Protein 1YGP (pdb70)

CATH classification: 3.40.50.2000 (+1 more: 3.40.50.2000)

Solvent-accessible surface area: 59638 Å² total; per-residue (Å²): 117,189,39,16,24,3,20,33,43,122,40,37,150,64,76,59,104,140,71,87,139,71,33,73,59,45,35,97,156,30,78,12,169,60,13,70,45,28,56,59,0,3,91,26,0,7,14,0,6,5,1,9,15,1,14,16,58,115,14,11,41,51,68,5,0,5,26,0,1,0,26,0,2,7,0,10,19,0,15,10,0,10,131,2,1,28,45,1,16,70,134,48,28,42,29,0,5,3,0,0,8,6,3,30,24,3,59,19,3,15,16,4,0,15,7,22,38,109,59,80,79,51,2,99,31,1,0,94,67,0,46,15,51,2,70,78,0,27,76,47,13,67,25,17,5,7,7,50,33,43,33,0,10,5,0,6,1,0,12,14,0,2,0,16,43,0,3,2,7,6,1,0,0,4,18,1,55,47,0,28,7,15,6,103,46,97,118,14,77,10,39,16,29,6,39,62,12,30,58,40,45,38,21,9,23,2,52,0,33,72,20,77,9,62,4,29,0,35,30,126,33,52,71,156,145,36,59,67,45,14,49,40,81,31,58,40,130,4,28,0,0,0,14,0,27,2,7,15,1,14,95,33,61,2,5,4,3,0,3,3,0,26,1,26,15,59,58,33,4,66,0,31,18,18,5,119,13,68,38,81,91,5,48,36,80,14,63,134,3,86,44,5,3,25,8,1,56,2,26,39,129,62,79,62,0,62,36,32,57,0,23,4,10,4,0,0,0,8,0,0,1,88,0,1,12,96,28,12,100,45,29,93,82,80,38,86,66,0,15,90,29,7,5,1,0,0,0,28,8,30,0,0,2,0,0,0,9,0,0,27,11,0,3,10,108,51,133,35,86,11,90,75,0,39,72,7,0,38,104,1,0,2,2,2,1,41,24,36,60,57,81,68,30,36,77,10,24,16,65,31,0,13,116,0,0,24,0,0,26,50,0,0,76,18,4,16,160,49,12,29,88,81,0,43,86,51,64,103,109,68,80,103,9,60,69,117,0,6,0,3,37,121,40,74,136,72,92,40,0,35,2,2,23,0,0,0,12,0,0,58,36,0,0,0,2,2,98,114,7,4,50,78,2,67,100,72,30,0,44,34,2,21,67,46,67,17,82,85,26,8,37,38,2,6,7,0,0,1,0,0,15,0,0,49,21,2,2,68,46,5,1,51,14,0,14,130,35,16,122,8,114,90,24,33,0,0,71,69,9,70,82,0,74,86,0,46,78,77,23,151,100,78,64,13,19,61,102,10,24,95,16,20,37,65,2,5,67,66,0,2,70,23,7,69,134,76,65,100,48,55,62,47,2,54,80,51,46,10,65,62,4,0,0,6,1,3,1,38,114,2,46,26,38,20,0,0,5,0,9,0,0,8,8,1,64,18,10,42,22,0,61,85,48,37,135,112,68,22,54,82,76,97,3,26,80,94,27,18,62,13,2,2,1,1,0,2,40,2,55,29,62,51,131,35,0,47,6,0,0,19,0,0,22,17,1,12,97,52,4,34,112,28,93,51,3,39,86,5,1,11,0,10,26,2,23,37,45,44,6,17,35,5,21,49,0,1,0,0,0,5,0,0,1,12,2,6,0,4,50,50,47,23,11,30,16,21,10,0,15,2,0,0,3,3,1,2,3,0,0,0,48,11,10,2,7,43,10,0,23,124,58,9,21,69,111,8,15,16,61,14,20,33,79,54,137,51,13,78,108,41,55,136,49,39,78,65,59,95,101,96,46,40,94,17,0,54,57,0,2,69,48,9,77,3,134,8,99,138,66,91,71,34,1,68,52,2,2,27,29,11,81,130,128,27,5,125,49,0,1,12,47,1,0,92,41,4,22,56,11,19,109,108,0,11,44,21,4,27,119,101,41,81,41,8,17,23,34,4,0,46,1,0,3,42,0,13,63,0,5,0,9,34,0,0,90,64,1,5,95,78,1,3,99,2,128,77,9,76,108,177,35,15,20,4,16,34,40,120,39,29,147,62,75,49,100,136,65,87,139,69,19,63,59,23,17,87,149,18,65,9,162,53,10,68,44,28,55,57,0,2,86,12,2,11,3,0,7,11,0,13,17,0,9,12,79,110,10,14,42,48,53,5,0,4,25,0,1,0,28,0,1,12,0,7,17,0,8,9,0,6,127,2,1,29,44,1,14,67,130,44,26,36,28,0,5,2,0,0,5,6,2,28,20,3,57,16,3,15,15,3,0,15,7,21,35,109,59,76,78,48,2,94,31,0,0,88,48,0,47,14,51,2,69,76,0,26,72,45,11,64,22,15,6,5,7,47,30,41,32,0,9,4,0,5,1,0,10,12,0,3,0,15,42,0,4,1,6,5,0,0,0,2,17,1,53,41,0,24,5,12,5,101,44,94,116,13,74,9,32,2,19,2,37,46,8,29,61,30,45,38,21,8,21,4,53,1,33,85,20,78,9,60,4,29,0,33,28,125,30,52,67,154,142,35,55,64,42,14,48,37,79,28,57,38,126,4,28,0,0,0,12,0,25,2,6,13,1,13,89,32,56,1,5,3,2,0,2,3,0,24,0,33,14,58,56,32,11,66,2,42,16,27,23,123,17,64,35,78,88,3,56,35,76,18,62,131,3,83,42,3,3,24,9,0,53,2,31,38,128,75,76,66,0,59,33,31,55,0,20,3,10,4,0,0,0,8,0,0,1,87,0,1,12,95,25,12,98,46,27,90,79,79,39,86,63,0,12,88,26,7,4,0,0,0,0,25,9,28,0,0,2,0,0,0,8,0,0,27,10,0,3,10,106,49,130,34,85,10,90,71,0,36,69,5,0,36,102,1,0,1,2,2,0,40,22,28,59,55,78,66,25,32,73,9,22,15,63,28,0,12,112,0,0,22,0,0,25,48,0,0,76,15,3,14,158,43,11,26,83,77,0,41,85,50,63,104,108,67,78,100,9,57,67,115,0,6,0,3,36,118,38,72,135,70,90,38,0,34,1,2,23,0,0,0,10,0,0,51,34,0,0,0,2,1,96,106,8,3,48,77,1,62,98,71,26,0,42,33,2,21,65,43,66,17,81,83,23,6,35,35,2,5,6,0,0,2,0,0,14,0,0,47,16,2,1,62,42,5,0,52,12,0,13,132,33,13,119,8,109,87,23,32,0,0,67,66,9,68,79,0,70,84,0,45,74,75,24,144,100,75,62,11,18,58,100,8,23,95,15,19,35,64,2,4,66,64,0,1,69,21,4,68,128,72,62,100,46,54,60,42,2,53,76,50,48,9,63,59,3,0,0,4,0,2,2,37,108,2,45,25,37,20,0,0,4,0,7,0,0,6,8,1,62,17,8,37,20,0,60,82,47,34,133,109,66,20,53,78,75,94,1,22,78,95,27,16,60,11,2,2,0,0,0,2,36,1,53,25,58,48,126,33,0,38,6,0,0,18,0,0,20,15,1,11,93,50,2,33,109,25,91,49,3,36,81,4,1,10,1,9,23,1,22,36,42,43,5,12,32,3,18,48,0,0,0,0,0,4,0,0,1,10,2,5,0,3,43,51,45,21,11,30,13,21,9,0,12,1,0,0,2,2,1,2,2,0,0,0,46,10,8,2,5,39,6,0,21,120,56,8,20,68,109,8,15,15,59,13,20,33,78,52,135,49,12,75,107,40,53,134,49,38,76,65,59,93,100,94,41,38,89,18,0,54,54,0,2,67,50,8,74,1,128,7,95,134,64,86,71,32,1,65,49,1,2,28,27,10,80,129,127,26,5,121,48,0,1,9,46,1,0,88,40,3,22,54,9,19,104,106,0,10,43,20,4,27,115,99,39,78,38,7,15,22,32,3,0,45,0,0,2,40,0,11,60,0,4,0,7,31,0,0,89,62,1,4,92,76,1,2,95,2,125,77,7,73

Sequence (1716 aa):
TRRLTGFLPQEIKSIDTMIPLLSRALWNKHQVKKFNKAEDFQDRFIDHVETTLARSLYNCDDMVAYEAASMSIRDNLVIDWNKTQQKFTTRDPKRVYYLSLEFLMGRALDNALINMKIPREMIKGALDELGFKLEDVLDQEPDAGLGNGGLGRLAACFVDSMATEGIPAWGYGLRYEYGIFAQKIIDGYQVETPDYWLNSGNPWEIERNEVQIPVTFYGYVDRPTTLSASQWIGGERVLAVAYDFPVPGFKTSNVNNLRLWQARPTTEFDLNKFNNGDYKNSVAQQQRAESITAVLYPNDNFAQGKELRLKQQYFWCAASLHDILRRFKKSKRPWTEFPDQVAIQLNDTHPTLAIVELQRVLVDLEKLDWHEAWDIVTKTFAYTNHTVMQEALEKWPRRLFGHLLPRHLEIIYDINWFFLEDVAKKFPKDVDLLSRISIIEENSPERQIRMAFLAIVGSHKVNGVVELHSELIKTTIFKDFIKFYGPSKFVNVTNGITPRRWLKQANPSLAKLISETLNDPTEEYLLDMAKLTQLEKYVEDKEFLKKWNQVKLNNKIRLVDLIKKENDGVDIINREYLDDTLFDMQVKRIHEYKRQQLNVFGIIYRYLAMKNMLKNGASIEEVARKYPRKVSIFGGKSAPGYYMAKLIIKLINCVADIVNNDESIEHLLKVVFVADYNVSKAEIIIPASDLSEHISTAGTEASGTSNMKFVMNGGLIIGTVDGANVEITREIGEDNVFLFGNLSENVEELRYNHQYHPQDLPSSLDSVLSYIEQFSPENPNEFKPLVDSIKYHGDYYLVSDDFESYLATHELVDQEFHNQRSEWLKKSVLSLANVGFFSSDRCIEEYSDTIWNVEPVTTRRLTGFLPQEIKSIDTMIPLLSRALWNKHQVKKFNKAEDFQDRFIDHVETTLARSLYNCDDMVAYEAASMSIRDNLVIDWNKTQQKFTTRDPKRVYYLSLEFLMGRALDNALINMKIPREMIKGALDELGFKLEDVLDQEPDAGLGNGGLGRLAACFVDSMATEGIPAWGYGLRYEYGIFAQKIIDGYQVETPDYWLNSGNPWEIERNEVQIPVTFYGYVDRPTTLSASQWIGGERVLAVAYDFPVPGFKTSNVNNLRLWQARPTTEFDLNKFNNGDYKNSVAQQQRAESITAVLYPNDNFAQGKELRLKQQYFWCAASLHDILRRFKKSKRPWTEFPDQVAIQLNDTHPTLAIVELQRVLVDLEKLDWHEAWDIVTKTFAYTNHTVMQEALEKWPRRLFGHLLPRHLEIIYDINWFFLEDVAKKFPKDVDLLSRISIIEENSPERQIRMAFLAIVGSHKVNGVVELHSELIKTTIFKDFIKFYGPSKFVNVTNGITPRRWLKQANPSLAKLISETLNDPTEEYLLDMAKLTQLEKYVEDKEFLKKWNQVKLNNKIRLVDLIKKENDGVDIINREYLDDTLFDMQVKRIHEYKRQQLNVFGIIYRYLAMKNMLKNGASIEEVARKYPRKVSIFGGKSAPGYYMAKLIIKLINCVADIVNNDESIEHLLKVVFVADYNVSKAEIIIPASDLSEHISTAGTEASGTSNMKFVMNGGLIIGTVDGANVEITREIGEDNVFLFGNLSENVEELRYNHQYHPQDLPSSLDSVLSYIEQFSPENPNEFKPLVDSIKYHGDYYLVSDDFESYLATHELVDQEFHNQRSEWLKKSVLSLANVGFFSSDRCIEEYSDTIWNVEPVT

GO terms:
  GO:0008184 glycogen phosphorylase activity (F, IDA)
  GO:0005737 cytoplasm (C, IDA)
  GO:0008184 glycogen phosphorylase activity (F, IMP)
  GO:0005737 cytoplasm (C, HDA)
  GO:0005980 glycogen catabolic process (P, IMP)
  GO:0005515 protein binding (F, IPI)

InterPro domains:
  IPR000811 Glycosyl transferase, family 35 [PF00343] (166-898)
  IPR000811 Glycosyl transferase, family 35 [PIRSF000460] (55-901)
  IPR000811 Glycosyl transferase, family 35 [PTHR11468] (37-901)
  IPR011833 Glycogen/starch/alpha-glucan phosphorylase [TIGR02093] (64-898)
  IPR035090 Phosphorylase pyridoxal-phosphate attachment site [PS00102] (743-755)

Nearest PDB structures (foldseek):
  1ygp-assembly1_B  TM=1.001E+00  e=0.000E+00  Saccharomyces cerevisiae
  8r48-assembly1_A  TM=9.460E-01  e=2.302E-81  Solanum tuberosum
  4bqi-assembly1_B  TM=9.587E-01  e=1.966E-80  Arabidopsis thaliana
  4bqe-assembly1_B  TM=9.563E-01  e=1.280E-80  Arabidopsis thaliana
  5lr8-assembly1_A  TM=9.500E-01  e=6.373E-79  Hordeum vulgare subsp. vulgare

Foldseek 3Di:
DPDDQADAVVNCVVVVVPPDPVVVVVCVVPPDDADLALVVLLVQLQCCQCPVVVHHLVPCDLLNSLLSSLLNLLVNLVVLSNVQSHLCSHVQFFEE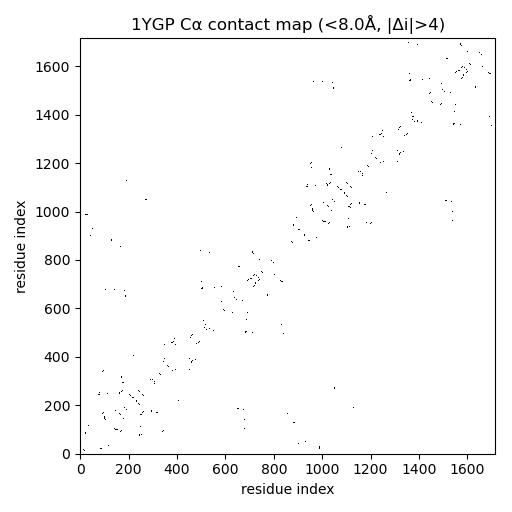EEEAAFAQQFFPPVLSQQQDPSHPVRNCVSQVVSPDHPVSSSVSAQGQLGHAAPLNPLVHQLLQLCQQQQFRYEYEYARAQFHQFFWDCDLLFTDTHGRRRCPVHHSFKDFQQVQKAKAFWFAAWPQCLLQAQIDGPGDAIKIWTWIWGWHGYHNDSNIHIYIHTAIAFPDQFQVVCVVVVVVVVRRVSRVVRRLLRHHRQADPPDPVSLLSLVVNLRVRLQSVVVVVVVSVVVVVDDLLCLLSRYAYEHSALSNLVNLLVQLNCCRHPVNDRSVSSLVSQASRYEYEHFAQDPVPFDKHFCVSCCRTPVSSSSVLVVLQVVVLVLVCVVPPPPVVLSQLLGQWNPDPPTIIGGRVSSRLSRYQAYEYAQVVSQVNVCVPVCVSVCVSPNPLRYYYQHAFGQCCCLPCVLQVLVLVLCCVVVVPVSSCCSVVVLVLLVLLVVLPDDVSLVSLLVSLLVLLVLLQVVLCVVVVNDGLADNPCSSLAAEEEEEEAQDVQQPPVLVLLLVVLLVVVLVVVVVVPDDLVRSCVQQAHYEYEYEHDYDPPPVLSSLSSSSLVVSQVPVSPDPSNPRRYHYYYDTRDRVVSLSSPQLNHQEYEREGQASGGRADHVCLSNLLNLHEYEYECHHNVVVLCVQLHVVLHNYWFDHVVCLVVLLVCLPVPNDAADPSSVVSLVCQVCQPPVDSVSNPVVSCCCHPVSNNRCSRRGNVRSSVSVSVVSCCVNPPVSNSSSSSSSSNSRSVCSHSSVSNVVCCVPPSVTHRSD/DPDDQADAVVRCVVVVVPDDPVVVVVCVVPPDDADLALVVLLVQLQCCLCPVVVHHLVPCDLLNSLLRSLLSLLVNLSVLSRVQSHLCSHVQFFEEEEEAAFAQQFFPVVLSQQQDPSHPVRNCVSQVVSPDHVVSNSVVAQGQLGHAADLNPLVHQLLQLCQQQQFHYEYEYARAQFRQFFWDQPLLFTDTHGRRRCPVHHSFKDFPQVQKAKAFWFAAWPQCLLQAQIDGPGDAIWIWTWIWGWHGYHPDSNIHIYIHTATAFPDQFQVVCVVVVVVVVRRVSRVVRRLLRHHRQADPPDPVSLLSLLVNLRVRLVSVLVVVVVSVVVVVDDLLCLLVRYAYEASALSNLVNLLVQLNCCRHPVNDRSVSSLVSLASRYEYEHFAQDPVPFDKRFCVSCCRTPVSSSSVLVVLQVVVLVLVCVVPPPPVVLNQLLGQWHPDPPTIIGGRVSSRLSRYQAYEYAQVVSQVNVCVPVCVSVCVSPNPLRGYYQHAFGQCCCLPCVLQVLVLVLCCVPVVPVSSCCSVVVLVLLVLLVVLPDDVSLVSLLVSLQVLLVLLQVVLCVVVVNRGLADPPCSSQAAEEEEEEAQDVQQPVVLVLLLVVLLVVVLVVVVVVPDQLVVSCVQQAHYEYEYEHDYDPPPVLSSLSSSSLVVSQVCVSPPPSNPRRYHYHYDTRDGVVSVSSVQLNHQEYEREGQASGGRAHHVQLSNLLNLHEYEYECHHNVVVLCVQLHVVLHRYWFDHVVCLVVLLVCLPVPNDAADVSSVVSLVCQVCQPPVDSVSNPVVSCCCHPVSNNRCSRRGSVRSSVSVSVSSCCSNPPPSSSSSSSSSSNSRSVCSHSSVSNVVCCVPRSVTHRSD

Radius of gyration: 38.08 Å; Cα contacts (8 Å, |Δi|>4): 3440; chains: 2; bounding box: 76×126×106 Å

B-factor: mean 21.28, std 12.95, range [2.0, 72.29]

Organism: Saccharomyces cerevisiae (strain ATCC 204508 / S288c) (NCBI:txid559292)

Secondary structure (P-SEA, 3-state):
ccccccccccccccccccccaaaaaaaaaccccccccaaaaaaaaaaaaccccccccccccaaaaaaaaaaaaaaaaaaaaaaaaaaaaaaccbbbbbbbccccccccaaaaaaaccccaaaaaaaaaaacccaaaaaaccccccccccaaaaaaaaaaaaaaaaccbbbbbbcccccccbbbbbcccbbbbccccccccccccccccccbbbbbbcbbbbbcccccccccccccbbbbbbbbbbbbbcccccbbbbbbbbbbbbcccccaaaaaaccccccaaaaaaaaccccccccccccaaaaaaaaaaaaaaaaaaaaaaaaaaaaaccccccccccbbbbcccccccaaaaaaaaaacccccccaaaaaaaaaacbbbbbcccccccbbbbbaaaaaaacaaaaaaaaaaaaaaaaaaaaacccaaaaaaaacccccccccccccaaaaaaaaccbbbcccaaaaaaaaacccaaaaaacccccbbbbbbbbbcccccccccaaaaaaaaaaaccccccccccccccccccccccccaaaaaaaaaaaaaaaaaaaaaaaaacccccccccccccccbbbbbcccccccaaaaaaaaaaaaaaaaaaaaaacccaaaaaacccbbbbbbbbcccccaaaaaaaaaaaaaaaaaaaacccccccbbbbbbccccaaaaaaccccccbbbbcccccccccccaaaaaaaaccccccccccaaaaaaaaaccccccccccccccccccccccccbbbbccaaaaaaaaaaccccccccccaaaaaaaaaccccccccccaaaaaaaaaaaaaaaacccaaaaaaaaaaaaaccccccaaaaaaaaacccccccccc/ccccccccccccccccccccaaaaaaaaaccccccccaaaaaaaaaaaaacccccccccccaaaaaaaaaaaaaaaaaaaaaaaaaaaaaaccbbbbbbbccccccccaaaaaaaccccaaaaaaaaaaacccaaaaaaccccccccccaaaaaaaaaaaaaaaaccbbbbbbcccccccbbbbbcccccccccccccccccccccccccbbbbbbcbbbbbcccccccccccccbbbbbbbbbbbbbcccccbbbbbbbbbbbbcccccaaaaaaccccccaaaaaaaaccccccccccccaaaaaaaaaaaaaaaaaaaaaaaaaaaaaccccccccccbbbbcccccccaaaaaaaaaaaccccccaaaaaaaaaacbbbbcccccccccbbbbaaaaaaacaaaaaaaaaaaaaaaaaaaaacccaaaaaaaccccccccccccccaaaaaaacccbbbcccaaaaaaaaacccaaaaaacccccbbbbbbbbbcccccccccaaaaaaaaaaaccccccccccccccccccccccccaaaaaaaaaaaaaaaaaaaaaaaaacccccccccccccccccccccccccccaaaaaaaaaaaaaaaaaaaaaacccaaaaaaaccbbbbbbbbbccccaaaaaaaaaaaaaaaaaaaacccccccbbbbbbccccaaaaaaccccccbbbbcccccccccccaaaaaaaaccccccccccaaaaaaaaaccccccccccccccccccccccccbbbbccaaaaaaaaaaccccccccccccaaaaaaaccccccccccaaaaaaaaaaaaaaaacccaaaaaaaaaaaaaccccccaaaaaaaaacccccccccc

Structure (mmCIF, N/CA/C/O backbone):
data_1YGP
#
_entry.id   1YGP
#
_cell.length_a   103.910
_cell.length_b   143.930
_cell.length_c   169.260
_cell.angle_alpha   90.00
_cell.angle_beta   90.00
_cell.angle_gamma   90.00
#
_symmetry.space_group_name_H-M   'P 21 21 21'
#
loop_
_entity.id
_entity.type
_entity.pdbx_description
1 polymer 'YEAST GLYCOGEN PHOSPHORYLASE'
2 non-polymer 'PHOSPHATE ION'
3 non-polymer "PYRIDOXAL-5'-PHOSPHATE"
#
loop_
_atom_site.group_PDB
_atom_site.id
_atom_site.type_symbol
_atom_site.label_atom_id
_atom_site.label_alt_id
_atom_site.label_comp_id
_atom_site.label_asym_id
_atom_site.label_entity_id
_atom_site.label_seq_id
_atom_site.pdbx_PDB_ins_code
_atom_site.Cartn_x
_atom_site.Cartn_y
_atom_site.Cartn_z
_atom_site.occupancy
_atom_site.B_iso_or_equiv
_atom_site.auth_seq_id
_atom_site.auth_comp_id
_atom_site.auth_asym_id
_atom_site.auth_atom_id
_atom_site.pdbx_PDB_model_num
ATOM 1 N N . THR A 1 4 N 56.623 -78.481 -35.365 1.00 48.81 14 THR A N 1
ATOM 2 C CA . THR A 1 4 N 55.797 -78.945 -34.258 1.00 44.60 14 THR A CA 1
ATOM 3 C C . THR A 1 4 N 54.690 -79.801 -34.888 1.00 43.34 14 THR A C 1
ATOM 4 O O . THR A 1 4 N 54.733 -79.976 -36.113 1.00 46.57 14 THR A O 1
ATOM 6 N N . ARG A 1 5 N 53.762 -80.348 -34.095 1.00 38.42 13 ARG A N 1
ATOM 7 C CA . ARG A 1 5 N 52.565 -81.116 -34.468 1.00 36.20 13 ARG A CA 1
ATOM 8 C C . ARG A 1 5 N 52.611 -82.487 -35.142 1.00 34.01 13 ARG A C 1
ATOM 9 O O . ARG A 1 5 N 51.816 -83.316 -34.694 1.00 28.64 13 ARG A O 1
ATOM 17 N N . ARG A 1 6 N 53.440 -82.846 -36.139 1.00 31.84 12 ARG A N 1
ATOM 18 C CA . ARG A 1 6 N 53.314 -84.178 -36.712 1.00 29.64 12 ARG A CA 1
ATOM 19 C C . ARG A 1 6 N 54.410 -85.159 -36.379 1.00 27.60 12 ARG A C 1
ATOM 20 O O . ARG A 1 6 N 55.601 -85.000 -36.664 1.00 29.12 12 ARG A O 1
ATOM 28 N N . LEU A 1 7 N 53.914 -86.208 -35.731 1.00 22.71 11 LEU A N 1
ATOM 29 C CA . LEU A 1 7 N 54.753 -87.240 -35.169 1.00 15.73 11 LEU A CA 1
ATOM 30 C C . LEU A 1 7 N 55.185 -88.331 -36.102 1.00 14.37 11 LEU A C 1
ATOM 31 O O . LEU A 1 7 N 56.163 -88.991 -35.763 1.00 21.71 11 LEU A O 1
ATOM 36 N N . THR A 1 8 N 54.542 -88.635 -37.224 1.00 12.51 10 THR A N 1
ATOM 37 C CA . THR A 1 8 N 55.079 -89.699 -38.041 1.00 11.19 10 THR A CA 1
ATOM 38 C C . THR A 1 8 N 55.506 -89.264 -39.432 1.00 14.94 10 THR A C 1
ATOM 39 O O . THR A 1 8 N 55.736 -90.123 -40.286 1.00 17.14 10 THR A O 1
ATOM 42 N N . GLY A 1 9 N 55.669 -87.978 -39.752 1.00 15.49 9 GLY A N 1
ATOM 43 C CA . GLY A 1 9 N 56.249 -87.674 -41.043 1.00 16.91 9 GLY A CA 1
ATOM 44 C C . GLY A 1 9 N 55.920 -86.312 -41.577 1.00 15.41 9 GLY A C 1
ATOM 45 O O . GLY A 1 9 N 54.769 -85.888 -41.568 1.00 16.38 9 GLY A O 1
ATOM 46 N N . PHE A 1 10 N 56.940 -85.612 -42.047 1.00 14.94 8 PHE A N 1
ATOM 47 C CA . PHE A 1 10 N 56.730 -84.298 -42.592 1.00 23.38 8 PHE A CA 1
ATOM 48 C C . PHE A 1 10 N 56.605 -84.516 -44.067 1.00 26.53 8 PHE A C 1
ATOM 49 O O . PHE A 1 10 N 57.367 -85.273 -44.661 1.00 30.43 8 PHE A O 1
ATOM 57 N N . LEU A 1 11 N 55.573 -83.950 -44.675 1.00 31.38 7 LEU A N 1
ATOM 58 C CA . LEU A 1 11 N 55.420 -84.009 -46.119 1.00 34.55 7 LEU A CA 1
ATOM 59 C C . LEU A 1 11 N 56.665 -83.354 -46.704 1.00 34.90 7 LEU A C 1
ATOM 60 O O . LEU A 1 11 N 57.072 -82.312 -46.175 1.00 37.32 7 LEU A O 1
ATOM 65 N N . PRO A 1 12 N 57.311 -83.879 -47.746 1.00 33.83 6 PRO A N 1
ATOM 66 C CA . PRO A 1 12 N 58.625 -83.442 -48.217 1.00 33.66 6 PRO A CA 1
ATOM 67 C C . PRO A 1 12 N 58.819 -81.928 -48.343 1.00 33.38 6 PRO A C 1
ATOM 68 O O . PRO A 1 12 N 59.828 -81.337 -47.941 1.00 29.58 6 PRO A O 1
ATOM 72 N N . GLN A 1 13 N 57.743 -81.308 -48.825 1.00 34.50 5 GLN A N 1
ATOM 73 C CA . GLN A 1 13 N 57.640 -79.874 -49.038 1.00 36.34 5 GLN A CA 1
ATOM 74 C C . GLN A 1 13 N 57.849 -79.059 -47.769 1.00 32.79 5 GLN A C 1
ATOM 75 O O . GLN A 1 13 N 58.611 -78.086 -47.773 1.00 27.95 5 GLN A O 1
ATOM 81 N N . GLU A 1 14 N 57.204 -79.513 -46.684 1.00 31.74 4 GLU A N 1
ATOM 82 C CA . GLU A 1 14 N 57.243 -78.866 -45.379 1.00 30.89 4 GLU A CA 1
ATOM 83 C C . GLU A 1 14 N 58.697 -78.824 -44.957 1.00 33.63 4 GLU A C 1
ATOM 84 O O . GLU A 1 14 N 59.212 -77.747 -44.653 1.00 37.81 4 GLU A O 1
ATOM 90 N N . ILE A 1 15 N 59.397 -79.957 -45.041 1.00 35.41 3 ILE A N 1
ATOM 91 C CA . ILE A 1 15 N 60.806 -80.014 -44.708 1.00 37.01 3 ILE A CA 1
ATOM 92 C C . ILE A 1 15 N 61.632 -79.074 -45.576 1.00 39.11 3 ILE A C 1
ATOM 93 O O . ILE A 1 15 N 62.459 -78.366 -45.005 1.00 41.95 3 ILE A O 1
ATOM 98 N N . LYS A 1 16 N 61.449 -78.993 -46.901 1.00 41.09 2 LYS A N 1
ATOM 99 C CA . LYS A 1 16 N 62.237 -78.070 -47.716 1.00 41.31 2 LYS A CA 1
ATOM 100 C C . LYS A 1 16 N 61.973 -76.606 -47.380 1.00 39.60 2 LYS A C 1
ATOM 101 O O . LYS A 1 16 N 62.857 -75.769 -47.539 1.00 40.97 2 LYS A O 1
ATOM 107 N N . SER A 1 17 N 60.794 -76.254 -46.885 1.00 39.34 1 SER A N 1
ATOM 108 C CA . SER A 1 17 N 60.554 -74.897 -46.442 1.00 41.75 1 SER A CA 1
ATOM 109 C C . SER A 1 17 N 61.211 -74.691 -45.079 1.00 42.58 1 SER A C 1
ATOM 110 O O . SER A 1 17 N 62.154 -73.905 -44.984 1.00 41.67 1 SER A O 1
ATOM 113 N N . ILE A 1 18 ? 60.806 -75.428 -44.027 1.00 43.72 0 ILE A N 1
ATOM 114 C CA . ILE A 1 18 ? 61.307 -75.285 -42.648 1.00 43.81 0 ILE A CA 1
ATOM 115 C C . ILE A 1 18 ? 62.833 -75.211 -42.525 1.00 42.19 0 ILE A C 1
ATOM 116 O O . ILE A 1 18 ? 63.359 -74.298 -41.887 1.00 41.72 0 ILE A O 1
ATOM 121 N N . ASP A 1 19 ? 63.532 -76.144 -43.174 1.00 41.94 2 ASP A N 1
ATOM 122 C CA . ASP A 1 19 ? 64.977 -76.280 -43.126 1.00 42.82 2 ASP A CA 1
ATOM 123 C C . ASP A 1 19 ? 65.685 -74.952 -43.321 1.00 41.05 2 ASP A C 1
ATOM 124 O O . ASP A 1 19 ? 66.634 -74.648 -42.610 1.00 38.79 2 ASP A O 1
ATOM 129 N N . THR A 1 20 ? 65.181 -74.093 -44.199 1.00 42.62 3 THR A N 1
ATOM 130 C CA . THR A 1 20 ? 65.843 -72.821 -44.429 1.00 42.41 3 THR A CA 1
ATOM 131 C C . THR A 1 20 ? 65.697 -71.834 -43.262 1.00 34.61 3 THR A C 1
ATOM 132 O O . THR A 1 20 ? 66.601 -71.031 -43.037 1.00 33.05 3 THR A O 1
ATOM 136 N N . MET A 1 21 ? 64.634 -71.856 -42.470 1.00 28.34 4 MET A N 1
ATOM 137 C CA . MET A 1 21 ? 64.536 -70.921 -41.357 1.00 37.03 4 MET A CA 1
ATOM 138 C C . MET A 1 21 ? 65.290 -71.328 -40.084 1.00 40.49 4 MET A C 1
ATOM 139 O O . MET A 1 21 ? 65.337 -70.579 -39.091 1.00 40.09 4 MET A O 1
ATOM 144 N N . ILE A 1 22 ? 65.872 -72.529 -40.049 1.00 40.40 5 ILE A N 1
ATOM 145 C CA . ILE A 1 22 ? 66.592 -72.973 -38.868 1.00 37.80 5 ILE A CA 1
ATOM 146 C C . ILE A 1 22 ? 67.986 -72.401 -39.008 1.00 31.03 5 ILE A C 1
ATOM 147 O O . ILE A 1 22 ? 68.612 -72.633 -40.039 1.00 33.91 5 ILE A O 1
ATOM 152 N N . PRO A 1 23 ? 68.542 -71.636 -38.071 1.00 23.52 6 PRO A N 1
ATOM 153 C CA . PRO A 1 23 ? 69.911 -71.185 -38.159 1.00 22.39 6 PRO A CA 1
ATOM 154 C C . PRO A 1 23 ? 70.887 -72.343 -38.280 1.00 24.43 6 PRO A C 1
ATOM 155 O O . PRO A 1 23 ? 70.757 -73.390 -37.637 1.00 30.92 6 PRO A O 1
ATOM 159 N N . LEU A 1 24 ? 71.862 -72.143 -39.157 1.00 24.33 7 LEU A N 1
ATOM 160 C CA . LEU A 1 24 ? 72.932 -73.098 -39.389 1.00 25.28 7 LEU A CA 1
ATOM 161 C C . LEU A 1 24 ? 73.613 -73.608 -38.119 1.00 24.48 7 LEU A C 1
ATOM 162 O O . LEU A 1 24 ? 73.966 -74.783 -38.063 1.00 24.61 7 LEU A O 1
ATOM 167 N N . LEU A 1 25 ? 73.790 -72.810 -37.059 1.00 27.27 8 LEU A N 1
ATOM 168 C CA . LEU A 1 25 ? 74.379 -73.326 -35.815 1.00 30.03 8 LEU A CA 1
ATOM 169 C C . LEU A 1 25 ? 73.440 -74.323 -35.146 1.00 27.44 8 LEU A C 1
ATOM 170 O O . LEU A 1 25 ? 73.922 -75.369 -34.717 1.00 24.52 8 LEU A O 1
ATOM 172 N N . SER A 1 26 ? 72.123 -74.074 -35.072 1.00 25.15 9 SER A N 1
ATOM 173 C CA . SER A 1 26 ? 71.235 -75.037 -34.457 1.00 25.98 9 SER A CA 1
ATOM 174 C C . SER A 1 26 ? 71.323 -76.318 -35.255 1.00 27.52 9 SER A C 1
ATOM 175 O O . SER A 1 26 ? 71.630 -77.363 -34.673 1.00 30.68 9 SER A O 1
ATOM 178 N N . ARG A 1 27 ? 71.211 -76.230 -36.586 1.00 26.85 10 ARG A N 1
ATOM 179 C CA . ARG A 1 27 ? 71.239 -77.415 -37.406 1.00 26.37 10 ARG A CA 1
ATOM 180 C C . ARG A 1 27 ? 72.559 -78.152 -37.214 1.00 23.96 10 ARG A C 1
ATOM 181 O O . ARG A 1 27 ? 72.555 -79.365 -37.020 1.00 28.05 10 ARG A O 1
ATOM 189 N N . ALA A 1 28 ? 73.686 -77.476 -37.123 1.00 21.75 11 ALA A N 1
ATOM 190 C CA . ALA A 1 28 ? 74.952 -78.133 -36.859 1.00 23.13 11 ALA A CA 1
ATOM 191 C C . ALA A 1 28 ? 74.990 -78.829 -35.501 1.00 26.52 11 ALA A C 1
ATOM 192 O O . ALA A 1 28 ? 75.386 -79.993 -35.429 1.00 29.44 11 ALA A O 1
ATOM 194 N N . LEU A 1 29 ? 74.568 -78.198 -34.399 1.00 26.92 12 LEU A N 1
ATOM 195 C CA . LEU A 1 29 ? 74.591 -78.810 -33.077 1.00 22.37 12 LEU A CA 1
ATOM 196 C C . LEU A 1 29 ? 73.740 -80.039 -33.056 1.00 19.96 12 LEU A C 1
ATOM 197 O O . LEU A 1 29 ? 74.222 -81.090 -32.635 1.00 23.32 12 LEU A O 1
ATOM 202 N N . TRP A 1 30 ? 72.501 -79.904 -33.534 1.00 16.35 13 TRP A N 1
ATOM 203 C CA . TRP A 1 30 ? 71.555 -80.991 -33.554 1.00 15.76 13 TRP A CA 1
ATOM 204 C C . TRP A 1 30 ? 72.151 -82.147 -34.321 1.00 21.05 13 TRP A C 1
ATOM 205 O O . TRP A 1 30 ? 72.153 -83.303 -33.892 1.00 27.22 13 TRP A O 1
ATOM 216 N N . ASN A 1 31 ? 72.802 -81.815 -35.416 1.00 24.74 14 ASN A N 1
ATOM 217 C CA . ASN A 1 31 ? 73.390 -82.836 -36.234 1.00 30.08 14 ASN A CA 1
ATOM 218 C C . ASN A 1 31 ? 74.615 -83.499 -35.596 1.00 30.82 14 ASN A C 1
ATOM 219 O O . ASN A 1 31 ? 74.834 -84.697 -35.758 1.00 35.95 14 ASN A O 1
ATOM 224 N N . LYS A 1 32 ? 75.397 -82.802 -34.791 1.00 28.24 15 LYS A N 1
ATOM 225 C CA . LYS A 1 32 ? 76.578 -83.361 -34.165 1.00 27.18 15 LYS A CA 1
ATOM 226 C C . LYS A 1 32 ? 76.195 -84.071 -32.864 1.00 29.40 15 LYS A C 1
ATOM 227 O O . LYS A 1 32 ? 77.034 -84.579 -32.110 1.00 30.52 15 LYS A O 1
ATOM 233 N N . HIS A 1 33 ? 74.932 -84.073 -32.458 1.00 28.59 16 HIS A N 1
ATOM 234 C CA . HIS A 1 33 ? 74.560 -84.812 -31.271 1.00 26.69 16 HIS A CA 1
ATOM 235 C C . HIS A 1 33 ? 73.380 -85.701 -31.586 1.00 25.66 16 HIS A C 1
ATOM 236 O O . HIS A 1 33 ? 72.712 -86.161 -30.665 1.00 26.74 16 HIS A O 1
ATOM 243 N N . GLN A 1 34 ? 73.068 -86.002 -32.846 1.00 26.59 17 GLN A N 1
ATOM 244 C CA . GLN A 1 34 ? 71.916 -86.838 -33.087 1.00 28.65 17 GLN A CA 1
ATOM 245 C C . GLN A 1 34 ? 72.309 -88.272 -32.766 1.00 25.27 17 GLN A C 1
ATOM 246 O O . GLN A 1 34 ? 73.430 -88.709 -33.031 1.00 26.65 17 GLN A O 1
ATOM 252 N N . VAL A 1 35 ? 71.371 -88.979 -32.142 1.00 21.97 18 VAL A N 1
ATOM 253 C CA . VAL A 1 35 ? 71.555 -90.338 -31.654 1.00 17.64 18 VAL A CA 1
ATOM 254 C C . VAL A 1 35 ? 71.816 -91.281 -32.811 1.00 18.89 18 VAL A C 1
ATOM 255 O O . VAL A 1 35 ? 71.287 -91.133 -33.919 1.00 24.88 18 VAL A O 1
ATOM 259 N N . LYS A 1 36 ? 72.686 -92.233 -32.572 1.00 18.58 19 LYS A N 1
ATOM 260 C CA . LYS A 1 36 ? 73.022 -93.215 -33.585 1.00 21.33 19 LYS A CA 1
ATOM 261 C C . LYS A 1 36 ? 72.620 -94.590 -33.042 1.00 15.33 19 LYS A C 1
ATOM 262 O O . LYS A 1 36 ? 72.418 -94.741 -31.837 1.00 14.46 19 LYS A O 1
ATOM 268 N N . LYS A 1 37 ? 72.480 -95.602 -33.888 1.00 10.63 20 LYS A N 1
ATOM 269 C CA . LYS A 1 37 ? 72.102 -96.932 -33.443 1.00 10.51 20 LYS A CA 1
ATOM 270 C C . LYS A 1 37 ? 73.290 -97.680 -32.894 1.00 12.38 20 LYS A C 1
ATOM 271 O O . LYS A 1 37 ? 74.411 -97.330 -33.265 1.00 19.35 20 LYS A O 1
ATOM 277 N N . PHE A 1 38 ? 73.138 -98.682 -32.018 1.00 13.31 21 PHE A N 1
ATOM 278 C CA . PHE A 1 38 ? 74.282 -99.458 -31.532 1.00 13.08 21 PHE A CA 1
ATOM 279 C C . PHE A 1 38 ? 74.947 -100.080 -32.746 1.00 15.57 21 PHE A C 1
ATOM 280 O O . PHE A 1 38 ? 74.299 -100.550 -33.686 1.00 17.99 21 PHE A O 1
ATOM 288 N N . ASN A 1 39 ? 76.263 -99.967 -32.736 1.00 19.66 22 ASN A N 1
ATOM 289 C CA . ASN A 1 39 ? 77.105 -100.578 -33.750 1.00 19.03 22 ASN A CA 1
ATOM 290 C C . ASN A 1 39 ? 77.972 -101.627 -33.068 1.00 18.84 22 ASN A C 1
ATOM 291 O O . ASN A 1 39 ? 78.561 -102.467 -33.739 1.00 24.99 22 ASN A O 1
ATOM 293 N N . LYS A 1 40 ? 78.059 -101.665 -31.741 1.00 13.99 23 LYS A N 1
ATOM 294 C CA . LYS A 1 40 ? 79.001 -102.545 -31.083 1.00 15.62 23 LYS A CA 1
ATOM 295 C C . LYS A 1 40 ? 78.486 -102.852 -29.693 1.00 17.41 23 LYS A C 1
ATOM 296 O O . LYS A 1 40 ? 77.678 -102.064 -29.199 1.00 22.37 23 LYS A O 1
ATOM 298 N N . ALA A 1 41 ? 78.929 -103.900 -28.994 1.00 15.12 24 ALA A N 1
ATOM 299 C CA . ALA A 1 41 ? 78.444 -104.166 -27.649 1.00 13.11 24 ALA A CA 1
ATOM 300 C C . ALA A 1 41 ? 78.668 -102.997 -26.705 1.00 14.28 24 ALA A C 1
ATOM 301 O O . ALA A 1 41 ? 77.764 -102.640 -25.953 1.00 17.27 24 ALA A O 1
ATOM 303 N N . GLU A 1 42 ? 79.822 -102.332 -26.745 1.00 14.82 25 GLU A N 1
ATOM 304 C CA . GLU A 1 42 ? 80.056 -101.169 -25.888 1.00 17.12 25 GLU A CA 1
ATOM 305 C C . GLU A 1 42 ? 78.937 -100.138 -25.962 1.00 18.73 25 GLU A C 1
ATOM 306 O O . GLU A 1 42 ? 78.530 -99.587 -24.933 1.00 25.85 25 GLU A O 1
ATOM 308 N N . ASP A 1 43 ? 78.360 -99.950 -27.145 1.00 14.86 26 ASP A N 1
ATOM 309 C CA . ASP A 1 43 ? 77.279 -99.009 -27.302 1.00 16.03 26 ASP A CA 1
ATOM 310 C C . ASP A 1 43 ? 76.083 -99.438 -26.484 1.00 15.83 26 ASP A C 1
ATOM 311 O O . ASP A 1 43 ? 75.468 -98.626 -25.783 1.00 18.78 26 ASP A O 1
ATOM 316 N N . PHE A 1 44 ? 75.765 -100.723 -26.503 1.00 13.70 27 PHE A N 1
ATOM 317 C CA . PHE A 1 44 ? 74.648 -101.170 -25.710 1.00 15.44 27 PHE A CA 1
ATOM 318 C C . PHE A 1 44 ? 75.003 -100.998 -24.246 1.00 17.07 27 PHE A C 1
ATOM 319 O O . PHE A 1 44 ? 74.136 -100.576 -23.480 1.00 23.09 27 PHE A O 1
ATOM 327 N N . GLN A 1 45 ? 76.239 -101.275 -23.820 1.00 18.79 28 GLN A N 1
ATOM 328 C CA . GLN A 1 45 ? 76.601 -101.206 -22.401 1.00 15.95 28 GLN A CA 1
ATOM 329 C C . GLN A 1 45 ? 76.447 -99.805 -21.859 1.00 14.82 28 GLN A C 1
ATOM 330 O O . GLN A 1 45 ? 75.865 -99.579 -20.798 1.00 11.15 28 GLN A O 1
ATOM 336 N N . ASP A 1 46 ? 76.834 -98.840 -22.669 1.00 14.53 29 ASP A N 1
ATOM 337 C CA . ASP A 1 46 ? 76.705 -97.463 -22.279 1.00 13.94 29 ASP A CA 1
ATOM 338 C C . ASP A 1 46 ? 75.254 -97.040 -22.102 1.00 10.13 29 ASP A C 1
ATOM 339 O O . ASP A 1 46 ? 74.950 -96.314 -21.161 1.00 11.72 29 ASP A O 1
ATOM 344 N N . ARG A 1 47 ? 74.319 -97.486 -22.937 1.00 11.94 30 ARG A N 1
ATOM 345 C CA . ARG A 1 47 ? 72.909 -97.142 -22.803 1.00 11.22 30 ARG A CA 1
ATOM 346 C C . ARG A 1 47 ? 72.311 -97.855 -21.603 1.00 10.88 30 ARG A C 1
ATOM 347 O O . ARG A 1 47 ? 71.541 -97.271 -20.833 1.00 12.18 30 ARG A O 1
ATOM 355 N N . PHE A 1 48 ? 72.693 -99.113 -21.420 1.00 6.23 31 PHE A N 1
ATOM 356 C CA . PHE A 1 48 ? 72.201 -99.912 -20.335 1.00 6.61 31 PHE A CA 1
ATOM 357 C C . PHE A 1 48 ? 72.621 -99.250 -19.034 1.00 7.79 31 PHE A C 1
ATOM 358 O O . PHE A 1 48 ? 71.752 -98.944 -18.209 1.00 12.14 31 PHE A O 1
ATOM 366 N N . ILE A 1 49 ? 73.918 -98.968 -18.832 1.00 7.40 32 ILE A N 1
ATOM 367 C CA . ILE A 1 49 ? 74.395 -98.379 -17.576 1.00 7.29 32 ILE A CA 1
ATOM 368 C C . ILE A 1 49 ? 73.803 -97.004 -17.374 1.00 6.31 32 ILE A C 1
ATOM 369 O O . ILE A 1 49 ? 73.317 -96.756 -16.266 1.00 13.26 32 ILE A O 1
ATOM 374 N N . ASP A 1 50 ? 73.736 -96.130 -18.371 1.00 2.59 33 ASP A N 1
ATOM 375 C CA . ASP A 1 50 ? 73.071 -94.854 -18.176 1.00 7.68 33 ASP A CA 1
ATOM 376 C C . ASP A 1 50 ? 71.620 -95.081 -17.775 1.00 8.20 33 ASP A C 1
ATOM 377 O O . ASP A 1 50 ? 71.167 -94.376 -16.869 1.00 12.54 33 ASP A O 1
ATOM 382 N N . HIS A 1 51 ? 70.838 -96.016 -18.316 1.00 4.20 34 HIS A N 1
ATOM 383 C CA . HIS A 1 51 ? 69.478 -96.144 -17.846 1.00 2.60 34 HIS A CA 1
ATOM 384 C C . HIS A 1 51 ? 69.414 -96.638 -16.425 1.00 6.38 34 HIS A C 1
ATOM 385 O O . HIS A 1 51 ? 68.479 -96.226 -15.726 1.00 10.74 34 HIS A O 1
ATOM 392 N N . VAL A 1 52 ? 70.361 -97.446 -15.951 1.00 6.17 35 VAL A N 1
ATOM 393 C CA . VAL A 1 52 ? 70.296 -97.959 -14.586 1.00 7.66 35 VAL A CA 1
ATOM 394 C C . VAL A 1 52 ? 70.483 -96.783 -13.649 1.00 11.32 35 VAL A C 1
ATOM 395 O O . VAL A 1 52 ? 69.693 -96.533 -12.738 1.00 13.95 35 VAL A O 1
ATOM 399 N N . GLU A 1 53 ? 71.500 -95.995 -13.947 1.00 11.31 36 GLU A N 1
ATOM 400 C CA . GLU A 1 53 ? 71.906 -94.910 -13.077 1.00 10.83 36 GLU A CA 1
ATOM 401 C C . GLU A 1 53 ? 71.061 -93.655 -13.059 1.00 12.82 36 GLU A C 1
ATOM 402 O O . GLU A 1 53 ? 70.882 -93.001 -12.041 1.00 17.30 36 GLU A O 1
ATOM 408 N N . THR A 1 54 ? 70.517 -93.320 -14.204 1.00 14.36 37 THR A N 1
ATOM 409 C CA . THR A 1 54 ? 69.721 -92.142 -14.377 1.00 12.75 37 THR A CA 1
ATOM 410 C C . THR A 1 54 ? 68.219 -92.411 -14.366 1.00 10.72 37 THR A C 1
ATOM 411 O O . THR A 1 54 ? 67.528 -91.925 -13.479 1.00 13.21 37 THR A O 1
ATOM 415 N N . THR A 1 55 ? 67.678 -93.233 -15.269 1.00 11.64 38 THR A N 1
ATOM 416 C CA . THR A 1 55 ? 66.248 -93.467 -15.375 1.00 10.18 38 THR A CA 1
ATOM 417 C C . THR A 1 55 ? 65.800 -94.147 -14.114 1.00 9.70 38 THR A C 1
ATOM 418 O O . THR A 1 55 ? 65.039 -93.573 -13.339 1.00 13.94 38 THR A O 1
ATOM 422 N N . LEU A 1 56 ? 66.374 -95.330 -13.902 1.00 6.14 39 LEU A N 1
ATOM 423 C CA . LEU A 1 56 ? 66.021 -96.139 -12.761 1.00 4.49 39 LEU A CA 1
ATOM 424 C C . LEU A 1 56 ? 66.689 -95.684 -11.463 1.00 2.00 39 LEU A C 1
ATOM 425 O O . LEU A 1 56 ? 66.430 -96.257 -10.416 1.00 7.03 39 LEU A O 1
ATOM 430 N N . ALA A 1 57 ? 67.518 -94.649 -11.469 1.00 4.76 40 ALA A N 1
ATOM 431 C CA . ALA A 1 57 ? 68.182 -94.106 -10.285 1.00 10.73 40 ALA A CA 1
ATOM 432 C C . ALA A 1 57 ? 68.754 -95.176 -9.359 1.00 13.15 40 ALA A C 1
ATOM 433 O O . ALA A 1 57 ? 68.529 -95.189 -8.144 1.00 20.31 40 ALA A O 1
ATOM 435 N N . ARG A 1 58 ? 69.533 -96.077 -9.959 1.00 12.61 41 ARG A N 1
ATOM 436 C CA . ARG A 1 58 ? 69.984 -97.302 -9.321 1.00 9.24 41 ARG A CA 1
ATOM 437 C C . ARG A 1 58 ? 71.496 -97.463 -9.484 1.00 10.02 41 ARG A C 1
ATOM 438 O O . ARG A 1 58 ? 72.138 -96.618 -10.115 1.00 10.45 41 ARG A O 1
ATOM 446 N N . SER A 1 59 ? 72.155 -98.510 -8.995 1.00 7.83 42 SER A N 1
ATOM 447 C CA . SER A 1 59 ? 73.588 -98.637 -9.200 1.00 11.49 42 SER A CA 1
ATOM 448 C C . SER A 1 59 ? 73.960 -100.088 -9.383 1.00 16.61 42 SER A C 1
ATOM 449 O O . SER A 1 59 ? 73.105 -100.974 -9.255 1.00 23.47 42 SER A O 1
ATOM 452 N N . LEU A 1 60 ? 75.245 -100.363 -9.608 1.00 17.40 43 LEU A N 1
ATOM 453 C CA . LEU A 1 60 ? 75.736 -101.724 -9.749 1.00 18.46 43 LEU A CA 1
ATOM 454 C C . LEU A 1 60 ? 75.307 -102.565 -8.551 1.00 18.14 43 LEU A C 1
ATOM 455 O O . LEU A 1 60 ? 74.824 -103.681 -8.709 1.00 21.89 43 LEU A O 1
ATOM 460 N N . TYR A 1 61 ? 75.334 -101.988 -7.351 1.00 18.01 44 TYR A N 1
ATOM 461 C CA . TYR A 1 61 ? 75.058 -102.742 -6.139 1.00 15.85 44 TYR A CA 1
ATOM 462 C C . TYR A 1 61 ? 73.627 -103.144 -5.920 1.00 13.66 44 TYR A C 1
ATOM 463 O O . TYR A 1 61 ? 73.336 -104.032 -5.105 1.00 19.24 44 TYR A O 1
ATOM 472 N N . ASN A 1 62 ? 72.673 -102.545 -6.608 1.00 8.78 45 ASN A N 1
ATOM 473 C CA . ASN A 1 62 ? 71.308 -102.951 -6.422 1.00 3.89 45 ASN A CA 1
ATOM 474 C C . ASN A 1 62 ? 70.585 -103.086 -7.737 1.00 5.58 45 ASN A C 1
ATOM 475 O O . ASN A 1 62 ? 69.365 -103.238 -7.717 1.00 8.24 45 ASN A O 1
ATOM 480 N N . CYS A 1 63 ? 71.273 -103.134 -8.876 1.00 5.88 46 CYS A N 1
ATOM 481 C CA . CYS A 1 63 ? 70.605 -103.430 -10.138 1.00 8.01 46 CYS A CA 1
ATOM 482 C C . CYS A 1 63 ? 70.412 -104.946 -10.236 1.00 11.71 46 CYS A C 1
ATOM 483 O O . CYS A 1 63 ? 71.349 -105.683 -10.554 1.00 14.18 46 CYS A O 1
ATOM 486 N N . ASP A 1 64 ? 69.222 -105.443 -9.865 1.00 12.47 47 ASP A N 1
ATOM 487 C CA . ASP A 1 64 ? 68.863 -106.849 -10.000 1.00 13.79 47 ASP A CA 1
ATOM 488 C C . ASP A 1 64 ? 68.350 -107.242 -11.399 1.00 17.87 47 ASP A C 1
ATOM 489 O O . ASP A 1 64 ? 68.361 -106.418 -12.313 1.00 19.65 47 ASP A O 1
ATOM 494 N N . ASP A 1 65 ? 67.766 -108.429 -11.639 1.00 20.12 48 ASP A N 1
ATOM 495 C CA . ASP A 1 65 ? 67.280 -108.801 -12.974 1.00 19.78 48 ASP A CA 1
ATOM 496 C C . ASP A 1 65 ? 66.080 -108.041 -13.513 1.00 18.16 48 ASP A C 1
ATOM 497 O O . ASP A 1 65 ? 66.038 -107.735 -14.698 1.00 20.44 48 ASP A O 1
ATOM 502 N N . MET A 1 66 ? 65.080 -107.711 -12.711 1.00 16.07 49 MET A N 1
ATOM 503 C CA . MET A 1 66 ? 63.996 -106.837 -13.146 1.00 16.86 49 MET A CA 1
ATOM 504 C C . MET A 1 66 ? 64.586 -105.490 -13.576 1.00 16.23 49 MET A C 1
ATOM 505 O O . MET A 1 66 ? 64.244 -104.977 -14.644 1.00 17.53 49 MET A O 1
ATOM 510 N N . VAL A 1 67 ? 65.546 -104.930 -12.825 1.00 12.41 50 VAL A N 1
ATOM 511 C CA . VAL A 1 67 ? 66.158 -103.660 -13.195 1.00 10.32 50 VAL A CA 1
ATOM 512 C C . VAL A 1 67 ? 66.893 -103.756 -14.519 1.00 7.50 50 VAL A C 1
ATOM 513 O O . VAL A 1 67 ? 66.784 -102.891 -15.390 1.00 8.67 50 VAL A O 1
ATOM 515 N N . ALA A 1 68 ? 67.610 -104.853 -14.680 1.00 7.13 51 ALA A N 1
ATOM 516 C CA . ALA A 1 68 ? 68.388 -105.102 -15.866 1.00 8.59 51 ALA A CA 1
ATOM 517 C C . ALA A 1 68 ? 67.489 -105.172 -17.083 1.00 11.60 51 ALA A C 1
ATOM 518 O O . ALA A 1 68 ? 67.799 -104.566 -18.104 1.00 15.95 51 ALA A O 1
ATOM 520 N N . TYR A 1 69 ? 66.346 -105.846 -16.975 1.00 12.56 52 TYR A N 1
ATOM 521 C CA . TYR A 1 69 ? 65.386 -105.997 -18.053 1.00 8.79 52 TYR A CA 1
ATOM 522 C C . TYR A 1 69 ? 64.803 -104.634 -18.356 1.00 12.90 52 TYR A C 1
ATOM 523 O O . TYR A 1 69 ? 64.866 -104.199 -19.498 1.00 18.81 52 TYR A O 1
ATOM 532 N N . GLU A 1 70 ? 64.236 -103.926 -17.390 1.00 17.58 53 GLU A N 1
ATOM 533 C CA . GLU A 1 70 ? 63.749 -102.570 -17.594 1.00 17.55 53 GLU A CA 1
ATOM 534 C C . GLU A 1 70 ? 64.786 -101.731 -18.367 1.00 15.45 53 GLU A C 1
ATOM 535 O O . GLU A 1 70 ? 64.466 -101.126 -19.395 1.00 16.18 53 GLU A O 1
ATOM 541 N N . ALA A 1 71 ? 66.062 -101.769 -17.960 1.00 12.18 54 ALA A N 1
ATOM 542 C CA . ALA A 1 71 ? 67.109 -100.977 -18.588 1.00 10.77 54 ALA A CA 1
ATOM 543 C C . ALA A 1 71 ? 67.455 -101.432 -19.990 1.00 10.35 54 ALA A C 1
ATOM 544 O O . ALA A 1 71 ? 67.611 -100.596 -20.893 1.00 13.63 54 ALA A O 1
ATOM 546 N N . ALA A 1 72 ? 67.549 -102.750 -20.198 1.00 7.05 55 ALA A N 1
ATOM 547 C CA . ALA A 1 72 ? 67.891 -103.325 -21.476 1.00 2.00 55 ALA A CA 1
ATOM 548 C C . ALA A 1 72 ? 66.740 -103.031 -22.413 1.00 2.30 55 ALA A C 1
ATOM 549 O O . ALA A 1 72 ? 67.027 -102.504 -23.488 1.00 3.58 55 ALA A O 1
ATOM 551 N N . SER A 1 73 ? 65.476 -103.304 -22.056 1.00 2.00 56 SER A N 1
ATOM 552 C CA . SER A 1 73 ? 64.314 -102.955 -22.858 1.00 7.40 56 SER A CA 1
ATOM 553 C C . SER A 1 73 ? 64.324 -101.475 -23.257 1.00 13.06 56 SER A C 1
ATOM 554 O O . SER A 1 73 ? 64.201 -101.158 -24.449 1.00 18.14 56 SER A O 1
ATOM 557 N N . MET A 1 74 ? 64.512 -100.553 -22.301 1.00 11.16 57 MET A N 1
ATOM 558 C CA . MET A 1 74 ? 64.618 -99.152 -22.616 1.00 9.89 57 MET A CA 1
ATOM 559 C C . MET A 1 74 ? 65.720 -98.930 -23.642 1.00 13.09 57 MET A C 1
ATOM 560 O O . MET A 1 74 ? 65.503 -98.153 -24.573 1.00 17.11 57 MET A O 1
ATOM 565 N N . SER A 1 75 ? 66.883 -99.586 -23.562 1.00 11.94 58 SER A N 1
ATOM 566 C CA . SER A 1 75 ? 67.923 -99.374 -24.566 1.00 17.16 58 SER A CA 1
ATOM 567 C C . SER A 1 75 ? 67.521 -99.864 -25.969 1.00 17.34 58 SER A C 1
ATOM 568 O O . SER A 1 75 ? 67.653 -99.116 -26.946 1.00 18.49 58 SER A O 1
ATOM 571 N N . ILE A 1 76 ? 66.952 -101.067 -26.100 1.00 12.35 59 ILE A N 1
ATOM 572 C CA . ILE A 1 76 ? 66.541 -101.610 -27.381 1.00 8.79 59 ILE A CA 1
ATOM 573 C C . ILE A 1 76 ? 65.450 -100.738 -27.981 1.00 8.88 59 ILE A C 1
ATOM 574 O O . ILE A 1 76 ? 65.587 -100.378 -29.152 1.00 9.55 59 ILE A O 1
ATOM 579 N N . ARG A 1 77 ? 64.392 -100.363 -27.246 1.00 5.86 60 ARG A N 1
ATOM 580 C CA . ARG A 1 77 ? 63.357 -99.489 -27.766 1.00 5.11 60 ARG A CA 1
ATOM 581 C C . ARG A 1 77 ? 64.013 -98.236 -28.308 1.00 10.39 60 ARG A C 1
ATOM 582 O O . ARG A 1 77 ? 63.643 -97.851 -29.413 1.00 14.77 60 ARG A O 1
ATOM 590 N N . ASP A 1 78 ? 65.025 -97.633 -27.663 1.00 13.72 61 ASP A N 1
ATOM 591 C CA . ASP A 1 78 ? 65.708 -96.439 -28.170 1.00 14.13 61 ASP A CA 1
ATOM 592 C C . ASP A 1 78 ? 66.230 -96.597 -29.579 1.00 14.96 61 ASP A C 1
ATOM 593 O O . ASP A 1 78 ? 66.049 -95.736 -30.430 1.00 18.29 61 ASP A O 1
ATOM 598 N N . ASN A 1 79 ? 66.834 -97.749 -29.836 1.00 16.74 62 ASN A N 1
ATOM 599 C CA . ASN A 1 79 ? 67.365 -98.113 -31.135 1.00 14.78 62 ASN A CA 1
ATOM 600 C C . ASN A 1 79 ? 66.176 -98.208 -32.091 1.00 15.02 62 ASN A C 1
ATOM 601 O O . ASN A 1 79 ? 66.174 -97.601 -33.175 1.00 15.79 62 ASN A O 1
ATOM 606 N N . LEU A 1 80 ? 65.107 -98.910 -31.671 1.00 11.96 63 LEU A N 1
ATOM 607 C CA . LEU A 1 80 ? 63.938 -99.113 -32.525 1.00 11.00 63 LEU A CA 1
ATOM 608 C C . LEU A 1 80 ? 63.329 -97.797 -32.928 1.00 12.22 63 LEU A C 1
ATOM 609 O O . LEU A 1 80 ? 63.140 -97.605 -34.120 1.00 16.20 63 LEU A O 1
ATOM 614 N N . VAL A 1 81 ? 63.090 -96.867 -31.999 1.00 13.53 64 VAL A N 1
ATOM 615 C CA . VAL A 1 81 ? 62.534 -95.545 -32.265 1.00 12.03 64 VAL A CA 1
ATOM 616 C C . VAL A 1 81 ? 63.265 -94.828 -33.388 1.00 9.23 64 VAL A C 1
ATOM 617 O O . VAL A 1 81 ? 62.564 -94.303 -34.257 1.00 5.58 64 VAL A O 1
ATOM 621 N N . ILE A 1 82 ? 64.607 -94.883 -33.439 1.00 3.89 65 ILE A N 1
ATOM 622 C CA . ILE A 1 82 ? 65.353 -94.270 -34.524 1.00 7.68 65 ILE A CA 1
ATOM 623 C C . ILE A 1 82 ? 64.909 -94.805 -35.895 1.00 11.75 65 ILE A C 1
ATOM 624 O O . ILE A 1 82 ? 64.580 -94.007 -36.791 1.00 16.47 65 ILE A O 1
ATOM 629 N N . ASP A 1 83 ? 64.818 -96.129 -36.087 1.00 10.51 66 ASP A N 1
ATOM 630 C CA . ASP A 1 83 ? 64.290 -96.674 -37.325 1.00 6.68 66 ASP A CA 1
ATOM 631 C C . ASP A 1 83 ? 62.767 -96.581 -37.448 1.00 9.52 66 ASP A C 1
ATOM 632 O O . ASP A 1 83 ? 62.275 -96.464 -38.577 1.00 14.80 66 ASP A O 1
ATOM 637 N N . TRP A 1 84 ? 61.947 -96.585 -36.384 1.00 5.19 67 TRP A N 1
ATOM 638 C CA . TRP A 1 84 ? 60.511 -96.371 -36.475 1.00 3.28 67 TRP A CA 1
ATOM 639 C C . TRP A 1 84 ? 60.327 -94.961 -37.076 1.00 10.58 67 TRP A C 1
ATOM 640 O O . TRP A 1 84 ? 59.543 -94.754 -38.012 1.00 11.66 67 TRP A O 1
ATOM 651 N N . ASN A 1 85 ? 61.051 -93.943 -36.619 1.00 12.17 68 ASN A N 1
ATOM 652 C CA . ASN A 1 85 ? 60.922 -92.620 -37.180 1.00 12.94 68 ASN A CA 1
ATOM 653 C C . ASN A 1 85 ? 61.341 -92.583 -38.631 1.00 15.27 68 ASN A C 1
ATOM 654 O O . ASN A 1 85 ? 60.545 -92.088 -39.432 1.00 17.47 68 ASN A O 1
ATOM 659 N N . LYS A 1 86 ? 62.495 -93.130 -39.030 1.00 14.55 69 LYS A N 1
ATOM 660 C CA . LYS A 1 86 ? 62.895 -93.147 -40.440 1.00 14.14 69 LYS A CA 1
ATOM 661 C C . LYS A 1 86 ? 61.852 -93.787 -41.343 1.00 11.97 69 LYS A C 1
ATOM 662 O O . LYS A 1 86 ? 61.495 -93.222 -42.361 1.00 10.32 69 LYS A O 1
ATOM 668 N N . THR A 1 87 ? 61.323 -94.957 -40.970 1.00 13.84 70 THR A N 1
ATOM 669 C CA . THR A 1 87 ? 60.394 -95.735 -41.784 1.00 12.53 70 THR A CA 1
ATOM 670 C C . THR A 1 87 ? 59.114 -94.968 -42.013 1.00 12.71 70 THR A C 1
ATOM 671 O O . THR A 1 87 ? 58.674 -94.814 -43.150 1.00 16.41 70 THR A O 1
ATOM 675 N N . GLN A 1 88 ? 58.544 -94.421 -40.946 1.00 13.40 71 GLN A N 1
ATOM 676 C CA . GLN A 1 88 ? 57.340 -93.618 -41.034 1.00 10.67 71 GLN A CA 1
ATOM 677 C C . GLN A 1 88 ? 57.553 -92.390 -41.922 1.00 8.66 71 GLN A C 1
ATOM 678 O O . GLN A 1 88 ? 56.681 -91.976 -42.686 1.00 7.52 71 GLN A O 1
ATOM 684 N N . GLN A 1 89 ? 58.742 -91.814 -41.919 1.00 10.96 72 GLN A N 1
ATOM 685 C CA . GLN A 1 89 ? 59.013 -90.666 -42.750 1.00 12.24 72 GLN A CA 1
ATOM 686 C C . GLN A 1 89 ? 59.171 -91.171 -44.156 1.00 16.74 72 GLN A C 1
ATOM 687 O O . GLN A 1 89 ? 58.652 -90.495 -45.040 1.00 25.31 72 GLN A O 1
ATOM 693 N N . LYS A 1 90 ? 59.807 -92.320 -44.433 1.00 16.47 73 LYS A N 1
ATOM 694 C CA . LYS A 1 90 ? 59.949 -92.826 -45.797 1.00 10.41 73 LYS A CA 1
ATOM 695 C C . LYS A 1 90 ? 58.559 -92.967 -46.403 1.00 10.85 73 LYS A C 1
ATOM 696 O O . LYS A 1 90 ? 58.275 -92.360 -47.430 1.00 11.62 73 LYS A O 1
ATOM 702 N N . PHE A 1 91 ? 57.630 -93.642 -45.737 1.00 10.60 74 PHE A N 1
ATOM 703 C CA . PHE A 1 91 ? 56.293 -93.828 -46.259 1.00 11.11 74 PHE A CA 1
ATOM 704 C C . PHE A 1 91 ? 55.610 -92.487 -46.465 1.00 14.92 74 PHE A C 1
ATOM 705 O O . PHE A 1 91 ? 55.044 -92.309 -47.541 1.00 16.00 74 PHE A O 1
ATOM 713 N N . THR A 1 92 ? 55.712 -91.505 -45.562 1.00 15.47 75 THR A N 1
ATOM 714 C CA . THR A 1 92 ? 55.165 -90.175 -45.787 1.00 11.91 75 THR A CA 1
ATOM 715 C C . THR A 1 92 ? 55.767 -89.535 -47.045 1.00 13.20 75 THR A C 1
ATOM 716 O O . THR A 1 92 ? 55.048 -89.057 -47.930 1.00 16.34 75 THR A O 1
ATOM 720 N N . THR A 1 93 ? 57.082 -89.568 -47.184 1.00 11.58 76 THR A N 1
ATOM 721 C CA . THR A 1 93 ? 57.758 -89.018 -48.335 1.00 12.34 76 THR A CA 1
ATOM 722 C C . THR A 1 93 ? 57.433 -89.788 -49.599 1.00 15.57 76 THR A C 1
ATOM 723 O O . THR A 1 93 ? 57.363 -89.171 -50.659 1.00 21.64 76 THR A O 1
ATOM 727 N N . ARG A 1 94 ? 57.218 -91.101 -49.540 1.00 17.36 77 ARG A N 1
ATOM 728 C CA . ARG A 1 94 ? 57.004 -91.861 -50.750 1.00 18.12 77 ARG A CA 1
ATOM 729 C C . ARG A 1 94 ? 55.555 -92.179 -51.044 1.00 15.72 77 ARG A C 1
ATOM 730 O O . ARG A 1 94 ? 55.253 -92.726 -52.096 1.00 21.75 77 ARG A O 1
ATOM 738 N N . ASP A 1 95 ? 54.632 -91.854 -50.161 1.00 14.98 78 ASP A N 1
ATOM 739 C CA . ASP A 1 95 ? 53.209 -92.143 -50.298 1.00 17.96 78 ASP A CA 1
ATOM 740 C C . ASP A 1 95 ? 52.746 -93.435 -50.996 1.00 17.49 78 ASP A C 1
ATOM 741 O O . ASP A 1 95 ? 51.998 -93.388 -51.983 1.00 20.75 78 ASP A O 1
ATOM 746 N N . PRO A 1 96 ? 53.178 -94.633 -50.574 1.00 13.85 79 PRO A N 1
ATOM 747 C CA . PRO A 1 96 ? 52.774 -95.867 -51.214 1.00 10.65 79 PRO A CA 1
ATOM 748 C C . PRO A 1 96 ? 51.373 -96.255 -50.758 1.00 12.86 79 PRO A C 1
ATOM 749 O O . PRO A 1 96 ? 50.851 -95.664 -49.808 1.00 16.84 79 PRO A O 1
ATOM 753 N N . LYS A 1 97 ? 50.733 -97.242 -51.383 1.00 11.96 80 LYS A N 1
ATOM 754 C CA . LYS A 1 97 ? 49.454 -97.714 -50.868 1.00 11.04 80 LYS A CA 1
ATOM 755 C C . LYS A 1 97 ? 49.795 -98.420 -49.547 1.00 12.26 80 LYS A C 1
ATOM 756 O O . LYS A 1 97 ? 50.826 -99.104 -49.455 1.00 14.08 80 LYS A O 1
ATOM 762 N N . ARG A 1 98 ? 48.966 -98.252 -48.529 1.00 9.73 81 ARG A N 1
ATOM 763 C CA . ARG A 1 98 ? 49.224 -98.793 -47.217 1.00 8.25 81 ARG A CA 1
ATOM 764 C C . ARG A 1 98 ? 48.141 -99.787 -46.875 1.00 8.53 81 ARG A C 1
ATOM 765 O O . ARG A 1 98 ? 47.003 -99.724 -47.358 1.00 7.83 81 ARG A O 1
ATOM 773 N N . VAL A 1 99 ? 48.515 -100.694 -45.988 1.00 7.59 82 VAL A N 1
ATOM 774 C CA . VAL A 1 99 ? 47.655 -101.771 -45.542 1.00 8.67 82 VAL A CA 1
ATOM 775 C C . VAL A 1 99 ? 47.299 -101.470 -44.092 1.00 9.08 82 VAL A C 1
ATOM 776 O O . VAL A 1 99 ? 48.195 -101.112 -43.328 1.00 15.73 82 VAL A O 1
ATOM 780 N N . TYR A 1 100 ? 46.062 -101.578 -43.644 1.00 3.05 83 TYR A N 1
ATOM 781 C CA . TYR A 1 100 ? 45.731 -101.369 -42.256 1.00 3.44 83 TYR A CA 1
ATOM 782 C C . TYR A 1 100 ? 45.082 -102.702 -41.928 1.00 6.16 83 TYR A C 1
ATOM 783 O O . TYR A 1 100 ? 44.229 -103.233 -42.658 1.00 5.19 83 TYR A O 1
ATOM 792 N N . TYR A 1 101 ? 45.592 -103.312 -40.874 1.00 4.73 84 TYR A N 1
ATOM 793 C CA . TYR A 1 101 ? 45.190 -104.638 -40.484 1.00 5.09 84 TYR A CA 1
ATOM 794 C C . TYR A 1 101 ? 44.389 -104.437 -39.203 1.00 9.10 84 TYR A C 1
ATOM 795 O O . TYR A 1 101 ? 44.970 -104.139 -38.144 1.00 13.57 84 TYR A O 1
ATOM 804 N N . LEU A 1 102 ? 43.066 -104.547 -39.232 1.00 5.10 85 LEU A N 1
ATOM 805 C CA . LEU A 1 102 ? 42.306 -104.365 -38.014 1.00 5.42 85 LEU A CA 1
ATOM 806 C C . LEU A 1 102 ? 42.063 -105.709 -37.366 1.00 6.83 85 LEU A C 1
ATOM 807 O O . LEU A 1 102 ? 41.548 -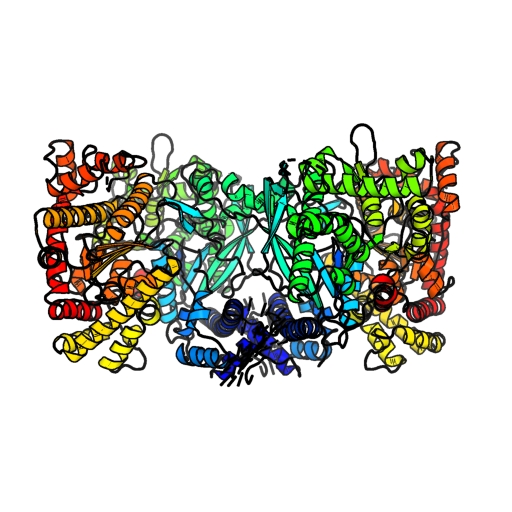106.640 -37.993 1.00 12.99 85 LEU A O 1
ATOM 812 N N . SER A 1 103 ? 42.480 -105.876 -36.125 1.00 6.64 86 SER A N 1
ATOM 813 C CA . SER A 1 103 ? 42.269 -107.127 -35.441 1.00 9.22 86 SER A CA 1
ATOM 814 C C . SER A 1 103 ? 41.906 -106.803 -34.000 1.00 13.57 86 SER A C 1
ATOM 815 O O . SER A 1 103 ? 42.433 -105.879 -33.360 1.00 15.21 86 SER A O 1
ATOM 818 N N . LEU A 1 104 ? 40.956 -107.580 -33.486 1.00 13.50 87 LEU A N 1
ATOM 819 C CA . LEU A 1 104 ? 40.507 -107.407 -32.110 1.00 14.56 87 LEU A CA 1
ATOM 820 C C . LEU A 1 104 ? 41.504 -107.970 -31.115 1.00 12.21 87 LEU A C 1
ATOM 821 O O . LEU A 1 104 ? 41.409 -107.677 -29.929 1.00 14.43 87 LEU A O 1
ATOM 826 N N . GLU A 1 105 ? 42.439 -108.802 -31.549 1.00 7.57 88 GLU A N 1
ATOM 827 C CA . GLU A 1 105 ? 43.407 -109.324 -30.625 1.00 10.56 88 GLU A CA 1
ATOM 828 C C . GLU A 1 105 ? 44.700 -109.550 -31.374 1.00 9.52 88 GLU A C 1
ATOM 829 O O . GLU A 1 105 ? 44.675 -109.926 -32.549 1.00 15.30 88 GLU A O 1
ATOM 835 N N . PHE A 1 106 ? 45.813 -109.233 -30.734 1.00 5.59 89 PHE A N 1
ATOM 836 C CA . PHE A 1 106 ? 47.132 -109.384 -31.292 1.00 9.15 89 PHE A CA 1
ATOM 837 C C . PHE A 1 106 ? 47.836 -110.138 -30.163 1.00 12.48 89 PHE A C 1
ATOM 838 O O . PHE A 1 106 ? 48.026 -109.631 -29.048 1.00 10.33 89 PHE A O 1
ATOM 846 N N . LEU A 1 107 ? 48.164 -111.416 -30.378 1.00 12.19 90 LEU A N 1
ATOM 847 C CA . LEU A 1 107 ? 48.802 -112.205 -29.337 1.00 11.85 90 LEU A CA 1
ATOM 848 C C . LEU A 1 107 ? 50.285 -111.968 -29.519 1.00 13.10 90 LEU A C 1
ATOM 849 O O . LEU A 1 107 ? 51.017 -112.755 -30.124 1.00 17.07 90 LEU A O 1
ATOM 854 N N . MET A 1 108 ? 50.713 -110.828 -29.011 1.00 10.68 91 MET A N 1
ATOM 855 C CA . MET A 1 108 ? 52.096 -110.433 -29.183 1.00 9.10 91 MET A CA 1
ATOM 856 C C . MET A 1 108 ? 53.121 -111.259 -28.418 1.00 9.70 91 MET A C 1
ATOM 857 O O . MET A 1 108 ? 54.231 -111.415 -28.929 1.00 13.92 91 MET A O 1
ATOM 862 N N . GLY A 1 109 ? 52.832 -111.819 -27.231 1.00 7.59 92 GLY A N 1
ATOM 863 C CA . GLY A 1 109 ? 53.833 -112.614 -26.533 1.00 9.16 92 GLY A CA 1
ATOM 864 C C . GLY A 1 109 ? 54.843 -111.728 -25.824 1.00 9.65 92 GLY A C 1
ATOM 865 O O . GLY A 1 109 ? 54.407 -110.728 -25.247 1.00 12.92 92 GLY A O 1
ATOM 866 N N . ARG A 1 110 ? 56.145 -112.035 -25.803 1.00 10.12 93 ARG A N 1
ATOM 867 C CA . ARG A 1 110 ? 57.128 -111.169 -25.165 1.00 9.67 93 ARG A CA 1
ATOM 868 C C . ARG A 1 110 ? 58.068 -110.574 -26.225 1.00 14.88 93 ARG A C 1
ATOM 869 O O . ARG A 1 110 ? 58.719 -111.242 -27.054 1.00 14.92 93 ARG A O 1
ATOM 877 N N . ALA A 1 111 ? 58.190 -109.252 -26.124 1.00 13.24 94 ALA A N 1
ATOM 878 C CA . ALA A 1 111 ? 58.929 -108.485 -27.097 1.00 6.28 94 ALA A CA 1
ATOM 879 C C . ALA A 1 111 ? 60.435 -108.479 -27.074 1.00 5.66 94 ALA A C 1
ATOM 880 O O . ALA A 1 111 ? 60.996 -108.488 -28.168 1.00 11.80 94 ALA A O 1
ATOM 882 N N . LEU A 1 112 ? 61.150 -108.458 -25.947 1.00 2.00 95 LEU A N 1
ATOM 883 C CA . LEU A 1 112 ? 62.621 -108.382 -25.955 1.00 5.14 95 LEU A CA 1
ATOM 884 C C . LEU A 1 112 ? 63.394 -109.348 -26.846 1.00 4.28 95 LEU A C 1
ATOM 885 O O . LEU A 1 112 ? 64.155 -108.882 -27.694 1.00 4.74 95 LEU A O 1
ATOM 890 N N . ASP A 1 113 ? 63.262 -110.670 -26.762 1.00 4.74 96 ASP A N 1
ATOM 891 C CA . ASP A 1 113 ? 64.189 -111.494 -27.528 1.00 6.79 96 ASP A CA 1
ATOM 892 C C . ASP A 1 113 ? 63.981 -111.406 -29.029 1.00 7.35 96 ASP A C 1
ATOM 893 O O . ASP A 1 113 ? 64.922 -111.429 -29.828 1.00 3.28 96 ASP A O 1
ATOM 898 N N . ASN A 1 114 ? 62.705 -111.240 -29.380 1.00 5.80 97 ASN A N 1
ATOM 899 C CA . ASN A 1 114 ? 62.329 -111.020 -30.737 1.00 2.98 97 ASN A CA 1
ATOM 900 C C . ASN A 1 114 ? 63.041 -109.777 -31.238 1.00 4.83 97 ASN A C 1
ATOM 901 O O . ASN A 1 114 ? 63.554 -109.819 -32.359 1.00 7.28 97 ASN A O 1
ATOM 906 N N . ALA A 1 115 ? 63.163 -108.709 -30.445 1.00 5.07 98 ALA A N 1
ATOM 907 C CA . ALA A 1 115 ? 63.893 -107.516 -30.866 1.00 7.28 98 ALA A CA 1
ATOM 908 C C . ALA A 1 115 ? 65.367 -107.808 -31.010 1.00 9.95 98 ALA A C 1
ATOM 909 O O . ALA A 1 115 ? 66.018 -107.296 -31.917 1.00 17.27 98 ALA A O 1
ATOM 911 N N . LEU A 1 116 ? 65.923 -108.664 -30.163 1.00 12.85 99 LEU A N 1
ATOM 912 C CA . LEU A 1 116 ? 67.331 -109.005 -30.266 1.00 12.98 99 LEU A CA 1
ATOM 913 C C . LEU A 1 116 ? 67.676 -109.760 -31.551 1.00 11.33 99 LEU A C 1
ATOM 914 O O . LEU A 1 116 ? 68.766 -109.579 -32.127 1.00 14.90 99 LEU A O 1
ATOM 919 N N . ILE A 1 117 ? 66.766 -110.636 -31.986 1.00 10.85 100 ILE A N 1
ATOM 920 C CA . ILE A 1 117 ? 66.917 -111.412 -33.213 1.00 11.21 100 ILE A CA 1
ATOM 921 C C . ILE A 1 117 ? 66.626 -110.508 -34.391 1.00 15.83 100 ILE A C 1
ATOM 922 O O . ILE A 1 117 ? 67.430 -110.490 -35.313 1.00 24.26 100 ILE A O 1
ATOM 927 N N . ASN A 1 118 ? 65.562 -109.714 -34.436 1.00 15.85 101 ASN A N 1
ATOM 928 C CA . ASN A 1 118 ? 65.303 -108.897 -35.596 1.00 14.94 101 ASN A CA 1
ATOM 929 C C . ASN A 1 118 ? 66.046 -107.598 -35.400 1.00 24.24 101 ASN A C 1
ATOM 930 O O . ASN A 1 118 ? 65.433 -106.524 -35.290 1.00 28.81 101 ASN A O 1
ATOM 935 N N . MET A 1 119 ? 67.380 -107.661 -35.355 1.00 27.10 102 MET A N 1
ATOM 936 C CA . MET A 1 119 ? 68.161 -106.474 -35.095 1.00 27.41 102 MET A CA 1
ATOM 937 C C . MET A 1 119 ? 69.289 -106.453 -36.092 1.00 31.63 102 MET A C 1
ATOM 938 O O . MET A 1 119 ? 70.171 -107.316 -36.035 1.00 38.40 102 MET A O 1
ATOM 943 N N . LYS A 1 120 ? 69.264 -105.509 -37.025 1.00 36.14 103 LYS A N 1
ATOM 944 C CA . LYS A 1 120 ? 70.339 -105.339 -38.004 1.00 40.78 103 LYS A CA 1
ATOM 945 C C . LYS A 1 120 ? 71.419 -104.427 -37.441 1.00 41.86 103 LYS A C 1
ATOM 946 O O . LYS A 1 120 ? 71.097 -103.515 -36.680 1.00 40.99 103 LYS A O 1
ATOM 948 N N . ILE A 1 121 ? 72.669 -104.709 -37.779 1.00 47.90 104 ILE A N 1
ATOM 949 C CA . ILE A 1 121 ? 73.831 -103.920 -37.378 1.00 53.58 104 ILE A CA 1
ATOM 950 C C . ILE A 1 121 ? 74.454 -103.527 -38.732 1.00 58.71 104 ILE A C 1
ATOM 951 O O . ILE A 1 121 ? 74.825 -102.366 -38.917 1.00 62.00 104 ILE A O 1
ATOM 956 N N . PRO A 1 134 F 71.818 -108.638 -33.015 1.00 25.80 113 PRO A N 1
ATOM 957 C CA . PRO A 1 134 F 72.323 -109.973 -32.751 1.00 25.82 113 PRO A CA 1
ATOM 958 C C . PRO A 1 134 F 72.324 -110.251 -31.269 1.00 21.36 113 PRO A C 1
ATOM 959 O O . PRO A 1 134 F 72.995 -109.571 -30.480 1.00 14.71 113 PRO A O 1
ATOM 963 N N . ARG A 1 135 G 71.537 -111.293 -31.009 1.00 13.15 113 ARG A N 1
ATOM 964 C CA . ARG A 1 135 G 71.449 -111.881 -29.711 1.00 11.00 113 ARG A CA 1
ATOM 965 C C . ARG A 1 135 G 72.818 -112.166 -29.113 1.00 12.65 113 ARG A C 1
ATOM 966 O O . ARG A 1 135 G 72.997 -111.893 -27.939 1.00 10.35 113 ARG A O 1
ATOM 974 N N . GLU A 1 136 H 73.820 -112.647 -29.859 1.00 13.25 113 GLU A N 1
ATOM 975 C CA . GLU A 1 136 H 75.103 -112.961 -29.247 1.00 14.78 113 GLU A CA 1
ATOM 976 C C . GLU A 1 136 H 75.877 -111.732 -28.816 1.00 16.66 113 GLU A C 1
ATOM 977 O O . GLU A 1 136 H 76.529 -111.790 -27.776 1.00 20.99 113 GLU A O 1
ATOM 979 N N . MET A 1 137 I 75.799 -110.603 -29.529 1.00 15.76 113 MET A N 1
ATOM 980 C CA . MET A 1 137 I 76.495 -109.398 -29.096 1.00 17.39 113 MET A CA 1
ATOM 981 C C . MET A 1 137 I 75.903 -108.896 -27.776 1.00 18.11 113 MET A C 1
ATOM 982 O O . MET A 1 137 I 76.638 -108.690 -26.811 1.00 18.81 113 MET A O 1
ATOM 987 N N . ILE A 1 138 J 74.572 -108.734 -27.719 1.00 19.74 113 ILE A N 1
ATOM 988 C CA . ILE A 1 138 J 73.831 -108.291 -26.537 1.00 16.12 113 ILE A CA 1
ATOM 989 C C . ILE A 1 138 J 74.085 -109.284 -25.414 1.00 15.39 113 ILE A C 1
ATOM 990 O O . ILE A 1 138 J 74.427 -108.898 -24.300 1.00 17.83 113 ILE A O 1
ATOM 995 N N . LYS A 1 139 K 73.992 -110.572 -25.726 1.00 13.52 113 LYS A N 1
ATOM 996 C CA . LYS A 1 139 K 74.239 -111.669 -24.806 1.00 13.81 113 LYS A CA 1
ATOM 997 C C . LYS A 1 139 K 75.576 -111.467 -24.143 1.00 11.90 113 LYS A C 1
ATOM 998 O O . LYS A 1 139 K 75.706 -111.542 -22.924 1.00 16.27 113 LYS A O 1
ATOM 1004 N N . GLY A 1 140 L 76.552 -111.143 -24.981 1.00 14.70 113 GLY A N 1
ATOM 1005 C CA . GLY A 1 140 L 77.925 -110.924 -24.551 1.00 15.47 113 GLY A CA 1
ATOM 1006 C C . GLY A 1 140 L 77.997 -109.762 -23.602 1.00 12.39 113 GLY A C 1
ATOM 1007 O O . GLY A 1 140 L 78.384 -109.902 -22.439 1.00 18.22 113 GLY A O 1
ATOM 1008 N N . ALA A 1 141 M 77.484 -108.648 -24.098 1.00 8.38 113 ALA A N 1
ATOM 1009 C CA . ALA A 1 141 M 77.492 -107.399 -23.381 1.00 6.68 113 ALA A CA 1
ATOM 1010 C C . ALA A 1 141 M 76.878 -107.549 -21.999 1.00 7.22 113 ALA A C 1
ATOM 1011 O O . ALA A 1 141 M 77.469 -107.119 -21.015 1.00 9.21 113 ALA A O 1
ATOM 1013 N N . LEU A 1 142 N 75.782 -108.270 -21.870 1.00 6.28 113 LEU A N 1
ATOM 1014 C CA . LEU A 1 142 N 75.059 -108.368 -20.623 1.00 6.02 113 LEU A CA 1
ATOM 1015 C C . LEU A 1 142 N 75.817 -109.216 -19.626 1.00 7.48 113 LEU A C 1
ATOM 1016 O O . LEU A 1 142 N 75.968 -108.855 -18.455 1.00 8.43 113 LEU A O 1
ATOM 1021 N N . ASP A 1 143 O 76.371 -110.320 -20.105 1.00 16.13 113 ASP A N 1
ATOM 1022 C CA . ASP A 1 143 O 77.163 -111.232 -19.306 1.00 19.57 113 ASP A CA 1
ATOM 1023 C C . ASP A 1 143 O 78.350 -110.467 -18.732 1.00 21.25 113 ASP A C 1
ATOM 1024 O O . ASP A 1 143 O 78.645 -110.623 -17.546 1.00 22.73 113 ASP A O 1
ATOM 1029 N N . GLU A 1 144 ? 78.986 -109.558 -19.476 1.00 20.65 114 GLU A N 1
ATOM 1030 C CA . GLU A 1 144 ? 80.093 -108.792 -18.926 1.00 22.73 114 GLU A CA 1
ATOM 1031 C C . GLU A 1 144 ? 79.684 -107.830 -17.828 1.00 21.11 114 GLU A C 1
ATOM 1032 O O . GLU A 1 144 ? 80.480 -107.467 -16.956 1.00 21.14 114 GLU A O 1
ATOM 1038 N N . LEU A 1 145 ? 78.425 -107.411 -17.827 1.00 18.96 115 LEU A N 1
ATOM 1039 C CA . LEU A 1 145 ? 77.954 -106.496 -16.807 1.00 16.63 115 LEU A CA 1
ATOM 1040 C C . LEU A 1 145 ? 77.400 -107.253 -15.618 1.00 17.16 115 LEU A C 1
ATOM 1041 O O . LEU A 1 145 ? 77.100 -106.656 -14.583 1.00 19.42 115 LEU A O 1
ATOM 1046 N N . GLY A 1 146 ? 77.241 -108.558 -15.737 1.00 13.61 116 GLY A N 1
ATOM 1047 C CA . GLY A 1 146 ? 76.821 -109.341 -14.600 1.00 16.90 116 GLY A CA 1
ATOM 1048 C C . GLY A 1 146 ? 75.535 -110.086 -14.844 1.00 17.56 116 GLY A C 1
ATOM 1049 O O . GLY A 1 146 ? 75.019 -110.726 -13.925 1.00 15.27 116 GLY A O 1
ATOM 1050 N N . PHE A 1 147 ? 75.037 -110.084 -16.083 1.00 16.82 117 PHE A N 1
ATOM 1051 C CA . PHE A 1 147 ? 73.730 -110.634 -16.340 1.00 16.78 117 PHE A CA 1
ATOM 1052 C C . PHE A 1 147 ? 73.618 -111.767 -17.323 1.00 19.44 117 PHE A C 1
ATOM 1053 O O . PHE A 1 147 ? 74.140 -111.766 -18.449 1.00 24.18 117 PHE A O 1
ATOM 1061 N N . LYS A 1 148 ? 72.832 -112.734 -16.863 1.00 16.48 118 LYS A N 1
ATOM 1062 C CA . LYS A 1 148 ? 72.504 -113.865 -17.690 1.00 11.66 118 LYS A CA 1
ATOM 1063 C C . LYS A 1 148 ? 71.277 -113.423 -18.474 1.00 11.65 118 LYS A C 1
ATOM 1064 O O . LYS A 1 148 ? 70.233 -113.211 -17.852 1.00 9.26 118 LYS A O 1
ATOM 1066 N N . LEU A 1 149 ? 71.390 -113.271 -19.811 1.00 13.91 119 LEU A N 1
ATOM 1067 C CA . LEU A 1 149 ? 70.299 -112.904 -20.709 1.00 11.53 119 LEU A CA 1
ATOM 1068 C C . LEU A 1 149 ? 69.047 -113.677 -20.365 1.00 17.89 119 LEU A C 1
ATOM 1069 O O . LEU A 1 149 ? 68.033 -113.048 -20.057 1.00 20.63 119 LEU A O 1
ATOM 1074 N N . GLU A 1 150 ? 69.129 -115.018 -20.304 1.00 18.52 120 GLU A N 1
ATOM 1075 C CA . GLU A 1 150 ? 67.957 -115.847 -20.003 1.00 16.89 120 GLU A CA 1
ATOM 1076 C C . GLU A 1 150 ? 67.274 -115.495 -18.697 1.00 12.44 120 GLU A C 1
ATOM 1077 O O . GLU A 1 150 ? 66.049 -115.544 -18.646 1.00 14.41 120 GLU A O 1
ATOM 1079 N N . ASP A 1 151 ? 68.019 -115.067 -17.676 1.00 9.67 121 ASP A N 1
ATOM 1080 C CA . ASP A 1 151 ? 67.397 -114.598 -16.452 1.00 12.61 121 ASP A CA 1
ATOM 1081 C C . ASP A 1 151 ? 66.725 -113.247 -16.660 1.00 10.39 121 ASP A C 1
ATOM 1082 O O . ASP A 1 151 ? 65.672 -113.008 -16.064 1.00 11.63 121 ASP A O 1
ATOM 1087 N N . VAL A 1 152 ? 67.232 -112.345 -17.503 1.00 7.05 122 VAL A N 1
ATOM 1088 C CA . VAL A 1 152 ? 66.564 -111.056 -17.652 1.00 8.03 122 VAL A CA 1
ATOM 1089 C C . VAL A 1 152 ? 65.380 -111.225 -18.605 1.00 6.64 122 VAL A C 1
ATOM 1090 O O . VAL A 1 152 ? 64.387 -110.518 -18.468 1.00 7.03 122 VAL A O 1
ATOM 1094 N N . LEU A 1 153 ? 65.401 -112.198 -19.513 1.00 6.82 123 LEU A N 1
ATOM 1095 C CA . LEU A 1 153 ? 64.339 -112.421 -20.483 1.00 6.32 123 LEU A CA 1
ATOM 1096 C C . LEU A 1 153 ? 63.058 -112.814 -19.757 1.00 11.53 123 LEU A C 1
ATOM 1097 O O . LEU A 1 153 ? 61.951 -112.312 -20.009 1.00 12.65 123 LEU A O 1
ATOM 1102 N N . ASP A 1 154 ? 63.228 -113.640 -18.731 1.00 14.15 124 ASP A N 1
ATOM 1103 C CA . ASP A 1 154 ? 62.103 -114.053 -17.931 1.00 14.20 124 ASP A CA 1
ATOM 1104 C C . ASP A 1 154 ? 61.394 -112.974 -17.155 1.00 10.99 124 ASP A C 1
ATOM 1105 O O . ASP A 1 154 ? 60.324 -113.224 -16.602 1.00 15.13 124 ASP A O 1
ATOM 1110 N N . GLN A 1 155 ? 61.925 -111.774 -17.057 1.00 7.63 125 GLN A N 1
ATOM 1111 C CA . GLN A 1 155 ? 61.226 -110.769 -16.274 1.00 9.80 125 GLN A CA 1
ATOM 1112 C C . GLN A 1 155 ? 60.057 -110.181 -17.045 1.00 10.61 125 GLN A C 1
ATOM 1113 O O . GLN A 1 155 ? 59.297 -109.386 -16.489 1.00 17.18 125 GLN A O 1
ATOM 1119 N N . GLU A 1 156 ? 59.886 -110.497 -18.329 1.00 10.36 126 GLU A N 1
ATOM 1120 C CA . GLU A 1 156 ? 58.923 -109.787 -19.142 1.00 6.58 126 GLU A CA 1
ATOM 1121 C C . GLU A 1 156 ? 57.557 -110.426 -19.118 1.00 3.61 126 GLU A C 1
ATOM 1122 O O . GLU A 1 156 ? 57.431 -111.604 -19.411 1.00 5.87 126 GLU A O 1
ATOM 1128 N N . PRO A 1 157 ? 56.477 -109.745 -18.780 1.00 4.61 127 PRO A N 1
ATOM 1129 C CA . PRO A 1 157 ? 55.142 -110.288 -18.903 1.00 3.06 127 PRO A CA 1
ATOM 1130 C C . PRO A 1 157 ? 54.733 -110.328 -20.356 1.00 2.00 127 PRO A C 1
ATOM 1131 O O . PRO A 1 157 ? 55.038 -109.418 -21.128 1.00 5.77 127 PRO A O 1
ATOM 1135 N N . ASP A 1 158 ? 54.091 -111.417 -20.745 1.00 2.00 128 ASP A N 1
ATOM 1136 C CA . ASP A 1 158 ? 53.534 -111.521 -22.088 1.00 5.52 128 ASP A CA 1
ATOM 1137 C C . ASP A 1 158 ? 52.428 -110.470 -22.246 1.00 5.59 128 ASP A C 1
ATOM 1138 O O . ASP A 1 158 ? 51.569 -110.347 -21.364 1.00 7.91 128 ASP A O 1
ATOM 1143 N N . ALA A 1 159 ? 52.410 -109.727 -23.353 1.00 4.46 129 ALA A N 1
ATOM 1144 C CA . ALA A 1 159 ? 51.430 -108.685 -23.574 1.00 2.00 129 ALA A CA 1
ATOM 1145 C 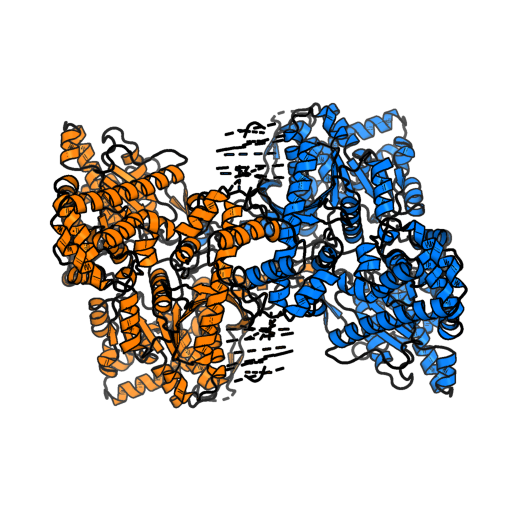C . ALA A 1 159 ? 50.061 -109.308 -23.593 1.00 2.24 129 ALA A C 1
ATOM 1146 O O . ALA A 1 159 ? 49.815 -110.248 -24.360 1.00 7.14 129 ALA A O 1
ATOM 1148 N N . GLY A 1 160 ? 49.187 -108.782 -22.740 1.00 2.60 130 GLY A N 1
ATOM 1149 C CA . GLY A 1 160 ? 47.827 -109.264 -22.579 1.00 4.64 130 GLY A CA 1
ATOM 1150 C C . GLY A 1 160 ? 46.942 -108.584 -23.588 1.00 8.66 130 GLY A C 1
ATOM 1151 O O . GLY A 1 160 ? 45.956 -107.949 -23.246 1.00 12.47 130 GLY A O 1
ATOM 1152 N N . LEU A 1 161 ? 47.282 -108.744 -24.851 1.00 8.91 131 LEU A N 1
ATOM 1153 C CA . LEU A 1 161 ? 46.620 -108.048 -25.923 1.00 11.30 131 LEU A CA 1
ATOM 1154 C C . LEU A 1 161 ? 45.874 -108.982 -26.864 1.00 14.96 131 LEU A C 1
ATOM 1155 O O . LEU A 1 161 ? 45.375 -108.551 -27.904 1.00 21.41 131 LEU A O 1
ATOM 1160 N N . GLY A 1 162 ? 45.765 -110.272 -26.585 1.00 14.66 132 GLY A N 1
ATOM 1161 C CA . GLY A 1 162 ? 45.086 -111.194 -27.470 1.00 10.89 132 GLY A CA 1
ATOM 1162 C C . GLY A 1 162 ? 44.757 -112.430 -26.684 1.00 10.13 132 GLY A C 1
ATOM 1163 O O . GLY A 1 162 ? 44.930 -112.427 -25.466 1.00 9.71 132 GLY A O 1
ATOM 1164 N N . ASN A 1 163 ? 44.313 -113.482 -27.351 1.00 11.00 133 ASN A N 1
ATOM 1165 C CA . ASN A 1 163 ? 44.018 -114.716 -26.646 1.00 16.73 133 ASN A CA 1
ATOM 1166 C C . ASN A 1 163 ? 44.314 -115.960 -27.465 1.00 18.22 133 ASN A C 1
ATOM 1167 O O . ASN A 1 163 ? 45.353 -116.577 -27.285 1.00 24.85 133 ASN A O 1
ATOM 1172 N N . GLY A 1 164 ? 43.477 -116.352 -28.415 1.00 18.08 134 GLY A N 1
ATOM 1173 C CA . GLY A 1 164 ? 43.722 -117.553 -29.189 1.00 13.16 134 GLY A CA 1
ATOM 1174 C C . GLY A 1 164 ? 44.374 -117.230 -30.516 1.00 11.18 134 GLY A C 1
ATOM 1175 O O . GLY A 1 164 ? 44.846 -116.108 -30.768 1.00 8.51 134 GLY A O 1
ATOM 1176 N N . GLY A 1 165 ? 44.288 -118.236 -31.383 1.00 9.96 135 GLY A N 1
ATOM 1177 C CA . GLY A 1 165 ? 44.881 -118.240 -32.699 1.00 10.26 135 GLY A CA 1
ATOM 1178 C C . GLY A 1 165 ? 44.504 -117.035 -33.540 1.00 13.20 135 GLY A C 1
ATOM 1179 O O . GLY A 1 165 ? 45.349 -116.563 -34.305 1.00 14.63 135 GLY A O 1
ATOM 1180 N N . LEU A 1 166 ? 43.291 -116.477 -33.430 1.00 9.67 136 LEU A N 1
ATOM 1181 C CA . LEU A 1 166 ? 42.944 -115.284 -34.198 1.00 5.59 136 LEU A CA 1
ATOM 1182 C C . LEU A 1 166 ? 43.955 -114.143 -34.056 1.00 5.45 136 LEU A C 1
ATOM 1183 O O . LEU A 1 166 ? 44.389 -113.526 -35.031 1.00 5.23 136 LEU A O 1
ATOM 1188 N N . GLY A 1 167 ? 44.372 -113.947 -32.806 1.00 7.89 137 GLY A N 1
ATOM 1189 C CA . GLY A 1 167 ? 45.295 -112.905 -32.428 1.00 4.26 137 GLY A CA 1
ATOM 1190 C C . GLY A 1 167 ? 46.700 -113.305 -32.766 1.00 6.83 137 GLY A C 1
ATOM 1191 O O . GLY A 1 167 ? 47.530 -112.466 -33.132 1.00 6.39 137 GLY A O 1
ATOM 1192 N N . ARG A 1 168 ? 47.000 -114.592 -32.618 1.00 9.07 138 ARG A N 1
ATOM 1193 C CA . ARG A 1 168 ? 48.336 -115.044 -32.958 1.00 12.80 138 ARG A CA 1
ATOM 1194 C C . ARG A 1 168 ? 48.535 -114.918 -34.466 1.00 14.05 138 ARG A C 1
ATOM 1195 O O . ARG A 1 168 ? 49.649 -114.614 -34.894 1.00 19.89 138 ARG A O 1
ATOM 1203 N N . LEU A 1 169 ? 47.486 -115.059 -35.293 1.00 13.58 139 LEU A N 1
ATOM 1204 C CA . LEU A 1 169 ? 47.587 -114.938 -36.742 1.00 9.76 139 LEU A CA 1
ATOM 1205 C C . LEU A 1 169 ? 47.870 -113.492 -37.051 1.00 8.69 139 LEU A C 1
ATOM 1206 O O . LEU A 1 169 ? 48.746 -113.198 -37.865 1.00 10.60 139 LEU A O 1
ATOM 1211 N N . ALA A 1 170 ? 47.195 -112.566 -36.371 1.00 8.71 140 ALA A N 1
ATOM 1212 C CA . ALA A 1 170 ? 47.483 -111.148 -36.570 1.00 8.32 140 ALA A CA 1
ATOM 1213 C C . ALA A 1 170 ? 48.921 -110.810 -36.177 1.00 7.65 140 ALA A C 1
ATOM 1214 O O . ALA A 1 170 ? 49.593 -110.031 -36.846 1.00 8.36 140 ALA A O 1
ATOM 1216 N N . ALA A 1 171 ? 49.435 -111.451 -35.127 1.00 7.45 141 ALA A N 1
ATOM 1217 C CA . ALA A 1 171 ? 50.783 -111.224 -34.641 1.00 5.07 141 ALA A CA 1
ATOM 1218 C C . ALA A 1 171 ? 51.808 -111.677 -35.654 1.00 7.39 141 ALA A C 1
ATOM 1219 O O . ALA A 1 171 ? 52.633 -110.865 -36.074 1.00 16.15 141 ALA A O 1
ATOM 1221 N N . CYS A 1 172 ? 51.774 -112.936 -36.111 1.00 6.93 142 CYS A N 1
ATOM 1222 C CA . CYS A 1 172 ? 52.712 -113.455 -37.099 1.00 4.67 142 CYS A CA 1
ATOM 1223 C C . CYS A 1 172 ? 52.721 -112.597 -38.352 1.00 3.40 142 CYS A C 1
ATOM 1224 O O . CYS A 1 172 ? 53.780 -112.248 -38.880 1.00 2.66 142 CYS A O 1
ATOM 1227 N N . PHE A 1 173 ? 51.532 -112.210 -38.809 1.00 5.03 143 PHE A N 1
ATOM 1228 C CA . PHE A 1 173 ? 51.392 -111.342 -39.962 1.00 7.61 143 PHE A CA 1
ATOM 1229 C C . PHE A 1 173 ? 52.125 -110.020 -39.794 1.00 9.96 143 PHE A C 1
ATOM 1230 O O . PHE A 1 173 ? 52.971 -109.677 -40.621 1.00 10.73 143 PHE A O 1
ATOM 1238 N N . VAL A 1 174 ? 51.870 -109.310 -38.704 1.00 7.95 144 VAL A N 1
ATOM 1239 C CA . VAL A 1 174 ? 52.549 -108.067 -38.396 1.00 8.64 144 VAL A CA 1
ATOM 1240 C C . VAL A 1 174 ? 54.072 -108.233 -38.535 1.00 6.83 144 VAL A C 1
ATOM 1241 O O . VAL A 1 174 ? 54.746 -107.435 -39.210 1.00 9.76 144 VAL A O 1
ATOM 1245 N N . ASP A 1 175 ? 54.615 -109.341 -38.047 1.00 2.49 145 ASP A N 1
ATOM 1246 C CA . ASP A 1 175 ? 56.042 -109.595 -38.197 1.00 3.59 145 ASP A CA 1
ATOM 1247 C C . ASP A 1 175 ? 56.447 -109.718 -39.680 1.00 6.08 145 ASP A C 1
ATOM 1248 O O . ASP A 1 175 ? 57.390 -109.058 -40.163 1.00 4.37 145 ASP A O 1
ATOM 1253 N N . SER A 1 176 ? 55.718 -110.536 -40.449 1.00 3.60 146 SER A N 1
ATOM 1254 C CA . SER A 1 176 ? 56.072 -110.753 -41.847 1.00 9.08 146 SER A CA 1
ATOM 1255 C C . SER A 1 176 ? 55.911 -109.498 -42.707 1.00 9.11 146 SER A C 1
ATOM 1256 O O . SER A 1 176 ? 56.741 -109.235 -43.592 1.00 9.92 146 SER A O 1
ATOM 1259 N N . MET A 1 177 ? 54.913 -108.664 -42.427 1.00 4.64 147 MET A N 1
ATOM 1260 C CA . MET A 1 177 ? 54.740 -107.445 -43.172 1.00 7.28 147 MET A CA 1
ATOM 1261 C C . MET A 1 177 ? 55.964 -106.571 -42.927 1.00 11.01 147 MET A C 1
ATOM 1262 O O . MET A 1 177 ? 56.559 -106.091 -43.899 1.00 9.78 147 MET A O 1
ATOM 1267 N N . ALA A 1 178 ? 56.434 -106.481 -41.670 1.00 11.22 148 ALA A N 1
ATOM 1268 C CA . ALA A 1 178 ? 57.604 -105.675 -41.348 1.00 6.55 148 ALA A CA 1
ATOM 1269 C C . ALA A 1 178 ? 58.855 -106.215 -41.983 1.00 5.76 148 ALA A C 1
ATOM 1270 O O . ALA A 1 178 ? 59.678 -105.432 -42.451 1.00 4.58 148 ALA A O 1
ATOM 1272 N N . THR A 1 179 ? 59.024 -107.540 -42.048 1.00 8.09 149 THR A N 1
ATOM 1273 C CA . THR A 1 179 ? 60.213 -108.109 -42.693 1.00 12.50 149 THR A CA 1
ATOM 1274 C C . THR A 1 179 ? 60.183 -107.787 -44.174 1.00 14.56 149 THR A C 1
ATOM 1275 O O . THR A 1 179 ? 61.190 -107.407 -44.765 1.00 17.75 149 THR A O 1
ATOM 1279 N N . GLU A 1 180 ? 58.997 -107.879 -44.769 1.00 19.48 150 GLU A N 1
ATOM 1280 C CA . GLU A 1 180 ? 58.843 -107.639 -46.188 1.00 21.55 150 GLU A CA 1
ATOM 1281 C C . GLU A 1 180 ? 58.798 -106.173 -46.604 1.00 20.92 150 GLU A C 1
ATOM 1282 O O . GLU A 1 180 ? 58.634 -105.880 -47.791 1.00 23.66 150 GLU A O 1
ATOM 1288 N N . GLY A 1 181 ? 58.952 -105.219 -45.686 1.00 19.50 151 GLY A N 1
ATOM 1289 C CA . GLY A 1 181 ? 58.862 -103.804 -46.017 1.00 18.18 151 GLY A CA 1
ATOM 1290 C C . GLY A 1 181 ? 57.513 -103.446 -46.640 1.00 14.82 151 GLY A C 1
ATOM 1291 O O . GLY A 1 181 ? 57.452 -102.600 -47.530 1.00 15.30 151 GLY A O 1
ATOM 1292 N N . ILE A 1 182 ? 56.421 -104.104 -46.250 1.00 14.23 152 ILE A N 1
ATOM 1293 C CA . ILE A 1 182 ? 55.082 -103.822 -46.768 1.00 14.17 152 ILE A CA 1
ATOM 1294 C C . ILE A 1 182 ? 54.635 -102.649 -45.893 1.00 15.89 152 ILE A C 1
ATOM 1295 O O . ILE A 1 182 ? 54.775 -102.765 -44.675 1.00 17.42 152 ILE A O 1
ATOM 1300 N N . PRO A 1 183 ? 54.089 -101.524 -46.363 1.00 14.88 153 PRO A N 1
ATOM 1301 C CA . PRO A 1 183 ? 53.660 -100.435 -45.493 1.00 17.04 153 PRO A CA 1
ATOM 1302 C C . PRO A 1 183 ? 52.364 -100.757 -44.744 1.00 15.61 153 PRO A C 1
ATOM 1303 O O . PRO A 1 183 ? 51.264 -100.365 -45.151 1.00 14.13 153 PRO A O 1
ATOM 1307 N N . ALA A 1 184 ? 52.469 -101.517 -43.655 1.00 13.47 154 ALA A N 1
ATOM 1308 C CA . ALA A 1 184 ? 51.297 -101.861 -42.867 1.00 12.00 154 ALA A CA 1
ATOM 1309 C C . ALA A 1 184 ? 51.360 -101.458 -41.389 1.00 12.42 154 ALA A C 1
ATOM 1310 O O . ALA A 1 184 ? 52.421 -101.429 -40.738 1.00 15.59 154 ALA A O 1
ATOM 1312 N N . TRP A 1 185 ? 50.180 -101.097 -40.896 1.00 5.57 155 TRP A N 1
ATOM 1313 C CA . TRP A 1 185 ? 49.942 -100.724 -39.532 1.00 2.54 155 TRP A CA 1
ATOM 1314 C C . TRP A 1 185 ? 48.836 -101.630 -39.029 1.00 8.18 155 TRP A C 1
ATOM 1315 O O . TRP A 1 185 ? 47.900 -101.965 -39.777 1.00 9.10 155 TRP A O 1
ATOM 1326 N N . GLY A 1 186 ? 48.921 -102.036 -37.763 1.00 8.82 156 GLY A N 1
ATOM 1327 C CA . GLY A 1 186 ? 47.859 -102.810 -37.147 1.00 6.45 156 GLY A CA 1
ATOM 1328 C C . GLY A 1 186 ? 47.116 -101.908 -36.166 1.00 4.92 156 GLY A C 1
ATOM 1329 O O . GLY A 1 186 ? 47.762 -101.098 -35.506 1.00 8.57 156 GLY A O 1
ATOM 1330 N N . TYR A 1 187 ? 45.803 -101.945 -36.026 1.00 2.00 157 TYR A N 1
ATOM 1331 C CA . TYR A 1 187 ? 45.118 -101.131 -35.055 1.00 2.94 157 TYR A CA 1
ATOM 1332 C C . TYR A 1 187 ? 44.398 -102.083 -34.135 1.00 8.95 157 TYR A C 1
ATOM 1333 O O . TYR A 1 187 ? 43.785 -103.034 -34.639 1.00 16.75 157 TYR A O 1
ATOM 1342 N N . GLY A 1 188 ? 44.369 -101.829 -32.825 1.00 11.81 158 GLY A N 1
ATOM 1343 C CA . GLY A 1 188 ? 43.698 -102.701 -31.871 1.00 12.83 158 GLY A CA 1
ATOM 1344 C C . GLY A 1 188 ? 43.391 -101.984 -30.564 1.00 14.03 158 GLY A C 1
ATOM 1345 O O . GLY A 1 188 ? 43.327 -100.745 -30.531 1.00 18.26 158 GLY A O 1
ATOM 1346 N N . LEU A 1 189 ? 43.213 -102.714 -29.454 1.00 9.53 159 LEU A N 1
ATOM 1347 C CA . LEU A 1 189 ? 42.879 -102.103 -28.172 1.00 7.34 159 LEU A CA 1
ATOM 1348 C C . LEU A 1 189 ? 43.942 -102.440 -27.136 1.00 9.10 159 LEU A C 1
ATOM 1349 O O . LEU A 1 189 ? 44.591 -103.479 -27.212 1.00 12.55 159 LEU A O 1
ATOM 1354 N N . ARG A 1 190 ? 44.189 -101.586 -26.163 1.00 7.78 160 ARG A N 1
ATOM 1355 C CA . ARG A 1 190 ? 45.231 -101.827 -25.203 1.00 7.11 160 ARG A CA 1
ATOM 1356 C C . ARG A 1 190 ? 44.482 -102.310 -23.976 1.00 9.70 160 ARG A C 1
ATOM 1357 O O . ARG A 1 190 ? 44.058 -101.517 -23.138 1.00 13.11 160 ARG A O 1
ATOM 1365 N N . TYR A 1 191 ? 44.262 -103.613 -23.854 1.00 8.07 161 TYR A N 1
ATOM 1366 C CA . TYR A 1 191 ? 43.550 -104.147 -22.714 1.00 3.85 161 TYR A CA 1
ATOM 1367 C C . TYR A 1 191 ? 44.364 -103.960 -21.444 1.00 8.61 161 TYR A C 1
ATOM 1368 O O . TYR A 1 191 ? 45.544 -104.342 -21.447 1.00 10.40 161 TYR A O 1
ATOM 1377 N N . GLU A 1 192 ? 43.828 -103.380 -20.355 1.00 8.04 162 GLU A N 1
ATOM 1378 C CA . GLU A 1 192 ? 44.612 -103.280 -19.118 1.00 10.04 162 GLU A CA 1
ATOM 1379 C C . GLU A 1 192 ? 44.859 -104.622 -18.474 1.00 11.59 162 GLU A C 1
ATOM 1380 O O . GLU A 1 192 ? 45.926 -104.891 -17.921 1.00 14.78 162 GLU A O 1
ATOM 1386 N N . TYR A 1 193 ? 43.841 -105.467 -18.504 1.00 12.69 163 TYR A N 1
ATOM 1387 C CA . TYR A 1 193 ? 43.906 -106.695 -17.758 1.00 13.51 163 TYR A CA 1
ATOM 1388 C C . TYR A 1 193 ? 43.901 -107.975 -18.555 1.00 12.08 163 TYR A C 1
ATOM 1389 O O . TYR A 1 193 ? 43.677 -109.039 -17.980 1.00 15.82 163 TYR A O 1
ATOM 1398 N N . GLY A 1 194 ? 44.145 -107.958 -19.855 1.00 13.90 164 GLY A N 1
ATOM 1399 C CA . GLY A 1 194 ? 44.178 -109.199 -20.630 1.00 12.69 164 GLY A CA 1
ATOM 1400 C C . GLY A 1 194 ? 42.784 -109.760 -20.802 1.00 10.32 164 GLY A C 1
ATOM 1401 O O . GLY A 1 194 ? 41.819 -108.983 -20.814 1.00 14.47 164 GLY A O 1
ATOM 1402 N N . ILE A 1 195 ? 42.663 -111.072 -21.021 1.00 6.51 165 ILE A N 1
ATOM 1403 C CA . ILE A 1 195 ? 41.338 -111.674 -21.106 1.00 6.61 165 ILE A CA 1
ATOM 1404 C C . ILE A 1 195 ? 41.060 -112.057 -19.664 1.00 9.69 165 ILE A C 1
ATOM 1405 O O . ILE A 1 195 ? 40.009 -111.729 -19.134 1.00 15.98 165 ILE A O 1
ATOM 1410 N N . PHE A 1 196 ? 42.038 -112.713 -19.040 1.00 9.88 166 PHE A N 1
ATOM 1411 C CA . PHE A 1 196 ? 42.127 -113.107 -17.646 1.00 7.78 166 PHE A CA 1
ATOM 1412 C C . PHE A 1 196 ? 43.381 -113.969 -17.580 1.00 6.01 166 PHE A C 1
ATOM 1413 O O . PHE A 1 196 ? 44.042 -114.171 -18.599 1.00 6.71 166 PHE A O 1
ATOM 1421 N N . ALA A 1 197 ? 43.749 -114.471 -16.420 1.00 4.02 167 ALA A N 1
ATOM 1422 C CA . ALA A 1 197 ? 44.910 -115.303 -16.238 1.00 5.86 167 ALA A CA 1
ATOM 1423 C C . ALA A 1 197 ? 44.434 -116.478 -15.394 1.00 11.39 167 ALA A C 1
ATOM 1424 O O . ALA A 1 197 ? 43.565 -116.354 -14.517 1.00 12.17 167 ALA A O 1
ATOM 1426 N N . GLN A 1 198 ? 45.008 -117.637 -15.670 1.00 12.58 168 GLN A N 1
ATOM 1427 C CA . GLN A 1 198 ? 44.554 -118.886 -15.102 1.00 13.94 168 GLN A CA 1
ATOM 1428 C C . GLN A 1 198 ? 45.443 -119.423 -13.981 1.00 16.50 168 GLN A C 1
ATOM 1429 O O . GLN A 1 198 ? 46.669 -119.560 -14.140 1.00 17.09 168 GLN A O 1
ATOM 1435 N N . LYS A 1 199 ? 44.824 -119.745 -12.850 1.00 14.75 169 LYS A N 1
ATOM 1436 C CA . LYS A 1 199 ? 45.529 -120.436 -11.799 1.00 14.31 169 LYS A CA 1
ATOM 1437 C C . LYS A 1 199 ? 44.776 -121.741 -11.671 1.00 13.68 169 LYS A C 1
ATOM 1438 O O . LYS A 1 199 ? 43.546 -121.741 -11.786 1.00 12.08 169 LYS A O 1
ATOM 1444 N N . ILE A 1 200 ? 45.434 -122.885 -11.505 1.00 13.61 170 ILE A N 1
ATOM 1445 C CA . ILE A 1 200 ? 44.694 -124.099 -11.241 1.00 15.33 170 ILE A CA 1
ATOM 1446 C C . ILE A 1 200 ? 44.688 -124.279 -9.721 1.00 20.57 170 ILE A C 1
ATOM 1447 O O . ILE A 1 200 ? 45.679 -124.672 -9.114 1.00 22.99 170 ILE A O 1
ATOM 1452 N N . ILE A 1 201 ? 43.590 -123.944 -9.055 1.00 25.52 171 ILE A N 1
ATOM 1453 C CA . ILE A 1 201 ? 43.467 -124.037 -7.613 1.00 28.76 171 ILE A CA 1
ATOM 1454 C C . ILE A 1 201 ? 42.619 -125.251 -7.357 1.00 32.40 171 ILE A C 1
ATOM 1455 O O . ILE A 1 201 ? 41.480 -125.372 -7.808 1.00 35.34 171 ILE A O 1
ATOM 1460 N N . ASP A 1 202 ? 43.276 -126.206 -6.710 1.00 35.43 172 ASP A N 1
ATOM 1461 C CA . ASP A 1 202 ? 42.668 -127.475 -6.316 1.00 35.74 172 ASP A CA 1
ATOM 1462 C C . ASP A 1 202 ? 42.134 -128.288 -7.483 1.00 30.82 172 ASP A C 1
ATOM 1463 O O . ASP A 1 202 ? 41.091 -128.929 -7.417 1.00 28.12 172 ASP A O 1
ATOM 1468 N N . GLY A 1 203 ? 42.870 -128.231 -8.590 1.00 30.80 173 GLY A N 1
ATOM 1469 C CA . GLY A 1 203 ? 42.517 -128.972 -9.793 1.00 27.77 173 GLY A CA 1
ATOM 1470 C C . GLY A 1 203 ? 41.482 -128.276 -10.665 1.00 25.07 173 GLY A C 1
ATOM 1471 O O . GLY A 1 203 ? 41.109 -128.780 -11.732 1.00 23.11 173 GLY A O 1
ATOM 1472 N N . TYR A 1 204 ? 41.039 -127.111 -10.216 1.00 19.41 174 TYR A N 1
ATOM 1473 C CA . TYR A 1 204 ? 40.083 -126.308 -10.932 1.00 20.15 174 TYR A CA 1
ATOM 1474 C C . TYR A 1 204 ? 40.753 -125.068 -11.495 1.00 18.28 174 TYR A C 1
ATOM 1475 O O . TYR A 1 204 ? 41.775 -124.626 -10.987 1.00 22.19 174 TYR A O 1
ATOM 1484 N N . GLN A 1 205 ? 40.214 -124.478 -12.541 1.00 15.10 175 GLN A N 1
ATOM 1485 C CA . GLN A 1 205 ? 40.758 -123.264 -13.103 1.00 12.54 175 GLN A CA 1
ATOM 1486 C C . GLN A 1 205 ? 40.146 -122.133 -12.302 1.00 12.15 175 GLN A C 1
ATOM 1487 O O . GLN A 1 205 ? 38.936 -122.131 -12.073 1.00 12.05 175 GLN A O 1
ATOM 1493 N N . VAL A 1 206 ? 40.904 -121.156 -11.853 1.00 10.60 176 VAL A N 1
ATOM 1494 C CA . VAL A 1 206 ? 40.306 -119.995 -11.233 1.00 9.84 176 VAL A CA 1
ATOM 1495 C C . VAL A 1 206 ? 40.857 -118.879 -12.114 1.00 8.77 176 VAL A C 1
ATOM 1496 O O . VAL A 1 206 ? 42.019 -118.896 -12.548 1.00 8.91 176 VAL A O 1
ATOM 1500 N N . GLU A 1 207 ? 39.980 -117.947 -12.451 1.00 8.29 177 GLU A N 1
ATOM 1501 C CA . GLU A 1 207 ? 40.300 -116.824 -13.309 1.00 5.61 177 GLU A CA 1
ATOM 1502 C C . GLU A 1 207 ? 40.844 -115.729 -12.441 1.00 5.37 177 GLU A C 1
ATOM 1503 O O . GLU A 1 207 ? 40.316 -115.530 -11.353 1.00 3.49 177 GLU A O 1
ATOM 1509 N N . THR A 1 208 ? 41.846 -114.997 -12.901 1.00 11.35 178 THR A N 1
ATOM 1510 C CA . THR A 1 208 ? 42.519 -113.919 -12.172 1.00 15.69 178 THR A CA 1
ATOM 1511 C C . THR A 1 208 ? 42.743 -112.731 -13.111 1.00 16.98 178 THR A C 1
ATOM 1512 O O . THR A 1 208 ? 42.737 -112.952 -14.327 1.00 20.71 178 THR A O 1
ATOM 1516 N N . PRO A 1 209 ? 42.930 -111.462 -12.726 1.00 15.57 179 PRO A N 1
ATOM 1517 C CA . PRO A 1 209 ? 43.299 -110.409 -13.650 1.00 14.66 179 PRO A CA 1
ATOM 1518 C C . PRO A 1 209 ? 44.711 -110.646 -14.155 1.00 13.69 179 PRO A C 1
ATOM 1519 O O . PRO A 1 209 ? 45.635 -110.895 -13.369 1.00 13.30 179 PRO A O 1
ATOM 1523 N N . ASP A 1 210 ? 44.877 -110.560 -15.475 1.00 14.25 180 ASP A N 1
ATOM 1524 C CA . ASP A 1 210 ? 46.182 -110.639 -16.096 1.00 11.23 180 ASP A CA 1
ATOM 1525 C C . ASP A 1 210 ? 46.802 -109.250 -16.014 1.00 7.66 180 ASP A C 1
ATOM 1526 O O . ASP A 1 210 ? 46.678 -108.452 -16.936 1.00 7.84 180 ASP A O 1
ATOM 1531 N N . TYR A 1 211 ? 47.479 -108.985 -14.898 1.00 4.62 181 TYR A N 1
ATOM 1532 C CA . TYR A 1 211 ? 48.164 -107.736 -14.599 1.00 4.64 181 TYR A CA 1
ATOM 1533 C C . TYR A 1 211 ? 49.463 -107.520 -15.387 1.00 7.93 181 TYR A C 1
ATOM 1534 O O . TYR A 1 211 ? 50.540 -107.296 -14.802 1.00 11.70 181 TYR A O 1
ATOM 1543 N N . TRP A 1 212 ? 49.465 -107.544 -16.718 1.00 5.00 182 TRP A N 1
ATOM 1544 C CA . TRP A 1 212 ? 50.716 -107.365 -17.450 1.00 5.18 182 TRP A CA 1
ATOM 1545 C C . TRP A 1 212 ? 51.284 -105.937 -17.435 1.00 6.60 182 TRP A C 1
ATOM 1546 O O . TRP A 1 212 ? 52.441 -105.750 -17.811 1.00 7.68 182 TRP A O 1
ATOM 1557 N N . LEU A 1 213 ? 50.567 -104.868 -17.039 1.00 8.57 183 LEU A N 1
ATOM 1558 C CA . LEU A 1 213 ? 51.153 -103.523 -17.011 1.00 10.57 183 LEU A CA 1
ATOM 1559 C C . LEU A 1 213 ? 51.557 -103.054 -15.623 1.00 16.28 183 LEU A C 1
ATOM 1560 O O . LEU A 1 213 ? 51.753 -101.865 -15.370 1.00 15.33 183 LEU A O 1
ATOM 1565 N N . ASN A 1 214 ? 51.756 -103.982 -14.683 1.00 25.21 184 ASN A N 1
ATOM 1566 C CA . ASN A 1 214 ? 52.038 -103.600 -13.308 1.00 31.38 184 ASN A CA 1
ATOM 1567 C C . ASN A 1 214 ? 53.274 -102.774 -13.104 1.00 32.89 184 ASN A C 1
ATOM 1568 O O . ASN A 1 214 ? 53.308 -101.979 -12.168 1.00 35.82 184 ASN A O 1
ATOM 1573 N N . SER A 1 215 ? 54.277 -102.898 -13.953 1.00 34.94 185 SER A N 1
ATOM 1574 C CA . SER A 1 215 ? 55.477 -102.114 -13.778 1.00 36.39 185 SER A CA 1
ATOM 1575 C C . SER A 1 215 ? 55.658 -101.448 -15.121 1.00 34.44 185 SER A C 1
ATOM 1576 O O . SER A 1 215 ? 56.663 -101.608 -15.827 1.00 37.25 185 SER A O 1
ATOM 1579 N N . GLY A 1 216 ? 54.590 -100.758 -15.506 1.00 30.10 186 GLY A N 1
ATOM 1580 C CA . GLY A 1 216 ? 54.575 -100.030 -16.761 1.00 26.98 186 GLY A CA 1
ATOM 1581 C C . GLY A 1 216 ? 54.778 -100.978 -17.922 1.00 19.86 186 GLY A C 1
ATOM 1582 O O . GLY A 1 216 ? 54.406 -102.142 -17.817 1.00 22.33 186 GLY A O 1
ATOM 1583 N N . ASN A 1 217 ? 55.394 -100.495 -18.993 1.00 16.33 187 ASN A N 1
ATOM 1584 C CA . ASN A 1 217 ? 55.622 -101.282 -20.190 1.00 12.64 187 ASN A CA 1
ATOM 1585 C C . ASN A 1 217 ? 56.735 -100.624 -20.980 1.00 10.82 187 ASN A C 1
ATOM 1586 O O . ASN A 1 217 ? 56.489 -99.599 -21.621 1.00 13.27 187 ASN A O 1
ATOM 1591 N N . PRO A 1 218 ? 57.959 -101.127 -21.041 1.00 7.88 188 PRO A N 1
ATOM 1592 C CA . PRO A 1 218 ? 59.050 -100.379 -21.606 1.00 6.18 188 PRO A CA 1
ATOM 1593 C C . PRO A 1 218 ? 58.981 -100.371 -23.115 1.00 5.74 188 PRO A C 1
ATOM 1594 O O . PRO A 1 218 ? 59.785 -99.671 -23.710 1.00 11.55 188 PRO A O 1
ATOM 1598 N N . TRP A 1 219 ? 58.078 -101.078 -23.788 1.00 6.25 189 TRP A N 1
ATOM 1599 C CA . TRP A 1 219 ? 58.080 -101.069 -25.246 1.00 10.37 189 TRP A CA 1
ATOM 1600 C C . TRP A 1 219 ? 57.138 -100.069 -25.931 1.00 13.98 189 TRP A C 1
ATOM 1601 O O . TRP A 1 219 ? 57.262 -99.850 -27.139 1.00 17.91 189 TRP A O 1
ATOM 1612 N N . GLU A 1 220 ? 56.186 -99.425 -25.255 1.00 14.12 190 GLU A N 1
ATOM 1613 C CA . GLU A 1 220 ? 55.229 -98.558 -25.943 1.00 15.52 190 GLU A CA 1
ATOM 1614 C C . GLU A 1 220 ? 55.762 -97.155 -26.126 1.00 17.56 190 GLU A C 1
ATOM 1615 O O . GLU A 1 220 ? 56.734 -96.730 -25.487 1.00 21.46 190 GLU A O 1
ATOM 1621 N N . ILE A 1 221 ? 55.082 -96.412 -26.995 1.00 12.37 191 ILE A N 1
ATOM 1622 C CA . ILE A 1 221 ? 55.276 -94.988 -27.041 1.00 10.34 191 ILE A CA 1
ATOM 1623 C C . ILE A 1 221 ? 53.847 -94.540 -26.691 1.00 12.05 191 ILE A C 1
ATOM 1624 O O . ILE A 1 221 ? 52.893 -94.870 -27.410 1.00 9.10 191 ILE A O 1
ATOM 1629 N N . GLU A 1 222 ? 53.604 -93.871 -25.553 1.00 13.40 192 GLU A N 1
ATOM 1630 C CA . GLU A 1 222 ? 52.283 -93.355 -25.217 1.00 14.28 192 GLU A CA 1
ATOM 1631 C C . GLU A 1 222 ? 52.122 -92.071 -26.024 1.00 18.84 192 GLU A C 1
ATOM 1632 O O . GLU A 1 222 ? 52.887 -91.131 -25.755 1.00 20.97 192 GLU A O 1
ATOM 1638 N N . ARG A 1 223 ? 51.204 -91.942 -27.002 1.00 19.77 193 ARG A N 1
ATOM 1639 C CA . ARG A 1 223 ? 51.118 -90.696 -27.767 1.00 17.83 193 ARG A CA 1
ATOM 1640 C C . ARG A 1 223 ? 49.994 -89.865 -27.173 1.00 16.97 193 ARG A C 1
ATOM 1641 O O . ARG A 1 223 ? 48.902 -89.730 -27.721 1.00 18.45 193 ARG A O 1
ATOM 1649 N N . ASN A 1 224 ? 50.251 -89.219 -26.050 1.00 16.78 194 ASN A N 1
ATOM 1650 C CA . ASN A 1 224 ? 49.262 -88.364 -25.401 1.00 20.09 194 ASN A CA 1
ATOM 1651 C C . ASN A 1 224 ? 48.682 -87.250 -26.278 1.00 20.09 194 ASN A C 1
ATOM 1652 O O . ASN A 1 224 ? 47.678 -86.625 -25.953 1.00 19.34 194 ASN A O 1
ATOM 1657 N N . GLU A 1 225 ? 49.384 -86.984 -27.386 1.00 19.54 195 GLU A N 1
ATOM 1658 C CA . GLU A 1 225 ? 49.055 -86.037 -28.432 1.00 14.78 195 GLU A CA 1
ATOM 1659 C C . GLU A 1 225 ? 47.877 -86.513 -29.283 1.00 15.17 195 GLU A C 1
ATOM 1660 O O . GLU A 1 225 ? 47.009 -85.738 -29.665 1.00 19.73 195 GLU A O 1
ATOM 1666 N N . VAL A 1 226 ? 47.774 -87.796 -29.601 1.00 13.38 196 VAL A N 1
ATOM 1667 C CA . VAL A 1 226 ? 46.720 -88.317 -30.449 1.00 9.88 196 VAL A CA 1
ATOM 1668 C C . VAL A 1 226 ? 45.562 -88.681 -29.551 1.00 7.44 196 VAL A C 1
ATOM 1669 O O . VAL A 1 226 ? 45.615 -89.727 -28.907 1.00 13.02 196 VAL A O 1
ATOM 1673 N N . GLN A 1 227 ? 44.548 -87.825 -29.446 1.00 8.61 197 GLN A N 1
ATOM 1674 C CA . GLN A 1 227 ? 43.312 -88.107 -28.705 1.00 6.57 197 GLN A CA 1
ATOM 1675 C C . GLN A 1 227 ? 42.069 -88.003 -29.587 1.00 7.12 197 GLN A C 1
ATOM 1676 O O . GLN A 1 227 ? 41.634 -86.890 -29.874 1.00 12.03 197 GLN A O 1
ATOM 1682 N N . ILE A 1 228 ? 41.462 -89.081 -30.079 1.00 7.03 198 ILE A N 1
ATOM 1683 C CA . ILE A 1 228 ? 40.272 -89.045 -30.945 1.00 9.09 198 ILE A CA 1
ATOM 1684 C C . ILE A 1 228 ? 39.018 -89.023 -30.065 1.00 9.05 198 ILE A C 1
ATOM 1685 O O . ILE A 1 228 ? 38.978 -89.870 -29.176 1.00 16.02 198 ILE A O 1
ATOM 1690 N N . PRO A 1 229 ? 37.998 -88.153 -30.155 1.00 10.44 199 PRO A N 1
ATOM 1691 C CA . PRO A 1 229 ? 36.661 -88.335 -29.541 1.00 9.34 199 PRO A CA 1
ATOM 1692 C C . PRO A 1 229 ? 35.796 -89.390 -30.236 1.00 11.65 199 PRO A C 1
ATOM 1693 O O . PRO A 1 229 ? 35.822 -89.510 -31.470 1.00 17.12 199 PRO A O 1
ATOM 1697 N N . VAL A 1 230 ? 35.011 -90.164 -29.490 1.00 8.44 200 VAL A N 1
ATOM 1698 C CA . VAL A 1 230 ? 34.208 -91.260 -30.015 1.00 4.44 200 VAL A CA 1
ATOM 1699 C C . VAL A 1 230 ? 32.867 -91.073 -29.329 1.00 9.12 200 VAL A C 1
ATOM 1700 O O . VAL A 1 230 ? 32.831 -90.772 -28.134 1.00 14.39 200 VAL A O 1
ATOM 1704 N N . THR A 1 231 ? 31.754 -91.312 -30.003 1.00 11.65 201 THR A N 1
ATOM 1705 C CA . THR A 1 231 ? 30.436 -90.945 -29.497 1.00 12.99 201 THR A CA 1
ATOM 1706 C C . THR A 1 231 ? 29.484 -92.116 -29.417 1.00 14.50 201 THR A C 1
ATOM 1707 O O . THR A 1 231 ? 29.506 -93.002 -30.281 1.00 16.88 201 THR A O 1
ATOM 1711 N N . PHE A 1 232 ? 28.645 -92.134 -28.400 1.00 12.10 202 PHE A N 1
ATOM 1712 C CA . PHE A 1 232 ? 27.684 -93.209 -28.302 1.00 12.66 202 PHE A CA 1
ATOM 1713 C C . PHE A 1 232 ? 26.334 -92.596 -28.014 1.00 13.87 202 PHE A C 1
ATOM 1714 O O . PHE A 1 232 ? 26.238 -91.476 -27.487 1.00 12.97 202 PHE A O 1
ATOM 1722 N N . TYR A 1 233 ? 25.298 -93.351 -28.391 1.00 14.34 203 TYR A N 1
ATOM 1723 C CA . TYR A 1 233 ? 23.895 -93.026 -28.188 1.00 11.40 203 TYR A CA 1
ATOM 1724 C C . TYR A 1 233 ? 23.572 -91.801 -29.013 1.00 13.37 203 TYR A C 1
ATOM 1725 O O . TYR A 1 233 ? 24.224 -91.528 -30.027 1.00 12.44 203 TYR A O 1
ATOM 1734 N N . GLY A 1 234 ? 22.556 -91.053 -28.615 1.00 15.38 204 GLY A N 1
ATOM 1735 C CA . GLY A 1 234 ? 22.241 -89.807 -29.278 1.00 19.03 204 GLY A CA 1
ATOM 1736 C C . GLY A 1 234 ? 21.123 -89.960 -30.276 1.00 19.10 204 GLY A C 1
ATOM 1737 O O . GLY A 1 234 ? 20.365 -90.926 -30.248 1.00 21.86 204 GLY A O 1
ATOM 1738 N N . TYR A 1 235 ? 21.008 -88.981 -31.142 1.00 20.01 205 TYR A N 1
ATOM 1739 C CA . TYR A 1 235 ? 19.985 -88.997 -32.138 1.00 25.41 205 TYR A CA 1
ATOM 1740 C C . TYR A 1 235 ? 20.512 -88.402 -33.411 1.00 28.57 205 TYR A C 1
ATOM 1741 O O . TYR A 1 235 ? 21.514 -87.675 -33.413 1.00 30.45 205 TYR A O 1
ATOM 1750 N N . VAL A 1 236 ? 19.844 -88.781 -34.493 1.00 30.53 206 VAL A N 1
ATOM 1751 C CA . VAL A 1 236 ? 20.182 -88.218 -35.778 1.00 30.30 206 VAL A CA 1
ATOM 1752 C C . VAL A 1 236 ? 19.049 -87.231 -35.930 1.00 34.82 206 VAL A C 1
ATOM 1753 O O . VAL A 1 236 ? 17.912 -87.458 -35.485 1.00 37.20 206 VAL A O 1
ATOM 1757 N N . ASP A 1 237 ? 19.439 -86.123 -36.513 1.00 37.83 207 ASP A N 1
ATOM 1758 C CA . ASP A 1 237 ? 18.558 -85.029 -36.813 1.00 39.67 207 ASP A CA 1
ATOM 1759 C C . ASP A 1 237 ? 18.994 -84.764 -38.236 1.00 41.75 207 ASP A C 1
ATOM 1760 O O . ASP A 1 237 ? 20.190 -84.798 -38.574 1.00 39.71 207 ASP A O 1
ATOM 1765 N N . ARG A 1 238 ? 18.019 -84.632 -39.104 1.00 45.10 208 ARG A N 1
ATOM 1766 C CA . ARG A 1 238 ? 18.306 -84.264 -40.471 1.00 48.66 208 ARG A CA 1
ATOM 1767 C C . ARG A 1 238 ? 18.108 -82.749 -40.543 1.00 51.68 208 ARG A C 1
ATOM 1768 O O . ARG A 1 238 ? 19.126 -82.058 -40.421 1.00 51.01 208 ARG A O 1
ATOM 1770 N N . PRO A 1 239 ? 16.923 -82.115 -40.673 1.00 55.40 209 PRO A N 1
ATOM 1771 C CA . PRO A 1 239 ? 15.912 -81.955 -39.613 1.00 56.70 209 PRO A CA 1
ATOM 1772 C C . PRO A 1 239 ? 15.376 -83.254 -38.993 1.00 57.58 209 PRO A C 1
ATOM 1773 O O . PRO A 1 239 ? 15.670 -83.511 -37.831 1.00 55.56 209 PRO A O 1
ATOM 1777 N N . THR A 1 244 ? 15.016 -88.598 -45.523 1.00 49.98 214 THR A N 1
ATOM 1778 C CA . THR A 1 244 ? 15.668 -89.691 -46.210 1.00 47.15 214 THR A CA 1
ATOM 1779 C C . THR A 1 244 ? 17.150 -89.787 -45.871 1.00 42.92 214 THR A C 1
ATOM 1780 O O . THR A 1 244 ? 17.954 -88.908 -46.186 1.00 44.08 214 THR A O 1
ATOM 1784 N N . THR A 1 245 C 17.425 -90.897 -45.204 1.00 36.00 214 THR A N 1
ATOM 1785 C CA . THR A 1 245 C 18.725 -91.340 -44.762 1.00 29.22 214 THR A CA 1
ATOM 1786 C C . THR A 1 245 C 19.914 -91.023 -45.662 1.00 27.17 214 THR A C 1
ATOM 1787 O O . THR A 1 245 C 20.995 -90.714 -45.177 1.00 27.14 214 THR A O 1
ATOM 1791 N N . LEU A 1 246 D 19.721 -91.112 -46.988 1.00 24.72 214 LEU A N 1
ATOM 1792 C CA . LEU A 1 246 D 20.783 -90.921 -47.961 1.00 20.80 214 LEU A CA 1
ATOM 1793 C C . LEU A 1 246 D 21.541 -89.615 -47.809 1.00 20.60 214 LEU A C 1
ATOM 1794 O O . LEU A 1 246 D 22.656 -89.490 -48.311 1.00 21.82 214 LEU A O 1
ATOM 1799 N N . SER A 1 247 E 20.962 -88.642 -47.117 1.00 21.11 214 SER A N 1
ATOM 1800 C CA . SER A 1 247 E 21.518 -87.314 -47.090 1.00 22.53 214 SER A CA 1
ATOM 1801 C C . SER A 1 247 E 22.425 -87.077 -45.916 1.00 23.88 214 SER A C 1
ATOM 1802 O O . SER A 1 247 E 22.304 -87.719 -44.875 1.00 24.82 214 SER A O 1
ATOM 1805 N N . ALA A 1 248 F 23.306 -86.087 -46.052 1.00 24.88 214 ALA A N 1
ATOM 1806 C CA . ALA A 1 248 F 24.187 -85.718 -44.960 1.00 25.42 214 ALA A CA 1
ATOM 1807 C C . ALA A 1 248 F 23.302 -85.359 -43.775 1.00 26.80 214 ALA A C 1
ATOM 1808 O O . ALA A 1 248 F 22.436 -84.491 -43.856 1.00 30.04 214 ALA A O 1
ATOM 1810 N N . SER A 1 249 G 23.453 -86.160 -42.738 1.00 29.69 214 SER A N 1
ATOM 1811 C CA . SER A 1 249 G 22.657 -86.044 -41.537 1.00 30.07 214 SER A CA 1
ATOM 1812 C C . SER A 1 249 G 23.542 -85.677 -40.360 1.00 26.29 214 SER A C 1
ATOM 1813 O O . SER A 1 249 G 24.758 -85.838 -40.447 1.00 25.61 214 SER A O 1
ATOM 1816 N N . GLN A 1 250 H 22.984 -85.189 -39.259 1.00 25.00 214 GLN A N 1
ATOM 1817 C CA . GLN A 1 250 H 23.777 -84.827 -38.108 1.00 24.15 214 GLN A CA 1
ATOM 1818 C C . GLN A 1 250 H 23.467 -85.762 -36.956 1.00 24.25 214 GLN A C 1
ATOM 1819 O O . GLN A 1 250 H 22.311 -85.949 -36.548 1.00 22.99 214 GLN A O 1
ATOM 1821 N N . TRP A 1 251 ? 24.525 -86.411 -36.474 1.00 22.04 215 TRP A N 1
ATOM 1822 C CA . TRP A 1 251 ? 24.412 -87.259 -35.305 1.00 20.12 215 TRP A CA 1
ATOM 1823 C C . TRP A 1 251 ? 24.771 -86.369 -34.119 1.00 21.33 215 TRP A C 1
ATOM 1824 O O . TRP A 1 251 ? 25.891 -85.861 -33.984 1.00 14.64 215 TRP A O 1
ATOM 1835 N N . ILE A 1 252 ? 23.769 -86.101 -33.298 1.00 23.55 216 ILE A N 1
ATOM 1836 C CA . ILE A 1 252 ? 23.956 -85.359 -32.068 1.00 25.40 216 ILE A CA 1
ATOM 1837 C C . ILE A 1 252 ? 23.935 -86.495 -31.060 1.00 26.62 216 ILE A C 1
ATOM 1838 O O . ILE A 1 252 ? 22.878 -86.964 -30.639 1.00 26.83 216 ILE A O 1
ATOM 1843 N N . GLY A 1 253 ? 25.121 -87.014 -30.759 1.00 28.66 217 GLY A N 1
ATOM 1844 C CA . GLY A 1 253 ? 25.281 -88.148 -29.856 1.00 29.13 217 GLY A CA 1
ATOM 1845 C C . GLY A 1 253 ? 25.073 -87.822 -28.384 1.00 26.07 217 GLY A C 1
ATOM 1846 O O . GLY A 1 253 ? 24.955 -86.660 -28.011 1.00 32.11 217 GLY A O 1
ATOM 1847 N N . GLY A 1 254 ? 25.063 -88.827 -27.522 1.00 21.16 218 GLY A N 1
ATOM 1848 C CA . GLY A 1 254 ? 24.820 -88.585 -26.117 1.00 21.18 218 GLY A CA 1
ATOM 1849 C C . GLY A 1 254 ? 26.011 -88.844 -25.203 1.00 22.30 218 GLY A C 1
ATOM 1850 O O . GLY A 1 254 ? 25.954 -88.456 -24.044 1.00 26.48 218 GLY A O 1
ATOM 1851 N N . GLU A 1 255 ? 27.104 -89.489 -25.583 1.00 21.35 219 GLU A N 1
ATOM 1852 C CA . GLU A 1 255 ? 28.222 -89.720 -24.687 1.00 18.52 219 GLU A CA 1
ATOM 1853 C C . GLU A 1 255 ? 29.447 -89.579 -25.557 1.00 18.30 219 GLU A C 1
ATOM 1854 O O . GLU A 1 255 ? 29.365 -89.840 -26.771 1.00 22.07 219 GLU A O 1
ATOM 1860 N N . ARG A 1 256 ? 30.570 -89.132 -25.010 1.00 15.15 220 ARG A N 1
ATOM 1861 C CA . ARG A 1 256 ? 31.786 -89.022 -25.799 1.00 18.89 220 ARG A CA 1
ATOM 1862 C C . ARG A 1 256 ? 32.887 -89.521 -24.914 1.00 13.59 220 ARG A C 1
ATOM 1863 O O . ARG A 1 256 ? 32.910 -89.178 -23.733 1.00 17.43 220 ARG A O 1
ATOM 1871 N N . VAL A 1 257 ? 33.761 -90.351 -25.443 1.00 9.56 221 VAL A N 1
ATOM 1872 C CA . VAL A 1 257 ? 34.893 -90.872 -24.697 1.00 8.32 221 VAL A CA 1
ATOM 1873 C C . VAL A 1 257 ? 36.101 -90.470 -25.512 1.00 11.72 221 VAL A C 1
ATOM 1874 O O . VAL A 1 257 ? 35.914 -89.914 -26.613 1.00 17.59 221 VAL A O 1
ATOM 1878 N N . LEU A 1 258 ? 37.317 -90.701 -25.024 1.00 6.39 222 LEU A N 1
ATOM 1879 C CA . LEU A 1 258 ? 38.479 -90.309 -25.786 1.00 7.43 222 LEU A CA 1
ATOM 1880 C C . LEU A 1 258 ? 39.327 -91.505 -26.063 1.00 9.43 222 LEU A C 1
ATOM 1881 O O . LEU A 1 258 ? 39.449 -92.352 -25.179 1.00 13.10 222 LEU A O 1
ATOM 1886 N N . ALA A 1 259 ? 39.922 -91.579 -27.249 1.00 9.26 223 ALA A N 1
ATOM 1887 C CA . ALA A 1 259 ? 40.775 -92.688 -27.609 1.00 8.90 223 ALA A CA 1
ATOM 1888 C C . ALA A 1 259 ? 42.173 -92.092 -27.638 1.00 11.46 223 ALA A C 1
ATOM 1889 O O . ALA A 1 259 ? 42.429 -91.121 -28.352 1.00 15.70 223 ALA A O 1
ATOM 1891 N N . VAL A 1 260 ? 43.089 -92.583 -26.823 1.00 10.37 224 VAL A N 1
ATOM 1892 C CA . VAL A 1 260 ? 44.444 -92.080 -26.802 1.00 7.44 224 VAL A CA 1
ATOM 1893 C C . VAL A 1 260 ? 45.248 -93.239 -27.364 1.00 7.99 224 VAL A C 1
ATOM 1894 O O . VAL A 1 260 ? 45.033 -94.390 -26.945 1.00 9.19 224 VAL A O 1
ATOM 1898 N N . ALA A 1 261 ? 46.125 -92.958 -28.326 1.00 5.19 225 ALA A N 1
ATOM 1899 C CA . ALA A 1 261 ? 46.962 -93.964 -28.957 1.00 2.00 225 ALA A CA 1
ATOM 1900 C C . ALA A 1 261 ? 48.222 -94.293 -28.183 1.00 4.42 225 ALA A C 1
ATOM 1901 O O . ALA A 1 261 ? 48.772 -93.446 -27.455 1.00 8.26 225 ALA A O 1
ATOM 1903 N N . TYR A 1 262 ? 48.657 -95.550 -28.331 1.00 2.00 226 TYR A N 1
ATOM 1904 C CA . TYR A 1 262 ? 49.905 -96.071 -27.800 1.00 2.00 226 TYR A CA 1
ATOM 1905 C C . TYR A 1 262 ? 50.545 -96.818 -28.966 1.00 5.18 226 TYR A C 1
ATOM 1906 O O . TYR A 1 262 ? 49.922 -97.666 -29.622 1.00 7.57 226 TYR A O 1
ATOM 1915 N N . ASP A 1 263 ? 51.764 -96.440 -29.314 1.00 4.20 227 ASP A N 1
ATOM 1916 C CA . ASP A 1 263 ? 52.507 -97.041 -30.387 1.00 2.00 227 ASP A CA 1
ATOM 1917 C C . ASP A 1 263 ? 53.512 -98.104 -29.977 1.00 6.63 227 ASP A C 1
ATOM 1918 O O . ASP A 1 263 ? 54.384 -97.933 -29.113 1.00 6.10 227 ASP A O 1
ATOM 1923 N N . PHE A 1 264 ? 53.407 -99.238 -30.633 1.00 7.36 228 PHE A N 1
ATOM 1924 C CA . PHE A 1 264 ? 54.293 -100.340 -30.377 1.00 10.79 228 PHE A CA 1
ATOM 1925 C C . PHE A 1 264 ? 55.106 -100.474 -31.663 1.00 9.79 228 PHE A C 1
ATOM 1926 O O . PHE A 1 264 ? 54.498 -100.682 -32.721 1.00 14.14 228 PHE A O 1
ATOM 1934 N N . PRO A 1 265 ? 56.430 -100.307 -31.682 1.00 7.65 229 PRO A N 1
ATOM 1935 C CA . PRO A 1 265 ? 57.261 -100.510 -32.860 1.00 7.59 229 PRO A CA 1
ATOM 1936 C C . PRO A 1 265 ? 57.343 -101.990 -33.248 1.00 6.82 229 PRO A C 1
ATOM 1937 O O . PRO A 1 265 ? 57.344 -102.837 -32.362 1.00 9.10 229 PRO A O 1
ATOM 1941 N N . VAL A 1 266 ? 57.429 -102.386 -34.517 1.00 7.17 230 VAL A N 1
ATOM 1942 C CA . VAL A 1 266 ? 57.459 -103.795 -34.924 1.00 6.71 230 VAL A CA 1
ATOM 1943 C C . VAL A 1 266 ? 58.640 -104.029 -35.877 1.00 5.44 230 VAL A C 1
ATOM 1944 O O . VAL A 1 266 ? 58.607 -103.575 -37.028 1.00 3.81 230 VAL A O 1
ATOM 1948 N N . PRO A 1 267 ? 59.713 -104.710 -35.456 1.00 4.35 231 PRO A N 1
ATOM 1949 C CA . PRO A 1 267 ? 60.870 -105.010 -36.276 1.00 5.33 231 PRO A CA 1
ATOM 1950 C C . PRO A 1 267 ? 60.565 -106.143 -37.232 1.00 7.64 231 PRO A C 1
ATOM 1951 O O . PRO A 1 267 ? 59.654 -106.935 -36.958 1.00 5.31 231 PRO A O 1
ATOM 1955 N N . GLY A 1 268 ? 61.379 -106.153 -38.302 1.00 13.35 232 GLY A N 1
ATOM 1956 C CA . GLY A 1 268 ? 61.374 -107.122 -39.389 1.00 11.43 232 GLY A CA 1
ATOM 1957 C C . GLY A 1 268 ? 62.732 -107.803 -39.426 1.00 11.94 232 GLY A C 1
ATOM 1958 O O . GLY A 1 268 ? 63.701 -107.212 -38.954 1.00 14.42 232 GLY A O 1
ATOM 1959 N N . PHE A 1 269 ? 62.907 -109.031 -39.923 1.00 15.75 233 PHE A N 1
ATOM 1960 C CA . PHE A 1 269 ? 64.203 -109.715 -39.918 1.00 13.68 233 PHE A CA 1
ATOM 1961 C C . PHE A 1 269 ? 65.072 -109.186 -41.045 1.00 14.82 233 PHE A C 1
ATOM 1962 O O . PHE A 1 269 ? 64.694 -109.146 -42.219 1.00 17.23 233 PHE A O 1
ATOM 1970 N N . LYS A 1 270 ? 66.227 -108.669 -40.648 1.00 18.41 234 LYS A N 1
ATOM 1971 C CA . LYS A 1 270 ? 67.219 -108.087 -41.556 1.00 23.72 234 LYS A CA 1
ATOM 1972 C C . LYS A 1 270 ? 66.833 -106.771 -42.225 1.00 22.99 234 LYS A C 1
ATOM 1973 O O . LYS A 1 270 ? 67.616 -106.207 -42.984 1.00 25.77 234 LYS A O 1
ATOM 1979 N N . THR A 1 271 ? 65.655 -106.225 -42.006 1.00 20.97 235 THR A N 1
ATOM 1980 C CA . THR A 1 271 ? 65.290 -104.939 -42.556 1.00 17.76 235 THR A CA 1
ATOM 1981 C C . THR A 1 271 ? 65.665 -103.927 -41.495 1.00 17.10 235 THR A C 1
ATOM 1982 O O . THR A 1 271 ? 66.018 -104.282 -40.368 1.00 17.70 235 THR A O 1
ATOM 1986 N N . SER A 1 272 ? 65.636 -102.652 -41.825 1.00 14.04 236 SER A N 1
ATOM 1987 C CA . SER A 1 272 ? 65.689 -101.656 -40.780 1.00 15.50 236 SER A CA 1
ATOM 1988 C C . SER A 1 272 ? 64.336 -100.943 -40.824 1.00 17.21 236 SER A C 1
ATOM 1989 O O . SER A 1 272 ? 64.160 -99.807 -40.375 1.00 20.53 236 SER A O 1
ATOM 1992 N N . ASN A 1 273 ? 63.349 -101.637 -41.393 1.00 18.04 237 ASN A N 1
ATOM 1993 C CA . ASN A 1 273 ? 62.026 -101.093 -41.643 1.00 19.24 237 ASN A CA 1
ATOM 1994 C C . ASN A 1 273 ? 61.353 -101.509 -40.352 1.00 16.01 237 ASN A C 1
ATOM 1995 O O . ASN A 1 273 ? 61.505 -102.666 -39.931 1.00 17.55 237 ASN A O 1
ATOM 2000 N N . VAL A 1 274 ? 60.805 -100.538 -39.627 1.00 12.06 238 VAL A N 1
ATOM 2001 C CA . VAL A 1 274 ? 60.095 -100.837 -38.405 1.00 8.97 238 VAL A CA 1
ATOM 2002 C C . VAL A 1 274 ? 58.722 -100.246 -38.614 1.00 8.59 238 VAL A C 1
ATOM 2003 O O . VAL A 1 274 ? 58.539 -99.051 -38.866 1.00 9.08 238 VAL A O 1
ATOM 2007 N N . ASN A 1 275 ? 57.760 -101.152 -38.565 1.00 7.12 239 ASN A N 1
ATOM 2008 C CA . ASN A 1 275 ? 56.385 -100.793 -38.742 1.00 7.45 239 ASN A CA 1
ATOM 2009 C C . ASN A 1 275 ? 55.669 -100.613 -37.429 1.00 7.90 239 ASN A C 1
ATOM 2010 O O . ASN A 1 275 ? 56.277 -100.792 -36.379 1.00 11.24 239 ASN A O 1
ATOM 2015 N N . ASN A 1 276 ? 54.389 -100.287 -37.388 1.00 8.95 240 ASN A N 1
ATOM 2016 C CA . ASN A 1 276 ? 53.772 -99.891 -36.148 1.00 8.66 240 ASN A CA 1
ATOM 2017 C C . ASN A 1 276 ? 52.444 -100.557 -35.843 1.00 10.92 240 ASN A C 1
ATOM 2018 O O . ASN A 1 276 ? 51.674 -100.928 -36.747 1.00 12.70 240 ASN A O 1
ATOM 2023 N N . LEU A 1 277 ? 52.228 -100.751 -34.542 1.00 7.67 241 LEU A N 1
ATOM 2024 C CA . LEU A 1 277 ? 50.991 -101.294 -34.035 1.00 6.33 241 LEU A CA 1
ATOM 2025 C C . LEU A 1 277 ? 50.471 -100.123 -33.228 1.00 8.37 241 LEU A C 1
ATOM 2026 O O . LEU A 1 277 ? 51.254 -99.554 -32.453 1.00 11.37 241 LEU A O 1
ATOM 2031 N N . ARG A 1 278 ? 49.235 -99.683 -33.458 1.00 5.88 242 ARG A N 1
ATOM 2032 C CA . ARG A 1 278 ? 48.687 -98.580 -32.711 1.00 8.25 242 ARG A CA 1
ATOM 2033 C C . ARG A 1 278 ? 47.486 -99.124 -31.968 1.00 9.42 242 ARG A C 1
ATOM 2034 O O . ARG A 1 278 ? 46.537 -99.657 -32.559 1.00 10.70 242 ARG A O 1
ATOM 2042 N N . LEU A 1 279 ? 47.546 -99.013 -30.650 1.00 6.49 243 LEU A N 1
ATOM 2043 C CA . LEU A 1 279 ? 46.516 -99.568 -29.799 1.00 5.18 243 LEU A CA 1
ATOM 2044 C C . LEU A 1 279 ? 45.829 -98.376 -29.135 1.00 4.20 243 LEU A C 1
ATOM 2045 O O . LEU A 1 279 ? 46.469 -97.337 -28.955 1.00 3.80 243 LEU A O 1
ATOM 2050 N N . TRP A 1 280 ? 44.549 -98.470 -28.799 1.00 2.00 244 TRP A N 1
ATOM 2051 C CA . TRP A 1 280 ? 43.826 -97.379 -28.205 1.00 2.00 244 TRP A CA 1
ATOM 2052 C C . TRP A 1 280 ? 43.481 -97.714 -26.774 1.00 2.00 244 TRP A C 1
ATOM 2053 O O . TRP A 1 280 ? 43.138 -98.857 -26.469 1.00 3.64 244 TRP A O 1
ATOM 2064 N N . GLN A 1 281 ? 43.527 -96.723 -25.890 1.00 5.45 245 GLN A N 1
ATOM 2065 C CA . GLN A 1 281 ? 43.092 -96.818 -24.497 1.00 3.07 245 GLN A CA 1
ATOM 2066 C C . GLN A 1 281 ? 41.905 -95.882 -24.382 1.00 2.29 245 GLN A C 1
ATOM 2067 O O . GLN A 1 281 ? 42.006 -94.785 -24.953 1.00 3.26 245 GLN A O 1
ATOM 2073 N N . ALA A 1 282 ? 40.816 -96.230 -23.694 1.00 2.00 246 ALA A N 1
ATOM 2074 C CA . ALA A 1 282 ? 39.691 -95.312 -23.597 1.00 2.00 246 ALA A CA 1
ATOM 2075 C C . ALA A 1 282 ? 39.850 -94.408 -22.406 1.00 2.98 246 ALA A C 1
ATOM 2076 O O . ALA A 1 282 ? 40.233 -94.907 -21.346 1.00 9.23 246 ALA A O 1
ATOM 2078 N N . ARG A 1 283 ? 39.605 -93.106 -22.512 1.00 2.89 247 ARG A N 1
ATOM 2079 C CA . ARG A 1 283 ? 39.727 -92.180 -21.394 1.00 2.70 247 ARG A CA 1
ATOM 2080 C C . ARG A 1 283 ? 38.446 -91.357 -21.316 1.00 5.08 247 ARG A C 1
ATOM 2081 O O . ARG A 1 283 ? 37.748 -91.264 -22.329 1.00 8.01 247 ARG A O 1
ATOM 2089 N N . PRO A 1 284 ? 37.996 -90.868 -20.149 1.00 5.09 248 PRO A N 1
ATOM 2090 C CA . PRO A 1 284 ? 36.835 -90.007 -19.977 1.00 3.43 248 PRO A CA 1
ATOM 2091 C C . PRO A 1 284 ? 37.066 -88.610 -20.522 1.00 8.80 248 PRO A C 1
ATOM 2092 O O . PRO A 1 284 ? 38.216 -88.164 -20.617 1.00 9.31 248 PRO A O 1
ATOM 2096 N N . THR A 1 285 ? 36.004 -87.877 -20.861 1.00 10.31 249 THR A N 1
ATOM 2097 C CA . THR A 1 285 ? 36.205 -86.524 -21.344 1.00 9.09 249 THR A CA 1
ATOM 2098 C C . THR A 1 285 ? 36.455 -85.699 -20.100 1.00 11.93 249 THR A C 1
ATOM 2099 O O . THR A 1 285 ? 37.127 -84.675 -20.155 1.00 15.89 249 THR A O 1
ATOM 2103 N N . THR A 1 286 ? 35.928 -86.123 -18.952 1.00 12.17 250 THR A N 1
ATOM 2104 C CA . THR A 1 286 ? 36.141 -85.422 -17.715 1.00 12.48 250 THR A CA 1
ATOM 2105 C C . THR A 1 286 ? 36.657 -86.405 -16.703 1.00 11.50 250 THR A C 1
ATOM 2106 O O . THR A 1 286 ? 35.923 -87.286 -16.268 1.00 10.32 250 THR A O 1
ATOM 2110 N N . GLU A 1 287 ? 37.922 -86.242 -16.338 1.00 14.31 251 GLU A N 1
ATOM 2111 C CA . GLU A 1 287 ? 38.581 -87.136 -15.402 1.00 17.28 251 GLU A CA 1
ATOM 2112 C C . GLU A 1 287 ? 38.025 -87.089 -13.997 1.00 19.06 251 GLU A C 1
ATOM 2113 O O . GLU A 1 287 ? 37.576 -88.110 -13.465 1.00 22.11 251 GLU A O 1
ATOM 2119 N N . PHE A 1 288 ? 38.086 -85.894 -13.410 1.00 18.45 252 PHE A N 1
ATOM 2120 C CA . PHE A 1 288 ? 37.618 -85.676 -12.054 1.00 15.53 252 PHE A CA 1
ATOM 2121 C C . PHE A 1 288 ? 36.537 -84.591 -12.029 1.00 11.84 252 PHE A C 1
ATOM 2122 O O . PHE A 1 288 ? 36.589 -83.598 -12.755 1.00 15.04 252 PHE A O 1
ATOM 2130 N N . ASP A 1 289 ? 35.501 -84.767 -11.236 1.00 12.67 253 ASP A N 1
ATOM 2131 C CA . ASP A 1 289 ? 34.481 -83.767 -11.091 1.00 13.39 253 ASP A CA 1
ATOM 2132 C C . ASP A 1 289 ? 34.570 -83.199 -9.676 1.00 13.18 253 ASP A C 1
ATOM 2133 O O . ASP A 1 289 ? 33.997 -83.797 -8.760 1.00 14.94 253 ASP A O 1
ATOM 2138 N N . LEU A 1 290 ? 35.223 -82.038 -9.457 1.00 12.49 254 LEU A N 1
ATOM 2139 C CA . LEU A 1 290 ? 35.379 -81.444 -8.131 1.00 8.08 254 LEU A CA 1
ATOM 2140 C C . LEU A 1 290 ? 34.056 -81.089 -7.498 1.00 12.15 254 LEU A C 1
ATOM 2141 O O . LEU A 1 290 ? 33.963 -81.281 -6.289 1.00 14.95 254 LEU A O 1
ATOM 2146 N N . ASN A 1 291 ? 33.014 -80.618 -8.215 1.00 15.99 255 ASN A N 1
ATOM 2147 C CA . ASN A 1 291 ? 31.722 -80.261 -7.597 1.00 11.98 255 ASN A CA 1
ATOM 2148 C C . ASN A 1 291 ? 31.212 -81.401 -6.714 1.00 14.56 255 ASN A C 1
ATOM 2149 O O . ASN A 1 291 ? 31.003 -81.258 -5.505 1.00 14.64 255 ASN A O 1
ATOM 2150 N N . LYS A 1 292 ? 31.222 -82.591 -7.339 1.00 15.39 256 LYS A N 1
ATOM 2151 C CA . LYS A 1 292 ? 30.719 -83.830 -6.774 1.00 12.62 256 LYS A CA 1
ATOM 2152 C C . LYS A 1 292 ? 31.511 -84.216 -5.543 1.00 11.65 256 LYS A C 1
ATOM 2153 O O . LYS A 1 292 ? 30.942 -84.484 -4.477 1.00 10.46 256 LYS A O 1
ATOM 2154 N N . PHE A 1 293 ? 32.833 -84.173 -5.689 1.00 7.82 257 PHE A N 1
ATOM 2155 C CA . PHE A 1 293 ? 33.722 -84.571 -4.611 1.00 11.96 257 PHE A CA 1
ATOM 2156 C C . PHE A 1 293 ? 33.555 -83.661 -3.417 1.00 13.15 257 PHE A C 1
ATOM 2157 O O . PHE A 1 293 ? 33.455 -84.128 -2.290 1.00 19.05 257 PHE A O 1
ATOM 2165 N N . ASN A 1 294 ? 33.450 -82.369 -3.654 1.00 13.01 258 ASN A N 1
ATOM 2166 C CA . ASN A 1 294 ? 33.305 -81.386 -2.611 1.00 13.20 258 ASN A CA 1
ATOM 2167 C C . ASN A 1 294 ? 31.984 -81.496 -1.868 1.00 15.83 258 ASN A C 1
ATOM 2168 O O . ASN A 1 294 ? 31.861 -81.175 -0.680 1.00 15.53 258 ASN A O 1
ATOM 2173 N N . ASN A 1 295 ? 30.956 -81.960 -2.561 1.00 15.33 259 ASN A N 1
ATOM 2174 C CA . ASN A 1 295 ? 29.702 -82.227 -1.897 1.00 17.10 259 ASN A CA 1
ATOM 2175 C C . ASN A 1 295 ? 29.707 -83.598 -1.246 1.00 16.35 259 ASN A C 1
ATOM 2176 O O . ASN A 1 295 ? 28.679 -84.122 -0.817 1.00 21.48 259 ASN A O 1
ATOM 2181 N N . GLY A 1 296 ? 30.830 -84.282 -1.180 1.00 12.48 260 GLY A N 1
ATOM 2182 C CA . GLY A 1 296 ? 30.857 -85.557 -0.524 1.00 14.30 260 GLY A CA 1
ATOM 2183 C C . GLY A 1 296 ? 30.343 -86.661 -1.408 1.00 15.18 260 GLY A C 1
ATOM 2184 O O . GLY A 1 296 ? 30.312 -87.809 -0.951 1.00 17.62 260 GLY A O 1
ATOM 2185 N N . ASP A 1 297 ? 30.000 -86.433 -2.675 1.00 13.75 261 ASP A N 1
ATOM 2186 C CA . ASP A 1 297 ? 29.558 -87.541 -3.503 1.00 15.57 261 ASP A CA 1
ATOM 2187 C C . ASP A 1 297 ? 30.769 -88.109 -4.239 1.00 13.68 261 ASP A C 1
ATOM 2188 O O . ASP A 1 297 ? 30.852 -88.164 -5.468 1.00 13.03 261 ASP A O 1
ATOM 2193 N N . TYR A 1 298 ? 31.681 -88.665 -3.442 1.00 14.43 262 TYR A N 1
ATOM 2194 C CA . TYR A 1 298 ? 32.967 -89.159 -3.915 1.00 15.05 262 TYR A CA 1
ATOM 2195 C C . TYR A 1 298 ? 32.848 -90.173 -5.042 1.00 16.05 262 TYR A C 1
ATOM 2196 O O . TYR A 1 298 ? 33.456 -90.040 -6.107 1.00 19.06 262 TYR A O 1
ATOM 2205 N N . LYS A 1 299 ? 31.961 -91.147 -4.847 1.00 19.67 263 LYS A N 1
ATOM 2206 C CA . LYS A 1 299 ? 31.734 -92.226 -5.807 1.00 18.15 263 LYS A CA 1
ATOM 2207 C C . LYS A 1 299 ? 31.397 -91.675 -7.181 1.00 18.69 263 LYS A C 1
ATOM 2208 O O . LYS A 1 299 ? 31.978 -92.045 -8.201 1.00 17.65 263 LYS A O 1
ATOM 2210 N N . ASN A 1 300 ? 30.501 -90.698 -7.211 1.00 19.94 264 ASN A N 1
ATOM 2211 C CA . ASN A 1 300 ? 30.157 -90.147 -8.487 1.00 19.11 264 ASN A CA 1
ATOM 2212 C C . ASN A 1 300 ? 31.185 -89.189 -8.983 1.00 14.34 264 ASN A C 1
ATOM 2213 O O . ASN A 1 300 ? 31.254 -89.064 -10.197 1.00 14.18 264 ASN A O 1
ATOM 2218 N N . SER A 1 301 ? 32.031 -88.545 -8.189 1.00 14.71 265 SER A N 1
ATOM 2219 C CA . SER A 1 301 ? 32.962 -87.586 -8.771 1.00 17.02 265 SER A CA 1
ATOM 2220 C C . SER A 1 301 ? 33.962 -88.214 -9.702 1.00 13.90 265 SER A C 1
ATOM 2221 O O . SER A 1 301 ? 34.560 -87.493 -10.509 1.00 11.92 265 SER A O 1
ATOM 2224 N N . VAL A 1 302 ? 34.128 -89.537 -9.546 1.00 7.83 266 VAL A N 1
ATOM 2225 C CA . VAL A 1 302 ? 35.033 -90.275 -10.388 1.00 7.52 266 VAL A CA 1
ATOM 2226 C C . VAL A 1 302 ? 34.303 -91.224 -11.356 1.00 10.93 266 VAL A C 1
ATOM 2227 O O . VAL A 1 302 ? 34.904 -91.916 -12.187 1.00 12.32 266 VAL A O 1
ATOM 2231 N N . ALA A 1 303 ? 32.964 -91.224 -11.339 1.00 15.56 267 ALA A N 1
ATOM 2232 C CA . ALA A 1 303 ? 32.108 -92.065 -12.178 1.00 14.09 267 ALA A CA 1
ATOM 2233 C C . ALA A 1 303 ? 32.353 -92.108 -13.686 1.00 16.66 267 ALA A C 1
ATOM 2234 O O . ALA A 1 303 ? 32.341 -93.174 -14.306 1.00 15.17 267 ALA A O 1
ATOM 2236 N N . GLN A 1 304 ? 32.586 -90.941 -14.296 1.00 20.90 268 GLN A N 1
ATOM 2237 C CA . GLN A 1 304 ? 32.807 -90.820 -15.734 1.00 21.10 268 GLN A CA 1
ATOM 2238 C C . GLN A 1 304 ? 34.010 -91.679 -16.103 1.00 20.82 268 GLN A C 1
ATOM 2239 O O . GLN A 1 304 ? 33.923 -92.566 -16.956 1.00 25.65 268 GLN A O 1
ATOM 2245 N N . GLN A 1 305 ? 35.097 -91.481 -15.356 1.00 19.61 269 GLN A N 1
ATOM 2246 C CA . GLN A 1 305 ? 36.353 -92.206 -15.481 1.00 14.36 269 GLN A CA 1
ATOM 2247 C C . GLN A 1 305 ? 36.088 -93.685 -15.490 1.00 13.31 269 GLN A C 1
ATOM 2248 O O . GLN A 1 305 ? 36.543 -94.364 -16.404 1.00 16.03 269 GLN A O 1
ATOM 2254 N N . GLN A 1 306 ? 35.287 -94.147 -14.528 1.00 13.46 270 GLN A N 1
ATOM 2255 C CA . GLN A 1 306 ? 34.932 -95.552 -14.436 1.00 14.14 270 GLN A CA 1
ATOM 2256 C C . GLN A 1 306 ? 34.272 -96.030 -15.713 1.00 14.76 270 GLN A C 1
ATOM 2257 O O . GLN A 1 306 ? 34.825 -96.947 -16.317 1.00 15.31 270 GLN A O 1
ATOM 2259 N N . ARG A 1 307 ? 33.182 -95.402 -16.199 1.00 17.83 271 ARG A N 1
ATOM 2260 C CA . ARG A 1 307 ? 32.515 -95.839 -17.427 1.00 18.61 271 ARG A CA 1
ATOM 2261 C C . ARG A 1 307 ? 33.503 -95.916 -18.578 1.00 17.65 271 ARG A C 1
ATOM 2262 O O . ARG A 1 307 ? 33.692 -97.004 -19.115 1.00 17.63 271 ARG A O 1
ATOM 2270 N N . ALA A 1 308 ? 34.208 -94.835 -18.898 1.00 16.14 272 ALA A N 1
ATOM 2271 C CA . ALA A 1 308 ? 35.205 -94.814 -19.960 1.00 15.23 272 ALA A CA 1
ATOM 2272 C C . ALA A 1 308 ? 36.153 -96.011 -19.977 1.00 13.76 272 ALA A C 1
ATOM 2273 O O . ALA A 1 308 ? 36.246 -96.754 -20.958 1.00 14.19 272 ALA A O 1
ATOM 2275 N N . GLU A 1 309 ? 36.794 -96.243 -18.846 1.00 9.44 273 GLU A N 1
ATOM 2276 C CA . GLU A 1 309 ? 37.741 -97.311 -18.723 1.00 13.31 273 GLU A CA 1
ATOM 2277 C C . GLU A 1 309 ? 37.182 -98.730 -18.880 1.00 12.62 273 GLU A C 1
ATOM 2278 O O . GLU A 1 309 ? 37.966 -99.666 -19.113 1.00 14.04 273 GLU A O 1
ATOM 2284 N N . SER A 1 310 ? 35.863 -98.953 -18.826 1.00 8.62 274 SER A N 1
ATOM 2285 C CA . SER A 1 310 ? 35.295 -100.268 -19.075 1.00 8.65 274 SER A CA 1
ATOM 2286 C C . SER A 1 310 ? 35.660 -100.727 -20.476 1.00 10.94 274 SER A C 1
ATOM 2287 O O . SER A 1 310 ? 36.064 -101.873 -20.688 1.00 20.27 274 SER A O 1
ATOM 2290 N N . ILE A 1 311 ? 35.612 -99.815 -21.441 1.00 8.30 275 ILE A N 1
ATOM 2291 C CA . ILE A 1 311 ? 35.853 -100.134 -22.839 1.00 6.08 275 ILE A CA 1
ATOM 2292 C C . ILE A 1 311 ? 37.227 -100.739 -23.088 1.00 7.12 275 ILE A C 1
ATOM 2293 O O . ILE A 1 311 ? 37.330 -101.569 -23.990 1.00 13.06 275 ILE A O 1
ATOM 2298 N N . THR A 1 312 ? 38.324 -100.392 -22.416 1.00 7.15 276 THR A N 1
ATOM 2299 C CA . THR A 1 312 ? 39.555 -101.118 -22.672 1.00 5.35 276 THR A CA 1
ATOM 2300 C C . THR A 1 312 ? 40.028 -101.889 -21.451 1.00 5.83 276 THR A C 1
ATOM 2301 O O . THR A 1 312 ? 41.182 -102.328 -21.386 1.00 12.72 276 THR A O 1
ATOM 2305 N N . ALA A 1 313 ? 39.172 -102.132 -20.457 1.00 4.52 277 ALA A N 1
ATOM 2306 C CA . ALA A 1 313 ? 39.601 -102.909 -19.311 1.00 3.57 277 ALA A CA 1
ATOM 2307 C C . ALA A 1 313 ? 39.900 -104.370 -19.586 1.00 5.83 277 ALA A C 1
ATOM 2308 O O . ALA A 1 313 ? 40.975 -104.812 -19.181 1.00 9.91 277 ALA A O 1
ATOM 2310 N N . VAL A 1 314 ? 39.043 -105.123 -20.296 1.00 8.82 278 VAL A N 1
ATOM 2311 C CA . VAL A 1 314 ? 39.162 -106.577 -20.443 1.00 7.77 278 VAL A CA 1
ATOM 2312 C C . VAL A 1 314 ? 38.792 -107.046 -21.846 1.00 9.43 278 VAL A C 1
ATOM 2313 O O . VAL A 1 314 ? 37.883 -106.517 -22.486 1.00 11.50 278 VAL A O 1
ATOM 2317 N N . LEU A 1 315 ? 39.515 -108.027 -22.354 1.00 12.39 279 LEU A N 1
ATOM 2318 C CA . LEU A 1 315 ? 39.274 -108.595 -23.672 1.00 16.03 279 LEU A CA 1
ATOM 2319 C C . LEU A 1 315 ? 38.101 -109.575 -23.654 1.00 19.23 279 LEU A C 1
ATOM 2320 O O . LEU A 1 315 ? 37.932 -110.314 -22.687 1.00 22.96 279 LEU A O 1
ATOM 2325 N N . TYR A 1 316 ? 37.292 -109.617 -24.729 1.00 19.35 280 TYR A N 1
ATOM 2326 C CA . TYR A 1 316 ? 36.086 -110.454 -24.824 1.00 12.14 280 TYR A CA 1
ATOM 2327 C C . TYR A 1 316 ? 35.185 -110.348 -23.589 1.00 9.68 280 TYR A C 1
ATOM 2328 O O . TYR A 1 316 ? 34.918 -111.358 -22.934 1.00 10.36 280 TYR A O 1
ATOM 2337 N N . PRO A 1 317 ? 34.663 -109.170 -23.206 1.00 7.62 281 PRO A N 1
ATOM 2338 C CA . PRO A 1 317 ? 33.825 -109.036 -22.025 1.00 4.88 281 PRO A CA 1
ATOM 2339 C C . PRO A 1 317 ? 32.606 -109.927 -22.096 1.00 8.75 281 PRO A C 1
ATOM 2340 O O . PRO A 1 317 ? 32.009 -110.096 -23.165 1.00 13.66 281 PRO A O 1
ATOM 2344 N N . ASN A 1 318 ? 32.227 -110.519 -20.963 1.00 15.09 282 ASN A N 1
ATOM 2345 C CA . ASN A 1 318 ? 31.085 -111.423 -20.906 1.00 18.01 282 ASN A CA 1
ATOM 2346 C C . ASN A 1 318 ? 29.785 -110.824 -21.410 1.00 22.73 282 ASN A C 1
ATOM 2347 O O . ASN A 1 318 ? 29.101 -110.048 -20.744 1.00 24.88 282 ASN A O 1
ATOM 2352 N N . ASP A 1 319 ? 29.471 -111.225 -22.632 1.00 28.35 283 ASP A N 1
ATOM 2353 C CA . ASP A 1 319 ? 28.282 -110.777 -23.331 1.00 31.42 283 ASP A CA 1
ATOM 2354 C C . ASP A 1 319 ? 27.061 -111.658 -23.112 1.00 32.17 283 ASP A C 1
ATOM 2355 O O . ASP A 1 319 ? 26.044 -111.483 -23.779 1.00 30.42 283 ASP A O 1
ATOM 2360 N N . ASN A 1 320 ? 27.079 -112.613 -22.188 1.00 34.82 284 ASN A N 1
ATOM 2361 C CA . ASN A 1 320 ? 25.945 -113.489 -21.929 1.00 34.03 284 ASN A CA 1
ATOM 2362 C C . ASN A 1 320 ? 24.811 -112.773 -21.198 1.00 29.50 284 ASN A C 1
ATOM 2363 O O . ASN A 1 320 ? 24.077 -113.399 -20.437 1.00 33.41 284 ASN A O 1
ATOM 2368 N N . PHE A 1 321 ? 24.612 -111.467 -21.372 1.00 25.12 285 PHE A N 1
ATOM 2369 C CA . PHE A 1 321 ? 23.546 -110.674 -20.786 1.00 23.63 285 PHE A CA 1
ATOM 2370 C C . PHE A 1 321 ? 23.641 -109.315 -21.459 1.00 25.62 285 PHE A C 1
ATOM 2371 O O . PHE A 1 321 ? 24.720 -108.899 -21.890 1.00 28.91 285 PHE A O 1
ATOM 2379 N N . ALA A 1 322 ? 22.539 -108.568 -21.499 1.00 28.37 286 ALA A N 1
ATOM 2380 C CA . ALA A 1 322 ? 22.436 -107.286 -22.191 1.00 27.47 286 ALA A CA 1
ATOM 2381 C C . ALA A 1 322 ? 23.588 -106.321 -22.026 1.00 27.10 286 ALA A C 1
ATOM 2382 O O . ALA A 1 322 ? 24.079 -105.791 -23.014 1.00 28.91 286 ALA A O 1
ATOM 2384 N N . GLN A 1 323 ? 24.075 -106.152 -20.799 1.00 26.80 287 GLN A N 1
ATOM 2385 C CA . GLN A 1 323 ? 25.148 -105.208 -20.486 1.00 24.47 287 GLN A CA 1
ATOM 2386 C C . GLN A 1 323 ? 26.450 -105.551 -21.193 1.00 20.72 287 GLN A C 1
ATOM 2387 O O . GLN A 1 323 ? 27.180 -104.671 -21.645 1.00 20.73 287 GLN A O 1
ATOM 2389 N N . GLY A 1 324 ? 26.688 -106.843 -21.369 1.00 17.44 288 GLY A N 1
ATOM 2390 C CA . GLY A 1 324 ? 27.880 -107.317 -22.032 1.00 15.47 288 GLY A CA 1
ATOM 2391 C C . GLY A 1 324 ? 27.682 -107.223 -23.524 1.00 13.90 288 GLY A C 1
ATOM 2392 O O . GLY A 1 324 ? 28.609 -106.858 -24.229 1.00 11.47 288 GLY A O 1
ATOM 2393 N N . LYS A 1 325 ? 26.496 -107.533 -24.054 1.00 15.75 289 LYS A N 1
ATOM 2394 C CA . LYS A 1 325 ? 26.213 -107.404 -25.474 1.00 16.89 289 LYS A CA 1
ATOM 2395 C C . LYS A 1 325 ? 26.502 -105.976 -25.861 1.00 15.13 289 LYS A C 1
ATOM 2396 O O . LYS A 1 325 ? 27.219 -105.707 -26.825 1.00 24.19 289 LYS A O 1
ATOM 2402 N N . GLU A 1 326 ? 26.026 -105.065 -25.028 1.00 11.67 290 GLU A N 1
ATOM 2403 C CA . GLU A 1 326 ? 26.236 -103.647 -25.209 1.00 12.23 290 GLU A CA 1
ATOM 2404 C C . GLU A 1 326 ? 27.692 -103.232 -25.159 1.00 11.02 290 GLU A C 1
ATOM 2405 O O . GLU A 1 326 ? 28.146 -102.492 -26.029 1.00 12.98 290 GLU A O 1
ATOM 2411 N N . LEU A 1 327 ? 28.438 -103.687 -24.149 1.00 8.23 291 LEU A N 1
ATOM 2412 C CA . LEU A 1 327 ? 29.832 -103.328 -23.995 1.00 3.66 291 LEU A CA 1
ATOM 2413 C C . LEU A 1 327 ? 30.667 -103.890 -25.121 1.00 3.44 291 LEU A C 1
ATOM 2414 O O . LEU A 1 327 ? 31.546 -103.175 -25.603 1.00 5.31 291 LEU A O 1
ATOM 2419 N N . ARG A 1 328 ? 30.396 -105.105 -25.603 1.00 5.99 292 ARG A N 1
ATOM 2420 C CA . ARG A 1 328 ? 31.125 -105.683 -26.727 1.00 9.70 292 ARG A CA 1
ATOM 2421 C C . ARG A 1 328 ? 30.873 -104.806 -27.942 1.00 13.14 292 ARG A C 1
ATOM 2422 O O . ARG A 1 328 ? 31.833 -104.427 -28.622 1.00 15.46 292 ARG A O 1
ATOM 2430 N N . LEU A 1 329 ? 29.627 -104.391 -28.220 1.00 12.33 293 LEU A N 1
ATOM 2431 C CA . LEU A 1 329 ? 29.396 -103.545 -29.368 1.00 10.79 293 LEU A CA 1
ATOM 2432 C C . LEU A 1 329 ? 30.080 -102.193 -29.194 1.00 11.62 293 LEU A C 1
ATOM 2433 O O . LEU A 1 329 ? 30.753 -101.703 -30.106 1.00 9.32 293 LEU A O 1
ATOM 2438 N N . LYS A 1 330 ? 30.004 -101.647 -27.980 1.00 17.05 294 LYS A N 1
ATOM 2439 C CA . LYS A 1 330 ? 30.562 -100.352 -27.588 1.00 14.20 294 LYS A CA 1
ATOM 2440 C C . LYS A 1 330 ? 32.067 -100.320 -27.829 1.00 10.22 294 LYS A C 1
ATOM 2441 O O . LYS A 1 330 ? 32.611 -99.403 -28.432 1.00 11.45 294 LYS A O 1
ATOM 2447 N N . GLN A 1 331 ? 32.740 -101.386 -27.429 1.00 9.52 295 GLN A N 1
ATOM 2448 C CA . GLN A 1 331 ? 34.165 -101.587 -27.609 1.00 10.44 295 GLN A CA 1
ATOM 2449 C C . GLN A 1 331 ? 34.518 -101.712 -29.094 1.00 10.64 295 GLN A C 1
ATOM 2450 O O . GLN A 1 331 ? 35.420 -101.025 -29.580 1.00 11.69 295 GLN A O 1
ATOM 2456 N N . GLN A 1 332 ? 33.795 -102.534 -29.870 1.00 12.39 296 GLN A N 1
ATOM 2457 C CA . GLN A 1 332 ? 34.041 -102.724 -31.300 1.00 8.65 296 GLN A CA 1
ATOM 2458 C C . GLN A 1 332 ? 33.792 -101.430 -32.071 1.00 8.46 296 GLN A C 1
ATOM 2459 O O . GLN A 1 332 ? 34.502 -101.128 -33.045 1.00 6.05 296 GLN A O 1
ATOM 2465 N N . TYR A 1 333 ? 32.817 -100.613 -31.643 1.00 5.99 297 TYR A N 1
ATOM 2466 C CA . TYR A 1 333 ? 32.655 -99.330 -32.289 1.00 7.04 297 TYR A CA 1
ATOM 2467 C C . TYR A 1 333 ? 33.859 -98.457 -31.944 1.00 7.15 297 TYR A C 1
ATOM 2468 O O . TYR A 1 333 ? 34.530 -98.057 -32.895 1.00 9.52 297 TYR A O 1
ATOM 2477 N N . PHE A 1 334 ? 34.204 -98.186 -30.670 1.00 7.21 298 PHE A N 1
ATOM 2478 C CA . PHE A 1 334 ? 35.352 -97.374 -30.237 1.00 2.90 298 PHE A CA 1
ATOM 2479 C C . PHE A 1 334 ? 36.648 -97.625 -31.036 1.00 3.39 298 PHE A C 1
ATOM 2480 O O . PHE A 1 334 ? 37.275 -96.720 -31.592 1.00 4.65 298 PHE A O 1
ATOM 2488 N N . TRP A 1 335 ? 37.051 -98.867 -31.194 1.00 2.99 299 TRP A N 1
ATOM 2489 C CA . TRP A 1 335 ? 38.241 -99.197 -31.937 1.00 4.06 299 TRP A CA 1
ATOM 2490 C C . TRP A 1 335 ? 38.030 -98.952 -33.410 1.00 7.16 299 TRP A C 1
ATOM 2491 O O . TRP A 1 335 ? 38.955 -98.390 -34.009 1.00 9.54 299 TRP A O 1
ATOM 2502 N N . CYS A 1 336 ? 36.892 -99.315 -34.031 1.00 8.43 300 CYS A N 1
ATOM 2503 C CA . CYS A 1 336 ? 36.672 -99.028 -35.455 1.00 7.26 300 CYS A CA 1
ATOM 2504 C C . CYS A 1 336 ? 36.653 -97.538 -35.807 1.00 4.71 300 CYS A C 1
ATOM 2505 O O . CYS A 1 336 ? 37.261 -97.077 -36.773 1.00 3.08 300 CYS A O 1
ATOM 2508 N N . ALA A 1 337 ? 36.020 -96.774 -34.935 1.00 2.00 301 ALA A N 1
ATOM 2509 C CA . ALA A 1 337 ? 35.872 -95.346 -35.029 1.00 3.36 301 ALA A CA 1
ATOM 2510 C C . ALA A 1 337 ? 37.202 -94.594 -35.000 1.00 7.30 301 ALA A C 1
ATOM 2511 O O . ALA A 1 337 ? 37.550 -93.875 -35.949 1.00 9.46 301 ALA A O 1
ATOM 2513 N N . ALA A 1 338 ? 37.958 -94.764 -33.906 1.00 6.61 302 ALA A N 1
ATOM 2514 C CA . ALA A 1 338 ? 39.241 -94.119 -33.704 1.00 3.11 302 ALA A CA 1
ATOM 2515 C C . ALA A 1 338 ? 40.246 -94.513 -34.785 1.00 4.05 302 ALA A C 1
ATOM 2516 O O . ALA A 1 338 ? 40.879 -93.657 -35.411 1.00 4.10 302 ALA A O 1
ATOM 2518 N N . SER A 1 339 ? 40.353 -95.800 -35.083 1.00 5.24 303 SER A N 1
ATOM 2519 C CA . SER A 1 339 ? 41.225 -96.279 -36.129 1.00 5.82 303 SER A CA 1
ATOM 2520 C C . SER A 1 339 ? 40.854 -95.718 -37.490 1.00 6.10 303 SER A C 1
ATOM 2521 O O . SER A 1 339 ? 41.731 -95.230 -38.204 1.00 6.80 303 SER A O 1
ATOM 2524 N N . LEU A 1 340 ? 39.584 -95.699 -37.896 1.00 8.84 304 LEU A N 1
ATOM 2525 C CA . LEU A 1 340 ? 39.233 -95.119 -39.185 1.00 7.57 304 LEU A CA 1
ATOM 2526 C C . LEU A 1 340 ? 39.574 -93.647 -39.196 1.00 11.45 304 LEU A C 1
ATOM 2527 O O . LEU A 1 340 ? 40.152 -93.155 -40.161 1.00 13.62 304 LEU A O 1
ATOM 2532 N N . HIS A 1 341 ? 39.321 -92.945 -38.094 1.00 12.57 305 HIS A N 1
ATOM 2533 C CA . HIS A 1 341 ? 39.646 -91.538 -37.980 1.00 14.25 305 HIS A CA 1
ATOM 2534 C C . HIS A 1 341 ? 41.115 -91.275 -38.249 1.00 16.26 305 HIS A C 1
ATOM 2535 O O . HIS A 1 341 ? 41.472 -90.310 -38.941 1.00 17.06 305 HIS A O 1
ATOM 2542 N N . ASP A 1 342 ? 41.971 -92.090 -37.635 1.00 17.16 306 ASP A N 1
ATOM 2543 C CA . ASP A 1 342 ? 43.403 -91.919 -37.772 1.00 11.72 306 ASP A CA 1
ATOM 2544 C C . ASP A 1 342 ? 43.789 -92.279 -39.212 1.00 9.46 306 ASP A C 1
ATOM 2545 O O . ASP A 1 342 ? 44.594 -91.564 -39.812 1.00 8.49 306 ASP A O 1
ATOM 2550 N N . ILE A 1 343 ? 43.134 -93.281 -39.819 1.00 6.78 307 ILE A N 1
ATOM 2551 C CA . ILE A 1 343 ? 43.380 -93.686 -41.199 1.00 4.56 307 ILE A CA 1
ATOM 2552 C C . ILE A 1 343 ? 42.927 -92.591 -42.163 1.00 7.32 307 ILE A C 1
ATOM 2553 O O . ILE A 1 343 ? 43.620 -92.375 -43.145 1.00 7.54 307 ILE A O 1
ATOM 2558 N N . LEU A 1 344 ? 41.845 -91.837 -41.975 1.00 8.20 308 LEU A N 1
ATOM 2559 C CA . LEU A 1 344 ? 41.513 -90.761 -42.889 1.00 11.68 308 LEU A CA 1
ATOM 2560 C C . LEU A 1 344 ? 42.339 -89.488 -42.627 1.00 17.65 308 LEU A C 1
ATOM 2561 O O . LEU A 1 344 ? 42.600 -88.707 -43.559 1.00 17.66 308 LEU A O 1
ATOM 2566 N N . ARG A 1 345 ? 42.788 -89.232 -41.385 1.00 17.75 309 ARG A N 1
ATOM 2567 C CA . ARG A 1 345 ? 43.559 -88.029 -41.086 1.00 16.39 309 ARG A CA 1
ATOM 2568 C C . ARG A 1 345 ? 44.864 -88.040 -41.873 1.00 16.66 309 ARG A C 1
ATOM 2569 O O . ARG A 1 345 ? 45.226 -87.098 -42.582 1.00 19.50 309 ARG A O 1
ATOM 2577 N N . ARG A 1 346 ? 45.549 -89.169 -41.777 1.00 18.24 310 ARG A N 1
ATOM 2578 C CA . ARG A 1 346 ? 46.793 -89.386 -42.479 1.00 18.20 310 ARG A CA 1
ATOM 2579 C C . ARG A 1 346 ? 46.556 -89.193 -43.976 1.00 21.43 310 ARG A C 1
ATOM 2580 O O . ARG A 1 346 ? 47.352 -88.509 -44.623 1.00 23.26 310 ARG A O 1
ATOM 2588 N N . PHE A 1 347 ? 45.414 -89.672 -44.521 1.00 23.06 311 PHE A N 1
ATOM 2589 C CA . PHE A 1 347 ? 45.075 -89.555 -45.950 1.00 18.26 311 PHE A CA 1
ATOM 2590 C C . PHE A 1 347 ? 44.939 -88.102 -46.356 1.00 15.39 311 PHE A C 1
ATOM 2591 O O . PHE A 1 347 ? 45.428 -87.702 -47.422 1.00 13.55 311 PHE A O 1
ATOM 2599 N N . LYS A 1 348 ? 44.320 -87.274 -45.523 1.00 14.19 312 LYS A N 1
ATOM 2600 C CA . LYS A 1 348 ? 44.165 -85.897 -45.934 1.00 11.19 312 LYS A CA 1
ATOM 2601 C C . LYS A 1 348 ? 45.486 -85.161 -45.904 1.00 13.73 312 LYS A C 1
ATOM 2602 O O . LYS A 1 348 ? 45.576 -84.165 -46.613 1.00 19.73 312 LYS A O 1
ATOM 2608 N N . LYS A 1 349 ? 46.569 -85.584 -45.246 1.00 13.39 313 LYS A N 1
ATOM 2609 C CA . LYS A 1 349 ? 47.842 -84.896 -45.451 1.00 13.04 313 LYS A CA 1
ATOM 2610 C C . LYS A 1 349 ? 48.271 -85.082 -46.899 1.00 13.04 313 LYS A C 1
ATOM 2611 O O . LYS A 1 349 ? 49.042 -84.282 -47.409 1.00 13.60 313 LYS A O 1
ATOM 2617 N N . SER A 1 350 ? 47.824 -86.125 -47.605 1.00 13.97 314 SER A N 1
ATOM 2618 C CA . SER A 1 350 ? 48.215 -86.327 -48.992 1.00 15.41 314 SER A CA 1
ATOM 2619 C C . SER A 1 350 ? 47.641 -85.238 -49.885 1.00 17.33 314 SER A C 1
ATOM 2620 O O . SER A 1 350 ? 48.182 -84.897 -50.929 1.00 17.69 314 SER A O 1
ATOM 2622 N N . LYS A 1 351 ? 46.531 -84.661 -49.449 1.00 22.33 315 LYS A N 1
ATOM 2623 C CA . LYS A 1 351 ? 45.769 -83.664 -50.189 1.00 30.55 315 LYS A CA 1
ATOM 2624 C C . LYS A 1 351 ? 45.268 -84.265 -51.518 1.00 34.03 315 LYS A C 1
ATOM 2625 O O . LYS A 1 351 ? 44.858 -83.588 -52.474 1.00 38.42 315 LYS A O 1
ATOM 2627 N N . ARG A 1 352 ? 45.188 -85.604 -51.528 1.00 34.22 324 ARG A N 1
ATOM 2628 C CA . ARG A 1 352 ? 44.731 -86.346 -52.691 1.00 33.82 324 ARG A CA 1
ATOM 2629 C C . ARG A 1 352 ? 43.209 -86.357 -52.699 1.00 34.11 324 ARG A C 1
ATOM 2630 O O . ARG A 1 352 ? 42.575 -86.272 -51.639 1.00 37.43 324 ARG A O 1
ATOM 2638 N N . PRO A 1 353 ? 42.566 -86.435 -53.861 1.00 30.37 325 PRO A N 1
ATOM 2639 C CA . PRO A 1 353 ? 41.124 -86.462 -53.989 1.00 27.46 325 PRO A CA 1
ATOM 2640 C C . PRO A 1 353 ? 40.532 -87.713 -53.362 1.00 26.05 325 PRO A C 1
ATOM 2641 O O . PRO A 1 353 ? 41.117 -88.780 -53.541 1.00 31.06 325 PRO A O 1
ATOM 2645 N N . TRP A 1 354 ? 39.364 -87.666 -52.713 1.00 24.03 326 TRP A N 1
ATOM 2646 C CA . TRP A 1 354 ? 38.708 -88.858 -52.194 1.00 20.27 326 TRP A CA 1
ATOM 2647 C C . TRP A 1 354 ? 38.595 -89.984 -53.188 1.00 21.47 326 TRP A C 1
ATOM 2648 O O . TRP A 1 354 ? 38.701 -91.138 -52.786 1.00 25.32 326 TRP A O 1
ATOM 2659 N N . THR A 1 355 ? 38.465 -89.715 -54.486 1.00 23.12 327 THR A N 1
ATOM 2660 C CA . THR A 1 355 ? 38.372 -90.782 -55.469 1.00 24.28 327 THR A CA 1
ATOM 2661 C C . THR A 1 355 ? 39.614 -91.647 -55.563 1.00 22.40 327 THR A C 1
ATOM 2662 O O . THR A 1 355 ? 39.544 -92.724 -56.143 1.00 22.85 327 THR A O 1
ATOM 2666 N N . GLU A 1 356 ? 40.743 -91.221 -54.986 1.00 20.66 328 GLU A N 1
ATOM 2667 C CA . GLU A 1 356 ? 41.938 -92.039 -54.968 1.00 22.73 328 GLU A CA 1
ATOM 2668 C C . GLU A 1 356 ? 42.127 -92.841 -53.689 1.00 22.97 328 GLU A C 1
ATOM 2669 O O . GLU A 1 356 ? 43.068 -93.646 -53.599 1.00 21.65 328 GLU A O 1
ATOM 2675 N N . PHE A 1 357 ? 41.240 -92.684 -52.693 1.00 21.79 329 PHE A N 1
ATOM 2676 C CA . PHE A 1 357 ? 41.309 -93.443 -51.453 1.00 17.84 329 PHE A CA 1
ATOM 2677 C C . PHE A 1 357 ? 41.504 -94.928 -51.737 1.00 16.44 329 PHE A C 1
ATOM 2678 O O . PHE A 1 357 ? 42.545 -95.401 -51.267 1.00 18.49 329 PHE A O 1
ATOM 2686 N N . PRO A 1 358 ? 40.737 -95.694 -52.548 1.00 12.63 330 PRO A N 1
ATOM 2687 C CA . PRO A 1 358 ? 40.991 -97.109 -52.803 1.00 10.06 330 PRO A CA 1
ATOM 2688 C C . PRO A 1 358 ? 42.371 -97.365 -53.382 1.00 11.64 330 PRO A C 1
ATOM 2689 O O . PRO A 1 358 ? 42.966 -98.416 -53.179 1.00 13.77 330 PRO A O 1
ATOM 2693 N N . ASP A 1 359 ? 42.955 -96.411 -54.094 1.00 13.22 331 ASP A N 1
ATOM 2694 C CA . ASP A 1 359 ? 44.271 -96.642 -54.656 1.00 18.09 331 ASP A CA 1
ATOM 2695 C C . ASP A 1 359 ? 45.347 -96.477 -53.590 1.00 18.97 331 ASP A C 1
ATOM 2696 O O . ASP A 1 359 ? 46.489 -96.890 -53.783 1.00 19.88 331 ASP A O 1
ATOM 2701 N N . GLN A 1 360 ? 45.028 -95.845 -52.465 1.00 18.59 332 GLN A N 1
ATOM 2702 C CA . GLN A 1 360 ? 45.994 -95.637 -51.408 1.00 19.32 332 GLN A CA 1
ATOM 2703 C C . GLN A 1 360 ? 45.730 -96.410 -50.119 1.00 17.57 332 GLN A C 1
ATOM 2704 O O . GLN A 1 360 ? 46.677 -96.662 -49.380 1.00 18.71 332 GLN A O 1
ATOM 2710 N N . VAL A 1 361 ? 44.534 -96.844 -49.754 1.00 13.79 333 VAL A N 1
ATOM 2711 C CA . VAL A 1 361 ? 44.341 -97.500 -48.477 1.00 14.25 333 VAL A CA 1
ATOM 2712 C C . VAL A 1 361 ? 43.814 -98.904 -48.693 1.00 14.66 333 VAL A C 1
ATOM 2713 O O . VAL A 1 361 ? 42.862 -99.050 -49.451 1.00 16.07 333 VAL A O 1
ATOM 2717 N N . ALA A 1 362 ? 44.351 -99.939 -48.048 1.00 13.92 334 ALA A N 1
ATOM 2718 C CA . ALA A 1 362 ? 43.788 -101.290 -48.110 1.00 12.60 334 ALA A CA 1
ATOM 2719 C C . ALA A 1 362 ? 43.425 -101.651 -46.668 1.00 10.96 334 ALA A C 1
ATOM 2720 O O . ALA A 1 362 ? 44.335 -101.637 -45.840 1.00 19.30 334 ALA A O 1
ATOM 2722 N N . ILE A 1 363 ? 42.199 -101.926 -46.229 1.00 5.70 335 ILE A N 1
ATOM 2723 C CA . ILE A 1 363 ? 41.938 -102.247 -44.830 1.00 3.89 335 ILE A CA 1
ATOM 2724 C C . ILE A 1 363 ? 41.472 -103.693 -44.771 1.00 7.65 335 ILE A C 1
ATOM 2725 O O . ILE A 1 363 ? 40.492 -104.070 -45.441 1.00 7.30 335 ILE A O 1
ATOM 2730 N N . GLN A 1 364 ? 42.142 -104.529 -43.977 1.00 7.74 336 GLN A N 1
ATOM 2731 C CA . GLN A 1 364 ? 41.773 -105.934 -43.878 1.00 9.13 336 GLN A CA 1
ATOM 2732 C C . GLN A 1 364 ? 40.947 -106.212 -42.632 1.00 5.62 336 GLN A C 1
ATOM 2733 O O . GLN A 1 364 ? 41.340 -105.861 -41.520 1.00 4.98 336 GLN A O 1
ATOM 2739 N N . LEU A 1 365 ? 39.804 -106.851 -42.753 1.00 3.99 337 LEU A N 1
ATOM 2740 C CA . LEU A 1 365 ? 38.995 -107.097 -41.595 1.00 4.42 337 LEU A CA 1
ATOM 2741 C C . LEU A 1 365 ? 39.384 -108.486 -41.171 1.00 11.48 337 LEU A C 1
ATOM 2742 O O . LEU A 1 365 ? 39.095 -109.474 -41.873 1.00 15.60 337 LEU A O 1
ATOM 2747 N N . ASN A 1 366 ? 40.136 -108.597 -40.077 1.00 14.05 338 ASN A N 1
ATOM 2748 C CA . ASN A 1 366 ? 40.470 -109.923 -39.612 1.00 14.04 338 ASN A CA 1
ATOM 2749 C C . ASN A 1 366 ? 39.268 -110.405 -38.808 1.00 13.83 338 ASN A C 1
ATOM 2750 O O . ASN A 1 366 ? 39.064 -110.035 -37.651 1.00 21.31 338 ASN A O 1
ATOM 2755 N N . ASP A 1 367 ? 38.408 -111.160 -39.491 1.00 11.39 339 ASP A N 1
ATOM 2756 C CA . ASP A 1 367 ? 37.158 -111.704 -38.987 1.00 9.64 339 ASP A CA 1
ATOM 2757 C C . ASP A 1 367 ? 36.063 -110.640 -38.889 1.00 7.88 339 ASP A C 1
ATOM 2758 O O . ASP A 1 367 ? 36.270 -109.495 -39.267 1.00 11.16 339 ASP A O 1
ATOM 2763 N N . THR A 1 368 ? 34.848 -110.905 -38.434 1.00 7.60 340 THR A N 1
ATOM 2764 C CA . THR A 1 368 ? 33.768 -109.933 -38.391 1.00 11.54 340 THR A CA 1
ATOM 2765 C C . THR A 1 368 ? 33.794 -108.767 -37.404 1.00 16.18 340 THR A C 1
ATOM 2766 O O . THR A 1 368 ? 33.214 -107.704 -37.642 1.00 19.74 340 THR A O 1
ATOM 2770 N N . HIS A 1 369 ? 34.491 -108.918 -36.290 1.00 16.68 341 HIS A N 1
ATOM 2771 C CA . HIS A 1 369 ? 34.633 -107.868 -35.292 1.00 11.29 341 HIS A CA 1
ATOM 2772 C C . HIS A 1 369 ? 34.869 -106.456 -35.841 1.00 8.97 341 HIS A C 1
ATOM 2773 O O . HIS A 1 369 ? 34.244 -105.566 -35.269 1.00 16.19 341 HIS A O 1
ATOM 2780 N N . PRO A 1 370 ? 35.638 -106.103 -36.882 1.00 3.59 342 PRO A N 1
ATOM 2781 C CA . PRO A 1 370 ? 35.701 -104.730 -37.351 1.00 4.52 342 PRO A CA 1
ATOM 2782 C C . PRO A 1 370 ? 34.746 -104.380 -38.482 1.00 8.65 342 PRO A C 1
ATOM 2783 O O . PRO A 1 370 ? 34.977 -103.376 -39.160 1.00 12.38 342 PRO A O 1
ATOM 2787 N N . THR A 1 371 ? 33.628 -105.087 -38.707 1.00 7.23 343 THR A N 1
ATOM 2788 C CA . THR A 1 371 ? 32.737 -104.755 -39.807 1.00 6.46 343 THR A CA 1
ATOM 2789 C C . THR A 1 371 ? 32.151 -103.349 -39.647 1.00 6.61 343 THR A C 1
ATOM 2790 O O . THR A 1 371 ? 31.941 -102.659 -40.642 1.00 8.22 343 THR A O 1
ATOM 2794 N N . LEU A 1 372 ? 31.956 -102.816 -38.434 1.00 9.92 344 LEU A N 1
ATOM 2795 C CA . LEU A 1 372 ? 31.487 -101.443 -38.263 1.00 10.85 344 LEU A CA 1
ATOM 2796 C C . LEU A 1 372 ? 32.381 -100.413 -38.950 1.00 13.53 344 LEU A C 1
ATOM 2797 O O . LEU A 1 372 ? 31.876 -99.344 -39.305 1.00 18.20 344 LEU A O 1
ATOM 2802 N N . ALA A 1 373 ? 33.665 -100.700 -39.223 1.00 11.16 345 ALA A N 1
ATOM 2803 C CA . ALA A 1 373 ? 34.528 -99.800 -39.970 1.00 8.81 345 ALA A CA 1
ATOM 2804 C C . ALA A 1 373 ? 33.962 -99.479 -41.347 1.00 11.41 345 ALA A C 1
ATOM 2805 O O . ALA A 1 373 ? 34.129 -98.362 -41.827 1.00 13.78 345 ALA A O 1
ATOM 2807 N N . ILE A 1 374 ? 33.263 -100.420 -42.002 1.00 12.90 346 ILE A N 1
ATOM 2808 C CA . ILE A 1 374 ? 32.611 -100.222 -43.311 1.00 11.33 346 ILE A CA 1
ATOM 2809 C C . ILE A 1 374 ? 31.546 -99.117 -43.191 1.00 14.49 346 ILE A C 1
ATOM 2810 O O . ILE A 1 374 ? 31.583 -98.063 -43.839 1.00 16.35 346 ILE A O 1
ATOM 2815 N N . VAL A 1 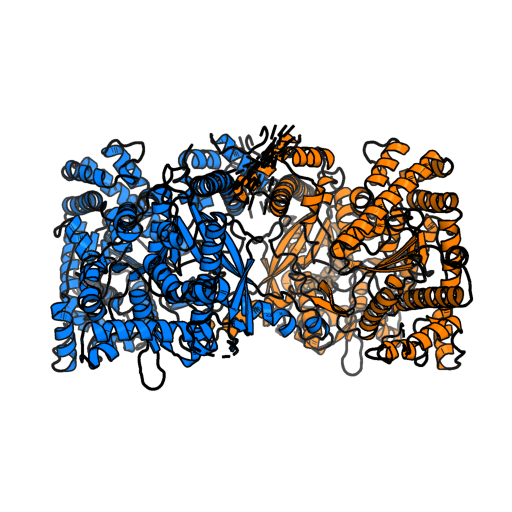375 ? 30.612 -99.346 -42.266 1.00 9.95 347 VAL A N 1
ATOM 2816 C CA . VAL A 1 375 ? 29.493 -98.460 -42.025 1.00 10.44 347 VAL A CA 1
ATOM 2817 C C . VAL A 1 375 ? 29.961 -97.079 -41.577 1.00 12.82 347 VAL A C 1
ATOM 2818 O O . VAL A 1 375 ? 29.320 -96.062 -41.827 1.00 15.09 347 VAL A O 1
ATOM 2822 N N . GLU A 1 376 ? 31.064 -97.026 -40.834 1.00 16.72 348 GLU A N 1
ATOM 2823 C CA . GLU A 1 376 ? 31.661 -95.790 -40.374 1.00 14.25 348 GLU A CA 1
ATOM 2824 C C . GLU A 1 376 ? 32.328 -95.031 -41.523 1.00 16.42 348 GLU A C 1
ATOM 2825 O O . GLU A 1 376 ? 32.123 -93.810 -41.582 1.00 18.41 348 GLU A O 1
ATOM 2831 N N . LEU A 1 377 ? 33.087 -95.659 -42.451 1.00 12.08 349 LEU A N 1
ATOM 2832 C CA . LEU A 1 377 ? 33.691 -94.917 -43.541 1.00 8.18 349 LEU A CA 1
ATOM 2833 C C . LEU A 1 377 ? 32.541 -94.358 -44.357 1.00 10.06 349 LEU A C 1
ATOM 2834 O O . LEU A 1 377 ? 32.553 -93.161 -44.654 1.00 15.64 349 LEU A O 1
ATOM 2839 N N . GLN A 1 378 ? 31.479 -95.120 -44.623 1.00 9.85 350 GLN A N 1
ATOM 2840 C CA . GLN A 1 378 ? 30.335 -94.574 -45.344 1.00 12.03 350 GLN A CA 1
ATOM 2841 C C . GLN A 1 378 ? 29.739 -93.383 -44.587 1.00 14.75 350 GLN A C 1
ATOM 2842 O O . GLN A 1 378 ? 29.525 -92.324 -45.193 1.00 13.30 350 GLN A O 1
ATOM 2848 N N . ARG A 1 379 ? 29.535 -93.516 -43.262 1.00 14.17 351 ARG A N 1
ATOM 2849 C CA . ARG A 1 379 ? 29.046 -92.427 -42.446 1.00 12.48 351 ARG A CA 1
ATOM 2850 C C . ARG A 1 379 ? 29.924 -91.181 -42.559 1.00 15.14 351 ARG A C 1
ATOM 2851 O O . ARG A 1 379 ? 29.375 -90.098 -42.794 1.00 14.26 351 ARG A O 1
ATOM 2859 N N . VAL A 1 380 ? 31.255 -91.231 -42.462 1.00 15.89 352 VAL A N 1
ATOM 2860 C CA . VAL A 1 380 ? 31.989 -89.981 -42.472 1.00 18.70 352 VAL A CA 1
ATOM 2861 C C . VAL A 1 380 ? 32.005 -89.418 -43.877 1.00 23.45 352 VAL A C 1
ATOM 2862 O O . VAL A 1 380 ? 31.823 -88.199 -44.009 1.00 26.16 352 VAL A O 1
ATOM 2866 N N . LEU A 1 381 ? 32.137 -90.233 -44.940 1.00 22.86 353 LEU A N 1
ATOM 2867 C CA . LEU A 1 381 ? 32.183 -89.683 -46.288 1.00 21.42 353 LEU A CA 1
ATOM 2868 C C . LEU A 1 381 ? 30.864 -89.017 -46.646 1.00 20.70 353 LEU A C 1
ATOM 2869 O O . LEU A 1 381 ? 30.870 -87.941 -47.235 1.00 26.37 353 LEU A O 1
ATOM 2874 N N . VAL A 1 382 ? 29.731 -89.574 -46.264 1.00 19.18 354 VAL A N 1
ATOM 2875 C CA . VAL A 1 382 ? 28.470 -88.926 -46.525 1.00 20.33 354 VAL A CA 1
ATOM 2876 C C . VAL A 1 382 ? 28.217 -87.816 -45.517 1.00 22.59 354 VAL A C 1
ATOM 2877 O O . VAL A 1 382 ? 28.128 -86.673 -45.947 1.00 32.11 354 VAL A O 1
ATOM 2881 N N . ASP A 1 383 ? 28.146 -88.006 -44.205 1.00 21.42 355 ASP A N 1
ATOM 2882 C CA . ASP A 1 383 ? 27.809 -86.916 -43.300 1.00 19.30 355 ASP A CA 1
ATOM 2883 C C . ASP A 1 383 ? 28.807 -85.792 -43.105 1.00 19.00 355 ASP A C 1
ATOM 2884 O O . ASP A 1 383 ? 28.417 -84.633 -43.030 1.00 21.29 355 ASP A O 1
ATOM 2889 N N . LEU A 1 384 ? 30.094 -86.071 -43.019 1.00 20.78 356 LEU A N 1
ATOM 2890 C CA . LEU A 1 384 ? 31.056 -85.021 -42.736 1.00 20.26 356 LEU A CA 1
ATOM 2891 C C . LEU A 1 384 ? 31.665 -84.543 -44.037 1.00 21.91 356 LEU A C 1
ATOM 2892 O O . LEU A 1 384 ? 31.678 -83.357 -44.329 1.00 24.63 356 LEU A O 1
ATOM 2897 N N . GLU A 1 385 ? 32.173 -85.469 -44.846 1.00 22.34 357 GLU A N 1
ATOM 2898 C CA . GLU A 1 385 ? 32.821 -85.127 -46.094 1.00 21.12 357 GLU A CA 1
ATOM 2899 C C . GLU A 1 385 ? 31.888 -84.779 -47.258 1.00 16.95 357 GLU A C 1
ATOM 2900 O O . GLU A 1 385 ? 32.365 -84.325 -48.301 1.00 17.39 357 GLU A O 1
ATOM 2906 N N . LYS A 1 386 ? 30.579 -85.001 -47.114 1.00 10.56 358 LYS A N 1
ATOM 2907 C CA . LYS A 1 386 ? 29.570 -84.615 -48.079 1.00 13.99 358 LYS A CA 1
ATOM 2908 C C . LYS A 1 386 ? 29.668 -85.226 -49.479 1.00 17.20 358 LYS A C 1
ATOM 2909 O O . LYS A 1 386 ? 29.403 -84.557 -50.499 1.00 18.86 358 LYS A O 1
ATOM 2915 N N . LEU A 1 387 ? 30.068 -86.497 -49.605 1.00 15.08 359 LEU A N 1
ATOM 2916 C CA . LEU A 1 387 ? 30.101 -87.094 -50.928 1.00 13.18 359 LEU A CA 1
ATOM 2917 C C . LEU A 1 387 ? 28.705 -87.608 -51.239 1.00 16.92 359 LEU A C 1
ATOM 2918 O O . LEU A 1 387 ? 27.788 -87.587 -50.411 1.00 18.58 359 LEU A O 1
ATOM 2923 N N . ASP A 1 388 ? 28.476 -87.992 -52.486 1.00 17.88 360 ASP A N 1
ATOM 2924 C CA . ASP A 1 388 ? 27.211 -88.581 -52.852 1.00 18.71 360 ASP A CA 1
ATOM 2925 C C . ASP A 1 388 ? 27.187 -89.954 -52.199 1.00 17.39 360 ASP A C 1
ATOM 2926 O O . ASP A 1 388 ? 28.213 -90.647 -52.162 1.00 11.35 360 ASP A O 1
ATOM 2931 N N . TRP A 1 389 ? 26.011 -90.399 -51.763 1.00 17.14 361 TRP A N 1
ATOM 2932 C CA . TRP A 1 389 ? 25.878 -91.708 -51.148 1.00 17.44 361 TRP A CA 1
ATOM 2933 C C . TRP A 1 389 ? 26.449 -92.761 -52.071 1.00 18.52 361 TRP A C 1
ATOM 2934 O O . TRP A 1 389 ? 27.227 -93.618 -51.662 1.00 23.96 361 TRP A O 1
ATOM 2945 N N . HIS A 1 390 ? 26.154 -92.677 -53.354 1.00 20.13 362 HIS A N 1
ATOM 2946 C CA . HIS A 1 390 ? 26.670 -93.704 -54.225 1.00 22.93 362 HIS A CA 1
ATOM 2947 C C . HIS A 1 390 ? 28.145 -93.570 -54.543 1.00 22.38 362 HIS A C 1
ATOM 2948 O O . HIS A 1 390 ? 28.801 -94.595 -54.722 1.00 25.54 362 HIS A O 1
ATOM 2955 N N . GLU A 1 391 ? 28.738 -92.378 -54.513 1.00 20.56 363 GLU A N 1
ATOM 2956 C CA . GLU A 1 391 ? 30.149 -92.269 -54.844 1.00 22.38 363 GLU A CA 1
ATOM 2957 C C . GLU A 1 391 ? 30.974 -92.787 -53.664 1.00 25.05 363 GLU A C 1
ATOM 2958 O O . GLU A 1 391 ? 31.946 -93.522 -53.829 1.00 29.69 363 GLU A O 1
ATOM 2964 N N . ALA A 1 392 ? 30.528 -92.444 -52.450 1.00 26.93 364 ALA A N 1
ATOM 2965 C CA . ALA A 1 392 ? 31.123 -92.862 -51.192 1.00 21.02 364 ALA A CA 1
ATOM 2966 C C . ALA A 1 392 ? 31.122 -94.381 -51.070 1.00 20.56 364 ALA A C 1
ATOM 2967 O O . ALA A 1 392 ? 32.165 -95.022 -50.851 1.00 18.72 364 ALA A O 1
ATOM 2969 N N . TRP A 1 393 ? 29.953 -94.977 -51.313 1.00 19.14 365 TRP A N 1
ATOM 2970 C CA . TRP A 1 393 ? 29.822 -96.418 -51.246 1.00 22.07 365 TRP A CA 1
ATOM 2971 C C . TRP A 1 393 ? 30.759 -97.158 -52.205 1.00 20.59 365 TRP A C 1
ATOM 2972 O O . TRP A 1 393 ? 31.266 -98.243 -51.899 1.00 19.94 365 TRP A O 1
ATOM 2983 N N . ASP A 1 394 ? 31.035 -96.594 -53.363 1.00 20.39 366 ASP A N 1
ATOM 2984 C CA . ASP A 1 394 ? 31.981 -97.205 -54.263 1.00 26.87 366 ASP A CA 1
ATOM 2985 C C . ASP A 1 394 ? 33.374 -97.216 -53.658 1.00 26.71 366 ASP A C 1
ATOM 2986 O O . ASP A 1 394 ? 34.105 -98.196 -53.830 1.00 29.81 366 ASP A O 1
ATOM 2991 N N . ILE A 1 395 ? 33.743 -96.160 -52.922 1.00 22.04 367 ILE A N 1
ATOM 2992 C CA . ILE A 1 395 ? 35.045 -96.092 -52.280 1.00 21.04 367 ILE A CA 1
ATOM 2993 C C . ILE A 1 395 ? 35.116 -97.158 -51.168 1.00 20.38 367 ILE A C 1
ATOM 2994 O O . ILE A 1 395 ? 36.040 -97.983 -51.154 1.00 19.05 367 ILE A O 1
ATOM 2999 N N . VAL A 1 396 ? 34.115 -97.228 -50.289 1.00 13.58 368 VAL A N 1
ATOM 3000 C CA . VAL A 1 396 ? 34.059 -98.210 -49.226 1.00 10.90 368 VAL A CA 1
ATOM 3001 C C . VAL A 1 396 ? 34.320 -99.610 -49.785 1.00 14.74 368 VAL A C 1
ATOM 3002 O O . VAL A 1 396 ? 35.277 -100.284 -49.408 1.00 18.67 368 VAL A O 1
ATOM 3006 N N . THR A 1 397 ? 33.561 -99.958 -50.810 1.00 15.36 369 THR A N 1
ATOM 3007 C CA . THR A 1 397 ? 33.599 -101.251 -51.460 1.00 11.54 369 THR A CA 1
ATOM 3008 C C . THR A 1 397 ? 34.986 -101.635 -51.937 1.00 11.18 369 THR A C 1
ATOM 3009 O O . THR A 1 397 ? 35.508 -102.722 -51.690 1.00 14.32 369 THR A O 1
ATOM 3013 N N . LYS A 1 398 ? 35.640 -100.710 -52.607 1.00 12.55 370 LYS A N 1
ATOM 3014 C CA . LYS A 1 398 ? 36.965 -100.974 -53.085 1.00 11.87 370 LYS A CA 1
ATOM 3015 C C . LYS A 1 398 ? 38.023 -100.904 -51.993 1.00 11.92 370 LYS A C 1
ATOM 3016 O O . LYS A 1 398 ? 39.117 -101.403 -52.228 1.00 14.85 370 LYS A O 1
ATOM 3022 N N . THR A 1 399 ? 37.745 -100.393 -50.793 1.00 12.48 371 THR A N 1
ATOM 3023 C CA . THR A 1 399 ? 38.736 -100.286 -49.731 1.00 6.46 371 THR A CA 1
ATOM 3024 C C . THR A 1 399 ? 38.803 -101.541 -48.871 1.00 4.45 371 THR A C 1
ATOM 3025 O O . THR A 1 399 ? 39.875 -101.901 -48.398 1.00 5.51 371 THR A O 1
ATOM 3029 N N . PHE A 1 400 ? 37.731 -102.274 -48.627 1.00 6.94 372 PHE A N 1
ATOM 3030 C CA . PHE A 1 400 ? 37.772 -103.404 -47.705 1.00 9.49 372 PHE A CA 1
ATOM 3031 C C . PHE A 1 400 ? 37.920 -104.803 -48.278 1.00 14.64 372 PHE A C 1
ATOM 3032 O O . PHE A 1 400 ? 37.603 -105.089 -49.448 1.00 17.46 372 PHE A O 1
ATOM 3040 N N . ALA A 1 401 ? 38.448 -105.691 -47.442 1.00 15.06 373 ALA A N 1
ATOM 3041 C CA . ALA A 1 401 ? 38.483 -107.110 -47.720 1.00 16.39 373 ALA A CA 1
ATOM 3042 C C . ALA A 1 401 ? 38.295 -107.804 -46.372 1.00 19.00 373 ALA A C 1
ATOM 3043 O O . ALA A 1 401 ? 38.781 -107.333 -45.335 1.00 21.85 373 ALA A O 1
ATOM 3045 N N . TYR A 1 402 ? 37.640 -108.958 -46.359 1.00 17.71 374 TYR A N 1
ATOM 3046 C CA . TYR A 1 402 ? 37.272 -109.681 -45.154 1.00 11.39 374 TYR A CA 1
ATOM 3047 C C . TYR A 1 402 ? 37.901 -111.074 -45.072 1.00 11.60 374 TYR A C 1
ATOM 3048 O O . TYR A 1 402 ? 37.733 -111.863 -46.010 1.00 14.96 374 TYR A O 1
ATOM 3057 N N . THR A 1 403 ? 38.651 -111.445 -44.035 1.00 7.96 375 THR A N 1
ATOM 3058 C CA . THR A 1 403 ? 39.092 -112.819 -43.919 1.00 6.85 375 THR A CA 1
ATOM 3059 C C . THR A 1 403 ? 38.061 -113.472 -43.015 1.00 10.21 375 THR A C 1
ATOM 3060 O O . THR A 1 403 ? 37.702 -112.897 -41.978 1.00 12.37 375 THR A O 1
ATOM 3064 N N . ASN A 1 404 ? 37.581 -114.659 -43.385 1.00 10.29 376 ASN A N 1
ATOM 3065 C CA . ASN A 1 404 ? 36.571 -115.374 -42.635 1.00 9.59 376 ASN A CA 1
ATOM 3066 C C . ASN A 1 404 ? 37.213 -116.606 -42.015 1.00 13.68 376 ASN A C 1
ATOM 3067 O O . ASN A 1 404 ? 37.955 -117.377 -42.643 1.00 11.83 376 ASN A O 1
ATOM 3072 N N . HIS A 1 405 ? 36.946 -116.805 -40.728 1.00 18.71 377 HIS A N 1
ATOM 3073 C CA . HIS A 1 405 ? 37.567 -117.892 -39.992 1.00 20.35 377 HIS A CA 1
ATOM 3074 C C . HIS A 1 405 ? 36.517 -118.885 -39.507 1.00 24.68 377 HIS A C 1
ATOM 3075 O O . HIS A 1 405 ? 36.883 -119.875 -38.875 1.00 23.98 377 HIS A O 1
ATOM 3082 N N . THR A 1 406 ? 35.232 -118.697 -39.834 1.00 30.01 378 THR A N 1
ATOM 3083 C CA . THR A 1 406 ? 34.164 -119.508 -39.269 1.00 33.97 378 THR A CA 1
ATOM 3084 C C . THR A 1 406 ? 33.718 -120.640 -40.168 1.00 37.72 378 THR A C 1
ATOM 3085 O O . THR A 1 406 ? 33.697 -120.499 -41.387 1.00 40.64 378 THR A O 1
ATOM 3087 N N . VAL A 1 407 ? 33.479 -121.809 -39.586 1.00 42.61 379 VAL A N 1
ATOM 3088 C CA . VAL A 1 407 ? 32.914 -122.922 -40.322 1.00 44.80 379 VAL A CA 1
ATOM 3089 C C . VAL A 1 407 ? 31.396 -122.852 -40.129 1.00 47.79 379 VAL A C 1
ATOM 3090 O O . VAL A 1 407 ? 30.630 -122.300 -40.926 1.00 46.57 379 VAL A O 1
ATOM 3091 N N . MET A 1 408 ? 30.962 -123.379 -38.979 1.00 48.37 380 MET A N 1
ATOM 3092 C CA . MET A 1 408 ? 29.552 -123.472 -38.633 1.00 44.46 380 MET A CA 1
ATOM 3093 C C . MET A 1 408 ? 28.885 -122.119 -38.534 1.00 41.64 380 MET A C 1
ATOM 3094 O O . MET A 1 408 ? 29.276 -121.297 -37.701 1.00 42.85 380 MET A O 1
ATOM 3095 N N . GLN A 1 409 ? 27.845 -121.959 -39.354 1.00 40.16 381 GLN A N 1
ATOM 3096 C CA . GLN A 1 409 ? 27.038 -120.754 -39.434 1.00 41.06 381 GLN A CA 1
ATOM 3097 C C . GLN A 1 409 ? 26.615 -120.125 -38.123 1.00 42.39 381 GLN A C 1
ATOM 3098 O O . GLN A 1 409 ? 26.526 -118.906 -38.006 1.00 45.48 381 GLN A O 1
ATOM 3100 N N . GLU A 1 410 ? 26.360 -120.957 -37.114 1.00 45.34 382 GLU A N 1
ATOM 3101 C CA . GLU A 1 410 ? 25.954 -120.502 -35.788 1.00 44.68 382 GLU A CA 1
ATOM 3102 C C . GLU A 1 410 ? 26.947 -119.533 -35.147 1.00 42.14 382 GLU A C 1
ATOM 3103 O O . GLU A 1 410 ? 26.553 -118.627 -34.420 1.00 43.49 382 GLU A O 1
ATOM 3104 N N . ALA A 1 411 ? 28.239 -119.692 -35.423 1.00 38.79 383 ALA A N 1
ATOM 3105 C CA . ALA A 1 411 ? 29.235 -118.825 -34.852 1.00 34.17 383 ALA A CA 1
ATOM 3106 C C . ALA A 1 411 ? 29.314 -117.506 -35.593 1.00 33.60 383 ALA A C 1
ATOM 3107 O O . ALA A 1 411 ? 30.236 -116.752 -35.271 1.00 39.89 383 ALA A O 1
ATOM 3108 N N . LEU A 1 412 ? 28.452 -117.171 -36.575 1.00 28.12 384 LEU A N 1
ATOM 3109 C CA . LEU A 1 412 ? 28.548 -115.899 -37.286 1.00 22.16 384 LEU A CA 1
ATOM 3110 C C . LEU A 1 412 ? 27.883 -114.820 -36.447 1.00 22.49 384 LEU A C 1
ATOM 3111 O O . LEU A 1 412 ? 26.822 -115.028 -35.856 1.00 24.96 384 LEU A O 1
ATOM 3116 N N . GLU A 1 413 ? 28.530 -113.658 -36.334 1.00 22.84 385 GLU A N 1
ATOM 3117 C CA . GLU A 1 413 ? 28.078 -112.553 -35.482 1.00 18.25 385 GLU A CA 1
ATOM 3118 C C . GLU A 1 413 ? 26.870 -111.782 -35.974 1.00 20.35 385 GLU A C 1
ATOM 3119 O O . GLU A 1 413 ? 26.845 -111.307 -37.119 1.00 22.71 385 GLU A O 1
ATOM 3125 N N . LYS A 1 414 ? 25.888 -111.607 -35.102 1.00 20.17 386 LYS A N 1
ATOM 3126 C CA . LYS A 1 414 ? 24.704 -110.836 -35.432 1.00 21.81 386 LYS A CA 1
ATOM 3127 C C . LYS A 1 414 ? 24.462 -109.874 -34.275 1.00 22.52 386 LYS A C 1
ATOM 3128 O O . LYS A 1 414 ? 24.817 -110.196 -33.143 1.00 25.35 386 LYS A O 1
ATOM 3134 N N . TRP A 1 415 ? 23.855 -108.708 -34.474 1.00 22.75 387 TRP A N 1
ATOM 3135 C CA . TRP A 1 415 ? 23.489 -107.811 -33.380 1.00 21.69 387 TRP A CA 1
ATOM 3136 C C . TRP A 1 415 ? 21.988 -107.541 -33.485 1.00 21.52 387 TRP A C 1
ATOM 3137 O O . TRP A 1 415 ? 21.469 -107.484 -34.605 1.00 25.22 387 TRP A O 1
ATOM 3148 N N . PRO A 1 416 ? 21.215 -107.411 -32.412 1.00 18.85 388 PRO A N 1
ATOM 3149 C CA . PRO A 1 416 ? 19.780 -107.137 -32.479 1.00 19.30 388 PRO A CA 1
ATOM 3150 C C . PRO A 1 416 ? 19.473 -105.677 -32.781 1.00 20.63 388 PRO A C 1
ATOM 3151 O O . PRO A 1 416 ? 20.147 -104.789 -32.250 1.00 25.13 388 PRO A O 1
ATOM 3155 N N . ARG A 1 417 ? 18.439 -105.343 -33.547 1.00 22.96 389 ARG A N 1
ATOM 3156 C CA . ARG A 1 417 ? 18.216 -103.961 -33.956 1.00 22.46 389 ARG A CA 1
ATOM 3157 C C . ARG A 1 417 ? 17.961 -102.956 -32.856 1.00 22.79 389 ARG A C 1
ATOM 3158 O O . ARG A 1 417 ? 18.493 -101.850 -32.898 1.00 23.08 389 ARG A O 1
ATOM 3161 N N . ARG A 1 418 ? 17.227 -103.330 -31.820 1.00 24.08 390 ARG A N 1
ATOM 3162 C CA . ARG A 1 418 ? 16.961 -102.418 -30.717 1.00 24.68 390 ARG A CA 1
ATOM 3163 C C . ARG A 1 418 ? 18.243 -101.850 -30.097 1.00 23.26 390 ARG A C 1
ATOM 3164 O O . ARG A 1 418 ? 18.471 -100.641 -30.098 1.00 20.76 390 ARG A O 1
ATOM 3166 N N . LEU A 1 419 ? 19.103 -102.769 -29.643 1.00 21.05 391 LEU A N 1
ATOM 3167 C CA . LEU A 1 419 ? 20.391 -102.478 -29.049 1.00 19.06 391 LEU A CA 1
ATOM 3168 C C . LEU A 1 419 ? 21.296 -101.686 -29.992 1.00 20.00 391 LEU A C 1
ATOM 3169 O O . LEU A 1 419 ? 21.794 -100.593 -29.656 1.00 18.85 391 LEU A O 1
ATOM 3174 N N . PHE A 1 420 ? 21.450 -102.211 -31.207 1.00 17.85 392 PHE A N 1
ATOM 3175 C CA . PHE A 1 420 ? 22.328 -101.567 -32.157 1.00 16.76 392 PHE A CA 1
ATOM 3176 C C . PHE A 1 420 ? 21.846 -100.159 -32.422 1.00 15.58 392 PHE A C 1
ATOM 3177 O O . PHE A 1 420 ? 22.652 -99.230 -32.357 1.00 13.65 392 PHE A O 1
ATOM 3185 N N . GLY A 1 421 ? 20.538 -100.018 -32.631 1.00 13.17 393 GLY A N 1
ATOM 3186 C CA . GLY A 1 421 ? 19.939 -98.751 -32.980 1.00 13.95 393 GLY A CA 1
ATOM 3187 C C . GLY A 1 421 ? 20.147 -97.710 -31.901 1.00 16.93 393 GLY A C 1
ATOM 3188 O O . GLY A 1 421 ? 20.533 -96.569 -32.167 1.00 19.02 393 GLY A O 1
ATOM 3189 N N . HIS A 1 422 ? 19.945 -98.143 -30.660 1.00 16.24 394 HIS A N 1
ATOM 3190 C CA . HIS A 1 422 ? 20.021 -97.281 -29.499 1.00 15.40 394 HIS A CA 1
ATOM 3191 C C . HIS A 1 422 ? 21.400 -96.728 -29.253 1.00 15.00 394 HIS A C 1
ATOM 3192 O O . HIS A 1 422 ? 21.573 -95.635 -28.720 1.00 13.13 394 HIS A O 1
ATOM 3199 N N . LEU A 1 423 ? 22.362 -97.589 -29.506 1.00 18.53 395 LEU A N 1
ATOM 3200 C CA . LEU A 1 423 ? 23.746 -97.268 -29.248 1.00 21.52 395 LEU A CA 1
ATOM 3201 C C . LEU A 1 423 ? 24.339 -96.541 -30.434 1.00 21.99 395 LEU A C 1
ATOM 3202 O O . LEU A 1 423 ? 25.189 -95.660 -30.271 1.00 22.74 395 LEU A O 1
ATOM 3207 N N . LEU A 1 424 ? 23.892 -96.895 -31.635 1.00 22.16 396 LEU A N 1
ATOM 3208 C CA . LEU A 1 424 ? 24.428 -96.338 -32.855 1.00 23.16 396 LEU A CA 1
ATOM 3209 C C . LEU A 1 424 ? 23.299 -95.945 -33.829 1.00 22.55 396 LEU A C 1
ATOM 3210 O O . LEU A 1 424 ? 23.135 -96.610 -34.866 1.00 29.64 396 LEU A O 1
ATOM 3215 N N . PRO A 1 425 ? 22.522 -94.860 -33.608 1.00 16.85 397 PRO A N 1
ATOM 3216 C CA . PRO A 1 425 ? 21.372 -94.505 -34.433 1.00 14.28 397 PRO A CA 1
ATOM 3217 C C . PRO A 1 425 ? 21.630 -94.247 -35.916 1.00 13.67 397 PRO A C 1
ATOM 3218 O O . PRO A 1 425 ? 20.954 -94.797 -36.786 1.00 13.37 397 PRO A O 1
ATOM 3222 N N . ARG A 1 426 ? 22.649 -93.471 -36.277 1.00 14.68 398 ARG A N 1
ATOM 3223 C CA . ARG A 1 426 ? 22.955 -93.198 -37.683 1.00 12.92 398 ARG A CA 1
ATOM 3224 C C . ARG A 1 426 ? 23.510 -94.417 -38.404 1.00 11.37 398 ARG A C 1
ATOM 3225 O O . ARG A 1 426 ? 23.222 -94.648 -39.576 1.00 14.01 398 ARG A O 1
ATOM 3233 N N . HIS A 1 427 ? 24.290 -95.253 -37.715 1.00 13.63 399 HIS A N 1
ATOM 3234 C CA . HIS A 1 427 ? 24.897 -96.418 -38.351 1.00 13.56 399 HIS A CA 1
ATOM 3235 C C . HIS A 1 427 ? 23.795 -97.429 -38.608 1.00 13.69 399 HIS A C 1
ATOM 3236 O O . HIS A 1 427 ? 23.938 -98.177 -39.566 1.00 16.62 399 HIS A O 1
ATOM 3243 N N . LEU A 1 428 ? 22.698 -97.469 -37.839 1.00 10.50 400 LEU A N 1
ATOM 3244 C CA . LEU A 1 428 ? 21.550 -98.286 -38.225 1.00 15.00 400 LEU A CA 1
ATOM 3245 C C . LEU A 1 428 ? 20.910 -97.768 -39.518 1.00 17.94 400 LEU A C 1
ATOM 3246 O O . LEU A 1 428 ? 20.515 -98.538 -40.395 1.00 23.39 400 LEU A O 1
ATOM 3251 N N . GLU A 1 429 ? 20.767 -96.454 -39.666 1.00 21.29 401 GLU A N 1
ATOM 3252 C CA . GLU A 1 429 ? 20.182 -95.855 -40.849 1.00 17.45 401 GLU A CA 1
ATOM 3253 C C . GLU A 1 429 ? 20.971 -96.292 -42.076 1.00 17.48 401 GLU A C 1
ATOM 3254 O O . GLU A 1 429 ? 20.415 -96.825 -43.043 1.00 21.17 401 GLU A O 1
ATOM 3260 N N . ILE A 1 430 ? 22.292 -96.148 -42.040 1.00 15.04 402 ILE A N 1
ATOM 3261 C CA . ILE A 1 430 ? 23.107 -96.521 -43.183 1.00 11.43 402 ILE A CA 1
ATOM 3262 C C . ILE A 1 430 ? 23.033 -98.039 -43.408 1.00 12.70 402 ILE A C 1
ATOM 3263 O O . ILE A 1 430 ? 22.974 -98.459 -44.572 1.00 12.02 402 ILE A O 1
ATOM 3268 N N . ILE A 1 431 ? 22.929 -98.903 -42.385 1.00 10.38 403 ILE A N 1
ATOM 3269 C CA . ILE A 1 431 ? 22.827 -100.333 -42.650 1.00 12.96 403 ILE A CA 1
ATOM 3270 C C . ILE A 1 431 ? 21.508 -100.639 -43.347 1.00 16.06 403 ILE A C 1
ATOM 3271 O O . ILE A 1 431 ? 21.484 -101.462 -44.274 1.00 21.90 403 ILE A O 1
ATOM 3276 N N . TYR A 1 432 ? 20.407 -99.970 -42.992 1.00 14.97 404 TYR A N 1
ATOM 3277 C CA . TYR A 1 432 ? 19.163 -100.176 -43.713 1.00 10.26 404 TYR A CA 1
ATOM 3278 C C . TYR A 1 432 ? 19.324 -99.726 -45.156 1.00 12.26 404 TYR A C 1
ATOM 3279 O O . TYR A 1 432 ? 18.950 -100.479 -46.059 1.00 12.42 404 TYR A O 1
ATOM 3288 N N . ASP A 1 433 ? 19.954 -98.580 -45.420 1.00 12.62 405 ASP A N 1
ATOM 3289 C CA . ASP A 1 433 ? 20.164 -98.128 -46.789 1.00 18.06 405 ASP A CA 1
ATOM 3290 C C . ASP A 1 433 ? 21.009 -99.058 -47.637 1.00 18.64 405 ASP A C 1
ATOM 3291 O O . ASP A 1 433 ? 20.601 -99.437 -48.740 1.00 22.26 405 ASP A O 1
ATOM 3296 N N . ILE A 1 434 ? 22.163 -99.456 -47.099 1.00 17.43 406 ILE A N 1
ATOM 3297 C CA . ILE A 1 434 ? 23.094 -100.380 -47.730 1.00 12.92 406 ILE A CA 1
ATOM 3298 C C . ILE A 1 434 ? 22.337 -101.640 -48.156 1.00 14.79 406 ILE A C 1
ATOM 3299 O O . ILE A 1 434 ? 22.384 -102.061 -49.317 1.00 17.38 406 ILE A O 1
ATOM 3304 N N . ASN A 1 435 ? 21.562 -102.211 -47.231 1.00 20.13 407 ASN A N 1
ATOM 3305 C CA . ASN A 1 435 ? 20.803 -103.432 -47.479 1.00 22.26 407 ASN A CA 1
ATOM 3306 C C . ASN A 1 435 ? 19.759 -103.235 -48.559 1.00 25.47 407 ASN A C 1
ATOM 3307 O O . ASN A 1 435 ? 19.528 -104.144 -49.358 1.00 29.21 407 ASN A O 1
ATOM 3312 N N . TRP A 1 436 ? 19.157 -102.040 -48.614 1.00 26.76 408 TRP A N 1
ATOM 3313 C CA . TRP A 1 436 ? 18.094 -101.747 -49.559 1.00 26.19 408 TRP A CA 1
ATOM 3314 C C . TRP A 1 436 ? 18.605 -101.831 -50.973 1.00 25.10 408 TRP A C 1
ATOM 3315 O O . TRP A 1 436 ? 18.088 -102.614 -51.775 1.00 27.81 408 TRP A O 1
ATOM 3326 N N . PHE A 1 437 ? 19.618 -101.044 -51.289 1.00 19.69 409 PHE A N 1
ATOM 3327 C CA . PHE A 1 437 ? 20.133 -101.089 -52.629 1.00 19.95 409 PHE A CA 1
ATOM 3328 C C . PHE A 1 437 ? 20.673 -102.484 -52.967 1.00 21.12 409 PHE A C 1
ATOM 3329 O O . PHE A 1 437 ? 20.451 -102.958 -54.083 1.00 23.09 409 PHE A O 1
ATOM 3337 N N . PHE A 1 438 ? 21.317 -103.216 -52.043 1.00 22.13 410 PHE A N 1
ATOM 3338 C CA . PHE A 1 438 ? 21.847 -104.557 -52.311 1.00 18.02 410 PHE A CA 1
ATOM 3339 C C . PHE A 1 438 ? 20.695 -105.464 -52.714 1.00 18.83 410 PHE A C 1
ATOM 3340 O O . PHE A 1 438 ? 20.767 -106.129 -53.744 1.00 19.78 410 PHE A O 1
ATOM 3348 N N . LEU A 1 439 ? 19.603 -105.455 -51.959 1.00 17.82 411 LEU A N 1
ATOM 3349 C CA . LEU A 1 439 ? 18.467 -106.286 -52.263 1.00 18.05 411 LEU A CA 1
ATOM 3350 C C . LEU A 1 439 ? 17.781 -105.880 -53.575 1.00 21.78 411 LEU A C 1
ATOM 3351 O O . LEU A 1 439 ? 17.223 -106.727 -54.287 1.00 24.76 411 LEU A O 1
ATOM 3356 N N . GLU A 1 440 ? 17.855 -104.610 -53.981 1.00 25.48 412 GLU A N 1
ATOM 3357 C CA . GLU A 1 440 ? 17.381 -104.208 -55.296 1.00 27.22 412 GLU A CA 1
ATOM 3358 C C . GLU A 1 440 ? 18.271 -104.898 -56.307 1.00 27.69 412 GLU A C 1
ATOM 3359 O O . GLU A 1 440 ? 17.781 -105.667 -57.133 1.00 31.30 412 GLU A O 1
ATOM 3365 N N . ASP A 1 441 ? 19.582 -104.728 -56.214 1.00 26.99 413 ASP A N 1
ATOM 3366 C CA . ASP A 1 441 ? 20.499 -105.363 -57.134 1.00 30.87 413 ASP A CA 1
ATOM 3367 C C . ASP A 1 441 ? 20.285 -106.861 -57.259 1.00 31.42 413 ASP A C 1
ATOM 3368 O O . ASP A 1 441 ? 20.413 -107.420 -58.350 1.00 29.47 413 ASP A O 1
ATOM 3373 N N . VAL A 1 442 ? 19.887 -107.512 -56.166 1.00 31.79 414 VAL A N 1
ATOM 3374 C CA . VAL A 1 442 ? 19.644 -108.934 -56.202 1.00 33.98 414 VAL A CA 1
ATOM 3375 C C . VAL A 1 442 ? 18.376 -109.141 -56.985 1.00 34.77 414 VAL A C 1
ATOM 3376 O O . VAL A 1 442 ? 18.373 -109.988 -57.885 1.00 37.52 414 VAL A O 1
ATOM 3380 N N . ALA A 1 443 ? 17.333 -108.353 -56.730 1.00 33.67 415 ALA A N 1
ATOM 3381 C CA . ALA A 1 443 ? 16.077 -108.529 -57.454 1.00 35.94 415 ALA A CA 1
ATOM 3382 C C . ALA A 1 443 ? 16.237 -108.352 -58.975 1.00 33.65 415 ALA A C 1
ATOM 3383 O O . ALA A 1 443 ? 15.677 -109.090 -59.789 1.00 29.50 415 ALA A O 1
ATOM 3385 N N . LYS A 1 444 ? 17.078 -107.408 -59.378 1.00 34.14 416 LYS A N 1
ATOM 3386 C CA . LYS A 1 444 ? 17.357 -107.195 -60.779 1.00 37.33 416 LYS A CA 1
ATOM 3387 C C . LYS A 1 444 ? 18.211 -108.320 -61.357 1.00 38.32 416 LYS A C 1
ATOM 3388 O O . LYS A 1 444 ? 18.220 -108.500 -62.574 1.00 41.83 416 LYS A O 1
ATOM 3390 N N . LYS A 1 445 ? 18.952 -109.088 -60.561 1.00 38.28 417 LYS A N 1
ATOM 3391 C CA . LYS A 1 445 ? 19.741 -110.178 -61.103 1.00 39.75 417 LYS A CA 1
ATOM 3392 C C . LYS A 1 445 ? 18.942 -111.460 -61.052 1.00 41.33 417 LYS A C 1
ATOM 3393 O O . LYS A 1 445 ? 19.172 -112.353 -61.864 1.00 44.22 417 LYS A O 1
ATOM 3395 N N . PHE A 1 446 ? 18.014 -111.648 -60.117 1.00 43.22 418 PHE A N 1
ATOM 3396 C CA . PHE A 1 446 ? 17.230 -112.878 -60.064 1.00 44.26 418 PHE A CA 1
ATOM 3397 C C . PHE A 1 446 ? 15.777 -112.456 -59.869 1.00 46.11 418 PHE A C 1
ATOM 3398 O O . PHE A 1 446 ? 15.234 -112.510 -58.749 1.00 45.89 418 PHE A O 1
ATOM 3406 N N . PRO A 1 447 ? 15.106 -111.980 -60.940 1.00 45.86 419 PRO A N 1
ATOM 3407 C CA . PRO A 1 447 ? 13.699 -111.632 -60.909 1.00 43.69 419 PRO A CA 1
ATOM 3408 C C . PRO A 1 447 ? 12.873 -112.786 -60.359 1.00 45.04 419 PRO A C 1
ATOM 3409 O O . PRO A 1 447 ? 13.154 -113.971 -60.553 1.00 41.15 419 PRO A O 1
ATOM 3413 N N . LYS A 1 448 ? 11.920 -112.349 -59.538 1.00 49.92 420 LYS A N 1
ATOM 3414 C CA . LYS A 1 448 ? 10.962 -113.182 -58.820 1.00 52.86 420 LYS A CA 1
ATOM 3415 C C . LYS A 1 448 ? 11.498 -114.235 -57.841 1.00 54.38 420 LYS A C 1
ATOM 3416 O O . LYS A 1 448 ? 10.697 -115.004 -57.298 1.00 56.38 420 LYS A O 1
ATOM 3418 N N . ASP A 1 449 ? 12.786 -114.271 -57.463 1.00 53.52 421 ASP A N 1
ATOM 3419 C CA . ASP A 1 449 ? 13.294 -115.310 -56.572 1.00 50.54 421 ASP A CA 1
ATOM 3420 C C . ASP A 1 449 ? 12.949 -115.148 -55.092 1.00 48.73 421 ASP A C 1
ATOM 3421 O O . ASP A 1 449 ? 13.730 -115.569 -54.243 1.00 47.74 421 ASP A O 1
ATOM 3426 N N . VAL A 1 450 ? 11.771 -114.645 -54.720 1.00 50.10 422 VAL A N 1
ATOM 3427 C CA . VAL A 1 450 ? 11.328 -114.363 -53.348 1.00 52.04 422 VAL A CA 1
ATOM 3428 C C . VAL A 1 450 ? 12.155 -114.779 -52.118 1.00 51.43 422 VAL A C 1
ATOM 3429 O O . VAL A 1 450 ? 12.665 -113.940 -51.362 1.00 52.18 422 VAL A O 1
ATOM 3431 N N . ASP A 1 451 ? 12.383 -116.082 -51.953 1.00 50.91 423 ASP A N 1
ATOM 3432 C CA . ASP A 1 451 ? 13.112 -116.604 -50.807 1.00 50.22 423 ASP A CA 1
ATOM 3433 C C . ASP A 1 451 ? 14.574 -116.170 -50.780 1.00 45.73 423 ASP A C 1
ATOM 3434 O O . ASP A 1 451 ? 15.097 -115.926 -49.692 1.00 47.41 423 ASP A O 1
ATOM 3439 N N . LEU A 1 452 ? 15.247 -116.012 -51.934 1.00 38.68 424 LEU A N 1
ATOM 3440 C CA . LEU A 1 452 ? 16.636 -115.558 -52.015 1.00 29.54 424 LEU A CA 1
ATOM 3441 C C . LEU A 1 452 ? 16.737 -114.224 -51.297 1.00 28.14 424 LEU A C 1
ATOM 3442 O O . LEU A 1 452 ? 17.614 -114.039 -50.464 1.00 28.13 424 LEU A O 1
ATOM 3447 N N . LEU A 1 453 ? 15.801 -113.315 -51.552 1.00 27.19 425 LEU A N 1
ATOM 3448 C CA . LEU A 1 453 ? 15.864 -111.994 -50.981 1.00 25.68 425 LEU A CA 1
ATOM 3449 C C . LEU A 1 453 ? 15.841 -112.130 -49.479 1.00 25.23 425 LEU A C 1
ATOM 3450 O O . LEU A 1 453 ? 16.679 -111.524 -48.816 1.00 29.76 425 LEU A O 1
ATOM 3455 N N . SER A 1 454 ? 15.016 -113.024 -48.947 1.00 24.18 426 SER A N 1
ATOM 3456 C CA . SER A 1 454 ? 14.983 -113.223 -47.508 1.00 26.82 426 SER A CA 1
ATOM 3457 C C . SER A 1 454 ? 16.285 -113.809 -47.011 1.00 25.99 426 SER A C 1
ATOM 3458 O O . SER A 1 454 ? 16.812 -113.314 -46.027 1.00 31.88 426 SER A O 1
ATOM 3460 N N . ARG A 1 455 ? 16.854 -114.798 -47.686 1.00 24.87 427 ARG A N 1
ATOM 3461 C CA . ARG A 1 455 ? 18.055 -115.463 -47.220 1.00 25.31 427 ARG A CA 1
ATOM 3462 C C . ARG A 1 455 ? 19.328 -114.633 -47.272 1.00 27.71 427 ARG A C 1
ATOM 3463 O O . ARG A 1 455 ? 20.165 -114.687 -46.369 1.00 32.88 427 ARG A O 1
ATOM 3471 N N . ILE A 1 456 ? 19.511 -113.876 -48.346 1.00 25.76 428 ILE A N 1
ATOM 3472 C CA . ILE A 1 456 ? 20.734 -113.145 -48.574 1.00 21.29 428 ILE A CA 1
ATOM 3473 C C . ILE A 1 456 ? 20.696 -111.803 -47.841 1.00 23.53 428 ILE A C 1
ATOM 3474 O O . ILE A 1 456 ? 21.714 -111.106 -47.826 1.00 28.55 428 ILE A O 1
ATOM 3479 N N . SER A 1 457 ? 19.582 -111.402 -47.223 1.00 21.57 429 SER A N 1
ATOM 3480 C CA . SER A 1 457 ? 19.490 -110.090 -46.606 1.00 23.08 429 SER A CA 1
ATOM 3481 C C . SER A 1 457 ? 20.401 -109.915 -45.413 1.00 22.69 429 SER A C 1
ATOM 3482 O O . SER A 1 457 ? 20.646 -110.840 -44.646 1.00 25.93 429 SER A O 1
ATOM 3485 N N . ILE A 1 458 ? 20.861 -108.671 -45.253 1.00 21.05 430 ILE A N 1
ATOM 3486 C CA . ILE A 1 458 ? 21.667 -108.284 -44.120 1.00 16.65 430 ILE A CA 1
ATOM 3487 C C . ILE A 1 458 ? 20.729 -108.215 -42.929 1.00 16.58 430 ILE A C 1
ATOM 3488 O O . ILE A 1 458 ? 21.156 -108.625 -41.854 1.00 22.44 430 ILE A O 1
ATOM 3493 N N . ILE A 1 459 ? 19.486 -107.735 -42.992 1.00 15.10 431 ILE A N 1
ATOM 3494 C CA . ILE A 1 459 ? 18.663 -107.748 -41.786 1.00 16.86 431 ILE A CA 1
ATOM 3495 C C . ILE A 1 459 ? 17.871 -109.046 -41.790 1.00 21.90 431 ILE A C 1
ATOM 3496 O O . ILE A 1 459 ? 17.143 -109.334 -42.752 1.00 25.44 431 ILE A O 1
ATOM 3501 N N . GLU A 1 460 ? 18.057 -109.827 -40.722 1.00 24.10 432 GLU A N 1
ATOM 3502 C CA . GLU A 1 460 ? 17.370 -111.088 -40.487 1.00 26.37 432 GLU A CA 1
ATOM 3503 C C . GLU A 1 460 ? 16.078 -110.754 -39.786 1.00 28.58 432 GLU A C 1
ATOM 3504 O O . GLU A 1 460 ? 16.093 -110.239 -38.666 1.00 27.67 432 GLU A O 1
ATOM 3510 N N . GLU A 1 461 ? 14.970 -111.063 -40.454 1.00 33.68 433 GLU A N 1
ATOM 3511 C CA . GLU A 1 461 ? 13.641 -110.794 -39.933 1.00 39.54 433 GLU A CA 1
ATOM 3512 C C . GLU A 1 461 ? 13.335 -111.962 -39.008 1.00 44.02 433 GLU A C 1
ATOM 3513 O O . GLU A 1 461 ? 12.927 -113.018 -39.492 1.00 45.09 433 GLU A O 1
ATOM 3519 N N . ASN A 1 462 ? 13.577 -111.855 -37.704 1.00 49.99 434 ASN A N 1
ATOM 3520 C CA . ASN A 1 462 ? 13.383 -112.990 -36.809 1.00 55.95 434 ASN A CA 1
ATOM 3521 C C . ASN A 1 462 ? 12.420 -112.643 -35.690 1.00 60.32 434 ASN A C 1
ATOM 3522 O O . ASN A 1 462 ? 12.011 -111.488 -35.490 1.00 62.67 434 ASN A O 1
ATOM 3524 N N . SER A 1 463 ? 12.038 -113.693 -34.964 1.00 62.72 435 SER A N 1
ATOM 3525 C CA . SER A 1 463 ? 11.140 -113.545 -33.835 1.00 61.23 435 SER A CA 1
ATOM 3526 C C . SER A 1 463 ? 11.958 -113.194 -32.599 1.00 59.00 435 SER A C 1
ATOM 3527 O O . SER A 1 463 ? 13.028 -113.764 -32.369 1.00 57.68 435 SER A O 1
ATOM 3528 N N . PRO A 1 464 ? 11.544 -112.208 -31.809 1.00 57.74 436 PRO A N 1
ATOM 3529 C CA . PRO A 1 464 ? 10.876 -111.005 -32.279 1.00 54.90 436 PRO A CA 1
ATOM 3530 C C . PRO A 1 464 ? 11.901 -109.944 -32.610 1.00 51.51 436 PRO A C 1
ATOM 3531 O O . PRO A 1 464 ? 11.548 -108.866 -33.079 1.00 55.11 436 PRO A O 1
ATOM 3535 N N . GLU A 1 465 ? 13.160 -110.205 -32.267 1.00 44.96 437 GLU A N 1
ATOM 3536 C CA . GLU A 1 465 ? 14.193 -109.232 -32.475 1.00 41.98 437 GLU A CA 1
ATOM 3537 C C . GLU A 1 465 ? 14.836 -109.507 -33.819 1.00 37.53 437 GLU A C 1
ATOM 3538 O O . GLU A 1 465 ? 15.204 -110.632 -34.153 1.00 37.80 437 GLU A O 1
ATOM 3544 N N . ARG A 1 466 ? 14.822 -108.482 -34.651 1.00 33.36 438 ARG A N 1
ATOM 3545 C CA . ARG A 1 466 ? 15.501 -108.574 -35.920 1.00 31.17 438 ARG A CA 1
ATOM 3546 C C . ARG A 1 466 ? 16.989 -108.454 -35.674 1.00 28.17 438 ARG A C 1
ATOM 3547 O O . ARG A 1 466 ? 17.429 -107.623 -34.868 1.00 29.12 438 ARG A O 1
ATOM 3555 N N . GLN A 1 467 ? 17.777 -109.227 -36.398 1.00 27.50 439 GLN A N 1
ATOM 3556 C CA . GLN A 1 467 ? 19.216 -109.144 -36.257 1.00 25.16 439 GLN A CA 1
ATOM 3557 C C . GLN A 1 467 ? 19.789 -108.472 -37.502 1.00 22.89 439 GLN A C 1
ATOM 3558 O O . GLN A 1 467 ? 19.196 -108.447 -38.590 1.00 15.61 439 GLN A O 1
ATOM 3564 N N . ILE A 1 468 C 20.986 -107.938 -37.309 1.00 20.20 439 ILE A N 1
ATOM 3565 C CA . ILE A 1 468 C 21.778 -107.379 -38.372 1.00 16.94 439 ILE A CA 1
ATOM 3566 C C . ILE A 1 468 C 22.847 -108.452 -38.514 1.00 19.42 439 ILE A C 1
ATOM 3567 O O . ILE A 1 468 C 23.575 -108.766 -37.555 1.00 23.62 439 ILE A O 1
ATOM 3572 N N . ARG A 1 469 ? 22.936 -109.086 -39.663 1.00 18.43 440 ARG A N 1
ATOM 3573 C CA . ARG A 1 469 ? 23.924 -110.125 -39.836 1.00 20.81 440 ARG A CA 1
ATOM 3574 C C . ARG A 1 469 ? 25.228 -109.478 -40.285 1.00 21.37 440 ARG A C 1
ATOM 3575 O O . ARG A 1 469 ? 25.433 -109.096 -41.447 1.00 21.99 440 ARG A O 1
ATOM 3583 N N . MET A 1 470 ? 26.155 -109.359 -39.338 1.00 17.38 441 MET A N 1
ATOM 3584 C CA . MET A 1 470 ? 27.406 -108.697 -39.629 1.00 14.91 441 MET A CA 1
ATOM 3585 C C . MET A 1 470 ? 28.239 -109.318 -40.745 1.00 14.72 441 MET A C 1
ATOM 3586 O O . MET A 1 470 ? 28.687 -108.585 -41.631 1.00 14.63 441 MET A O 1
ATOM 3591 N N . ALA A 1 471 ? 28.403 -110.649 -40.794 1.00 15.49 442 ALA A N 1
ATOM 3592 C CA . ALA A 1 471 ? 29.168 -111.300 -41.858 1.00 14.94 442 ALA A CA 1
ATOM 3593 C C . ALA A 1 471 ? 28.602 -111.001 -43.245 1.00 13.58 442 ALA A C 1
ATOM 3594 O O . ALA A 1 471 ? 29.369 -110.796 -44.190 1.00 12.17 442 ALA A O 1
ATOM 3596 N N . PHE A 1 472 ? 27.276 -110.884 -43.387 1.00 12.00 443 PHE A N 1
ATOM 3597 C CA . PHE A 1 472 ? 26.707 -110.517 -44.677 1.00 15.83 443 PHE A CA 1
ATOM 3598 C C . PHE A 1 472 ? 26.985 -109.043 -45.002 1.00 21.13 443 PHE A C 1
ATOM 3599 O O . PHE A 1 472 ? 27.288 -108.729 -46.163 1.00 27.00 443 PHE A O 1
ATOM 3607 N N . LEU A 1 473 ? 26.943 -108.118 -44.021 1.00 17.37 444 LEU A N 1
ATOM 3608 C CA . LEU A 1 473 ? 27.323 -106.730 -44.235 1.00 13.41 444 LEU A CA 1
ATOM 3609 C C . LEU A 1 473 ? 28.788 -106.636 -44.666 1.00 15.70 444 LEU A C 1
ATOM 3610 O O . LEU A 1 473 ? 29.160 -105.799 -45.514 1.00 14.50 444 LEU A O 1
ATOM 3615 N N . ALA A 1 474 ? 29.631 -107.512 -44.095 1.00 11.70 445 ALA A N 1
ATOM 3616 C CA . ALA A 1 474 ? 31.033 -107.533 -44.443 1.00 9.75 445 ALA A CA 1
ATOM 3617 C C . ALA A 1 474 ? 31.199 -108.042 -45.868 1.00 13.08 445 ALA A C 1
ATOM 3618 O O . ALA A 1 474 ? 32.004 -107.438 -46.577 1.00 13.41 445 ALA A O 1
ATOM 3620 N N . ILE A 1 475 ? 30.466 -109.067 -46.369 1.00 12.18 446 ILE A N 1
ATOM 3621 C CA . ILE A 1 475 ? 30.592 -109.514 -47.767 1.00 9.55 446 ILE A CA 1
ATOM 3622 C C . ILE A 1 475 ? 30.180 -108.372 -48.691 1.00 12.25 446 ILE A C 1
ATOM 3623 O O . ILE A 1 475 ? 30.918 -108.008 -49.605 1.00 14.23 446 ILE A O 1
ATOM 3628 N N . VAL A 1 476 ? 29.007 -107.788 -48.444 1.00 11.54 447 VAL A N 1
ATOM 3629 C CA . VAL A 1 476 ? 28.504 -106.676 -49.238 1.00 12.61 447 VAL A CA 1
ATOM 3630 C C . VAL A 1 476 ? 29.416 -105.447 -49.205 1.00 13.06 447 VAL A C 1
ATOM 3631 O O . VAL A 1 476 ? 29.447 -104.731 -50.208 1.00 18.00 447 VAL A O 1
ATOM 3635 N N . GLY A 1 477 ? 30.168 -105.158 -48.137 1.00 11.06 448 GLY A N 1
ATOM 3636 C CA . GLY A 1 477 ? 31.047 -103.992 -48.126 1.00 12.07 448 GLY A CA 1
ATOM 3637 C C . GLY A 1 477 ? 32.486 -104.229 -48.594 1.00 12.86 448 GLY A C 1
ATOM 3638 O O . GLY A 1 477 ? 33.243 -103.270 -48.754 1.00 15.36 448 GLY A O 1
ATOM 3639 N N . SER A 1 478 ? 32.924 -105.467 -48.809 1.00 13.88 449 SER A N 1
ATOM 3640 C CA . SER A 1 478 ? 34.306 -105.752 -49.161 1.00 13.36 449 SER A CA 1
ATOM 3641 C C . SER A 1 478 ? 34.494 -106.035 -50.643 1.00 14.07 449 SER A C 1
ATOM 3642 O O . SER A 1 478 ? 33.559 -106.456 -51.325 1.00 16.19 449 SER A O 1
ATOM 3645 N N . HIS A 1 479 ? 35.682 -105.847 -51.204 1.00 11.00 450 HIS A N 1
ATOM 3646 C CA . HIS A 1 479 ? 35.882 -106.293 -52.559 1.00 10.90 450 HIS A CA 1
ATOM 3647 C C . HIS A 1 479 ? 36.473 -107.693 -52.599 1.00 16.23 450 HIS A C 1
ATOM 3648 O O . HIS A 1 479 ? 36.753 -108.188 -53.693 1.00 20.23 450 HIS A O 1
ATOM 3655 N N . LYS A 1 480 ? 36.795 -108.352 -51.486 1.00 18.44 451 LYS A N 1
ATOM 3656 C CA . LYS A 1 480 ? 37.370 -109.690 -51.558 1.00 16.49 451 LYS A CA 1
ATOM 3657 C C . LYS A 1 480 ? 37.033 -110.386 -50.265 1.00 16.97 451 LYS A C 1
ATOM 3658 O O . LYS A 1 480 ? 37.045 -109.675 -49.250 1.00 23.99 451 LYS A O 1
ATOM 3664 N N . VAL A 1 481 ? 36.666 -111.670 -50.212 1.00 14.53 452 VAL A N 1
ATOM 3665 C CA . VAL A 1 481 ? 36.546 -112.345 -48.919 1.00 12.92 452 VAL A CA 1
ATOM 3666 C C . VAL A 1 481 ? 37.452 -113.561 -49.052 1.00 11.48 452 VAL A C 1
ATOM 3667 O O . VAL A 1 481 ? 37.690 -114.040 -50.163 1.00 10.38 452 VAL A O 1
ATOM 3671 N N . ASN A 1 482 ? 38.062 -114.053 -47.985 1.00 11.44 453 ASN A N 1
ATOM 3672 C CA . ASN A 1 482 ? 38.941 -115.202 -48.104 1.00 13.05 453 ASN A CA 1
ATOM 3673 C C . ASN A 1 482 ? 38.851 -116.144 -46.938 1.00 11.11 453 ASN A C 1
ATOM 3674 O O . ASN A 1 482 ? 38.586 -115.732 -45.812 1.00 13.77 453 ASN A O 1
ATOM 3679 N N . GLY A 1 483 ? 38.989 -117.427 -47.201 1.00 10.06 454 GLY A N 1
ATOM 3680 C CA . GLY A 1 483 ? 39.064 -118.397 -46.132 1.00 8.11 454 GLY A CA 1
ATOM 3681 C C . GLY A 1 483 ? 40.548 -118.573 -45.790 1.00 10.93 454 GLY A C 1
ATOM 3682 O O . GLY A 1 483 ? 41.448 -118.102 -46.504 1.00 9.58 454 GLY A O 1
ATOM 3683 N N . VAL A 1 484 ? 40.765 -119.260 -44.673 1.00 10.80 455 VAL A N 1
ATOM 3684 C CA . VAL A 1 484 ? 42.079 -119.549 -44.102 1.00 13.52 455 VAL A CA 1
ATOM 3685 C C . VAL A 1 484 ? 42.745 -120.880 -44.435 1.00 15.48 455 VAL A C 1
ATOM 3686 O O . VAL A 1 484 ? 43.780 -121.224 -43.858 1.00 17.46 455 VAL A O 1
ATOM 3690 N N . VAL A 1 485 ? 42.183 -121.698 -45.302 1.00 17.37 456 VAL A N 1
ATOM 3691 C CA . VAL A 1 485 ? 42.761 -122.977 -45.688 1.00 21.49 456 VAL A CA 1
ATOM 3692 C C . VAL A 1 485 ? 41.937 -123.373 -46.897 1.00 26.38 456 VAL A C 1
ATOM 3693 O O . VAL A 1 485 ? 40.739 -123.054 -46.895 1.00 32.21 456 VAL A O 1
ATOM 3695 N N . GLU A 1 486 ? 42.482 -123.983 -47.951 1.00 28.50 457 GLU A N 1
ATOM 3696 C CA . GLU A 1 486 ? 41.715 -124.299 -49.150 1.00 30.64 457 GLU A CA 1
ATOM 3697 C C . GLU A 1 486 ? 40.376 -125.025 -48.931 1.00 28.81 457 GLU A C 1
ATOM 3698 O O . GLU A 1 486 ? 39.331 -124.586 -49.424 1.00 29.01 457 GLU A O 1
ATOM 3704 N N . LEU A 1 487 ? 40.328 -126.064 -48.104 1.00 25.46 458 LEU A N 1
ATOM 3705 C CA . LEU A 1 487 ? 39.088 -126.786 -47.839 1.00 25.93 458 LEU A CA 1
ATOM 3706 C C . LEU A 1 487 ? 38.056 -125.915 -47.156 1.00 25.90 458 LEU A C 1
ATOM 3707 O O . LEU A 1 487 ? 36.858 -126.036 -47.402 1.00 28.70 458 LEU A O 1
ATOM 3712 N N . HIS A 1 488 ? 38.507 -125.019 -46.276 1.00 26.32 459 HIS A N 1
ATOM 3713 C CA . HIS A 1 488 ? 37.613 -124.096 -45.595 1.00 22.07 459 HIS A CA 1
ATOM 3714 C C . HIS A 1 488 ? 37.057 -123.181 -46.658 1.00 18.19 459 HIS A C 1
ATOM 3715 O O . HIS A 1 488 ? 35.849 -122.998 -46.723 1.00 17.52 459 HIS A O 1
ATOM 3722 N N . SER A 1 489 ? 37.913 -122.638 -47.506 1.00 17.29 460 SER A N 1
ATOM 3723 C CA . SER A 1 489 ? 37.479 -121.725 -48.533 1.00 22.88 460 SER A CA 1
ATOM 3724 C C . SER A 1 489 ? 36.431 -122.294 -49.461 1.00 25.45 460 SER A C 1
ATOM 3725 O O . SER A 1 489 ? 35.416 -121.637 -49.737 1.00 24.74 460 SER A O 1
ATOM 3728 N N . GLU A 1 490 ? 36.655 -123.538 -49.897 1.00 27.75 461 GLU A N 1
ATOM 3729 C CA . GLU A 1 490 ? 35.689 -124.213 -50.740 1.00 29.78 461 GLU A CA 1
ATOM 3730 C C . GLU A 1 490 ? 34.379 -124.264 -49.962 1.00 32.03 461 GLU A C 1
ATOM 3731 O O . GLU A 1 490 ? 33.334 -123.808 -50.449 1.00 32.96 461 GLU A O 1
ATOM 3733 N N . LEU A 1 491 ? 34.478 -124.675 -48.695 1.00 31.35 462 LEU A N 1
ATOM 3734 C CA . LEU A 1 491 ? 33.325 -124.795 -47.852 1.00 28.68 462 LEU A CA 1
ATOM 3735 C C . LEU A 1 491 ? 32.631 -123.463 -47.683 1.00 28.36 462 LEU A C 1
ATOM 3736 O O . LEU A 1 491 ? 31.402 -123.479 -47.772 1.00 31.17 462 LEU A O 1
ATOM 3741 N N . ILE A 1 492 ? 33.252 -122.287 -47.517 1.00 28.14 463 ILE A N 1
ATOM 3742 C CA . ILE A 1 492 ? 32.412 -121.093 -47.372 1.00 29.32 463 ILE A CA 1
ATOM 3743 C C . ILE A 1 492 ? 31.687 -120.769 -48.683 1.00 26.78 463 ILE A C 1
ATOM 3744 O O . ILE A 1 492 ? 30.531 -120.334 -48.608 1.00 27.81 463 ILE A O 1
ATOM 3749 N N . LYS A 1 493 ? 32.249 -121.076 -49.864 1.00 22.92 464 LYS A N 1
ATOM 3750 C CA . LYS A 1 493 ? 31.564 -120.841 -51.125 1.00 22.31 464 LYS A CA 1
ATOM 3751 C C . LYS A 1 493 ? 30.442 -121.854 -51.323 1.00 27.63 464 LYS A C 1
ATOM 3752 O O . LYS A 1 493 ? 29.399 -121.581 -51.915 1.00 28.79 464 LYS A O 1
ATOM 3758 N N . THR A 1 494 ? 30.647 -123.050 -50.799 1.00 31.96 465 THR A N 1
ATOM 3759 C CA . THR A 1 494 ? 29.692 -124.139 -50.890 1.00 32.98 465 THR A CA 1
ATOM 3760 C C . THR A 1 494 ? 28.594 -124.117 -49.835 1.00 31.29 465 THR A C 1
ATOM 3761 O O . THR A 1 494 ? 27.533 -124.718 -49.998 1.00 33.98 465 THR A O 1
ATOM 3765 N N . THR A 1 495 ? 28.815 -123.485 -48.701 1.00 31.00 466 THR A N 1
ATOM 3766 C CA . THR A 1 495 ? 27.833 -123.559 -47.655 1.00 31.05 466 THR A CA 1
ATOM 3767 C C . THR A 1 495 ? 27.410 -122.197 -47.161 1.00 29.73 466 THR A C 1
ATOM 3768 O O . THR A 1 495 ? 26.662 -121.561 -47.902 1.00 31.12 466 THR A O 1
ATOM 3772 N N . ILE A 1 496 ? 27.904 -121.652 -46.043 1.00 28.77 467 ILE A N 1
ATOM 3773 C CA . ILE A 1 496 ? 27.362 -120.409 -45.504 1.00 31.00 467 ILE A CA 1
ATOM 3774 C C . ILE A 1 496 ? 27.267 -119.213 -46.442 1.00 30.76 467 ILE A C 1
ATOM 3775 O O . ILE A 1 496 ? 26.381 -118.384 -46.224 1.00 32.93 467 ILE A O 1
ATOM 3780 N N . PHE A 1 497 ? 28.078 -119.081 -47.502 1.00 29.42 468 PHE A N 1
ATOM 3781 C CA . PHE A 1 497 ? 27.977 -117.907 -48.362 1.00 28.64 468 PHE A CA 1
ATOM 3782 C C . PHE A 1 497 ? 27.544 -118.180 -49.792 1.00 30.51 468 PHE A C 1
ATOM 3783 O O . PHE A 1 497 ? 27.641 -117.290 -50.657 1.00 29.04 468 PHE A O 1
ATOM 3791 N N . LYS A 1 498 ? 26.968 -119.369 -50.031 1.00 29.86 469 LYS A N 1
ATOM 3792 C CA . LYS A 1 498 ? 26.523 -119.796 -51.359 1.00 30.04 469 LYS A CA 1
ATOM 3793 C C . LYS A 1 498 ? 25.723 -118.758 -52.163 1.00 29.31 469 LYS A C 1
ATOM 3794 O O . LYS A 1 498 ? 26.035 -118.437 -53.314 1.00 27.36 469 LYS A O 1
ATOM 3796 N N . ASP A 1 499 ? 24.722 -118.120 -51.554 1.00 27.61 470 ASP A N 1
ATOM 3797 C CA . ASP A 1 499 ? 23.928 -117.124 -52.244 1.00 25.94 470 ASP A CA 1
ATOM 3798 C C . ASP A 1 499 ? 24.768 -115.923 -52.656 1.00 26.39 470 ASP A C 1
ATOM 3799 O O . ASP A 1 499 ? 24.588 -115.369 -53.743 1.00 23.30 470 ASP A O 1
ATOM 3804 N N . PHE A 1 500 ? 25.748 -115.557 -51.821 1.00 27.12 471 PHE A N 1
ATOM 3805 C CA . PHE A 1 500 ? 26.630 -114.439 -52.114 1.00 25.21 471 PHE A CA 1
ATOM 3806 C C . PHE A 1 500 ? 27.527 -114.815 -53.274 1.00 29.41 471 PHE A C 1
ATOM 3807 O O . PHE A 1 500 ? 27.842 -113.949 -54.096 1.00 28.90 471 PHE A O 1
ATOM 3815 N N . ILE A 1 501 ? 27.887 -116.102 -53.424 1.00 32.88 472 ILE A N 1
ATOM 3816 C CA . ILE A 1 501 ? 28.684 -116.534 -54.569 1.00 30.40 472 ILE A CA 1
ATOM 3817 C C . ILE A 1 501 ? 27.783 -116.418 -55.780 1.00 29.33 472 ILE A C 1
ATOM 3818 O O . ILE A 1 501 ? 28.269 -115.950 -56.801 1.00 32.24 472 ILE A O 1
ATOM 3823 N N . LYS A 1 502 ? 26.500 -116.796 -55.708 1.00 26.75 473 LYS A N 1
ATOM 3824 C CA . LYS A 1 502 ? 25.612 -116.711 -56.859 1.00 25.72 473 LYS A CA 1
ATOM 3825 C C . LYS A 1 502 ? 25.534 -115.289 -57.365 1.00 26.79 473 LYS A C 1
ATOM 3826 O O . LYS A 1 502 ? 25.744 -115.038 -58.541 1.00 30.42 473 LYS A O 1
ATOM 3828 N N . PHE A 1 503 ? 25.302 -114.341 -56.469 1.00 29.87 474 PHE A N 1
ATOM 3829 C CA . PHE A 1 503 ? 25.176 -112.949 -56.845 1.00 29.34 474 PHE A CA 1
ATOM 3830 C C . PHE A 1 503 ? 26.483 -112.247 -57.222 1.00 28.96 474 PHE A C 1
ATOM 3831 O O . PHE A 1 503 ? 26.462 -111.372 -58.091 1.00 28.86 474 PHE A O 1
ATOM 3839 N N . TYR A 1 504 ? 27.606 -112.544 -56.563 1.00 25.02 475 TYR A N 1
ATOM 3840 C CA . TYR A 1 504 ? 28.858 -111.848 -56.840 1.00 23.37 475 TYR A CA 1
ATOM 3841 C C . TYR A 1 504 ? 29.790 -112.554 -57.798 1.00 24.01 475 TYR A C 1
ATOM 3842 O O . TYR A 1 504 ? 30.596 -111.932 -58.491 1.00 24.72 475 TYR A O 1
ATOM 3851 N N . GLY A 1 505 C 29.699 -113.873 -57.814 1.00 24.64 475 GLY A N 1
ATOM 3852 C CA . GLY A 1 505 C 30.579 -114.686 -58.616 1.00 27.15 475 GLY A CA 1
ATOM 3853 C C . GLY A 1 505 C 31.787 -115.166 -57.820 1.00 30.53 475 GLY A C 1
ATOM 3854 O O . GLY A 1 505 C 32.403 -114.412 -57.064 1.00 33.85 475 GLY A O 1
ATOM 3855 N N . PRO A 1 506 ? 32.218 -116.414 -58.021 1.00 30.10 476 PRO A N 1
ATOM 3856 C CA . PRO A 1 506 ? 33.347 -117.056 -57.361 1.00 29.38 476 PRO A CA 1
ATOM 3857 C C . PRO A 1 506 ? 34.615 -116.251 -57.191 1.00 30.87 476 PRO A C 1
ATOM 3858 O O . PRO A 1 506 ? 35.370 -116.443 -56.251 1.00 34.37 476 PRO A O 1
ATOM 3862 N N . SER A 1 507 ? 34.855 -115.345 -58.114 1.00 34.94 477 SER A N 1
ATOM 3863 C CA . SER A 1 507 ? 36.018 -114.468 -58.148 1.00 36.99 477 SER A CA 1
ATOM 3864 C C . SER A 1 507 ? 36.283 -113.707 -56.848 1.00 32.30 477 SER A C 1
ATOM 3865 O O . SER A 1 507 ? 37.417 -113.578 -56.384 1.00 32.09 477 SER A O 1
ATOM 3868 N N . LYS A 1 508 ? 35.197 -113.239 -56.231 1.00 26.00 478 LYS A N 1
ATOM 3869 C CA . LYS A 1 508 ? 35.263 -112.437 -55.015 1.00 24.45 478 LYS A CA 1
ATOM 3870 C C . LYS A 1 508 ? 35.692 -113.244 -53.791 1.00 22.65 478 LYS A C 1
ATOM 3871 O O . LYS A 1 508 ? 35.977 -112.679 -52.735 1.00 24.50 478 LYS A O 1
ATOM 3877 N N . PHE A 1 509 ? 35.720 -114.564 -53.893 1.00 20.48 479 PHE A N 1
ATOM 3878 C CA . PHE A 1 509 ? 35.937 -115.437 -52.773 1.00 19.64 479 PHE A CA 1
ATOM 3879 C C . PHE A 1 509 ? 37.189 -116.207 -53.096 1.00 20.48 479 PHE A C 1
ATOM 3880 O O . PHE A 1 509 ? 37.267 -117.021 -54.008 1.00 24.37 479 PHE A O 1
ATOM 3888 N N . VAL A 1 510 ? 38.166 -115.907 -52.269 1.00 21.76 480 VAL A N 1
ATOM 3889 C CA . VAL A 1 510 ? 39.535 -116.358 -52.389 1.00 22.52 480 VAL A CA 1
ATOM 3890 C C . VAL A 1 510 ? 39.981 -117.255 -51.213 1.00 20.72 480 VAL A C 1
ATOM 3891 O O . VAL A 1 510 ? 39.267 -117.486 -50.214 1.00 16.71 480 VAL A O 1
ATOM 3895 N N . ASN A 1 511 ? 41.172 -117.830 -51.318 1.00 14.96 481 ASN A N 1
ATOM 3896 C CA . ASN A 1 511 ? 41.727 -118.586 -50.220 1.00 12.13 481 ASN A CA 1
ATOM 3897 C C . ASN A 1 511 ? 43.161 -118.160 -49.947 1.00 11.95 481 ASN A C 1
ATOM 3898 O O . ASN A 1 511 ? 43.915 -117.969 -50.899 1.00 13.91 481 ASN A O 1
ATOM 3903 N N . VAL A 1 512 ? 43.553 -117.940 -48.697 1.00 12.35 482 VAL A N 1
ATOM 3904 C CA . VAL A 1 512 ? 44.957 -117.789 -48.363 1.00 13.89 482 VAL A CA 1
ATOM 3905 C C . VAL A 1 512 ? 45.115 -118.588 -47.068 1.00 15.60 482 VAL A C 1
ATOM 3906 O O . VAL A 1 512 ? 44.638 -118.220 -45.998 1.00 20.70 482 VAL A O 1
ATOM 3910 N N . THR A 1 513 ? 45.693 -119.775 -47.197 1.00 16.99 483 THR A N 1
ATOM 3911 C CA . THR A 1 513 ? 46.008 -120.661 -46.093 1.00 12.69 483 THR A CA 1
ATOM 3912 C C . THR A 1 513 ? 46.956 -119.952 -45.152 1.00 11.16 483 THR A C 1
ATOM 3913 O O . THR A 1 513 ? 47.915 -119.304 -45.579 1.00 11.41 483 THR A O 1
ATOM 3917 N N . ASN A 1 514 ? 46.607 -120.058 -43.872 1.00 12.36 484 ASN A N 1
ATOM 3918 C CA . ASN A 1 514 ? 47.339 -119.432 -42.777 1.00 9.38 484 ASN A CA 1
ATOM 3919 C C . ASN A 1 514 ? 48.747 -119.929 -42.622 1.00 7.86 484 ASN A C 1
ATOM 3920 O O . ASN A 1 514 ? 49.133 -120.879 -43.302 1.00 10.42 484 ASN A O 1
ATOM 3925 N N . GLY A 1 515 ? 49.534 -119.331 -41.744 1.00 4.83 485 GLY A N 1
ATOM 3926 C CA . GLY A 1 515 ? 50.910 -119.763 -41.601 1.00 7.41 485 GLY A CA 1
ATOM 3927 C C . GLY A 1 515 ? 51.486 -119.116 -40.372 1.00 6.36 485 GLY A C 1
ATOM 3928 O O . GLY A 1 515 ? 50.771 -118.374 -39.701 1.00 10.97 485 GLY A O 1
ATOM 3929 N N . ILE A 1 516 ? 52.753 -119.336 -40.072 1.00 6.90 486 ILE A N 1
ATOM 3930 C CA . ILE A 1 516 ? 53.394 -118.860 -38.861 1.00 10.39 486 ILE A CA 1
ATOM 3931 C C . ILE A 1 516 ? 54.783 -118.261 -39.142 1.00 12.89 486 ILE A C 1
ATOM 3932 O O . ILE A 1 516 ? 55.458 -118.650 -40.116 1.00 13.41 486 ILE A O 1
ATOM 3937 N N . THR A 1 517 ? 55.245 -117.323 -38.299 1.00 8.52 487 THR A N 1
ATOM 3938 C CA . THR A 1 517 ? 56.559 -116.766 -38.534 1.00 6.17 487 THR A CA 1
ATOM 3939 C C . THR A 1 517 ? 57.716 -117.694 -38.127 1.00 6.69 487 THR A C 1
ATOM 3940 O O . THR A 1 517 ? 57.817 -118.204 -36.994 1.00 11.59 487 THR A O 1
ATOM 3944 N N . PRO A 1 518 ? 58.685 -117.879 -39.019 1.00 4.60 488 PRO A N 1
ATOM 3945 C CA . PRO A 1 518 ? 59.885 -118.642 -38.756 1.00 4.10 488 PRO A CA 1
ATOM 3946 C C . PRO A 1 518 ? 60.747 -118.044 -37.671 1.00 3.59 488 PRO A C 1
ATOM 3947 O O . PRO A 1 518 ? 61.371 -118.782 -36.906 1.00 7.86 488 PRO A O 1
ATOM 3951 N N . ARG A 1 519 ? 60.808 -116.728 -37.529 1.00 2.44 489 ARG A N 1
ATOM 3952 C CA . ARG A 1 519 ? 61.729 -116.202 -36.544 1.00 6.03 489 ARG A CA 1
ATOM 3953 C C . ARG A 1 519 ? 61.271 -116.480 -35.129 1.00 8.37 489 ARG A C 1
ATOM 3954 O O . ARG A 1 519 ? 62.118 -116.801 -34.297 1.00 13.75 489 ARG A O 1
ATOM 3962 N N . ARG A 1 520 ? 59.988 -116.427 -34.762 1.00 10.13 490 ARG A N 1
ATOM 3963 C CA . ARG A 1 520 ? 59.634 -116.725 -33.385 1.00 9.63 490 ARG A CA 1
ATOM 3964 C C . ARG A 1 520 ? 59.489 -118.223 -33.237 1.00 11.75 490 ARG A C 1
ATOM 3965 O O . ARG A 1 520 ? 60.107 -118.821 -32.356 1.00 14.32 490 ARG A O 1
ATOM 3973 N N . TRP A 1 521 ? 58.782 -118.872 -34.147 1.00 14.03 491 TRP A N 1
ATOM 3974 C CA . TRP A 1 521 ? 58.517 -120.271 -33.942 1.00 15.46 491 TRP A CA 1
ATOM 3975 C C . TRP A 1 521 ? 59.663 -121.233 -34.253 1.00 17.95 491 TRP A C 1
ATOM 3976 O O . TRP A 1 521 ? 59.632 -122.335 -33.695 1.00 21.45 491 TRP A O 1
ATOM 3987 N N . LEU A 1 522 ? 60.709 -120.874 -35.030 1.00 15.42 492 LEU A N 1
ATOM 3988 C CA . LEU A 1 522 ? 61.876 -121.740 -35.209 1.00 8.82 492 LEU A CA 1
ATOM 3989 C C . LEU A 1 522 ? 63.128 -121.134 -34.579 1.00 9.55 492 LEU A C 1
ATOM 3990 O O . LEU A 1 522 ? 63.792 -121.754 -33.745 1.00 7.82 492 LEU A O 1
ATOM 3995 N N . LYS A 1 523 ? 63.482 -119.897 -34.903 1.00 11.59 493 LYS A N 1
ATOM 3996 C CA . LYS A 1 523 ? 64.738 -119.363 -34.391 1.00 13.58 493 LYS A CA 1
ATOM 3997 C C . LYS A 1 523 ? 64.636 -118.933 -32.943 1.00 13.91 493 LYS A C 1
ATOM 3998 O O . LYS A 1 523 ? 65.576 -119.157 -32.183 1.00 18.84 493 LYS A O 1
ATOM 4004 N N . GLN A 1 524 ? 63.536 -118.327 -32.511 1.00 13.13 494 GLN A N 1
ATOM 4005 C CA . GLN A 1 524 ? 63.417 -117.948 -31.124 1.00 14.45 494 GLN A CA 1
ATOM 4006 C C . GLN A 1 524 ? 63.166 -119.187 -30.284 1.00 16.32 494 GLN A C 1
ATOM 4007 O O . GLN A 1 524 ? 63.960 -119.492 -29.394 1.00 22.11 494 GLN A O 1
ATOM 4013 N N . ALA A 1 525 ? 62.093 -119.919 -30.591 1.00 13.67 495 ALA A N 1
ATOM 4014 C CA . ALA A 1 525 ? 61.706 -121.082 -29.820 1.00 13.08 495 ALA A CA 1
ATOM 4015 C C . ALA A 1 525 ? 62.673 -122.240 -29.871 1.00 15.06 495 ALA A C 1
ATOM 4016 O O . ALA A 1 525 ? 62.778 -122.952 -28.875 1.00 13.18 495 ALA A O 1
ATOM 4018 N N . ASN A 1 526 ? 63.406 -122.448 -30.975 1.00 18.25 496 ASN A N 1
ATOM 4019 C CA . ASN A 1 526 ? 64.291 -123.598 -31.077 1.00 17.15 496 ASN A CA 1
ATOM 4020 C C . ASN A 1 526 ? 65.646 -123.264 -31.697 1.00 18.03 496 ASN A C 1
ATOM 4021 O O . ASN A 1 526 ? 66.013 -123.775 -32.766 1.00 17.30 496 ASN A O 1
ATOM 4026 N N . PRO A 1 527 ? 66.482 -122.444 -31.037 1.00 17.46 497 PRO A N 1
ATOM 4027 C CA . PRO A 1 527 ? 67.804 -122.051 -31.506 1.00 15.45 497 PRO A CA 1
ATOM 4028 C C . PRO A 1 527 ? 68.705 -123.218 -31.850 1.00 18.81 497 PRO A C 1
ATOM 4029 O O . PRO A 1 527 ? 69.345 -123.208 -32.897 1.00 20.94 497 PRO A O 1
ATOM 4033 N N . SER A 1 528 ? 68.731 -124.254 -31.010 1.00 21.53 498 SER A N 1
ATOM 4034 C CA . SER A 1 528 ? 69.577 -125.442 -31.157 1.00 23.99 498 SER A CA 1
ATOM 4035 C C . SER A 1 528 ? 69.322 -126.133 -32.492 1.00 21.96 498 SER A C 1
ATOM 4036 O O . SER A 1 528 ? 70.267 -126.621 -33.107 1.00 23.07 498 SER A O 1
ATOM 4039 N N . LEU A 1 529 ? 68.073 -126.156 -32.976 1.00 20.64 499 LEU A N 1
ATOM 4040 C CA . LEU A 1 529 ? 67.773 -126.662 -34.294 1.00 17.26 499 LEU A CA 1
ATOM 4041 C C . LEU A 1 529 ? 68.144 -125.590 -35.306 1.00 18.58 499 LEU A C 1
ATOM 4042 O O . LEU A 1 529 ? 68.723 -125.935 -36.341 1.00 22.52 499 LEU A O 1
ATOM 4047 N N . ALA A 1 530 ? 67.882 -124.301 -35.074 1.00 18.94 500 ALA A N 1
ATOM 4048 C CA . ALA A 1 530 ? 68.244 -123.264 -36.040 1.00 20.67 500 ALA A CA 1
ATOM 4049 C C . ALA A 1 530 ? 69.738 -123.240 -36.349 1.00 23.22 500 ALA A C 1
ATOM 4050 O O . ALA A 1 530 ? 70.156 -122.955 -37.478 1.00 25.23 500 ALA A O 1
ATOM 4052 N N . LYS A 1 531 ? 70.564 -123.582 -35.354 1.00 23.81 501 LYS A N 1
ATOM 4053 C CA . LYS A 1 531 ? 71.998 -123.679 -35.532 1.00 23.15 501 LYS A CA 1
ATOM 4054 C C . LYS A 1 531 ? 72.253 -124.940 -36.353 1.00 24.64 501 LYS A C 1
ATOM 4055 O O . LYS A 1 531 ? 72.966 -124.828 -37.351 1.00 29.56 501 LYS A O 1
ATOM 4057 N N . LEU A 1 532 ? 71.651 -126.108 -36.056 1.00 21.73 502 LEU A N 1
ATOM 4058 C CA . LEU A 1 532 ? 71.883 -127.347 -36.792 1.00 19.66 502 LEU A CA 1
ATOM 4059 C C . LEU A 1 532 ? 71.681 -127.176 -38.274 1.00 20.94 502 LEU A C 1
ATOM 4060 O O . LEU A 1 532 ? 72.544 -127.601 -39.040 1.00 21.42 502 LEU A O 1
ATOM 4065 N N . ILE A 1 533 ? 70.572 -126.534 -38.657 1.00 21.67 503 ILE A N 1
ATOM 4066 C CA . ILE A 1 533 ? 70.242 -126.256 -40.050 1.00 17.54 503 ILE A CA 1
ATOM 4067 C C . ILE A 1 533 ? 71.261 -125.286 -40.629 1.00 20.66 503 ILE A C 1
ATOM 4068 O O . ILE A 1 533 ? 71.771 -125.533 -41.723 1.00 24.57 503 ILE A O 1
ATOM 4073 N N . SER A 1 534 ? 71.622 -124.201 -39.938 1.00 22.42 504 SER A N 1
ATOM 4074 C CA . SER A 1 534 ? 72.595 -123.265 -40.482 1.00 25.10 504 SER A CA 1
ATOM 4075 C C . SER A 1 534 ? 73.936 -123.960 -40.646 1.00 27.94 504 SER A C 1
ATOM 4076 O O . SER A 1 534 ? 74.706 -123.620 -41.544 1.00 35.41 504 SER A O 1
ATOM 4078 N N . GLU A 1 535 ? 74.219 -124.961 -39.821 1.00 30.90 505 GLU A N 1
ATOM 4079 C CA . GLU A 1 535 ? 75.414 -125.767 -39.940 1.00 30.83 505 GLU A CA 1
ATOM 4080 C C . GLU A 1 535 ? 75.274 -126.712 -41.131 1.00 29.49 505 GLU A C 1
ATOM 4081 O O . GLU A 1 535 ? 76.028 -126.583 -42.095 1.00 28.98 505 GLU A O 1
ATOM 4087 N N . THR A 1 536 ? 74.276 -127.588 -41.191 1.00 27.63 506 THR A N 1
ATOM 4088 C CA . THR A 1 536 ? 74.245 -128.610 -42.220 1.00 32.93 506 THR A CA 1
ATOM 4089 C C . THR A 1 536 ? 74.077 -128.055 -43.618 1.00 33.43 506 THR A C 1
ATOM 4090 O O . THR A 1 536 ? 74.793 -128.426 -44.556 1.00 36.92 506 THR A O 1
ATOM 4094 N N . LEU A 1 537 ? 73.161 -127.104 -43.733 1.00 30.18 507 LEU A N 1
ATOM 4095 C CA . LEU A 1 537 ? 72.934 -126.499 -45.010 1.00 28.96 507 LEU A CA 1
ATOM 4096 C C . LEU A 1 537 ? 73.959 -125.426 -45.300 1.00 30.56 507 LEU A C 1
ATOM 4097 O O . LEU A 1 537 ? 73.908 -124.831 -46.376 1.00 31.81 507 LEU A O 1
ATOM 4102 N N . ASN A 1 538 ? 74.908 -125.171 -44.383 1.00 32.52 508 ASN A N 1
ATOM 4103 C CA . ASN A 1 538 ? 75.992 -124.197 -44.565 1.00 36.00 508 ASN A CA 1
ATOM 4104 C C . ASN A 1 538 ? 75.468 -122.811 -44.911 1.00 34.29 508 ASN A C 1
ATOM 4105 O O . ASN A 1 538 ? 75.853 -122.168 -45.898 1.00 34.25 508 ASN A O 1
ATOM 4110 N N . ASP A 1 539 C 74.579 -122.300 -44.069 1.00 31.16 508 ASP A N 1
ATOM 4111 C CA . ASP A 1 539 C 73.997 -121.000 -44.299 1.00 27.38 508 ASP A CA 1
ATOM 4112 C C . ASP A 1 539 C 74.155 -120.077 -43.091 1.00 25.44 508 ASP A C 1
ATOM 4113 O O . ASP A 1 539 C 73.183 -119.775 -42.403 1.00 27.90 508 ASP A O 1
ATOM 4118 N N . PRO A 1 540 D 75.329 -119.520 -42.809 1.00 25.74 508 PRO A N 1
ATOM 4119 C CA . PRO A 1 540 D 75.630 -118.821 -41.565 1.00 29.13 508 PRO A CA 1
ATOM 4120 C C . PRO A 1 540 D 74.782 -117.578 -41.333 1.00 29.89 508 PRO A C 1
ATOM 4121 O O . PRO A 1 540 D 74.635 -117.101 -40.216 1.00 30.62 508 PRO A O 1
ATOM 4125 N N . THR A 1 541 E 74.224 -117.033 -42.402 1.00 30.72 508 THR A N 1
ATOM 4126 C CA . THR A 1 541 E 73.396 -115.856 -42.341 1.00 31.07 508 THR A CA 1
ATOM 4127 C C . THR A 1 541 E 71.923 -116.137 -42.076 1.00 29.04 508 THR A C 1
ATOM 4128 O O . THR A 1 541 E 71.102 -115.221 -42.146 1.00 28.12 508 THR A O 1
ATOM 4132 N N . GLU A 1 542 ? 71.557 -117.398 -41.799 1.00 22.67 509 GLU A N 1
ATOM 4133 C CA . GLU A 1 542 ? 70.191 -117.786 -41.509 1.00 19.42 509 GLU A CA 1
ATOM 4134 C C . GLU A 1 542 ? 69.252 -117.365 -42.641 1.00 22.03 509 GLU A C 1
ATOM 4135 O O . GLU A 1 542 ? 68.042 -117.209 -42.453 1.00 24.52 509 GLU A O 1
ATOM 4141 N N . GLU A 1 543 ? 69.741 -117.259 -43.882 1.00 20.99 510 GLU A N 1
ATOM 4142 C CA . GLU A 1 543 ? 68.915 -116.862 -45.017 1.00 19.22 510 GLU A CA 1
ATOM 4143 C C . GLU A 1 543 ? 67.693 -117.745 -45.267 1.00 22.05 510 GLU A C 1
ATOM 4144 O O . GLU A 1 543 ? 66.687 -117.294 -45.830 1.00 22.51 510 GLU A O 1
ATOM 4146 N N . TYR A 1 544 ? 67.754 -118.998 -44.777 1.00 21.28 511 TYR A N 1
ATOM 4147 C CA . TYR A 1 544 ? 66.665 -119.955 -44.868 1.00 16.67 511 TYR A CA 1
ATOM 4148 C C . TYR A 1 544 ? 65.424 -119.416 -44.151 1.00 19.30 511 TYR A C 1
ATOM 4149 O O . TYR A 1 544 ? 64.308 -119.801 -44.494 1.00 21.03 511 TYR A O 1
ATOM 4158 N N . LEU A 1 545 ? 65.551 -118.495 -43.176 1.00 17.60 512 LEU A N 1
ATOM 4159 C CA . LEU A 1 545 ? 64.379 -117.933 -42.493 1.00 15.36 512 LEU A CA 1
ATOM 4160 C C . LEU A 1 545 ? 63.629 -116.996 -43.416 1.00 13.85 512 LEU A C 1
ATOM 4161 O O . LEU A 1 545 ? 62.417 -116.881 -43.318 1.00 16.73 512 LEU A O 1
ATOM 4166 N N . LEU A 1 546 ? 64.324 -116.322 -44.330 1.00 17.02 513 LEU A N 1
ATOM 4167 C CA . LEU A 1 546 ? 63.662 -115.558 -45.362 1.00 19.90 513 LEU A CA 1
ATOM 4168 C C . LEU A 1 546 ? 63.216 -116.489 -46.482 1.00 24.46 513 LEU A C 1
ATOM 4169 O O . LEU A 1 546 ? 62.122 -116.313 -47.035 1.00 26.90 513 LEU A O 1
ATOM 4174 N N . ASP A 1 547 ? 64.023 -117.491 -46.851 1.00 24.46 514 ASP A N 1
ATOM 4175 C CA . ASP A 1 547 ? 63.609 -118.407 -47.894 1.00 25.91 514 ASP A CA 1
ATOM 4176 C C . ASP A 1 547 ? 63.422 -119.819 -47.368 1.00 24.38 514 ASP A C 1
ATOM 4177 O O . ASP A 1 547 ? 64.286 -120.682 -47.544 1.00 22.56 514 ASP A O 1
ATOM 4182 N N . MET A 1 548 ? 62.252 -120.090 -46.781 1.00 22.21 515 MET A N 1
ATOM 4183 C CA . MET A 1 548 ? 61.974 -121.404 -46.212 1.00 22.66 515 MET A CA 1
ATOM 4184 C C . MET A 1 548 ? 62.052 -122.542 -47.227 1.00 22.69 515 MET A C 1
ATOM 4185 O O . MET A 1 548 ? 62.289 -123.700 -46.877 1.00 23.93 515 MET A O 1
ATOM 4190 N N . ALA A 1 549 ? 61.895 -122.234 -48.514 1.00 22.07 516 ALA A N 1
ATOM 4191 C CA . ALA A 1 549 ? 62.007 -123.214 -49.582 1.00 21.10 516 ALA A CA 1
ATOM 4192 C C . ALA A 1 549 ? 63.327 -123.983 -49.561 1.00 20.84 516 ALA A C 1
ATOM 4193 O O . ALA A 1 549 ? 63.350 -125.189 -49.820 1.00 23.21 516 ALA A O 1
ATOM 4195 N N . LYS A 1 550 ? 64.432 -123.352 -49.167 1.00 18.15 517 LYS A N 1
ATOM 4196 C CA . LYS A 1 550 ? 65.703 -124.049 -49.097 1.00 20.58 517 LYS A CA 1
ATOM 4197 C C . LYS A 1 550 ? 65.708 -125.225 -48.123 1.00 23.01 517 LYS A C 1
ATOM 4198 O O . LYS A 1 550 ? 66.590 -126.085 -48.213 1.00 24.76 517 LYS A O 1
ATOM 4204 N N . LEU A 1 551 ? 64.752 -125.364 -47.198 1.00 23.72 518 LEU A N 1
ATOM 4205 C CA . LEU A 1 551 ? 64.840 -126.447 -46.235 1.00 26.21 518 LEU A CA 1
ATOM 4206 C C . LEU A 1 551 ? 64.622 -127.842 -46.799 1.00 24.23 518 LEU A C 1
ATOM 4207 O O . LEU A 1 551 ? 64.998 -128.833 -46.161 1.00 24.09 518 LEU A O 1
ATOM 4212 N N . THR A 1 552 ? 64.158 -127.958 -48.042 1.00 23.31 519 THR A N 1
ATOM 4213 C CA . THR A 1 552 ? 63.996 -129.256 -48.682 1.00 22.67 519 THR A CA 1
ATOM 4214 C C . THR A 1 552 ? 65.336 -129.982 -48.869 1.00 26.25 519 THR A C 1
ATOM 4215 O O . THR A 1 552 ? 65.390 -131.213 -48.952 1.00 27.68 519 THR A O 1
ATOM 4219 N N . GLN A 1 553 ? 66.463 -129.257 -48.848 1.00 28.29 520 GLN A N 1
ATOM 4220 C CA . GLN A 1 553 ? 67.791 -129.845 -48.928 1.00 29.44 520 GLN A CA 1
ATOM 4221 C C . GLN A 1 553 ? 68.022 -130.781 -47.755 1.00 30.18 520 GLN A C 1
ATOM 4222 O O . GLN A 1 553 ? 68.783 -131.746 -47.891 1.00 34.90 520 GLN A O 1
ATOM 4228 N N . LEU A 1 554 ? 67.349 -130.598 -46.615 1.00 29.67 521 LEU A N 1
ATOM 4229 C CA . LEU A 1 554 ? 67.548 -131.483 -45.481 1.00 32.70 521 LEU A CA 1
ATOM 4230 C C . LEU A 1 554 ? 67.201 -132.926 -45.845 1.00 35.16 521 LEU A C 1
ATOM 4231 O O . LEU A 1 554 ? 67.805 -133.866 -45.320 1.00 39.60 521 LEU A O 1
ATOM 4236 N N . GLU A 1 555 ? 66.323 -133.134 -46.833 1.00 35.27 522 GLU A N 1
ATOM 4237 C CA . GLU A 1 555 ? 65.937 -134.466 -47.280 1.00 37.14 522 GLU A CA 1
ATOM 4238 C C . GLU A 1 555 ? 67.091 -135.356 -47.719 1.00 35.99 522 GLU A C 1
ATOM 4239 O O . GLU A 1 555 ? 67.046 -136.575 -47.546 1.00 32.86 522 GLU A O 1
ATOM 4241 N N . LYS A 1 556 ? 68.153 -134.753 -48.257 1.00 34.69 523 LYS A N 1
ATOM 4242 C CA . LYS A 1 556 ? 69.327 -135.504 -48.662 1.00 34.94 523 LYS A CA 1
ATOM 4243 C C . LYS A 1 556 ? 69.964 -136.205 -47.455 1.00 35.51 523 LYS A C 1
ATOM 4244 O O . LYS A 1 556 ? 70.249 -137.410 -47.442 1.00 37.18 523 LYS A O 1
ATOM 4246 N N . TYR A 1 557 ? 70.041 -135.462 -46.355 1.00 34.66 524 TYR A N 1
ATOM 4247 C CA . TYR A 1 557 ? 70.716 -135.921 -45.161 1.00 34.40 524 TYR A CA 1
ATOM 4248 C C . TYR A 1 557 ? 69.823 -136.818 -44.335 1.00 34.44 524 TYR A C 1
ATOM 4249 O O . TYR A 1 557 ? 70.235 -137.235 -43.245 1.00 32.88 524 TYR A O 1
ATOM 4258 N N . VAL A 1 558 ? 68.632 -137.174 -44.834 1.00 34.66 525 VAL A N 1
ATOM 4259 C CA . VAL A 1 558 ? 67.748 -138.048 -44.078 1.00 40.90 525 VAL A CA 1
ATOM 4260 C C . VAL A 1 558 ? 68.363 -139.431 -43.914 1.00 44.34 525 VAL A C 1
ATOM 4261 O O . VAL A 1 558 ? 68.273 -140.049 -42.851 1.00 48.77 525 VAL A O 1
ATOM 4265 N N . GLU A 1 559 ? 69.059 -139.910 -44.940 1.00 46.28 526 GLU A N 1
ATOM 4266 C CA . GLU A 1 559 ? 69.591 -141.254 -44.916 1.00 44.19 526 GLU A CA 1
ATOM 4267 C C . GLU A 1 559 ? 70.817 -141.447 -44.037 1.00 42.65 526 GLU A C 1
ATOM 4268 O O . GLU A 1 559 ? 71.199 -142.599 -43.857 1.00 43.60 526 GLU A O 1
ATOM 4274 N N . ASP A 1 560 ? 71.481 -140.466 -43.416 1.00 44.98 527 ASP A N 1
ATOM 4275 C CA . ASP A 1 560 ? 72.715 -140.801 -42.728 1.00 48.64 527 ASP A CA 1
ATOM 4276 C C . ASP A 1 560 ? 73.080 -140.403 -41.307 1.00 46.48 527 ASP A C 1
ATOM 4277 O O . ASP A 1 560 ? 73.619 -139.351 -40.945 1.00 43.09 527 ASP A O 1
ATOM 4282 N N . LYS A 1 561 ? 72.845 -141.474 -40.557 1.00 44.54 528 LYS A N 1
ATOM 4283 C CA . LYS A 1 561 ? 73.163 -141.667 -39.151 1.00 47.38 528 LYS A CA 1
ATOM 4284 C C . LYS A 1 561 ? 73.705 -140.574 -38.231 1.00 47.96 528 LYS A C 1
ATOM 4285 O O . LYS A 1 561 ? 73.058 -140.294 -37.218 1.00 50.33 528 LYS A O 1
ATOM 4287 N N . GLU A 1 562 ? 74.835 -139.915 -38.507 1.00 45.73 529 GLU A N 1
ATOM 4288 C CA . GLU A 1 562 ? 75.338 -138.872 -37.616 1.00 44.35 529 GLU A CA 1
ATOM 4289 C C . GLU A 1 562 ? 74.354 -137.699 -37.561 1.00 42.74 529 GLU A C 1
ATOM 4290 O O . GLU A 1 562 ? 74.075 -137.145 -36.492 1.00 41.48 529 GLU A O 1
ATOM 4292 N N . PHE A 1 563 ? 73.750 -137.377 -38.716 1.00 38.44 530 PHE A N 1
ATOM 4293 C CA . PHE A 1 563 ? 72.776 -136.304 -38.814 1.00 33.43 530 PHE A CA 1
ATOM 4294 C C . PHE A 1 563 ? 71.591 -136.645 -37.936 1.00 33.08 530 PHE A C 1
ATOM 4295 O O . PHE A 1 563 ? 71.206 -135.835 -37.092 1.00 33.54 530 PHE A O 1
ATOM 4303 N N . LEU A 1 564 ? 71.035 -137.849 -38.099 1.00 28.39 531 LEU A N 1
ATOM 4304 C CA . LEU A 1 564 ? 69.925 -138.273 -37.272 1.00 24.40 531 LEU A CA 1
ATOM 4305 C C . LEU A 1 564 ? 70.299 -138.241 -35.797 1.00 24.49 531 LEU A C 1
ATOM 4306 O O . LEU A 1 564 ? 69.486 -137.809 -34.970 1.00 24.42 531 LEU A O 1
ATOM 4311 N N . LYS A 1 565 ? 71.533 -138.592 -35.426 1.00 25.54 532 LYS A N 1
ATOM 4312 C CA . LYS A 1 565 ? 71.931 -138.532 -34.028 1.00 25.85 532 LYS A CA 1
ATOM 4313 C C . LYS A 1 565 ? 71.857 -137.089 -33.555 1.00 27.19 532 LYS A C 1
ATOM 4314 O O . LYS A 1 565 ? 71.315 -136.790 -32.483 1.00 28.22 532 LYS A O 1
ATOM 4316 N N . LYS A 1 566 ? 72.316 -136.187 -34.424 1.00 27.03 533 LYS A N 1
ATOM 4317 C CA . LYS A 1 566 ? 72.335 -134.775 -34.143 1.00 25.57 533 LYS A CA 1
ATOM 4318 C C . LYS A 1 566 ? 70.927 -134.226 -33.943 1.00 28.85 533 LYS A C 1
ATOM 4319 O O . LYS A 1 566 ? 70.634 -133.531 -32.956 1.00 31.54 533 LYS A O 1
ATOM 4325 N N . TRP A 1 567 ? 70.039 -134.633 -34.857 1.00 25.74 534 TRP A N 1
ATOM 4326 C CA . TRP A 1 567 ? 68.651 -134.235 -34.863 1.00 21.27 534 TRP A CA 1
ATOM 4327 C C . TRP A 1 567 ? 68.006 -134.713 -33.583 1.00 23.38 534 TRP A C 1
ATOM 4328 O O . TRP A 1 567 ? 67.249 -133.971 -32.951 1.00 31.25 534 TRP A O 1
ATOM 4339 N N . ASN A 1 568 ? 68.318 -135.922 -33.129 1.00 21.32 535 ASN A N 1
ATOM 4340 C CA . ASN A 1 568 ? 67.668 -136.401 -31.940 1.00 22.27 535 ASN A CA 1
ATOM 4341 C C . ASN A 1 568 ? 68.153 -135.657 -30.709 1.00 26.01 535 ASN A C 1
ATOM 4342 O O . ASN A 1 568 ? 67.339 -135.259 -29.867 1.00 29.26 535 ASN A O 1
ATOM 4347 N N . GLN A 1 569 ? 69.450 -135.365 -30.632 1.00 29.04 536 GLN A N 1
ATOM 4348 C CA . GLN A 1 569 ? 70.037 -134.665 -29.497 1.00 28.24 536 GLN A CA 1
ATOM 4349 C C . GLN A 1 569 ? 69.394 -133.314 -29.241 1.00 25.49 536 GLN A C 1
ATOM 4350 O O . GLN A 1 569 ? 69.092 -132.975 -28.086 1.00 23.25 536 GLN A O 1
ATOM 4356 N N . VAL A 1 570 ? 69.143 -132.572 -30.327 1.00 20.27 537 VAL A N 1
ATOM 4357 C CA . VAL A 1 570 ? 68.480 -131.267 -30.240 1.00 16.30 537 VAL A CA 1
ATOM 4358 C C . VAL A 1 570 ? 67.154 -131.485 -29.471 1.00 17.21 537 VAL A C 1
ATOM 4359 O O . VAL A 1 570 ? 66.903 -130.964 -28.378 1.00 15.54 537 VAL A O 1
ATOM 4363 N N . LYS A 1 571 ? 66.351 -132.419 -29.962 1.00 16.75 538 LYS A N 1
ATOM 4364 C CA . LYS A 1 571 ? 65.057 -132.689 -29.385 1.00 16.09 538 LYS A CA 1
ATOM 4365 C C . LYS A 1 571 ? 65.166 -133.154 -27.945 1.00 15.40 538 LYS A C 1
ATOM 4366 O O . LYS A 1 571 ? 64.292 -132.820 -27.149 1.00 18.09 538 LYS A O 1
ATOM 4372 N N . LEU A 1 572 ? 66.240 -133.842 -27.543 1.00 20.13 539 LEU A N 1
ATOM 4373 C CA . LEU A 1 572 ? 66.408 -134.310 -26.159 1.00 22.29 539 LEU A CA 1
ATOM 4374 C C . LEU A 1 572 ? 66.694 -133.108 -25.265 1.00 24.87 539 LEU A C 1
ATOM 4375 O O . LEU A 1 572 ? 66.086 -132.954 -24.198 1.00 25.66 539 LEU A O 1
ATOM 4380 N N . ASN A 1 573 ? 67.561 -132.186 -25.695 1.00 26.84 540 ASN A N 1
ATOM 4381 C CA . ASN A 1 573 ? 67.878 -131.015 -24.890 1.00 27.82 540 ASN A CA 1
ATOM 4382 C C . ASN A 1 573 ? 66.626 -130.173 -24.760 1.00 26.57 540 ASN A C 1
ATOM 4383 O O . ASN A 1 573 ? 66.313 -129.735 -23.650 1.00 29.26 540 ASN A O 1
ATOM 4388 N N . ASN A 1 574 ? 65.838 -130.026 -25.836 1.00 24.42 541 ASN A N 1
ATOM 4389 C CA . ASN A 1 574 ? 64.566 -129.301 -25.784 1.00 21.46 541 ASN A CA 1
ATOM 4390 C C . ASN A 1 574 ? 63.582 -129.905 -24.808 1.00 20.04 541 ASN A C 1
ATOM 4391 O O . ASN A 1 574 ? 62.826 -129.181 -24.144 1.00 18.27 541 ASN A O 1
ATOM 4396 N N . LYS A 1 575 ? 63.603 -131.238 -24.687 1.00 20.38 542 LYS A N 1
ATOM 4397 C CA . LYS A 1 575 ? 62.765 -131.912 -23.710 1.00 20.62 542 LYS A CA 1
ATOM 4398 C C . LYS A 1 575 ? 63.194 -131.563 -22.293 1.00 18.83 542 LYS A C 1
ATOM 4399 O O . LYS A 1 575 ? 62.346 -131.323 -21.422 1.00 17.39 542 LYS A O 1
ATOM 4405 N N . ILE A 1 576 ? 64.507 -131.430 -22.081 1.00 17.16 543 ILE A N 1
ATOM 4406 C CA . ILE A 1 576 ? 65.039 -131.070 -20.777 1.00 16.59 543 ILE A CA 1
ATOM 4407 C C . ILE A 1 576 ? 64.529 -129.697 -20.397 1.00 16.48 543 ILE A C 1
ATOM 4408 O O . ILE A 1 576 ? 64.119 -129.553 -19.243 1.00 17.28 543 ILE A O 1
ATOM 4413 N N . ARG A 1 577 ? 64.508 -128.716 -21.312 1.00 17.19 544 ARG A N 1
ATOM 4414 C CA . ARG A 1 577 ? 63.995 -127.390 -20.978 1.00 19.01 544 ARG A CA 1
ATOM 4415 C C . ARG A 1 577 ? 62.586 -127.497 -20.435 1.00 20.74 544 ARG A C 1
ATOM 4416 O O . ARG A 1 577 ? 62.323 -126.948 -19.365 1.00 27.86 544 ARG A O 1
ATOM 4424 N N . LEU A 1 578 ? 61.683 -128.221 -21.115 1.00 19.32 545 LEU A N 1
ATOM 4425 C CA . LEU A 1 578 ? 60.307 -128.343 -20.683 1.00 15.46 545 LEU A CA 1
ATOM 4426 C C . LEU A 1 578 ? 60.250 -128.962 -19.298 1.00 20.32 545 LEU A C 1
ATOM 4427 O O . LEU A 1 578 ? 59.539 -128.456 -18.425 1.00 18.20 545 LEU A O 1
ATOM 4432 N N . VAL A 1 579 ? 61.045 -130.015 -19.071 1.00 25.30 546 VAL A N 1
ATOM 4433 C CA . VAL A 1 579 ? 61.107 -130.691 -17.779 1.00 26.77 546 VAL A CA 1
ATOM 4434 C C . VAL A 1 579 ? 61.502 -129.659 -16.722 1.00 24.05 546 VAL A C 1
ATOM 4435 O O . VAL A 1 579 ? 60.801 -129.527 -15.708 1.00 22.86 546 VAL A O 1
ATOM 4439 N N . ASP A 1 580 ? 62.532 -128.853 -16.999 1.00 21.00 547 ASP A N 1
ATOM 4440 C CA . ASP A 1 580 ? 62.957 -127.801 -16.094 1.00 23.48 547 ASP A CA 1
ATOM 4441 C C . ASP A 1 580 ? 61.798 -126.864 -15.766 1.00 23.71 547 ASP A C 1
ATOM 4442 O O . ASP A 1 580 ? 61.653 -126.498 -14.588 1.00 23.48 547 ASP A O 1
ATOM 4447 N N . LEU A 1 581 ? 60.945 -126.525 -16.761 1.00 20.68 548 LEU A N 1
ATOM 4448 C CA . LEU A 1 581 ? 59.811 -125.624 -16.565 1.00 18.99 548 LEU A CA 1
ATOM 4449 C C . LEU A 1 581 ? 58.801 -126.236 -15.611 1.00 21.08 548 LEU A C 1
ATOM 4450 O O . LEU A 1 581 ? 58.372 -125.592 -14.651 1.00 19.98 548 LEU A O 1
ATOM 4455 N N . ILE A 1 582 ? 58.452 -127.504 -15.824 1.00 21.17 549 ILE A N 1
ATOM 4456 C CA . ILE A 1 582 ? 57.458 -128.193 -15.009 1.00 21.68 549 ILE A CA 1
ATOM 4457 C C . ILE A 1 582 ? 57.895 -128.324 -13.538 1.00 20.66 549 ILE A C 1
ATOM 4458 O O . ILE A 1 582 ? 57.075 -128.313 -12.617 1.00 17.01 549 ILE A O 1
ATOM 4463 N N . LYS A 1 583 ? 59.203 -128.457 -13.319 1.00 22.05 550 LYS A N 1
ATOM 4464 C CA . LYS A 1 583 ? 59.822 -128.536 -12.010 1.00 19.28 550 LYS A CA 1
ATOM 4465 C C . LYS A 1 583 ? 59.701 -127.162 -11.378 1.00 22.79 550 LYS A C 1
ATOM 4466 O O . LYS A 1 583 ? 59.186 -127.032 -10.267 1.00 23.12 550 LYS A O 1
ATOM 4472 N N . LYS A 1 584 ? 60.144 -126.105 -12.069 1.00 27.04 551 LYS A N 1
ATOM 4473 C CA . LYS A 1 584 ? 60.055 -124.739 -11.579 1.00 31.80 551 LYS A CA 1
ATOM 4474 C C . LYS A 1 584 ? 58.617 -124.459 -11.152 1.00 34.04 551 LYS A C 1
ATOM 4475 O O . LYS A 1 584 ? 58.351 -124.204 -9.975 1.00 34.03 551 LYS A O 1
ATOM 4481 N N . GLU A 1 585 ? 57.682 -124.710 -12.064 1.00 38.38 552 GLU A N 1
ATOM 4482 C CA . GLU A 1 585 ? 56.261 -124.534 -11.829 1.00 44.34 552 GLU A CA 1
ATOM 4483 C C . GLU A 1 585 ? 55.753 -125.470 -10.733 1.00 44.75 552 GLU A C 1
ATOM 4484 O O . GLU A 1 585 ? 54.667 -125.254 -10.204 1.00 46.41 552 GLU A O 1
ATOM 4490 N N . ASN A 1 586 ? 56.484 -126.521 -10.354 1.00 47.14 553 ASN A N 1
ATOM 4491 C CA . ASN A 1 586 ? 56.088 -127.396 -9.254 1.00 48.68 553 ASN A CA 1
ATOM 4492 C C . ASN A 1 586 ? 56.908 -127.238 -7.993 1.00 48.44 553 ASN A C 1
ATOM 4493 O O . ASN A 1 586 ? 57.169 -128.182 -7.236 1.00 44.87 553 ASN A O 1
ATOM 4498 N N . ASP A 1 587 ? 57.355 -125.989 -7.807 1.00 50.05 554 ASP A N 1
ATOM 4499 C CA . ASP A 1 587 ? 58.128 -125.568 -6.651 1.00 49.72 554 ASP A CA 1
ATOM 4500 C C . ASP A 1 587 ? 59.324 -126.497 -6.416 1.00 47.17 554 ASP A C 1
ATOM 4501 O O . ASP A 1 587 ? 59.493 -127.177 -5.398 1.00 47.90 554 ASP A O 1
ATOM 4503 N N . GLY A 1 588 ? 60.112 -126.618 -7.474 1.00 42.98 555 GLY A N 1
ATOM 4504 C CA . GLY A 1 588 ? 61.328 -127.385 -7.389 1.00 41.24 555 GLY A CA 1
ATOM 4505 C C . GLY A 1 588 ? 61.090 -128.876 -7.465 1.00 42.60 555 GLY A C 1
ATOM 4506 O O . GLY A 1 588 ? 62.068 -129.574 -7.743 1.00 45.78 555 GLY A O 1
ATOM 4507 N N . VAL A 1 589 ? 59.891 -129.439 -7.240 1.00 43.01 556 VAL A N 1
ATOM 4508 C CA . VAL A 1 589 ? 59.698 -130.885 -7.362 1.00 40.08 556 VAL A CA 1
ATOM 4509 C C . VAL A 1 589 ? 59.560 -131.299 -8.827 1.00 38.62 556 VAL A C 1
ATOM 4510 O O . VAL A 1 589 ? 58.861 -130.657 -9.617 1.00 36.84 556 VAL A O 1
ATOM 4512 N N . ASP A 1 590 ? 60.312 -132.320 -9.241 1.00 37.89 557 ASP A N 1
ATOM 4513 C CA . ASP A 1 590 ? 60.211 -132.827 -10.599 1.00 42.01 557 ASP A CA 1
ATOM 4514 C C . ASP A 1 590 ? 58.958 -133.695 -10.704 1.00 43.75 557 ASP A C 1
ATOM 4515 O O . ASP A 1 590 ? 58.601 -134.334 -9.708 1.00 45.46 557 ASP A O 1
ATOM 4520 N N . ILE A 1 591 ? 58.231 -133.677 -11.836 1.00 41.89 558 ILE A N 1
ATOM 4521 C CA . ILE A 1 591 ? 57.113 -134.595 -12.032 1.00 41.39 558 ILE A CA 1
ATOM 4522 C C . ILE A 1 591 ? 57.660 -135.669 -12.960 1.00 43.04 558 ILE A C 1
ATOM 4523 O O . ILE A 1 591 ? 57.600 -136.866 -12.676 1.00 45.58 558 ILE A O 1
ATOM 4528 N N . ILE A 1 592 C 58.216 -135.246 -14.101 1.00 42.22 558 ILE A N 1
ATOM 4529 C CA . ILE A 1 592 C 58.717 -136.183 -15.097 1.00 42.48 558 ILE A CA 1
ATOM 4530 C C . ILE A 1 592 C 60.028 -136.761 -14.607 1.00 45.20 558 ILE A C 1
ATOM 4531 O O . ILE A 1 592 C 60.890 -136.021 -14.117 1.00 51.96 558 ILE A O 1
ATOM 4536 N N . ASN A 1 593 D 60.167 -138.078 -14.762 1.00 43.52 558 ASN A N 1
ATOM 4537 C CA . ASN A 1 593 D 61.365 -138.805 -14.350 1.00 43.78 558 ASN A CA 1
ATOM 4538 C C . ASN A 1 593 D 62.506 -138.564 -15.337 1.00 41.69 558 ASN A C 1
ATOM 4539 O O . ASN A 1 593 D 62.523 -139.132 -16.427 1.00 39.91 558 ASN A O 1
ATOM 4544 N N . ARG A 1 594 E 63.499 -137.763 -14.962 1.00 40.44 558 ARG A N 1
ATOM 4545 C CA . ARG A 1 594 E 64.564 -137.383 -15.885 1.00 40.63 558 ARG A CA 1
ATOM 4546 C C . ARG A 1 594 E 65.432 -138.509 -16.438 1.00 42.56 558 ARG A C 1
ATOM 4547 O O . ARG A 1 594 E 65.946 -138.405 -17.554 1.00 45.02 558 ARG A O 1
ATOM 4555 N N . GLU A 1 595 F 65.650 -139.617 -15.726 1.00 43.99 558 GLU A N 1
ATOM 4556 C CA . GLU A 1 595 F 66.425 -140.716 -16.299 1.00 41.11 558 GLU A CA 1
ATOM 4557 C C . GLU A 1 595 F 65.527 -141.389 -17.325 1.00 40.67 558 GLU A C 1
ATOM 4558 O O . GLU A 1 595 F 64.320 -141.444 -17.090 1.00 46.28 558 GLU A O 1
ATOM 4559 N N . TYR A 1 596 G 65.976 -141.883 -18.473 1.00 37.05 558 TYR A N 1
ATOM 4560 C CA . TYR A 1 596 G 65.048 -142.552 -19.384 1.00 35.00 558 TYR A CA 1
ATOM 4561 C C . TYR A 1 596 G 64.268 -141.600 -20.297 1.00 34.74 558 TYR A C 1
ATOM 4562 O O . TYR A 1 596 G 63.514 -142.040 -21.171 1.00 32.63 558 TYR A O 1
ATOM 4563 N N . LEU A 1 597 H 64.496 -140.287 -20.188 1.00 35.42 558 LEU A N 1
ATOM 4564 C CA . LEU A 1 597 H 63.882 -139.254 -21.019 1.00 31.47 558 LEU A CA 1
ATOM 4565 C C . LEU A 1 597 H 63.952 -139.471 -22.535 1.00 30.93 558 LEU A C 1
ATOM 4566 O O . LEU A 1 597 H 62.951 -139.278 -23.218 1.00 27.30 558 LEU A O 1
ATOM 4571 N N . ASP A 1 598 ? 65.079 -139.924 -23.113 1.00 30.88 559 ASP A N 1
ATOM 4572 C CA . ASP A 1 598 ? 65.162 -140.187 -24.555 1.00 28.96 559 ASP A CA 1
ATOM 4573 C C . ASP A 1 598 ? 64.219 -141.295 -24.995 1.00 29.76 559 ASP A C 1
ATOM 4574 O O . ASP A 1 598 ? 63.919 -141.418 -26.178 1.00 30.60 559 ASP A O 1
ATOM 4579 N N . ASP A 1 599 ? 63.731 -142.127 -24.080 1.00 29.27 560 ASP A N 1
ATOM 4580 C CA . ASP A 1 599 ? 62.789 -143.151 -24.439 1.00 27.82 560 ASP A CA 1
ATOM 4581 C C . ASP A 1 599 ? 61.421 -142.756 -23.882 1.00 26.13 560 ASP A C 1
ATOM 4582 O O . ASP A 1 599 ? 60.488 -143.569 -23.891 1.00 27.83 560 ASP A O 1
ATOM 4587 N N . THR A 1 600 ? 61.225 -141.518 -23.435 1.00 23.92 561 THR A N 1
ATOM 4588 C CA . THR A 1 600 ? 59.930 -141.098 -22.938 1.00 25.61 561 THR A CA 1
ATOM 4589 C C . THR A 1 600 ? 59.240 -140.321 -24.054 1.00 26.59 561 THR A C 1
ATOM 4590 O O . THR A 1 600 ? 59.747 -139.279 -24.477 1.00 31.13 561 THR A O 1
ATOM 4594 N N . LEU A 1 601 ? 58.101 -140.778 -24.580 1.00 24.66 562 LEU A N 1
ATOM 4595 C CA . LEU A 1 601 ? 57.413 -140.028 -25.623 1.00 22.23 562 LEU A CA 1
ATOM 4596 C C . LEU A 1 601 ? 56.633 -138.918 -24.940 1.00 21.61 562 LEU A C 1
ATOM 4597 O O . LEU A 1 601 ? 55.846 -139.143 -24.009 1.00 22.53 562 LEU A O 1
ATOM 4602 N N . PHE A 1 602 ? 56.927 -137.706 -25.381 1.00 17.81 563 PHE A N 1
ATOM 4603 C CA . PHE A 1 602 ? 56.205 -136.544 -24.937 1.00 16.59 563 PHE A CA 1
ATOM 4604 C C . PHE A 1 602 ? 55.060 -136.328 -25.923 1.00 14.19 563 PHE A C 1
ATOM 4605 O O . PHE A 1 602 ? 55.238 -136.096 -27.126 1.00 15.11 563 PHE A O 1
ATOM 4613 N N . ASP A 1 603 ? 53.858 -136.466 -25.407 1.00 12.08 564 ASP A N 1
ATOM 4614 C CA . ASP A 1 603 ? 52.662 -136.392 -26.201 1.00 13.67 564 ASP A CA 1
ATOM 4615 C C . ASP A 1 603 ? 51.844 -135.205 -25.694 1.00 18.29 564 ASP A C 1
ATOM 4616 O O . ASP A 1 603 ? 51.254 -135.328 -24.603 1.00 19.35 564 ASP A O 1
ATOM 4621 N N . MET A 1 604 ? 51.763 -134.066 -26.425 1.00 12.98 565 MET A N 1
ATOM 4622 C CA . MET A 1 604 ? 51.006 -132.925 -25.942 1.00 6.22 565 MET A CA 1
ATOM 4623 C C . MET A 1 604 ? 49.758 -132.510 -26.686 1.00 5.94 565 MET A C 1
ATOM 4624 O O . MET A 1 604 ? 49.676 -132.656 -27.907 1.00 5.58 565 MET A O 1
ATOM 4629 N N . GLN A 1 605 ? 48.763 -131.974 -25.968 1.00 7.43 566 GLN A N 1
ATOM 4630 C CA . GLN A 1 605 ? 47.571 -131.343 -26.555 1.00 6.75 566 GLN A CA 1
ATOM 4631 C C . GLN A 1 605 ? 47.372 -130.029 -25.795 1.00 6.25 566 GLN A C 1
ATOM 4632 O O . GLN A 1 605 ? 46.762 -129.959 -24.725 1.00 5.31 566 GLN A O 1
ATOM 4638 N N . VAL A 1 606 ? 47.982 -128.967 -26.312 1.00 8.38 567 VAL A N 1
ATOM 4639 C CA . VAL A 1 606 ? 47.868 -127.650 -25.722 1.00 8.96 567 VAL A CA 1
ATOM 4640 C C . VAL A 1 606 ? 47.028 -126.744 -26.631 1.00 16.32 567 VAL A C 1
ATOM 4641 O O . VAL A 1 606 ? 47.438 -126.352 -27.737 1.00 18.87 567 VAL A O 1
ATOM 4645 N N . LYS A 1 607 ? 45.792 -126.468 -26.203 1.00 17.58 568 LYS A N 1
ATOM 4646 C CA . LYS A 1 607 ? 44.896 -125.543 -26.879 1.00 16.06 568 LYS A CA 1
ATOM 4647 C C . LYS A 1 607 ? 43.665 -125.324 -26.031 1.00 18.26 568 LYS A C 1
ATOM 4648 O O . LYS A 1 607 ? 43.554 -125.872 -24.934 1.00 20.82 568 LYS A O 1
ATOM 4654 N N . ARG A 1 608 ? 42.742 -124.506 -26.529 1.00 17.63 569 ARG A N 1
ATOM 4655 C CA . ARG A 1 608 ? 41.521 -124.152 -25.840 1.00 16.28 569 ARG A CA 1
ATOM 4656 C C . ARG A 1 608 ? 40.753 -125.393 -25.475 1.00 14.39 569 ARG A C 1
ATOM 4657 O O . ARG A 1 608 ? 40.577 -126.294 -26.294 1.00 16.34 569 ARG A O 1
ATOM 4665 N N . ILE A 1 609 ? 40.369 -125.410 -24.214 1.00 10.47 570 ILE A N 1
ATOM 4666 C CA . ILE A 1 609 ? 39.639 -126.514 -23.645 1.00 8.43 570 ILE A CA 1
ATOM 4667 C C . ILE A 1 609 ? 38.247 -126.336 -24.214 1.00 10.86 570 ILE A C 1
ATOM 4668 O O . ILE A 1 609 ? 37.592 -125.328 -23.928 1.00 10.66 570 ILE A O 1
ATOM 4673 N N . HIS A 1 610 ? 37.747 -127.253 -25.021 1.00 12.68 571 HIS A N 1
ATOM 4674 C CA . HIS A 1 610 ? 36.397 -127.110 -25.531 1.00 16.07 571 HIS A CA 1
ATOM 4675 C C . HIS A 1 610 ? 35.971 -128.508 -25.878 1.00 19.27 571 HIS A C 1
ATOM 4676 O O . HIS A 1 610 ? 36.777 -129.201 -26.492 1.00 27.37 571 HIS A O 1
ATOM 4683 N N . GLU A 1 611 ? 34.734 -128.942 -25.622 1.00 17.75 572 GLU A N 1
ATOM 4684 C CA . GLU A 1 611 ? 34.327 -130.289 -26.010 1.00 18.77 572 GLU A CA 1
ATOM 4685 C C . GLU A 1 611 ? 34.615 -130.707 -27.452 1.00 20.07 572 GLU A C 1
ATOM 4686 O O . GLU A 1 611 ? 35.028 -131.848 -27.656 1.00 19.41 572 GLU A O 1
ATOM 4692 N N . TYR A 1 612 ? 34.446 -129.823 -28.458 1.00 17.86 573 TYR A N 1
ATOM 4693 C CA . TYR A 1 612 ? 34.749 -130.177 -29.832 1.00 16.97 573 TYR A CA 1
ATOM 4694 C C . TYR A 1 612 ? 36.244 -130.351 -30.121 1.00 18.55 573 TYR A C 1
ATOM 4695 O O . TYR A 1 612 ? 36.641 -130.865 -31.165 1.00 19.02 573 TYR A O 1
ATOM 4704 N N . LYS A 1 613 ? 37.139 -129.865 -29.263 1.00 20.40 574 LYS A N 1
ATOM 4705 C CA . LYS A 1 613 ? 38.573 -130.068 -29.446 1.00 16.91 574 LYS A CA 1
ATOM 4706 C C . LYS A 1 613 ? 38.939 -131.445 -28.938 1.00 16.94 574 LYS A C 1
ATOM 4707 O O . LYS A 1 613 ? 40.088 -131.871 -29.062 1.00 26.59 574 LYS A O 1
ATOM 4713 N N . ARG A 1 614 ? 37.974 -132.089 -28.293 1.00 13.15 575 ARG A N 1
ATOM 4714 C CA . ARG A 1 614 ? 38.051 -133.427 -27.778 1.00 13.45 575 ARG A CA 1
ATOM 4715 C C . ARG A 1 614 ? 39.222 -133.733 -26.871 1.00 13.57 575 ARG A C 1
ATOM 4716 O O . ARG A 1 614 ? 39.848 -134.790 -26.933 1.00 16.89 575 ARG A O 1
ATOM 4724 N N . GLN A 1 615 ? 39.516 -132.839 -25.925 1.00 17.58 576 GLN A N 1
ATOM 4725 C CA . GLN A 1 615 ? 40.493 -133.150 -24.880 1.00 17.63 576 GLN A CA 1
ATOM 4726 C C . GLN A 1 615 ? 39.979 -134.378 -24.108 1.00 19.11 576 GLN A C 1
ATOM 4727 O O . GLN A 1 615 ? 40.774 -135.206 -23.645 1.00 20.35 576 GLN A O 1
ATOM 4733 N N . GLN A 1 616 ? 38.647 -134.558 -24.001 1.00 14.48 577 GLN A N 1
ATOM 4734 C CA . GLN A 1 616 ? 38.092 -135.693 -23.286 1.00 14.42 577 GLN A CA 1
ATOM 4735 C C . GLN A 1 616 ? 38.367 -137.011 -23.985 1.00 17.07 577 GLN A C 1
ATOM 4736 O O . GLN A 1 616 ? 38.554 -138.011 -23.288 1.00 16.31 577 GLN A O 1
ATOM 4742 N N . LEU A 1 617 ? 38.481 -137.023 -25.329 1.00 16.22 578 LEU A N 1
ATOM 4743 C CA . LEU A 1 617 ? 38.786 -138.239 -26.076 1.00 14.91 578 LEU A CA 1
ATOM 4744 C C . LEU A 1 617 ? 40.204 -138.613 -25.651 1.00 14.80 578 LEU A C 1
ATOM 4745 O O . LEU A 1 617 ? 40.487 -139.760 -25.313 1.00 17.43 578 LEU A O 1
ATOM 4750 N N . ASN A 1 618 ? 41.098 -137.635 -25.594 1.00 14.03 579 ASN A N 1
ATOM 4751 C CA . ASN A 1 618 ? 42.485 -137.861 -25.228 1.00 16.48 579 ASN A CA 1
ATOM 4752 C C . ASN A 1 618 ? 42.609 -138.369 -23.803 1.00 19.97 579 ASN A C 1
ATOM 4753 O O . ASN A 1 618 ? 43.354 -139.328 -23.558 1.00 22.30 579 ASN A O 1
ATOM 4758 N N . VAL A 1 619 ? 41.836 -137.800 -22.863 1.00 21.40 580 VAL A N 1
ATOM 4759 C CA . VAL A 1 619 ? 41.856 -138.256 -21.475 1.00 23.58 580 VAL A CA 1
ATOM 4760 C C . VAL A 1 619 ? 41.280 -139.680 -21.394 1.00 24.55 580 VAL A C 1
ATOM 4761 O O . VAL A 1 619 ? 41.876 -140.548 -20.732 1.00 24.61 580 VAL A O 1
ATOM 4765 N N . PHE A 1 620 ? 40.168 -139.992 -22.082 1.00 21.27 581 PHE A N 1
ATOM 4766 C CA . PHE A 1 620 ? 39.600 -141.336 -22.055 1.00 19.10 581 PHE A CA 1
ATOM 4767 C C . PHE A 1 620 ? 40.605 -142.355 -22.569 1.00 19.29 581 PHE A C 1
ATOM 4768 O O . PHE A 1 620 ? 40.697 -143.479 -22.061 1.00 21.82 581 PHE A O 1
ATOM 4776 N N . GLY A 1 621 ? 41.411 -141.943 -23.533 1.00 17.00 582 GLY A N 1
ATOM 4777 C CA . GLY A 1 621 ? 42.493 -142.766 -24.004 1.00 18.91 582 GLY A CA 1
ATOM 4778 C C . GLY A 1 621 ? 43.534 -142.947 -22.905 1.00 21.08 582 GLY A C 1
ATOM 4779 O O . GLY A 1 621 ? 44.043 -144.069 -22.791 1.00 19.56 582 GLY A O 1
ATOM 4780 N N . ILE A 1 622 ? 43.868 -141.917 -22.085 1.00 21.84 583 ILE A N 1
ATOM 4781 C CA . ILE A 1 622 ? 44.874 -142.065 -21.019 1.00 20.32 583 ILE A CA 1
ATOM 4782 C C . ILE A 1 622 ? 44.381 -143.037 -19.987 1.00 20.39 583 ILE A C 1
ATOM 4783 O O . ILE A 1 622 ? 45.092 -144.006 -19.707 1.00 21.70 583 ILE A O 1
ATOM 4788 N N . ILE A 1 623 ? 43.185 -142.787 -19.442 1.00 21.92 584 ILE A N 1
ATOM 4789 C CA . ILE A 1 623 ? 42.607 -143.691 -18.464 1.00 23.61 584 ILE A CA 1
ATOM 4790 C C . ILE A 1 623 ? 42.569 -145.095 -19.037 1.00 23.25 584 ILE A C 1
ATOM 4791 O O . ILE A 1 623 ? 43.053 -145.978 -18.329 1.00 26.92 584 ILE A O 1
ATOM 4796 N N . TYR A 1 624 ? 42.109 -145.333 -20.277 1.00 25.93 585 TYR A N 1
ATOM 4797 C CA . TYR A 1 624 ? 42.102 -146.669 -20.870 1.00 25.54 585 TYR A CA 1
ATOM 4798 C C . TYR A 1 624 ? 43.470 -147.327 -20.742 1.00 25.42 585 TYR A C 1
ATOM 4799 O O . TYR A 1 624 ? 43.556 -148.422 -20.181 1.00 32.04 585 TYR A O 1
ATOM 4808 N N . ARG A 1 625 ? 44.531 -146.708 -21.247 1.00 21.75 586 ARG A N 1
ATOM 4809 C CA . ARG A 1 625 ? 45.853 -147.279 -21.163 1.00 19.29 586 ARG A CA 1
ATOM 4810 C C . ARG A 1 625 ? 46.153 -147.586 -19.704 1.00 20.97 586 ARG A C 1
ATOM 4811 O O . ARG A 1 625 ? 46.449 -148.743 -19.424 1.00 23.24 586 ARG A O 1
ATOM 4819 N N . TYR A 1 626 ? 45.986 -146.656 -18.761 1.00 19.86 587 TYR A N 1
ATOM 4820 C CA . TYR A 1 626 ? 46.261 -146.889 -17.344 1.00 23.54 587 TYR A CA 1
ATOM 4821 C C . TYR A 1 626 ? 45.528 -148.121 -16.788 1.00 27.89 587 TYR A C 1
ATOM 4822 O O . TYR A 1 626 ? 46.114 -148.979 -16.114 1.00 24.59 587 TYR A O 1
ATOM 4831 N N . LEU A 1 627 ? 44.238 -148.231 -17.087 1.00 30.50 588 LEU A N 1
ATOM 4832 C CA . LEU A 1 627 ? 43.441 -149.368 -16.665 1.00 32.21 588 LEU A CA 1
ATOM 4833 C C . LEU A 1 627 ? 43.971 -150.675 -17.246 1.00 30.87 588 LEU A C 1
ATOM 4834 O O . LEU A 1 627 ? 44.044 -151.695 -16.553 1.00 32.11 588 LEU A O 1
ATOM 4839 N N . ALA A 1 628 ? 44.408 -150.640 -18.493 1.00 29.29 589 ALA A N 1
ATOM 4840 C CA . ALA A 1 628 ? 44.986 -151.796 -19.129 1.00 31.39 589 ALA A CA 1
ATOM 4841 C C . ALA A 1 628 ? 46.319 -152.174 -18.470 1.00 32.89 589 ALA A C 1
ATOM 4842 O O . ALA A 1 628 ? 46.572 -153.346 -18.183 1.00 32.97 589 ALA A O 1
ATOM 4844 N N . MET A 1 629 ? 47.164 -151.202 -18.129 1.00 33.59 590 MET A N 1
ATOM 4845 C CA . MET A 1 629 ? 48.462 -151.439 -17.509 1.00 31.83 590 MET A CA 1
ATOM 4846 C C . MET A 1 629 ? 48.316 -152.111 -16.162 1.00 30.91 590 MET A C 1
ATOM 4847 O O . MET A 1 629 ? 48.924 -153.136 -15.867 1.00 35.11 590 MET A O 1
ATOM 4852 N N . LYS A 1 630 ? 47.469 -151.501 -15.351 1.00 30.83 591 LYS A N 1
ATOM 4853 C CA . LYS A 1 630 ? 47.209 -151.929 -14.003 1.00 31.48 591 LYS A CA 1
ATOM 4854 C C . LYS A 1 630 ? 46.674 -153.336 -13.935 1.00 33.19 591 LYS A C 1
ATOM 4855 O O . LYS A 1 630 ? 47.161 -154.170 -13.166 1.00 32.91 591 LYS A O 1
ATOM 4861 N N . ASN A 1 631 ? 45.694 -153.596 -14.797 1.00 35.63 592 ASN A N 1
ATOM 4862 C CA . ASN A 1 631 ? 45.065 -154.899 -14.898 1.00 37.06 592 ASN A CA 1
ATOM 4863 C C . ASN A 1 631 ? 46.092 -155.959 -15.285 1.00 37.02 592 ASN A C 1
ATOM 4864 O O . ASN A 1 631 ? 46.126 -157.069 -14.757 1.00 35.24 592 ASN A O 1
ATOM 4869 N N . MET A 1 632 C 46.997 -155.596 -16.192 1.00 37.77 592 MET A N 1
ATOM 4870 C CA . MET A 1 632 C 48.039 -156.474 -16.678 1.00 38.59 592 MET A CA 1
ATOM 4871 C C . MET A 1 632 C 48.939 -156.837 -15.509 1.00 40.82 592 MET A C 1
ATOM 4872 O O . MET A 1 632 C 49.135 -158.032 -15.257 1.00 43.34 592 MET A O 1
ATOM 4877 N N . LEU A 1 633 D 49.446 -155.851 -14.758 1.00 39.82 592 LEU A N 1
ATOM 4878 C CA . LEU A 1 633 D 50.303 -156.089 -13.595 1.00 40.32 592 LEU A CA 1
ATOM 4879 C C . LEU A 1 633 D 49.661 -157.088 -12.626 1.00 40.10 592 LEU A C 1
ATOM 4880 O O . LEU A 1 633 D 50.258 -158.085 -12.198 1.00 41.71 592 LEU A O 1
ATOM 4885 N N . LYS A 1 634 E 48.389 -156.842 -12.322 1.00 35.23 592 LYS A N 1
ATOM 4886 C CA . LYS A 1 634 E 47.645 -157.669 -11.395 1.00 34.23 592 LYS A CA 1
ATOM 4887 C C . LYS A 1 634 E 47.398 -159.070 -11.967 1.00 32.42 592 LYS A C 1
ATOM 4888 O O . LYS A 1 634 E 47.093 -160.041 -11.273 1.00 27.88 592 LYS A O 1
ATOM 4894 N N . ASN A 1 635 F 47.493 -159.222 -13.273 1.00 33.46 592 ASN A N 1
ATOM 4895 C CA . ASN A 1 635 F 47.395 -160.541 -13.840 1.00 39.14 592 ASN A CA 1
ATOM 4896 C C . ASN A 1 635 F 48.765 -161.186 -13.964 1.00 40.52 592 ASN A C 1
ATOM 4897 O O . ASN A 1 635 F 48.960 -162.106 -14.764 1.00 43.91 592 ASN A O 1
ATOM 4902 N N . GLY A 1 636 G 49.723 -160.717 -13.160 1.00 41.07 592 GLY A N 1
ATOM 4903 C CA . GLY A 1 636 G 51.044 -161.305 -13.096 1.00 43.02 592 GLY A CA 1
ATOM 4904 C C . GLY A 1 636 G 51.938 -161.067 -14.306 1.00 44.48 592 GLY A C 1
ATOM 4905 O O . GLY A 1 636 G 52.599 -162.000 -14.793 1.00 48.92 592 GLY A O 1
ATOM 4906 N N . ALA A 1 637 H 51.975 -159.861 -14.859 1.00 41.59 592 ALA A N 1
ATOM 4907 C CA . ALA A 1 637 H 52.981 -159.620 -15.866 1.00 41.17 592 ALA A CA 1
ATOM 4908 C C . ALA A 1 637 H 54.076 -158.866 -15.116 1.00 43.59 592 ALA A C 1
ATOM 4909 O O . ALA A 1 637 H 53.804 -158.220 -14.094 1.00 44.89 592 ALA A O 1
ATOM 4911 N N . SER A 1 638 I 55.351 -159.013 -15.509 1.00 45.73 592 SER A N 1
ATOM 4912 C CA . SER A 1 638 I 56.450 -158.224 -14.927 1.00 43.49 592 SER A CA 1
ATOM 4913 C C . SER A 1 638 I 56.381 -156.865 -15.604 1.00 42.65 592 SER A C 1
ATOM 4914 O O . SER A 1 638 I 55.925 -156.835 -16.761 1.00 36.38 592 SER A O 1
ATOM 4916 N N . ILE A 1 639 J 56.845 -155.752 -14.990 1.00 39.70 592 ILE A N 1
ATOM 4917 C CA . ILE A 1 639 J 56.790 -154.462 -15.679 1.00 36.39 592 ILE A CA 1
ATOM 4918 C C . ILE A 1 639 J 57.531 -154.523 -17.002 1.00 36.03 592 ILE A C 1
ATOM 4919 O O . ILE A 1 639 J 57.139 -153.823 -17.923 1.00 33.84 592 ILE A O 1
ATOM 4924 N N . GLU A 1 640 K 58.535 -155.389 -17.174 1.00 34.87 592 GLU A N 1
ATOM 4925 C CA . GLU A 1 640 K 59.174 -155.535 -18.468 1.00 34.27 592 GLU A CA 1
ATOM 4926 C C . GLU A 1 640 K 58.147 -155.986 -19.505 1.00 34.26 592 GLU A C 1
ATOM 4927 O O . GLU A 1 640 K 58.223 -155.555 -20.649 1.00 36.99 592 GLU A O 1
ATOM 4929 N N . GLU A 1 641 ? 57.149 -156.785 -19.130 1.00 34.11 593 GLU A N 1
ATOM 4930 C CA . GLU A 1 641 ? 56.077 -157.209 -20.025 1.00 38.91 593 GLU A CA 1
ATOM 4931 C C . GLU A 1 641 ? 55.037 -156.103 -20.243 1.00 39.65 593 GLU A C 1
ATOM 4932 O O . GLU A 1 641 ? 54.563 -155.886 -21.367 1.00 41.78 593 GLU A O 1
ATOM 4938 N N . VAL A 1 642 ? 54.665 -155.376 -19.180 1.00 39.44 594 VAL A N 1
ATOM 4939 C CA . VAL A 1 642 ? 53.699 -154.288 -19.286 1.00 35.30 594 VAL A CA 1
ATOM 4940 C C . VAL A 1 642 ? 54.345 -153.177 -20.120 1.00 32.92 594 VAL A C 1
ATOM 4941 O O . VAL A 1 642 ? 53.828 -152.794 -21.172 1.00 30.94 594 VAL A O 1
ATOM 4945 N N . ALA A 1 643 ? 55.502 -152.685 -19.698 1.00 28.76 595 ALA A N 1
ATOM 4946 C CA . ALA A 1 643 ? 56.276 -151.706 -20.430 1.00 28.52 595 ALA A CA 1
ATOM 4947 C C . ALA A 1 643 ? 56.499 -152.064 -21.881 1.00 28.19 595 ALA A C 1
ATOM 4948 O O . ALA A 1 643 ? 56.481 -151.183 -22.731 1.00 32.47 595 ALA A O 1
ATOM 4950 N N . ARG A 1 644 ? 56.705 -153.328 -22.218 1.00 32.42 596 ARG A N 1
ATOM 4951 C CA . ARG A 1 644 ? 56.861 -153.711 -23.615 1.00 35.19 596 ARG A CA 1
ATOM 4952 C C . ARG A 1 644 ? 55.595 -153.401 -24.400 1.00 35.04 596 ARG A C 1
ATOM 4953 O O . ARG A 1 644 ? 55.686 -153.059 -25.577 1.00 35.71 596 ARG A O 1
ATOM 4955 N N . LYS A 1 645 ? 54.418 -153.520 -23.783 1.00 36.70 597 LYS A N 1
ATOM 4956 C CA . LYS A 1 645 ? 53.170 -153.211 -24.463 1.00 40.27 597 LYS A CA 1
ATOM 4957 C C . LYS A 1 645 ? 52.734 -151.752 -24.396 1.00 37.66 597 LYS A C 1
ATOM 4958 O O . LYS A 1 645 ? 52.133 -151.230 -25.339 1.00 35.81 597 LYS A O 1
ATOM 4964 N N . TYR A 1 646 ? 52.964 -151.085 -23.267 1.00 35.22 598 TYR A N 1
ATOM 4965 C CA . TYR A 1 646 ? 52.556 -149.708 -23.066 1.00 29.87 598 TYR A CA 1
ATOM 4966 C C . TYR A 1 646 ? 53.825 -149.013 -22.625 1.00 28.41 598 TYR A C 1
ATOM 4967 O O . TYR A 1 646 ? 54.153 -148.989 -21.437 1.00 30.90 598 TYR A O 1
ATOM 4976 N N . PRO A 1 647 ? 54.635 -148.481 -23.523 1.00 27.84 599 PRO A N 1
ATOM 4977 C CA . PRO A 1 647 ? 55.894 -147.878 -23.143 1.00 29.86 599 PRO A CA 1
ATOM 4978 C C . PRO A 1 647 ? 55.747 -146.451 -22.590 1.00 32.59 599 PRO A C 1
ATOM 4979 O O . PRO A 1 647 ? 54.755 -145.764 -22.845 1.00 33.12 599 PRO A O 1
ATOM 4983 N N . ARG A 1 648 ? 56.834 -146.011 -21.934 1.00 34.72 600 ARG A N 1
ATOM 4984 C CA . ARG A 1 648 ? 57.025 -144.719 -21.273 1.00 32.08 600 ARG A CA 1
ATOM 4985 C C . ARG A 1 648 ? 56.633 -143.465 -22.064 1.00 30.68 600 ARG A C 1
ATOM 4986 O O . ARG A 1 648 ? 57.214 -143.134 -23.115 1.00 28.11 600 ARG A O 1
ATOM 4994 N N . LYS A 1 649 ? 55.655 -142.759 -21.491 1.00 26.12 601 LYS A N 1
ATOM 4995 C CA . LYS A 1 649 ? 54.959 -141.643 -22.109 1.00 21.82 601 LYS A CA 1
ATOM 4996 C C . LYS A 1 649 ? 54.701 -140.584 -21.044 1.00 21.42 601 LYS A C 1
ATOM 4997 O O . LYS A 1 649 ? 54.656 -140.886 -19.844 1.00 25.05 601 LYS A O 1
ATOM 5003 N N . VAL A 1 650 ? 54.552 -139.330 -21.468 1.00 18.64 602 VAL A N 1
ATOM 5004 C CA . VAL A 1 650 ? 54.168 -138.199 -20.632 1.00 10.21 602 VAL A CA 1
ATOM 5005 C C . VAL A 1 650 ? 53.139 -137.477 -21.487 1.00 7.47 602 VAL A C 1
ATOM 5006 O O . VAL A 1 650 ? 53.434 -137.056 -22.623 1.00 2.35 602 VAL A O 1
ATOM 5010 N N . SER A 1 651 ? 51.929 -137.376 -20.984 1.00 4.84 603 SER A N 1
ATOM 5011 C CA . SER A 1 651 ? 50.930 -136.573 -21.660 1.00 12.92 603 SER A CA 1
ATOM 5012 C C . SER A 1 651 ? 50.933 -135.154 -21.066 1.00 17.12 603 SER A C 1
ATOM 5013 O O . SER A 1 651 ? 50.789 -134.926 -19.853 1.00 18.10 603 SER A O 1
ATOM 5016 N N . ILE A 1 652 ? 51.136 -134.168 -21.930 1.00 18.21 604 ILE A N 1
ATOM 5017 C CA . ILE A 1 652 ? 51.227 -132.772 -21.549 1.00 16.61 604 ILE A CA 1
ATOM 5018 C C . ILE A 1 652 ? 49.942 -132.088 -22.004 1.00 16.32 604 ILE A C 1
ATOM 5019 O O . ILE A 1 652 ? 49.634 -132.086 -23.201 1.00 19.03 604 ILE A O 1
ATOM 5024 N N . PHE A 1 653 ? 49.130 -131.549 -21.104 1.00 17.77 605 PHE A N 1
ATOM 5025 C CA . PHE A 1 653 ? 47.930 -130.819 -21.490 1.00 15.82 605 PHE A CA 1
ATOM 5026 C C . PHE A 1 653 ? 48.124 -129.366 -21.080 1.00 15.93 605 PHE A C 1
ATOM 5027 O O . PHE A 1 653 ? 48.777 -129.066 -20.075 1.00 12.30 605 PHE A O 1
ATOM 5035 N N . GLY A 1 654 ? 47.574 -128.436 -21.838 1.00 15.81 606 GLY A N 1
ATOM 5036 C CA . GLY A 1 654 ? 47.632 -127.032 -21.503 1.00 16.95 606 GLY A CA 1
ATOM 5037 C C . GLY A 1 654 ? 46.491 -126.322 -22.210 1.00 18.95 606 GLY A C 1
ATOM 5038 O O . GLY A 1 654 ? 46.077 -126.780 -23.288 1.00 20.73 606 GLY A O 1
ATOM 5039 N N . GLY A 1 655 ? 45.950 -125.245 -21.624 1.00 16.26 607 GLY A N 1
ATOM 5040 C CA . GLY A 1 655 ? 44.916 -124.466 -22.288 1.00 14.93 607 GLY A CA 1
ATOM 5041 C C . GLY A 1 655 ? 43.936 -123.895 -21.287 1.00 11.86 607 GLY A C 1
ATOM 5042 O O . GLY A 1 655 ? 43.923 -124.299 -20.124 1.00 13.50 607 GLY A O 1
ATOM 5043 N N . LYS A 1 656 ? 43.118 -122.935 -21.704 1.00 10.93 608 LYS A N 1
ATOM 5044 C CA . LYS A 1 656 ? 42.177 -122.297 -20.794 1.00 11.20 608 LYS A CA 1
ATOM 5045 C C . LYS A 1 656 ? 40.769 -122.526 -21.302 1.00 15.86 608 LYS A C 1
ATOM 5046 O O . LYS A 1 656 ? 40.561 -122.639 -22.517 1.00 15.87 608 LYS A O 1
ATOM 5052 N N . SER A 1 657 ? 39.842 -122.660 -20.354 1.00 16.37 609 SER A N 1
ATOM 5053 C CA . SER A 1 657 ? 38.415 -122.795 -20.595 1.00 13.07 609 SER A CA 1
ATOM 5054 C C . SER A 1 657 ? 37.798 -121.422 -20.437 1.00 12.40 609 SER A C 1
ATOM 5055 O O . SER A 1 657 ? 38.270 -120.602 -19.654 1.00 13.71 609 SER A O 1
ATOM 5058 N N . ALA A 1 658 ? 36.702 -121.179 -21.121 1.00 11.80 610 ALA A N 1
ATOM 5059 C CA . ALA A 1 658 ? 35.955 -119.949 -20.958 1.00 12.62 610 ALA A CA 1
ATOM 5060 C C . ALA A 1 658 ? 35.322 -119.981 -19.575 1.00 13.68 610 ALA A C 1
ATOM 5061 O O . ALA A 1 658 ? 34.915 -121.070 -19.143 1.00 9.81 610 ALA A O 1
ATOM 5063 N N . PRO A 1 659 ? 35.140 -118.822 -18.905 1.00 15.58 611 PRO A N 1
ATOM 5064 C CA . PRO A 1 659 ? 34.694 -118.741 -17.534 1.00 13.90 611 PRO A CA 1
ATOM 5065 C C . PRO A 1 659 ? 33.418 -119.450 -17.213 1.00 14.95 611 PRO A C 1
ATOM 5066 O O . PRO A 1 659 ? 33.255 -119.858 -16.074 1.00 18.91 611 PRO A O 1
ATOM 5070 N N . GLY A 1 660 ? 32.482 -119.601 -18.153 1.00 21.29 612 GLY A N 1
ATOM 5071 C CA . GLY A 1 660 ? 31.206 -120.233 -17.810 1.00 23.24 612 GLY A CA 1
ATOM 5072 C C . GLY A 1 660 ? 30.976 -121.555 -18.507 1.00 21.88 612 GLY A C 1
ATOM 5073 O O . GLY A 1 660 ? 29.876 -122.100 -18.491 1.00 24.01 612 GLY A O 1
ATOM 5074 N N . TYR A 1 661 ? 31.990 -122.147 -19.115 1.00 20.29 613 TYR A N 1
ATOM 5075 C CA . TYR A 1 661 ? 31.739 -123.343 -19.856 1.00 18.15 613 TYR A CA 1
ATOM 5076 C C . TYR A 1 661 ? 31.941 -124.455 -18.841 1.00 20.52 613 TYR A C 1
ATOM 5077 O O . TYR A 1 661 ? 33.048 -124.974 -18.675 1.00 24.96 613 TYR A O 1
ATOM 5086 N N . TYR A 1 662 ? 30.849 -124.864 -18.189 1.00 20.13 614 TYR A N 1
ATOM 5087 C CA . TYR A 1 662 ? 30.914 -125.898 -17.172 1.00 23.54 614 TYR A CA 1
ATOM 5088 C C . TYR A 1 662 ? 31.611 -127.183 -17.598 1.00 25.10 614 TYR A C 1
ATOM 5089 O O . TYR A 1 662 ? 32.494 -127.678 -16.887 1.00 27.86 614 TYR A O 1
ATOM 5098 N N . MET A 1 663 ? 31.222 -127.740 -18.746 1.00 22.70 615 MET A N 1
ATOM 5099 C CA . MET A 1 663 ? 31.817 -128.985 -19.203 1.00 19.71 615 MET A CA 1
ATOM 5100 C C . MET A 1 663 ? 33.308 -128.805 -19.474 1.00 18.44 615 MET A C 1
ATOM 5101 O O . MET A 1 663 ? 34.098 -129.690 -19.131 1.00 17.71 615 MET A O 1
ATOM 5106 N N . ALA A 1 664 ? 33.753 -127.656 -20.001 1.00 15.53 616 ALA A N 1
ATOM 5107 C CA . ALA A 1 664 ? 35.175 -127.488 -20.266 1.00 16.56 616 ALA A CA 1
ATOM 5108 C C . ALA A 1 664 ? 35.923 -127.410 -18.939 1.00 16.81 616 ALA A C 1
ATOM 5109 O O . ALA A 1 664 ? 36.949 -128.068 -18.731 1.00 17.58 616 ALA A O 1
ATOM 5111 N N . LYS A 1 665 ? 35.359 -126.691 -17.972 1.00 17.85 617 LYS A N 1
ATOM 5112 C CA . LYS A 1 665 ? 35.940 -126.671 -16.648 1.00 19.01 617 LYS A CA 1
ATOM 5113 C C . LYS A 1 665 ? 35.930 -128.063 -16.011 1.00 18.73 617 LYS A C 1
ATOM 5114 O O . LYS A 1 665 ? 36.882 -128.386 -15.288 1.00 21.92 617 LYS A O 1
ATOM 5120 N N . LEU A 1 666 ? 34.956 -128.942 -16.278 1.00 17.19 618 LEU A N 1
ATOM 5121 C CA . LEU A 1 666 ? 34.996 -130.301 -15.738 1.00 16.94 618 LEU A CA 1
ATOM 5122 C C . LEU A 1 666 ? 36.161 -131.038 -16.335 1.00 17.27 618 LEU A C 1
ATOM 5123 O O . LEU A 1 666 ? 36.853 -131.754 -15.604 1.00 17.97 618 LEU A O 1
ATOM 5128 N N . ILE A 1 667 ? 36.424 -130.828 -17.635 1.00 14.85 619 ILE A N 1
ATOM 5129 C CA . ILE A 1 667 ? 37.467 -131.583 -18.285 1.00 14.59 619 ILE A CA 1
ATOM 5130 C C . ILE A 1 667 ? 38.812 -131.213 -17.675 1.00 20.23 619 ILE A C 1
ATOM 5131 O O . ILE A 1 667 ? 39.652 -132.103 -17.460 1.00 24.47 619 ILE A O 1
ATOM 5136 N N . ILE A 1 668 ? 39.011 -129.948 -17.286 1.00 18.13 620 ILE A N 1
ATOM 5137 C CA . ILE A 1 668 ? 40.260 -129.575 -16.637 1.00 11.31 620 ILE A CA 1
ATOM 5138 C C . ILE A 1 668 ? 40.353 -130.302 -15.307 1.00 11.86 620 ILE A C 1
ATOM 5139 O O . ILE A 1 668 ? 41.430 -130.836 -15.035 1.00 17.70 620 ILE A O 1
ATOM 5144 N N . LYS A 1 669 ? 39.286 -130.433 -14.503 1.00 11.67 621 LYS A N 1
ATOM 5145 C CA . LYS A 1 669 ? 39.389 -131.106 -13.210 1.00 12.66 621 LYS A CA 1
ATOM 5146 C C . LYS A 1 669 ? 39.724 -132.571 -13.443 1.00 17.26 621 LYS A C 1
ATOM 5147 O O . LYS A 1 669 ? 40.643 -133.112 -12.815 1.00 16.97 621 LYS A O 1
ATOM 5153 N N . LEU A 1 670 ? 39.059 -133.179 -14.425 1.00 18.13 622 LEU A N 1
ATOM 5154 C CA . LEU A 1 670 ? 39.265 -134.571 -14.750 1.00 19.17 622 LEU A CA 1
ATOM 5155 C C . LEU A 1 670 ? 40.706 -134.858 -15.123 1.00 18.23 622 LEU A C 1
ATOM 5156 O O . LEU A 1 670 ? 41.228 -135.856 -14.609 1.00 20.61 622 LEU A O 1
ATOM 5161 N N . ILE A 1 671 ? 41.378 -134.008 -15.919 1.00 18.40 623 ILE A N 1
ATOM 5162 C CA . ILE A 1 671 ? 42.779 -134.212 -16.294 1.00 16.16 623 ILE A CA 1
ATOM 5163 C C . ILE A 1 671 ? 43.618 -134.187 -15.026 1.00 19.73 623 ILE A C 1
ATOM 5164 O O . ILE A 1 671 ? 44.460 -135.064 -14.808 1.00 21.46 623 ILE A O 1
ATOM 5169 N N . ASN A 1 672 ? 43.323 -133.237 -14.139 1.00 21.08 624 ASN A N 1
ATOM 5170 C CA . ASN A 1 672 ? 44.047 -133.085 -12.880 1.00 21.59 624 ASN A CA 1
ATOM 5171 C C . ASN A 1 672 ? 43.878 -134.254 -11.926 1.00 16.38 624 ASN A C 1
ATOM 5172 O O . ASN A 1 672 ? 44.819 -134.674 -11.246 1.00 11.79 624 ASN A O 1
ATOM 5177 N N . CYS A 1 673 ? 42.695 -134.836 -11.926 1.00 11.86 625 CYS A N 1
ATOM 5178 C CA . CYS A 1 673 ? 42.442 -136.029 -11.158 1.00 17.85 625 CYS A CA 1
ATOM 5179 C C . CYS A 1 673 ? 43.226 -137.235 -11.705 1.00 23.00 625 CYS A C 1
ATOM 5180 O O . CYS A 1 673 ? 43.899 -137.977 -10.959 1.00 24.19 625 CYS A O 1
ATOM 5183 N N . VAL A 1 674 ? 43.177 -137.466 -13.026 1.00 21.85 626 VAL A N 1
ATOM 5184 C CA . VAL A 1 674 ? 43.918 -138.554 -13.648 1.00 17.93 626 VAL A CA 1
ATOM 5185 C C . VAL A 1 674 ? 45.381 -138.388 -13.262 1.00 19.92 626 VAL A C 1
ATOM 5186 O O . VAL A 1 674 ? 45.982 -139.329 -12.752 1.00 23.14 626 VAL A O 1
ATOM 5190 N N . ALA A 1 675 ? 45.931 -137.179 -13.397 1.00 21.91 627 ALA A N 1
ATOM 5191 C CA . ALA A 1 675 ? 47.317 -136.913 -13.055 1.00 23.43 627 ALA A CA 1
ATOM 5192 C C . ALA A 1 675 ? 47.615 -137.236 -11.609 1.00 24.38 627 ALA A C 1
ATOM 5193 O O . ALA A 1 675 ? 48.668 -137.809 -11.328 1.00 25.81 627 ALA A O 1
ATOM 5195 N N . ASP A 1 676 ? 46.712 -136.948 -10.674 1.00 26.01 628 ASP A N 1
ATOM 5196 C CA . ASP A 1 676 ? 46.982 -137.291 -9.297 1.00 27.42 628 ASP A CA 1
ATOM 5197 C C . ASP A 1 676 ? 47.011 -138.765 -9.003 1.00 26.65 628 ASP A C 1
ATOM 5198 O O . ASP A 1 676 ? 47.816 -139.148 -8.163 1.00 29.76 628 ASP A O 1
ATOM 5203 N N . ILE A 1 677 ? 46.225 -139.624 -9.644 1.00 26.89 629 ILE A N 1
ATOM 5204 C CA . ILE A 1 677 ? 46.262 -141.065 -9.381 1.00 22.91 629 ILE A CA 1
ATOM 5205 C C . ILE A 1 677 ? 47.448 -141.734 -10.091 1.00 23.69 629 ILE A C 1
ATOM 5206 O O . ILE A 1 677 ? 48.282 -142.388 -9.456 1.00 25.83 629 ILE A O 1
ATOM 5211 N N . VAL A 1 678 ? 47.598 -141.488 -11.397 1.00 22.86 630 VAL A N 1
ATOM 5212 C CA . VAL A 1 678 ? 48.632 -142.074 -12.241 1.00 17.68 630 VAL A CA 1
ATOM 5213 C C . VAL A 1 678 ? 50.019 -141.600 -11.842 1.00 20.05 630 VAL A C 1
ATOM 5214 O O . VAL A 1 678 ? 50.916 -142.412 -11.672 1.00 19.44 630 VAL A O 1
ATOM 5218 N N . ASN A 1 679 ? 50.241 -140.316 -11.597 1.00 23.39 631 ASN A N 1
ATOM 5219 C CA . ASN A 1 679 ? 51.578 -139.853 -11.264 1.00 25.42 631 ASN A CA 1
ATOM 5220 C C . ASN A 1 679 ? 52.083 -140.387 -9.947 1.00 29.42 631 ASN A C 1
ATOM 5221 O O . ASN A 1 679 ? 53.289 -140.519 -9.700 1.00 32.43 631 ASN A O 1
ATOM 5226 N N . ASN A 1 680 ? 51.150 -140.737 -9.074 1.00 30.96 632 ASN A N 1
ATOM 5227 C CA . ASN A 1 680 ? 51.566 -141.152 -7.754 1.00 33.56 632 ASN A CA 1
ATOM 5228 C C . ASN A 1 680 ? 51.365 -142.631 -7.540 1.00 36.19 632 ASN A C 1
ATOM 5229 O O . ASN A 1 680 ? 51.476 -143.128 -6.414 1.00 40.12 632 ASN A O 1
ATOM 5234 N N . ASP A 1 681 ? 51.120 -143.390 -8.608 1.00 36.13 633 ASP A N 1
ATOM 5235 C CA . ASP A 1 681 ? 50.941 -144.816 -8.461 1.00 38.75 633 ASP A CA 1
ATOM 5236 C C . ASP A 1 681 ? 52.195 -145.632 -8.748 1.00 40.36 633 ASP A C 1
ATOM 5237 O O . ASP A 1 681 ? 52.501 -146.058 -9.865 1.00 42.27 633 ASP A O 1
ATOM 5242 N N . GLU A 1 682 ? 52.865 -145.956 -7.655 1.00 41.80 634 GLU A N 1
ATOM 5243 C CA . GLU A 1 682 ? 54.112 -146.700 -7.667 1.00 42.75 634 GLU A CA 1
ATOM 5244 C C . GLU A 1 682 ? 54.194 -147.921 -8.560 1.00 42.69 634 GLU A C 1
ATOM 5245 O O . GLU A 1 682 ? 55.210 -148.129 -9.215 1.00 43.47 634 GLU A O 1
ATOM 5247 N N . SER A 1 683 ? 53.101 -148.678 -8.644 1.00 43.69 635 SER A N 1
ATOM 5248 C CA . SER A 1 683 ? 53.025 -149.925 -9.394 1.00 41.35 635 SER A CA 1
ATOM 5249 C C . SER A 1 683 ? 53.434 -149.842 -10.856 1.00 41.51 635 SER A C 1
ATOM 5250 O O . SER A 1 683 ? 54.086 -150.748 -11.382 1.00 41.60 635 SER A O 1
ATOM 5253 N N . ILE A 1 684 ? 53.081 -148.750 -11.537 1.00 40.77 636 ILE A N 1
ATOM 5254 C CA . ILE A 1 684 ? 53.400 -148.656 -12.949 1.00 37.82 636 ILE A CA 1
ATOM 5255 C C . ILE A 1 684 ? 54.755 -147.995 -13.151 1.00 38.04 636 ILE A C 1
ATOM 5256 O O . ILE A 1 684 ? 55.072 -147.544 -14.254 1.00 38.55 636 ILE A O 1
ATOM 5261 N N . GLU A 1 685 ? 55.536 -147.881 -12.080 1.00 36.75 637 GLU A N 1
ATOM 5262 C CA . GLU A 1 685 ? 56.891 -147.355 -12.074 1.00 40.23 637 GLU A CA 1
ATOM 5263 C C . GLU A 1 685 ? 57.341 -146.330 -13.127 1.00 40.05 637 GLU A C 1
ATOM 5264 O O . GLU A 1 685 ? 58.313 -146.501 -13.864 1.00 40.32 637 GLU A O 1
ATOM 5266 N N . HIS A 1 686 ? 56.629 -145.192 -13.190 1.00 38.76 638 HIS A N 1
ATOM 5267 C CA . HIS A 1 686 ? 56.929 -144.082 -14.101 1.00 36.39 638 HIS A CA 1
ATOM 5268 C C . HIS A 1 686 ? 56.770 -144.408 -15.582 1.00 36.95 638 HIS A C 1
ATOM 5269 O O . HIS A 1 686 ? 57.328 -143.728 -16.445 1.00 40.23 638 HIS A O 1
ATOM 5276 N N . LEU A 1 687 ? 55.997 -145.431 -15.939 1.00 33.69 639 LEU A N 1
ATOM 5277 C CA . LEU A 1 687 ? 55.768 -145.700 -17.335 1.00 26.11 639 LEU A CA 1
ATOM 5278 C C . LEU A 1 687 ? 54.798 -144.698 -17.905 1.00 21.83 639 LEU A C 1
ATOM 5279 O O . LEU A 1 687 ? 54.791 -144.533 -19.121 1.00 18.89 639 LEU A O 1
ATOM 5284 N N . LEU A 1 688 ? 54.006 -144.021 -17.063 1.00 21.98 640 LEU A N 1
ATOM 5285 C CA . LEU A 1 688 ? 53.068 -142.991 -17.498 1.00 26.59 640 LEU A CA 1
ATOM 5286 C C . LEU A 1 688 ? 52.936 -141.823 -16.523 1.00 29.01 640 LEU A C 1
ATOM 5287 O O . LEU A 1 688 ? 52.757 -142.058 -15.322 1.00 31.53 640 LEU A O 1
ATOM 5292 N N . LYS A 1 689 ? 53.008 -140.582 -17.024 1.00 30.20 641 LYS A N 1
ATOM 5293 C CA . LYS A 1 689 ? 52.794 -139.354 -16.246 1.00 25.95 641 LYS A CA 1
ATOM 5294 C C . LYS A 1 689 ? 51.820 -138.460 -17.011 1.00 25.71 641 LYS A C 1
ATOM 5295 O O . LYS A 1 689 ? 51.801 -138.470 -18.250 1.00 27.58 641 LYS A O 1
ATOM 5301 N N . VAL A 1 690 ? 50.985 -137.679 -16.343 1.00 24.22 642 VAL A N 1
ATOM 5302 C CA . VAL A 1 690 ? 50.057 -136.746 -16.982 1.00 23.21 642 VAL A CA 1
ATOM 5303 C C . VAL A 1 690 ? 50.455 -135.424 -16.344 1.00 22.51 642 VAL A C 1
ATOM 5304 O O . VAL A 1 690 ? 50.655 -135.368 -15.126 1.00 24.32 642 VAL A O 1
ATOM 5308 N N . VAL A 1 691 ? 50.598 -134.339 -17.090 1.00 21.38 643 VAL A N 1
ATOM 5309 C CA . VAL A 1 691 ? 51.014 -133.055 -16.542 1.00 17.19 643 VAL A CA 1
ATOM 5310 C C . VAL A 1 691 ? 50.065 -132.020 -17.144 1.00 17.58 643 VAL A C 1
ATOM 5311 O O . VAL A 1 691 ? 49.665 -132.175 -18.306 1.00 21.29 643 VAL A O 1
ATOM 5315 N N . PHE A 1 692 ? 49.642 -130.990 -16.420 1.00 13.94 644 PHE A N 1
ATOM 5316 C CA . PHE A 1 692 ? 48.818 -129.939 -17.003 1.00 12.55 644 PHE A CA 1
ATOM 5317 C C . PHE A 1 692 ? 49.577 -128.626 -16.841 1.00 15.16 644 PHE A C 1
ATOM 5318 O O . PHE A 1 692 ? 49.911 -128.298 -15.706 1.00 20.99 644 PHE A O 1
ATOM 5326 N N . VAL A 1 693 ? 49.891 -127.818 -17.854 1.00 14.87 645 VAL A N 1
ATOM 5327 C CA . VAL A 1 693 ? 50.567 -126.549 -17.647 1.00 7.93 645 VAL A CA 1
ATOM 5328 C C . VAL A 1 693 ? 49.590 -125.382 -17.514 1.00 12.76 645 VAL A C 1
ATOM 5329 O O . VAL A 1 693 ? 48.784 -125.064 -18.408 1.00 16.99 645 VAL A O 1
ATOM 5333 N N . ALA A 1 694 ? 49.620 -124.696 -16.368 1.00 14.10 646 ALA A N 1
ATOM 5334 C CA . ALA A 1 694 ? 48.745 -123.553 -16.179 1.00 7.66 646 ALA A CA 1
ATOM 5335 C C . ALA A 1 694 ? 49.212 -122.322 -16.930 1.00 9.23 646 ALA A C 1
ATOM 5336 O O . ALA A 1 694 ? 50.398 -122.119 -17.197 1.00 9.16 646 ALA A O 1
ATOM 5338 N N . ASP A 1 695 ? 48.156 -121.568 -17.281 1.00 14.46 647 ASP A N 1
ATOM 5339 C CA . ASP A 1 695 ? 48.185 -120.249 -17.918 1.00 12.33 647 ASP A CA 1
ATOM 5340 C C . ASP A 1 695 ? 49.145 -120.204 -19.089 1.00 9.88 647 ASP A C 1
ATOM 5341 O O . ASP A 1 695 ? 50.055 -119.401 -19.212 1.00 9.50 647 ASP A O 1
ATOM 5346 N N . TYR A 1 696 ? 48.860 -121.161 -19.965 1.00 13.17 648 TYR A N 1
ATOM 5347 C CA . TYR A 1 696 ? 49.556 -121.377 -21.215 1.00 8.68 648 TYR A CA 1
ATOM 5348 C C . TYR A 1 696 ? 49.349 -120.141 -22.043 1.00 7.27 648 TYR A C 1
ATOM 5349 O O . TYR A 1 696 ? 48.238 -119.772 -22.391 1.00 10.60 648 TYR A O 1
ATOM 5358 N N . ASN A 1 697 ? 50.460 -119.484 -22.233 1.00 6.71 649 ASN A N 1
ATOM 5359 C CA . ASN A 1 697 ? 50.534 -118.293 -23.030 1.00 9.98 649 ASN A CA 1
ATOM 5360 C C . ASN A 1 697 ? 51.583 -118.534 -24.121 1.00 12.53 649 ASN A C 1
ATOM 5361 O O . ASN A 1 697 ? 52.039 -119.672 -24.297 1.00 15.14 649 ASN A O 1
ATOM 5366 N N . VAL A 1 698 ? 52.061 -117.529 -24.862 1.00 10.54 650 VAL A N 1
ATOM 5367 C CA . VAL A 1 698 ? 52.971 -117.810 -25.959 1.00 9.91 650 VAL A CA 1
ATOM 5368 C C . VAL A 1 698 ? 54.317 -118.310 -25.468 1.00 10.58 650 VAL A C 1
ATOM 5369 O O . VAL A 1 698 ? 54.843 -119.271 -26.023 1.00 13.37 650 VAL A O 1
ATOM 5373 N N . SER A 1 699 ? 54.852 -117.738 -24.396 1.00 8.52 651 SER A N 1
ATOM 5374 C CA . SER A 1 699 ? 56.173 -118.066 -23.913 1.00 6.02 651 SER A CA 1
ATOM 5375 C C . SER A 1 699 ? 56.233 -119.519 -23.488 1.00 11.19 651 SER A C 1
ATOM 5376 O O . SER A 1 699 ? 57.167 -120.253 -23.831 1.00 11.65 651 SER A O 1
ATOM 5379 N N . LYS A 1 700 ? 55.159 -119.967 -22.834 1.00 12.07 652 LYS A N 1
ATOM 5380 C CA . LYS A 1 700 ? 55.058 -121.354 -22.451 1.00 12.47 652 LYS A CA 1
ATOM 5381 C C . LYS A 1 700 ? 55.035 -122.197 -23.724 1.00 13.60 652 LYS A C 1
ATOM 5382 O O . LYS A 1 700 ? 55.761 -123.182 -23.831 1.00 12.23 652 LYS A O 1
ATOM 5388 N N . ALA A 1 701 ? 54.311 -121.771 -24.761 1.00 17.17 653 ALA A N 1
ATOM 5389 C CA . ALA A 1 701 ? 54.252 -122.483 -26.030 1.00 17.09 653 ALA A CA 1
ATOM 5390 C C . ALA A 1 701 ? 55.607 -122.452 -26.728 1.00 16.75 653 ALA A C 1
ATOM 5391 O O . ALA A 1 701 ? 55.922 -123.390 -27.466 1.00 19.75 653 ALA A O 1
ATOM 5393 N N . GLU A 1 702 ? 56.457 -121.445 -26.510 1.00 13.26 654 GLU A N 1
ATOM 5394 C CA . GLU A 1 702 ? 57.774 -121.460 -27.113 1.00 13.08 654 GLU A CA 1
ATOM 5395 C C . GLU A 1 702 ? 58.656 -122.475 -26.397 1.00 15.44 654 GLU A C 1
ATOM 5396 O O . GLU A 1 702 ? 59.644 -122.894 -26.991 1.00 17.54 654 GLU A O 1
ATOM 5402 N N . ILE A 1 703 ? 58.366 -122.896 -25.150 1.00 14.27 655 ILE A N 1
ATOM 5403 C CA . ILE A 1 703 ? 59.163 -123.914 -24.481 1.00 11.01 655 ILE A CA 1
ATOM 5404 C C . ILE A 1 703 ? 58.578 -125.286 -24.805 1.00 12.76 655 ILE A C 1
ATOM 5405 O O . ILE A 1 703 ? 59.310 -126.229 -25.125 1.00 16.70 655 ILE A O 1
ATOM 5410 N N . ILE A 1 704 ? 57.242 -125.382 -24.771 1.00 10.29 656 ILE A N 1
ATOM 5411 C CA . ILE A 1 704 ? 56.497 -126.616 -24.994 1.00 7.16 656 ILE A CA 1
ATOM 5412 C C . ILE A 1 704 ? 56.574 -127.119 -26.422 1.00 10.91 656 ILE A C 1
ATOM 5413 O O . ILE A 1 704 ? 56.927 -128.286 -26.592 1.00 16.36 656 ILE A O 1
ATOM 5418 N N . ILE A 1 705 ? 56.291 -126.339 -27.469 1.00 9.30 657 ILE A N 1
ATOM 5419 C CA . ILE A 1 705 ? 56.345 -126.872 -28.820 1.00 9.33 657 ILE A CA 1
ATOM 5420 C C . ILE A 1 705 ? 57.687 -127.490 -29.263 1.00 11.80 657 ILE A C 1
ATOM 5421 O O . ILE A 1 705 ? 57.627 -128.651 -29.686 1.00 14.48 657 ILE A O 1
ATOM 5426 N N . PRO A 1 706 ? 58.915 -126.951 -29.194 1.00 10.84 658 PRO A N 1
ATOM 5427 C CA . PRO A 1 706 ? 60.127 -127.656 -29.644 1.00 10.40 658 PRO A CA 1
ATOM 5428 C C . PRO A 1 706 ? 60.466 -128.943 -28.872 1.00 12.11 658 PRO A C 1
ATOM 5429 O O . PRO A 1 706 ? 61.375 -129.679 -29.271 1.00 6.18 658 PRO A O 1
ATOM 5433 N N . ALA A 1 707 ? 59.796 -129.195 -27.736 1.00 11.05 659 ALA A N 1
ATOM 5434 C CA . ALA A 1 707 ? 60.011 -130.375 -26.926 1.00 10.31 659 ALA A CA 1
ATOM 5435 C C . ALA A 1 707 ? 59.096 -131.506 -27.343 1.00 15.88 659 ALA A C 1
ATOM 5436 O O . ALA A 1 707 ? 59.195 -132.632 -26.846 1.00 17.72 659 ALA A O 1
ATOM 5438 N N . SER A 1 708 ? 58.179 -131.234 -28.261 1.00 20.03 660 SER A N 1
ATOM 5439 C CA . SER A 1 708 ? 57.153 -132.194 -28.567 1.00 22.35 660 SER A CA 1
ATOM 5440 C C . SER A 1 708 ? 57.655 -133.360 -29.383 1.00 25.37 660 SER A C 1
ATOM 5441 O O . SER A 1 708 ? 58.344 -133.163 -30.387 1.00 25.01 660 SER A O 1
ATOM 5444 N N . ASP A 1 709 ? 57.312 -134.569 -28.923 1.00 21.48 661 ASP A N 1
ATOM 5445 C CA . ASP A 1 709 ? 57.535 -135.736 -29.737 1.00 21.82 661 ASP A CA 1
ATOM 5446 C C . ASP A 1 709 ? 56.294 -135.954 -30.611 1.00 23.74 661 ASP A C 1
ATOM 5447 O O . ASP A 1 709 ? 56.386 -136.206 -31.822 1.00 26.15 661 ASP A O 1
ATOM 5452 N N . LEU A 1 710 ? 55.099 -135.816 -30.034 1.00 21.01 662 LEU A N 1
ATOM 5453 C CA . LEU A 1 710 ? 53.852 -136.012 -30.747 1.00 18.58 662 LEU A CA 1
ATOM 5454 C C . LEU A 1 710 ? 52.898 -134.941 -30.209 1.00 20.12 662 LEU A C 1
ATOM 5455 O O . LEU A 1 710 ? 52.949 -134.580 -29.012 1.00 21.81 662 LEU A O 1
ATOM 5460 N N . SER A 1 711 ? 52.034 -134.405 -31.069 1.00 17.08 663 SER A N 1
ATOM 5461 C CA . SER A 1 711 ? 51.068 -133.395 -30.663 1.00 15.12 663 SER A CA 1
ATOM 5462 C C . SER A 1 711 ? 49.691 -133.789 -31.149 1.00 14.62 663 SER A C 1
ATOM 5463 O O . SER A 1 711 ? 49.523 -134.234 -32.291 1.00 23.67 663 SER A O 1
ATOM 5466 N N . GLU A 1 712 ? 48.676 -133.644 -30.328 1.00 11.25 664 GLU A N 1
ATOM 5467 C CA . GLU A 1 712 ? 47.357 -134.139 -30.667 1.00 13.53 664 GLU A CA 1
ATOM 5468 C C . GLU A 1 712 ? 46.545 -133.111 -31.434 1.00 13.50 664 GLU A C 1
ATOM 5469 O O . GLU A 1 712 ? 46.459 -131.941 -31.035 1.00 15.26 664 GLU A O 1
ATOM 5475 N N . HIS A 1 713 ? 45.931 -133.443 -32.560 1.00 10.42 665 HIS A N 1
ATOM 5476 C CA . HIS A 1 713 ? 45.120 -132.480 -33.283 1.00 8.53 665 HIS A CA 1
ATOM 5477 C C . HIS A 1 713 ? 43.868 -133.245 -33.695 1.00 9.19 665 HIS A C 1
ATOM 5478 O O . HIS A 1 713 ? 43.585 -133.465 -34.865 1.00 10.48 665 HIS A O 1
ATOM 5485 N N . ILE A 1 714 ? 43.073 -133.527 -32.652 1.00 7.78 666 ILE A N 1
ATOM 5486 C CA . ILE A 1 714 ? 41.981 -134.480 -32.669 1.00 4.62 666 ILE A CA 1
ATOM 5487 C C . ILE A 1 714 ? 40.531 -134.039 -32.598 1.00 7.46 666 ILE A C 1
ATOM 5488 O O . ILE A 1 714 ? 39.710 -134.813 -32.107 1.00 8.01 666 ILE A O 1
ATOM 5493 N N . SER A 1 715 ? 40.175 -132.842 -33.075 1.00 10.09 667 SER A N 1
ATOM 5494 C CA . SER A 1 715 ? 38.792 -132.363 -33.110 1.00 9.73 667 SER A CA 1
ATOM 5495 C C . SER A 1 715 ? 37.863 -133.221 -33.931 1.00 9.19 667 SER A C 1
ATOM 5496 O O . SER A 1 715 ? 38.334 -133.935 -34.835 1.00 13.81 667 SER A O 1
ATOM 5499 N N . THR A 1 716 ? 36.549 -133.158 -33.699 1.00 7.89 668 THR A N 1
ATOM 5500 C CA . THR A 1 716 ? 35.646 -133.963 -34.504 1.00 12.42 668 THR A CA 1
ATOM 5501 C C . THR A 1 716 ? 35.805 -133.540 -35.970 1.00 16.87 668 THR A C 1
ATOM 5502 O O . THR A 1 716 ? 36.005 -132.337 -36.231 1.00 15.59 668 THR A O 1
ATOM 5506 N N . ALA A 1 717 ? 35.798 -134.469 -36.947 1.00 16.01 669 ALA A N 1
ATOM 5507 C CA . ALA A 1 717 ? 36.025 -134.054 -38.319 1.00 15.16 669 ALA A CA 1
ATOM 5508 C C . ALA A 1 717 ? 34.966 -133.101 -38.866 1.00 18.63 669 ALA A C 1
ATOM 5509 O O . ALA A 1 717 ? 33.745 -133.230 -38.701 1.00 18.23 669 ALA A O 1
ATOM 5511 N N . GLY A 1 718 ? 35.484 -132.078 -39.518 1.00 18.22 670 GLY A N 1
ATOM 5512 C CA . GLY A 1 718 ? 34.620 -131.052 -40.035 1.00 20.95 670 GLY A CA 1
ATOM 5513 C C . GLY A 1 718 ? 34.513 -129.839 -39.134 1.00 22.42 670 GLY A C 1
ATOM 5514 O O . GLY A 1 718 ? 33.813 -128.910 -39.544 1.00 24.41 670 GLY A O 1
ATOM 5515 N N . THR A 1 719 ? 35.195 -129.749 -37.977 1.00 21.61 671 THR A N 1
ATOM 5516 C CA . THR A 1 719 ? 35.046 -128.573 -37.122 1.00 17.12 671 THR A CA 1
ATOM 5517 C C . THR A 1 719 ? 36.129 -127.522 -37.153 1.00 16.07 671 THR A C 1
ATOM 5518 O O . THR A 1 719 ? 35.922 -126.464 -36.564 1.00 21.47 671 THR A O 1
ATOM 5522 N N . GLU A 1 720 ? 37.296 -127.734 -37.757 1.00 18.70 672 GLU A N 1
ATOM 5523 C CA . GLU A 1 720 ? 38.368 -126.753 -37.684 1.00 21.67 672 GLU A CA 1
ATOM 5524 C C . GLU A 1 720 ? 38.639 -126.096 -39.008 1.00 23.07 672 GLU A C 1
ATOM 5525 O O . GLU A 1 720 ? 38.720 -126.790 -40.016 1.00 26.92 672 GLU A O 1
ATOM 5531 N N . ALA A 1 721 ? 38.782 -124.772 -39.039 1.00 24.58 673 ALA A N 1
ATOM 5532 C CA . ALA A 1 721 ? 39.006 -124.103 -40.303 1.00 24.19 673 ALA A CA 1
ATOM 5533 C C . ALA A 1 721 ? 40.460 -124.199 -40.744 1.00 24.29 673 ALA A C 1
ATOM 5534 O O . ALA A 1 721 ? 40.701 -124.611 -41.883 1.00 23.11 673 ALA A O 1
ATOM 5536 N N . SER A 1 722 ? 41.426 -123.801 -39.912 1.00 21.64 674 SER A N 1
ATOM 5537 C CA . SER A 1 722 ? 42.816 -123.954 -40.288 1.00 26.47 674 SER A CA 1
ATOM 5538 C C . SER A 1 722 ? 43.444 -124.468 -39.014 1.00 28.84 674 SER A C 1
ATOM 5539 O O . SER A 1 722 ? 43.025 -125.560 -38.595 1.00 32.46 674 SER A O 1
ATOM 5542 N N . GLY A 1 723 ? 44.418 -123.810 -38.379 1.00 27.68 675 GLY A N 1
ATOM 5543 C CA . GLY A 1 723 ? 44.932 -124.285 -37.109 1.00 28.08 675 GLY A CA 1
ATOM 5544 C C . GLY A 1 723 ? 46.424 -124.086 -37.077 1.00 27.66 675 GLY A C 1
ATOM 5545 O O . GLY A 1 723 ? 47.193 -124.980 -37.457 1.00 32.46 675 GLY A O 1
ATOM 5546 N N . THR A 1 724 ? 46.855 -122.916 -36.615 1.00 24.06 676 THR A N 1
ATOM 5547 C CA . THR A 1 724 ? 48.267 -122.642 -36.687 1.00 21.60 676 THR A CA 1
ATOM 5548 C C . THR A 1 724 ? 49.153 -123.354 -35.694 1.00 19.10 676 THR A C 1
ATOM 5549 O O . THR A 1 724 ? 50.308 -123.530 -36.096 1.00 21.05 676 THR A O 1
ATOM 5553 N N . SER A 1 725 ? 48.771 -123.874 -34.509 1.00 14.12 677 SER A N 1
ATOM 5554 C CA . SER A 1 725 ? 49.811 -124.472 -33.669 1.00 13.36 677 SER A CA 1
ATOM 5555 C C . SER A 1 725 ? 50.342 -125.768 -34.257 1.00 12.19 677 SER A C 1
ATOM 5556 O O . SER A 1 725 ? 51.508 -126.119 -34.050 1.00 9.67 677 SER A O 1
ATOM 5559 N N . ASN A 1 726 ? 49.500 -126.414 -35.083 1.00 11.64 678 ASN A N 1
ATOM 5560 C CA . ASN A 1 726 ? 49.822 -127.621 -35.845 1.00 9.69 678 ASN A CA 1
ATOM 5561 C C . ASN A 1 726 ? 51.091 -127.356 -36.624 1.00 9.16 678 ASN A C 1
ATOM 5562 O O . ASN A 1 726 ? 52.054 -128.103 -36.528 1.00 10.30 678 ASN A O 1
ATOM 5567 N N . MET A 1 727 ? 51.123 -126.212 -37.315 1.00 12.46 679 MET A N 1
ATOM 5568 C CA . MET A 1 727 ? 52.231 -125.817 -38.174 1.00 12.62 679 MET A CA 1
ATOM 5569 C C . MET A 1 727 ? 53.471 -125.555 -37.335 1.00 15.80 679 MET A C 1
ATOM 5570 O O . MET A 1 727 ? 54.576 -125.951 -37.733 1.00 20.58 679 MET A O 1
ATOM 5575 N N . LYS A 1 728 ? 53.273 -124.976 -36.134 1.00 13.78 680 LYS A N 1
ATOM 5576 C CA . LYS A 1 728 ? 54.346 -124.713 -35.171 1.00 10.34 680 LYS A CA 1
ATOM 5577 C C . LYS A 1 728 ? 54.976 -126.003 -34.698 1.00 8.03 680 LYS A C 1
ATOM 5578 O O . LYS A 1 728 ? 56.181 -126.026 -34.464 1.00 8.28 680 LYS A O 1
ATOM 5584 N N . PHE A 1 729 ? 54.189 -127.073 -34.549 1.00 8.38 681 PHE A N 1
ATOM 5585 C CA . PHE A 1 729 ? 54.720 -128.366 -34.171 1.00 5.36 681 PHE A CA 1
ATOM 5586 C C . PHE A 1 729 ? 55.475 -128.957 -35.342 1.00 11.25 681 PHE A C 1
ATOM 5587 O O . PHE A 1 729 ? 56.603 -129.445 -35.169 1.00 17.76 681 PHE A O 1
ATOM 5595 N N . VAL A 1 730 ? 54.931 -128.868 -36.557 1.00 10.01 682 VAL A N 1
ATOM 5596 C CA . VAL A 1 730 ? 55.607 -129.440 -37.706 1.00 10.72 682 VAL A CA 1
ATOM 5597 C C . VAL A 1 730 ? 56.957 -128.771 -37.912 1.00 11.79 682 VAL A C 1
ATOM 5598 O O . VAL A 1 730 ? 57.959 -129.499 -37.951 1.00 12.12 682 VAL A O 1
ATOM 5602 N N . MET A 1 731 ? 57.053 -127.427 -37.905 1.00 10.56 683 MET A N 1
ATOM 5603 C CA . MET A 1 731 ? 58.322 -126.680 -38.062 1.00 9.87 683 MET A CA 1
ATOM 5604 C C . MET A 1 731 ? 59.443 -127.045 -37.075 1.00 10.01 683 MET A C 1
ATOM 5605 O O . MET A 1 731 ? 60.606 -126.658 -37.198 1.00 2.00 683 MET A O 1
ATOM 5610 N N . ASN A 1 732 ? 59.074 -127.811 -36.056 1.00 11.43 684 ASN A N 1
ATOM 5611 C CA . ASN A 1 732 ? 59.994 -128.188 -35.029 1.00 14.54 684 ASN A CA 1
ATOM 5612 C C . ASN A 1 732 ? 60.187 -129.696 -34.961 1.00 14.88 684 ASN A C 1
ATOM 5613 O O . ASN A 1 732 ? 60.691 -130.212 -33.960 1.00 16.48 684 ASN A O 1
ATOM 5618 N N . GLY A 1 733 ? 59.809 -130.435 -36.016 1.00 12.95 685 GLY A N 1
ATOM 5619 C CA . GLY A 1 733 ? 60.008 -131.884 -36.088 1.00 9.77 685 GLY A CA 1
ATOM 5620 C C . GLY A 1 733 ? 59.078 -132.718 -35.211 1.00 12.08 685 GLY A C 1
ATOM 5621 O O . GLY A 1 733 ? 59.363 -133.891 -34.919 1.00 18.74 685 GLY A O 1
ATOM 5622 N N . GLY A 1 734 ? 57.943 -132.180 -34.789 1.00 12.22 686 GLY A N 1
ATOM 5623 C CA . GLY A 1 734 ? 57.023 -132.937 -33.965 1.00 15.53 686 GLY A CA 1
ATOM 5624 C C . GLY A 1 734 ? 56.109 -133.702 -34.886 1.00 18.87 686 GLY A C 1
ATOM 5625 O O . GLY A 1 734 ? 55.884 -133.249 -36.026 1.00 25.43 686 GLY A O 1
ATOM 5626 N N . LEU A 1 735 ? 55.589 -134.864 -34.488 1.00 17.87 687 LEU A N 1
ATOM 5627 C CA . LEU A 1 735 ? 54.666 -135.560 -35.369 1.00 13.76 687 LEU A CA 1
ATOM 5628 C C . LEU A 1 735 ? 53.225 -135.321 -34.921 1.00 11.02 687 LEU A C 1
ATOM 5629 O O . LEU A 1 735 ? 52.990 -135.001 -33.759 1.00 16.40 687 LEU A O 1
ATOM 5634 N N . ILE A 1 736 ? 52.229 -135.412 -35.797 1.00 10.94 688 ILE A N 1
ATOM 5635 C CA . ILE A 1 736 ? 50.830 -135.088 -35.527 1.00 9.06 688 ILE A CA 1
ATOM 5636 C C . ILE A 1 736 ? 50.073 -136.413 -35.443 1.00 16.70 688 ILE A C 1
ATOM 5637 O O . ILE A 1 736 ? 50.330 -137.298 -36.279 1.00 11.29 688 ILE A O 1
ATOM 5642 N N . ILE A 1 737 ? 49.194 -136.570 -34.441 1.00 18.54 689 ILE A N 1
ATOM 5643 C CA . ILE A 1 737 ? 48.184 -137.617 -34.482 1.00 19.65 689 ILE A CA 1
ATOM 5644 C C . ILE A 1 737 ? 46.938 -136.745 -34.641 1.00 20.47 689 ILE A C 1
ATOM 5645 O O . ILE A 1 737 ? 46.670 -135.869 -33.806 1.00 22.71 689 ILE A O 1
ATOM 5650 N N . GLY A 1 738 ? 46.160 -136.869 -35.706 1.00 19.82 690 GLY A N 1
ATOM 5651 C CA . GLY A 1 738 ? 45.049 -135.966 -35.879 1.00 18.32 690 GLY A CA 1
ATOM 5652 C C . GLY A 1 738 ? 43.943 -136.515 -36.739 1.00 18.50 690 GLY A C 1
ATOM 5653 O O . GLY A 1 738 ? 44.046 -137.585 -37.354 1.00 19.72 690 GLY A O 1
ATOM 5654 N N . THR A 1 739 ? 42.866 -135.746 -36.713 1.00 14.00 691 THR A N 1
ATOM 5655 C CA . THR A 1 739 ? 41.699 -136.035 -37.496 1.00 13.49 691 THR A CA 1
ATOM 5656 C C . THR A 1 739 ? 41.896 -135.410 -38.861 1.00 12.99 691 THR A C 1
ATOM 5657 O O . THR A 1 739 ? 42.676 -134.460 -39.019 1.00 13.79 691 THR A O 1
ATOM 5661 N N . VAL A 1 740 ? 41.209 -135.903 -39.886 1.00 10.15 692 VAL A N 1
ATOM 5662 C CA . VAL A 1 740 ? 41.414 -135.388 -41.233 1.00 12.35 692 VAL A CA 1
ATOM 5663 C C . VAL A 1 740 ? 40.457 -134.219 -41.436 1.00 12.57 692 VAL A C 1
ATOM 5664 O O . VAL A 1 740 ? 39.343 -134.267 -41.963 1.00 12.65 692 VAL A O 1
ATOM 5668 N N . ASP A 1 741 ? 40.991 -133.145 -40.876 1.00 14.22 693 ASP A N 1
ATOM 5669 C CA . ASP A 1 741 ? 40.284 -131.903 -40.717 1.00 18.68 693 ASP A CA 1
ATOM 5670 C C . ASP A 1 741 ? 41.287 -130.782 -40.507 1.00 18.69 693 ASP A C 1
ATOM 5671 O O . ASP A 1 741 ? 42.435 -131.030 -40.134 1.00 20.46 693 ASP A O 1
ATOM 5676 N N . GLY A 1 742 ? 40.866 -129.550 -40.783 1.00 20.79 694 GLY A N 1
ATOM 5677 C CA . GLY A 1 742 ? 41.636 -128.341 -40.521 1.00 18.85 694 GLY A CA 1
ATOM 5678 C C . GLY A 1 742 ? 42.925 -128.263 -41.315 1.00 18.35 694 GLY A C 1
ATOM 5679 O O . GLY A 1 742 ? 43.076 -128.743 -42.452 1.00 13.57 694 GLY A O 1
ATOM 5680 N N . ALA A 1 743 ? 43.902 -127.701 -40.611 1.00 15.57 695 ALA A N 1
ATOM 5681 C CA . ALA A 1 743 ? 45.221 -127.566 -41.183 1.00 12.77 695 ALA A CA 1
ATOM 5682 C C . ALA A 1 743 ? 45.868 -128.943 -41.345 1.00 12.90 695 ALA A C 1
ATOM 5683 O O . ALA A 1 743 ? 46.810 -129.075 -42.131 1.00 19.54 695 ALA A O 1
ATOM 5685 N N . ASN A 1 744 ? 45.377 -130.005 -40.691 1.00 5.54 696 ASN A N 1
ATOM 5686 C CA . ASN A 1 744 ? 45.942 -131.328 -40.839 1.00 3.27 696 ASN A CA 1
ATOM 5687 C C . ASN A 1 744 ? 45.988 -131.766 -42.282 1.00 5.70 696 ASN A C 1
ATOM 5688 O O . ASN A 1 744 ? 47.037 -132.212 -42.748 1.00 5.27 696 ASN A O 1
ATOM 5693 N N . VAL A 1 745 ? 44.903 -131.542 -43.031 1.00 7.44 697 VAL A N 1
ATOM 5694 C CA . VAL A 1 745 ? 44.813 -131.858 -44.455 1.00 10.06 697 VAL A CA 1
ATOM 5695 C C . VAL A 1 745 ? 45.949 -131.168 -45.239 1.00 12.80 697 VAL A C 1
ATOM 5696 O O . VAL A 1 745 ? 46.731 -131.849 -45.917 1.00 15.93 697 VAL A O 1
ATOM 5700 N N . GLU A 1 746 ? 46.145 -129.852 -45.151 1.00 10.77 698 GLU A N 1
ATOM 5701 C CA . GLU A 1 746 ? 47.254 -129.231 -45.858 1.00 14.54 698 GLU A CA 1
ATOM 5702 C C . GLU A 1 746 ? 48.633 -129.611 -45.355 1.00 15.35 698 GLU A C 1
ATOM 5703 O O . GLU A 1 746 ? 49.541 -129.697 -46.194 1.00 13.39 698 GLU A O 1
ATOM 5709 N N . ILE A 1 747 ? 48.823 -129.863 -44.042 1.00 14.44 699 ILE A N 1
ATOM 5710 C CA . ILE A 1 747 ? 50.096 -130.383 -43.514 1.00 16.37 699 ILE A CA 1
ATOM 5711 C C . ILE A 1 747 ? 50.398 -131.670 -44.293 1.00 20.18 699 ILE A C 1
ATOM 5712 O O . ILE A 1 747 ? 51.480 -131.805 -44.870 1.00 21.92 699 ILE A O 1
ATOM 5717 N N . THR A 1 748 ? 49.417 -132.585 -44.374 1.00 20.46 700 THR A N 1
ATOM 5718 C CA . THR A 1 748 ? 49.561 -133.874 -45.035 1.00 18.79 700 THR A CA 1
ATOM 5719 C C . THR A 1 748 ? 49.961 -133.740 -46.489 1.00 16.66 700 THR A C 1
ATOM 5720 O O . THR A 1 748 ? 50.889 -134.421 -46.914 1.00 14.97 700 THR A O 1
ATOM 5724 N N . ARG A 1 749 ? 49.311 -132.857 -47.234 1.00 15.38 701 ARG A N 1
ATOM 5725 C CA . ARG A 1 749 ? 49.674 -132.580 -48.611 1.00 18.54 701 ARG A CA 1
ATOM 5726 C C . ARG A 1 749 ? 51.160 -132.236 -48.711 1.00 23.43 701 ARG A C 1
ATOM 5727 O O . ARG A 1 749 ? 51.925 -132.979 -49.314 1.00 26.95 701 ARG A O 1
ATOM 5735 N N . GLU A 1 750 ? 51.592 -131.167 -48.046 1.00 26.29 702 GLU A N 1
ATOM 5736 C CA . GLU A 1 750 ? 52.963 -130.692 -48.075 1.00 22.78 702 GLU A CA 1
ATOM 5737 C C . GLU A 1 750 ? 54.011 -131.658 -47.573 1.00 25.63 702 GLU A C 1
ATOM 5738 O O . GLU A 1 750 ? 55.035 -131.813 -48.235 1.00 31.30 702 GLU A O 1
ATOM 5744 N N . ILE A 1 751 ? 53.852 -132.306 -46.414 1.00 26.68 703 ILE A N 1
ATOM 5745 C CA . ILE A 1 751 ? 54.924 -133.156 -45.912 1.00 26.02 703 ILE A CA 1
ATOM 5746 C C . ILE A 1 751 ? 54.726 -134.622 -46.259 1.00 26.17 703 ILE A C 1
ATOM 5747 O O . ILE A 1 751 ? 55.633 -135.427 -46.033 1.00 29.98 703 ILE A O 1
ATOM 5752 N N . GLY A 1 752 ? 53.577 -135.023 -46.788 1.00 24.97 704 GLY A N 1
ATOM 5753 C CA . GLY A 1 752 ? 53.365 -136.403 -47.187 1.00 24.47 704 GLY A CA 1
ATOM 5754 C C . GLY A 1 752 ? 52.524 -137.195 -46.202 1.00 21.53 704 GLY A C 1
ATOM 5755 O O . GLY A 1 752 ? 52.808 -137.272 -45.007 1.00 22.32 704 GLY A O 1
ATOM 5756 N N . GLU A 1 753 ? 51.541 -137.916 -46.719 1.00 21.79 705 GLU A N 1
ATOM 5757 C CA . GLU A 1 753 ? 50.661 -138.727 -45.886 1.00 28.89 705 GLU A CA 1
ATOM 5758 C C . GLU A 1 753 ? 51.392 -139.728 -44.998 1.00 32.13 705 GLU A C 1
ATOM 5759 O O . GLU A 1 753 ? 51.033 -139.965 -43.846 1.00 33.78 705 GLU A O 1
ATOM 5761 N N . ASP A 1 754 ? 52.502 -140.257 -45.490 1.00 33.82 706 ASP A N 1
ATOM 5762 C CA . ASP A 1 754 ? 53.261 -141.232 -44.734 1.00 38.83 706 ASP A CA 1
ATOM 5763 C C . ASP A 1 754 ? 53.962 -140.649 -43.510 1.00 37.43 706 ASP A C 1
ATOM 5764 O O . ASP A 1 754 ? 54.644 -141.366 -42.779 1.00 40.95 706 ASP A O 1
ATOM 5769 N N . ASN A 1 755 ? 53.807 -139.360 -43.214 1.00 33.18 707 ASN A N 1
ATOM 5770 C CA . ASN A 1 755 ? 54.498 -138.785 -42.078 1.00 27.38 707 ASN A CA 1
ATOM 5771 C C . ASN A 1 755 ? 53.558 -138.286 -40.997 1.00 25.50 707 ASN A C 1
ATOM 5772 O O . ASN A 1 755 ? 53.998 -137.755 -39.978 1.00 28.20 707 ASN A O 1
ATOM 5777 N N . VAL A 1 756 ? 52.243 -138.414 -41.147 1.00 22.91 708 VAL A N 1
ATOM 5778 C CA . VAL A 1 756 ? 51.307 -137.938 -40.136 1.00 23.24 708 VAL A CA 1
ATOM 5779 C C . VAL A 1 756 ? 50.504 -139.155 -39.683 1.00 19.97 708 VAL A C 1
ATOM 5780 O O . VAL A 1 756 ? 50.407 -140.104 -40.460 1.00 22.96 708 VAL A O 1
ATOM 5784 N N . PHE A 1 757 ? 49.947 -139.203 -38.466 1.00 17.15 709 PHE A N 1
ATOM 5785 C CA . PHE A 1 757 ? 49.161 -140.334 -37.996 1.00 17.90 709 PHE A CA 1
ATOM 5786 C C . PHE A 1 757 ? 47.723 -139.878 -37.984 1.00 19.49 709 PHE A C 1
ATOM 5787 O O . PHE A 1 757 ? 47.311 -139.193 -37.045 1.00 24.79 709 PHE A O 1
ATOM 5795 N N . LEU A 1 758 ? 46.960 -140.157 -39.041 1.00 15.01 710 LEU A N 1
ATOM 5796 C CA . LEU A 1 758 ? 45.588 -139.702 -39.095 1.00 9.33 710 LEU A CA 1
ATOM 5797 C C . LEU A 1 758 ? 44.668 -140.837 -38.709 1.00 9.96 710 LEU A C 1
ATOM 5798 O O . LEU A 1 758 ? 45.062 -141.998 -38.822 1.00 14.09 710 LEU A O 1
ATOM 5803 N N . PHE A 1 759 ? 43.478 -140.547 -38.204 1.00 6.73 711 PHE A N 1
ATOM 5804 C CA . PHE A 1 759 ? 42.549 -141.570 -37.779 1.00 5.58 711 PHE A CA 1
ATOM 5805 C C . PHE A 1 759 ? 41.168 -140.932 -37.773 1.00 9.25 711 PHE A C 1
ATOM 5806 O O . PHE A 1 759 ? 40.986 -139.764 -38.153 1.00 9.26 711 PHE A O 1
ATOM 5814 N N . GLY A 1 760 ? 40.228 -141.735 -37.267 1.00 11.97 712 GLY A N 1
ATOM 5815 C CA . GLY A 1 760 ? 38.866 -141.303 -37.023 1.00 13.23 712 GLY A CA 1
ATOM 5816 C C . GLY A 1 760 ? 38.080 -141.081 -38.286 1.00 14.36 712 GLY A C 1
ATOM 5817 O O . GLY A 1 760 ? 38.556 -141.197 -39.421 1.00 16.24 712 GLY A O 1
ATOM 5818 N N . ASN A 1 761 ? 36.817 -140.770 -38.059 1.00 15.34 713 ASN A N 1
ATOM 5819 C CA . ASN A 1 761 ? 35.937 -140.527 -39.179 1.00 18.42 713 ASN A CA 1
ATOM 5820 C C . ASN A 1 761 ? 36.217 -139.217 -39.856 1.00 18.14 713 ASN A C 1
ATOM 5821 O O . ASN A 1 761 ? 36.762 -138.264 -39.295 1.00 20.70 713 ASN A O 1
ATOM 5826 N N . LEU A 1 762 ? 35.817 -139.314 -41.115 1.00 19.21 714 LEU A N 1
ATOM 5827 C CA . LEU A 1 762 ? 35.866 -138.258 -42.099 1.00 19.36 714 LEU A CA 1
ATOM 5828 C C . LEU A 1 762 ? 34.577 -137.470 -41.949 1.00 21.94 714 LEU A C 1
ATOM 5829 O O . LEU A 1 762 ? 33.590 -138.030 -41.463 1.00 20.33 714 LEU A O 1
ATOM 5834 N N . SER A 1 763 ? 34.541 -136.232 -42.447 1.00 26.63 715 SER A N 1
ATOM 5835 C CA . SER A 1 763 ? 33.360 -135.389 -42.417 1.00 29.12 715 SER A CA 1
ATOM 5836 C C . SER A 1 763 ? 32.092 -135.926 -43.043 1.00 32.96 715 SER A C 1
ATOM 5837 O O . SER A 1 763 ? 31.030 -135.619 -42.493 1.00 32.17 715 SER A O 1
ATOM 5840 N N . GLU A 1 764 ? 32.144 -136.723 -44.131 1.00 35.34 716 GLU A N 1
ATOM 5841 C CA . GLU A 1 764 ? 30.916 -137.219 -44.760 1.00 38.77 716 GLU A CA 1
ATOM 5842 C C . GLU A 1 764 ? 30.075 -138.032 -43.794 1.00 37.42 716 GLU A C 1
ATOM 5843 O O . GLU A 1 764 ? 28.884 -137.805 -43.562 1.00 42.23 716 GLU A O 1
ATOM 5849 N N . ASN A 1 765 ? 30.813 -138.913 -43.142 1.00 34.64 717 ASN A N 1
ATOM 5850 C CA . ASN A 1 765 ? 30.267 -139.823 -42.164 1.00 34.62 717 ASN A CA 1
ATOM 5851 C C . ASN A 1 765 ? 29.828 -139.089 -40.902 1.00 34.40 717 ASN A C 1
ATOM 5852 O O . ASN A 1 765 ? 29.079 -139.683 -40.131 1.00 36.32 717 ASN A O 1
ATOM 5857 N N . VAL A 1 766 ? 30.164 -137.822 -40.622 1.00 34.58 718 VAL A N 1
ATOM 5858 C CA . VAL A 1 766 ? 29.809 -137.170 -39.358 1.00 35.87 718 VAL A CA 1
ATOM 5859 C C . VAL A 1 766 ? 28.310 -136.980 -39.197 1.00 36.03 718 VAL A C 1
ATOM 5860 O O . VAL A 1 766 ? 27.755 -137.382 -38.166 1.00 37.66 718 VAL A O 1
ATOM 5864 N N . GLU A 1 767 ? 27.609 -136.440 -40.201 1.00 36.43 719 GLU A N 1
ATOM 5865 C CA . GLU A 1 767 ? 26.165 -136.218 -40.069 1.00 34.37 719 GLU A CA 1
ATOM 5866 C C . GLU A 1 767 ? 25.361 -137.509 -39.966 1.00 31.07 719 GLU A C 1
ATOM 5867 O O . GLU A 1 767 ? 24.345 -137.555 -39.267 1.00 29.88 719 GLU A O 1
ATOM 5869 N N . GLU A 1 768 ? 25.815 -138.581 -40.621 1.00 27.18 720 GLU A N 1
ATOM 5870 C CA . GLU A 1 768 ? 25.111 -139.844 -40.510 1.00 27.02 720 GLU A CA 1
ATOM 5871 C C . GLU A 1 768 ? 25.396 -140.519 -39.171 1.00 24.27 720 GLU A C 1
ATOM 5872 O O . GLU A 1 768 ? 24.480 -141.044 -38.534 1.00 19.10 720 GLU A O 1
ATOM 5878 N N . LEU A 1 769 ? 26.654 -140.537 -38.716 1.00 22.53 721 LEU A N 1
ATOM 5879 C CA . LEU A 1 769 ? 26.991 -141.190 -37.463 1.00 22.11 721 LEU A CA 1
ATOM 5880 C C . LEU A 1 769 ? 26.299 -140.482 -36.319 1.00 25.45 721 LEU A C 1
ATOM 5881 O O . LEU A 1 769 ? 25.948 -141.109 -35.301 1.00 27.18 721 LEU A O 1
ATOM 5886 N N . ARG A 1 770 ? 26.162 -139.159 -36.483 1.00 24.82 722 ARG A N 1
ATOM 5887 C CA . ARG A 1 770 ? 25.482 -138.330 -35.517 1.00 22.96 722 ARG A CA 1
ATOM 5888 C C . ARG A 1 770 ? 24.039 -138.820 -35.556 1.00 25.65 722 ARG A C 1
ATOM 5889 O O . ARG A 1 770 ? 23.594 -139.283 -34.506 1.00 30.68 722 ARG A O 1
ATOM 5897 N N . TYR A 1 771 ? 23.323 -138.871 -36.703 1.00 26.04 726 TYR A N 1
ATOM 5898 C CA . TYR A 1 771 ? 21.929 -139.347 -36.782 1.00 27.24 726 TYR A CA 1
ATOM 5899 C C . TYR A 1 771 ? 21.701 -140.718 -36.144 1.00 24.55 726 TYR A C 1
ATOM 5900 O O . TYR A 1 771 ? 20.837 -140.889 -35.279 1.00 21.21 726 TYR A O 1
ATOM 5909 N N . ASN A 1 772 ? 22.470 -141.715 -36.553 1.00 26.12 727 ASN A N 1
ATOM 5910 C CA . ASN A 1 772 ? 22.358 -143.047 -35.996 1.00 32.62 727 ASN A CA 1
ATOM 5911 C C . ASN A 1 772 ? 22.504 -143.051 -34.486 1.00 36.84 727 ASN A C 1
ATOM 5912 O O . ASN A 1 772 ? 21.959 -143.919 -33.803 1.00 41.39 727 ASN A O 1
ATOM 5917 N N . HIS A 1 773 ? 23.195 -142.074 -33.892 1.00 36.06 728 HIS A N 1
ATOM 5918 C CA . HIS A 1 773 ? 23.362 -142.053 -32.453 1.00 33.00 728 HIS A CA 1
ATOM 5919 C C . HIS A 1 773 ? 22.054 -141.880 -31.741 1.00 35.59 728 HIS A C 1
ATOM 5920 O O . HIS A 1 773 ? 21.885 -142.448 -30.660 1.00 38.14 728 HIS A O 1
ATOM 5927 N N . GLN A 1 774 ? 21.159 -141.095 -32.342 1.00 34.14 729 GLN A N 1
ATOM 5928 C CA . GLN A 1 774 ? 19.913 -140.791 -31.672 1.00 35.39 729 GLN A CA 1
ATOM 5929 C C . GLN A 1 774 ? 18.795 -141.674 -32.164 1.00 33.74 729 GLN A C 1
ATOM 5930 O O . GLN A 1 774 ? 18.221 -142.430 -31.391 1.00 31.98 729 GLN A O 1
ATOM 5932 N N . TYR A 1 775 ? 18.519 -141.655 -33.467 1.00 39.15 730 TYR A N 1
ATOM 5933 C CA . TYR A 1 775 ? 17.372 -142.364 -34.003 1.00 41.96 730 TYR A CA 1
ATOM 5934 C C . TYR A 1 775 ? 17.674 -143.761 -34.553 1.00 43.50 730 TYR A C 1
ATOM 5935 O O . TYR A 1 775 ? 17.003 -144.200 -35.488 1.00 48.40 730 TYR A O 1
ATOM 5937 N N . HIS A 1 776 ? 18.669 -144.469 -34.007 1.00 41.78 731 HIS A N 1
ATOM 5938 C CA . HIS A 1 776 ? 19.012 -145.852 -34.346 1.00 46.05 731 HIS A CA 1
ATOM 5939 C C . HIS A 1 776 ? 20.266 -146.311 -33.566 1.00 48.33 731 HIS A C 1
ATOM 5940 O O . HIS A 1 776 ? 21.190 -146.913 -34.141 1.00 49.11 731 HIS A O 1
ATOM 5942 N N . PRO A 1 777 ? 20.394 -146.055 -32.251 1.00 46.50 732 PRO A N 1
ATOM 5943 C CA . PRO A 1 777 ? 21.628 -146.284 -31.518 1.00 46.59 732 PRO A CA 1
ATOM 5944 C C . PRO A 1 777 ? 22.213 -147.689 -31.527 1.00 49.35 732 PRO A C 1
ATOM 5945 O O . PRO A 1 777 ? 21.526 -148.703 -31.395 1.00 50.91 732 PRO A O 1
ATOM 5949 N N . GLN A 1 778 ? 23.522 -147.726 -31.747 1.00 51.02 733 GLN A N 1
ATOM 5950 C CA . GLN A 1 778 ? 24.307 -148.933 -31.564 1.00 49.72 733 GLN A CA 1
ATOM 5951 C C . GLN A 1 778 ? 24.755 -148.894 -30.090 1.00 51.52 733 GLN A C 1
ATOM 5952 O O . GLN A 1 778 ? 24.088 -148.266 -29.254 1.00 53.29 733 GLN A O 1
ATOM 5954 N N . ASP A 1 779 ? 25.887 -149.468 -29.677 1.00 53.23 734 ASP A N 1
ATOM 5955 C CA . ASP A 1 779 ? 26.290 -149.419 -28.274 1.00 55.44 734 ASP A CA 1
ATOM 5956 C C . ASP A 1 779 ? 27.735 -148.935 -28.186 1.00 55.12 734 ASP A C 1
ATOM 5957 O O . ASP A 1 779 ? 28.443 -148.875 -29.201 1.00 58.39 734 ASP A O 1
ATOM 5959 N N . LEU A 1 780 ? 28.183 -148.565 -26.985 1.00 51.11 735 LEU A N 1
ATOM 5960 C CA . LEU A 1 780 ? 29.551 -148.105 -26.783 1.00 45.72 735 LEU A CA 1
ATOM 5961 C C . LEU A 1 780 ? 30.532 -149.272 -26.871 1.00 42.43 735 LEU A C 1
ATOM 5962 O O . LEU A 1 780 ? 30.210 -150.378 -26.434 1.00 44.06 735 LEU A O 1
ATOM 5967 N N . PRO A 1 781 ? 31.735 -149.093 -27.416 1.00 38.55 736 PRO A N 1
ATOM 5968 C CA . PRO A 1 781 ? 32.807 -150.081 -27.368 1.00 36.78 736 PRO A CA 1
ATOM 5969 C C . PRO A 1 781 ? 33.188 -150.458 -25.943 1.00 36.68 736 PRO A C 1
ATOM 5970 O O . PRO A 1 781 ? 33.345 -149.552 -25.120 1.00 38.26 736 PRO A O 1
ATOM 5974 N N . SER A 1 782 C 33.414 -151.722 -25.597 1.00 38.42 736 SER A N 1
ATOM 5975 C CA . SER A 1 782 C 33.859 -152.113 -24.262 1.00 42.73 736 SER A CA 1
ATOM 5976 C C . SER A 1 782 C 34.990 -151.266 -23.675 1.00 42.47 736 SER A C 1
ATOM 5977 O O . SER A 1 782 C 34.951 -150.902 -22.499 1.00 42.83 736 SER A O 1
ATOM 5980 N N . SER A 1 783 ? 35.957 -150.872 -24.501 1.00 40.53 737 SER A N 1
ATOM 5981 C CA . SER A 1 783 ? 37.115 -150.084 -24.100 1.00 36.66 737 SER A CA 1
ATOM 5982 C C . SER A 1 783 ? 36.716 -148.780 -23.436 1.00 36.33 737 SER A C 1
ATOM 5983 O O . SER A 1 783 ? 37.091 -148.459 -22.300 1.00 37.62 737 SER A O 1
ATOM 5986 N N . LEU A 1 784 ? 35.846 -148.096 -24.181 1.00 34.93 738 LEU A N 1
ATOM 5987 C CA . LEU A 1 784 ? 35.306 -146.829 -23.748 1.00 32.88 738 LEU A CA 1
ATOM 5988 C C . LEU A 1 784 ? 34.400 -147.071 -22.562 1.00 34.00 738 LEU A C 1
ATOM 5989 O O . LEU A 1 784 ? 34.438 -146.303 -21.596 1.00 35.08 738 LEU A O 1
ATOM 5994 N N . ASP A 1 785 ? 33.633 -148.165 -22.575 1.00 34.60 739 ASP A N 1
ATOM 5995 C CA . ASP A 1 785 ? 32.737 -148.435 -21.473 1.00 35.57 739 ASP A CA 1
ATOM 5996 C C . ASP A 1 785 ? 33.502 -148.728 -20.197 1.00 34.00 739 ASP A C 1
ATOM 5997 O O . ASP A 1 785 ? 33.042 -148.380 -19.108 1.00 33.44 739 ASP A O 1
ATOM 6002 N N . SER A 1 786 ? 34.697 -149.283 -20.311 1.00 33.66 740 SER A N 1
ATOM 6003 C CA . SER A 1 786 ? 35.519 -149.522 -19.154 1.00 34.86 740 SER A CA 1
ATOM 6004 C C . SER A 1 786 ? 35.884 -148.161 -18.599 1.00 34.72 740 SER A C 1
ATOM 6005 O O . SER A 1 786 ? 35.604 -147.925 -17.420 1.00 39.93 740 SER A O 1
ATOM 6008 N N . VAL A 1 787 ? 36.375 -147.197 -19.390 1.00 32.69 741 VAL A N 1
ATOM 6009 C CA . VAL A 1 787 ? 36.737 -145.931 -18.777 1.00 29.99 741 VAL A CA 1
ATOM 6010 C C . VAL A 1 787 ? 35.519 -145.174 -18.296 1.00 29.18 741 VAL A C 1
ATOM 6011 O O . VAL A 1 787 ? 35.588 -144.687 -17.163 1.00 32.08 741 VAL A O 1
ATOM 6015 N N . LEU A 1 788 ? 34.374 -145.121 -18.983 1.00 22.65 742 LEU A N 1
ATOM 6016 C CA . LEU A 1 788 ? 33.264 -144.359 -18.428 1.00 23.49 742 LEU A CA 1
ATOM 6017 C C . LEU A 1 788 ? 32.736 -144.921 -17.104 1.00 26.93 742 LEU A C 1
ATOM 6018 O O . LEU A 1 788 ? 32.408 -144.150 -16.195 1.00 25.35 742 LEU A O 1
ATOM 6023 N N . SER A 1 789 ? 32.756 -146.243 -16.914 1.00 30.70 743 SER A N 1
ATOM 6024 C CA . SER A 1 789 ? 32.357 -146.844 -15.651 1.00 29.93 743 SER A CA 1
ATOM 6025 C C . SER A 1 789 ? 33.416 -146.559 -14.610 1.00 30.43 743 SER A C 1
ATOM 6026 O O . SER A 1 789 ? 33.095 -146.319 -13.453 1.00 31.95 743 SER A O 1
ATOM 6029 N N . TYR A 1 790 ? 34.693 -146.537 -14.997 1.00 30.04 744 TYR A N 1
ATOM 6030 C CA . TYR A 1 790 ? 35.766 -146.304 -14.044 1.00 31.06 744 TYR A CA 1
ATOM 6031 C C . TYR A 1 790 ? 35.793 -144.858 -13.517 1.00 32.02 744 TYR A C 1
ATOM 6032 O O . TYR A 1 790 ? 36.556 -144.524 -12.590 1.00 33.80 744 TYR A O 1
ATOM 6041 N N . ILE A 1 791 ? 35.059 -143.928 -14.118 1.00 30.45 745 ILE A N 1
ATOM 6042 C CA . ILE A 1 791 ? 35.040 -142.602 -13.551 1.00 31.50 745 ILE A CA 1
ATOM 6043 C C . ILE A 1 791 ? 33.665 -142.305 -12.996 1.00 33.13 745 ILE A C 1
ATOM 6044 O O . ILE A 1 791 ? 33.484 -141.180 -12.516 1.00 34.84 745 ILE A O 1
ATOM 6049 N N . GLU A 1 792 ? 32.747 -143.271 -13.067 1.00 35.10 746 GLU A N 1
ATOM 6050 C CA . GLU A 1 792 ? 31.370 -143.065 -12.655 1.00 39.43 746 GLU A CA 1
ATOM 6051 C C . GLU A 1 792 ? 31.113 -143.697 -11.282 1.00 40.88 746 GLU A C 1
ATOM 6052 O O . GLU A 1 792 ? 31.856 -144.609 -10.908 1.00 44.15 746 GLU A O 1
ATOM 6058 N N . GLN A 1 795 ? 38.895 -140.224 -13.169 1.00 41.20 749 GLN A N 1
ATOM 6059 C CA . GLN A 1 795 ? 39.243 -141.484 -12.541 1.00 44.76 749 GLN A CA 1
ATOM 6060 C C . GLN A 1 795 ? 38.706 -141.291 -11.125 1.00 47.97 749 GLN A C 1
ATOM 6061 O O . GLN A 1 795 ? 38.538 -140.122 -10.745 1.00 48.94 749 GLN A O 1
ATOM 6063 N N . PHE A 1 796 ? 38.428 -142.392 -10.409 1.00 49.87 750 PHE A N 1
ATOM 6064 C CA . PHE A 1 796 ? 37.907 -142.470 -9.047 1.00 51.34 750 PHE A CA 1
ATOM 6065 C C . PHE A 1 796 ? 37.318 -141.331 -8.222 1.00 53.71 750 PHE A C 1
ATOM 6066 O O . PHE A 1 796 ? 36.343 -141.626 -7.538 1.00 57.47 750 PHE A O 1
ATOM 6074 N N . SER A 1 797 ? 37.846 -140.097 -8.167 1.00 53.41 751 SER A N 1
ATOM 6075 C CA . SER A 1 797 ? 37.255 -138.966 -7.439 1.00 53.46 751 SER A CA 1
ATOM 6076 C C . SER A 1 797 ? 36.506 -139.224 -6.117 1.00 52.79 751 SER A C 1
ATOM 6077 O O . SER A 1 797 ? 35.330 -138.859 -5.968 1.00 54.64 751 SER A O 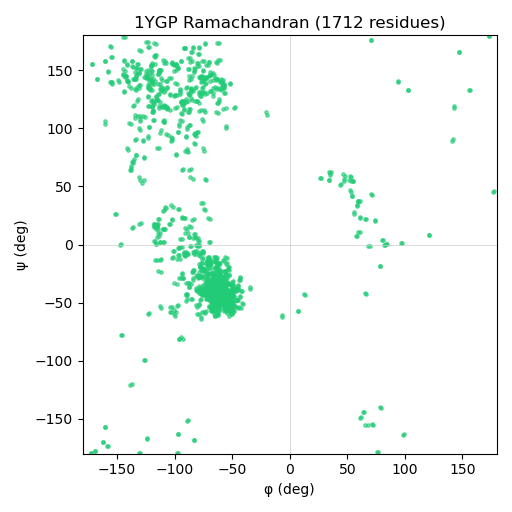1
ATOM 6079 N N . PRO A 1 798 ? 37.152 -139.783 -5.078 1.00 51.14 752 PRO A N 1
ATOM 6080 C CA . PRO A 1 798 ? 36.482 -140.294 -3.884 1.00 50.19 752 PRO A CA 1
ATOM 6081 C C . PRO A 1 798 ? 35.648 -139.274 -3.123 1.00 50.15 752 PRO A C 1
ATOM 6082 O O . PRO A 1 798 ? 34.552 -139.598 -2.675 1.00 49.90 752 PRO A O 1
ATOM 6086 N N . GLU A 1 799 ? 36.130 -138.032 -2.991 1.00 49.09 753 GLU A N 1
ATOM 6087 C CA . GLU A 1 799 ? 35.383 -136.987 -2.295 1.00 54.81 753 GLU A CA 1
ATOM 6088 C C . GLU A 1 799 ? 33.994 -136.779 -2.891 1.00 55.29 753 GLU A C 1
ATOM 6089 O O . GLU A 1 799 ? 33.040 -136.507 -2.162 1.00 59.24 753 GLU A O 1
ATOM 6095 N N . ASN A 1 800 ? 33.829 -136.884 -4.205 1.00 52.96 754 ASN A N 1
ATOM 6096 C CA . ASN A 1 800 ? 32.525 -136.641 -4.787 1.00 50.83 754 ASN A CA 1
ATOM 6097 C C . ASN A 1 800 ? 32.334 -137.669 -5.888 1.00 48.15 754 ASN A C 1
ATOM 6098 O O . ASN A 1 800 ? 32.501 -137.370 -7.077 1.00 45.34 754 ASN A O 1
ATOM 6103 N N . PRO A 1 801 ? 31.940 -138.897 -5.572 1.00 47.85 755 PRO A N 1
ATOM 6104 C CA . PRO A 1 801 ? 32.000 -140.027 -6.487 1.00 48.02 755 PRO A CA 1
ATOM 6105 C C . PRO A 1 801 ? 31.010 -139.946 -7.640 1.00 47.67 755 PRO A C 1
ATOM 6106 O O . PRO A 1 801 ? 30.594 -140.974 -8.160 1.00 47.55 755 PRO A O 1
ATOM 6110 N N . ASN A 1 802 ? 30.508 -138.765 -8.014 1.00 44.93 756 ASN A N 1
ATOM 6111 C CA . ASN A 1 802 ? 29.655 -138.624 -9.170 1.00 41.60 756 ASN A CA 1
ATOM 6112 C C . ASN A 1 802 ? 29.808 -137.217 -9.738 1.00 38.01 756 ASN A C 1
ATOM 6113 O O . ASN A 1 802 ? 28.958 -136.680 -10.447 1.00 39.22 756 ASN A O 1
ATOM 6118 N N . GLU A 1 803 ? 30.968 -136.604 -9.495 1.00 35.66 757 GLU A N 1
ATOM 6119 C CA . GLU A 1 803 ? 31.294 -135.286 -10.034 1.00 32.09 757 GLU A CA 1
ATOM 6120 C C . GLU A 1 803 ? 31.415 -135.253 -11.555 1.00 29.84 757 GLU A C 1
ATOM 6121 O O . GLU A 1 803 ? 30.952 -134.314 -12.207 1.00 30.10 757 GLU A O 1
ATOM 6127 N N . PHE A 1 804 ? 32.016 -136.301 -12.138 1.00 28.16 758 PHE A N 1
ATOM 6128 C CA . PHE A 1 804 ? 32.272 -136.367 -13.575 1.00 26.36 758 PHE A CA 1
ATOM 6129 C C . PHE A 1 804 ? 31.138 -136.943 -14.413 1.00 26.69 758 PHE A C 1
ATOM 6130 O O . PHE A 1 804 ? 31.290 -137.233 -15.602 1.00 25.57 758 PHE A O 1
ATOM 6138 N N . LYS A 1 805 ? 29.945 -137.011 -13.812 1.00 29.03 759 LYS A N 1
ATOM 6139 C CA . LYS A 1 805 ? 28.768 -137.583 -14.441 1.00 26.46 759 LYS A CA 1
ATOM 6140 C C . LYS A 1 805 ? 28.281 -136.823 -15.668 1.00 24.37 759 LYS A C 1
ATOM 6141 O O . LYS A 1 805 ? 28.071 -137.505 -16.667 1.00 24.36 759 LYS A O 1
ATOM 6147 N N . PRO A 1 806 ? 28.082 -135.502 -15.762 1.00 25.38 760 PRO A N 1
ATOM 6148 C CA . PRO A 1 806 ? 27.627 -134.821 -16.979 1.00 26.45 760 PRO A CA 1
ATOM 6149 C C . PRO A 1 806 ? 28.394 -135.163 -18.255 1.00 29.16 760 PRO A C 1
ATOM 6150 O O . PRO A 1 806 ? 27.815 -135.280 -19.341 1.00 30.94 760 PRO A O 1
ATOM 6154 N N . LEU A 1 807 ? 29.703 -135.391 -18.106 1.00 30.80 761 LEU A N 1
ATOM 6155 C CA . LEU A 1 807 ? 30.571 -135.784 -19.202 1.00 29.08 761 LEU A CA 1
ATOM 6156 C C . LEU A 1 807 ? 30.170 -137.182 -19.680 1.00 27.79 761 LEU A C 1
ATOM 6157 O O . LEU A 1 807 ? 29.768 -137.357 -20.831 1.00 27.92 761 LEU A O 1
ATOM 6162 N N . VAL A 1 808 ? 30.181 -138.178 -18.790 1.00 28.13 762 VAL A N 1
ATOM 6163 C CA . VAL A 1 808 ? 29.798 -139.557 -19.097 1.00 23.28 762 VAL A CA 1
ATOM 6164 C C . VAL A 1 808 ? 28.398 -139.580 -19.683 1.00 22.68 762 VAL A C 1
ATOM 6165 O O . VAL A 1 808 ? 28.186 -140.163 -20.746 1.00 26.75 762 VAL A O 1
ATOM 6169 N N . ASP A 1 809 ? 27.429 -138.909 -19.083 1.00 21.41 763 ASP A N 1
ATOM 6170 C CA . ASP A 1 809 ? 26.099 -138.893 -19.649 1.00 21.49 763 ASP A CA 1
ATOM 6171 C C . ASP A 1 809 ? 25.968 -138.120 -20.936 1.00 20.07 763 ASP A C 1
ATOM 6172 O O . ASP A 1 809 ? 24.935 -138.292 -21.592 1.00 19.39 763 ASP A O 1
ATOM 6177 N N . SER A 1 810 ? 26.886 -137.264 -21.382 1.00 21.36 764 SER A N 1
ATOM 6178 C CA . SER A 1 810 ? 26.675 -136.634 -22.676 1.00 23.79 764 SER A CA 1
ATOM 6179 C C . SER A 1 810 ? 26.937 -137.697 -23.743 1.00 25.76 764 SER A C 1
ATOM 6180 O O . SER A 1 810 ? 26.099 -137.876 -24.641 1.00 26.51 764 SER A O 1
ATOM 6183 N N . ILE A 1 811 ? 28.001 -138.504 -23.579 1.00 23.76 765 ILE A N 1
ATOM 6184 C CA . ILE A 1 811 ? 28.347 -139.565 -24.525 1.00 24.88 765 ILE A CA 1
ATOM 6185 C C . ILE A 1 811 ? 27.312 -140.677 -24.490 1.00 29.00 765 ILE A C 1
ATOM 6186 O O . ILE A 1 811 ? 26.656 -140.980 -25.487 1.00 29.90 765 ILE A O 1
ATOM 6191 N N . LYS A 1 812 ? 27.155 -141.211 -23.282 1.00 31.22 766 LYS A N 1
ATOM 6192 C CA . LYS A 1 812 ? 26.316 -142.354 -22.983 1.00 30.64 766 LYS A CA 1
ATOM 6193 C C . LYS A 1 812 ? 24.813 -142.132 -23.068 1.00 30.82 766 LYS A C 1
ATOM 6194 O O . LYS A 1 812 ? 24.068 -143.113 -23.070 1.00 29.19 766 LYS A O 1
ATOM 6200 N N . TYR A 1 813 C 24.309 -140.890 -23.088 1.00 30.85 766 TYR A N 1
ATOM 6201 C CA . TYR A 1 813 C 22.870 -140.660 -23.104 1.00 27.90 766 TYR A CA 1
ATOM 6202 C C . TYR A 1 813 C 22.496 -139.422 -23.877 1.00 26.64 766 TYR A C 1
ATOM 6203 O O . TYR A 1 813 C 21.321 -139.064 -23.876 1.00 25.46 766 TYR A O 1
ATOM 6212 N N . HIS A 1 814 ? 23.358 -138.614 -24.485 1.00 29.89 767 HIS A N 1
ATOM 6213 C CA . HIS A 1 814 ? 22.838 -137.478 -25.246 1.00 34.83 767 HIS A CA 1
ATOM 6214 C C . HIS A 1 814 ? 23.467 -137.464 -26.628 1.00 35.33 767 HIS A C 1
ATOM 6215 O O . HIS A 1 814 ? 24.162 -136.559 -27.089 1.00 39.82 767 HIS A O 1
ATOM 6222 N N . GLY A 1 815 ? 23.276 -138.609 -27.261 1.00 33.81 768 GLY A N 1
ATOM 6223 C CA . GLY A 1 815 ? 23.702 -138.834 -28.622 1.00 32.43 768 GLY A CA 1
ATOM 6224 C C . GLY A 1 815 ? 25.175 -138.659 -28.943 1.00 28.55 768 GLY A C 1
ATOM 6225 O O . GLY A 1 815 ? 25.467 -138.750 -30.136 1.00 29.79 768 GLY A O 1
ATOM 6226 N N . ASP A 1 816 ? 26.095 -138.455 -27.990 1.00 24.16 769 ASP A N 1
ATOM 6227 C CA . ASP A 1 816 ? 27.508 -138.254 -28.248 1.00 23.40 769 ASP A CA 1
ATOM 6228 C C . ASP A 1 816 ? 27.787 -137.465 -29.534 1.00 25.13 769 ASP A C 1
ATOM 6229 O O . ASP A 1 816 ? 28.398 -137.930 -30.514 1.00 24.85 769 ASP A O 1
ATOM 6234 N N . TYR A 1 817 ? 27.302 -136.219 -29.505 1.00 21.94 770 TYR A N 1
ATOM 6235 C CA . TYR A 1 817 ? 27.459 -135.290 -30.604 1.00 15.31 770 TYR A CA 1
ATOM 6236 C C . TYR A 1 817 ? 28.893 -135.082 -31.092 1.00 15.02 770 TYR A C 1
ATOM 6237 O O . TYR A 1 817 ? 29.057 -134.653 -32.217 1.00 16.97 770 TYR A O 1
ATOM 6246 N N . TYR A 1 818 ? 29.992 -135.327 -30.375 1.00 15.39 771 TYR A N 1
ATOM 6247 C CA . TYR A 1 818 ? 31.321 -135.078 -30.926 1.00 14.59 771 TYR A CA 1
ATOM 6248 C C . TYR A 1 818 ? 32.036 -136.349 -31.325 1.00 19.24 771 TYR A C 1
ATOM 6249 O O . TYR A 1 818 ? 33.270 -136.386 -31.433 1.00 25.19 771 TYR A O 1
ATOM 6258 N N . LEU A 1 819 ? 31.266 -137.434 -31.476 1.00 17.16 772 LEU A N 1
ATOM 6259 C CA . LEU A 1 819 ? 31.771 -138.713 -31.941 1.00 10.66 772 LEU A CA 1
ATOM 6260 C C . LEU A 1 819 ? 32.953 -139.308 -31.175 1.00 10.27 772 LEU A C 1
ATOM 6261 O O . LEU A 1 819 ? 33.852 -139.928 -31.757 1.00 13.81 772 LEU A O 1
ATOM 6266 N N . VAL A 1 820 ? 32.942 -139.226 -29.845 1.00 7.79 773 VAL A N 1
ATOM 6267 C CA . VAL A 1 820 ? 34.009 -139.855 -29.070 1.00 13.03 773 VAL A CA 1
ATOM 6268 C C . VAL A 1 820 ? 33.959 -141.382 -29.228 1.00 17.31 773 VAL A C 1
ATOM 6269 O O . VAL A 1 820 ? 34.977 -142.017 -29.513 1.00 15.24 773 VAL A O 1
ATOM 6273 N N . SER A 1 821 ? 32.766 -141.977 -29.110 1.00 21.21 774 SER A N 1
ATOM 6274 C CA . SER A 1 821 ? 32.586 -143.414 -29.220 1.00 23.76 774 SER A CA 1
ATOM 6275 C C . SER A 1 821 ? 33.091 -143.964 -30.546 1.00 26.85 774 SER A C 1
ATOM 6276 O O . SER A 1 821 ? 33.791 -144.987 -30.607 1.00 26.70 774 SER A O 1
ATOM 6279 N N . ASP A 1 822 ? 32.796 -143.174 -31.587 1.00 26.63 775 ASP A N 1
ATOM 6280 C CA . ASP A 1 822 ? 33.079 -143.598 -32.951 1.00 31.15 775 ASP A CA 1
ATOM 6281 C C . ASP A 1 822 ? 34.566 -143.673 -33.229 1.00 31.41 775 ASP A C 1
ATOM 6282 O O . ASP A 1 822 ? 35.084 -144.656 -33.780 1.00 33.61 775 ASP A O 1
ATOM 6287 N N . ASP A 1 823 ? 35.266 -142.648 -32.744 1.00 27.07 776 ASP A N 1
ATOM 6288 C CA . ASP A 1 823 ? 36.685 -142.588 -32.991 1.00 22.23 776 ASP A CA 1
ATOM 6289 C C . ASP A 1 823 ? 37.522 -143.282 -31.936 1.00 21.03 776 ASP A C 1
ATOM 6290 O O . ASP A 1 823 ? 38.714 -143.492 -32.192 1.00 21.11 776 ASP A O 1
ATOM 6295 N N . PHE A 1 824 ? 36.959 -143.748 -30.813 1.00 23.41 777 PHE A N 1
ATOM 6296 C CA . PHE A 1 824 ? 37.784 -144.272 -29.726 1.00 27.38 777 PHE A CA 1
ATOM 6297 C C . PHE A 1 824 ? 38.722 -145.402 -30.119 1.00 29.87 777 PHE A C 1
ATOM 6298 O O . PHE A 1 824 ? 39.936 -145.326 -29.895 1.00 32.83 777 PHE A O 1
ATOM 6306 N N . GLU A 1 825 ? 38.197 -146.424 -30.789 1.00 32.58 778 GLU A N 1
ATOM 6307 C CA . GLU A 1 825 ? 39.014 -147.554 -31.182 1.00 32.30 778 GLU A CA 1
ATOM 6308 C C . GLU A 1 825 ? 40.106 -147.231 -32.188 1.00 28.68 778 GLU A C 1
ATOM 6309 O O . GLU A 1 825 ? 41.224 -147.732 -32.073 1.00 28.33 778 GLU A O 1
ATOM 6315 N N . SER A 1 826 ? 39.802 -146.344 -33.136 1.00 25.29 779 SER A N 1
ATOM 6316 C CA . SER A 1 826 ? 40.727 -145.916 -34.162 1.00 20.86 779 SER A CA 1
ATOM 6317 C C . SER A 1 826 ? 41.839 -145.147 -33.476 1.00 24.22 779 SER A C 1
ATOM 6318 O O . SER A 1 826 ? 43.017 -145.430 -33.725 1.00 27.08 779 SER A O 1
ATOM 6321 N N . TYR A 1 827 ? 41.490 -144.214 -32.580 1.00 24.50 780 TYR A N 1
ATOM 6322 C CA . TYR A 1 827 ? 42.443 -143.428 -31.807 1.00 20.56 780 TYR A CA 1
ATOM 6323 C C . TYR A 1 827 ? 43.426 -144.325 -31.058 1.00 17.35 780 TYR A C 1
ATOM 6324 O O . TYR A 1 827 ? 44.653 -144.175 -31.159 1.00 15.47 780 TYR A O 1
ATOM 6333 N N . LEU A 1 828 ? 42.909 -145.280 -30.307 1.00 16.25 781 LEU A N 1
ATOM 6334 C CA . LEU A 1 828 ? 43.767 -146.229 -29.628 1.00 21.42 781 LEU A CA 1
ATOM 6335 C C . LEU A 1 828 ? 44.654 -147.041 -30.596 1.00 22.48 781 LEU A C 1
ATOM 6336 O O . LEU A 1 828 ? 45.857 -147.220 -30.329 1.00 29.07 781 LEU A O 1
ATOM 6341 N N . ALA A 1 829 ? 44.148 -147.478 -31.751 1.00 16.46 782 ALA A N 1
ATOM 6342 C CA . ALA A 1 829 ? 44.945 -148.214 -32.719 1.00 16.67 782 ALA A CA 1
ATOM 6343 C C . ALA A 1 829 ? 46.118 -147.415 -33.263 1.00 17.15 782 ALA A C 1
ATOM 6344 O O . ALA A 1 829 ? 47.248 -147.896 -33.372 1.00 17.81 782 ALA A O 1
ATOM 6346 N N . THR A 1 830 ? 45.886 -146.147 -33.560 1.00 19.17 783 THR A N 1
ATOM 6347 C CA . THR A 1 830 ? 46.935 -145.267 -34.039 1.00 18.95 783 THR A CA 1
ATOM 6348 C C . THR A 1 830 ? 47.948 -145.066 -32.921 1.00 20.56 783 THR A C 1
ATOM 6349 O O . THR A 1 830 ? 49.149 -144.936 -33.175 1.00 19.59 783 THR A O 1
ATOM 6353 N N . HIS A 1 831 ? 47.506 -145.046 -31.653 1.00 19.02 784 HIS A N 1
ATOM 6354 C CA . HIS A 1 831 ? 48.453 -144.857 -30.577 1.00 18.39 784 HIS A CA 1
ATOM 6355 C C . HIS A 1 831 ? 49.374 -146.042 -30.411 1.00 21.18 784 HIS A C 1
ATOM 6356 O O . HIS A 1 831 ? 50.572 -145.831 -30.187 1.00 20.28 784 HIS A O 1
ATOM 6363 N N . GLU A 1 832 ? 48.847 -147.258 -30.597 1.00 22.72 785 GLU A N 1
ATOM 6364 C CA . GLU A 1 832 ? 49.662 -148.472 -30.616 1.00 24.10 785 GLU A CA 1
ATOM 6365 C C . GLU A 1 832 ? 50.761 -148.339 -31.672 1.00 22.20 785 GLU A C 1
ATOM 6366 O O . GLU A 1 832 ? 51.933 -148.619 -31.386 1.00 22.61 785 GLU A O 1
ATOM 6372 N N . LEU A 1 833 ? 50.394 -147.850 -32.872 1.00 18.25 786 LEU A N 1
ATOM 6373 C CA . LEU A 1 833 ? 51.358 -147.556 -33.924 1.00 18.28 786 LEU A CA 1
ATOM 6374 C C . LEU A 1 833 ? 52.432 -146.569 -33.503 1.00 18.75 786 LEU A C 1
ATOM 6375 O O . LEU A 1 833 ? 53.619 -146.890 -33.572 1.00 16.30 786 LEU A O 1
ATOM 6380 N N . VAL A 1 834 ? 52.031 -145.390 -33.018 1.00 23.38 787 VAL A N 1
ATOM 6381 C CA . VAL A 1 834 ? 52.936 -144.336 -32.564 1.00 23.28 787 VAL A CA 1
ATOM 6382 C C . VAL A 1 834 ? 53.967 -144.927 -31.613 1.00 23.82 787 VAL A C 1
ATOM 6383 O O . VAL A 1 834 ? 55.181 -144.809 -31.837 1.00 19.57 787 VAL A O 1
ATOM 6387 N N . ASP A 1 835 ? 53.456 -145.632 -30.602 1.00 23.43 788 ASP A N 1
ATOM 6388 C CA . ASP A 1 835 ? 54.301 -146.192 -29.583 1.00 26.58 788 ASP A CA 1
ATOM 6389 C C . ASP A 1 835 ? 55.370 -147.115 -30.115 1.00 26.52 788 ASP A C 1
ATOM 6390 O O . ASP A 1 835 ? 56.533 -147.012 -29.681 1.00 28.35 788 ASP A O 1
ATOM 6395 N N . GLN A 1 836 ? 55.010 -147.977 -31.068 1.00 24.07 789 GLN A N 1
ATOM 6396 C CA . GLN A 1 836 ? 55.988 -148.912 -31.588 1.00 25.37 789 GLN A CA 1
ATOM 6397 C C . GLN A 1 836 ? 57.001 -148.175 -32.435 1.00 27.30 789 GLN A C 1
ATOM 6398 O O . GLN A 1 836 ? 58.204 -148.379 -32.249 1.00 31.97 789 GLN A O 1
ATOM 6400 N N . GLU A 1 837 ? 56.530 -147.280 -33.309 1.00 27.19 790 GLU A N 1
ATOM 6401 C CA . GLU A 1 837 ? 57.351 -146.449 -34.174 1.00 24.18 790 GLU A CA 1
ATOM 6402 C C . GLU A 1 837 ? 58.432 -145.745 -33.385 1.00 24.37 790 GLU A C 1
ATOM 6403 O O . GLU A 1 837 ? 59.607 -146.030 -33.581 1.00 24.41 790 GLU A O 1
ATOM 6409 N N . PHE A 1 838 ? 58.033 -144.925 -32.414 1.00 26.04 791 PHE A N 1
ATOM 6410 C CA . PHE A 1 838 ? 58.944 -144.119 -31.623 1.00 25.83 791 PHE A CA 1
ATOM 6411 C C . PHE A 1 838 ? 59.915 -144.926 -30.782 1.00 26.25 791 PHE A C 1
ATOM 6412 O O . PHE A 1 838 ? 61.120 -144.684 -30.823 1.00 27.28 791 PHE A O 1
ATOM 6420 N N . HIS A 1 839 ? 59.429 -145.870 -29.982 1.00 26.56 792 HIS A N 1
ATOM 6421 C CA . HIS A 1 839 ? 60.348 -146.533 -29.076 1.00 28.54 792 HIS A CA 1
ATOM 6422 C C . HIS A 1 839 ? 61.211 -147.567 -29.785 1.00 31.19 792 HIS A C 1
ATOM 6423 O O . HIS A 1 839 ? 62.429 -147.600 -29.619 1.00 34.18 792 HIS A O 1
ATOM 6430 N N . ASN A 1 840 ? 60.603 -148.350 -30.663 1.00 33.84 793 ASN A N 1
ATOM 6431 C CA . ASN A 1 840 ? 61.307 -149.470 -31.226 1.00 36.90 793 ASN A CA 1
ATOM 6432 C C . ASN A 1 840 ? 61.990 -149.173 -32.525 1.00 38.81 793 ASN A C 1
ATOM 6433 O O . ASN A 1 840 ? 62.937 -149.880 -32.867 1.00 42.49 793 ASN A O 1
ATOM 6438 N N . GLN A 1 841 ? 61.564 -148.194 -33.312 1.00 39.37 794 GLN A N 1
ATOM 6439 C CA . GLN A 1 841 ? 62.301 -147.905 -34.527 1.00 41.11 794 GLN A CA 1
ATOM 6440 C C . GLN A 1 841 ? 62.450 -146.418 -34.810 1.00 37.85 794 GLN A C 1
ATOM 6441 O O . GLN A 1 841 ? 62.067 -145.841 -35.836 1.00 37.93 794 GLN A O 1
ATOM 6447 N N . ARG A 1 842 ? 63.170 -145.830 -33.856 1.00 32.77 795 ARG A N 1
ATOM 6448 C CA . ARG A 1 842 ? 63.476 -144.421 -33.847 1.00 29.97 795 ARG A CA 1
ATOM 6449 C C . ARG A 1 842 ? 64.147 -143.922 -35.118 1.00 33.30 795 ARG A C 1
ATOM 6450 O O . ARG A 1 842 ? 63.884 -142.777 -35.482 1.00 35.10 795 ARG A O 1
ATOM 6458 N N . SER A 1 843 C 64.980 -144.654 -35.871 1.00 34.93 795 SER A N 1
ATOM 6459 C CA . SER A 1 843 C 65.499 -144.122 -37.136 1.00 34.54 795 SER A CA 1
ATOM 6460 C C . SER A 1 843 C 64.416 -143.819 -38.162 1.00 32.15 795 SER A C 1
ATOM 6461 O O . SER A 1 843 C 64.549 -142.875 -38.940 1.00 32.94 795 SER A O 1
ATOM 6464 N N . GLU A 1 844 ? 63.320 -144.581 -38.126 1.00 29.51 796 GLU A N 1
ATOM 6465 C CA . GLU A 1 844 ? 62.163 -144.332 -38.966 1.00 26.78 796 GLU A CA 1
ATOM 6466 C C . GLU A 1 844 ? 61.452 -143.088 -38.413 1.00 25.34 796 GLU A C 1
ATOM 6467 O O . GLU A 1 844 ? 61.096 -142.192 -39.174 1.00 24.20 796 GLU A O 1
ATOM 6469 N N . TRP A 1 845 ? 61.302 -142.955 -37.088 1.00 24.74 797 TRP A N 1
ATOM 6470 C CA . TRP A 1 845 ? 60.703 -141.790 -36.442 1.00 24.05 797 TRP A CA 1
ATOM 6471 C C . TRP A 1 845 ? 61.431 -140.486 -36.790 1.00 25.61 797 TRP A C 1
ATOM 6472 O O . TRP A 1 845 ? 60.837 -139.469 -37.167 1.00 25.58 797 TRP A O 1
ATOM 6483 N N . LEU A 1 846 ? 62.754 -140.514 -36.676 1.00 25.76 798 LEU A N 1
ATOM 6484 C CA . LEU A 1 846 ? 63.611 -139.382 -36.968 1.00 25.19 798 LEU A CA 1
ATOM 6485 C C . LEU A 1 846 ? 63.565 -138.954 -38.432 1.00 25.18 798 LEU A C 1
ATOM 6486 O O . LEU A 1 846 ? 63.669 -137.769 -38.756 1.00 26.16 798 LEU A O 1
ATOM 6491 N N . LYS A 1 847 ? 63.320 -139.881 -39.347 1.00 24.94 799 LYS A N 1
ATOM 6492 C CA . LYS A 1 847 ? 63.187 -139.550 -40.747 1.00 21.02 799 LYS A CA 1
ATOM 6493 C C . LYS A 1 847 ? 61.891 -138.801 -40.907 1.00 20.30 799 LYS A C 1
ATOM 6494 O O . LYS A 1 847 ? 61.883 -137.816 -41.636 1.00 27.84 799 LYS A O 1
ATOM 6496 N N . LYS A 1 848 ? 60.812 -139.161 -40.218 1.00 20.23 800 LYS A N 1
ATOM 6497 C CA . LYS A 1 848 ? 59.551 -138.424 -40.322 1.00 24.08 800 LYS A CA 1
ATOM 6498 C C . LYS A 1 848 ? 59.690 -136.979 -39.850 1.00 22.46 800 LYS A C 1
ATOM 6499 O O . LYS A 1 848 ? 59.203 -136.040 -40.482 1.00 21.12 800 LYS A O 1
ATOM 6505 N N . SER A 1 849 ? 60.430 -136.791 -38.760 1.00 21.47 801 SER A N 1
ATOM 6506 C CA . SER A 1 849 ? 60.724 -135.483 -38.211 1.00 18.19 801 SER A CA 1
ATOM 6507 C C . SER A 1 849 ? 61.551 -134.612 -39.171 1.00 18.84 801 SER A C 1
ATOM 6508 O O . SER A 1 849 ? 61.167 -133.459 -39.429 1.00 20.48 801 SER A O 1
ATOM 6511 N N . VAL A 1 850 ? 62.655 -135.118 -39.763 1.00 19.75 802 VAL A N 1
ATOM 6512 C CA . VAL A 1 850 ? 63.509 -134.342 -40.679 1.00 14.70 802 VAL A CA 1
ATOM 6513 C C . VAL A 1 850 ? 62.714 -133.974 -41.910 1.00 16.52 802 VAL A C 1
ATOM 6514 O O . VAL A 1 850 ? 62.728 -132.831 -42.363 1.00 14.86 802 VAL A O 1
ATOM 6518 N N . LEU A 1 851 ? 61.967 -134.921 -42.457 1.00 19.44 803 LEU A N 1
ATOM 6519 C CA . LEU A 1 851 ? 61.145 -134.620 -43.600 1.00 19.25 803 LEU A CA 1
ATOM 6520 C C . LEU A 1 851 ? 60.078 -133.600 -43.242 1.00 20.45 803 LEU A C 1
ATOM 6521 O O . LEU A 1 851 ? 59.848 -132.719 -44.084 1.00 27.77 803 LEU A O 1
ATOM 6526 N N . SER A 1 852 ? 59.457 -133.627 -42.054 1.00 17.21 804 SER A N 1
ATOM 6527 C CA . SER A 1 852 ? 58.505 -132.600 -41.646 1.00 15.10 804 SER A CA 1
ATOM 6528 C C . SER A 1 852 ? 59.102 -131.208 -41.820 1.00 15.57 804 SER A C 1
ATOM 6529 O O . SER A 1 852 ? 58.595 -130.398 -42.603 1.00 12.83 804 SER A O 1
ATOM 6532 N N . LEU A 1 853 ? 60.249 -130.986 -41.172 1.00 17.60 805 LEU A N 1
ATOM 6533 C CA . LEU A 1 853 ? 61.026 -129.758 -41.272 1.00 15.86 805 LEU A CA 1
ATOM 6534 C C . LEU A 1 853 ? 61.297 -129.299 -42.684 1.00 15.86 805 LEU A C 1
ATOM 6535 O O . LEU A 1 853 ? 61.074 -128.154 -43.066 1.00 20.81 805 LEU A O 1
ATOM 6540 N N . ALA A 1 854 ? 61.773 -130.264 -43.448 1.00 16.43 806 ALA A N 1
ATOM 6541 C CA . ALA A 1 854 ? 62.155 -130.063 -44.815 1.00 16.92 806 ALA A CA 1
ATOM 6542 C C . ALA A 1 854 ? 61.019 -129.527 -45.657 1.00 17.13 806 ALA A C 1
ATOM 6543 O O . ALA A 1 854 ? 61.243 -128.708 -46.545 1.00 17.07 806 ALA A O 1
ATOM 6545 N N . ASN A 1 855 ? 59.787 -129.929 -45.356 1.00 20.32 807 ASN A N 1
ATOM 6546 C CA . ASN A 1 855 ? 58.642 -129.500 -46.141 1.00 22.39 807 ASN A CA 1
ATOM 6547 C C . ASN A 1 855 ? 57.653 -128.571 -45.431 1.00 23.72 807 ASN A C 1
ATOM 6548 O O . ASN A 1 855 ? 56.580 -128.236 -45.964 1.00 24.61 807 ASN A O 1
ATOM 6553 N N . VAL A 1 856 ? 57.982 -128.053 -44.237 1.00 21.07 808 VAL A N 1
ATOM 6554 C CA . VAL A 1 856 ? 57.087 -127.145 -43.532 1.00 16.88 808 VAL A CA 1
ATOM 6555 C C . VAL A 1 856 ? 57.038 -125.745 -44.160 1.00 16.73 808 VAL A C 1
ATOM 6556 O O . VAL A 1 856 ? 56.051 -125.018 -44.024 1.00 20.37 808 VAL A O 1
ATOM 6560 N N . GLY A 1 857 ? 58.069 -125.342 -44.895 1.00 12.75 809 GLY A N 1
ATOM 6561 C CA . GLY A 1 857 ? 58.205 -124.007 -45.450 1.00 9.11 809 GLY A CA 1
ATOM 6562 C C . GLY A 1 857 ? 57.011 -123.326 -46.100 1.00 10.22 809 GLY A C 1
ATOM 6563 O O . GLY A 1 857 ? 56.969 -122.099 -46.094 1.00 14.95 809 GLY A O 1
ATOM 6564 N N . PHE A 1 858 ? 56.027 -124.003 -46.682 1.00 11.27 810 PHE A N 1
ATOM 6565 C CA . PHE A 1 858 ? 54.890 -123.302 -47.266 1.00 10.46 810 PHE A CA 1
ATOM 6566 C C . PHE A 1 858 ? 54.095 -122.592 -46.177 1.00 11.96 810 PHE A C 1
ATOM 6567 O O . PHE A 1 858 ? 53.439 -121.581 -46.433 1.00 9.96 810 PHE A O 1
ATOM 6575 N N . PHE A 1 859 ? 54.142 -123.092 -44.946 1.00 9.17 811 PHE A N 1
ATOM 6576 C CA . PHE A 1 859 ? 53.377 -122.468 -43.897 1.00 9.57 811 PHE A CA 1
ATOM 6577 C C . PHE A 1 859 ? 54.122 -121.280 -43.303 1.00 9.13 811 PHE A C 1
ATOM 6578 O O . PHE A 1 859 ? 53.821 -120.886 -42.175 1.00 7.16 811 PHE A O 1
ATOM 6586 N N . SER A 1 860 ? 55.084 -120.657 -43.987 1.00 3.76 812 SER A N 1
ATOM 6587 C CA . SER A 1 860 ? 55.708 -119.472 -43.446 1.00 6.63 812 SER A CA 1
ATOM 6588 C C . SER A 1 860 ? 54.763 -118.289 -43.650 1.00 9.01 812 SER A C 1
ATOM 6589 O O . SER A 1 860 ? 54.342 -117.996 -44.779 1.00 7.64 812 SER A O 1
ATOM 6592 N N . SER A 1 861 ? 54.447 -117.517 -42.607 1.00 11.88 813 SER A N 1
ATOM 6593 C CA . SER A 1 861 ? 53.578 -116.351 -42.733 1.00 10.95 813 SER A CA 1
ATOM 6594 C C . SER A 1 861 ? 54.101 -115.327 -43.741 1.00 11.76 813 SER A C 1
ATOM 6595 O O . SER A 1 861 ? 53.324 -114.458 -44.155 1.00 9.22 813 SER A O 1
ATOM 6598 N N . ASP A 1 862 ? 55.378 -115.430 -44.182 1.00 11.22 814 ASP A N 1
ATOM 6599 C CA . ASP A 1 862 ? 55.917 -114.556 -45.226 1.00 11.81 814 ASP A CA 1
ATOM 6600 C C . ASP A 1 862 ? 55.264 -114.841 -46.556 1.00 7.60 814 ASP A C 1
ATOM 6601 O O . ASP A 1 862 ? 54.911 -113.911 -47.287 1.00 6.73 814 ASP A O 1
ATOM 6606 N N . ARG A 1 863 ? 55.023 -116.131 -46.817 1.00 6.12 815 ARG A N 1
ATOM 6607 C CA . ARG A 1 863 ? 54.308 -116.562 -48.007 1.00 7.90 815 ARG A CA 1
ATOM 6608 C C . ARG A 1 863 ? 52.851 -116.126 -47.853 1.00 12.52 815 ARG A C 1
ATOM 6609 O O . ARG A 1 863 ? 52.343 -115.606 -48.843 1.00 13.90 815 ARG A O 1
ATOM 6617 N N . CYS A 1 864 ? 52.134 -116.273 -46.710 1.00 13.18 816 CYS A N 1
ATOM 6618 C CA . CYS A 1 864 ? 50.766 -115.731 -46.560 1.00 12.42 816 CYS A CA 1
ATOM 6619 C C . CYS A 1 864 ? 50.733 -114.251 -46.929 1.00 16.14 816 CYS A C 1
ATOM 6620 O O . CYS A 1 864 ? 49.849 -113.791 -47.662 1.00 20.28 816 CYS A O 1
ATOM 6623 N N . ILE A 1 865 ? 51.716 -113.472 -46.465 1.00 16.41 817 ILE A N 1
ATOM 6624 C CA . ILE A 1 865 ? 51.732 -112.049 -46.744 1.00 14.86 817 ILE A CA 1
ATOM 6625 C C . ILE A 1 865 ? 52.072 -111.781 -48.200 1.00 17.51 817 ILE A C 1
ATOM 6626 O O . ILE A 1 865 ? 51.544 -110.799 -48.745 1.00 17.55 817 ILE A O 1
ATOM 6631 N N . GLU A 1 866 ? 52.865 -112.629 -48.870 1.00 15.95 818 GLU A N 1
ATOM 6632 C CA . GLU A 1 866 ? 53.093 -112.452 -50.297 1.00 18.34 818 GLU A CA 1
ATOM 6633 C C . GLU A 1 866 ? 51.762 -112.582 -51.043 1.00 14.28 818 GLU A C 1
ATOM 6634 O O . GLU A 1 866 ? 51.369 -111.710 -51.821 1.00 12.95 818 GLU A O 1
ATOM 6640 N N . GLU A 1 867 ? 50.978 -113.597 -50.698 1.00 10.01 819 GLU A N 1
ATOM 6641 C CA . GLU A 1 867 ? 49.738 -113.876 -51.386 1.00 10.24 819 GLU A CA 1
ATOM 6642 C C . GLU A 1 867 ? 48.747 -112.764 -51.177 1.00 14.78 819 GLU A C 1
ATOM 6643 O O . GLU A 1 867 ? 48.113 -112.299 -52.133 1.00 17.40 819 GLU A O 1
ATOM 6649 N N . TYR A 1 868 ? 48.629 -112.290 -49.937 1.00 16.71 820 TYR A N 1
ATOM 6650 C CA . TYR A 1 868 ? 47.686 -111.234 -49.626 1.00 11.46 820 TYR A CA 1
ATOM 6651 C C . TYR A 1 868 ? 48.068 -109.983 -50.373 1.00 11.64 820 TYR A C 1
ATOM 6652 O O . TYR A 1 868 ? 47.213 -109.407 -51.055 1.00 12.51 820 TYR A O 1
ATOM 6661 N N . SER A 1 869 ? 49.350 -109.618 -50.327 1.00 13.13 821 SER A N 1
ATOM 6662 C CA . SER A 1 869 ? 49.818 -108.430 -51.006 1.00 16.49 821 SER A CA 1
ATOM 6663 C C . SER A 1 869 ? 49.533 -108.508 -52.489 1.00 20.92 821 SER A C 1
ATOM 6664 O O . SER A 1 869 ? 49.016 -107.536 -53.053 1.00 30.22 821 SER A O 1
ATOM 6667 N N . ASP A 1 870 ? 49.733 -109.650 -53.133 1.00 19.08 822 ASP A N 1
ATOM 6668 C CA . ASP A 1 870 ? 49.528 -109.704 -54.556 1.00 18.39 822 ASP A CA 1
ATOM 6669 C C . ASP A 1 870 ? 48.114 -109.935 -55.040 1.00 20.56 822 ASP A C 1
ATOM 6670 O O . ASP A 1 870 ? 47.792 -109.425 -56.118 1.00 26.00 822 ASP A O 1
ATOM 6675 N N . THR A 1 871 ? 47.221 -110.637 -54.345 1.00 17.99 823 THR A N 1
ATOM 6676 C CA . THR A 1 871 ? 45.905 -110.834 -54.926 1.00 18.41 823 THR A CA 1
ATOM 6677 C C . THR A 1 871 ? 44.860 -109.858 -54.409 1.00 18.27 823 THR A C 1
ATOM 6678 O O . THR A 1 871 ? 43.958 -109.412 -55.125 1.00 22.11 823 THR A O 1
ATOM 6682 N N . ILE A 1 872 ? 45.006 -109.489 -53.141 1.00 17.37 824 ILE A N 1
ATOM 6683 C CA . ILE A 1 872 ? 43.992 -108.692 -52.489 1.00 11.16 824 ILE A CA 1
ATOM 6684 C C . ILE A 1 872 ? 44.376 -107.238 -52.352 1.00 7.99 824 ILE A C 1
ATOM 6685 O O . ILE A 1 872 ? 43.650 -106.367 -52.827 1.00 8.01 824 ILE A O 1
ATOM 6690 N N . TRP A 1 873 ? 45.490 -106.951 -51.691 1.00 7.02 825 TRP A N 1
ATOM 6691 C CA . TRP A 1 873 ? 45.813 -105.573 -51.393 1.00 11.41 825 TRP A CA 1
ATOM 6692 C C . TRP A 1 873 ? 46.408 -104.780 -52.545 1.00 16.80 825 TRP A C 1
ATOM 6693 O O . TRP A 1 873 ? 46.329 -103.553 -52.580 1.00 16.93 825 TRP A O 1
ATOM 6704 N N . ASN A 1 874 ? 47.067 -105.504 -53.455 1.00 17.97 826 ASN A N 1
ATOM 6705 C CA . ASN A 1 874 ? 47.787 -104.958 -54.598 1.00 19.04 826 ASN A CA 1
ATOM 6706 C C . ASN A 1 874 ? 48.726 -103.900 -54.064 1.00 18.81 826 ASN A C 1
ATOM 6707 O O . ASN A 1 874 ? 48.742 -102.726 -54.422 1.00 22.74 826 ASN A O 1
ATOM 6712 N N . VAL A 1 875 ? 49.564 -104.412 -53.175 1.00 16.93 827 VAL A N 1
ATOM 6713 C CA . VAL A 1 875 ? 50.494 -103.590 -52.438 1.00 16.26 827 VAL A CA 1
ATOM 6714 C C . VAL A 1 875 ? 51.917 -104.045 -52.784 1.00 16.87 827 VAL A C 1
ATOM 6715 O O . VAL A 1 875 ? 52.158 -105.234 -53.002 1.00 15.87 827 VAL A O 1
ATOM 6719 N N . GLU A 1 876 ? 52.867 -103.126 -52.909 1.00 16.03 828 GLU A N 1
ATOM 6720 C CA . GLU A 1 876 ? 54.266 -103.440 -53.170 1.00 19.31 828 GLU A CA 1
ATOM 6721 C C . GLU A 1 876 ? 55.037 -103.040 -51.904 1.00 22.96 828 GLU A C 1
ATOM 6722 O O . GLU A 1 876 ? 54.629 -102.091 -51.215 1.00 26.86 828 GLU A O 1
ATOM 6728 N N . PRO A 1 877 ? 56.147 -103.674 -51.544 1.00 20.92 829 PRO A N 1
ATOM 6729 C CA . PRO A 1 877 ? 57.066 -103.186 -50.530 1.00 22.27 829 PRO A CA 1
ATOM 6730 C C . PRO A 1 877 ? 57.653 -101.817 -50.815 1.00 27.28 829 PRO A C 1
ATOM 6731 O O . PRO A 1 877 ? 57.946 -101.546 -51.978 1.00 28.50 829 PRO A O 1
ATOM 6735 N N . VAL A 1 878 ? 57.817 -100.941 -49.817 1.00 33.37 830 VAL A N 1
ATOM 6736 C CA . VAL A 1 878 ? 58.489 -99.655 -49.983 1.00 38.56 830 VAL A CA 1
ATOM 6737 C C . VAL A 1 878 ? 59.612 -99.719 -48.955 1.00 43.51 830 VAL A C 1
ATOM 6738 O O . VAL A 1 878 ? 59.413 -99.442 -47.767 1.00 47.42 830 VAL A O 1
ATOM 6740 N N . THR A 1 879 ? 60.773 -100.199 -49.386 1.00 49.04 831 THR A N 1
ATOM 6741 C CA . THR A 1 879 ? 61.934 -100.362 -48.528 1.00 52.38 831 THR A CA 1
ATOM 6742 C C . THR A 1 879 ? 63.097 -99.847 -49.370 1.00 57.14 831 THR A C 1
ATOM 6745 N N . THR B 1 4 N 70.877 -109.622 -4.547 1.00 48.81 14 THR B N 1
ATOM 6746 C CA . THR B 1 4 N 69.468 -109.456 -4.866 1.00 44.60 14 THR B CA 1
ATOM 6747 C C . THR B 1 4 N 68.831 -108.871 -3.616 1.00 43.34 14 THR B C 1
ATOM 6748 O O . THR B 1 4 N 69.581 -108.614 -2.666 1.00 46.57 14 THR B O 1
ATOM 6750 N N . ARG B 1 5 N 67.520 -108.629 -3.619 1.00 38.42 13 ARG B N 1
ATOM 6751 C CA . ARG B 1 5 N 66.676 -108.163 -2.522 1.00 36.20 13 ARG B CA 1
ATOM 6752 C C . ARG B 1 5 N 66.825 -106.835 -1.902 1.00 34.01 13 ARG B C 1
ATOM 6753 O O . ARG B 1 5 N 65.766 -106.278 -1.691 1.00 28.64 13 ARG B O 1
ATOM 6761 N N . ARG B 1 6 N 67.988 -106.245 -1.598 1.00 31.84 12 ARG B N 1
ATOM 6762 C CA . ARG B 1 6 N 67.954 -105.000 -0.954 1.00 29.64 12 ARG B CA 1
ATOM 6763 C C . ARG B 1 6 N 68.361 -103.864 -1.803 1.00 27.60 12 ARG B C 1
ATOM 6764 O O . ARG B 1 6 N 69.472 -103.722 -2.326 1.00 29.12 12 ARG B O 1
ATOM 6772 N N . LEU B 1 7 N 67.355 -103.049 -1.914 1.00 22.71 11 LEU B N 1
ATOM 6773 C CA . LEU B 1 7 N 67.416 -101.941 -2.779 1.00 15.73 11 LEU B CA 1
ATOM 6774 C C . LEU B 1 7 N 68.078 -100.767 -2.218 1.00 14.37 11 LEU B C 1
ATOM 6775 O O . LEU B 1 7 N 68.463 -99.957 -3.027 1.00 21.71 11 LEU B O 1
ATOM 6780 N N . THR B 1 8 N 68.217 -100.554 -0.916 1.00 12.51 10 THR B N 1
ATOM 6781 C CA . THR B 1 8 N 68.893 -99.389 -0.512 1.00 11.19 10 THR B CA 1
ATOM 6782 C C . THR B 1 8 N 70.170 -99.600 0.278 1.00 14.94 10 THR B C 1
ATOM 6783 O O . THR B 1 8 N 70.682 -98.692 0.881 1.00 17.14 10 THR B O 1
ATOM 6786 N N . GLY B 1 9 N 70.774 -100.733 0.315 1.00 15.49 9 GLY B N 1
ATOM 6787 C CA . GLY B 1 9 N 72.075 -100.794 0.944 1.00 16.91 9 GLY B CA 1
ATOM 6788 C C . GLY B 1 9 N 72.456 -102.094 1.445 1.00 15.41 9 GLY B C 1
ATOM 6789 O O . GLY B 1 9 N 71.673 -102.749 2.109 1.00 16.38 9 GLY B O 1
ATOM 6790 N N . PHE B 1 10 N 73.671 -102.479 1.125 1.00 14.94 8 PHE B N 1
ATOM 6791 C CA . PHE B 1 10 N 74.138 -103.707 1.565 1.00 23.38 8 PHE B CA 1
ATOM 6792 C C . PHE B 1 10 N 74.905 -103.432 2.818 1.00 26.53 8 PHE B C 1
ATOM 6793 O O . PHE B 1 10 N 75.681 -102.516 2.882 1.00 30.43 8 PHE B O 1
ATOM 6801 N N . LEU B 1 11 N 74.625 -104.149 3.879 1.00 31.38 7 LEU B N 1
ATOM 6802 C CA . LEU B 1 11 N 75.387 -104.029 5.111 1.00 34.55 7 LEU B CA 1
ATOM 6803 C C . LEU B 1 11 N 76.833 -104.313 4.746 1.00 34.90 7 LEU B C 1
ATOM 6804 O O . LEU B 1 11 N 77.044 -105.223 3.989 1.00 37.32 7 LEU B O 1
ATOM 6809 N N . PRO B 1 12 N 77.849 -103.608 5.212 1.00 33.83 6 PRO B N 1
ATOM 6810 C CA . PRO B 1 12 N 79.229 -103.682 4.735 1.00 33.66 6 PRO B CA 1
ATOM 6811 C C . PRO B 1 12 N 79.787 -105.033 4.581 1.00 33.38 6 PRO B C 1
ATOM 6812 O O . PRO B 1 12 N 80.431 -105.380 3.593 1.00 29.58 6 PRO B O 1
ATOM 6816 N N . GLN B 1 13 N 79.407 -105.819 5.566 1.00 34.50 5 GLN B N 1
ATOM 6817 C CA . GLN B 1 13 N 79.776 -107.157 5.670 1.00 36.34 5 GLN B CA 1
ATOM 6818 C C . GLN B 1 13 N 79.330 -107.953 4.475 1.00 32.79 5 GLN B C 1
ATOM 6819 O O . GLN B 1 13 N 80.123 -108.681 3.924 1.00 27.95 5 GLN B O 1
ATOM 6825 N N . GLU B 1 14 N 78.073 -107.753 4.061 1.00 31.74 4 GLU B N 1
ATOM 6826 C CA . GLU B 1 14 N 77.440 -108.434 2.957 1.00 30.89 4 GLU B CA 1
ATOM 6827 C C . GLU B 1 14 N 78.288 -108.172 1.728 1.00 33.63 4 GLU B C 1
ATOM 6828 O O . GLU B 1 14 N 78.727 -109.074 1.078 1.00 37.81 4 GLU B O 1
ATOM 6834 N N . ILE B 1 15 N 78.620 -106.957 1.463 1.00 35.41 3 ILE B N 1
ATOM 6835 C CA . ILE B 1 15 N 79.467 -106.607 0.341 1.00 37.01 3 ILE B CA 1
ATOM 6836 C C . ILE B 1 15 N 80.834 -107.231 0.430 1.00 39.11 3 ILE B C 1
ATOM 6837 O O . ILE B 1 15 N 81.263 -107.739 -0.588 1.00 41.95 3 ILE B O 1
ATOM 6842 N N . LYS B 1 16 N 81.531 -107.256 1.575 1.00 41.09 2 LYS B N 1
ATOM 6843 C CA . LYS B 1 16 N 82.833 -107.877 1.648 1.00 41.31 2 LYS B CA 1
ATOM 6844 C C . LYS B 1 16 N 82.748 -109.317 1.418 1.00 39.60 2 LYS B C 1
ATOM 6845 O O . LYS B 1 16 N 83.698 -109.881 0.925 1.00 40.97 2 LYS B O 1
ATOM 6851 N N . SER B 1 17 N 81.628 -109.945 1.724 1.00 39.34 1 SER B N 1
ATOM 6852 C CA . SER B 1 17 N 81.472 -111.288 1.405 1.00 41.75 1 SER B CA 1
ATOM 6853 C C . SER B 1 17 N 81.173 -111.424 -0.086 1.00 42.58 1 SER B C 1
ATOM 6854 O O . SER B 1 17 N 82.000 -111.945 -0.810 1.00 41.67 1 SER B O 1
ATOM 6857 N N . ILE B 1 18 ? 80.056 -110.905 -0.597 1.00 43.72 0 ILE B N 1
ATOM 6858 C CA . ILE B 1 18 ? 79.615 -111.019 -1.999 1.00 43.81 0 ILE B CA 1
ATOM 6859 C C . ILE B 1 18 ? 80.709 -110.750 -3.040 1.00 42.19 0 ILE B C 1
ATOM 6860 O O . ILE B 1 18 ? 80.914 -111.521 -3.944 1.00 41.72 0 ILE B O 1
ATOM 6865 N N . ASP B 1 19 ? 81.433 -109.682 -2.879 1.00 41.94 2 ASP B N 1
ATOM 6866 C CA . ASP B 1 19 ? 82.466 -109.231 -3.793 1.00 42.82 2 ASP B CA 1
ATOM 6867 C C . ASP B 1 19 ? 83.413 -110.288 -4.193 1.00 41.05 2 ASP B C 1
ATOM 6868 O O . ASP B 1 19 ? 83.759 -110.403 -5.361 1.00 38.79 2 ASP B O 1
ATOM 6873 N N . THR B 1 20 ? 83.763 -111.138 -3.270 1.00 42.62 3 THR B N 1
ATOM 6874 C CA . THR B 1 20 ? 84.685 -112.151 -3.609 1.00 42.41 3 THR B CA 1
ATOM 6875 C C . THR B 1 20 ? 84.072 -113.180 -4.521 1.00 34.61 3 THR B C 1
ATOM 6876 O O . THR B 1 20 ? 84.793 -113.734 -5.324 1.00 33.05 3 THR B O 1
ATOM 6880 N N . MET B 1 21 ? 82.775 -113.455 -4.486 1.00 28.34 4 MET B N 1
ATOM 6881 C CA . MET B 1 21 ? 82.220 -114.421 -5.381 1.00 37.03 4 MET B CA 1
ATOM 6882 C C . MET B 1 21 ? 81.915 -113.960 -6.807 1.00 40.49 4 MET B C 1
ATOM 6883 O O . MET B 1 21 ? 81.503 -114.712 -7.680 1.00 40.09 4 MET B O 1
ATOM 6888 N N . ILE B 1 22 ? 82.069 -112.717 -7.086 1.00 40.40 5 ILE B N 1
ATOM 6889 C CA . ILE B 1 22 ? 81.787 -112.224 -8.416 1.00 37.80 5 ILE B CA 1
ATOM 6890 C C . ILE B 1 22 ? 83.053 -112.428 -9.214 1.00 31.03 5 ILE B C 1
ATOM 6891 O O . ILE B 1 22 ? 84.111 -112.000 -8.770 1.00 33.91 5 ILE B O 1
ATOM 6896 N N . PRO B 1 23 ? 83.064 -113.075 -10.358 1.00 23.52 6 PRO B N 1
ATOM 6897 C CA . PRO B 1 23 ? 84.252 -113.177 -11.170 1.00 22.39 6 PRO B CA 1
ATOM 6898 C C . PRO B 1 23 ? 84.810 -111.873 -11.574 1.00 24.43 6 PRO B C 1
ATOM 6899 O O . PRO B 1 23 ? 84.085 -110.977 -11.906 1.00 30.92 6 PRO B O 1
ATOM 6903 N N . LEU B 1 24 ? 86.132 -111.777 -11.503 1.00 24.33 7 LEU B N 1
ATOM 6904 C CA . LEU B 1 24 ? 86.874 -110.633 -11.896 1.00 25.28 7 LEU B CA 1
ATOM 6905 C C . LEU B 1 24 ? 86.493 -110.093 -13.265 1.00 24.48 7 LEU B C 1
ATOM 6906 O O . LEU B 1 24 ? 86.467 -108.928 -13.423 1.00 24.61 7 LEU B O 1
ATOM 6911 N N . LEU B 1 25 ? 86.148 -110.866 -14.275 1.00 27.27 8 LEU B N 1
ATOM 6912 C CA . LEU B 1 25 ? 85.713 -110.340 -15.567 1.00 30.03 8 LEU B CA 1
ATOM 6913 C C . LEU B 1 25 ? 84.371 -109.675 -15.427 1.00 27.44 8 LEU B C 1
ATOM 6914 O O . LEU B 1 25 ? 84.240 -108.625 -15.967 1.00 24.52 8 LEU B O 1
ATOM 6916 N N . SER B 1 26 ? 83.384 -110.210 -14.697 1.00 25.15 9 SER B N 1
ATOM 6917 C CA . SER B 1 26 ? 82.121 -109.561 -14.548 1.00 25.98 9 SER B CA 1
ATOM 6918 C C . SER B 1 26 ? 82.399 -108.298 -13.864 1.00 27.52 9 SER B C 1
ATOM 6919 O O . SER B 1 26 ? 82.042 -107.300 -14.417 1.00 30.68 9 SER B O 1
ATOM 6922 N N . ARG B 1 27 ? 83.154 -108.313 -12.759 1.00 26.85 10 ARG B N 1
ATOM 6923 C CA . ARG B 1 27 ? 83.421 -107.152 -12.029 1.00 26.37 10 ARG B CA 1
ATOM 6924 C C . ARG B 1 27 ? 84.138 -106.182 -12.927 1.00 23.96 10 ARG B C 1
ATOM 6925 O O . ARG B 1 27 ? 83.749 -105.072 -12.970 1.00 28.05 10 ARG B O 1
ATOM 6933 N N . ALA B 1 28 ? 85.083 -106.560 -13.751 1.00 21.75 11 ALA B N 1
ATOM 6934 C CA . ALA B 1 28 ? 85.732 -105.681 -14.678 1.00 23.13 11 ALA B CA 1
ATOM 6935 C C . ALA B 1 28 ? 84.770 -105.121 -15.705 1.00 26.52 11 ALA B C 1
ATOM 6936 O O . ALA B 1 28 ? 84.769 -103.957 -15.903 1.00 29.44 11 ALA B O 1
ATOM 6938 N N . LEU B 1 29 ? 83.910 -105.878 -16.365 1.00 26.92 12 LEU B N 1
ATOM 6939 C CA . LEU B 1 29 ? 82.977 -105.397 -17.362 1.00 22.37 12 LEU B CA 1
ATOM 6940 C C . LEU B 1 29 ? 82.050 -104.452 -16.747 1.00 19.96 12 LEU B C 1
ATOM 6941 O O . LEU B 1 29 ? 81.924 -103.397 -17.281 1.00 23.32 12 LEU B O 1
ATOM 6946 N N . TRP B 1 30 ? 81.438 -104.825 -15.622 1.00 16.35 13 TRP B N 1
ATOM 6947 C CA . TRP B 1 30 ? 80.496 -104.031 -14.929 1.00 15.76 13 TRP B CA 1
ATOM 6948 C C . TRP B 1 30 ? 81.166 -102.771 -14.592 1.00 21.05 13 TRP B C 1
ATOM 6949 O O . TRP B 1 30 ? 80.648 -101.729 -14.828 1.00 27.22 13 TRP B O 1
ATOM 6960 N N . ASN B 1 31 ? 82.407 -102.856 -14.163 1.00 24.74 14 ASN B N 1
ATOM 6961 C CA . ASN B 1 31 ? 83.131 -101.719 -13.794 1.00 30.08 14 ASN B CA 1
ATOM 6962 C C . ASN B 1 31 ? 83.518 -100.871 -14.989 1.00 30.82 14 ASN B C 1
ATOM 6963 O O . ASN B 1 31 ? 83.520 -99.699 -14.891 1.00 35.95 14 ASN B O 1
ATOM 6968 N N . LYS B 1 32 ? 83.766 -101.395 -16.162 1.00 28.24 15 LYS B N 1
ATOM 6969 C CA . LYS B 1 32 ? 84.149 -100.652 -17.330 1.00 27.18 15 LYS B CA 1
ATOM 6970 C C . LYS B 1 32 ? 82.901 -100.170 -18.052 1.00 29.40 15 LYS B C 1
ATOM 6971 O O . LYS B 1 32 ? 82.958 -99.561 -19.115 1.00 30.52 15 LYS B O 1
ATOM 6977 N N . HIS B 1 33 ? 81.695 -100.483 -17.594 1.00 28.59 16 HIS B N 1
ATOM 6978 C CA . HIS B 1 33 ? 80.519 -99.964 -18.230 1.00 26.69 16 HIS B CA 1
ATOM 6979 C C . HIS B 1 33 ? 79.626 -99.386 -17.180 1.00 25.66 16 HIS B C 1
ATOM 6980 O O . HIS B 1 33 ? 78.451 -99.175 -17.450 1.00 26.74 16 HIS B O 1
ATOM 6987 N N . GLN B 1 34 ? 80.101 -99.091 -15.973 1.00 26.59 17 GLN B N 1
ATOM 6988 C CA . GLN B 1 34 ? 79.195 -98.561 -15.002 1.00 28.65 17 GLN B CA 1
ATOM 6989 C C . GLN B 1 34 ? 78.978 -97.165 -15.370 1.00 25.27 17 GLN B C 1
ATOM 6990 O O . GLN B 1 34 ? 79.893 -96.487 -15.813 1.00 26.65 17 GLN B O 1
ATOM 6996 N N . VAL B 1 35 ? 77.729 -96.765 -15.220 1.00 21.97 18 VAL B N 1
ATOM 6997 C CA . VAL B 1 35 ? 77.268 -95.498 -15.596 1.00 17.64 18 VAL B CA 1
ATOM 6998 C C . VAL B 1 35 ? 77.971 -94.484 -14.766 1.00 18.89 18 VAL B C 1
ATOM 6999 O O . VAL B 1 35 ? 78.288 -94.665 -13.585 1.00 24.88 18 VAL B O 1
ATOM 7003 N N . LYS B 1 36 ? 78.272 -93.421 -15.405 1.00 18.58 19 LYS B N 1
ATOM 7004 C CA . LYS B 1 36 ? 78.935 -92.364 -14.731 1.00 21.33 19 LYS B CA 1
ATOM 7005 C C . LYS B 1 36 ? 77.994 -91.218 -14.788 1.00 15.33 19 LYS B C 1
ATOM 7006 O O . LYS B 1 36 ? 77.064 -91.207 -15.596 1.00 14.46 19 LYS B O 1
ATOM 7012 N N . LYS B 1 37 ? 78.187 -90.254 -13.950 1.00 10.63 20 LYS B N 1
ATOM 7013 C CA . LYS B 1 37 ? 77.334 -89.137 -13.949 1.00 10.51 20 LYS B CA 1
ATOM 7014 C C . LYS B 1 37 ? 77.729 -88.212 -15.045 1.00 12.38 20 LYS B C 1
ATOM 7015 O O . LYS B 1 37 ? 78.883 -88.257 -15.474 1.00 19.35 20 LYS B O 1
ATOM 7021 N N . PHE B 1 38 ? 76.853 -87.378 -15.550 1.00 13.31 21 PHE B N 1
ATOM 7022 C CA . PHE B 1 38 ? 77.248 -86.433 -16.566 1.00 13.08 21 PHE B CA 1
ATOM 7023 C C . PHE B 1 38 ? 78.363 -85.621 -15.968 1.00 15.57 21 PHE B C 1
ATOM 7024 O O . PHE B 1 38 ? 78.349 -85.268 -14.792 1.00 17.99 21 PHE B O 1
ATOM 7032 N N . ASN B 1 39 ? 79.376 -85.428 -16.796 1.00 19.66 22 ASN B N 1
ATOM 7033 C CA . ASN B 1 39 ? 80.504 -84.601 -16.465 1.00 19.03 22 ASN B CA 1
ATOM 7034 C C . ASN B 1 39 ? 80.508 -83.478 -17.440 1.00 18.84 22 ASN B C 1
ATOM 7035 O O . ASN B 1 39 ? 81.182 -82.520 -17.203 1.00 24.99 22 ASN B O 1
ATOM 7037 N N . LYS B 1 40 ? 79.746 -83.515 -18.531 1.00 13.99 23 LYS B N 1
ATOM 7038 C CA . LYS B 1 40 ? 79.859 -82.531 -19.549 1.00 15.62 23 LYS B CA 1
ATOM 7039 C C . LYS B 1 40 ? 78.545 -82.459 -20.295 1.00 17.41 23 LYS B C 1
ATOM 7040 O O . LYS B 1 40 ? 77.802 -83.407 -20.254 1.00 22.37 23 LYS B O 1
ATOM 7042 N N . ALA B 1 41 ? 78.218 -81.435 -21.023 1.00 15.12 24 ALA B N 1
ATOM 7043 C CA . ALA B 1 41 ? 76.963 -81.392 -21.756 1.00 13.11 24 ALA B CA 1
ATOM 7044 C C . ALA B 1 41 ? 76.807 -82.490 -22.736 1.00 14.28 24 ALA B C 1
ATOM 7045 O O . ALA B 1 41 ? 75.738 -83.078 -22.801 1.00 17.27 24 ALA B O 1
ATOM 7047 N N . GLU B 1 42 ? 77.850 -82.841 -23.473 1.00 14.82 25 GLU B N 1
ATOM 7048 C CA . GLU B 1 42 ? 77.754 -83.925 -24.391 1.00 17.12 25 GLU B CA 1
ATOM 7049 C C . GLU B 1 42 ? 77.181 -85.130 -23.736 1.00 18.73 25 GLU B C 1
ATOM 7050 O O . GLU B 1 42 ? 76.359 -85.804 -24.341 1.00 25.85 25 GLU B O 1
ATOM 7052 N N . ASP B 1 43 ? 77.516 -85.354 -22.470 1.00 14.86 26 ASP B N 1
ATOM 7053 C CA . ASP B 1 43 ? 77.002 -86.460 -21.765 1.00 16.03 26 ASP B CA 1
ATOM 7054 C C . ASP B 1 43 ? 75.499 -86.391 -21.633 1.00 15.83 26 ASP B C 1
ATOM 7055 O O . ASP B 1 43 ? 74.780 -87.331 -21.876 1.00 18.78 26 ASP B O 1
ATOM 7060 N N . PHE B 1 44 ? 74.988 -85.270 -21.309 1.00 13.70 27 PHE B N 1
ATOM 7061 C CA . PHE B 1 44 ? 73.556 -85.164 -21.205 1.00 15.44 27 PHE B CA 1
ATOM 7062 C C . PHE B 1 44 ? 72.958 -85.344 -22.586 1.00 17.07 27 PHE B C 1
ATOM 7063 O O . PHE B 1 44 ? 71.923 -85.985 -22.691 1.00 23.09 27 PHE B O 1
ATOM 7071 N N . GLN B 1 45 ? 73.569 -84.836 -23.656 1.00 18.79 28 GLN B N 1
ATOM 7072 C CA . GLN B 1 45 ? 72.982 -84.916 -24.997 1.00 15.95 28 GLN B CA 1
ATOM 7073 C C . GLN B 1 45 ? 72.840 -86.287 -25.451 1.00 14.82 28 GLN B C 1
ATOM 7074 O O . GLN B 1 45 ? 71.795 -86.702 -25.944 1.00 11.15 28 GLN B O 1
ATOM 7080 N N . ASP B 1 46 ? 73.844 -87.038 -25.138 1.00 14.53 29 ASP B N 1
ATOM 7081 C CA . ASP B 1 46 ? 73.809 -88.371 -25.486 1.00 13.94 29 ASP B CA 1
ATOM 7082 C C . ASP B 1 46 ? 72.696 -89.104 -24.770 1.00 10.13 29 ASP B C 1
ATOM 7083 O O . ASP B 1 46 ? 72.045 -89.911 -25.384 1.00 11.72 29 ASP B O 1
ATOM 7088 N N . ARG B 1 47 ? 72.406 -88.845 -23.501 1.00 11.94 30 ARG B N 1
ATOM 7089 C CA . ARG B 1 47 ? 71.333 -89.494 -22.769 1.00 11.22 30 ARG B CA 1
ATOM 7090 C C . ARG B 1 47 ? 69.984 -89.051 -23.279 1.00 10.88 30 ARG B C 1
ATOM 7091 O O . ARG B 1 47 ? 69.055 -89.820 -23.461 1.00 12.18 30 ARG B O 1
ATOM 7099 N N . PHE B 1 48 ? 69.883 -87.811 -23.547 1.00 6.23 31 PHE B N 1
ATOM 7100 C CA . PHE B 1 48 ? 68.666 -87.257 -24.025 1.00 6.61 31 PHE B CA 1
ATOM 7101 C C . PHE B 1 48 ? 68.326 -87.865 -25.361 1.00 7.79 31 PHE B C 1
ATOM 7102 O O . PHE B 1 48 ? 67.228 -88.403 -25.501 1.00 12.14 31 PHE B O 1
ATOM 7110 N N . ILE B 1 49 ? 69.244 -87.846 -26.342 1.00 7.40 32 ILE B N 1
ATOM 7111 C CA . ILE B 1 49 ? 68.960 -88.370 -27.672 1.00 7.29 32 ILE B CA 1
ATOM 7112 C C . ILE B 1 49 ? 68.690 -89.793 -27.587 1.00 6.31 32 ILE B C 1
ATOM 7113 O O . ILE B 1 49 ? 67.693 -90.210 -28.179 1.00 13.26 32 ILE B O 1
ATOM 7118 N N . ASP B 1 50 ? 69.447 -90.550 -26.841 1.00 2.59 33 ASP B N 1
ATOM 7119 C CA . ASP B 1 50 ? 69.104 -91.897 -26.698 1.00 7.68 33 ASP B CA 1
ATOM 7120 C C . ASP B 1 50 ? 67.710 -92.044 -26.100 1.00 8.20 33 ASP B C 1
ATOM 7121 O O . ASP B 1 50 ? 66.964 -92.863 -26.593 1.00 12.54 33 ASP B O 1
ATOM 7126 N N . HIS B 1 51 ? 67.247 -91.317 -25.112 1.00 4.20 34 HIS B N 1
ATOM 7127 C CA . HIS B 1 51 ? 65.901 -91.540 -24.633 1.00 2.60 34 HIS B CA 1
ATOM 7128 C C . HIS B 1 51 ? 64.867 -91.194 -25.664 1.00 6.38 34 HIS B C 1
ATOM 7129 O O . HIS B 1 51 ? 63.819 -91.837 -25.674 1.00 10.74 34 HIS B O 1
ATOM 7136 N N . VAL B 1 52 ? 65.113 -90.263 -26.547 1.00 6.17 35 VAL B N 1
ATOM 7137 C CA . VAL B 1 52 ? 64.108 -89.896 -27.532 1.00 7.66 35 VAL B CA 1
ATOM 7138 C C . VAL B 1 52 ? 63.930 -91.009 -28.485 1.00 11.32 35 VAL B C 1
ATOM 7139 O O . VAL B 1 52 ? 62.826 -91.483 -28.736 1.00 13.95 35 VAL B O 1
ATOM 7143 N N . GLU B 1 53 ? 65.056 -91.488 -28.946 1.00 11.31 36 GLU B N 1
ATOM 7144 C CA . GLU B 1 53 ? 65.065 -92.461 -29.974 1.00 10.83 36 GLU B CA 1
ATOM 7145 C C . GLU B 1 53 ? 64.691 -93.818 -29.579 1.00 12.82 36 GLU B C 1
ATOM 7146 O O . GLU B 1 53 ? 64.072 -94.535 -30.324 1.00 17.30 36 GLU B O 1
ATOM 7152 N N . THR B 1 54 ? 65.060 -94.173 -28.376 1.00 14.36 37 THR B N 1
ATOM 7153 C CA . THR B 1 54 ? 64.824 -95.434 -27.854 1.00 12.75 37 THR B CA 1
ATOM 7154 C C . THR B 1 54 ? 63.623 -95.526 -26.916 1.00 10.72 37 THR B C 1
ATOM 7155 O O . THR B 1 54 ? 62.660 -96.195 -27.229 1.00 13.21 37 THR B O 1
ATOM 7159 N N . THR B 1 55 ? 63.590 -94.825 -25.803 1.00 11.64 38 THR B N 1
ATOM 7160 C CA . THR B 1 55 ? 62.523 -94.925 -24.819 1.00 10.18 38 THR B CA 1
ATOM 7161 C C . THR B 1 55 ? 61.257 -94.483 -25.473 1.00 9.70 38 THR B C 1
ATOM 7162 O O . THR B 1 55 ? 60.330 -95.242 -25.663 1.00 13.94 38 THR B O 1
ATOM 7166 N N . LEU B 1 56 ? 61.300 -93.271 -25.888 1.00 6.14 39 LEU B N 1
ATOM 7167 C CA . LEU B 1 56 ? 60.151 -92.680 -26.494 1.00 4.49 39 LEU B CA 1
ATOM 7168 C C . LEU B 1 56 ? 59.955 -93.040 -27.963 1.00 2.00 39 LEU B C 1
ATOM 7169 O O . LEU B 1 56 ? 58.987 -92.639 -28.574 1.00 7.03 39 LEU B O 1
ATOM 7174 N N . ALA B 1 57 ? 60.813 -93.810 -28.559 1.00 4.76 40 ALA B N 1
ATOM 7175 C CA . ALA B 1 57 ? 60.704 -94.245 -29.943 1.00 10.73 40 ALA B CA 1
ATOM 7176 C C . ALA B 1 57 ? 60.330 -93.187 -30.927 1.00 13.15 40 ALA B C 1
ATOM 7177 O O . ALA B 1 57 ? 59.407 -93.310 -31.740 1.00 20.31 40 ALA B O 1
ATOM 7179 N N . ARG B 1 58 ? 61.091 -92.133 -30.856 1.00 12.61 41 ARG B N 1
ATOM 7180 C CA . ARG B 1 58 ? 60.769 -90.940 -31.526 1.00 9.24 41 ARG B CA 1
ATOM 7181 C C . ARG B 1 58 ? 61.977 -90.436 -32.314 1.00 10.02 41 ARG B C 1
ATOM 7182 O O . ARG B 1 58 ? 63.037 -91.030 -32.288 1.00 10.45 41 ARG B O 1
ATOM 7190 N N . SER B 1 59 ? 61.943 -89.349 -33.010 1.00 7.83 42 SER B N 1
ATOM 7191 C CA . SER B 1 59 ? 63.125 -88.892 -33.720 1.00 11.49 42 SER B CA 1
ATOM 7192 C C . SER B 1 59 ? 63.200 -87.450 -33.677 1.00 16.61 42 SER B C 1
ATOM 7193 O O . SER B 1 59 ? 62.279 -86.832 -33.174 1.00 23.47 42 SER B O 1
ATOM 7196 N N . LEU B 1 60 ? 64.249 -86.888 -34.267 1.00 17.40 43 LEU B N 1
ATOM 7197 C CA . LEU B 1 60 ? 64.408 -85.505 -34.339 1.00 18.46 43 LEU B CA 1
ATOM 7198 C C . LEU B 1 60 ? 63.160 -84.906 -34.940 1.00 18.14 43 LEU B C 1
ATOM 7199 O O . LEU B 1 60 ? 62.647 -83.970 -34.421 1.00 21.89 43 LEU B O 1
ATOM 7204 N N . TYR B 1 61 ? 62.567 -85.517 -35.948 1.00 18.01 44 TYR B N 1
ATOM 7205 C CA . TYR B 1 61 ? 61.444 -84.964 -36.662 1.00 15.85 44 TYR B CA 1
ATOM 7206 C C . TYR B 1 61 ? 60.139 -84.932 -35.919 1.00 13.66 44 TYR B C 1
ATOM 7207 O O . TYR B 1 61 ? 59.221 -84.231 -36.301 1.00 19.24 44 TYR B O 1
ATOM 7216 N N . ASN B 1 62 ? 59.974 -85.656 -34.845 1.00 8.78 45 ASN B N 1
ATOM 7217 C CA . ASN B 1 62 ? 58.738 -85.602 -34.116 1.00 3.89 45 ASN B CA 1
ATOM 7218 C C . ASN B 1 62 ? 58.973 -85.551 -32.628 1.00 5.58 45 ASN B C 1
ATOM 7219 O O . ASN B 1 62 ? 58.005 -85.688 -31.880 1.00 8.24 45 ASN B O 1
ATOM 7224 N N . CYS B 1 63 ? 60.185 -85.271 -32.154 1.00 5.88 46 CYS B N 1
ATOM 7225 C CA . CYS B 1 63 ? 60.394 -85.062 -30.728 1.00 8.01 46 CYS B CA 1
ATOM 7226 C C . CYS B 1 63 ? 59.975 -83.693 -30.399 1.00 11.71 46 CYS B C 1
ATOM 7227 O O . CYS B 1 63 ? 60.717 -82.775 -30.661 1.00 14.18 46 CYS B O 1
ATOM 7230 N N . ASP B 1 64 ? 58.737 -83.528 -29.914 1.00 12.47 47 ASP B N 1
ATOM 7231 C CA . ASP B 1 64 ? 58.240 -82.297 -29.464 1.00 13.79 47 ASP B CA 1
ATOM 7232 C C . ASP B 1 64 ? 58.629 -81.953 -28.017 1.00 17.87 47 ASP B C 1
ATOM 7233 O O . ASP B 1 64 ? 59.382 -82.651 -27.380 1.00 19.65 47 ASP B O 1
ATOM 7238 N N . ASP B 1 65 ? 58.074 -80.968 -27.365 1.00 20.12 48 ASP B N 1
ATOM 7239 C CA . ASP B 1 65 ? 58.448 -80.642 -25.987 1.00 19.78 48 ASP B CA 1
ATOM 7240 C C . ASP B 1 65 ? 58.041 -81.581 -24.893 1.00 18.16 48 ASP B C 1
ATOM 7241 O O . ASP B 1 65 ? 58.808 -81.793 -23.965 1.00 20.44 48 ASP B O 1
ATOM 7246 N N . MET B 1 66 ? 56.863 -82.170 -24.936 1.00 16.07 49 MET B N 1
ATOM 7247 C CA . MET B 1 66 ? 56.504 -83.196 -24.005 1.00 16.86 49 MET B CA 1
ATOM 7248 C C . MET B 1 66 ? 57.512 -84.281 -24.150 1.00 16.23 49 MET B C 1
ATOM 7249 O O . MET B 1 66 ? 58.025 -84.760 -23.147 1.00 17.53 49 MET B O 1
ATOM 7254 N N . VAL B 1 67 ? 57.897 -84.634 -25.378 1.00 12.41 50 VAL B N 1
ATOM 7255 C CA . VAL B 1 67 ? 58.868 -85.647 -25.576 1.00 10.32 50 VAL B CA 1
ATOM 7256 C C . VAL B 1 67 ? 60.219 -85.300 -24.982 1.00 7.50 50 VAL B C 1
ATOM 7257 O O . VAL B 1 67 ? 60.864 -86.066 -24.308 1.00 8.67 50 VAL B O 1
ATOM 7259 N N . ALA B 1 68 ? 60.619 -84.109 -25.200 1.00 7.13 51 ALA B N 1
ATOM 7260 C CA . ALA B 1 68 ? 61.884 -83.620 -24.727 1.00 8.59 51 ALA B CA 1
ATOM 7261 C C . ALA B 1 68 ? 61.940 -83.675 -23.214 1.00 11.60 51 ALA B C 1
ATOM 7262 O O . ALA B 1 68 ? 62.938 -84.096 -22.657 1.00 15.95 51 ALA B O 1
ATOM 7264 N N . TYR B 1 69 ? 60.861 -83.317 -22.536 1.00 12.56 52 TYR B N 1
ATOM 7265 C CA . TYR B 1 69 ? 60.767 -83.321 -21.087 1.00 8.79 52 TYR B CA 1
ATOM 7266 C C . TYR B 1 69 ? 60.813 -84.695 -20.611 1.00 12.90 52 TYR B C 1
ATOM 7267 O O . TYR B 1 69 ? 61.661 -85.006 -19.793 1.00 18.81 52 TYR B O 1
ATOM 7276 N N . GLU B 1 70 ? 59.944 -85.547 -21.082 1.00 17.58 53 GLU B N 1
ATOM 7277 C CA . GLU B 1 70 ? 60.000 -86.901 -20.742 1.00 17.55 53 GLU B CA 1
ATOM 7278 C C . GLU B 1 70 ? 61.446 -87.390 -20.847 1.00 15.45 53 GLU B C 1
ATOM 7279 O O . GLU B 1 70 ? 61.971 -87.952 -19.898 1.00 16.18 53 GLU B O 1
ATOM 7285 N N . ALA B 1 71 ? 62.151 -87.093 -21.948 1.00 12.18 54 ALA B N 1
ATOM 7286 C CA . ALA B 1 71 ? 63.504 -87.546 -22.169 1.00 10.77 54 ALA B CA 1
ATOM 7287 C C . ALA B 1 71 ? 64.531 -86.949 -21.243 1.00 10.35 54 ALA B C 1
ATOM 7288 O O . ALA B 1 71 ? 65.390 -87.626 -20.704 1.00 13.63 54 ALA B O 1
ATOM 7290 N N . ALA B 1 72 ? 64.440 -85.691 -21.021 1.00 7.05 55 ALA B N 1
ATOM 7291 C CA . ALA B 1 72 ? 65.361 -84.993 -20.179 1.00 2.00 55 ALA B CA 1
ATOM 7292 C C . ALA B 1 72 ? 65.133 -85.462 -18.763 1.00 2.30 55 ALA B C 1
ATOM 7293 O O . ALA B 1 72 ? 66.130 -85.811 -18.143 1.00 3.58 55 ALA B O 1
ATOM 7295 N N . SER B 1 73 ? 63.898 -85.520 -18.241 1.00 2.00 56 SER B N 1
ATOM 7296 C CA . SER B 1 73 ? 63.591 -86.052 -16.928 1.00 7.40 56 SER B CA 1
ATOM 7297 C C . SER B 1 73 ? 64.170 -87.394 -16.752 1.00 13.06 56 SER B C 1
ATOM 7298 O O . SER B 1 73 ? 64.882 -87.634 -15.770 1.00 18.14 56 SER B O 1
ATOM 7301 N N . MET B 1 74 ? 63.925 -88.272 -17.698 1.00 11.16 57 MET B N 1
ATOM 7302 C CA . MET B 1 74 ? 64.508 -89.525 -17.640 1.00 9.89 57 MET B CA 1
ATOM 7303 C C . MET B 1 74 ? 66.023 -89.410 -17.533 1.00 13.09 57 MET B C 1
ATOM 7304 O O . MET B 1 74 ? 66.604 -90.115 -16.738 1.00 17.11 57 MET B O 1
ATOM 7309 N N . SER B 1 75 ? 66.708 -88.544 -18.253 1.00 11.94 58 SER B N 1
ATOM 7310 C CA . SER B 1 75 ? 68.161 -88.435 -18.124 1.00 17.16 58 SER B CA 1
ATOM 7311 C C . SER B 1 75 ? 68.615 -87.975 -16.734 1.00 17.34 58 SER B C 1
ATOM 7312 O O . SER B 1 75 ? 69.482 -88.571 -16.115 1.00 18.49 58 SER B O 1
ATOM 7315 N N . ILE B 1 76 ? 68.001 -86.980 -16.175 1.00 12.35 59 ILE B N 1
ATOM 7316 C CA . ILE B 1 76 ? 68.361 -86.481 -14.870 1.00 8.79 59 ILE B CA 1
ATOM 7317 C C . ILE B 1 76 ? 68.098 -87.496 -13.806 1.00 8.88 59 ILE B C 1
ATOM 7318 O O . ILE B 1 76 ? 69.003 -87.718 -13.004 1.00 9.55 59 ILE B O 1
ATOM 7323 N N . ARG B 1 77 ? 66.927 -88.135 -13.764 1.00 5.86 60 ARG B N 1
ATOM 7324 C CA . ARG B 1 77 ? 66.658 -89.144 -12.797 1.00 5.11 60 ARG B CA 1
ATOM 7325 C C . ARG B 1 77 ? 67.764 -90.119 -12.886 1.00 10.39 60 ARG B C 1
ATOM 7326 O O . ARG B 1 77 ? 68.251 -90.484 -11.826 1.00 14.77 60 ARG B O 1
ATOM 7334 N N . ASP B 1 78 ? 68.264 -90.493 -14.067 1.00 13.72 61 ASP B N 1
ATOM 7335 C CA . ASP B 1 78 ? 69.356 -91.410 -14.195 1.00 14.13 61 ASP B CA 1
ATOM 7336 C C . ASP B 1 78 ? 70.585 -91.047 -13.397 1.00 14.96 61 ASP B C 1
ATOM 7337 O O . ASP B 1 78 ? 71.162 -91.828 -12.694 1.00 18.29 61 ASP B O 1
ATOM 7342 N N . ASN B 1 79 ? 70.947 -89.825 -13.466 1.00 16.74 62 ASN B N 1
ATOM 7343 C CA . ASN B 1 79 ? 72.069 -89.277 -12.742 1.00 14.78 62 ASN B CA 1
ATOM 7344 C C . ASN B 1 79 ? 71.739 -89.393 -11.253 1.00 15.02 62 ASN B C 1
ATOM 7345 O O . ASN B 1 79 ? 72.540 -89.881 -10.455 1.00 15.79 62 ASN B O 1
ATOM 7350 N N . LEU B 1 80 ? 70.518 -89.014 -10.863 1.00 11.96 63 LEU B N 1
ATOM 7351 C CA . LEU B 1 80 ? 70.116 -89.032 -9.456 1.00 11.00 63 LEU B CA 1
ATOM 7352 C C . LEU B 1 80 ? 70.194 -90.362 -8.882 1.00 12.22 63 LEU B C 1
ATOM 7353 O O . LEU B 1 80 ? 70.829 -90.501 -7.848 1.00 16.20 63 LEU B O 1
ATOM 7358 N N . VAL B 1 81 ? 69.645 -91.343 -9.545 1.00 13.53 64 VAL B N 1
ATOM 7359 C CA . VAL B 1 81 ? 69.679 -92.676 -9.111 1.00 12.03 64 VAL B CA 1
ATOM 7360 C C . VAL B 1 81 ? 71.083 -93.098 -8.743 1.00 9.23 64 VAL B C 1
ATOM 7361 O O . VAL B 1 81 ? 71.204 -93.683 -7.677 1.00 5.58 64 VAL B O 1
ATOM 7365 N N . ILE B 1 82 ? 72.116 -92.738 -9.523 1.00 3.89 65 ILE B N 1
ATOM 7366 C CA . ILE B 1 82 ? 73.485 -93.062 -9.186 1.00 7.68 65 ILE B CA 1
ATOM 7367 C C . ILE B 1 82 ? 73.877 -92.573 -7.791 1.00 11.75 65 ILE B C 1
ATOM 7368 O O . ILE B 1 82 ? 74.357 -93.325 -6.956 1.00 16.47 65 ILE B O 1
ATOM 7373 N N . ASP B 1 83 ? 73.636 -91.353 -7.468 1.00 10.51 66 ASP B N 1
ATOM 7374 C CA . ASP B 1 83 ? 73.880 -90.882 -6.124 1.00 6.68 66 ASP B CA 1
ATOM 7375 C C . ASP B 1 83 ? 72.825 -91.305 -5.099 1.00 9.52 66 ASP B C 1
ATOM 7376 O O . ASP B 1 83 ? 73.176 -91.448 -3.922 1.00 14.80 66 ASP B O 1
ATOM 7381 N N . TRP B 1 84 ? 71.548 -91.561 -5.429 1.00 5.19 67 TRP B N 1
ATOM 7382 C CA . TRP B 1 84 ? 70.566 -92.079 -4.493 1.00 3.28 67 TRP B CA 1
ATOM 7383 C C . TRP B 1 84 ? 71.108 -93.387 -4.033 1.00 10.58 67 TRP B C 1
ATOM 7384 O O . TRP B 1 84 ? 71.138 -93.692 -2.835 1.00 11.66 67 TRP B O 1
ATOM 7395 N N . ASN B 1 85 ? 71.597 -94.198 -4.926 1.00 12.17 68 ASN B N 1
ATOM 7396 C CA . ASN B 1 85 ? 72.137 -95.415 -4.523 1.00 12.94 68 ASN B CA 1
ATOM 7397 C C . ASN B 1 85 ? 73.357 -95.254 -3.647 1.00 15.27 68 ASN B C 1
ATOM 7398 O O . ASN B 1 85 ? 73.358 -95.838 -2.573 1.00 17.47 68 ASN B O 1
ATOM 7403 N N . LYS B 1 86 ? 74.355 -94.457 -3.995 1.00 14.55 69 LYS B N 1
ATOM 7404 C CA . LYS B 1 86 ? 75.524 -94.253 -3.135 1.00 14.14 69 LYS B CA 1
ATOM 7405 C C . LYS B 1 86 ? 75.152 -93.834 -1.729 1.00 11.97 69 LYS B C 1
ATOM 7406 O O . LYS B 1 86 ? 75.634 -94.369 -0.761 1.00 10.32 69 LYS B O 1
ATOM 7412 N N . THR B 1 87 ? 74.264 -92.896 -1.593 1.00 13.84 70 THR B N 1
ATOM 7413 C CA . THR B 1 87 ? 73.893 -92.329 -0.315 1.00 12.53 70 THR B CA 1
ATOM 7414 C C . THR B 1 87 ? 73.235 -93.315 0.584 1.00 12.71 70 THR B C 1
ATOM 7415 O O . THR B 1 87 ? 73.638 -93.479 1.733 1.00 16.41 70 THR B O 1
ATOM 7419 N N . GLN B 1 88 ? 72.266 -94.025 0.050 1.00 13.40 71 GLN B N 1
ATOM 7420 C CA . GLN B 1 88 ? 71.587 -95.037 0.789 1.00 10.67 71 GLN B CA 1
ATOM 7421 C C . GLN B 1 88 ? 72.566 -96.065 1.246 1.00 8.66 71 GLN B C 1
ATOM 7422 O O . GLN B 1 88 ? 72.469 -96.594 2.345 1.00 7.52 71 GLN B O 1
ATOM 7428 N N . GLN B 1 89 ? 73.590 -96.330 0.462 1.00 10.96 72 GLN B N 1
ATOM 7429 C CA . GLN B 1 89 ? 74.560 -97.275 0.846 1.00 12.24 72 GLN B CA 1
ATOM 7430 C C . GLN B 1 89 ? 75.436 -96.674 1.895 1.00 16.74 72 GLN B C 1
ATOM 7431 O O . GLN B 1 89 ? 75.738 -97.357 2.848 1.00 25.31 72 GLN B O 1
ATOM 7437 N N . LYS B 1 90 ? 75.835 -95.445 1.822 1.00 16.47 73 LYS B N 1
ATOM 7438 C CA . LYS B 1 90 ? 76.672 -94.850 2.849 1.00 10.41 73 LYS B CA 1
ATOM 7439 C C . LYS B 1 90 ? 75.965 -94.993 4.191 1.00 10.85 73 LYS B C 1
ATOM 7440 O O . LYS B 1 90 ? 76.517 -95.549 5.118 1.00 11.62 73 LYS B O 1
ATOM 7446 N N . PHE B 1 91 ? 74.703 -94.624 4.300 1.00 10.60 74 PHE B N 1
ATOM 7447 C CA . PHE B 1 91 ? 73.973 -94.719 5.548 1.00 11.11 74 PHE B CA 1
ATOM 7448 C C . PHE B 1 91 ? 73.879 -96.103 6.011 1.00 14.92 74 PHE B C 1
ATOM 7449 O O . PHE B 1 91 ? 74.154 -96.322 7.187 1.00 16.00 74 PHE B O 1
ATOM 7457 N N . THR B 1 92 ? 73.615 -97.052 5.154 1.00 15.47 75 THR B N 1
ATOM 7458 C CA . THR B 1 92 ? 73.633 -98.394 5.550 1.00 11.91 75 THR B CA 1
ATOM 7459 C C . THR B 1 92 ? 75.005 -98.764 6.110 1.00 13.20 75 THR B C 1
ATOM 7460 O O . THR B 1 92 ? 75.113 -99.309 7.204 1.00 16.34 75 THR B O 1
ATOM 7464 N N . THR B 1 93 ? 76.078 -98.425 5.413 1.00 11.58 76 THR B N 1
ATOM 7465 C CA . THR B 1 93 ? 77.420 -98.702 5.851 1.00 12.34 76 THR B CA 1
ATOM 7466 C C . THR B 1 93 ? 77.785 -97.975 7.110 1.00 15.57 76 THR B C 1
ATOM 7467 O O . THR B 1 93 ? 78.521 -98.490 7.929 1.00 21.64 76 THR B O 1
ATOM 7471 N N . ARG B 1 94 ? 77.297 -96.811 7.311 1.00 17.36 77 ARG B N 1
ATOM 7472 C CA . ARG B 1 94 ? 77.714 -96.071 8.458 1.00 18.12 77 ARG B CA 1
ATOM 7473 C C . ARG B 1 94 ? 76.730 -96.085 9.608 1.00 15.72 77 ARG B C 1
ATOM 7474 O O . ARG B 1 94 ? 77.031 -95.574 10.667 1.00 21.75 77 ARG B O 1
ATOM 7482 N N . ASP B 1 95 ? 75.559 -96.657 9.455 1.00 14.98 78 ASP B N 1
ATOM 7483 C CA . ASP B 1 95 ? 74.504 -96.702 10.463 1.00 17.96 78 ASP B CA 1
ATOM 7484 C C . ASP B 1 95 ? 74.301 -95.562 11.408 1.00 17.49 78 ASP B C 1
ATOM 7485 O O . ASP B 1 95 ? 74.355 -95.707 12.638 1.00 20.75 78 ASP B O 1
ATOM 7490 N N . PRO B 1 96 ? 74.103 -94.382 10.917 1.00 13.85 79 PRO B N 1
ATOM 7491 C CA . PRO B 1 96 ? 73.921 -93.286 11.776 1.00 10.65 79 PRO B CA 1
ATOM 7492 C C . PRO B 1 96 ? 72.496 -93.276 12.314 1.00 12.86 79 PRO B C 1
ATOM 7493 O O . PRO B 1 96 ? 71.645 -94.008 11.839 1.00 16.84 79 PRO B O 1
ATOM 7497 N N . LYS B 1 97 ? 72.180 -92.463 13.285 1.00 11.96 80 LYS B N 1
ATOM 7498 C CA . LYS B 1 97 ? 70.792 -92.351 13.709 1.00 11.04 80 LYS B CA 1
ATOM 7499 C C . LYS B 1 97 ? 70.079 -91.710 12.526 1.00 12.26 80 LYS B C 1
ATOM 7500 O O . LYS B 1 97 ? 70.651 -90.849 11.880 1.00 14.08 80 LYS B O 1
ATOM 7506 N N . ARG B 1 98 ? 68.861 -92.125 12.223 1.00 9.73 81 ARG B N 1
ATOM 7507 C CA . ARG B 1 98 ? 68.128 -91.655 11.083 1.00 8.25 81 ARG B CA 1
ATOM 7508 C C . ARG B 1 98 ? 66.879 -91.003 11.569 1.00 8.53 81 ARG B C 1
ATOM 7509 O O . ARG B 1 98 ? 66.331 -91.286 12.642 1.00 7.83 81 ARG B O 1
ATOM 7517 N N . VAL B 1 99 ? 66.415 -90.139 10.723 1.00 7.59 82 VAL B N 1
ATOM 7518 C CA . VAL B 1 99 ? 65.253 -89.366 10.997 1.00 8.67 82 VAL B CA 1
ATOM 7519 C C . VAL B 1 99 ? 64.155 -89.826 10.053 1.00 9.08 82 VAL B C 1
ATOM 7520 O O . VAL B 1 99 ? 64.440 -90.007 8.871 1.00 15.73 82 VAL B O 1
ATOM 7524 N N . TYR B 1 100 ? 62.920 -90.038 10.472 1.00 3.05 83 TYR B N 1
ATOM 7525 C CA . TYR B 1 100 ? 61.859 -90.402 9.569 1.00 3.44 83 TYR B CA 1
ATOM 7526 C C . TYR B 1 100 ? 60.873 -89.337 9.828 1.00 6.16 83 TYR B C 1
ATOM 7527 O O . TYR B 1 100 ? 60.562 -88.988 10.972 1.00 5.19 83 TYR B O 1
ATOM 7536 N N . TYR B 1 101 ? 60.474 -88.728 8.742 1.00 4.73 84 TYR B N 1
ATOM 7537 C CA . TYR B 1 101 ? 59.638 -87.617 8.800 1.00 5.09 84 TYR B CA 1
ATOM 7538 C C . TYR B 1 101 ? 58.286 -88.074 8.270 1.00 9.10 84 TYR B C 1
ATOM 7539 O O . TYR B 1 101 ? 58.138 -88.291 7.057 1.00 13.57 84 TYR B O 1
ATOM 7548 N N . LEU B 1 102 ? 57.280 -88.270 9.116 1.00 5.10 85 LEU B N 1
ATOM 7549 C CA . LEU B 1 102 ? 55.994 -88.695 8.613 1.00 5.42 85 LEU B CA 1
ATOM 7550 C C . LEU B 1 102 ? 55.114 -87.549 8.373 1.00 6.83 85 LEU B C 1
ATOM 7551 O O . LEU B 1 102 ? 54.907 -86.760 9.263 1.00 12.99 85 LEU B O 1
ATOM 7556 N N . SER B 1 103 ? 54.627 -87.385 7.158 1.00 6.64 86 SER B N 1
ATOM 7557 C CA . SER B 1 103 ? 53.771 -86.321 6.861 1.00 9.22 86 SER B CA 1
ATOM 7558 C C . SER B 1 103 ? 52.678 -86.803 5.926 1.00 13.57 86 SER B C 1
ATOM 7559 O O . SER B 1 103 ? 52.885 -87.584 5.019 1.00 15.21 86 SER B O 1
ATOM 7562 N N . LEU B 1 104 ? 51.472 -86.334 6.176 1.00 13.50 87 LEU B N 1
ATOM 7563 C CA . LEU B 1 104 ? 50.322 -86.691 5.358 1.00 14.56 87 LEU B CA 1
ATOM 7564 C C . LEU B 1 104 ? 50.338 -86.011 4.015 1.00 12.21 87 LEU B C 1
ATOM 7565 O O . LEU B 1 104 ? 49.598 -86.386 3.117 1.00 14.43 87 LEU B O 1
ATOM 7570 N N . GLU B 1 105 ? 51.129 -84.998 3.853 1.00 7.57 88 GLU B N 1
ATOM 7571 C CA . GLU B 1 105 ? 51.176 -84.358 2.579 1.00 10.56 88 GLU B CA 1
ATOM 7572 C C . GLU B 1 105 ? 52.566 -83.803 2.391 1.00 9.52 88 GLU B C 1
ATOM 7573 O O . GLU B 1 105 ? 53.189 -83.379 3.361 1.00 15.30 88 GLU B O 1
ATOM 7579 N N . PHE B 1 106 ? 53.082 -83.889 1.177 1.00 5.59 89 PHE B N 1
ATOM 7580 C CA . PHE B 1 106 ? 54.390 -83.411 0.817 1.00 9.15 89 PHE B CA 1
ATOM 7581 C C . PHE B 1 106 ? 54.060 -82.630 -0.435 1.00 12.48 89 PHE B C 1
ATOM 7582 O O . PHE B 1 106 ? 53.627 -83.134 -1.471 1.00 10.33 89 PHE B O 1
ATOM 7590 N N . LEU B 1 107 ? 54.160 -81.356 -0.356 1.00 12.19 90 LEU B N 1
ATOM 7591 C CA . LEU B 1 107 ? 53.826 -80.552 -1.495 1.00 11.85 90 LEU B CA 1
ATOM 7592 C C . LEU B 1 107 ? 55.112 -80.422 -2.285 1.00 13.10 90 LEU B C 1
ATOM 7593 O O . LEU B 1 107 ? 55.865 -79.485 -2.192 1.00 17.07 90 LEU B O 1
ATOM 7598 N N . MET B 1 108 ? 55.373 -81.417 -3.047 1.00 10.68 91 MET B N 1
ATOM 7599 C CA . MET B 1 108 ? 56.611 -81.457 -3.797 1.00 9.10 91 MET B CA 1
ATOM 7600 C C . MET B 1 108 ? 56.732 -80.512 -4.955 1.00 9.70 91 MET B C 1
ATOM 7601 O O . MET B 1 108 ? 57.853 -80.080 -5.223 1.00 13.92 91 MET B O 1
ATOM 7606 N N . GLY B 1 109 ? 55.658 -80.140 -5.659 1.00 7.59 92 GLY B N 1
ATOM 7607 C CA . GLY B 1 109 ? 55.810 -79.224 -6.751 1.00 9.16 92 GLY B CA 1
ATOM 7608 C C . GLY B 1 109 ? 56.331 -79.865 -8.006 1.00 9.65 92 GLY B C 1
ATOM 7609 O O . GLY B 1 109 ? 55.865 -80.931 -8.279 1.00 12.92 92 GLY B O 1
ATOM 7610 N N . ARG B 1 110 ? 57.234 -79.286 -8.797 1.00 10.12 93 ARG B N 1
ATOM 7611 C CA . ARG B 1 110 ? 57.774 -79.910 -9.977 1.00 9.67 93 ARG B CA 1
ATOM 7612 C C . ARG B 1 110 ? 59.270 -80.175 -9.777 1.00 14.88 93 ARG B C 1
ATOM 7613 O O . ARG B 1 110 ? 60.127 -79.351 -9.469 1.00 14.92 93 ARG B O 1
ATOM 7621 N N . ALA B 1 111 ? 59.591 -81.380 -10.047 1.00 13.24 94 ALA B N 1
ATOM 7622 C CA . ALA B 1 111 ? 60.918 -81.856 -9.807 1.00 6.28 94 ALA B CA 1
ATOM 7623 C C . ALA B 1 111 ? 62.044 -81.521 -10.751 1.00 5.66 94 ALA B C 1
ATOM 7624 O O . ALA B 1 111 ? 63.141 -81.310 -10.238 1.00 11.80 94 ALA B O 1
ATOM 7626 N N . LEU B 1 112 ? 61.894 -81.456 -12.076 1.00 2.00 95 LEU B N 1
ATOM 7627 C CA . LEU B 1 112 ? 63.028 -81.192 -12.982 1.00 5.14 95 LEU B CA 1
ATOM 7628 C C . LEU B 1 112 ? 63.949 -80.060 -12.673 1.00 4.28 95 LEU B C 1
ATOM 7629 O O . LEU B 1 112 ? 65.150 -80.260 -12.518 1.00 4.74 95 LEU B O 1
ATOM 7634 N N . ASP B 1 113 ? 63.507 -78.870 -12.542 1.00 4.74 96 ASP B N 1
ATOM 7635 C CA . ASP B 1 113 ? 64.499 -77.843 -12.439 1.00 6.79 96 ASP B CA 1
ATOM 7636 C C . ASP B 1 113 ? 65.287 -77.868 -11.142 1.00 7.35 96 ASP B C 1
ATOM 7637 O O . ASP B 1 113 ? 66.487 -77.578 -11.092 1.00 3.28 96 ASP B O 1
ATOM 7642 N N . ASN B 1 114 ? 64.576 -78.287 -10.097 1.00 5.80 97 ASN B N 1
ATOM 7643 C CA . ASN B 1 114 ? 65.177 -78.483 -8.821 1.00 2.98 97 ASN B CA 1
ATOM 7644 C C . ASN B 1 114 ? 66.298 -79.439 -8.975 1.00 4.83 97 ASN B C 1
ATOM 7645 O O . ASN B 1 114 ? 67.368 -79.206 -8.408 1.00 7.28 97 ASN B O 1
ATOM 7650 N N . ALA B 1 115 ? 66.136 -80.456 -9.766 1.00 5.07 98 ALA B N 1
ATOM 7651 C CA . ALA B 1 115 ? 67.210 -81.367 -9.990 1.00 7.28 98 ALA B CA 1
ATOM 7652 C C . ALA B 1 115 ? 68.349 -80.752 -10.758 1.00 9.95 98 ALA B C 1
ATOM 7653 O O . ALA B 1 115 ? 69.513 -81.016 -10.492 1.00 17.27 98 ALA B O 1
ATOM 7655 N N . LEU B 1 116 ? 68.058 -79.891 -11.688 1.00 12.85 99 LEU B N 1
ATOM 7656 C CA . LEU B 1 116 ? 69.111 -79.248 -12.444 1.00 12.98 99 LEU B CA 1
ATOM 7657 C C . LEU B 1 116 ? 69.999 -78.381 -11.582 1.00 11.33 99 LEU B C 1
ATOM 7658 O O . LEU B 1 116 ? 71.218 -78.262 -11.817 1.00 14.90 99 LEU B O 1
ATOM 7663 N N . ILE B 1 117 ? 69.387 -77.746 -10.604 1.00 10.85 100 ILE B N 1
ATOM 7664 C CA . ILE B 1 117 ? 70.087 -76.907 -9.667 1.00 11.21 100 ILE B CA 1
ATOM 7665 C C . ILE B 1 117 ? 70.793 -77.730 -8.644 1.00 15.83 100 ILE B C 1
ATOM 7666 O O . ILE B 1 117 ? 71.973 -77.501 -8.417 1.00 24.26 100 ILE B O 1
ATOM 7671 N N . ASN B 1 118 ? 70.191 -78.704 -8.024 1.00 15.85 101 ASN B N 1
ATOM 7672 C CA . ASN B 1 118 ? 70.890 -79.441 -7.027 1.00 14.94 101 ASN B CA 1
ATOM 7673 C C . ASN B 1 118 ? 71.617 -80.490 -7.752 1.00 24.24 101 ASN B C 1
ATOM 7674 O O . ASN B 1 118 ? 71.322 -81.632 -7.556 1.00 28.81 101 ASN B O 1
ATOM 7679 N N . MET B 1 119 ? 72.584 -80.132 -8.602 1.00 27.10 102 MET B N 1
ATOM 7680 C CA . MET B 1 119 ? 73.275 -81.073 -9.391 1.00 27.41 102 MET B CA 1
ATOM 7681 C C . MET B 1 119 ? 74.748 -80.767 -9.305 1.00 31.63 102 MET B C 1
ATOM 7682 O O . MET B 1 119 ? 75.189 -79.771 -9.816 1.00 38.40 102 MET B O 1
ATOM 7687 N N . LYS B 1 120 ? 75.512 -81.583 -8.641 1.00 36.14 103 LYS B N 1
ATOM 7688 C CA . LYS B 1 120 ? 76.966 -81.430 -8.550 1.00 40.78 103 LYS B CA 1
ATOM 7689 C C . LYS B 1 120 ? 77.636 -82.069 -9.735 1.00 41.86 103 LYS B C 1
ATOM 7690 O O . LYS B 1 120 ? 77.124 -83.040 -10.214 1.00 40.99 103 LYS B O 1
ATOM 7692 N N . ILE B 1 121 ? 78.727 -81.500 -10.214 1.00 47.90 104 ILE B N 1
ATOM 7693 C CA . ILE B 1 121 ? 79.532 -81.995 -11.313 1.00 53.58 104 ILE B CA 1
ATOM 7694 C C . ILE B 1 121 ? 80.925 -82.125 -10.669 1.00 58.71 104 ILE B C 1
ATOM 7695 O O . ILE B 1 121 ? 81.575 -83.104 -10.854 1.00 62.00 104 ILE B O 1
ATOM 7700 N N . PRO B 1 134 F 74.280 -78.380 -13.080 1.00 25.80 113 PRO B N 1
ATOM 7701 C CA . PRO B 1 134 F 74.205 -77.046 -13.480 1.00 25.82 113 PRO B CA 1
ATOM 7702 C C . PRO B 1 134 F 73.231 -76.890 -14.618 1.00 21.36 113 PRO B C 1
ATOM 7703 O O . PRO B 1 134 F 73.401 -77.423 -15.709 1.00 14.71 113 PRO B O 1
ATOM 7707 N N . ARG B 1 135 G 72.246 -76.121 -14.246 1.00 13.15 113 ARG B N 1
ATOM 7708 C CA . ARG B 1 135 G 71.249 -75.685 -15.158 1.00 11.00 113 ARG B CA 1
ATOM 7709 C C . ARG B 1 135 G 71.853 -75.152 -16.444 1.00 12.65 113 ARG B C 1
ATOM 7710 O O . ARG B 1 135 G 71.324 -75.445 -17.498 1.00 10.35 113 ARG B O 1
ATOM 7718 N N . GLU B 1 136 H 72.965 -74.427 -16.433 1.00 13.25 113 GLU B N 1
ATOM 7719 C CA . GLU B 1 136 H 73.488 -73.887 -17.674 1.00 14.78 113 GLU B CA 1
ATOM 7720 C C . GLU B 1 136 H 74.077 -74.880 -18.596 1.00 16.66 113 GLU B C 1
ATOM 7721 O O . GLU B 1 136 H 73.916 -74.750 -19.807 1.00 20.99 113 GLU B O 1
ATOM 7723 N N . MET B 1 137 I 74.707 -75.895 -18.089 1.00 15.76 113 MET B N 1
ATOM 7724 C CA . MET B 1 137 I 75.231 -76.884 -18.962 1.00 17.39 113 MET B CA 1
ATOM 7725 C C . MET B 1 137 I 74.079 -77.575 -19.677 1.00 18.11 113 MET B C 1
ATOM 7726 O O . MET B 1 137 I 74.085 -77.666 -20.904 1.00 18.81 113 MET B O 1
ATOM 7731 N N . ILE B 1 138 J 73.074 -78.031 -18.917 1.00 19.74 113 ILE B N 1
ATOM 7732 C CA . ILE B 1 138 J 71.882 -78.692 -19.427 1.00 16.12 113 ILE B CA 1
ATOM 7733 C C . ILE B 1 138 J 71.162 -77.791 -20.377 1.00 15.39 113 ILE B C 1
ATOM 7734 O O . ILE B 1 138 J 70.818 -78.148 -21.494 1.00 17.83 113 ILE B O 1
ATOM 7739 N N . LYS B 1 139 K 71.001 -76.596 -19.962 1.00 13.52 113 LYS B N 1
ATOM 7740 C CA . LYS B 1 139 K 70.379 -75.587 -20.738 1.00 13.81 113 LYS B CA 1
ATOM 7741 C C . LYS B 1 139 K 71.025 -75.516 -22.098 1.00 11.90 113 LYS B C 1
ATOM 7742 O O . LYS B 1 139 K 70.355 -75.502 -23.127 1.00 16.27 113 LYS B O 1
ATOM 7748 N N . GLY B 1 140 L 72.351 -75.537 -22.070 1.00 14.70 113 GLY B N 1
ATOM 7749 C CA . GLY B 1 140 L 73.172 -75.458 -23.271 1.00 15.47 113 GLY B CA 1
ATOM 7750 C C . GLY B 1 140 L 72.897 -76.585 -24.161 1.00 12.39 113 GLY B C 1
ATOM 7751 O O . GLY B 1 140 L 72.441 -76.447 -25.299 1.00 18.22 113 GLY B O 1
ATOM 7752 N N . ALA B 1 141 M 73.060 -77.700 -23.555 1.00 8.38 113 ALA B N 1
ATOM 7753 C CA . ALA B 1 141 M 72.898 -78.905 -24.232 1.00 6.68 113 ALA B CA 1
ATOM 7754 C C . ALA B 1 141 M 71.548 -79.001 -24.924 1.00 7.22 113 ALA B C 1
ATOM 7755 O O . ALA B 1 141 M 71.483 -79.333 -26.097 1.00 9.21 113 ALA B O 1
ATOM 7757 N N . LEU B 1 142 N 70.482 -78.590 -24.288 1.00 6.28 113 LEU B N 1
ATOM 7758 C CA . LEU B 1 142 N 69.144 -78.749 -24.812 1.00 6.02 113 LEU B CA 1
ATOM 7759 C C . LEU B 1 142 N 68.915 -77.860 -25.986 1.00 7.48 113 LEU B C 1
ATOM 7760 O O . LEU B 1 142 N 68.386 -78.241 -27.028 1.00 8.43 113 LEU B O 1
ATOM 7765 N N . ASP B 1 143 O 69.387 -76.678 -25.854 1.00 16.13 113 ASP B N 1
ATOM 7766 C CA . ASP B 1 143 O 69.292 -75.708 -26.887 1.00 19.57 113 ASP B CA 1
ATOM 7767 C C . ASP B 1 143 O 70.004 -76.187 -28.134 1.00 21.25 113 ASP B C 1
ATOM 7768 O O . ASP B 1 143 O 69.460 -76.057 -29.232 1.00 22.73 113 ASP B O 1
ATOM 7773 N N . GLU B 1 144 ? 71.143 -76.834 -28.022 1.00 20.65 114 GLU B N 1
ATOM 7774 C CA . GLU B 1 144 ? 71.809 -77.331 -29.202 1.00 22.73 114 GLU B CA 1
ATOM 7775 C C . GLU B 1 144 ? 71.034 -78.391 -29.895 1.00 21.11 114 GLU B C 1
ATOM 7776 O O . GLU B 1 144 ? 71.178 -78.607 -31.101 1.00 21.14 114 GLU B O 1
ATOM 7782 N N . LEU B 1 145 ? 70.174 -79.065 -29.159 1.00 18.96 115 LEU B N 1
ATOM 7783 C CA . LEU B 1 145 ? 69.390 -80.091 -29.749 1.00 16.63 115 LEU B CA 1
ATOM 7784 C C . LEU B 1 145 ? 68.071 -79.597 -30.274 1.00 17.16 115 LEU B C 1
ATOM 7785 O O . LEU B 1 145 ? 67.337 -80.290 -30.954 1.00 19.42 115 LEU B O 1
ATOM 7790 N N . GLY B 1 146 ? 67.737 -78.415 -29.968 1.00 13.61 116 GLY B N 1
ATOM 7791 C CA . GLY B 1 146 ? 66.546 -77.863 -30.533 1.00 16.90 116 GLY B CA 1
ATOM 7792 C C . GLY B 1 146 ? 65.560 -77.448 -29.485 1.00 17.56 116 GLY B C 1
ATOM 7793 O O . GLY B 1 146 ? 64.462 -77.035 -29.832 1.00 15.27 116 GLY B O 1
ATOM 7794 N N . PHE B 1 147 ? 65.949 -77.477 -28.207 1.00 16.82 117 PHE B N 1
ATOM 7795 C CA . PHE B 1 147 ? 64.998 -77.246 -27.154 1.00 16.78 117 PHE B CA 1
ATOM 7796 C C . PHE B 1 147 ? 65.271 -76.153 -26.214 1.00 19.44 117 PHE B C 1
ATOM 7797 O O . PHE B 1 147 ? 66.360 -75.958 -25.653 1.00 24.18 117 PHE B O 1
ATOM 7805 N N . LYS B 1 148 ? 64.180 -75.467 -26.006 1.00 16.48 118 LYS B N 1
ATOM 7806 C CA . LYS B 1 148 ? 64.193 -74.436 -25.057 1.00 11.66 118 LYS B CA 1
ATOM 7807 C C . LYS B 1 148 ? 63.847 -75.070 -23.727 1.00 11.65 118 LYS B C 1
ATOM 7808 O O . LYS B 1 148 ? 62.720 -75.547 -23.591 1.00 9.26 118 LYS B O 1
ATOM 7810 N N . LEU B 1 149 ? 64.791 -75.093 -22.761 1.00 13.91 119 LEU B N 1
ATOM 7811 C CA . LEU B 1 149 ? 64.601 -75.619 -21.418 1.00 11.53 119 LEU B CA 1
ATOM 7812 C C . LEU B 1 149 ? 63.272 -75.211 -20.850 1.00 17.89 119 LEU B C 1
ATOM 7813 O O . LEU B 1 149 ? 62.454 -76.045 -20.523 1.00 20.63 119 LEU B O 1
ATOM 7818 N N . GLU B 1 150 ? 63.001 -73.953 -20.830 1.00 18.52 120 GLU B N 1
ATOM 7819 C CA . GLU B 1 150 ? 61.747 -73.471 -20.273 1.00 16.89 120 GLU B CA 1
ATOM 7820 C C . GLU B 1 150 ? 60.502 -74.043 -20.908 1.00 12.44 120 GLU B C 1
ATOM 7821 O O . GLU B 1 150 ? 59.534 -74.279 -20.190 1.00 14.41 120 GLU B O 1
ATOM 7823 N N . ASP B 1 151 ? 60.530 -74.341 -22.204 1.00 9.67 121 ASP B N 1
ATOM 7824 C CA . ASP B 1 151 ? 59.407 -75.001 -22.822 1.00 12.61 121 ASP B CA 1
ATOM 7825 C C . ASP B 1 151 ? 59.325 -76.392 -22.365 1.00 10.39 121 ASP B C 1
ATOM 7826 O O . ASP B 1 151 ? 58.214 -76.894 -22.205 1.00 11.63 121 ASP B O 1
ATOM 7831 N N . VAL B 1 152 ? 60.427 -77.055 -22.095 1.00 7.05 122 VAL B N 1
ATOM 7832 C CA . VAL B 1 152 ? 60.297 -78.391 -21.681 1.00 8.03 122 VAL B CA 1
ATOM 7833 C C . VAL B 1 152 ? 59.953 -78.437 -20.191 1.00 6.64 122 VAL B C 1
ATOM 7834 O O . VAL B 1 152 ? 59.273 -79.328 -19.750 1.00 7.03 122 VAL B O 1
ATOM 7838 N N . LEU B 1 153 ? 60.315 -77.468 -19.406 1.00 6.82 123 LEU B N 1
ATOM 7839 C CA . LEU B 1 153 ? 60.062 -77.435 -17.973 1.00 6.32 123 LEU B CA 1
ATOM 7840 C C . LEU B 1 153 ? 58.559 -77.412 -17.720 1.00 11.53 123 LEU B C 1
ATOM 7841 O O . LEU B 1 153 ? 57.988 -78.111 -16.885 1.00 12.65 123 LEU B O 1
ATOM 7846 N N . ASP B 1 154 ? 57.873 -76.679 -18.556 1.00 14.15 124 ASP B N 1
ATOM 7847 C CA . ASP B 1 154 ? 56.438 -76.606 -18.455 1.00 14.20 124 ASP B CA 1
ATOM 7848 C C . ASP B 1 154 ? 55.660 -77.821 -18.722 1.00 10.99 124 ASP B C 1
ATOM 7849 O O . ASP B 1 154 ? 54.455 -77.870 -18.476 1.00 15.13 124 ASP B O 1
ATOM 7854 N N . GLN B 1 155 ? 56.265 -78.820 -19.231 1.00 7.63 125 GLN B N 1
ATOM 7855 C CA . GLN B 1 155 ? 55.475 -79.964 -19.504 1.00 9.80 125 GLN B CA 1
ATOM 7856 C C . GLN B 1 155 ? 55.196 -80.721 -18.232 1.00 10.61 125 GLN B C 1
ATOM 7857 O O . GLN B 1 155 ? 54.453 -81.669 -18.270 1.00 17.18 125 GLN B O 1
ATOM 7863 N N . GLU B 1 156 ? 55.789 -80.378 -17.092 1.00 10.36 126 GLU B N 1
ATOM 7864 C CA . GLU B 1 156 ? 55.719 -81.199 -15.925 1.00 6.58 126 GLU B CA 1
ATOM 7865 C C . GLU B 1 156 ? 54.531 -80.919 -15.048 1.00 3.61 126 GLU B C 1
ATOM 7866 O O . GLU B 1 156 ? 54.358 -79.835 -14.637 1.00 5.87 126 GLU B O 1
ATOM 7872 N N . PRO B 1 157 ? 53.656 -81.818 -14.708 1.00 4.61 127 PRO B N 1
ATOM 7873 C CA . PRO B 1 157 ? 52.603 -81.609 -13.743 1.00 3.06 127 PRO B CA 1
ATOM 7874 C C . PRO B 1 157 ? 53.182 -81.565 -12.349 1.00 2.00 127 PRO B C 1
ATOM 7875 O O . PRO B 1 157 ? 54.089 -82.286 -12.011 1.00 5.77 127 PRO B O 1
ATOM 7879 N N . ASP B 1 158 ? 52.697 -80.674 -11.553 1.00 2.00 128 ASP B N 1
ATOM 7880 C CA . ASP B 1 158 ? 53.081 -80.612 -10.149 1.00 5.52 128 ASP B CA 1
ATOM 7881 C C . ASP B 1 158 ? 52.574 -81.826 -9.437 1.00 5.59 128 ASP B C 1
ATOM 7882 O O . ASP B 1 158 ? 51.407 -82.196 -9.611 1.00 7.91 128 ASP B O 1
ATOM 7887 N N . ALA B 1 159 ? 53.407 -82.443 -8.623 1.00 4.46 129 ALA B N 1
ATOM 7888 C CA . ALA B 1 159 ? 53.032 -83.616 -7.939 1.00 2.00 129 ALA B CA 1
ATOM 7889 C C . ALA B 1 159 ? 51.871 -83.348 -7.027 1.00 2.24 129 ALA B C 1
ATOM 7890 O O . ALA B 1 159 ? 51.952 -82.479 -6.192 1.00 7.14 129 ALA B O 1
ATOM 7892 N N . GLY B 1 160 ? 50.800 -84.093 -7.205 1.00 2.60 130 GLY B N 1
ATOM 7893 C CA . GLY B 1 160 ? 49.566 -83.966 -6.452 1.00 4.64 130 GLY B CA 1
ATOM 7894 C C . GLY B 1 160 ? 49.669 -84.727 -5.177 1.00 8.66 130 GLY B C 1
ATOM 7895 O O . GLY B 1 160 ? 48.853 -85.563 -4.895 1.00 12.47 130 GLY B O 1
ATOM 7896 N N . LEU B 1 161 ? 50.671 -84.415 -4.382 1.00 8.91 131 LEU B N 1
ATOM 7897 C CA . LEU B 1 161 ? 50.985 -85.136 -3.195 1.00 11.30 131 LEU B CA 1
ATOM 7898 C C . LEU B 1 161 ? 50.796 -84.375 -1.917 1.00 14.96 131 LEU B C 1
ATOM 7899 O O . LEU B 1 161 ? 51.155 -84.816 -0.832 1.00 21.41 131 LEU B O 1
ATOM 7904 N N . GLY B 1 162 ? 50.257 -83.223 -1.955 1.00 14.66 132 GLY B N 1
ATOM 7905 C CA . GLY B 1 162 ? 50.087 -82.461 -0.762 1.00 10.89 132 GLY B CA 1
ATOM 7906 C C . GLY B 1 162 ? 49.082 -81.444 -1.067 1.00 10.13 132 GLY B C 1
ATOM 7907 O O . GLY B 1 162 ? 48.462 -81.492 -2.129 1.00 9.71 132 GLY B O 1
ATOM 7908 N N . ASN B 1 163 ? 48.926 -80.524 -0.179 1.00 11.00 133 ASN B N 1
ATOM 7909 C CA . ASN B 1 163 ? 47.997 -79.496 -0.442 1.00 16.73 133 ASN B CA 1
ATOM 7910 C C . ASN B 1 163 ? 48.452 -78.219 0.128 1.00 18.22 133 ASN B C 1
ATOM 7911 O O . ASN B 1 163 ? 48.991 -77.423 -0.598 1.00 24.85 133 ASN B O 1
ATOM 7916 N N . GLY B 1 164 ? 48.319 -77.980 1.422 1.00 18.08 134 GLY B N 1
ATOM 7917 C CA . GLY B 1 164 ? 48.718 -76.757 1.984 1.00 13.16 134 GLY B CA 1
ATOM 7918 C C . GLY B 1 164 ? 50.101 -76.817 2.595 1.00 11.18 134 GLY B C 1
ATOM 7919 O O . GLY B 1 164 ? 50.860 -77.733 2.403 1.00 8.51 134 GLY B O 1
ATOM 7920 N N . GLY B 1 165 ? 50.349 -75.844 3.416 1.00 9.96 135 GLY B N 1
ATOM 7921 C CA . GLY B 1 165 ? 51.609 -75.615 4.083 1.00 10.26 135 GLY B CA 1
ATOM 7922 C C . GLY B 1 165 ? 52.108 -76.760 4.868 1.00 13.20 135 GLY B C 1
ATOM 7923 O O . GLY B 1 165 ? 53.322 -76.953 4.907 1.00 14.63 135 GLY B O 1
ATOM 7924 N N . LEU B 1 166 ? 51.245 -77.560 5.479 1.00 9.67 136 LEU B N 1
ATOM 7925 C CA . LEU B 1 166 ? 51.719 -78.692 6.190 1.00 5.59 136 LEU B CA 1
ATOM 7926 C C . LEU B 1 166 ? 52.647 -79.530 5.356 1.00 5.45 136 LEU B C 1
ATOM 7927 O O . LEU B 1 166 ? 53.712 -79.936 5.799 1.00 5.23 136 LEU B O 1
ATOM 7932 N N . GLY B 1 167 ? 52.234 -79.703 4.102 1.00 7.89 137 GLY B N 1
ATOM 7933 C CA . GLY B 1 167 ? 52.928 -80.486 3.147 1.00 4.26 137 GLY B CA 1
ATOM 7934 C C . GLY B 1 167 ? 54.111 -79.773 2.583 1.00 6.83 137 GLY B C 1
ATOM 7935 O O . GLY B 1 167 ? 55.149 -80.337 2.286 1.00 6.39 137 GLY B O 1
ATOM 7936 N N . ARG B 1 168 ? 53.963 -78.522 2.396 1.00 9.07 138 ARG B N 1
ATOM 7937 C CA . ARG B 1 168 ? 55.083 -77.776 1.880 1.00 12.80 138 ARG B CA 1
ATOM 7938 C C . ARG B 1 168 ? 56.192 -77.743 2.929 1.00 14.05 138 ARG B C 1
ATOM 7939 O O . ARG B 1 168 ? 57.365 -77.743 2.553 1.00 19.89 138 ARG B O 1
ATOM 7947 N N . LEU B 1 169 ? 55.878 -77.794 4.235 1.00 13.58 139 LEU B N 1
ATOM 7948 C CA . LEU B 1 169 ? 56.875 -77.783 5.298 1.00 9.76 139 LEU B CA 1
ATOM 7949 C C . LEU B 1 169 ? 57.598 -79.038 5.239 1.00 8.69 139 LEU B C 1
ATOM 7950 O O . LEU B 1 169 ? 58.827 -79.055 5.313 1.00 10.60 139 LEU B O 1
ATOM 7955 N N . ALA B 1 170 ? 56.872 -80.096 5.040 1.00 8.71 140 ALA B N 1
ATOM 7956 C CA . ALA B 1 170 ? 57.524 -81.332 4.894 1.00 8.32 140 ALA B CA 1
ATOM 7957 C C . ALA B 1 170 ? 58.443 -81.346 3.672 1.00 7.65 140 ALA B C 1
ATOM 7958 O O . ALA B 1 170 ? 59.535 -81.869 3.714 1.00 8.36 140 ALA B O 1
ATOM 7960 N N . ALA B 1 171 ? 58.043 -80.707 2.589 1.00 7.45 141 ALA B N 1
ATOM 7961 C CA . ALA B 1 171 ? 58.812 -80.645 1.359 1.00 5.07 141 ALA B CA 1
ATOM 7962 C C . ALA B 1 171 ? 60.112 -79.923 1.562 1.00 7.39 141 ALA B C 1
ATOM 7963 O O . ALA B 1 171 ? 61.174 -80.459 1.313 1.00 16.15 141 ALA B O 1
ATOM 7965 N N . CYS B 1 172 ? 60.092 -78.732 2.052 1.00 6.93 142 CYS B N 1
ATOM 7966 C CA . CYS B 1 172 ? 61.296 -77.970 2.296 1.00 4.67 142 CYS B CA 1
ATOM 7967 C C . CYS B 1 172 ? 62.265 -78.677 3.197 1.00 3.40 142 CYS B C 1
ATOM 7968 O O . CYS B 1 172 ? 63.468 -78.723 2.929 1.00 2.66 142 CYS B O 1
ATOM 7971 N N . PHE B 1 173 ? 61.733 -79.274 4.253 1.00 5.03 143 PHE B N 1
ATOM 7972 C CA . PHE B 1 173 ? 62.530 -80.031 5.166 1.00 7.61 143 PHE B CA 1
ATOM 7973 C C . PHE B 1 173 ? 63.271 -81.101 4.467 1.00 9.96 143 PHE B C 1
ATOM 7974 O O . PHE B 1 173 ? 64.496 -81.170 4.565 1.00 10.73 143 PHE B O 1
ATOM 7982 N N . VAL B 1 174 ? 62.562 -81.893 3.707 1.00 7.95 144 VAL B N 1
ATOM 7983 C CA . VAL B 1 174 ? 63.159 -82.912 2.939 1.00 8.64 144 VAL B CA 1
ATOM 7984 C C . VAL B 1 174 ? 64.359 -82.403 2.126 1.00 6.83 144 VAL B C 1
ATOM 7985 O O . VAL B 1 174 ? 65.461 -82.943 2.170 1.00 9.76 144 VAL B O 1
ATOM 7989 N N . ASP B 1 175 ? 64.225 -81.286 1.507 1.00 2.49 145 ASP B N 1
ATOM 7990 C CA . ASP B 1 175 ? 65.340 -80.716 0.769 1.00 3.59 145 ASP B CA 1
ATOM 7991 C C . ASP B 1 175 ? 66.535 -80.408 1.693 1.00 6.08 145 ASP B C 1
ATOM 7992 O O . ASP B 1 175 ? 67.691 -80.772 1.434 1.00 4.37 145 ASP B O 1
ATOM 7997 N N . SER B 1 176 ? 66.278 -79.762 2.817 1.00 3.60 146 SER B N 1
ATOM 7998 C CA . SER B 1 176 ? 67.360 -79.384 3.714 1.00 9.08 146 SER B CA 1
ATOM 7999 C C . SER B 1 176 ? 68.045 -80.525 4.377 1.00 9.11 146 SER B C 1
ATOM 8000 O O . SER B 1 176 ? 69.277 -80.519 4.537 1.00 9.92 146 SER B O 1
ATOM 8003 N N . MET B 1 177 ? 67.302 -81.544 4.698 1.00 4.64 147 MET B N 1
ATOM 8004 C CA . MET B 1 177 ? 67.899 -82.662 5.281 1.00 7.28 147 MET B CA 1
ATOM 8005 C C . MET B 1 177 ? 68.865 -83.211 4.259 1.00 11.01 147 MET B C 1
ATOM 8006 O O . MET B 1 177 ? 70.020 -83.454 4.613 1.00 9.78 147 MET B O 1
ATOM 8011 N N . ALA B 1 178 ? 68.465 -83.274 2.977 1.00 11.22 148 ALA B N 1
ATOM 8012 C CA . ALA B 1 178 ? 69.328 -83.778 1.934 1.00 6.55 148 ALA B CA 1
ATOM 8013 C C . ALA B 1 178 ? 70.547 -82.950 1.710 1.00 5.76 148 ALA B C 1
ATOM 8014 O O . ALA B 1 178 ? 71.630 -83.457 1.502 1.00 4.58 148 ALA B O 1
ATOM 8016 N N . THR B 1 179 ? 70.423 -81.679 1.773 1.00 8.09 149 THR B N 1
ATOM 8017 C CA . THR B 1 179 ? 71.595 -80.837 1.598 1.00 12.50 149 THR B CA 1
ATOM 8018 C C . THR B 1 179 ? 72.557 -81.040 2.749 1.00 14.56 149 THR B C 1
ATOM 8019 O O . THR B 1 179 ? 73.766 -81.123 2.560 1.00 17.75 149 THR B O 1
ATOM 8023 N N . GLU B 1 180 ? 72.007 -81.183 3.953 1.00 19.48 150 GLU B N 1
ATOM 8024 C CA . GLU B 1 180 ? 72.819 -81.342 5.139 1.00 21.55 150 GLU B CA 1
ATOM 8025 C C . GLU B 1 180 ? 73.364 -82.683 5.364 1.00 20.92 150 GLU B C 1
ATOM 8026 O O . GLU B 1 180 ? 74.037 -82.910 6.370 1.00 23.66 150 GLU B O 1
ATOM 8032 N N . GLY B 1 181 ? 73.124 -83.596 4.466 1.00 19.50 151 GLY B N 1
ATOM 8033 C CA . GLY B 1 181 ? 73.571 -84.905 4.656 1.00 18.18 151 GLY B CA 1
ATOM 8034 C C . GLY B 1 181 ? 73.015 -85.500 5.943 1.00 14.82 151 GLY B C 1
ATOM 8035 O O . GLY B 1 181 ? 73.704 -86.237 6.603 1.00 15.30 151 GLY B O 1
ATOM 8036 N N . ILE B 1 182 ? 71.804 -85.165 6.366 1.00 14.23 152 ILE B N 1
ATOM 8037 C CA . ILE B 1 182 ? 71.173 -85.694 7.571 1.00 14.17 152 ILE B CA 1
ATOM 8038 C C . ILE B 1 182 ? 70.553 -86.944 7.057 1.00 15.89 152 ILE B C 1
ATOM 8039 O O . ILE B 1 182 ? 69.882 -86.888 6.026 1.00 17.42 152 ILE B O 1
ATOM 8044 N N . PRO B 1 183 ? 70.678 -88.078 7.662 1.00 14.88 153 PRO B N 1
ATOM 8045 C CA . PRO B 1 183 ? 70.056 -89.245 7.148 1.00 17.04 153 PRO B CA 1
ATOM 8046 C C . PRO B 1 183 ? 68.544 -89.292 7.386 1.00 15.61 153 PRO B C 1
ATOM 8047 O O . PRO B 1 183 ? 68.049 -89.877 8.347 1.00 14.13 153 PRO B O 1
ATOM 8051 N N . ALA B 1 184 ? 67.784 -88.639 6.535 1.00 13.47 154 ALA B N 1
ATOM 8052 C CA . ALA B 1 184 ? 66.336 -88.641 6.668 1.00 12.00 154 ALA B CA 1
ATOM 8053 C C . ALA B 1 184 ? 65.560 -89.102 5.435 1.00 12.42 154 ALA B C 1
ATOM 8054 O O . ALA B 1 184 ? 65.967 -88.933 4.269 1.00 15.59 154 ALA B O 1
ATOM 8056 N N . TRP B 1 185 ? 64.444 -89.738 5.742 1.00 5.57 155 TRP B N 1
ATOM 8057 C CA . TRP B 1 185 ? 63.504 -90.232 4.786 1.00 2.54 155 TRP B CA 1
ATOM 8058 C C . TRP B 1 185 ? 62.158 -89.678 5.152 1.00 8.18 155 TRP B C 1
ATOM 8059 O O . TRP B 1 185 ? 61.839 -89.529 6.344 1.00 9.10 155 TRP B O 1
ATOM 8070 N N . GLY B 1 186 ? 61.352 -89.370 4.143 1.00 8.82 156 GLY B N 1
ATOM 8071 C CA . GLY B 1 186 ? 59.999 -88.936 4.381 1.00 6.45 156 GLY B CA 1
ATOM 8072 C C . GLY B 1 186 ? 59.030 -90.008 3.990 1.00 4.92 156 GLY B C 1
ATOM 8073 O O . GLY B 1 186 ? 59.290 -90.658 3.004 1.00 8.57 156 GLY B O 1
ATOM 8074 N N . TYR B 1 187 ? 57.943 -90.282 4.691 1.00 2.00 157 TYR B N 1
ATOM 8075 C CA . TYR B 1 187 ? 57.005 -91.259 4.279 1.00 2.94 157 TYR B CA 1
ATOM 8076 C C . TYR B 1 187 ? 55.684 -90.603 4.084 1.00 8.95 157 TYR B C 1
ATOM 8077 O O . TYR B 1 187 ? 55.322 -89.826 4.940 1.00 16.75 157 TYR B O 1
ATOM 8086 N N . GLY B 1 188 ? 54.910 -90.936 3.053 1.00 11.81 158 GLY B N 1
ATOM 8087 C CA . GLY B 1 188 ? 53.622 -90.346 2.794 1.00 12.83 158 GLY B CA 1
ATOM 8088 C C . GLY B 1 188 ? 52.741 -91.170 1.895 1.00 14.03 158 GLY B C 1
ATOM 8089 O O . GLY B 1 188 ? 52.945 -92.336 1.800 1.00 18.26 158 GLY B O 1
ATOM 8090 N N . LEU B 1 189 ? 51.761 -90.610 1.199 1.00 9.53 159 LEU B N 1
ATOM 8091 C CA . LEU B 1 189 ? 50.852 -91.341 0.345 1.00 7.34 159 LEU B CA 1
ATOM 8092 C C . LEU B 1 189 ? 50.942 -90.859 -1.091 1.00 9.10 159 LEU B C 1
ATOM 8093 O O . LEU B 1 189 ? 51.251 -89.743 -1.339 1.00 12.55 159 LEU B O 1
ATOM 8098 N N . ARG B 1 190 ? 50.717 -91.662 -2.081 1.00 7.78 160 ARG B N 1
ATOM 8099 C CA . ARG B 1 190 ? 50.859 -91.268 -3.453 1.00 7.11 160 ARG B CA 1
ATOM 8100 C C . ARG B 1 190 ? 49.429 -91.075 -3.912 1.00 9.70 160 ARG B C 1
ATOM 8101 O O . ARG B 1 190 ? 48.766 -91.964 -4.378 1.00 13.11 160 ARG B O 1
ATOM 8109 N N . TYR B 1 191 ? 48.901 -89.925 -3.758 1.00 8.07 161 TYR B N 1
ATOM 8110 C CA . TYR B 1 191 ? 47.542 -89.671 -4.167 1.00 3.85 161 TYR B CA 1
ATOM 8111 C C . TYR B 1 191 ? 47.415 -89.747 -5.679 1.00 8.61 161 TYR B C 1
ATOM 8112 O O . TYR B 1 191 ? 48.225 -89.125 -6.369 1.00 10.40 161 TYR B O 1
ATOM 8121 N N . GLU B 1 192 ? 46.465 -90.481 -6.254 1.00 8.04 162 GLU B N 1
ATOM 8122 C CA . GLU B 1 192 ? 46.317 -90.481 -7.715 1.00 10.04 162 GLU B CA 1
ATOM 8123 C C . GLU B 1 192 ? 45.811 -89.226 -8.254 1.00 11.59 162 GLU B C 1
ATOM 8124 O O . GLU B 1 192 ? 46.217 -88.772 -9.320 1.00 14.78 162 GLU B O 1
ATOM 8130 N N . TYR B 1 193 ? 44.874 -88.671 -7.530 1.00 12.69 163 TYR B N 1
ATOM 8131 C CA . TYR B 1 193 ? 44.193 -87.570 -8.047 1.00 13.51 163 TYR B CA 1
ATOM 8132 C C . TYR B 1 193 ? 44.399 -86.329 -7.306 1.00 12.08 163 TYR B C 1
ATOM 8133 O O . TYR B 1 193 ? 43.641 -85.434 -7.526 1.00 15.82 163 TYR B O 1
ATOM 8142 N N . GLY B 1 194 ? 45.389 -86.200 -6.439 1.00 13.90 164 GLY B N 1
ATOM 8143 C CA . GLY B 1 194 ? 45.619 -84.989 -5.742 1.00 12.69 164 GLY B CA 1
ATOM 8144 C C . GLY B 1 194 ? 44.548 -84.773 -4.701 1.00 10.32 164 GLY B C 1
ATOM 8145 O O . GLY B 1 194 ? 43.997 -85.712 -4.166 1.00 14.47 164 GLY B O 1
ATOM 8146 N N . ILE B 1 195 ? 44.303 -83.569 -4.339 1.00 6.51 165 ILE B N 1
ATOM 8147 C CA . ILE B 1 195 ? 43.222 -83.306 -3.404 1.00 6.61 165 ILE B CA 1
ATOM 8148 C C . ILE B 1 195 ? 42.038 -83.114 -4.330 1.00 9.69 165 ILE B C 1
ATOM 8149 O O . ILE B 1 195 ? 40.988 -83.693 -4.128 1.00 15.98 165 ILE B O 1
ATOM 8154 N N . PHE B 1 196 ? 42.248 -82.327 -5.363 1.00 9.88 166 PHE B N 1
ATOM 8155 C CA . PHE B 1 196 ? 41.368 -82.037 -6.476 1.00 7.78 166 PHE B CA 1
ATOM 8156 C C . PHE B 1 196 ? 42.086 -80.958 -7.223 1.00 6.01 166 PHE B C 1
ATOM 8157 O O . PHE B 1 196 ? 43.170 -80.551 -6.813 1.00 6.71 166 PHE B O 1
ATOM 8165 N N . ALA B 1 197 ? 41.538 -80.489 -8.315 1.00 4.02 167 ALA B N 1
ATOM 8166 C CA . ALA B 1 197 ? 42.120 -79.467 -9.098 1.00 5.86 167 ALA B CA 1
ATOM 8167 C C . ALA B 1 197 ? 40.981 -78.544 -9.364 1.00 11.39 167 ALA B C 1
ATOM 8168 O O . ALA B 1 197 ? 39.810 -78.917 -9.528 1.00 12.17 167 ALA B O 1
ATOM 8170 N N . GLN B 1 198 ? 41.330 -77.320 -9.399 1.00 12.58 168 GLN B N 1
ATOM 8171 C CA . GLN B 1 198 ? 40.362 -76.305 -9.455 1.00 13.94 168 GLN B CA 1
ATOM 8172 C C . GLN B 1 198 ? 40.224 -75.683 -10.833 1.00 16.50 168 GLN B C 1
ATOM 8173 O O . GLN B 1 198 ? 41.219 -75.266 -11.450 1.00 17.09 168 GLN B O 1
ATOM 8179 N N . LYS B 1 199 ? 38.987 -75.603 -11.311 1.00 14.75 169 LYS B N 1
ATOM 8180 C CA . LYS B 1 199 ? 38.720 -74.875 -12.508 1.00 14.31 169 LYS B CA 1
ATOM 8181 C C . LYS B 1 199 ? 37.785 -73.845 -12.030 1.00 13.68 169 LYS B C 1
ATOM 8182 O O . LYS B 1 199 ? 36.926 -74.116 -11.183 1.00 12.08 169 LYS B O 1
ATOM 8188 N N . ILE B 1 200 ? 37.928 -72.646 -12.464 1.00 13.61 170 ILE B N 1
ATOM 8189 C CA . ILE B 1 200 ? 36.939 -71.707 -12.109 1.00 15.33 170 ILE B CA 1
ATOM 8190 C C . ILE B 1 200 ? 35.957 -71.646 -13.281 1.00 20.57 170 ILE B C 1
ATOM 8191 O O . ILE B 1 200 ? 36.245 -71.099 -14.332 1.00 22.99 170 ILE B O 1
ATOM 8196 N N . ILE B 1 201 ? 34.789 -72.252 -13.158 1.00 25.52 171 ILE B N 1
ATOM 8197 C CA . ILE B 1 201 ? 33.786 -72.293 -14.204 1.00 28.76 171 ILE B CA 1
ATOM 8198 C C . ILE B 1 201 ? 32.720 -71.378 -13.777 1.00 32.40 171 ILE B C 1
ATOM 8199 O O . ILE B 1 201 ? 32.111 -71.493 -12.712 1.00 35.34 171 ILE B O 1
ATOM 8204 N N . ASP B 1 202 ? 32.607 -70.388 -14.604 1.00 35.43 172 ASP B N 1
ATOM 8205 C CA . ASP B 1 202 ? 31.625 -69.377 -14.427 1.00 35.74 172 ASP B CA 1
ATOM 8206 C C . ASP B 1 202 ? 31.763 -68.664 -13.112 1.00 30.82 172 ASP B C 1
ATOM 8207 O O . ASP B 1 202 ? 30.793 -68.311 -12.466 1.00 28.12 172 ASP B O 1
ATOM 8212 N N . GLY B 1 203 ? 33.015 -68.474 -12.702 1.00 30.80 173 GLY B N 1
ATOM 8213 C CA . GLY B 1 203 ? 33.327 -67.784 -11.477 1.00 27.77 173 GLY B CA 1
ATOM 8214 C C . GLY B 1 203 ? 33.236 -68.604 -10.218 1.00 25.07 173 GLY B C 1
ATOM 8215 O O . GLY B 1 203 ? 33.501 -68.148 -9.108 1.00 23.11 173 GLY B O 1
ATOM 8216 N N . TYR B 1 204 ? 32.880 -69.815 -10.400 1.00 19.41 174 TYR B N 1
ATOM 8217 C CA . TYR B 1 204 ? 32.776 -70.727 -9.321 1.00 20.15 174 TYR B CA 1
ATOM 8218 C C . TYR B 1 204 ? 33.903 -71.686 -9.401 1.00 18.28 174 TYR B C 1
ATOM 8219 O O . TYR B 1 204 ? 34.459 -71.899 -10.467 1.00 22.19 174 TYR B O 1
ATOM 8228 N N . GLN B 1 205 ? 34.270 -72.283 -8.301 1.00 15.10 175 GLN B N 1
ATOM 8229 C CA . GLN B 1 205 ? 35.296 -73.246 -8.302 1.00 12.54 175 GLN B CA 1
ATOM 8230 C C . GLN B 1 205 ? 34.587 -74.489 -8.653 1.00 12.15 175 GLN B C 1
ATOM 8231 O O . GLN B 1 205 ? 33.532 -74.781 -8.089 1.00 12.05 175 GLN B O 1
ATOM 8237 N N . VAL B 1 206 ? 35.098 -75.253 -9.557 1.00 10.60 176 VAL B N 1
ATOM 8238 C CA . VAL B 1 206 ? 34.519 -76.508 -9.778 1.00 9.84 176 VAL B CA 1
ATOM 8239 C C . VAL B 1 206 ? 35.725 -77.357 -9.524 1.00 8.77 176 VAL B C 1
ATOM 8240 O O . VAL B 1 206 ? 36.867 -77.047 -9.897 1.00 8.91 176 VAL B O 1
ATOM 8244 N N . GLU B 1 207 ? 35.475 -78.397 -8.803 1.00 8.29 177 GLU B N 1
ATOM 8245 C CA . GLU B 1 207 ? 36.493 -79.306 -8.426 1.00 5.61 177 GLU B CA 1
ATOM 8246 C C . GLU B 1 207 ? 36.610 -80.257 -9.537 1.00 5.37 177 GLU B C 1
ATOM 8247 O O . GLU B 1 207 ? 35.583 -80.637 -10.083 1.00 3.49 177 GLU B O 1
ATOM 8253 N N . THR B 1 208 ? 37.812 -80.677 -9.857 1.00 11.35 178 THR B N 1
ATOM 8254 C CA . THR B 1 208 ? 38.108 -81.573 -10.937 1.00 15.69 178 THR B CA 1
ATOM 8255 C C . THR B 1 208 ? 39.118 -82.559 -10.444 1.00 16.98 178 THR B C 1
ATOM 8256 O O . THR B 1 208 ? 39.815 -82.272 -9.467 1.00 20.71 178 THR B O 1
ATOM 8260 N N . PRO B 1 209 ? 39.301 -83.720 -10.972 1.00 15.57 179 PRO B N 1
ATOM 8261 C CA . PRO B 1 209 ? 40.382 -84.548 -10.567 1.00 14.66 179 PRO B CA 1
ATOM 8262 C C . PRO B 1 209 ? 41.709 -83.973 -11.019 1.00 13.69 179 PRO B C 1
ATOM 8263 O O . PRO B 1 209 ? 41.868 -83.587 -12.181 1.00 13.30 179 PRO B O 1
ATOM 8267 N N . ASP B 1 210 ? 42.668 -83.924 -10.094 1.00 14.25 180 ASP B N 1
ATOM 8268 C CA . ASP B 1 210 ? 44.020 -83.512 -10.402 1.00 11.23 180 ASP B CA 1
ATOM 8269 C C . ASP B 1 210 ? 44.744 -84.664 -10.970 1.00 7.66 180 ASP B C 1
ATOM 8270 O O . ASP B 1 210 ? 45.395 -85.368 -10.241 1.00 7.84 180 ASP B O 1
ATOM 8275 N N . TYR B 1 211 ? 44.625 -84.833 -12.285 1.00 4.62 181 TYR B N 1
ATOM 8276 C CA . TYR B 1 211 ? 45.234 -85.856 -13.050 1.00 4.64 181 TYR B CA 1
ATOM 8277 C C . TYR B 1 211 ? 46.749 -85.707 -13.251 1.00 7.93 181 TYR B C 1
ATOM 8278 O O . TYR B 1 211 ? 47.252 -85.711 -14.391 1.00 11.70 181 TYR B O 1
ATOM 8287 N N . TRP B 1 212 ? 47.567 -85.593 -12.206 1.00 5.00 182 TRP B N 1
ATOM 8288 C CA . TRP B 1 212 ? 49.004 -85.424 -12.417 1.00 5.18 182 TRP B CA 1
ATOM 8289 C C . TRP B 1 212 ? 49.738 -86.620 -12.904 1.00 6.60 182 TRP B C 1
ATOM 8290 O O . TRP B 1 212 ? 50.886 -86.505 -13.337 1.00 7.68 182 TRP B O 1
ATOM 8301 N N . LEU B 1 213 ? 49.187 -87.801 -12.868 1.00 8.57 183 LEU B N 1
ATOM 8302 C CA . LEU B 1 213 ? 49.908 -88.917 -13.368 1.00 10.57 183 LEU B CA 1
ATOM 8303 C C . LEU B 1 213 ? 49.461 -89.356 -14.746 1.00 16.28 183 LEU B C 1
ATOM 8304 O O . LEU B 1 213 ? 49.714 -90.431 -15.170 1.00 15.33 183 LEU B O 1
ATOM 8309 N N . ASN B 1 214 ? 48.827 -88.515 -15.524 1.00 25.21 184 ASN B N 1
ATOM 8310 C CA . ASN B 1 214 ? 48.276 -88.900 -16.809 1.00 31.38 184 ASN B CA 1
ATOM 8311 C C . ASN B 1 214 ? 49.266 -89.399 -17.802 1.00 32.89 184 ASN B C 1
ATOM 8312 O O . ASN B 1 214 ? 48.889 -90.193 -18.627 1.00 35.82 184 ASN B O 1
ATOM 8317 N N . SER B 1 215 ? 50.521 -88.998 -17.742 1.00 34.94 185 SER B N 1
ATOM 8318 C CA . SER B 1 215 ? 51.493 -89.464 -18.686 1.00 36.39 185 SER B CA 1
ATOM 8319 C C . SER B 1 215 ? 52.605 -89.948 -17.803 1.00 34.44 185 SER B C 1
ATOM 8320 O O . SER B 1 215 ? 53.765 -89.523 -17.854 1.00 37.25 185 SER B O 1
ATOM 8323 N N . GLY B 1 216 ? 52.186 -90.803 -16.905 1.00 30.10 186 GLY B N 1
ATOM 8324 C CA . GLY B 1 216 ? 53.110 -91.395 -15.976 1.00 26.98 186 GLY B CA 1
ATOM 8325 C C . GLY B 1 216 ? 53.771 -90.390 -15.108 1.00 19.86 186 GLY B C 1
ATOM 8326 O O . GLY B 1 216 ? 53.169 -89.403 -14.859 1.00 22.33 186 GLY B O 1
ATOM 8327 N N . ASN B 1 217 ? 55.004 -90.624 -14.689 1.00 16.33 187 ASN B N 1
ATOM 8328 C CA . ASN B 1 217 ? 55.741 -89.760 -13.822 1.00 12.64 187 ASN B CA 1
ATOM 8329 C C . ASN B 1 217 ? 57.215 -90.063 -13.945 1.00 10.82 187 ASN B C 1
ATOM 8330 O O . ASN B 1 217 ? 57.650 -91.025 -13.381 1.00 13.27 187 ASN B O 1
ATOM 8335 N N . PRO B 1 218 ? 58.067 -89.315 -14.605 1.00 7.88 188 PRO B N 1
ATOM 8336 C CA . PRO B 1 218 ? 59.405 -89.722 -14.899 1.00 6.18 188 PRO B CA 1
ATOM 8337 C C . PRO B 1 218 ? 60.286 -89.640 -13.675 1.00 5.74 188 PRO B C 1
ATOM 8338 O O . PRO B 1 218 ? 61.415 -90.066 -13.764 1.00 11.55 188 PRO B O 1
ATOM 8342 N N . TRP B 1 219 ? 59.863 -89.144 -12.529 1.00 6.25 189 TRP B N 1
ATOM 8343 C CA . TRP B 1 219 ? 60.766 -89.051 -11.388 1.00 10.37 189 TRP B CA 1
ATOM 8344 C C . TRP B 1 219 ? 60.697 -90.144 -10.360 1.00 13.98 189 TRP B C 1
ATOM 8345 O O . TRP B 1 219 ? 61.584 -90.236 -9.508 1.00 17.91 189 TRP B O 1
ATOM 8356 N N . GLU B 1 220 ? 59.701 -91.004 -10.361 1.00 14.12 190 GLU B N 1
ATOM 8357 C CA . GLU B 1 220 ? 59.593 -91.978 -9.309 1.00 15.52 190 GLU B CA 1
ATOM 8358 C C . GLU B 1 220 ? 60.418 -93.145 -9.617 1.00 17.56 190 GLU B C 1
ATOM 8359 O O . GLU B 1 220 ? 60.852 -93.362 -10.753 1.00 21.46 190 GLU B O 1
ATOM 8365 N N . ILE B 1 221 ? 60.603 -93.928 -8.583 1.00 12.37 191 ILE B N 1
ATOM 8366 C CA . ILE B 1 221 ? 61.092 -95.201 -8.792 1.00 10.34 191 ILE B CA 1
ATOM 8367 C C . ILE B 1 221 ? 59.894 -95.964 -8.227 1.00 12.05 191 ILE B C 1
ATOM 8368 O O . ILE B 1 221 ? 59.544 -95.826 -7.047 1.00 9.10 191 ILE B O 1
ATOM 8373 N N . GLU B 1 222 ? 59.155 -96.718 -9.028 1.00 13.40 192 GLU B N 1
ATOM 8374 C CA . GLU B 1 222 ? 58.063 -97.520 -8.525 1.00 14.28 192 GLU B CA 1
ATOM 8375 C C . GLU B 1 222 ? 58.721 -98.691 -7.906 1.00 18.84 192 GLU B C 1
ATOM 8376 O O . GLU B 1 222 ? 59.341 -99.407 -8.670 1.00 20.97 192 GLU B O 1
ATOM 8382 N N . ARG B 1 223 ? 58.659 -98.951 -6.586 1.00 19.77 193 ARG B N 1
ATOM 8383 C CA . ARG B 1 223 ? 59.340 -100.073 -6.043 1.00 17.83 193 ARG B CA 1
ATOM 8384 C C . ARG B 1 223 ? 58.307 -101.140 -5.891 1.00 16.97 193 ARG B C 1
ATOM 8385 O O . ARG B 1 223 ? 57.849 -101.475 -4.801 1.00 18.45 193 ARG B O 1
ATOM 8393 N N . ASN B 1 224 ? 57.950 -101.758 -6.986 1.00 16.78 194 ASN B N 1
ATOM 8394 C CA . ASN B 1 224 ? 56.990 -102.819 -6.962 1.00 20.09 194 ASN B CA 1
ATOM 8395 C C . ASN B 1 224 ? 57.338 -103.923 -6.015 1.00 20.09 194 ASN B C 1
ATOM 8396 O O . ASN B 1 224 ? 56.516 -104.753 -5.708 1.00 19.34 194 ASN B O 1
ATOM 8401 N N . GLU B 1 225 ? 58.611 -103.934 -5.602 1.00 19.54 195 GLU B N 1
ATOM 8402 C CA . GLU B 1 225 ? 59.216 -104.814 -4.663 1.00 14.78 195 GLU B CA 1
ATOM 8403 C C . GLU B 1 225 ? 58.746 -104.582 -3.229 1.00 15.17 195 GLU B C 1
ATOM 8404 O O . GLU B 1 225 ? 58.496 -105.471 -2.464 1.00 19.73 195 GLU B O 1
ATOM 8410 N N . VAL B 1 226 ? 58.582 -103.394 -2.804 1.00 13.38 196 VAL B N 1
ATOM 8411 C CA . VAL B 1 226 ? 58.194 -103.092 -1.445 1.00 9.88 196 VAL B CA 1
ATOM 8412 C C . VAL B 1 226 ? 56.684 -103.079 -1.405 1.00 7.44 196 VAL B C 1
ATOM 8413 O O . VAL B 1 226 ? 56.097 -102.142 -1.850 1.00 13.02 196 VAL B O 1
ATOM 8417 N N . GLN B 1 227 ? 56.041 -104.110 -0.939 1.00 8.61 197 GLN B N 1
ATOM 8418 C CA . GLN B 1 227 ? 54.587 -104.180 -0.735 1.00 6.57 197 GLN B CA 1
ATOM 8419 C C . GLN B 1 227 ? 54.215 -104.498 0.712 1.00 7.12 197 GLN B C 1
ATOM 8420 O O . GLN B 1 227 ? 54.308 -105.609 1.107 1.00 12.03 197 GLN B O 1
ATOM 8426 N N . ILE B 1 228 ? 53.822 -103.603 1.566 1.00 7.03 198 ILE B N 1
ATOM 8427 C CA . ILE B 1 228 ? 53.465 -103.846 2.974 1.00 9.09 198 ILE B CA 1
ATOM 8428 C C . ILE B 1 228 ? 51.979 -104.212 3.053 1.00 9.05 198 ILE B C 1
ATOM 8429 O O . ILE B 1 228 ? 51.214 -103.497 2.455 1.00 16.02 198 ILE B O 1
ATOM 8434 N N . PRO B 1 229 ? 51.454 -105.244 3.674 1.00 10.44 199 PRO B N 1
ATOM 8435 C CA . PRO B 1 229 ? 50.025 -105.421 4.031 1.00 9.34 199 PRO B CA 1
ATOM 8436 C C . PRO B 1 229 ? 49.568 -104.591 5.201 1.00 11.65 199 PRO B C 1
ATOM 8437 O O . PRO B 1 229 ? 50.322 -104.389 6.163 1.00 17.12 199 PRO B O 1
ATOM 8441 N N . VAL B 1 230 ? 48.344 -104.104 5.167 1.00 8.44 200 VAL B N 1
ATOM 8442 C CA . VAL B 1 230 ? 47.819 -103.234 6.169 1.00 4.44 200 VAL B CA 1
ATOM 8443 C C . VAL B 1 230 ? 46.423 -103.759 6.439 1.00 9.12 200 VAL B C 1
ATOM 8444 O O . VAL B 1 230 ? 45.725 -104.128 5.498 1.00 14.39 200 VAL B O 1
ATOM 8448 N N . THR B 1 231 ? 45.945 -103.743 7.673 1.00 11.65 201 THR B N 1
ATOM 8449 C CA . THR B 1 231 ? 44.717 -104.418 8.055 1.00 12.99 201 THR B CA 1
ATOM 8450 C C . THR B 1 231 ? 43.691 -103.554 8.680 1.00 14.50 201 THR B C 1
ATOM 8451 O O . THR B 1 231 ? 44.045 -102.668 9.422 1.00 16.88 201 THR B O 1
ATOM 8455 N N . PHE B 1 232 ? 42.425 -103.798 8.401 1.00 12.10 202 PHE B N 1
ATOM 8456 C CA . PHE B 1 232 ? 41.401 -103.026 9.010 1.00 12.66 202 PHE B CA 1
ATOM 8457 C C . PHE B 1 232 ? 40.338 -103.921 9.560 1.00 13.87 202 PHE B C 1
ATOM 8458 O O . PHE B 1 232 ? 40.187 -105.017 9.107 1.00 12.97 202 PHE B O 1
ATOM 8466 N N . TYR B 1 233 ? 39.621 -103.430 10.559 1.00 14.34 203 TYR B N 1
ATOM 8467 C CA . TYR B 1 233 ? 38.507 -104.064 11.234 1.00 11.40 203 TYR B CA 1
ATOM 8468 C C . TYR B 1 233 ? 39.041 -105.216 11.972 1.00 13.37 203 TYR B C 1
ATOM 8469 O O . TYR B 1 233 ? 40.220 -105.251 12.342 1.00 12.44 203 TYR B O 1
ATOM 8478 N N . GLY B 1 234 ? 38.192 -106.167 12.219 1.00 15.38 204 GLY B N 1
ATOM 8479 C CA . GLY B 1 234 ? 38.637 -107.348 12.823 1.00 19.03 204 GLY B CA 1
ATOM 8480 C C . GLY B 1 234 ? 38.374 -107.391 14.306 1.00 19.10 204 GLY B C 1
ATOM 8481 O O . GLY B 1 234 ? 37.571 -106.670 14.835 1.00 21.86 204 GLY B O 1
ATOM 8482 N N . TYR B 1 235 ? 39.037 -108.265 14.970 1.00 20.01 205 TYR B N 1
ATOM 8483 C CA . TYR B 1 235 ? 38.874 -108.414 16.381 1.00 25.41 205 TYR B CA 1
ATOM 8484 C C . TYR B 1 235 ? 40.189 -108.758 17.003 1.00 28.57 205 TYR B C 1
ATOM 8485 O O . TYR B 1 235 ? 41.108 -109.204 16.324 1.00 30.45 205 TYR B O 1
ATOM 8494 N N . VAL B 1 236 ? 40.268 -108.483 18.295 1.00 30.53 206 VAL B N 1
ATOM 8495 C CA . VAL B 1 236 ? 41.441 -108.840 19.045 1.00 30.30 206 VAL B CA 1
ATOM 8496 C C . VAL B 1 236 ? 40.895 -110.002 19.774 1.00 34.82 206 VAL B C 1
ATOM 8497 O O . VAL B 1 236 ? 39.711 -110.080 20.145 1.00 37.20 206 VAL B O 1
ATOM 8501 N N . ASP B 1 237 ? 41.793 -110.900 19.894 1.00 37.83 207 ASP B N 1
ATOM 8502 C CA . ASP B 1 237 ? 41.553 -112.093 20.575 1.00 39.67 207 ASP B CA 1
ATOM 8503 C C . ASP B 1 237 ? 42.819 -112.142 21.399 1.00 41.75 207 ASP B C 1
ATOM 8504 O O . ASP B 1 237 ? 43.924 -111.816 20.931 1.00 39.71 207 ASP B O 1
ATOM 8509 N N . ARG B 1 238 ? 42.646 -112.426 22.667 1.00 45.10 208 ARG B N 1
ATOM 8510 C CA . ARG B 1 238 ? 43.788 -112.607 23.530 1.00 48.66 208 ARG B CA 1
ATOM 8511 C C . ARG B 1 238 ? 44.016 -114.052 23.575 1.00 51.68 208 ARG B C 1
ATOM 8512 O O . ARG B 1 238 ? 44.862 -114.470 22.793 1.00 51.01 208 ARG B O 1
ATOM 8514 N N . PRO B 1 239 ? 43.340 -114.899 24.350 1.00 55.40 209 PRO B N 1
ATOM 8515 C CA . PRO B 1 239 ? 41.957 -115.350 24.127 1.00 56.70 209 PRO B CA 1
ATOM 8516 C C . PRO B 1 239 ? 40.883 -114.311 24.085 1.00 57.58 209 PRO B C 1
ATOM 8517 O O . PRO B 1 239 ? 40.332 -114.086 23.015 1.00 55.56 209 PRO B O 1
ATOM 8521 N N . THR B 1 244 ? 43.464 -108.988 29.896 1.00 49.98 214 THR B N 1
ATOM 8522 C CA . THR B 1 244 ? 44.141 -107.779 30.130 1.00 47.15 214 THR B CA 1
ATOM 8523 C C . THR B 1 244 ? 45.031 -107.377 28.961 1.00 42.92 214 THR B C 1
ATOM 8524 O O . THR B 1 244 ? 46.026 -107.988 28.636 1.00 44.08 214 THR B O 1
ATOM 8528 N N . THR B 1 245 C 44.583 -106.332 28.366 1.00 36.00 214 THR B N 1
ATOM 8529 C CA . THR B 1 245 C 45.195 -105.657 27.259 1.00 29.22 214 THR B CA 1
ATOM 8530 C C . THR B 1 245 C 46.719 -105.619 27.206 1.00 27.17 214 THR B C 1
ATOM 8531 O O . THR B 1 245 C 47.305 -105.693 26.134 1.00 27.14 214 THR B O 1
ATOM 8535 N N . LEU B 1 246 D 47.372 -105.488 28.372 1.00 24.72 214 LEU B N 1
ATOM 8536 C CA . LEU B 1 246 D 48.817 -105.357 28.465 1.00 20.80 214 LEU B CA 1
ATOM 8537 C C . LEU B 1 246 D 49.584 -106.406 27.765 1.00 20.60 214 LEU B C 1
ATOM 8538 O O . LEU B 1 246 D 50.764 -106.234 27.462 1.00 21.82 214 LEU B O 1
ATOM 8543 N N . SER B 1 247 E 48.933 -107.487 27.493 1.00 21.11 214 SER B N 1
ATOM 8544 C CA . SER B 1 247 E 49.629 -108.594 27.013 1.00 22.53 214 SER B CA 1
ATOM 8545 C C . SER B 1 247 E 49.643 -108.689 25.514 1.00 23.88 214 SER B C 1
ATOM 8546 O O . SER B 1 247 E 48.768 -108.193 24.828 1.00 24.82 214 SER B O 1
ATOM 8549 N N . ALA B 1 248 F 50.610 -109.397 24.991 1.00 24.88 214 ALA B N 1
ATOM 8550 C CA . ALA B 1 248 F 50.684 -109.615 23.561 1.00 25.42 214 ALA B CA 1
ATOM 8551 C C . ALA B 1 248 F 49.363 -110.230 23.144 1.00 26.80 214 ALA B C 1
ATOM 8552 O O . ALA B 1 248 F 48.949 -111.226 23.664 1.00 30.04 214 ALA B O 1
ATOM 8554 N N . SER B 1 249 G 48.661 -109.525 22.309 1.00 29.69 214 SER B N 1
ATOM 8555 C CA . SER B 1 249 G 47.343 -109.896 21.847 1.00 30.07 214 SER B CA 1
ATOM 8556 C C . SER B 1 249 G 47.367 -110.117 20.347 1.00 26.29 214 SER B C 1
ATOM 8557 O O . SER B 1 249 G 48.304 -109.685 19.682 1.00 25.61 214 SER B O 1
ATOM 8560 N N . GLN B 1 250 H 46.373 -110.772 19.785 1.00 25.00 214 GLN B N 1
ATOM 8561 C CA . GLN B 1 250 H 46.342 -111.007 18.363 1.00 24.15 214 GLN B CA 1
ATOM 8562 C C . GLN B 1 250 H 45.191 -110.290 17.732 1.00 24.25 214 GLN B C 1
ATOM 8563 O O . GLN B 1 250 H 44.024 -110.407 18.140 1.00 22.99 214 GLN B O 1
ATOM 8565 N N . TRP B 1 251 ? 45.551 -109.481 16.761 1.00 22.04 215 TRP B N 1
ATOM 8566 C CA . TRP B 1 251 ? 44.558 -108.801 15.989 1.00 20.12 215 TRP B CA 1
ATOM 8567 C C . TRP B 1 251 ? 44.293 -109.627 14.760 1.00 21.33 215 TRP B C 1
ATOM 8568 O O . TRP B 1 251 ? 45.168 -109.853 13.920 1.00 14.64 215 TRP B O 1
ATOM 8579 N N . ILE B 1 252 ? 43.088 -110.159 14.709 1.00 23.55 216 ILE B N 1
ATOM 8580 C CA . ILE B 1 252 ? 42.634 -110.890 13.564 1.00 25.40 216 ILE B CA 1
ATOM 8581 C C . ILE B 1 252 ? 41.746 -109.911 12.887 1.00 26.62 216 ILE B C 1
ATOM 8582 O O . ILE B 1 252 ? 40.584 -109.745 13.248 1.00 26.83 216 ILE B O 1
ATOM 8587 N N . GLY B 1 253 ? 42.343 -109.181 11.967 1.00 28.66 217 GLY B N 1
ATOM 8588 C CA . GLY B 1 253 ? 41.657 -108.156 11.260 1.00 29.13 217 GLY B CA 1
ATOM 8589 C C . GLY B 1 253 ? 40.663 -108.607 10.205 1.00 26.07 217 GLY B C 1
ATOM 8590 O O . GLY B 1 253 ? 40.600 -109.737 9.883 1.00 32.11 217 GLY B O 1
ATOM 8591 N N . GLY B 1 254 ? 39.903 -107.737 9.624 1.00 21.16 218 GLY B N 1
ATOM 8592 C CA . GLY B 1 254 ? 38.905 -108.113 8.651 1.00 21.18 218 GLY B CA 1
ATOM 8593 C C . GLY B 1 254 ? 39.185 -107.666 7.225 1.00 22.30 218 GLY B C 1
ATOM 8594 O O . GLY B 1 254 ? 38.512 -108.119 6.317 1.00 26.48 218 GLY B O 1
ATOM 8595 N N . GLU B 1 255 ? 40.104 -106.794 6.907 1.00 21.35 219 GLU B N 1
ATOM 8596 C CA . GLU B 1 255 ? 40.345 -106.388 5.537 1.00 18.52 219 GLU B CA 1
ATOM 8597 C C . GLU B 1 255 ? 41.839 -106.180 5.454 1.00 18.30 219 GLU B C 1
ATOM 8598 O O . GLU B 1 255 ? 42.469 -105.873 6.479 1.00 22.07 219 GLU B O 1
ATOM 8604 N N . ARG B 1 256 ? 42.449 -106.378 4.295 1.00 15.15 220 ARG B N 1
ATOM 8605 C CA . ARG B 1 256 ? 43.879 -106.149 4.156 1.00 18.89 220 ARG B CA 1
ATOM 8606 C C . ARG B 1 256 ? 44.056 -105.498 2.829 1.00 13.59 220 ARG B C 1
ATOM 8607 O O . ARG B 1 256 ? 43.420 -105.892 1.859 1.00 17.43 220 ARG B O 1
ATOM 8615 N N . VAL B 1 257 ? 44.860 -104.493 2.779 1.00 9.56 221 VAL B N 1
ATOM 8616 C CA . VAL B 1 257 ? 45.141 -103.805 1.544 1.00 8.32 221 VAL B CA 1
ATOM 8617 C C . VAL B 1 257 ? 46.646 -103.847 1.405 1.00 11.72 221 VAL B C 1
ATOM 8618 O O . VAL B 1 257 ? 47.306 -104.329 2.334 1.00 17.59 221 VAL B O 1
ATOM 8622 N N . LEU B 1 258 ? 47.213 -103.391 0.295 1.00 6.39 222 LEU B N 1
ATOM 8623 C CA . LEU B 1 258 ? 48.648 -103.438 0.143 1.00 7.43 222 LEU B CA 1
ATOM 8624 C C . LEU B 1 258 ? 49.197 -102.117 -0.056 1.00 9.43 222 LEU B C 1
ATOM 8625 O O . LEU B 1 258 ? 48.557 -101.365 -0.750 1.00 13.10 222 LEU B O 1
ATOM 8630 N N . ALA B 1 259 ? 50.362 -101.832 0.514 1.00 9.26 223 ALA B N 1
ATOM 8631 C CA . ALA B 1 259 ? 50.985 -100.585 0.369 1.00 8.90 223 ALA B CA 1
ATOM 8632 C C . ALA B 1 259 ? 52.191 -100.818 -0.520 1.00 11.46 223 ALA B C 1
ATOM 8633 O O . ALA B 1 259 ? 53.039 -101.611 -0.203 1.00 15.70 223 ALA B O 1
ATOM 8635 N N . VAL B 1 260 ? 52.273 -100.212 -1.679 1.00 10.37 224 VAL B N 1
ATOM 8636 C CA . VAL B 1 260 ? 53.395 -100.372 -2.573 1.00 7.44 224 VAL B CA 1
ATOM 8637 C C . VAL B 1 260 ? 54.094 -99.076 -2.525 1.00 7.99 224 VAL B C 1
ATOM 8638 O O . VAL B 1 260 ? 53.420 -98.087 -2.620 1.00 9.19 224 VAL B O 1
ATOM 8642 N N . ALA B 1 261 ? 55.413 -99.071 -2.335 1.00 5.19 225 ALA B N 1
ATOM 8643 C CA . ALA B 1 261 ? 56.214 -97.905 -2.267 1.00 2.00 225 ALA B CA 1
ATOM 8644 C C . ALA B 1 261 ? 56.616 -97.367 -3.619 1.00 4.42 225 ALA B C 1
ATOM 8645 O O . ALA B 1 261 ? 56.769 -98.078 -4.603 1.00 8.26 225 ALA B O 1
ATOM 8647 N N . TYR B 1 262 ? 56.760 -96.093 -3.660 1.00 2.00 226 TYR B N 1
ATOM 8648 C CA . TYR B 1 262 ? 57.261 -95.364 -4.798 1.00 2.00 226 TYR B CA 1
ATOM 8649 C C . TYR B 1 262 ? 58.300 -94.445 -4.212 1.00 5.18 226 TYR B C 1
ATOM 8650 O O . TYR B 1 262 ? 58.047 -93.755 -3.240 1.00 7.57 226 TYR B O 1
ATOM 8659 N N . ASP B 1 263 ? 59.520 -94.495 -4.722 1.00 4.20 227 ASP B N 1
ATOM 8660 C CA . ASP B 1 263 ? 60.611 -93.695 -4.285 1.00 2.00 227 ASP B CA 1
ATOM 8661 C C . ASP B 1 263 ? 60.884 -92.510 -5.131 1.00 6.63 227 ASP B C 1
ATOM 8662 O O . ASP B 1 263 ? 61.048 -92.530 -6.359 1.00 6.10 227 ASP B O 1
ATOM 8667 N N . PHE B 1 264 ? 60.960 -91.437 -4.452 1.00 7.36 228 PHE B N 1
ATOM 8668 C CA . PHE B 1 264 ? 61.229 -90.232 -5.101 1.00 10.79 228 PHE B CA 1
ATOM 8669 C C . PHE B 1 264 ? 62.608 -89.835 -4.581 1.00 9.79 228 PHE B C 1
ATOM 8670 O O . PHE B 1 264 ? 62.755 -89.707 -3.359 1.00 14.14 228 PHE B O 1
ATOM 8678 N N . PRO B 1 265 ? 63.657 -89.688 -5.395 1.00 7.65 229 PRO B N 1
ATOM 8679 C CA . PRO B 1 265 ? 64.968 -89.230 -4.964 1.00 7.59 229 PRO B CA 1
ATOM 8680 C C . PRO B 1 265 ? 64.944 -87.812 -4.580 1.00 6.82 229 PRO B C 1
ATOM 8681 O O . PRO B 1 265 ? 64.211 -87.088 -5.201 1.00 9.10 229 PRO B O 1
ATOM 8685 N N . VAL B 1 266 ? 65.704 -87.338 -3.604 1.00 7.17 230 VAL B N 1
ATOM 8686 C CA . VAL B 1 266 ? 65.668 -85.997 -3.179 1.00 6.71 230 VAL B CA 1
ATOM 8687 C C . VAL B 1 266 ? 67.098 -85.446 -3.137 1.00 5.44 230 VAL B C 1
ATOM 8688 O O . VAL B 1 266 ? 67.883 -85.795 -2.255 1.00 3.81 230 VAL B O 1
ATOM 8692 N N . PRO B 1 267 ? 67.499 -84.601 -4.068 1.00 4.35 231 PRO B N 1
ATOM 8693 C CA . PRO B 1 267 ? 68.814 -84.003 -4.110 1.00 5.33 231 PRO B CA 1
ATOM 8694 C C . PRO B 1 267 ? 68.924 -82.956 -3.073 1.00 7.64 231 PRO B C 1
ATOM 8695 O O . PRO B 1 267 ? 67.892 -82.448 -2.658 1.00 5.31 231 PRO B O 1
ATOM 8699 N N . GLY B 1 268 ? 70.197 -82.688 -2.734 1.00 13.35 232 GLY B N 1
ATOM 8700 C CA . GLY B 1 268 ? 70.651 -81.716 -1.793 1.00 11.43 232 GLY B CA 1
ATOM 8701 C C . GLY B 1 268 ? 71.551 -80.774 -2.540 1.00 11.94 232 GLY B C 1
ATOM 8702 O O . GLY B 1 268 ? 72.122 -81.135 -3.558 1.00 14.42 232 GLY B O 1
ATOM 8703 N N . PHE B 1 269 ? 71.719 -79.562 -2.149 1.00 15.75 233 PHE B N 1
ATOM 8704 C CA . PHE B 1 269 ? 72.546 -78.634 -2.890 1.00 13.68 233 PHE B CA 1
ATOM 8705 C C . PHE B 1 269 ? 74.014 -78.849 -2.588 1.00 14.82 233 PHE B C 1
ATOM 8706 O O . PHE B 1 269 ? 74.462 -78.891 -1.438 1.00 17.23 233 PHE B O 1
ATOM 8714 N N . LYS B 1 270 ? 74.756 -79.094 -3.655 1.00 18.41 234 LYS B N 1
ATOM 8715 C CA . LYS B 1 270 ? 76.194 -79.345 -3.604 1.00 23.72 234 LYS B CA 1
ATOM 8716 C C . LYS B 1 270 ? 76.605 -80.607 -2.958 1.00 22.99 234 LYS B C 1
ATOM 8717 O O . LYS B 1 270 ? 77.789 -80.899 -2.894 1.00 25.77 234 LYS B O 1
ATOM 8723 N N . THR B 1 271 ? 75.699 -81.395 -2.453 1.00 20.97 235 THR B N 1
ATOM 8724 C CA . THR B 1 271 ? 76.046 -82.632 -1.911 1.00 17.76 235 THR B CA 1
ATOM 8725 C C . THR B 1 271 ? 75.897 -83.559 -3.062 1.00 17.10 235 THR B C 1
ATOM 8726 O O . THR B 1 271 ? 75.391 -83.227 -4.132 1.00 17.70 235 THR B O 1
ATOM 8730 N N . SER B 1 272 ? 76.359 -84.724 -2.898 1.00 14.04 236 SER B N 1
ATOM 8731 C CA . SER B 1 272 ? 75.974 -85.708 -3.837 1.00 15.50 236 SER B CA 1
ATOM 8732 C C . SER B 1 272 ? 75.135 -86.673 -3.034 1.00 17.21 236 SER B C 1
ATOM 8733 O O . SER B 1 272 ? 74.975 -87.797 -3.377 1.00 20.53 236 SER B O 1
ATOM 8736 N N . ASN B 1 273 ? 74.587 -86.214 -1.919 1.00 18.04 237 ASN B N 1
ATOM 8737 C CA . ASN B 1 273 ? 73.861 -87.002 -0.958 1.00 19.24 237 ASN B CA 1
ATOM 8738 C C . ASN B 1 273 ? 72.464 -86.858 -1.519 1.00 16.01 237 ASN B C 1
ATOM 8739 O O . ASN B 1 273 ? 72.065 -85.780 -1.841 1.00 17.55 237 ASN B O 1
ATOM 8744 N N . VAL B 1 274 ? 71.816 -87.932 -1.836 1.00 12.06 238 VAL B N 1
ATOM 8745 C CA . VAL B 1 274 ? 70.460 -87.901 -2.331 1.00 8.97 238 VAL B CA 1
ATOM 8746 C C . VAL B 1 274 ? 69.681 -88.746 -1.375 1.00 8.59 238 VAL B C 1
ATOM 8747 O O . VAL B 1 274 ? 69.961 -89.878 -1.170 1.00 9.08 238 VAL B O 1
ATOM 8751 N N . ASN B 1 275 ? 68.724 -88.128 -0.742 1.00 7.12 239 ASN B N 1
ATOM 8752 C CA . ASN B 1 275 ? 67.872 -88.760 0.211 1.00 7.45 239 ASN B CA 1
ATOM 8753 C C . ASN B 1 275 ? 66.561 -89.180 -0.394 1.00 7.90 239 ASN B C 1
ATOM 8754 O O . ASN B 1 275 ? 66.333 -88.949 -1.576 1.00 11.24 239 ASN B O 1
ATOM 8759 N N . ASN B 1 276 ? 65.639 -89.776 0.332 1.00 8.95 240 ASN B N 1
ATOM 8760 C CA . ASN B 1 276 ? 64.495 -90.369 -0.295 1.00 8.66 240 ASN B CA 1
ATOM 8761 C C . ASN B 1 276 ? 63.156 -90.074 0.341 1.00 10.92 240 ASN B C 1
ATOM 8762 O O . ASN B 1 276 ? 63.050 -89.842 1.556 1.00 12.70 240 ASN B O 1
ATOM 8767 N N . LEU B 1 277 ? 62.148 -90.033 -0.529 1.00 7.67 241 LEU B N 1
ATOM 8768 C CA . LEU B 1 277 ? 60.780 -89.845 -0.118 1.00 6.33 241 LEU B CA 1
ATOM 8769 C C . LEU B 1 277 ? 60.147 -91.104 -0.534 1.00 8.37 241 LEU B C 1
ATOM 8770 O O . LEU B 1 277 ? 60.386 -91.508 -1.673 1.00 11.37 241 LEU B O 1
ATOM 8775 N N . ARG B 1 278 ? 59.451 -91.777 0.368 1.00 5.88 242 ARG B N 1
ATOM 8776 C CA . ARG B 1 278 ? 58.818 -92.975 0.022 1.00 8.25 242 ARG B CA 1
ATOM 8777 C C . ARG B 1 278 ? 57.332 -92.795 0.226 1.00 9.42 242 ARG B C 1
ATOM 8778 O O . ARG B 1 278 ? 56.862 -92.475 1.320 1.00 10.70 242 ARG B O 1
ATOM 8786 N N . LEU B 1 279 ? 56.589 -92.975 -0.854 1.00 6.49 243 LEU B N 1
ATOM 8787 C CA . LEU B 1 279 ? 55.163 -92.753 -0.839 1.00 5.18 243 LEU B CA 1
ATOM 8788 C C . LEU B 1 279 ? 54.496 -94.060 -1.042 1.00 4.20 243 LEU B C 1
ATOM 8789 O O . LEU B 1 279 ? 55.098 -94.890 -1.668 1.00 3.80 243 LEU B O 1
ATOM 8794 N N . TRP B 1 280 ? 53.301 -94.287 -0.510 1.00 2.00 244 TRP B N 1
ATOM 8795 C CA . TRP B 1 280 ? 52.628 -95.503 -0.627 1.00 2.00 244 TRP B CA 1
ATOM 8796 C C . TRP B 1 280 ? 51.410 -95.370 -1.507 1.00 2.00 244 TRP B C 1
ATOM 8797 O O . TRP B 1 280 ? 50.711 -94.409 -1.435 1.00 3.64 244 TRP B O 1
ATOM 8808 N N . GLN B 1 281 ? 51.117 -96.339 -2.316 1.00 5.45 245 GLN B N 1
ATOM 8809 C CA . GLN B 1 281 ? 49.908 -96.446 -3.132 1.00 3.07 245 GLN B CA 1
ATOM 8810 C C . GLN B 1 281 ? 49.146 -97.591 -2.574 1.00 2.29 245 GLN B C 1
ATOM 8811 O O . GLN B 1 281 ? 49.816 -98.545 -2.285 1.00 3.26 245 GLN B O 1
ATOM 8817 N N . ALA B 1 282 ? 47.821 -97.563 -2.414 1.00 2.00 246 ALA B N 1
ATOM 8818 C CA . ALA B 1 282 ? 47.113 -98.676 -1.878 1.00 2.00 246 ALA B CA 1
ATOM 8819 C C . ALA B 1 282 ? 46.697 -99.560 -2.990 1.00 2.98 246 ALA B C 1
ATOM 8820 O O . ALA B 1 282 ? 46.223 -99.083 -4.012 1.00 9.23 246 ALA B O 1
ATOM 8822 N N . ARG B 1 283 ? 46.864 -100.815 -2.870 1.00 2.89 247 ARG B N 1
ATOM 8823 C CA . ARG B 1 283 ? 46.470 -101.723 -3.903 1.00 2.70 247 ARG B CA 1
ATOM 8824 C C . ARG B 1 283 ? 45.635 -102.782 -3.249 1.00 5.08 247 ARG B C 1
ATOM 8825 O O . ARG B 1 283 ? 45.752 -102.957 -2.034 1.00 8.01 247 ARG B O 1
ATOM 8833 N N . PRO B 1 284 ? 44.682 -103.418 -3.930 1.00 5.09 248 PRO B N 1
ATOM 8834 C CA . PRO B 1 284 ? 43.888 -104.492 -3.427 1.00 3.43 248 PRO B CA 1
ATOM 8835 C C . PRO B 1 284 ? 44.706 -105.697 -3.265 1.00 8.80 248 PRO B C 1
ATOM 8836 O O . PRO B 1 284 ? 45.732 -105.842 -3.937 1.00 9.31 248 PRO B O 1
ATOM 8840 N N . THR B 1 285 ? 44.273 -106.594 -2.410 1.00 10.31 249 THR B N 1
ATOM 8841 C CA . THR B 1 285 ? 45.021 -107.769 -2.274 1.00 9.09 249 THR B CA 1
ATOM 8842 C C . THR B 1 285 ? 44.624 -108.563 -3.476 1.00 11.93 249 THR B C 1
ATOM 8843 O O . THR B 1 285 ? 45.391 -109.356 -3.936 1.00 15.89 249 THR B O 1
ATOM 8847 N N . THR B 1 286 ? 43.424 -108.369 -4.015 1.00 12.17 250 THR B N 1
ATOM 8848 C CA . THR B 1 286 ? 42.976 -109.055 -5.177 1.00 12.48 250 THR B CA 1
ATOM 8849 C C . THR B 1 286 ? 42.525 -108.097 -6.201 1.00 11.50 250 THR B C 1
ATOM 8850 O O . THR B 1 286 ? 41.508 -107.477 -6.013 1.00 10.32 250 THR B O 1
ATOM 8854 N N . GLU B 1 287 ? 43.292 -107.986 -7.280 1.00 14.31 251 GLU B N 1
ATOM 8855 C CA . GLU B 1 287 ? 43.016 -107.072 -8.340 1.00 17.28 251 GLU B CA 1
ATOM 8856 C C . GLU B 1 287 ? 41.739 -107.339 -9.104 1.00 19.06 251 GLU B C 1
ATOM 8857 O O . GLU B 1 287 ? 40.847 -106.531 -9.155 1.00 22.11 251 GLU B O 1
ATOM 8863 N N . PHE B 1 288 ? 41.686 -108.473 -9.707 1.00 18.45 252 PHE B N 1
ATOM 8864 C CA . PHE B 1 288 ? 40.544 -108.875 -10.501 1.00 15.53 252 PHE B CA 1
ATOM 8865 C C . PHE B 1 288 ? 39.950 -110.128 -9.952 1.00 11.84 252 PHE B C 1
ATOM 8866 O O . PHE B 1 288 ? 40.656 -110.987 -9.502 1.00 15.04 252 PHE B O 1
ATOM 8874 N N . ASP B 1 289 ? 38.639 -110.255 -9.921 1.00 12.67 253 ASP B N 1
ATOM 8875 C CA . ASP B 1 289 ? 37.998 -111.424 -9.495 1.00 13.39 253 ASP B CA 1
ATOM 8876 C C . ASP B 1 289 ? 37.317 -112.027 -10.709 1.00 13.18 253 ASP B C 1
ATOM 8877 O O . ASP B 1 289 ? 36.187 -111.666 -11.022 1.00 14.94 253 ASP B O 1
ATOM 8882 N N . LEU B 1 290 ? 37.931 -112.971 -11.385 1.00 12.49 254 LEU B N 1
ATOM 8883 C CA . LEU B 1 290 ? 37.362 -113.577 -12.572 1.00 8.08 254 LEU B CA 1
ATOM 8884 C C . LEU B 1 290 ? 36.049 -114.250 -12.286 1.00 12.15 254 LEU B C 1
ATOM 8885 O O . LEU B 1 290 ? 35.191 -114.177 -13.160 1.00 14.95 254 LEU B O 1
ATOM 8890 N N . ASN B 1 291 ? 35.807 -114.874 -11.125 1.00 15.99 255 ASN B N 1
ATOM 8891 C CA . ASN B 1 291 ? 34.528 -115.541 -10.846 1.00 11.98 255 ASN B CA 1
ATOM 8892 C C . ASN B 1 291 ? 33.347 -114.661 -11.124 1.00 14.56 255 ASN B C 1
ATOM 8893 O O . ASN B 1 291 ? 32.474 -114.924 -11.956 1.00 14.64 255 ASN B O 1
ATOM 8894 N N . LYS B 1 292 ? 33.478 -113.512 -10.536 1.00 15.39 256 LYS B N 1
ATOM 8895 C CA . LYS B 1 292 ? 32.477 -112.517 -10.560 1.00 12.62 256 LYS B CA 1
ATOM 8896 C C . LYS B 1 292 ? 32.231 -112.064 -11.979 1.00 11.65 256 LYS B C 1
ATOM 8897 O O . LYS B 1 292 ? 31.084 -112.019 -12.441 1.00 10.46 256 LYS B O 1
ATOM 8898 N N . PHE B 1 293 ? 33.330 -111.794 -12.681 1.00 7.82 257 PHE B N 1
ATOM 8899 C CA . PHE B 1 293 ? 33.249 -111.298 -14.038 1.00 11.96 257 PHE B CA 1
ATOM 8900 C C . PHE B 1 293 ? 32.586 -112.261 -14.951 1.00 13.15 257 PHE B C 1
ATOM 8901 O O . PHE B 1 293 ? 31.713 -111.929 -15.732 1.00 19.05 257 PHE B O 1
ATOM 8909 N N . ASN B 1 294 ? 32.938 -113.467 -14.815 1.00 13.01 258 ASN B N 1
ATOM 8910 C CA . ASN B 1 294 ? 32.401 -114.483 -15.630 1.00 13.20 258 ASN B CA 1
ATOM 8911 C C . ASN B 1 294 ? 30.919 -114.732 -15.390 1.00 15.83 258 ASN B C 1
ATOM 8912 O O . ASN B 1 294 ? 30.164 -115.139 -16.274 1.00 15.53 258 ASN B O 1
ATOM 8917 N N . ASN B 1 295 ? 30.468 -114.487 -14.174 1.00 15.33 259 ASN B N 1
ATOM 8918 C CA . ASN B 1 295 ? 29.051 -114.570 -13.900 1.00 17.10 259 ASN B CA 1
ATOM 8919 C C . ASN B 1 295 ? 28.352 -113.343 -14.292 1.00 16.35 259 ASN B C 1
ATOM 8920 O O . ASN B 1 295 ? 27.195 -113.120 -13.950 1.00 21.48 259 ASN B O 1
ATOM 8925 N N . GLY B 1 296 ? 29.010 -112.459 -14.975 1.00 12.48 260 GLY B N 1
ATOM 8926 C CA . GLY B 1 296 ? 28.345 -111.316 -15.393 1.00 14.30 260 GLY B CA 1
ATOM 8927 C C . GLY B 1 296 ? 28.259 -110.348 -14.287 1.00 15.18 260 GLY B C 1
ATOM 8928 O O . GLY B 1 296 ? 27.701 -109.323 -14.525 1.00 17.62 260 GLY B O 1
ATOM 8929 N N . ASP B 1 297 ? 28.831 -110.550 -13.103 1.00 13.75 261 ASP B N 1
ATOM 8930 C CA . ASP B 1 297 ? 28.764 -109.566 -12.084 1.00 15.57 261 ASP B CA 1
ATOM 8931 C C . ASP B 1 297 ? 30.009 -108.714 -12.202 1.00 13.68 261 ASP B C 1
ATOM 8932 O O . ASP B 1 297 ? 30.818 -108.559 -11.285 1.00 13.03 261 ASP B O 1
ATOM 8937 N N . TYR B 1 298 ? 30.084 -108.046 -13.339 1.00 14.43 262 TYR B N 1
ATOM 8938 C CA . TYR B 1 298 ? 31.240 -107.264 -13.715 1.00 15.05 262 TYR B CA 1
ATOM 8939 C C . TYR B 1 298 ? 31.622 -106.273 -12.669 1.00 16.05 262 TYR B C 1
ATOM 8940 O O . TYR B 1 298 ? 32.768 -106.185 -12.220 1.00 19.06 262 TYR B O 1
ATOM 8949 N N . LYS B 1 299 ? 30.617 -105.585 -12.191 1.00 19.67 263 LYS B N 1
ATOM 8950 C CA . LYS B 1 299 ? 30.800 -104.570 -11.204 1.00 18.15 263 LYS B CA 1
ATOM 8951 C C . LYS B 1 299 ? 31.514 -105.063 -9.968 1.00 18.69 263 LYS B C 1
ATOM 8952 O O . LYS B 1 299 ? 32.501 -104.517 -9.493 1.00 17.65 263 LYS B O 1
ATOM 8954 N N . ASN B 1 300 ? 31.070 -106.170 -9.479 1.00 19.94 264 ASN B N 1
ATOM 8955 C CA . ASN B 1 300 ? 31.719 -106.670 -8.316 1.00 19.11 264 ASN B CA 1
ATOM 8956 C C . ASN B 1 300 ? 33.013 -107.291 -8.643 1.00 14.34 264 ASN B C 1
ATOM 8957 O O . ASN B 1 300 ? 33.841 -107.307 -7.745 1.00 14.18 264 ASN B O 1
ATOM 8962 N N . SER B 1 301 ? 33.304 -107.751 -9.843 1.00 14.71 265 SER B N 1
ATOM 8963 C CA . SER B 1 301 ? 34.578 -108.388 -10.044 1.00 17.02 265 SER B CA 1
ATOM 8964 C C . SER B 1 301 ? 35.770 -107.515 -9.873 1.00 13.90 265 SER B C 1
ATOM 8965 O O . SER B 1 301 ? 36.879 -107.992 -9.672 1.00 11.92 265 SER B O 1
ATOM 8968 N N . VAL B 1 302 ? 35.509 -106.261 -9.981 1.00 7.83 266 VAL B N 1
ATOM 8969 C CA . VAL B 1 302 ? 36.550 -105.314 -9.813 1.00 7.52 266 VAL B CA 1
ATOM 8970 C C . VAL B 1 302 ? 36.386 -104.533 -8.522 1.00 10.93 266 VAL B C 1
ATOM 8971 O O . VAL B 1 302 ? 37.201 -103.698 -8.179 1.00 12.32 266 VAL B O 1
ATOM 8975 N N . ALA B 1 303 ? 35.364 -104.838 -7.711 1.00 15.56 267 ALA B N 1
ATOM 8976 C CA . ALA B 1 303 ? 35.049 -104.195 -6.453 1.00 14.09 267 ALA B CA 1
ATOM 8977 C C . ALA B 1 303 ? 36.155 -103.995 -5.418 1.00 16.66 267 ALA B C 1
ATOM 8978 O O . ALA B 1 303 ? 36.294 -102.967 -4.830 1.00 15.17 267 ALA B O 1
ATOM 8980 N N . GLN B 1 304 ? 36.965 -104.982 -5.186 1.00 20.90 268 GLN B N 1
ATOM 8981 C CA . GLN B 1 304 ? 38.046 -104.945 -4.205 1.00 21.10 268 GLN B CA 1
ATOM 8982 C C . GLN B 1 304 ? 38.994 -103.850 -4.580 1.00 20.82 268 GLN B C 1
ATOM 8983 O O . GLN B 1 304 ? 39.259 -102.989 -3.779 1.00 25.65 268 GLN B O 1
ATOM 8989 N N . GLN B 1 305 ? 39.398 -103.839 -5.851 1.00 19.61 269 GLN B N 1
ATOM 8990 C CA . GLN B 1 305 ? 40.265 -102.873 -6.462 1.00 14.36 269 GLN B CA 1
ATOM 8991 C C . GLN B 1 305 ? 39.745 -101.561 -6.162 1.00 13.31 269 GLN B C 1
ATOM 8992 O O . GLN B 1 305 ? 40.504 -100.765 -5.665 1.00 16.03 269 GLN B O 1
ATOM 8998 N N . GLN B 1 306 ? 38.444 -101.381 -6.383 1.00 13.46 270 GLN B N 1
ATOM 8999 C CA . GLN B 1 306 ? 37.810 -100.166 -6.113 1.00 14.14 270 GLN B CA 1
ATOM 9000 C C . GLN B 1 306 ? 37.994 -99.784 -4.664 1.00 14.76 270 GLN B C 1
ATOM 9001 O O . GLN B 1 306 ? 38.583 -98.767 -4.450 1.00 15.31 270 GLN B O 1
ATOM 9003 N N . ARG B 1 307 ? 37.608 -100.580 -3.668 1.00 17.83 271 ARG B N 1
ATOM 9004 C CA . ARG B 1 307 ? 37.765 -100.242 -2.256 1.00 18.61 271 ARG B CA 1
ATOM 9005 C C . ARG B 1 307 ? 39.205 -99.867 -1.955 1.00 17.65 271 ARG B C 1
ATOM 9006 O O . ARG B 1 307 ? 39.440 -98.778 -1.554 1.00 17.63 271 ARG B O 1
ATOM 9014 N N . ALA B 1 308 ? 40.174 -100.687 -2.232 1.00 16.14 272 ALA B N 1
ATOM 9015 C CA . ALA B 1 308 ? 41.587 -100.407 -2.015 1.00 15.23 272 ALA B CA 1
ATOM 9016 C C . ALA B 1 308 ? 42.051 -99.081 -2.479 1.00 13.76 272 ALA B C 1
ATOM 9017 O O . ALA B 1 308 ? 42.563 -98.303 -1.702 1.00 14.19 272 ALA B O 1
ATOM 9019 N N . GLU B 1 309 ? 41.787 -98.798 -3.740 1.00 9.44 273 GLU B N 1
ATOM 9020 C CA . GLU B 1 309 ? 42.192 -97.602 -4.325 1.00 13.31 273 GLU B CA 1
ATOM 9021 C C . GLU B 1 309 ? 41.554 -96.402 -3.733 1.00 12.62 273 GLU B C 1
ATOM 9022 O O . GLU B 1 309 ? 42.084 -95.341 -3.950 1.00 14.04 273 GLU B O 1
ATOM 9028 N N . SER B 1 310 ? 40.474 -96.499 -2.944 1.00 8.62 274 SER B N 1
ATOM 9029 C CA . SER B 1 310 ? 39.909 -95.391 -2.284 1.00 8.65 274 SER B CA 1
ATOM 9030 C C . SER B 1 310 ? 40.949 -94.786 -1.370 1.00 10.94 274 SER B C 1
ATOM 9031 O O . SER B 1 310 ? 41.133 -93.618 -1.351 1.00 20.27 274 SER B O 1
ATOM 9034 N N . ILE B 1 311 ? 41.708 -95.576 -0.664 1.00 8.30 275 ILE B N 1
ATOM 9035 C CA . ILE B 1 311 ? 42.683 -95.129 0.312 1.00 6.08 275 ILE B CA 1
ATOM 9036 C C . ILE B 1 311 ? 43.742 -94.239 -0.285 1.00 7.12 275 ILE B C 1
ATOM 9037 O O . ILE B 1 311 ? 44.194 -93.384 0.432 1.00 13.06 275 ILE B O 1
ATOM 9042 N N . THR B 1 312 ? 44.233 -94.358 -1.517 1.00 7.15 276 THR B N 1
ATOM 9043 C CA . THR B 1 312 ? 45.162 -93.388 -2.009 1.00 5.35 276 THR B CA 1
ATOM 9044 C C . THR B 1 312 ? 44.597 -92.650 -3.189 1.00 5.83 276 THR B C 1
ATOM 9045 O O . THR B 1 312 ? 45.333 -91.986 -3.911 1.00 12.72 276 THR B O 1
ATOM 9049 N N . ALA B 1 313 ? 43.283 -92.688 -3.421 1.00 4.52 277 ALA B N 1
ATOM 9050 C CA . ALA B 1 313 ? 42.729 -91.949 -4.515 1.00 3.57 277 ALA B CA 1
ATOM 9051 C C . ALA B 1 313 ? 42.804 -90.508 -4.355 1.00 5.83 277 ALA B C 1
ATOM 9052 O O . ALA B 1 313 ? 43.269 -89.882 -5.294 1.00 9.91 277 ALA B O 1
ATOM 9054 N N . VAL B 1 314 ? 42.428 -89.956 -3.205 1.00 8.82 278 VAL B N 1
ATOM 9055 C CA . VAL B 1 314 ? 42.289 -88.571 -3.035 1.00 7.77 278 VAL B CA 1
ATOM 9056 C C . VAL B 1 314 ? 42.772 -88.123 -1.666 1.00 9.43 278 VAL B C 1
ATOM 9057 O O . VAL B 1 314 ? 42.596 -88.776 -0.652 1.00 11.50 278 VAL B O 1
ATOM 9061 N N . LEU B 1 315 ? 43.416 -87.015 -1.626 1.00 12.39 279 LEU B N 1
ATOM 9062 C CA . LEU B 1 315 ? 43.922 -86.452 -0.394 1.00 16.03 279 LEU B CA 1
ATOM 9063 C C . LEU B 1 315 ? 42.808 -85.811 0.399 1.00 19.23 279 LEU B C 1
ATOM 9064 O O . LEU B 1 315 ? 41.921 -85.231 -0.190 1.00 22.96 279 LEU B O 1
ATOM 9069 N N . TYR B 1 316 ? 42.851 -85.881 1.743 1.00 19.35 280 TYR B N 1
ATOM 9070 C CA . TYR B 1 316 ? 41.814 -85.373 2.633 1.00 12.14 280 TYR B CA 1
ATOM 9071 C C . TYR B 1 316 ? 40.394 -85.761 2.210 1.00 9.68 280 TYR B C 1
ATOM 9072 O O . TYR B 1 316 ? 39.566 -84.930 1.949 1.00 10.36 280 TYR B O 1
ATOM 9081 N N . PRO B 1 317 ? 40.022 -86.998 2.127 1.00 7.62 281 PRO B N 1
ATOM 9082 C CA . PRO B 1 317 ? 38.689 -87.394 1.704 1.00 4.88 281 PRO B CA 1
ATOM 9083 C C . PRO B 1 317 ? 37.615 -86.839 2.588 1.00 8.75 281 PRO B C 1
ATOM 9084 O O . PRO B 1 317 ? 37.786 -86.745 3.808 1.00 13.66 281 PRO B O 1
ATOM 9088 N N . ASN B 1 318 ? 36.500 -86.455 1.985 1.00 15.09 282 ASN B N 1
ATOM 9089 C CA . ASN B 1 318 ? 35.402 -85.880 2.722 1.00 18.01 282 ASN B CA 1
ATOM 9090 C C . ASN B 1 318 ? 34.862 -86.696 3.864 1.00 22.73 282 ASN B C 1
ATOM 9091 O O . ASN B 1 318 ? 34.105 -87.616 3.694 1.00 24.88 282 ASN B O 1
ATOM 9096 N N . ASP B 1 319 ? 35.291 -86.311 5.051 1.00 28.35 283 ASP B N 1
ATOM 9097 C CA . ASP B 1 319 ? 34.921 -86.948 6.290 1.00 31.42 283 ASP B CA 1
ATOM 9098 C C . ASP B 1 319 ? 33.669 -86.423 6.947 1.00 32.17 283 ASP B C 1
ATOM 9099 O O . ASP B 1 319 ? 33.351 -86.771 8.080 1.00 30.42 283 ASP B O 1
ATOM 9104 N N . ASN B 1 320 ? 32.903 -85.598 6.296 1.00 34.82 284 ASN B N 1
ATOM 9105 C CA . ASN B 1 320 ? 31.693 -85.061 6.867 1.00 34.03 284 ASN B CA 1
ATOM 9106 C C . ASN B 1 320 ? 30.542 -86.033 6.928 1.00 29.50 284 ASN B C 1
ATOM 9107 O O . ASN B 1 320 ? 29.380 -85.671 6.838 1.00 33.41 284 ASN B O 1
ATOM 9112 N N . PHE B 1 321 ? 30.786 -87.276 7.072 1.00 25.12 285 PHE B N 1
ATOM 9113 C CA . PHE B 1 321 ? 29.793 -88.294 7.199 1.00 23.63 285 PHE B CA 1
ATOM 9114 C C . PHE B 1 321 ? 30.579 -89.486 7.548 1.00 25.62 285 PHE B C 1
ATOM 9115 O O . PHE B 1 321 ? 31.753 -89.597 7.186 1.00 28.91 285 PHE B O 1
ATOM 9123 N N . ALA B 1 322 ? 29.935 -90.426 8.192 1.00 28.37 286 ALA B N 1
ATOM 9124 C CA . ALA B 1 322 ? 30.567 -91.590 8.685 1.00 27.47 286 ALA B CA 1
ATOM 9125 C C . ALA B 1 322 ? 31.548 -92.234 7.762 1.00 27.10 286 ALA B C 1
ATOM 9126 O O . ALA B 1 322 ? 32.645 -92.546 8.188 1.00 28.91 286 ALA B O 1
ATOM 9128 N N . GLN B 1 323 ? 31.196 -92.365 6.486 1.00 26.80 287 GLN B N 1
ATOM 9129 C CA . GLN B 1 323 ? 32.022 -93.018 5.497 1.00 24.47 287 GLN B CA 1
ATOM 9130 C C . GLN B 1 323 ? 33.367 -92.356 5.281 1.00 20.72 287 GLN B C 1
ATOM 9131 O O . GLN B 1 323 ? 34.391 -92.975 5.109 1.00 20.73 287 GLN B O 1
ATOM 9133 N N . GLY B 1 324 ? 33.371 -91.092 5.386 1.00 17.44 288 GLY B N 1
ATOM 9134 C CA . GLY B 1 324 ? 34.577 -90.336 5.215 1.00 15.47 288 GLY B CA 1
ATOM 9135 C C . GLY B 1 324 ? 35.369 -90.365 6.498 1.00 13.90 288 GLY B C 1
ATOM 9136 O O . GLY B 1 324 ? 36.585 -90.445 6.449 1.00 11.47 288 GLY B O 1
ATOM 9137 N N . LYS B 1 325 ? 34.731 -90.311 7.670 1.00 15.75 289 LYS B N 1
ATOM 9138 C CA . LYS B 1 325 ? 35.422 -90.396 8.946 1.00 16.89 289 LYS B CA 1
ATOM 9139 C C . LYS B 1 325 ? 36.193 -91.628 8.946 1.00 15.13 289 LYS B C 1
ATOM 9140 O O . LYS B 1 325 ? 37.389 -91.648 9.237 1.00 24.19 289 LYS B O 1
ATOM 9146 N N . GLU B 1 326 ? 35.520 -92.638 8.506 1.00 11.67 290 GLU B N 1
ATOM 9147 C CA . GLU B 1 326 ? 36.102 -93.892 8.394 1.00 12.23 290 GLU B CA 1
ATOM 9148 C C . GLU B 1 326 ? 37.263 -93.950 7.422 1.00 11.02 290 GLU B C 1
ATOM 9149 O O . GLU B 1 326 ? 38.306 -94.473 7.760 1.00 12.98 290 GLU B O 1
ATOM 9155 N N . LEU B 1 327 ? 37.104 -93.428 6.212 1.00 8.23 291 LEU B N 1
ATOM 9156 C CA . LEU B 1 327 ? 38.142 -93.455 5.202 1.00 3.66 291 LEU B CA 1
ATOM 9157 C C . LEU B 1 327 ? 39.344 -92.667 5.621 1.00 3.44 291 LEU B C 1
ATOM 9158 O O . LEU B 1 327 ? 40.463 -93.097 5.395 1.00 5.31 291 LEU B O 1
ATOM 9163 N N . ARG B 1 328 ? 39.169 -91.569 6.272 1.00 5.99 292 ARG B N 1
ATOM 9164 C CA . ARG B 1 328 ? 40.287 -90.790 6.756 1.00 9.70 292 ARG B CA 1
ATOM 9165 C C . ARG B 1 328 ? 41.039 -91.577 7.787 1.00 13.14 292 ARG B C 1
ATOM 9166 O O . ARG B 1 328 ? 42.268 -91.663 7.696 1.00 15.46 292 ARG B O 1
ATOM 9174 N N . LEU B 1 329 ? 40.360 -92.225 8.734 1.00 12.33 293 LEU B N 1
ATOM 9175 C CA . LEU B 1 329 ? 41.080 -92.983 9.702 1.00 10.79 293 LEU B CA 1
ATOM 9176 C C . LEU B 1 329 ? 41.787 -94.093 9.026 1.00 11.62 293 LEU B C 1
ATOM 9177 O O . LEU B 1 329 ? 42.966 -94.331 9.284 1.00 9.32 293 LEU B O 1
ATOM 9182 N N . LYS B 1 330 ? 41.100 -94.700 8.073 1.00 17.05 294 LYS B N 1
ATOM 9183 C CA . LYS B 1 330 ? 41.565 -95.801 7.308 1.00 14.20 294 LYS B CA 1
ATOM 9184 C C . LYS B 1 330 ? 42.859 -95.472 6.569 1.00 10.22 294 LYS B C 1
ATOM 9185 O O . LYS B 1 330 ? 43.844 -96.157 6.626 1.00 11.45 294 LYS B O 1
ATOM 9191 N N . GLN B 1 331 ? 42.886 -94.359 5.935 1.00 9.52 295 GLN B N 1
ATOM 9192 C CA . GLN B 1 331 ? 44.030 -93.836 5.218 1.00 10.44 295 GLN B CA 1
ATOM 9193 C C . GLN B 1 331 ? 45.186 -93.538 6.176 1.00 10.64 295 GLN B C 1
ATOM 9194 O O . GLN B 1 331 ? 46.319 -93.936 5.942 1.00 11.69 295 GLN B O 1
ATOM 9200 N N . GLN B 1 332 ? 44.937 -92.886 7.301 1.00 12.39 296 GLN B N 1
ATOM 9201 C CA . GLN B 1 332 ? 45.964 -92.556 8.288 1.00 8.65 296 GLN B CA 1
ATOM 9202 C C . GLN B 1 332 ? 46.536 -93.759 8.931 1.00 8.46 296 GLN B C 1
ATOM 9203 O O . GLN B 1 332 ? 47.740 -93.810 9.232 1.00 6.05 296 GLN B O 1
ATOM 9209 N N . TYR B 1 333 ? 45.715 -94.767 9.124 1.00 5.99 297 TYR B N 1
ATOM 9210 C CA . TYR B 1 333 ? 46.273 -95.948 9.617 1.00 7.04 297 TYR B CA 1
ATOM 9211 C C . TYR B 1 333 ? 47.162 -96.508 8.529 1.00 7.15 297 TYR B C 1
ATOM 9212 O O . TYR B 1 333 ? 48.344 -96.661 8.827 1.00 9.52 297 TYR B O 1
ATOM 9221 N N . PHE B 1 334 ? 46.697 -96.769 7.294 1.00 7.21 298 PHE B N 1
ATOM 9222 C CA . PHE B 1 334 ? 47.476 -97.291 6.177 1.00 2.90 298 PHE B CA 1
ATOM 9223 C C . PHE B 1 334 ? 48.894 -96.709 6.029 1.00 3.39 298 PHE B C 1
ATOM 9224 O O . PHE B 1 334 ? 49.910 -97.367 5.999 1.00 4.65 298 PHE B O 1
ATOM 9232 N N . TRP B 1 335 ? 49.023 -95.455 6.014 1.00 2.99 299 TRP B N 1
ATOM 9233 C CA . TRP B 1 335 ? 50.308 -94.828 5.894 1.00 4.06 299 TRP B CA 1
ATOM 9234 C C . TRP B 1 335 ? 51.111 -95.001 7.157 1.00 7.16 299 TRP B C 1
ATOM 9235 O O . TRP B 1 335 ? 52.304 -95.271 7.008 1.00 9.54 299 TRP B O 1
ATOM 9246 N N . CYS B 1 336 ? 50.554 -94.880 8.375 1.00 8.43 300 CYS B N 1
ATOM 9247 C CA . CYS B 1 336 ? 51.330 -95.098 9.602 1.00 7.26 300 CYS B CA 1
ATOM 9248 C C . CYS B 1 336 ? 51.860 -96.459 9.758 1.00 4.71 300 CYS B C 1
ATOM 9249 O O . CYS B 1 336 ? 53.017 -96.682 10.101 1.00 3.08 300 CYS B O 1
ATOM 9252 N N . ALA B 1 337 ? 51.012 -97.371 9.397 1.00 2.00 301 ALA B N 1
ATOM 9253 C CA . ALA B 1 337 ? 51.272 -98.722 9.436 1.00 3.36 301 ALA B CA 1
ATOM 9254 C C . ALA B 1 337 ? 52.425 -99.120 8.529 1.00 7.30 301 ALA B C 1
ATOM 9255 O O . ALA B 1 337 ? 53.432 -99.642 8.996 1.00 9.46 301 ALA B O 1
ATOM 9257 N N . ALA B 1 338 ? 52.284 -98.866 7.221 1.00 6.61 302 ALA B N 1
ATOM 9258 C CA . ALA B 1 338 ? 53.271 -99.186 6.217 1.00 3.11 302 ALA B CA 1
ATOM 9259 C C . ALA B 1 338 ? 54.611 -98.518 6.481 1.00 4.05 302 ALA B C 1
ATOM 9260 O O . ALA B 1 338 ? 55.665 -99.125 6.507 1.00 4.10 302 ALA B O 1
ATOM 9262 N N . SER B 1 339 ? 54.593 -97.281 6.762 1.00 5.24 303 SER B N 1
ATOM 9263 C CA . SER B 1 339 ? 55.792 -96.566 7.088 1.00 5.82 303 SER B CA 1
ATOM 9264 C C . SER B 1 339 ? 56.475 -97.077 8.334 1.00 6.10 303 SER B C 1
ATOM 9265 O O . SER B 1 339 ? 57.686 -97.281 8.312 1.00 6.80 303 SER B O 1
ATOM 9268 N N . LEU B 1 340 ? 55.770 -97.355 9.432 1.00 8.84 304 LEU B N 1
ATOM 9269 C CA . LEU B 1 340 ? 56.427 -97.883 10.607 1.00 7.57 304 LEU B CA 1
ATOM 9270 C C . LEU B 1 340 ? 57.016 -99.169 10.277 1.00 11.45 304 LEU B C 1
ATOM 9271 O O . LEU B 1 340 ? 58.156 -99.428 10.634 1.00 13.62 304 LEU B O 1
ATOM 9276 N N . HIS B 1 341 ? 56.299 -99.954 9.506 1.00 12.57 305 HIS B N 1
ATOM 9277 C CA . HIS B 1 341 ? 56.784 -101.192 9.093 1.00 14.25 305 HIS B CA 1
ATOM 9278 C C . HIS B 1 341 ? 58.118 -101.084 8.378 1.00 16.26 305 HIS B C 1
ATOM 9279 O O . HIS B 1 341 ? 59.027 -101.850 8.616 1.00 17.06 305 HIS B O 1
ATOM 9286 N N . ASP B 1 342 ? 58.207 -100.176 7.442 1.00 17.16 306 ASP B N 1
ATOM 9287 C CA . ASP B 1 342 ? 59.412 -100.000 6.653 1.00 11.72 306 ASP B CA 1
ATOM 9288 C C . ASP B 1 342 ? 60.513 -99.480 7.577 1.00 9.46 306 ASP B C 1
ATOM 9289 O O . ASP B 1 342 ? 61.649 -99.918 7.489 1.00 8.49 306 ASP B O 1
ATOM 9294 N N . ILE B 1 343 ? 60.172 -98.658 8.543 1.00 6.78 307 ILE B N 1
ATOM 9295 C CA . ILE B 1 343 ? 61.120 -98.131 9.510 1.00 4.56 307 ILE B CA 1
ATOM 9296 C C . ILE B 1 343 ? 61.613 -99.182 10.448 1.00 7.32 307 ILE B C 1
ATOM 9297 O O . ILE B 1 343 ? 62.791 -99.158 10.772 1.00 7.54 307 ILE B O 1
ATOM 9302 N N . LEU B 1 344 ? 60.845 -100.140 10.899 1.00 8.20 308 LEU B N 1
ATOM 9303 C CA . LEU B 1 344 ? 61.395 -101.150 11.725 1.00 11.68 308 LEU B CA 1
ATOM 9304 C C . LEU B 1 344 ? 62.138 -102.160 10.900 1.00 17.65 308 LEU B C 1
ATOM 9305 O O . LEU B 1 344 ? 63.082 -102.761 11.401 1.00 17.66 308 LEU B O 1
ATOM 9310 N N . ARG B 1 345 ? 61.767 -102.381 9.628 1.00 17.75 309 ARG B N 1
ATOM 9311 C CA . ARG B 1 345 ? 62.430 -103.342 8.813 1.00 16.39 309 ARG B CA 1
ATOM 9312 C C . ARG B 1 345 ? 63.900 -102.982 8.629 1.00 16.66 309 ARG B C 1
ATOM 9313 O O . ARG B 1 345 ? 64.818 -103.724 8.879 1.00 19.50 309 ARG B O 1
ATOM 9321 N N . ARG B 1 346 ? 64.110 -101.786 8.231 1.00 18.24 310 ARG B N 1
ATOM 9322 C CA . ARG B 1 346 ? 65.436 -101.254 8.036 1.00 18.20 310 ARG B CA 1
ATOM 9323 C C . ARG B 1 346 ? 66.223 -101.384 9.338 1.00 21.43 310 ARG B C 1
ATOM 9324 O O . ARG B 1 346 ? 67.375 -101.792 9.296 1.00 23.26 310 ARG B O 1
ATOM 9332 N N . PHE B 1 347 ? 65.591 -101.161 10.510 1.00 23.06 311 PHE B N 1
ATOM 9333 C CA . PHE B 1 347 ? 66.242 -101.248 11.829 1.00 18.26 311 PHE B CA 1
ATOM 9334 C C . PHE B 1 347 ? 66.709 -102.598 12.103 1.00 15.39 311 PHE B C 1
ATOM 9335 O O . PHE B 1 347 ? 67.825 -102.784 12.602 1.00 13.55 311 PHE B O 1
ATOM 9343 N N . LYS B 1 348 ? 65.909 -103.563 11.757 1.00 14.19 312 LYS B N 1
ATOM 9344 C CA . LYS B 1 348 ? 66.349 -104.847 12.054 1.00 11.19 312 LYS B CA 1
ATOM 9345 C C . LYS B 1 348 ? 67.491 -105.231 11.153 1.00 13.73 312 LYS B C 1
ATOM 9346 O O . LYS B 1 348 ? 68.215 -106.085 11.566 1.00 19.73 312 LYS B O 1
ATOM 9352 N N . LYS B 1 349 ? 67.810 -104.638 10.008 1.00 13.39 313 LYS B N 1
ATOM 9353 C CA . LYS B 1 349 ? 69.051 -104.973 9.326 1.00 13.04 313 LYS B CA 1
ATOM 9354 C C . LYS B 1 349 ? 70.228 -104.603 10.213 1.00 13.04 313 LYS B C 1
ATOM 9355 O O . LYS B 1 349 ? 71.301 -105.135 10.069 1.00 13.60 313 LYS B O 1
ATOM 9361 N N . SER B 1 350 ? 70.096 -103.689 11.134 1.00 13.97 314 SER B N 1
ATOM 9362 C CA . SER B 1 350 ? 71.203 -103.318 11.998 1.00 15.41 314 SER B CA 1
ATOM 9363 C C . SER B 1 350 ? 71.559 -104.396 12.956 1.00 17.33 314 SER B C 1
ATOM 9364 O O . SER B 1 350 ? 72.687 -104.517 13.411 1.00 17.69 314 SER B O 1
ATOM 9366 N N . LYS B 1 351 ? 70.578 -105.213 13.246 1.00 22.33 315 LYS B N 1
ATOM 9367 C CA . LYS B 1 351 ? 70.678 -106.259 14.207 1.00 30.55 315 LYS B CA 1
ATOM 9368 C C . LYS B 1 351 ? 70.987 -105.724 15.610 1.00 34.03 315 LYS B C 1
ATOM 9369 O O . LYS B 1 351 ? 71.416 -106.378 16.552 1.00 38.42 315 LYS B O 1
ATOM 9371 N N . ARG B 1 352 ? 70.638 -104.500 15.784 1.00 34.22 324 ARG B N 1
ATOM 9372 C CA . ARG B 1 352 ? 70.847 -103.836 17.043 1.00 33.82 324 ARG B CA 1
ATOM 9373 C C . ARG B 1 352 ? 69.699 -104.170 17.986 1.00 34.11 324 ARG B C 1
ATOM 9374 O O . ARG B 1 352 ? 68.584 -104.466 17.537 1.00 37.43 324 ARG B O 1
ATOM 9382 N N . PRO B 1 353 ? 69.912 -104.164 19.299 1.00 30.37 325 PRO B N 1
ATOM 9383 C CA . PRO B 1 353 ? 68.895 -104.457 20.289 1.00 27.46 325 PRO B CA 1
ATOM 9384 C C . PRO B 1 353 ? 67.786 -103.475 20.271 1.00 26.05 325 PRO B C 1
ATOM 9385 O O . PRO B 1 353 ? 68.104 -102.341 20.146 1.00 31.06 325 PRO B O 1
ATOM 9389 N N . TRP B 1 354 ? 66.513 -103.829 20.477 1.00 24.03 326 TRP B N 1
ATOM 9390 C CA . TRP B 1 354 ? 65.434 -102.909 20.578 1.00 20.27 326 TRP B CA 1
ATOM 9391 C C . TRP B 1 354 ? 65.714 -101.822 21.526 1.00 21.47 326 TRP B C 1
ATOM 9392 O O . TRP B 1 354 ? 65.293 -100.756 21.247 1.00 25.32 326 TRP B O 1
ATOM 9403 N N . THR B 1 355 ? 66.476 -102.011 22.600 1.00 23.12 327 THR B N 1
ATOM 9404 C CA . THR B 1 355 ? 66.778 -100.975 23.522 1.00 24.28 327 THR B CA 1
ATOM 9405 C C . THR B 1 355 ? 67.584 -99.885 22.908 1.00 22.40 327 THR B C 1
ATOM 9406 O O . THR B 1 355 ? 67.652 -98.863 23.500 1.00 22.85 327 THR B O 1
ATOM 9410 N N . GLU B 1 356 ? 68.175 -100.063 21.724 1.00 20.66 328 GLU B N 1
ATOM 9411 C CA . GLU B 1 356 ? 68.888 -99.035 21.046 1.00 22.73 328 GLU B CA 1
ATOM 9412 C C . GLU B 1 356 ? 68.065 -98.337 19.998 1.00 22.97 328 GLU B C 1
ATOM 9413 O O . GLU B 1 356 ? 68.544 -97.383 19.420 1.00 21.65 328 GLU B O 1
ATOM 9419 N N . PHE B 1 357 ? 66.815 -98.753 19.749 1.00 21.79 329 PHE B N 1
ATOM 9420 C CA . PHE B 1 357 ? 65.935 -98.119 18.801 1.00 17.84 329 PHE B CA 1
ATOM 9421 C C . PHE B 1 357 ? 65.931 -96.678 19.035 1.00 16.44 329 PHE B C 1
ATOM 9422 O O . PHE B 1 357 ? 66.324 -96.036 18.067 1.00 18.49 329 PHE B O 1
ATOM 9430 N N . PRO B 1 358 ? 65.683 -96.087 20.209 1.00 12.63 330 PRO B N 1
ATOM 9431 C CA . PRO B 1 358 ? 65.721 -94.700 20.378 1.00 10.06 330 PRO B CA 1
ATOM 9432 C C . PRO B 1 358 ? 67.065 -94.109 20.005 1.00 11.64 330 PRO B C 1
ATOM 9433 O O . PRO B 1 358 ? 67.158 -93.014 19.573 1.00 13.77 330 PRO B O 1
ATOM 9437 N N . ASP B 1 359 ? 68.156 -94.812 20.121 1.00 13.22 331 ASP B N 1
ATOM 9438 C CA . ASP B 1 359 ? 69.446 -94.260 19.772 1.00 18.09 331 ASP B CA 1
ATOM 9439 C C . ASP B 1 359 ? 69.638 -94.242 18.260 1.00 18.97 331 ASP B C 1
ATOM 9440 O O . ASP B 1 359 ? 70.530 -93.587 17.745 1.00 19.88 331 ASP B O 1
ATOM 9445 N N . GLN B 1 360 ? 68.842 -94.978 17.519 1.00 18.59 332 GLN B N 1
ATOM 9446 C CA . GLN B 1 360 ? 68.966 -95.025 16.078 1.00 19.32 332 GLN B CA 1
ATOM 9447 C C . GLN B 1 360 ? 67.801 -94.457 15.297 1.00 17.57 332 GLN B C 1
ATOM 9448 O O . GLN B 1 360 ? 68.006 -94.059 14.158 1.00 18.71 332 GLN B O 1
ATOM 9454 N N . VAL B 1 361 ? 66.576 -94.351 15.785 1.00 13.79 333 VAL B N 1
ATOM 9455 C CA . VAL B 1 361 ? 65.498 -93.875 14.960 1.00 14.25 333 VAL B CA 1
ATOM 9456 C C . VAL B 1 361 ? 64.924 -92.678 15.577 1.00 14.66 333 VAL B C 1
ATOM 9457 O O . VAL B 1 361 ? 64.640 -92.707 16.770 1.00 16.07 333 VAL B O 1
ATOM 9461 N N . ALA B 1 362 ? 64.704 -91.642 14.832 1.00 13.92 334 ALA B N 1
ATOM 9462 C CA . ALA B 1 362 ? 64.020 -90.513 15.346 1.00 12.60 334 ALA B CA 1
ATOM 9463 C C . ALA B 1 362 ? 62.776 -90.360 14.471 1.00 10.96 334 ALA B C 1
ATOM 9464 O O . ALA B 1 362 ? 62.956 -90.224 13.261 1.00 19.30 334 ALA B O 1
ATOM 9466 N N . ILE B 1 363 ? 61.518 -90.414 14.905 1.00 5.70 335 ILE B N 1
ATOM 9467 C CA . ILE B 1 363 ? 60.387 -90.272 13.997 1.00 3.89 335 ILE B CA 1
ATOM 9468 C C . ILE B 1 363 ? 59.680 -89.041 14.364 1.00 7.65 335 ILE B C 1
ATOM 9469 O O . ILE B 1 363 ? 59.270 -88.868 15.525 1.00 7.30 335 ILE B O 1
ATOM 9474 N N . GLN B 1 364 ? 59.513 -88.169 13.403 1.00 7.74 336 GLN B N 1
ATOM 9475 C CA . GLN B 1 364 ? 58.864 -86.957 13.676 1.00 9.13 336 GLN B CA 1
ATOM 9476 C C . GLN B 1 364 ? 57.409 -86.973 13.232 1.00 5.62 336 GLN B C 1
ATOM 9477 O O . GLN B 1 364 ? 57.097 -87.286 12.087 1.00 4.98 336 GLN B O 1
ATOM 9483 N N . LEU B 1 365 ? 56.479 -86.632 14.086 1.00 3.99 337 LEU B N 1
ATOM 9484 C CA . LEU B 1 365 ? 55.099 -86.667 13.697 1.00 4.42 337 LEU B CA 1
ATOM 9485 C C . LEU B 1 365 ? 54.826 -85.321 13.248 1.00 11.48 337 LEU B C 1
ATOM 9486 O O . LEU B 1 365 ? 54.823 -84.422 14.063 1.00 15.60 337 LEU B O 1
ATOM 9491 N N . ASN B 1 366 ? 54.695 -85.122 11.937 1.00 14.05 338 ASN B N 1
ATOM 9492 C CA . ASN B 1 366 ? 54.369 -83.849 11.484 1.00 14.04 338 ASN B CA 1
ATOM 9493 C C . ASN B 1 366 ? 52.858 -83.731 11.635 1.00 13.83 338 ASN B C 1
ATOM 9494 O O . ASN B 1 366 ? 52.071 -84.200 10.821 1.00 21.31 338 ASN B O 1
ATOM 9499 N N . ASP B 1 367 ? 52.463 -83.179 12.766 1.00 11.39 339 ASP B N 1
ATOM 9500 C CA . ASP B 1 367 ? 51.088 -82.993 13.188 1.00 9.64 339 ASP B CA 1
ATOM 9501 C C . ASP B 1 367 ? 50.433 -84.235 13.691 1.00 7.88 339 ASP B C 1
ATOM 9502 O O . ASP B 1 367 ? 51.075 -85.223 13.759 1.00 11.16 339 ASP B O 1
ATOM 9507 N N . THR B 1 368 ? 49.176 -84.297 14.104 1.00 7.60 340 THR B N 1
ATOM 9508 C CA . THR B 1 368 ? 48.547 -85.446 14.649 1.00 11.54 340 THR B CA 1
ATOM 9509 C C . THR B 1 368 ? 48.214 -86.589 13.757 1.00 16.18 340 THR B C 1
ATOM 9510 O O . THR B 1 368 ? 48.156 -87.690 14.207 1.00 19.74 340 THR B O 1
ATOM 9514 N N . HIS B 1 369 ? 48.020 -86.368 12.468 1.00 16.68 341 HIS B N 1
ATOM 9515 C CA . HIS B 1 369 ? 47.743 -87.378 11.506 1.00 11.29 341 HIS B CA 1
ATOM 9516 C C . HIS B 1 369 ? 48.571 -88.595 11.667 1.00 8.97 341 HIS B C 1
ATOM 9517 O O . HIS B 1 369 ? 47.941 -89.601 11.525 1.00 16.19 341 HIS B O 1
ATOM 9524 N N . PRO B 1 370 ? 49.872 -88.676 11.979 1.00 3.59 342 PRO B N 1
ATOM 9525 C CA . PRO B 1 370 ? 50.511 -89.902 12.187 1.00 4.52 342 PRO B CA 1
ATOM 9526 C C . PRO B 1 370 ? 50.564 -90.365 13.631 1.00 8.65 342 PRO B C 1
ATOM 9527 O O . PRO B 1 370 ? 51.378 -91.197 13.932 1.00 12.38 342 PRO B O 1
ATOM 9531 N N . THR B 1 371 ? 49.702 -89.948 14.557 1.00 7.23 343 THR B N 1
ATOM 9532 C CA . THR B 1 371 ? 49.780 -90.382 15.938 1.00 6.46 343 THR B CA 1
ATOM 9533 C C . THR B 1 371 ? 49.548 -91.830 16.049 1.00 6.61 343 THR B C 1
ATOM 9534 O O . THR B 1 371 ? 50.155 -92.448 16.898 1.00 8.22 343 THR B O 1
ATOM 9538 N N . LEU B 1 372 ? 48.769 -92.452 15.171 1.00 9.92 344 LEU B N 1
ATOM 9539 C CA . LEU B 1 372 ? 48.611 -93.843 15.205 1.00 10.85 344 LEU B CA 1
ATOM 9540 C C . LEU B 1 372 ? 49.937 -94.547 15.103 1.00 13.53 344 LEU B C 1
ATOM 9541 O O . LEU B 1 372 ? 50.010 -95.628 15.598 1.00 18.20 344 LEU B O 1
ATOM 9546 N N . ALA B 1 373 ? 51.013 -93.971 14.552 1.00 11.16 345 ALA B N 1
ATOM 9547 C CA . ALA B 1 373 ? 52.325 -94.558 14.528 1.00 8.81 345 ALA B CA 1
ATOM 9548 C C . ALA B 1 373 ? 52.817 -94.889 15.928 1.00 11.41 345 ALA B C 1
ATOM 9549 O O . ALA B 1 373 ? 53.485 -95.853 16.103 1.00 13.78 345 ALA B O 1
ATOM 9551 N N . ILE B 1 374 ? 52.486 -94.130 16.954 1.00 12.90 346 ILE B N 1
ATOM 9552 C CA . ILE B 1 374 ? 52.844 -94.371 18.364 1.00 11.33 346 ILE B CA 1
ATOM 9553 C C . ILE B 1 374 ? 52.208 -95.645 18.827 1.00 14.49 346 ILE B C 1
ATOM 9554 O O . ILE B 1 374 ? 52.868 -96.569 19.220 1.00 16.35 346 ILE B O 1
ATOM 9559 N N . VAL B 1 375 ? 50.881 -95.709 18.697 1.00 9.95 347 VAL B N 1
ATOM 9560 C CA . VAL B 1 375 ? 50.081 -96.801 19.118 1.00 10.44 347 VAL B CA 1
ATOM 9561 C C . VAL B 1 375 ? 50.462 -98.006 18.357 1.00 12.82 347 VAL B C 1
ATOM 9562 O O . VAL B 1 375 ? 50.356 -99.077 18.858 1.00 15.09 347 VAL B O 1
ATOM 9566 N N . GLU B 1 376 ? 50.849 -97.856 17.092 1.00 16.72 348 GLU B N 1
ATOM 9567 C CA . GLU B 1 376 ? 51.289 -98.898 16.255 1.00 14.25 348 GLU B CA 1
ATOM 9568 C C . GLU B 1 376 ? 52.669 -99.371 16.679 1.00 16.42 348 GLU B C 1
ATOM 9569 O O . GLU B 1 376 ? 52.819 -100.545 16.744 1.00 18.41 348 GLU B O 1
ATOM 9575 N N . LEU B 1 377 ? 53.677 -98.552 16.995 1.00 12.08 349 LEU B N 1
ATOM 9576 C CA . LEU B 1 377 ? 54.969 -99.028 17.413 1.00 8.18 349 LEU B CA 1
ATOM 9577 C C . LEU B 1 377 ? 54.727 -99.751 18.711 1.00 10.06 349 LEU B C 1
ATOM 9578 O O . LEU B 1 377 ? 55.182 -100.837 18.831 1.00 15.64 349 LEU B O 1
ATOM 9583 N N . GLN B 1 378 ? 53.920 -99.267 19.639 1.00 9.85 350 GLN B N 1
ATOM 9584 C CA . GLN B 1 378 ? 53.620 -99.983 20.860 1.00 12.03 350 GLN B CA 1
ATOM 9585 C C . GLN B 1 378 ? 52.965 -101.275 20.528 1.00 14.75 350 GLN B C 1
ATOM 9586 O O . GLN B 1 378 ? 53.410 -102.263 21.042 1.00 13.30 350 GLN B O 1
ATOM 9592 N N . ARG B 1 379 ? 51.964 -101.289 19.627 1.00 14.17 351 ARG B N 1
ATOM 9593 C CA . ARG B 1 379 ? 51.330 -102.466 19.192 1.00 12.48 351 ARG B CA 1
ATOM 9594 C C . ARG B 1 379 ? 52.338 -103.414 18.631 1.00 15.14 351 ARG B C 1
ATOM 9595 O O . ARG B 1 379 ? 52.306 -104.526 19.057 1.00 14.26 351 ARG B O 1
ATOM 9603 N N . VAL B 1 380 ? 53.273 -103.072 17.741 1.00 15.89 352 VAL B N 1
ATOM 9604 C CA . VAL B 1 380 ? 54.109 -104.064 17.187 1.00 18.70 352 VAL B CA 1
ATOM 9605 C C . VAL B 1 380 ? 55.112 -104.485 18.229 1.00 23.45 352 VAL B C 1
ATOM 9606 O O . VAL B 1 380 ? 55.324 -105.647 18.337 1.00 26.16 352 VAL B O 1
ATOM 9610 N N . LEU B 1 381 ? 55.688 -103.626 19.053 1.00 22.86 353 LEU B N 1
ATOM 9611 C CA . LEU B 1 381 ? 56.676 -104.032 20.033 1.00 21.42 353 LEU B CA 1
ATOM 9612 C C . LEU B 1 381 ? 56.046 -104.925 21.067 1.00 20.70 353 LEU B C 1
ATOM 9613 O O . LEU B 1 381 ? 56.651 -105.880 21.430 1.00 26.37 353 LEU B O 1
ATOM 9618 N N . VAL B 1 382 ? 54.831 -104.692 21.513 1.00 19.18 354 VAL B N 1
ATOM 9619 C CA . VAL B 1 382 ? 54.182 -105.561 22.436 1.00 20.33 354 VAL B CA 1
ATOM 9620 C C . VAL B 1 382 ? 53.613 -106.717 21.704 1.00 22.59 354 VAL B C 1
ATOM 9621 O O . VAL B 1 382 ? 54.062 -107.767 21.995 1.00 32.11 354 VAL B O 1
ATOM 9625 N N . ASP B 1 383 ? 52.708 -106.647 20.735 1.00 21.42 355 ASP B N 1
ATOM 9626 C CA . ASP B 1 383 ? 52.134 -107.797 20.137 1.00 19.30 355 ASP B CA 1
ATOM 9627 C C . ASP B 1 383 ? 53.016 -108.625 19.272 1.00 19.00 355 ASP B C 1
ATOM 9628 O O . ASP B 1 383 ? 52.930 -109.793 19.351 1.00 21.29 355 ASP B O 1
ATOM 9633 N N . LEU B 1 384 ? 53.874 -108.081 18.437 1.00 20.78 356 LEU B N 1
ATOM 9634 C CA . LEU B 1 384 ? 54.658 -108.855 17.531 1.00 20.26 356 LEU B CA 1
ATOM 9635 C C . LEU B 1 384 ? 56.026 -109.070 18.135 1.00 21.91 356 LEU B C 1
ATOM 9636 O O . LEU B 1 384 ? 56.477 -110.146 18.251 1.00 24.63 356 LEU B O 1
ATOM 9641 N N . GLU B 1 385 ? 56.706 -108.041 18.538 1.00 22.34 357 GLU B N 1
ATOM 9642 C CA . GLU B 1 385 ? 58.041 -108.124 19.088 1.00 21.12 357 GLU B CA 1
ATOM 9643 C C . GLU B 1 385 ? 58.130 -108.578 20.544 1.00 16.95 357 GLU B C 1
ATOM 9644 O O . GLU B 1 385 ? 59.234 -108.819 21.028 1.00 17.39 357 GLU B O 1
ATOM 9650 N N . LYS B 1 386 ? 57.003 -108.680 21.255 1.00 10.56 358 LYS B N 1
ATOM 9651 C CA . LYS B 1 386 ? 56.920 -109.200 22.599 1.00 13.99 358 LYS B CA 1
ATOM 9652 C C . LYS B 1 386 ? 57.724 -108.515 23.690 1.00 17.20 358 LYS B C 1
ATOM 9653 O O . LYS B 1 386 ? 58.300 -109.125 24.593 1.00 18.86 358 LYS B O 1
ATOM 9659 N N . LEU B 1 387 ? 57.824 -107.237 23.654 1.00 15.08 359 LEU B N 1
ATOM 9660 C CA . LEU B 1 387 ? 58.534 -106.585 24.724 1.00 13.18 359 LEU B CA 1
ATOM 9661 C C . LEU B 1 387 ? 57.558 -106.404 25.871 1.00 16.92 359 LEU B C 1
ATOM 9662 O O . LEU B 1 387 ? 56.358 -106.689 25.784 1.00 18.58 359 LEU B O 1
ATOM 9667 N N . ASP B 1 388 ? 58.069 -106.014 27.024 1.00 17.88 360 ASP B N 1
ATOM 9668 C CA . ASP B 1 388 ? 57.209 -105.730 28.140 1.00 18.71 360 ASP B CA 1
ATOM 9669 C C . ASP B 1 388 ? 56.486 -104.507 27.764 1.00 17.39 360 ASP B C 1
ATOM 9670 O O . ASP B 1 388 ? 57.087 -103.635 27.165 1.00 11.35 360 ASP B O 1
ATOM 9675 N N . TRP B 1 389 ? 55.230 -104.392 28.185 1.00 17.14 361 TRP B N 1
ATOM 9676 C CA . TRP B 1 389 ? 54.462 -103.251 27.899 1.00 17.44 361 TRP B CA 1
ATOM 9677 C C . TRP B 1 389 ? 55.232 -102.082 28.364 1.00 18.52 361 TRP B C 1
ATOM 9678 O O . TRP B 1 389 ? 55.379 -101.139 27.641 1.00 23.96 361 TRP B O 1
ATOM 9689 N N . HIS B 1 390 ? 55.819 -102.138 29.544 1.00 20.13 362 HIS B N 1
ATOM 9690 C CA . HIS B 1 390 ? 56.520 -101.009 30.000 1.00 22.93 362 HIS B CA 1
ATOM 9691 C C . HIS B 1 390 ? 57.861 -100.776 29.331 1.00 22.38 362 HIS B C 1
ATOM 9692 O O . HIS B 1 390 ? 58.242 -99.665 29.158 1.00 25.54 362 HIS B O 1
ATOM 9699 N N . GLU B 1 391 ? 58.553 -101.749 28.838 1.00 20.56 363 GLU B N 1
ATOM 9700 C CA . GLU B 1 391 ? 59.848 -101.507 28.220 1.00 22.38 363 GLU B CA 1
ATOM 9701 C C . GLU B 1 391 ? 59.630 -100.921 26.833 1.00 25.05 363 GLU B C 1
ATOM 9702 O O . GLU B 1 391 ? 60.305 -100.007 26.429 1.00 29.69 363 GLU B O 1
ATOM 9708 N N . ALA B 1 392 ? 58.619 -101.424 26.125 1.00 26.93 364 ALA B N 1
ATOM 9709 C CA . ALA B 1 392 ? 58.201 -100.988 24.810 1.00 21.02 364 ALA B CA 1
ATOM 9710 C C . ALA B 1 392 ? 57.791 -99.588 24.848 1.00 20.56 364 ALA B C 1
ATOM 9711 O O . ALA B 1 392 ? 58.303 -98.772 24.092 1.00 18.72 364 ALA B O 1
ATOM 9713 N N . TRP B 1 393 ? 56.926 -99.284 25.810 1.00 19.14 365 TRP B N 1
ATOM 9714 C CA . TRP B 1 393 ? 56.468 -97.983 25.965 1.00 22.07 365 TRP B CA 1
ATOM 9715 C C . TRP B 1 393 ? 57.606 -97.018 26.206 1.00 20.59 365 TRP B C 1
ATOM 9716 O O . TRP B 1 393 ? 57.561 -95.918 25.750 1.00 19.94 365 TRP B O 1
ATOM 9727 N N . ASP B 1 394 ? 58.653 -97.398 26.894 1.00 20.39 366 ASP B N 1
ATOM 9728 C CA . ASP B 1 394 ? 59.789 -96.555 27.072 1.00 26.87 366 ASP B CA 1
ATOM 9729 C C . ASP B 1 394 ? 60.466 -96.270 25.742 1.00 26.71 366 ASP B C 1
ATOM 9730 O O . ASP B 1 394 ? 60.909 -95.184 25.513 1.00 29.81 366 ASP B O 1
ATOM 9735 N N . ILE B 1 395 ? 60.523 -97.216 24.845 1.00 22.04 367 ILE B N 1
ATOM 9736 C CA . ILE B 1 395 ? 61.127 -97.028 23.535 1.00 21.04 367 ILE B CA 1
ATOM 9737 C C . ILE B 1 395 ? 60.260 -96.101 22.713 1.00 20.38 367 ILE B C 1
ATOM 9738 O O . ILE B 1 395 ? 60.768 -95.127 22.207 1.00 19.05 367 ILE B O 1
ATOM 9743 N N . VAL B 1 396 ? 58.945 -96.324 22.646 1.00 13.58 368 VAL B N 1
ATOM 9744 C CA . VAL B 1 396 ? 58.031 -95.499 21.933 1.00 10.90 368 VAL B CA 1
ATOM 9745 C C . VAL B 1 396 ? 58.265 -94.104 22.334 1.00 14.74 368 VAL B C 1
ATOM 9746 O O . VAL B 1 396 ? 58.608 -93.288 21.510 1.00 18.67 368 VAL B O 1
ATOM 9750 N N . THR B 1 397 ? 58.247 -93.883 23.635 1.00 15.36 369 THR B N 1
ATOM 9751 C CA . THR B 1 397 ? 58.392 -92.631 24.235 1.00 11.54 369 THR B CA 1
ATOM 9752 C C . THR B 1 397 ? 59.651 -91.927 23.790 1.00 11.18 369 THR B C 1
ATOM 9753 O O . THR B 1 397 ? 59.654 -90.818 23.371 1.00 14.32 369 THR B O 1
ATOM 9757 N N . LYS B 1 398 ? 60.762 -92.590 23.832 1.00 12.55 370 LYS B N 1
ATOM 9758 C CA . LYS B 1 398 ? 62.001 -92.011 23.415 1.00 11.87 370 LYS B CA 1
ATOM 9759 C C . LYS B 1 398 ? 62.142 -91.911 21.902 1.00 11.92 370 LYS B C 1
ATOM 9760 O O . LYS B 1 398 ? 63.004 -91.184 21.457 1.00 14.85 370 LYS B O 1
ATOM 9766 N N . THR B 1 399 ? 61.304 -92.531 21.087 1.00 12.48 371 THR B N 1
ATOM 9767 C CA . THR B 1 399 ? 61.422 -92.478 19.636 1.00 6.46 371 THR B CA 1
ATOM 9768 C C . THR B 1 399 ? 60.665 -91.359 19.031 1.00 4.45 371 THR B C 1
ATOM 9769 O O . THR B 1 399 ? 61.105 -90.815 18.032 1.00 5.51 371 THR B O 1
ATOM 9773 N N . PHE B 1 400 ? 59.543 -90.940 19.563 1.00 6.94 372 PHE B N 1
ATOM 9774 C CA . PHE B 1 400 ? 58.757 -89.947 18.914 1.00 9.49 372 PHE B CA 1
ATOM 9775 C C . PHE B 1 400 ? 58.914 -88.577 19.396 1.00 14.64 372 PHE B C 1
ATOM 9776 O O . PHE B 1 400 ? 59.334 -88.303 20.533 1.00 17.46 372 PHE B O 1
ATOM 9784 N N . ALA B 1 401 ? 58.602 -87.691 18.494 1.00 15.06 373 ALA B N 1
ATOM 9785 C CA . ALA B 1 401 ? 58.488 -86.349 18.815 1.00 16.39 373 ALA B CA 1
ATOM 9786 C C . ALA B 1 401 ? 57.362 -85.841 17.935 1.00 19.00 373 ALA B C 1
ATOM 9787 O O . ALA B 1 401 ? 57.193 -86.239 16.782 1.00 21.85 373 ALA B O 1
ATOM 9789 N N . TYR B 1 402 ? 56.605 -84.921 18.429 1.00 17.71 374 TYR B N 1
ATOM 9790 C CA . TYR B 1 402 ? 55.424 -84.417 17.774 1.00 11.39 374 TYR B CA 1
ATOM 9791 C C . TYR B 1 402 ? 55.542 -82.989 17.446 1.00 11.60 374 TYR B C 1
ATOM 9792 O O . TYR B 1 402 ? 55.820 -82.231 18.354 1.00 14.96 374 TYR B O 1
ATOM 9801 N N . THR B 1 403 ? 55.388 -82.546 16.204 1.00 7.96 375 THR B N 1
ATOM 9802 C CA . THR B 1 403 ? 55.347 -81.180 15.963 1.00 6.85 375 THR B CA 1
ATOM 9803 C C . THR B 1 403 ? 53.867 -80.872 15.946 1.00 10.21 375 THR B C 1
ATOM 9804 O O . THR B 1 403 ? 53.082 -81.558 15.303 1.00 12.37 375 THR B O 1
ATOM 9808 N N . ASN B 1 404 ? 53.471 -79.855 16.636 1.00 10.29 376 ASN B N 1
ATOM 9809 C CA . ASN B 1 404 ? 52.087 -79.473 16.732 1.00 9.59 376 ASN B CA 1
ATOM 9810 C C . ASN B 1 404 ? 51.919 -78.228 15.959 1.00 13.68 376 ASN B C 1
ATOM 9811 O O . ASN B 1 404 ? 52.698 -77.301 16.063 1.00 11.83 376 ASN B O 1
ATOM 9816 N N . HIS B 1 405 ? 50.879 -78.193 15.132 1.00 18.71 377 HIS B N 1
ATOM 9817 C CA . HIS B 1 405 ? 50.655 -77.095 14.269 1.00 20.35 377 HIS B CA 1
ATOM 9818 C C . HIS B 1 405 ? 49.344 -76.446 14.621 1.00 24.68 377 HIS B C 1
ATOM 9819 O O . HIS B 1 405 ? 49.013 -75.489 13.988 1.00 23.98 377 HIS B O 1
ATOM 9826 N N . THR B 1 406 ? 48.616 -76.890 15.652 1.00 30.01 378 THR B N 1
ATOM 9827 C CA . THR B 1 406 ? 47.281 -76.419 15.937 1.00 33.97 378 THR B CA 1
ATOM 9828 C C . THR B 1 406 ? 47.250 -75.409 17.015 1.00 37.72 378 THR B C 1
ATOM 9829 O O . THR B 1 406 ? 48.017 -75.461 17.972 1.00 40.64 378 THR B O 1
ATOM 9831 N N . VAL B 1 407 ? 46.453 -74.420 16.809 1.00 42.61 379 VAL B N 1
ATOM 9832 C CA . VAL B 1 407 ? 46.235 -73.466 17.831 1.00 44.80 379 VAL B CA 1
ATOM 9833 C C . VAL B 1 407 ? 44.984 -73.888 18.608 1.00 47.79 379 VAL B C 1
ATOM 9834 O O . VAL B 1 407 ? 45.018 -74.519 19.655 1.00 46.57 379 VAL B O 1
ATOM 9835 N N . MET B 1 408 ? 43.830 -73.578 18.019 1.00 48.37 380 MET B N 1
ATOM 9836 C CA . MET B 1 408 ? 42.530 -73.835 18.623 1.00 44.46 380 MET B CA 1
ATOM 9837 C C . MET B 1 408 ? 42.262 -75.248 18.837 1.00 41.64 380 MET B C 1
ATOM 9838 O O . MET B 1 408 ? 42.225 -75.979 17.871 1.00 42.85 380 MET B O 1
ATOM 9839 N N . GLN B 1 409 ? 42.017 -75.576 20.105 1.00 40.16 381 GLN B N 1
ATOM 9840 C CA . GLN B 1 409 ? 41.722 -76.870 20.558 1.00 41.06 381 GLN B CA 1
ATOM 9841 C C . GLN B 1 409 ? 40.731 -77.640 19.735 1.00 42.39 381 GLN B C 1
ATOM 9842 O O . GLN B 1 409 ? 40.860 -78.798 19.591 1.00 45.48 381 GLN B O 1
ATOM 9844 N N . GLU B 1 410 ? 39.733 -76.996 19.174 1.00 45.34 382 GLU B N 1
ATOM 9845 C CA . GLU B 1 410 ? 38.708 -77.602 18.344 1.00 44.68 382 GLU B CA 1
ATOM 9846 C C . GLU B 1 410 ? 39.276 -78.319 17.146 1.00 42.14 382 GLU B C 1
ATOM 9847 O O . GLU B 1 410 ? 38.729 -79.298 16.738 1.00 43.49 382 GLU B O 1
ATOM 9848 N N . ALA B 1 411 ? 40.388 -77.859 16.582 1.00 38.79 383 ALA B N 1
ATOM 9849 C CA . ALA B 1 411 ? 40.980 -78.476 15.445 1.00 34.17 383 ALA B CA 1
ATOM 9850 C C . ALA B 1 411 ? 41.787 -79.630 15.861 1.00 33.60 383 ALA B C 1
ATOM 9851 O O . ALA B 1 411 ? 42.451 -80.142 14.975 1.00 39.89 383 ALA B O 1
ATOM 9852 N N . LEU B 1 412 ? 41.815 -80.068 17.132 1.00 28.12 384 LEU B N 1
ATOM 9853 C CA . LEU B 1 412 ? 42.606 -81.177 17.518 1.00 22.16 384 LEU B CA 1
ATOM 9854 C C . LEU B 1 412 ? 41.823 -82.386 17.175 1.00 22.49 384 LEU B C 1
ATOM 9855 O O . LEU B 1 412 ? 40.610 -82.474 17.382 1.00 24.96 384 LEU B O 1
ATOM 9860 N N . GLU B 1 413 ? 42.498 -83.324 16.586 1.00 22.84 385 GLU B N 1
ATOM 9861 C CA . GLU B 1 413 ? 41.874 -84.509 16.099 1.00 18.25 385 GLU B CA 1
ATOM 9862 C C . GLU B 1 413 ? 41.434 -85.464 17.159 1.00 20.35 385 GLU B C 1
ATOM 9863 O O . GLU B 1 413 ? 42.226 -85.831 18.031 1.00 22.71 385 GLU B O 1
ATOM 9869 N N . LYS B 1 414 ? 40.192 -85.910 17.064 1.00 20.17 386 LYS B N 1
ATOM 9870 C CA . LYS B 1 414 ? 39.670 -86.870 17.983 1.00 21.81 386 LYS B CA 1
ATOM 9871 C C . LYS B 1 414 ? 38.985 -87.897 17.140 1.00 22.52 386 LYS B C 1
ATOM 9872 O O . LYS B 1 414 ? 38.484 -87.596 16.063 1.00 25.35 386 LYS B O 1
ATOM 9878 N N . TRP B 1 415 ? 38.905 -89.102 17.567 1.00 22.75 387 TRP B N 1
ATOM 9879 C CA . TRP B 1 415 ? 38.151 -90.092 16.856 1.00 21.69 387 TRP B CA 1
ATOM 9880 C C . TRP B 1 415 ? 37.140 -90.676 17.837 1.00 21.52 387 TRP B C 1
ATOM 9881 O O . TRP B 1 415 ? 37.451 -90.769 19.029 1.00 25.22 387 TRP B O 1
ATOM 9892 N N . PRO B 1 416 ? 35.922 -91.046 17.460 1.00 18.85 388 PRO B N 1
ATOM 9893 C CA . PRO B 1 416 ? 34.939 -91.621 18.371 1.00 19.30 388 PRO B CA 1
ATOM 9894 C C . PRO B 1 416 ? 35.215 -93.023 18.668 1.00 20.63 388 PRO B C 1
ATOM 9895 O O . PRO B 1 416 ? 35.592 -93.730 17.759 1.00 25.13 388 PRO B O 1
ATOM 9899 N N . ARG B 1 417 ? 34.979 -93.515 19.875 1.00 22.96 389 ARG B N 1
ATOM 9900 C CA . ARG B 1 417 ? 35.367 -94.818 20.211 1.00 22.46 389 ARG B CA 1
ATOM 9901 C C . ARG B 1 417 ? 34.716 -95.884 19.417 1.00 22.79 389 ARG B C 1
ATOM 9902 O O . ARG B 1 417 ? 35.388 -96.785 19.026 1.00 23.08 389 ARG B O 1
ATOM 9905 N N . ARG B 1 418 ? 33.440 -95.775 19.089 1.00 24.08 390 ARG B N 1
ATOM 9906 C CA . ARG B 1 418 ? 32.759 -96.757 18.308 1.00 24.68 390 ARG B CA 1
ATOM 9907 C C . ARG B 1 418 ? 33.471 -97.035 16.983 1.00 23.26 390 ARG B C 1
ATOM 9908 O O . ARG B 1 418 ? 33.910 -98.104 16.738 1.00 20.76 390 ARG B O 1
ATOM 9910 N N . LEU B 1 419 ? 33.638 -96.019 16.179 1.00 21.05 391 LEU B N 1
ATOM 9911 C CA . LEU B 1 419 ? 34.310 -96.038 14.896 1.00 19.06 391 LEU B CA 1
ATOM 9912 C C . LEU B 1 419 ? 35.750 -96.501 15.009 1.00 20.00 391 LEU B C 1
ATOM 9913 O O . LEU B 1 419 ? 36.160 -97.425 14.343 1.00 18.85 391 LEU B O 1
ATOM 9918 N N . PHE B 1 420 ? 36.500 -95.896 15.913 1.00 17.85 392 PHE B N 1
ATOM 9919 C CA . PHE B 1 420 ? 37.892 -96.228 16.061 1.00 16.76 392 PHE B CA 1
ATOM 9920 C C . PHE B 1 420 ? 38.001 -97.624 16.442 1.00 15.58 392 PHE B C 1
ATOM 9921 O O . PHE B 1 420 ? 38.775 -98.307 15.813 1.00 13.65 392 PHE B O 1
ATOM 9929 N N . GLY B 1 421 ? 37.172 -98.038 17.397 1.00 13.17 393 GLY B N 1
ATOM 9930 C CA . GLY B 1 421 ? 37.213 -99.324 17.928 1.00 13.95 393 GLY B CA 1
ATOM 9931 C C . GLY B 1 421 ? 36.934 -100.316 16.862 1.00 16.93 393 GLY B C 1
ATOM 9932 O O . GLY B 1 421 ? 37.641 -101.268 16.733 1.00 19.02 393 GLY B O 1
ATOM 9933 N N . HIS B 1 422 ? 35.920 -100.046 16.052 1.00 16.24 394 HIS B N 1
ATOM 9934 C CA . HIS B 1 422 ? 35.451 -100.908 15.019 1.00 15.40 394 HIS B CA 1
ATOM 9935 C C . HIS B 1 422 ? 36.463 -101.125 13.929 1.00 15.00 394 HIS B C 1
ATOM 9936 O O . HIS B 1 422 ? 36.506 -102.136 13.309 1.00 13.13 394 HIS B O 1
ATOM 9943 N N . LEU B 1 423 ? 37.157 -100.091 13.612 1.00 18.53 395 LEU B N 1
ATOM 9944 C CA . LEU B 1 423 ? 38.115 -100.092 12.530 1.00 21.52 395 LEU B CA 1
ATOM 9945 C C . LEU B 1 423 ? 39.455 -100.550 13.031 1.00 21.99 395 LEU B C 1
ATOM 9946 O O . LEU B 1 423 ? 40.191 -101.185 12.303 1.00 22.74 395 LEU B O 1
ATOM 9951 N N . LEU B 1 424 ? 39.780 -100.240 14.279 1.00 22.16 396 LEU B N 1
ATOM 9952 C CA . LEU B 1 424 ? 41.061 -100.551 14.857 1.00 23.16 396 LEU B CA 1
ATOM 9953 C C . LEU B 1 424 ? 40.895 -101.104 16.280 1.00 22.55 396 LEU B C 1
ATOM 9954 O O . LEU B 1 424 ? 41.264 -100.453 17.253 1.00 29.64 396 LEU B O 1
ATOM 9959 N N . PRO B 1 425 ? 40.410 -102.301 16.489 1.00 16.85 397 PRO B N 1
ATOM 9960 C CA . PRO B 1 425 ? 40.127 -102.835 17.812 1.00 14.28 397 PRO B CA 1
ATOM 9961 C C . PRO B 1 425 ? 41.294 -102.913 18.793 1.00 13.67 397 PRO B C 1
ATOM 9962 O O . PRO B 1 425 ? 41.199 -102.496 19.940 1.00 13.37 397 PRO B O 1
ATOM 9966 N N . ARG B 1 426 ? 42.458 -103.376 18.381 1.00 14.68 398 ARG B N 1
ATOM 9967 C CA . ARG B 1 426 ? 43.617 -103.463 19.272 1.00 12.92 398 ARG B CA 1
ATOM 9968 C C . ARG B 1 426 ? 44.213 -102.157 19.603 1.00 11.37 398 ARG B C 1
ATOM 9969 O O . ARG B 1 426 ? 44.668 -101.927 20.719 1.00 14.01 398 ARG B O 1
ATOM 9977 N N . HIS B 1 427 ? 44.194 -101.252 18.656 1.00 13.63 399 HIS B N 1
ATOM 9978 C CA . HIS B 1 427 ? 44.789 -99.991 18.884 1.00 13.56 399 HIS B CA 1
ATOM 9979 C C . HIS B 1 427 ? 43.892 -99.286 19.853 1.00 13.69 399 HIS B C 1
ATOM 9980 O O . HIS B 1 427 ? 44.426 -98.494 20.581 1.00 16.62 399 HIS B O 1
ATOM 9987 N N . LEU B 1 428 ? 42.579 -99.551 19.928 1.00 10.50 400 LEU B N 1
ATOM 9988 C CA . LEU B 1 428 ? 41.770 -99.027 21.008 1.00 15.00 400 LEU B CA 1
ATOM 9989 C C . LEU B 1 428 ? 42.198 -99.564 22.370 1.00 17.94 400 LEU B C 1
ATOM 9990 O O . LEU B 1 428 ? 42.271 -98.879 23.368 1.00 23.39 400 LEU B O 1
ATOM 9995 N N . GLU B 1 429 ? 42.470 -100.804 22.458 1.00 21.29 401 GLU B N 1
ATOM 9996 C CA . GLU B 1 429 ? 42.889 -101.411 23.693 1.00 17.45 401 GLU B CA 1
ATOM 9997 C C . GLU B 1 429 ? 44.147 -100.742 24.208 1.00 17.48 401 GLU B C 1
ATOM 9998 O O . GLU B 1 429 ? 44.206 -100.307 25.355 1.00 21.17 401 GLU B O 1
ATOM 10004 N N . ILE B 1 430 ? 45.155 -100.578 23.355 1.00 15.04 402 ILE B N 1
ATOM 10005 C CA . ILE B 1 430 ? 46.394 -99.968 23.783 1.00 11.43 402 ILE B CA 1
ATOM 10006 C C . ILE B 1 430 ? 46.143 -98.562 24.138 1.00 12.70 402 ILE B C 1
ATOM 10007 O O . ILE B 1 430 ? 46.724 -98.106 25.124 1.00 12.02 402 ILE B O 1
ATOM 10012 N N . ILE B 1 431 ? 45.243 -97.855 23.476 1.00 10.38 403 ILE B N 1
ATOM 10013 C CA . ILE B 1 431 ? 45.015 -96.535 23.872 1.00 12.96 403 ILE B CA 1
ATOM 10014 C C . ILE B 1 431 ? 44.381 -96.502 25.257 1.00 16.06 403 ILE B C 1
ATOM 10015 O O . ILE B 1 431 ? 44.753 -95.681 26.071 1.00 21.90 403 ILE B O 1
ATOM 10020 N N . TYR B 1 432 ? 43.476 -97.397 25.597 1.00 14.97 404 TYR B N 1
ATOM 10021 C CA . TYR B 1 432 ? 42.935 -97.439 26.945 1.00 10.26 404 TYR B CA 1
ATOM 10022 C C . TYR B 1 432 ? 44.046 -97.720 27.938 1.00 12.26 404 TYR B C 1
ATOM 10023 O O . TYR B 1 432 ? 44.155 -97.044 28.942 1.00 12.42 404 TYR B O 1
ATOM 10032 N N . ASP B 1 433 ? 44.938 -98.621 27.657 1.00 12.62 405 ASP B N 1
ATOM 10033 C CA . ASP B 1 433 ? 46.041 -98.898 28.561 1.00 18.06 405 ASP B CA 1
ATOM 10034 C C . ASP B 1 433 ? 46.998 -97.785 28.788 1.00 18.64 405 ASP B C 1
ATOM 10035 O O . ASP B 1 433 ? 47.287 -97.450 29.937 1.00 22.26 405 ASP B O 1
ATOM 10040 N N . ILE B 1 434 ? 47.451 -97.191 27.691 1.00 17.43 406 ILE B N 1
ATOM 10041 C CA . ILE B 1 434 ? 48.341 -96.080 27.695 1.00 12.92 406 ILE B CA 1
ATOM 10042 C C . ILE B 1 434 ? 47.754 -95.054 28.605 1.00 14.79 406 ILE B C 1
ATOM 10043 O O . ILE B 1 434 ? 48.413 -94.573 29.524 1.00 17.38 406 ILE B O 1
ATOM 10048 N N . ASN B 1 435 ? 46.472 -94.765 28.407 1.00 20.13 407 ASN B N 1
ATOM 10049 C CA . ASN B 1 435 ? 45.783 -93.788 29.176 1.00 22.26 407 ASN B CA 1
ATOM 10050 C C . ASN B 1 435 ? 45.703 -94.133 30.647 1.00 25.47 407 ASN B C 1
ATOM 10051 O O . ASN B 1 435 ? 45.821 -93.288 31.496 1.00 29.21 407 ASN B O 1
ATOM 10056 N N . TRP B 1 436 ? 45.545 -95.374 30.955 1.00 26.76 408 TRP B N 1
ATOM 10057 C CA . TRP B 1 436 ? 45.389 -95.822 32.324 1.00 26.19 408 TRP B CA 1
ATOM 10058 C C . TRP B 1 436 ? 46.629 -95.530 33.126 1.00 25.10 408 TRP B C 1
ATOM 10059 O O . TRP B 1 436 ? 46.561 -94.866 34.142 1.00 27.81 408 TRP B O 1
ATOM 10070 N N . PHE B 1 437 ? 47.763 -96.008 32.681 1.00 19.69 409 PHE B N 1
ATOM 10071 C CA . PHE B 1 437 ? 48.969 -95.757 33.419 1.00 19.95 409 PHE B CA 1
ATOM 10072 C C . PHE B 1 437 ? 49.279 -94.318 33.475 1.00 21.12 409 PHE B C 1
ATOM 10073 O O . PHE B 1 437 ? 49.695 -93.852 34.528 1.00 23.09 409 PHE B O 1
ATOM 10081 N N . PHE B 1 438 ? 49.035 -93.557 32.419 1.00 22.13 410 PHE B N 1
ATOM 10082 C CA . PHE B 1 438 ? 49.306 -92.175 32.421 1.00 18.02 410 PHE B CA 1
ATOM 10083 C C . PHE B 1 438 ? 48.484 -91.568 33.525 1.00 18.83 410 PHE B C 1
ATOM 10084 O O . PHE B 1 438 ? 49.028 -90.864 34.347 1.00 19.78 410 PHE B O 1
ATOM 10092 N N . LEU B 1 439 ? 47.194 -91.876 33.604 1.00 17.82 411 LEU B N 1
ATOM 10093 C CA . LEU B 1 439 ? 46.340 -91.343 34.614 1.00 18.05 411 LEU B CA 1
ATOM 10094 C C . LEU B 1 439 ? 46.721 -91.784 36.029 1.00 21.78 411 LEU B C 1
ATOM 10095 O O . LEU B 1 439 ? 46.552 -91.077 37.005 1.00 24.76 411 LEU B O 1
ATOM 10100 N N . GLU B 1 440 ? 47.306 -92.917 36.190 1.00 25.48 412 GLU B N 1
ATOM 10101 C CA . GLU B 1 440 ? 47.848 -93.306 37.477 1.00 27.22 412 GLU B CA 1
ATOM 10102 C C . GLU B 1 440 ? 48.993 -92.395 37.783 1.00 27.69 412 GLU B C 1
ATOM 10103 O O . GLU B 1 440 ? 48.963 -91.736 38.800 1.00 31.30 412 GLU B O 1
ATOM 10109 N N . ASP B 1 441 ? 49.964 -92.261 36.889 1.00 26.99 413 ASP B N 1
ATOM 10110 C CA . ASP B 1 441 ? 51.085 -91.401 37.102 1.00 30.87 413 ASP B CA 1
ATOM 10111 C C . ASP B 1 441 ? 50.671 -90.052 37.464 1.00 31.42 413 ASP B C 1
ATOM 10112 O O . ASP B 1 441 ? 51.318 -89.430 38.289 1.00 29.47 413 ASP B O 1
ATOM 10117 N N . VAL B 1 442 ? 49.552 -89.615 36.909 1.00 31.79 414 VAL B N 1
ATOM 10118 C CA . VAL B 1 442 ? 49.078 -88.349 37.211 1.00 33.98 414 VAL B CA 1
ATOM 10119 C C . VAL B 1 442 ? 48.557 -88.391 38.623 1.00 34.77 414 VAL B C 1
ATOM 10120 O O . VAL B 1 442 ? 48.924 -87.544 39.405 1.00 37.52 414 VAL B O 1
ATOM 10124 N N . ALA B 1 443 ? 47.784 -89.376 38.996 1.00 33.67 415 ALA B N 1
ATOM 10125 C CA . ALA B 1 443 ? 47.243 -89.448 40.351 1.00 35.94 415 ALA B CA 1
ATOM 10126 C C . ALA B 1 443 ? 48.341 -89.471 41.430 1.00 33.65 415 ALA B C 1
ATOM 10127 O O . ALA B 1 443 ? 48.258 -88.857 42.477 1.00 29.50 415 ALA B O 1
ATOM 10129 N N . LYS B 1 444 ? 49.433 -90.127 41.145 1.00 34.14 416 LYS B N 1
ATOM 10130 C CA . LYS B 1 444 ? 50.556 -90.164 42.053 1.00 37.33 416 LYS B CA 1
ATOM 10131 C C . LYS B 1 444 ? 51.310 -88.888 42.080 1.00 38.32 416 LYS B C 1
ATOM 10132 O O . LYS B 1 444 ? 52.028 -88.635 43.045 1.00 41.83 416 LYS B O 1
ATOM 10134 N N . LYS B 1 445 ? 51.210 -88.063 41.068 1.00 38.28 417 LYS B N 1
ATOM 10135 C CA . LYS B 1 445 ? 51.902 -86.836 41.104 1.00 39.75 417 LYS B CA 1
ATOM 10136 C C . LYS B 1 445 ? 50.984 -85.832 41.668 1.00 41.33 417 LYS B C 1
ATOM 10137 O O . LYS B 1 445 ? 51.462 -84.896 42.242 1.00 44.22 417 LYS B O 1
ATOM 10139 N N . PHE B 1 446 ? 49.664 -85.933 41.522 1.00 43.22 418 PHE B N 1
ATOM 10140 C CA . PHE B 1 446 ? 48.768 -84.974 42.071 1.00 44.26 418 PHE B CA 1
ATOM 10141 C C . PHE B 1 446 ? 47.642 -85.709 42.775 1.00 46.11 418 PHE B C 1
ATOM 10142 O O . PHE B 1 446 ? 46.529 -85.859 42.235 1.00 45.89 418 PHE B O 1
ATOM 10150 N N . PRO B 1 447 ? 47.901 -86.229 43.985 1.00 45.86 419 PRO B N 1
ATOM 10151 C CA . PRO B 1 447 ? 46.894 -86.873 44.795 1.00 43.69 419 PRO B CA 1
ATOM 10152 C C . PRO B 1 447 ? 45.677 -86.028 44.974 1.00 45.04 419 PRO B C 1
ATOM 10153 O O . PRO B 1 447 ? 45.748 -84.853 45.057 1.00 41.15 419 PRO B O 1
ATOM 10157 N N . LYS B 1 448 ? 44.546 -86.707 44.878 1.00 49.92 420 LYS B N 1
ATOM 10158 C CA . LYS B 1 448 ? 43.195 -86.201 44.977 1.00 52.86 420 LYS B CA 1
ATOM 10159 C C . LYS B 1 448 ? 42.765 -85.171 43.973 1.00 54.38 420 LYS B C 1
ATOM 10160 O O . LYS B 1 448 ? 41.655 -84.678 44.107 1.00 56.38 420 LYS B O 1
ATOM 10162 N N . ASP B 1 449 ? 43.497 -84.871 42.887 1.00 53.52 421 ASP B N 1
ATOM 10163 C CA . ASP B 1 449 ? 43.103 -83.854 41.968 1.00 50.54 421 ASP B CA 1
ATOM 10164 C C . ASP B 1 449 ? 41.965 -84.185 41.006 1.00 48.73 421 ASP B C 1
ATOM 10165 O O . ASP B 1 449 ? 41.939 -83.676 39.897 1.00 47.74 421 ASP B O 1
ATOM 10170 N N . VAL B 1 450 ? 40.955 -84.944 41.394 1.00 50.10 422 VAL B N 1
ATOM 10171 C CA . VAL B 1 450 ? 39.836 -85.401 40.566 1.00 52.04 422 VAL B CA 1
ATOM 10172 C C . VAL B 1 450 ? 39.611 -84.913 39.130 1.00 51.43 422 VAL B C 1
ATOM 10173 O O . VAL B 1 450 ? 39.714 -85.627 38.150 1.00 52.18 422 VAL B O 1
ATOM 10175 N N . ASP B 1 451 ? 39.395 -83.664 38.975 1.00 50.91 423 ASP B N 1
ATOM 10176 C CA . ASP B 1 451 ? 39.124 -83.094 37.674 1.00 50.22 423 ASP B CA 1
ATOM 10177 C C . ASP B 1 451 ? 40.308 -83.166 36.715 1.00 45.73 423 ASP B C 1
ATOM 10178 O O . ASP B 1 451 ? 40.086 -83.349 35.519 1.00 47.41 423 ASP B O 1
ATOM 10183 N N . LEU B 1 452 ? 41.563 -83.080 37.192 1.00 38.68 424 LEU B N 1
ATOM 10184 C CA . LEU B 1 452 ? 42.763 -83.180 36.362 1.00 29.54 424 LEU B CA 1
ATOM 10185 C C . LEU B 1 452 ? 42.690 -84.444 35.619 1.00 28.14 424 LEU B C 1
ATOM 10186 O O . LEU B 1 452 ? 42.880 -84.473 34.411 1.00 28.13 424 LEU B O 1
ATOM 10191 N N . LEU B 1 453 ? 42.340 -85.481 36.315 1.00 27.19 425 LEU B N 1
ATOM 10192 C CA . LEU B 1 453 ? 42.326 -86.731 35.712 1.00 25.68 425 LEU B CA 1
ATOM 10193 C C . LEU B 1 453 ? 41.352 -86.714 34.561 1.00 25.23 425 LEU B C 1
ATOM 10194 O O . LEU B 1 453 ? 41.710 -87.131 33.472 1.00 29.76 425 LEU B O 1
ATOM 10199 N N . SER B 1 454 ? 40.203 -86.109 34.730 1.00 24.18 426 SER B N 1
ATOM 10200 C CA . SER B 1 454 ? 39.247 -86.031 33.639 1.00 26.82 426 SER B CA 1
ATOM 10201 C C . SER B 1 454 ? 39.795 -85.227 32.501 1.00 25.99 426 SER B C 1
ATOM 10202 O O . SER B 1 454 ? 39.695 -85.634 31.361 1.00 31.88 426 SER B O 1
ATOM 10204 N N . ARG B 1 455 ? 40.424 -84.134 32.767 1.00 24.87 427 ARG B N 1
ATOM 10205 C CA . ARG B 1 455 ? 40.898 -83.277 31.721 1.00 25.31 427 ARG B CA 1
ATOM 10206 C C . ARG B 1 455 ? 42.076 -83.754 30.906 1.00 27.71 427 ARG B C 1
ATOM 10207 O O . ARG B 1 455 ? 42.139 -83.576 29.688 1.00 32.88 427 ARG B O 1
ATOM 10215 N N . ILE B 1 456 ? 43.043 -84.340 31.569 1.00 25.76 428 ILE B N 1
ATOM 10216 C CA . ILE B 1 456 ? 44.269 -84.724 30.931 1.00 21.29 428 ILE B CA 1
ATOM 10217 C C . ILE B 1 456 ? 44.083 -86.028 30.262 1.00 23.53 428 ILE B C 1
ATOM 10218 O O . ILE B 1 456 ? 44.997 -86.444 29.563 1.00 28.55 428 ILE B O 1
ATOM 10223 N N . SER B 1 457 ? 42.948 -86.695 30.427 1.00 21.57 429 SER B N 1
ATOM 10224 C CA . SER B 1 457 ? 42.787 -87.975 29.885 1.00 23.08 429 SER B CA 1
ATOM 10225 C C . SER B 1 457 ? 42.778 -88.012 28.374 1.00 22.69 429 SER B C 1
ATOM 10226 O O . SER B 1 457 ? 42.286 -87.152 27.703 1.00 25.93 429 SER B O 1
ATOM 10229 N N . ILE B 1 458 ? 43.300 -89.072 27.856 1.00 21.05 430 ILE B N 1
ATOM 10230 C CA . ILE B 1 458 ? 43.296 -89.326 26.438 1.00 16.65 430 ILE B CA 1
ATOM 10231 C C . ILE B 1 458 ? 41.867 -89.685 26.075 1.00 16.58 430 ILE B C 1
ATOM 10232 O O . ILE B 1 458 ? 41.436 -89.282 25.006 1.00 22.44 430 ILE B O 1
ATOM 10237 N N . ILE B 1 459 ? 41.072 -90.408 26.847 1.00 15.10 431 ILE B N 1
ATOM 10238 C CA . ILE B 1 459 ? 39.703 -90.666 26.408 1.00 16.86 431 ILE B CA 1
ATOM 10239 C C . ILE B 1 459 ? 38.821 -89.642 27.013 1.00 21.90 431 ILE B C 1
ATOM 10240 O O . ILE B 1 459 ? 38.801 -89.474 28.240 1.00 25.44 431 ILE B O 1
ATOM 10245 N N . GLU B 1 460 ? 38.131 -88.950 26.130 1.00 24.10 432 GLU B N 1
ATOM 10246 C CA . GLU B 1 460 ? 37.189 -87.953 26.479 1.00 26.37 432 GLU B CA 1
ATOM 10247 C C . GLU B 1 460 ? 35.853 -88.604 26.695 1.00 28.58 432 GLU B C 1
ATOM 10248 O O . GLU B 1 460 ? 35.287 -89.155 25.762 1.00 27.67 432 GLU B O 1
ATOM 10254 N N . GLU B 1 461 ? 35.360 -88.523 27.927 1.00 33.68 433 GLU B N 1
ATOM 10255 C CA . GLU B 1 461 ? 34.093 -89.110 28.312 1.00 39.54 433 GLU B CA 1
ATOM 10256 C C . GLU B 1 461 ? 33.034 -88.161 27.878 1.00 44.02 433 GLU B C 1
ATOM 10257 O O . GLU B 1 461 ? 32.791 -87.241 28.601 1.00 45.09 433 GLU B O 1
ATOM 10263 N N . ASN B 1 462 ? 32.435 -88.295 26.697 1.00 49.99 434 ASN B N 1
ATOM 10264 C CA . ASN B 1 462 ? 31.487 -87.349 26.215 1.00 55.95 434 ASN B CA 1
ATOM 10265 C C . ASN B 1 462 ? 30.145 -87.966 25.899 1.00 60.32 434 ASN B C 1
ATOM 10266 O O . ASN B 1 462 ? 29.966 -89.143 25.892 1.00 62.67 434 ASN B O 1
ATOM 10268 N N . SER B 1 463 ? 29.177 -87.129 25.657 1.00 62.72 435 SER B N 1
ATOM 10269 C CA . SER B 1 463 ? 27.834 -87.548 25.311 1.00 61.23 435 SER B CA 1
ATOM 10270 C C . SER B 1 463 ? 27.767 -87.773 23.809 1.00 59.00 435 SER B C 1
ATOM 10271 O O . SER B 1 463 ? 28.309 -87.018 23.020 1.00 57.68 435 SER B O 1
ATOM 10272 N N . PRO B 1 464 ? 27.184 -88.836 23.357 1.00 57.74 436 PRO B N 1
ATOM 10273 C CA . PRO B 1 464 ? 27.233 -90.070 24.030 1.00 54.90 436 PRO B CA 1
ATOM 10274 C C . PRO B 1 464 ? 28.446 -90.798 23.566 1.00 51.51 436 PRO B C 1
ATOM 10275 O O . PRO B 1 464 ? 28.706 -91.845 24.056 1.00 55.11 436 PRO B O 1
ATOM 10279 N N . GLU B 1 465 ? 29.129 -90.294 22.546 1.00 44.96 437 GLU B N 1
ATOM 10280 C CA . GLU B 1 465 ? 30.252 -90.947 21.988 1.00 41.98 437 GLU B CA 1
ATOM 10281 C C . GLU B 1 465 ? 31.507 -90.454 22.671 1.00 37.53 437 GLU B C 1
ATOM 10282 O O . GLU B 1 465 ? 31.744 -89.304 22.805 1.00 37.80 437 GLU B O 1
ATOM 10288 N N . ARG B 1 466 ? 32.235 -91.350 23.241 1.00 33.36 438 ARG B N 1
ATOM 10289 C CA . ARG B 1 466 ? 33.511 -91.023 23.827 1.00 31.17 438 ARG B CA 1
ATOM 10290 C C . ARG B 1 466 ? 34.511 -90.813 22.708 1.00 28.17 438 ARG B C 1
ATOM 10291 O O . ARG B 1 466 ? 34.529 -91.539 21.733 1.00 29.12 438 ARG B O 1
ATOM 10299 N N . GLN B 1 467 ? 35.383 -89.868 22.859 1.00 27.50 439 GLN B N 1
ATOM 10300 C CA . GLN B 1 467 ? 36.402 -89.628 21.856 1.00 25.16 439 GLN B CA 1
ATOM 10301 C C . GLN B 1 467 ? 37.751 -90.035 22.421 1.00 22.89 439 GLN B C 1
ATOM 10302 O O . GLN B 1 467 ? 37.980 -90.117 23.636 1.00 15.61 439 GLN B O 1
ATOM 10308 N N . ILE B 1 468 C 38.655 -90.271 21.486 1.00 20.20 439 ILE B N 1
ATOM 10309 C CA . ILE B 1 468 C 40.032 -90.536 21.784 1.00 16.94 439 ILE B CA 1
ATOM 10310 C C . ILE B 1 468 C 40.692 -89.289 21.332 1.00 19.42 439 ILE B C 1
ATOM 10311 O O . ILE B 1 468 C 40.582 -88.899 20.160 1.00 23.62 439 ILE B O 1
ATOM 10316 N N . ARG B 1 469 ? 41.329 -88.602 22.234 1.00 18.43 440 ARG B N 1
ATOM 10317 C CA . ARG B 1 469 ? 41.954 -87.403 21.853 1.00 20.81 440 ARG B CA 1
ATOM 10318 C C . ARG B 1 469 ? 43.359 -87.675 21.346 1.00 21.37 440 ARG B C 1
ATOM 10319 O O . ARG B 1 469 ? 44.315 -87.903 22.098 1.00 21.99 440 ARG B O 1
ATOM 10327 N N . MET B 1 470 ? 43.502 -87.641 20.023 1.00 17.38 441 MET B N 1
ATOM 10328 C CA . MET B 1 470 ? 44.773 -87.950 19.424 1.00 14.91 441 MET B CA 1
ATOM 10329 C C . MET B 1 470 ? 45.954 -87.109 19.841 1.00 14.72 441 MET B C 1
ATOM 10330 O O . MET B 1 470 ? 47.001 -87.625 20.196 1.00 14.63 441 MET B O 1
ATOM 10335 N N . ALA B 1 471 ? 45.816 -85.834 19.896 1.00 15.49 442 ALA B N 1
ATOM 10336 C CA . ALA B 1 471 ? 46.907 -84.984 20.317 1.00 14.94 442 ALA B CA 1
ATOM 10337 C C . ALA B 1 471 ? 47.401 -85.294 21.726 1.00 13.58 442 ALA B C 1
ATOM 10338 O O . ALA B 1 471 ? 48.609 -85.244 21.977 1.00 12.17 442 ALA B O 1
ATOM 10340 N N . PHE B 1 472 ? 46.512 -85.693 22.642 1.00 12.00 443 PHE B N 1
ATOM 10341 C CA . PHE B 1 472 ? 46.958 -86.074 23.971 1.00 15.83 443 PHE B CA 1
ATOM 10342 C C . PHE B 1 472 ? 47.693 -87.354 23.926 1.00 21.13 443 PHE B C 1
ATOM 10343 O O . PHE B 1 472 ? 48.708 -87.497 24.622 1.00 27.00 443 PHE B O 1
ATOM 10351 N N . LEU B 1 473 ? 47.260 -88.289 23.101 1.00 17.37 444 LEU B N 1
ATOM 10352 C CA . LEU B 1 473 ? 47.985 -89.475 22.913 1.00 13.41 444 LEU B CA 1
ATOM 10353 C C . LEU B 1 473 ? 49.379 -89.200 22.341 1.00 15.70 444 LEU B C 1
ATOM 10354 O O . LEU B 1 473 ? 50.367 -89.833 22.704 1.00 14.50 444 LEU B O 1
ATOM 10359 N N . ALA B 1 474 ? 49.471 -88.236 21.452 1.00 11.70 445 ALA B N 1
ATOM 10360 C CA . ALA B 1 474 ? 50.741 -87.874 20.865 1.00 9.75 445 ALA B CA 1
ATOM 10361 C C . ALA B 1 474 ? 51.634 -87.266 21.925 1.00 13.08 445 ALA B C 1
ATOM 10362 O O . ALA B 1 474 ? 52.813 -87.594 21.932 1.00 13.41 445 ALA B O 1
ATOM 10364 N N . ILE B 1 475 ? 51.163 -86.448 22.859 1.00 12.18 446 ILE B N 1
ATOM 10365 C CA . ILE B 1 475 ? 52.023 -85.908 23.916 1.00 9.55 446 ILE B CA 1
ATOM 10366 C C . ILE B 1 475 ? 52.533 -86.997 24.794 1.00 12.25 446 ILE B C 1
ATOM 10367 O O . ILE B 1 475 ? 53.735 -87.103 25.024 1.00 14.23 446 ILE B O 1
ATOM 10372 N N . VAL B 1 476 ? 51.622 -87.821 25.270 1.00 11.54 447 VAL B N 1
ATOM 10373 C CA . VAL B 1 476 ? 51.976 -88.912 26.104 1.00 12.61 447 VAL B CA 1
ATOM 10374 C C . VAL B 1 476 ? 52.916 -89.846 25.409 1.00 13.06 447 VAL B C 1
ATOM 10375 O O . VAL B 1 476 ? 53.715 -90.434 26.113 1.00 18.00 447 VAL B O 1
ATOM 10379 N N . GLY B 1 477 ? 52.889 -90.017 24.084 1.00 11.06 448 GLY B N 1
ATOM 10380 C CA . GLY B 1 477 ? 53.803 -90.899 23.432 1.00 12.07 448 GLY B CA 1
ATOM 10381 C C . GLY B 1 477 ? 55.128 -90.320 22.935 1.00 12.86 448 GLY B C 1
ATOM 10382 O O . GLY B 1 477 ? 56.010 -91.027 22.510 1.00 15.36 448 GLY B O 1
ATOM 10383 N N . SER B 1 478 ? 55.319 -89.059 22.943 1.00 13.88 449 SER B N 1
ATOM 10384 C CA . SER B 1 478 ? 56.518 -88.456 22.394 1.00 13.36 449 SER B CA 1
ATOM 10385 C C . SER B 1 478 ? 57.512 -88.049 23.465 1.00 14.07 449 SER B C 1
ATOM 10386 O O . SER B 1 478 ? 57.134 -87.824 24.612 1.00 16.19 449 SER B O 1
ATOM 10389 N N . HIS B 1 479 ? 58.798 -87.915 23.158 1.00 11.00 450 HIS B N 1
ATOM 10390 C CA . HIS B 1 479 ? 59.687 -87.363 24.137 1.00 10.90 450 HIS B CA 1
ATOM 10391 C C . HIS B 1 479 ? 59.851 -85.928 23.928 1.00 16.23 450 HIS B C 1
ATOM 10392 O O . HIS B 1 479 ? 60.628 -85.330 24.657 1.00 20.23 450 HIS B O 1
ATOM 10399 N N . LYS B 1 480 ? 59.262 -85.321 22.915 1.00 18.44 451 LYS B N 1
ATOM 10400 C CA . LYS B 1 480 ? 59.447 -83.945 22.736 1.00 16.49 451 LYS B CA 1
ATOM 10401 C C . LYS B 1 480 ? 58.242 -83.465 21.990 1.00 16.97 451 LYS B C 1
ATOM 10402 O O . LYS B 1 480 ? 57.781 -84.192 21.125 1.00 23.99 451 LYS B O 1
ATOM 10408 N N . VAL B 1 481 ? 57.649 -82.362 22.288 1.00 14.53 452 VAL B N 1
ATOM 10409 C CA . VAL B 1 481 ? 56.612 -81.853 21.407 1.00 12.92 452 VAL B CA 1
ATOM 10410 C C . VAL B 1 481 ? 57.111 -80.511 21.061 1.00 11.48 452 VAL B C 1
ATOM 10411 O O . VAL B 1 481 ? 57.871 -79.936 21.828 1.00 10.38 452 VAL B O 1
ATOM 10415 N N . ASN B 1 482 ? 56.806 -79.990 19.893 1.00 11.44 453 ASN B N 1
ATOM 10416 C CA . ASN B 1 482 ? 57.291 -78.717 19.547 1.00 13.05 453 ASN B CA 1
ATOM 10417 C C . ASN B 1 482 ? 56.296 -77.945 18.771 1.00 11.11 453 ASN B C 1
ATOM 10418 O O . ASN B 1 482 ? 55.492 -78.464 18.015 1.00 13.77 453 ASN B O 1
ATOM 10423 N N . GLY B 1 483 ? 56.281 -76.706 19.005 1.00 10.06 454 GLY B N 1
ATOM 10424 C CA . GLY B 1 483 ? 55.464 -75.863 18.206 1.00 8.11 454 GLY B CA 1
ATOM 10425 C C . GLY B 1 483 ? 56.337 -75.387 17.041 1.00 10.93 454 GLY B C 1
ATOM 10426 O O . GLY B 1 483 ? 57.561 -75.570 17.006 1.00 9.58 454 GLY B O 1
ATOM 10427 N N . VAL B 1 484 ? 55.660 -74.778 16.092 1.00 10.80 455 VAL B N 1
ATOM 10428 C CA . VAL B 1 484 ? 56.238 -74.251 14.862 1.00 13.52 455 VAL B CA 1
ATOM 10429 C C . VAL B 1 484 ? 56.654 -72.843 14.830 1.00 15.48 455 VAL B C 1
ATOM 10430 O O . VAL B 1 484 ? 57.005 -72.329 13.772 1.00 17.46 455 VAL B O 1
ATOM 10434 N N . VAL B 1 485 ? 56.584 -72.153 15.928 1.00 17.37 456 VAL B N 1
ATOM 10435 C CA . VAL B 1 485 ? 56.978 -70.809 15.987 1.00 21.49 456 VAL B CA 1
ATOM 10436 C C . VAL B 1 485 ? 57.014 -70.546 17.477 1.00 26.38 456 VAL B C 1
ATOM 10437 O O . VAL B 1 485 ? 56.177 -71.113 18.184 1.00 32.21 456 VAL B O 1
ATOM 10439 N N . GLU B 1 486 ? 57.942 -69.784 18.022 1.00 28.50 457 GLU B N 1
ATOM 10440 C CA . GLU B 1 486 ? 58.032 -69.582 19.461 1.00 30.64 457 GLU B CA 1
ATOM 10441 C C . GLU B 1 486 ? 56.725 -69.228 20.177 1.00 28.81 457 GLU B C 1
ATOM 10442 O O . GLU B 1 486 ? 56.336 -69.838 21.167 1.00 29.01 457 GLU B O 1
ATOM 10448 N N . LEU B 1 487 ? 55.950 -68.333 19.649 1.00 25.46 458 LEU B N 1
ATOM 10449 C CA . LEU B 1 487 ? 54.690 -67.964 20.268 1.00 25.93 458 LEU B CA 1
ATOM 10450 C C . LEU B 1 487 ? 53.680 -69.052 20.290 1.00 25.90 458 LEU B C 1
ATOM 10451 O O . LEU B 1 487 ? 52.900 -69.195 21.231 1.00 28.70 458 LEU B O 1
ATOM 10456 N N . HIS B 1 488 ? 53.675 -69.841 19.244 1.00 26.32 459 HIS B N 1
ATOM 10457 C CA . HIS B 1 488 ? 52.782 -70.947 19.179 1.00 22.07 459 HIS B CA 1
ATOM 10458 C C . HIS B 1 488 ? 53.219 -71.848 20.274 1.00 18.19 459 HIS B C 1
ATOM 10459 O O . HIS B 1 488 ? 52.386 -72.287 21.052 1.00 17.52 459 HIS B O 1
ATOM 10466 N N . SER B 1 489 ? 54.509 -72.098 20.364 1.00 17.29 460 SER B N 1
ATOM 10467 C CA . SER B 1 489 ? 55.015 -72.972 21.356 1.00 22.88 460 SER B CA 1
ATOM 10468 C C . SER B 1 489 ? 54.671 -72.619 22.778 1.00 25.45 460 SER B C 1
ATOM 10469 O O . SER B 1 489 ? 54.218 -73.439 23.561 1.00 24.74 460 SER B O 1
ATOM 10472 N N . GLU B 1 490 ? 54.835 -71.385 23.092 1.00 27.75 461 GLU B N 1
ATOM 10473 C CA . GLU B 1 490 ? 54.477 -70.920 24.406 1.00 29.78 461 GLU B CA 1
ATOM 10474 C C . GLU B 1 490 ? 52.995 -71.224 24.606 1.00 32.03 461 GLU B C 1
ATOM 10475 O O . GLU B 1 490 ? 52.606 -71.850 25.591 1.00 32.96 461 GLU B O 1
ATOM 10477 N N . LEU B 1 491 ? 52.198 -70.908 23.588 1.00 31.35 462 LEU B N 1
ATOM 10478 C CA . LEU B 1 491 ? 50.779 -71.116 23.647 1.00 28.68 462 LEU B CA 1
ATOM 10479 C C . LEU B 1 491 ? 50.444 -72.520 23.824 1.00 28.36 462 LEU B C 1
ATOM 10480 O O . LEU B 1 491 ? 49.566 -72.778 24.651 1.00 31.17 462 LEU B O 1
ATOM 10485 N N . ILE B 1 492 ? 51.069 -73.481 23.209 1.00 28.14 463 ILE B N 1
ATOM 10486 C CA . ILE B 1 492 ? 50.608 -74.789 23.506 1.00 29.32 463 ILE B CA 1
ATOM 10487 C C . ILE B 1 492 ? 50.940 -75.163 24.952 1.00 26.78 463 ILE B C 1
ATOM 10488 O O . ILE B 1 492 ? 50.115 -75.834 25.565 1.00 27.81 463 ILE B O 1
ATOM 10493 N N . LYS B 1 493 ? 52.026 -74.669 25.559 1.00 22.92 464 LYS B N 1
ATOM 10494 C CA . LYS B 1 493 ? 52.337 -74.956 26.948 1.00 22.31 464 LYS B CA 1
ATOM 10495 C C . LYS B 1 493 ? 51.389 -74.258 27.883 1.00 27.63 464 LYS B C 1
ATOM 10496 O O . LYS B 1 493 ? 51.025 -74.707 28.964 1.00 28.79 464 LYS B O 1
ATOM 10502 N N . THR B 1 494 ? 50.957 -73.139 27.451 1.00 31.96 465 THR B N 1
ATOM 10503 C CA . THR B 1 494 ? 50.052 -72.340 28.205 1.00 32.98 465 THR B CA 1
ATOM 10504 C C . THR B 1 494 ? 48.576 -72.682 28.052 1.00 31.29 465 THR B C 1
ATOM 10505 O O . THR B 1 494 ? 47.742 -72.355 28.885 1.00 33.98 465 THR B O 1
ATOM 10509 N N . THR B 1 495 ? 48.182 -73.296 26.971 1.00 31.00 466 THR B N 1
ATOM 10510 C CA . THR B 1 495 ? 46.778 -73.523 26.761 1.00 31.05 466 THR B CA 1
ATOM 10511 C C . THR B 1 495 ? 46.453 -74.915 26.514 1.00 29.73 466 THR B C 1
ATOM 10512 O O . THR B 1 495 ? 46.485 -75.623 27.499 1.00 31.12 466 THR B O 1
ATOM 10516 N N . ILE B 1 496 ? 46.257 -75.385 25.286 1.00 28.77 467 ILE B N 1
ATOM 10517 C CA . ILE B 1 496 ? 45.788 -76.698 25.088 1.00 31.00 467 ILE B CA 1
ATOM 10518 C C . ILE B 1 496 ? 46.558 -77.763 25.776 1.00 30.76 467 ILE B C 1
ATOM 10519 O O . ILE B 1 496 ? 45.936 -78.748 26.077 1.00 32.93 467 ILE B O 1
ATOM 10524 N N . PHE B 1 497 ? 47.854 -77.629 26.097 1.00 29.42 468 PHE B N 1
ATOM 10525 C CA . PHE B 1 497 ? 48.566 -78.680 26.730 1.00 28.64 468 PHE B CA 1
ATOM 10526 C C . PHE B 1 497 ? 49.061 -78.427 28.141 1.00 30.51 468 PHE B C 1
ATOM 10527 O O . PHE B 1 497 ? 49.864 -79.170 28.681 1.00 29.04 468 PHE B O 1
ATOM 10535 N N . LYS B 1 498 ? 48.512 -77.439 28.787 1.00 29.86 469 LYS B N 1
ATOM 10536 C CA . LYS B 1 498 ? 48.901 -77.053 30.140 1.00 30.04 469 LYS B CA 1
ATOM 10537 C C . LYS B 1 498 ? 49.020 -78.141 31.171 1.00 29.31 469 LYS B C 1
ATOM 10538 O O . LYS B 1 498 ? 50.037 -78.288 31.853 1.00 27.36 469 LYS B O 1
ATOM 10540 N N . ASP B 1 499 ? 48.028 -79.002 31.253 1.00 27.61 470 ASP B N 1
ATOM 10541 C CA . ASP B 1 499 ? 48.073 -80.058 32.194 1.00 25.94 470 ASP B CA 1
ATOM 10542 C C . ASP B 1 499 ? 49.226 -80.952 31.895 1.00 26.39 470 ASP B C 1
ATOM 10543 O O . ASP B 1 499 ? 49.883 -81.431 32.809 1.00 23.30 470 ASP B O 1
ATOM 10548 N N . PHE B 1 500 ? 49.533 -81.126 30.606 1.00 27.12 471 PHE B N 1
ATOM 10549 C CA . PHE B 1 500 ? 50.626 -81.942 30.195 1.00 25.21 471 PHE B CA 1
ATOM 10550 C C . PHE B 1 500 ? 51.937 -81.310 30.585 1.00 29.41 471 PHE B C 1
ATOM 10551 O O . PHE B 1 500 ? 52.873 -81.985 30.960 1.00 28.90 471 PHE B O 1
ATOM 10559 N N . ILE B 1 501 ? 52.019 -80.025 30.595 1.00 32.88 472 ILE B N 1
ATOM 10560 C CA . ILE B 1 501 ? 53.233 -79.364 31.040 1.00 30.40 472 ILE B CA 1
ATOM 10561 C C . ILE B 1 501 ? 53.324 -79.593 32.534 1.00 29.33 472 ILE B C 1
ATOM 10562 O O . ILE B 1 501 ? 54.425 -79.846 32.994 1.00 32.24 472 ILE B O 1
ATOM 10567 N N . LYS B 1 502 ? 52.227 -79.539 33.300 1.00 26.75 473 LYS B N 1
ATOM 10568 C CA . LYS B 1 502 ? 52.284 -79.740 34.741 1.00 25.72 473 LYS B CA 1
ATOM 10569 C C . LYS B 1 502 ? 52.850 -81.041 35.060 1.00 26.79 473 LYS B C 1
ATOM 10570 O O . LYS B 1 502 ? 53.790 -81.145 35.831 1.00 30.42 473 LYS B O 1
ATOM 10572 N N . PHE B 1 503 ? 52.331 -82.034 34.417 1.00 29.87 474 PHE B N 1
ATOM 10573 C CA . PHE B 1 503 ? 52.774 -83.327 34.667 1.00 29.34 474 PHE B CA 1
ATOM 10574 C C . PHE B 1 503 ? 54.149 -83.655 34.097 1.00 28.96 474 PHE B C 1
ATOM 10575 O O . PHE B 1 503 ? 54.862 -84.411 34.714 1.00 28.86 474 PHE B O 1
ATOM 10583 N N . TYR B 1 504 ? 54.526 -83.170 32.916 1.00 25.02 475 TYR B N 1
ATOM 10584 C CA . TYR B 1 504 ? 55.796 -83.512 32.302 1.00 23.37 475 TYR B CA 1
ATOM 10585 C C . TYR B 1 504 ? 56.937 -82.580 32.542 1.00 24.01 475 TYR B C 1
ATOM 10586 O O . TYR B 1 504 ? 58.110 -82.926 32.534 1.00 24.72 475 TYR B O 1
ATOM 10595 N N . GLY B 1 505 C 56.588 -81.377 32.726 1.00 24.64 475 GLY B N 1
ATOM 10596 C CA . GLY B 1 505 C 57.569 -80.368 32.885 1.00 27.15 475 GLY B CA 1
ATOM 10597 C C . GLY B 1 505 C 57.885 -79.704 31.560 1.00 30.53 475 GLY B C 1
ATOM 10598 O O . GLY B 1 505 C 58.051 -80.315 30.523 1.00 33.85 475 GLY B O 1
ATOM 10599 N N . PRO B 1 506 ? 58.061 -78.435 31.563 1.00 30.10 476 PRO B N 1
ATOM 10600 C CA . PRO B 1 506 ? 58.366 -77.629 30.408 1.00 29.38 476 PRO B CA 1
ATOM 10601 C C . PRO B 1 506 ? 59.397 -78.100 29.424 1.00 30.87 476 PRO B C 1
ATOM 10602 O O . PRO B 1 506 ? 59.345 -77.815 28.239 1.00 34.37 476 PRO B O 1
ATOM 10606 N N . SER B 1 507 ? 60.347 -78.821 29.920 1.00 34.94 477 SER B N 1
ATOM 10607 C CA . SER B 1 507 ? 61.440 -79.368 29.154 1.00 36.99 477 SER B CA 1
ATOM 10608 C C . SER B 1 507 ? 61.006 -80.103 27.905 1.00 32.30 477 SER B C 1
ATOM 10609 O O . SER B 1 507 ? 61.605 -79.997 26.832 1.00 32.09 477 SER B O 1
ATOM 10612 N N . LYS B 1 508 ? 59.907 -80.826 28.048 1.00 26.00 478 LYS B N 1
ATOM 10613 C CA . LYS B 1 508 ? 59.383 -81.638 26.983 1.00 24.45 478 LYS B CA 1
ATOM 10614 C C . LYS B 1 508 ? 58.775 -80.877 25.831 1.00 22.65 478 LYS B C 1
ATOM 10615 O O . LYS B 1 508 ? 58.463 -81.409 24.778 1.00 24.50 478 LYS B O 1
ATOM 10621 N N . PHE B 1 509 ? 58.568 -79.640 26.010 1.00 20.48 479 PHE B N 1
ATOM 10622 C CA . PHE B 1 509 ? 57.849 -78.859 25.075 1.00 19.64 479 PHE B CA 1
ATOM 10623 C C . PHE B 1 509 ? 58.826 -77.839 24.626 1.00 20.48 479 PHE B C 1
ATOM 10624 O O . PHE B 1 509 ? 59.268 -77.003 25.365 1.00 24.37 479 PHE B O 1
ATOM 10632 N N . VAL B 1 510 ? 59.120 -77.952 23.351 1.00 21.76 480 VAL B N 1
ATOM 10633 C CA . VAL B 1 510 ? 60.130 -77.215 22.642 1.00 22.52 480 VAL B CA 1
ATOM 10634 C C . VAL B 1 510 ? 59.544 -76.363 21.525 1.00 20.72 480 VAL B C 1
ATOM 10635 O O . VAL B 1 510 ? 58.337 -76.380 21.201 1.00 16.71 480 VAL B O 1
ATOM 10639 N N . ASN B 1 511 ? 60.383 -75.553 20.926 1.00 14.96 481 ASN B N 1
ATOM 10640 C CA . ASN B 1 511 ? 59.958 -74.802 19.790 1.00 12.13 481 ASN B CA 1
ATOM 10641 C C . ASN B 1 511 ? 60.968 -74.890 18.657 1.00 11.95 481 ASN B C 1
ATOM 10642 O O . ASN B 1 511 ? 62.167 -74.830 18.922 1.00 13.91 481 ASN B O 1
ATOM 10647 N N . VAL B 1 512 ? 60.541 -75.091 17.416 1.00 12.35 482 VAL B N 1
ATOM 10648 C CA . VAL B 1 512 ? 61.430 -74.935 16.277 1.00 13.89 482 VAL B CA 1
ATOM 10649 C C . VAL B 1 512 ? 60.575 -74.248 15.235 1.00 15.60 482 VAL B C 1
ATOM 10650 O O . VAL B 1 512 ? 59.635 -74.771 14.657 1.00 20.70 482 VAL B O 1
ATOM 10654 N N . THR B 1 513 ? 60.830 -73.008 15.085 1.00 16.99 483 THR B N 1
ATOM 10655 C CA . THR B 1 513 ? 60.192 -72.191 14.104 1.00 12.69 483 THR B CA 1
ATOM 10656 C C . THR B 1 513 ? 60.484 -72.698 12.721 1.00 11.16 483 THR B C 1
ATOM 10657 O O . THR B 1 513 ? 61.615 -73.052 12.409 1.00 11.41 483 THR B O 1
ATOM 10661 N N . ASN B 1 514 ? 59.407 -72.767 11.941 1.00 12.36 484 ASN B N 1
ATOM 10662 C CA . ASN B 1 514 ? 59.423 -73.257 10.578 1.00 9.38 484 ASN B CA 1
ATOM 10663 C C . ASN B 1 514 ? 60.282 -72.487 9.634 1.00 7.86 484 ASN B C 1
ATOM 10664 O O . ASN B 1 514 ? 60.785 -71.472 10.013 1.00 10.42 484 ASN B O 1
ATOM 10669 N N . GLY B 1 515 ? 60.467 -72.924 8.409 1.00 4.83 485 GLY B N 1
ATOM 10670 C CA . GLY B 1 515 ? 61.324 -72.221 7.489 1.00 7.41 485 GLY B CA 1
ATOM 10671 C C . GLY B 1 515 ? 61.143 -72.774 6.114 1.00 6.36 485 GLY B C 1
ATOM 10672 O O . GLY B 1 515 ? 60.352 -73.671 5.962 1.00 10.97 485 GLY B O 1
ATOM 10673 N N . ILE B 1 516 ? 61.868 -72.304 5.119 1.00 6.90 486 ILE B N 1
ATOM 10674 C CA . ILE B 1 516 ? 61.710 -72.683 3.733 1.00 10.39 486 ILE B CA 1
ATOM 10675 C C . ILE B 1 516 ? 63.065 -72.904 3.047 1.00 12.89 486 ILE B C 1
ATOM 10676 O O . ILE B 1 516 ? 64.091 -72.322 3.429 1.00 13.41 486 ILE B O 1
ATOM 10681 N N . THR B 1 517 ? 63.101 -73.726 2.019 1.00 8.52 487 THR B N 1
ATOM 10682 C CA . THR B 1 517 ? 64.362 -73.928 1.346 1.00 6.17 487 THR B CA 1
ATOM 10683 C C . THR B 1 517 ? 64.781 -72.833 0.397 1.00 6.69 487 THR B C 1
ATOM 10684 O O . THR B 1 517 ? 64.046 -72.416 -0.508 1.00 11.59 487 THR B O 1
ATOM 10688 N N . PRO B 1 518 ? 66.023 -72.380 0.517 1.00 4.60 488 PRO B N 1
ATOM 10689 C CA . PRO B 1 518 ? 66.600 -71.419 -0.360 1.00 4.10 488 PRO B CA 1
ATOM 10690 C C . PRO B 1 518 ? 66.714 -71.852 -1.793 1.00 3.59 488 PRO B C 1
ATOM 10691 O O . PRO B 1 518 ? 66.551 -71.079 -2.712 1.00 7.86 488 PRO B O 1
ATOM 10695 N N . ARG B 1 519 ? 66.962 -73.068 -2.058 1.00 2.44 489 ARG B N 1
ATOM 10696 C CA . ARG B 1 519 ? 67.166 -73.415 -3.443 1.00 6.03 489 ARG B CA 1
ATOM 10697 C C . ARG B 1 519 ? 65.886 -73.359 -4.246 1.00 8.37 489 ARG B C 1
ATOM 10698 O O . ARG B 1 519 ? 65.942 -72.926 -5.391 1.00 13.75 489 ARG B O 1
ATOM 10706 N N . ARG B 1 520 ? 64.701 -73.724 -3.750 1.00 10.13 490 ARG B N 1
ATOM 10707 C CA . ARG B 1 520 ? 63.518 -73.623 -4.585 1.00 9.63 490 ARG B CA 1
ATOM 10708 C C . ARG B 1 520 ? 62.988 -72.278 -4.480 1.00 11.75 490 ARG B C 1
ATOM 10709 O O . ARG B 1 520 ? 62.780 -71.644 -5.498 1.00 14.32 490 ARG B O 1
ATOM 10717 N N . TRP B 1 521 ? 62.872 -71.774 -3.275 1.00 14.03 491 TRP B N 1
ATOM 10718 C CA . TRP B 1 521 ? 62.237 -70.551 -3.150 1.00 15.46 491 TRP B CA 1
ATOM 10719 C C . TRP B 1 521 ? 63.084 -69.378 -3.526 1.00 17.95 491 TRP B C 1
ATOM 10720 O O . TRP B 1 521 ? 62.474 -68.402 -3.847 1.00 21.45 491 TRP B O 1
ATOM 10731 N N . LEU B 1 522 ? 64.433 -69.420 -3.592 1.00 15.42 492 LEU B N 1
ATOM 10732 C CA . LEU B 1 522 ? 65.235 -68.340 -4.093 1.00 8.82 492 LEU B CA 1
ATOM 10733 C C . LEU B 1 522 ? 65.927 -68.661 -5.410 1.00 9.55 492 LEU B C 1
ATOM 10734 O O . LEU B 1 522 ? 65.778 -67.993 -6.418 1.00 7.82 492 LEU B O 1
ATOM 10739 N N . LYS B 1 523 ? 66.666 -69.705 -5.483 1.00 11.59 493 LYS B N 1
ATOM 10740 C CA . LYS B 1 523 ? 67.417 -69.950 -6.703 1.00 13.58 493 LYS B CA 1
ATOM 10741 C C . LYS B 1 523 ? 66.541 -70.472 -7.814 1.00 13.91 493 LYS B C 1
ATOM 10742 O O . LYS B 1 523 ? 66.734 -70.103 -8.968 1.00 18.84 493 LYS B O 1
ATOM 10748 N N . GLN B 1 524 ? 65.577 -71.313 -7.529 1.00 13.13 494 GLN B N 1
ATOM 10749 C CA . GLN B 1 524 ? 64.714 -71.787 -8.577 1.00 14.45 494 GLN B CA 1
ATOM 10750 C C . GLN B 1 524 ? 63.734 -70.753 -8.972 1.00 16.32 494 GLN B C 1
ATOM 10751 O O . GLN B 1 524 ? 63.718 -70.352 -10.131 1.00 22.11 494 GLN B O 1
ATOM 10757 N N . ALA B 1 525 ? 62.951 -70.297 -8.007 1.00 13.67 495 ALA B N 1
ATOM 10758 C CA . ALA B 1 525 ? 61.927 -69.360 -8.271 1.00 13.08 495 ALA B CA 1
ATOM 10759 C C . ALA B 1 525 ? 62.434 -68.064 -8.724 1.00 15.06 495 ALA B C 1
ATOM 10760 O O . ALA B 1 525 ? 61.743 -67.449 -9.507 1.00 13.18 495 ALA B O 1
ATOM 10762 N N . ASN B 1 526 ? 63.624 -67.628 -8.291 1.00 18.25 496 ASN B N 1
ATOM 10763 C CA . ASN B 1 526 ? 64.103 -66.354 -8.654 1.00 17.15 496 ASN B CA 1
ATOM 10764 C C . ASN B 1 526 ? 65.583 -66.314 -9.031 1.00 18.03 496 ASN B C 1
ATOM 10765 O O . ASN B 1 526 ? 66.408 -65.683 -8.373 1.00 17.30 496 ASN B O 1
ATOM 10770 N N . PRO B 1 527 ? 65.989 -66.929 -10.134 1.00 17.46 497 PRO B N 1
ATOM 10771 C CA . PRO B 1 527 ? 67.364 -66.961 -10.614 1.00 15.45 497 PRO B CA 1
ATOM 10772 C C . PRO B 1 527 ? 68.000 -65.651 -10.796 1.00 18.81 497 PRO B C 1
ATOM 10773 O O . PRO B 1 527 ? 69.133 -65.443 -10.370 1.00 20.94 497 PRO B O 1
ATOM 10777 N N . SER B 1 528 ? 67.274 -64.743 -11.379 1.00 21.53 498 SER B N 1
ATOM 10778 C CA . SER B 1 528 ? 67.743 -63.439 -11.680 1.00 23.99 498 SER B CA 1
ATOM 10779 C C . SER B 1 528 ? 68.222 -62.765 -10.416 1.00 21.96 498 SER B C 1
ATOM 10780 O O . SER B 1 528 ? 69.208 -62.055 -10.472 1.00 23.07 498 SER B O 1
ATOM 10783 N N . LEU B 1 529 ? 67.571 -62.993 -9.266 1.00 20.64 499 LEU B N 1
ATOM 10784 C CA . LEU B 1 529 ? 68.046 -62.502 -8.004 1.00 17.26 499 LEU B CA 1
ATOM 10785 C C . LEU B 1 529 ? 69.187 -63.341 -7.533 1.00 18.58 499 LEU B C 1
ATOM 10786 O O . LEU B 1 529 ? 70.187 -62.819 -7.047 1.00 22.52 499 LEU B O 1
ATOM 10791 N N . ALA B 1 530 ? 69.129 -64.612 -7.667 1.00 18.94 500 ALA B N 1
ATOM 10792 C CA . ALA B 1 530 ? 70.227 -65.424 -7.223 1.00 20.67 500 ALA B CA 1
ATOM 10793 C C . ALA B 1 530 ? 71.552 -65.086 -7.902 1.00 23.22 500 ALA B C 1
ATOM 10794 O O . ALA B 1 530 ? 72.628 -65.177 -7.299 1.00 25.23 500 ALA B O 1
ATOM 10796 N N . LYS B 1 531 ? 71.488 -64.650 -9.160 1.00 23.81 501 LYS B N 1
ATOM 10797 C CA . LYS B 1 531 ? 72.660 -64.222 -9.894 1.00 23.15 501 LYS B CA 1
ATOM 10798 C C . LYS B 1 531 ? 73.082 -62.939 -9.296 1.00 24.64 501 LYS B C 1
ATOM 10799 O O . LYS B 1 531 ? 74.262 -62.812 -8.962 1.00 29.56 501 LYS B O 1
ATOM 10801 N N . LEU B 1 532 ? 72.187 -62.013 -9.056 1.00 21.73 502 LEU B N 1
ATOM 10802 C CA . LEU B 1 532 ? 72.544 -60.761 -8.513 1.00 19.66 502 LEU B CA 1
ATOM 10803 C C . LEU B 1 532 ? 73.343 -60.863 -7.242 1.00 20.94 502 LEU B C 1
ATOM 10804 O O . LEU B 1 532 ? 74.375 -60.221 -7.134 1.00 21.42 502 LEU B O 1
ATOM 10809 N N . ILE B 1 533 ? 72.882 -61.684 -6.316 1.00 21.67 503 ILE B N 1
ATOM 10810 C CA . ILE B 1 533 ? 73.553 -61.920 -5.045 1.00 17.54 503 ILE B CA 1
ATOM 10811 C C . ILE B 1 533 ? 74.894 -62.548 -5.303 1.00 20.66 503 ILE B C 1
ATOM 10812 O O . ILE B 1 533 ? 75.901 -62.128 -4.737 1.00 24.57 503 ILE B O 1
ATOM 10817 N N . SER B 1 534 ? 74.980 -63.520 -6.162 1.00 22.42 504 SER B N 1
ATOM 10818 C CA . SER B 1 534 ? 76.257 -64.129 -6.417 1.00 25.10 504 SER B CA 1
ATOM 10819 C C . SER B 1 534 ? 77.219 -63.169 -7.052 1.00 27.94 504 SER B C 1
ATOM 10820 O O . SER B 1 534 ? 78.430 -63.247 -6.851 1.00 35.41 504 SER B O 1
ATOM 10822 N N . GLU B 1 535 ? 76.704 -62.234 -7.784 1.00 30.90 505 GLU B N 1
ATOM 10823 C CA . GLU B 1 535 ? 77.503 -61.207 -8.355 1.00 30.83 505 GLU B CA 1
ATOM 10824 C C . GLU B 1 535 ? 77.924 -60.281 -7.252 1.00 29.49 505 GLU B C 1
ATOM 10825 O O . GLU B 1 535 ? 79.118 -60.163 -6.971 1.00 28.98 505 GLU B O 1
ATOM 10831 N N . THR B 1 536 ? 77.014 -59.691 -6.514 1.00 27.63 506 THR B N 1
ATOM 10832 C CA . THR B 1 536 ? 77.401 -58.680 -5.599 1.00 32.93 506 THR B CA 1
ATOM 10833 C C . THR B 1 536 ? 78.258 -59.136 -4.448 1.00 33.43 506 THR B C 1
ATOM 10834 O O . THR B 1 536 ? 79.297 -58.565 -4.120 1.00 36.92 506 THR B O 1
ATOM 10838 N N . LEU B 1 537 ? 77.846 -60.217 -3.878 1.00 30.18 507 LEU B N 1
ATOM 10839 C CA . LEU B 1 537 ? 78.595 -60.742 -2.791 1.00 28.96 507 LEU B CA 1
ATOM 10840 C C . LEU B 1 537 ? 79.785 -61.484 -3.288 1.00 30.56 507 LEU B C 1
ATOM 10841 O O . LEU B 1 537 ? 80.542 -61.973 -2.466 1.00 31.81 507 LEU B O 1
ATOM 10846 N N . ASN B 1 538 ? 79.993 -61.568 -4.613 1.00 32.52 508 ASN B N 1
ATOM 10847 C CA . ASN B 1 538 ? 81.139 -62.212 -5.223 1.00 36.00 508 ASN B CA 1
ATOM 10848 C C . ASN B 1 538 ? 8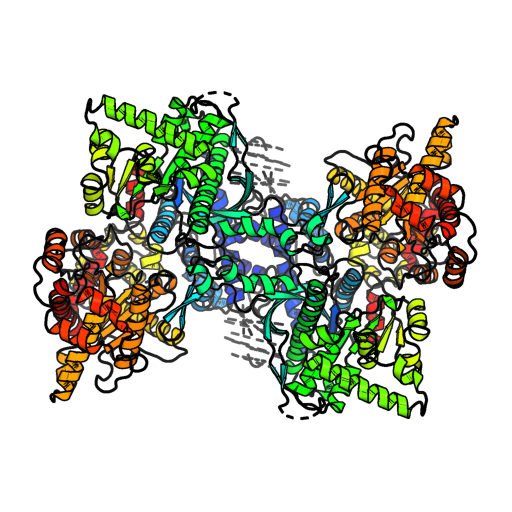1.261 -63.592 -4.751 1.00 34.29 508 ASN B C 1
ATOM 10849 O O . ASN B 1 538 ? 82.303 -64.033 -4.271 1.00 34.25 508 ASN B O 1
ATOM 10854 N N . ASP B 1 539 C 80.182 -64.326 -4.910 1.00 31.16 508 ASP B N 1
ATOM 10855 C CA . ASP B 1 539 C 80.170 -65.647 -4.486 1.00 27.38 508 ASP B CA 1
ATOM 10856 C C . ASP B 1 539 C 79.747 -66.550 -5.611 1.00 25.44 508 ASP B C 1
ATOM 10857 O O . ASP B 1 539 C 78.654 -67.098 -5.579 1.00 27.90 508 ASP B O 1
ATOM 10862 N N . PRO B 1 540 D 80.583 -66.819 -6.603 1.00 25.74 508 PRO B N 1
ATOM 10863 C CA . PRO B 1 540 D 80.197 -67.485 -7.825 1.00 29.13 508 PRO B CA 1
ATOM 10864 C C . PRO B 1 540 D 79.686 -68.846 -7.595 1.00 29.89 508 PRO B C 1
ATOM 10865 O O . PRO B 1 540 D 78.991 -69.398 -8.422 1.00 30.62 508 PRO B O 1
ATOM 10869 N N . THR B 1 541 E 80.044 -69.404 -6.462 1.00 30.72 508 THR B N 1
ATOM 10870 C CA . THR B 1 541 E 79.639 -70.687 -6.104 1.00 31.07 508 THR B CA 1
ATOM 10871 C C . THR B 1 541 E 78.301 -70.779 -5.381 1.00 29.04 508 THR B C 1
ATOM 10872 O O . THR B 1 541 E 77.925 -71.810 -4.902 1.00 28.12 508 THR B O 1
ATOM 10876 N N . GLU B 1 542 ? 77.576 -69.712 -5.262 1.00 22.67 509 GLU B N 1
ATOM 10877 C CA . GLU B 1 542 ? 76.279 -69.683 -4.615 1.00 19.42 509 GLU B CA 1
ATOM 10878 C C . GLU B 1 542 ? 76.360 -70.208 -3.187 1.00 22.03 509 GLU B C 1
ATOM 10879 O O . GLU B 1 542 ? 75.363 -70.640 -2.604 1.00 24.52 509 GLU B O 1
ATOM 10885 N N . GLU B 1 543 ? 77.518 -70.110 -2.524 1.00 20.99 510 GLU B N 1
ATOM 10886 C CA . GLU B 1 543 ? 77.682 -70.587 -1.162 1.00 19.22 510 GLU B CA 1
ATOM 10887 C C . GLU B 1 543 ? 76.718 -70.029 -0.136 1.00 22.05 510 GLU B C 1
ATOM 10888 O O . GLU B 1 543 ? 76.404 -70.636 0.884 1.00 22.51 510 GLU B O 1
ATOM 10890 N N . TYR B 1 544 ? 76.186 -68.887 -0.448 1.00 21.28 511 TYR B N 1
ATOM 10891 C CA . TYR B 1 544 ? 75.208 -68.241 0.378 1.00 16.67 511 TYR B CA 1
ATOM 10892 C C . TYR B 1 544 ? 73.946 -69.072 0.531 1.00 19.30 511 TYR B C 1
ATOM 10893 O O . TYR B 1 544 ? 73.229 -68.944 1.520 1.00 21.03 511 TYR B O 1
ATOM 10902 N N . LEU B 1 545 ? 73.643 -69.964 -0.392 1.00 17.60 512 LEU B N 1
ATOM 10903 C CA . LEU B 1 545 ? 72.459 -70.798 -0.256 1.00 15.36 512 LEU B CA 1
ATOM 10904 C C . LEU B 1 545 ? 72.668 -71.773 0.846 1.00 13.85 512 LEU B C 1
ATOM 10905 O O . LEU B 1 545 ? 71.717 -72.162 1.504 1.00 16.73 512 LEU B O 1
ATOM 10910 N N . LEU B 1 546 ? 73.906 -72.177 1.076 1.00 17.02 513 LEU B N 1
ATOM 10911 C CA . LEU B 1 546 ? 74.210 -72.964 2.225 1.00 19.90 513 LEU B CA 1
ATOM 10912 C C . LEU B 1 546 ? 74.359 -72.125 3.459 1.00 24.46 513 LEU B C 1
ATOM 10913 O O . LEU B 1 546 ? 73.912 -72.499 4.550 1.00 26.90 513 LEU B O 1
ATOM 10918 N N . ASP B 1 547 ? 74.976 -70.988 3.340 1.00 24.46 514 ASP B N 1
ATOM 10919 C CA . ASP B 1 547 ? 75.105 -70.161 4.493 1.00 25.91 514 ASP B CA 1
ATOM 10920 C C . ASP B 1 547 ? 74.329 -68.931 4.320 1.00 24.38 514 ASP B C 1
ATOM 10921 O O . ASP B 1 547 ? 74.901 -67.922 4.003 1.00 22.56 514 ASP B O 1
ATOM 10926 N N . MET B 1 548 ? 73.023 -68.985 4.603 1.00 22.21 515 MET B N 1
ATOM 10927 C CA . MET B 1 548 ? 72.172 -67.870 4.444 1.00 22.66 515 MET B CA 1
ATOM 10928 C C . MET B 1 548 ? 72.607 -66.727 5.292 1.00 22.69 515 MET B C 1
ATOM 10929 O O . MET B 1 548 ? 72.316 -65.624 4.973 1.00 23.93 515 MET B O 1
ATOM 10934 N N . ALA B 1 549 ? 73.350 -66.959 6.370 1.00 22.07 516 ALA B N 1
ATOM 10935 C CA . ALA B 1 549 ? 73.878 -65.952 7.225 1.00 21.10 516 ALA B CA 1
ATOM 10936 C C . ALA B 1 549 ? 74.694 -64.941 6.464 1.00 20.84 516 ALA B C 1
ATOM 10937 O O . ALA B 1 549 ? 74.606 -63.800 6.759 1.00 23.21 516 ALA B O 1
ATOM 10939 N N . LYS B 1 550 ? 75.425 -65.302 5.420 1.00 18.15 517 LYS B N 1
ATOM 10940 C CA . LYS B 1 550 ? 76.190 -64.372 4.645 1.00 20.58 517 LYS B CA 1
ATOM 10941 C C . LYS B 1 550 ? 75.334 -63.348 3.982 1.00 23.01 517 LYS B C 1
ATOM 10942 O O . LYS B 1 550 ? 75.867 -62.345 3.586 1.00 24.76 517 LYS B O 1
ATOM 10948 N N . LEU B 1 551 ? 74.010 -63.500 3.857 1.00 23.72 518 LEU B N 1
ATOM 10949 C CA . LEU B 1 551 ? 73.244 -62.543 3.143 1.00 26.21 518 LEU B CA 1
ATOM 10950 C C . LEU B 1 551 ? 73.120 -61.260 3.842 1.00 24.23 518 LEU B C 1
ATOM 10951 O O . LEU B 1 551 ? 72.793 -60.300 3.198 1.00 24.09 518 LEU B O 1
ATOM 10956 N N . THR B 1 552 ? 73.511 -61.172 5.112 1.00 23.31 519 THR B N 1
ATOM 10957 C CA . THR B 1 552 ? 73.497 -59.962 5.828 1.00 22.67 519 THR B CA 1
ATOM 10958 C C . THR B 1 552 ? 74.466 -58.971 5.214 1.00 26.25 519 THR B C 1
ATOM 10959 O O . THR B 1 552 ? 74.287 -57.812 5.354 1.00 27.68 519 THR B O 1
ATOM 10963 N N . GLN B 1 553 ? 75.465 -59.389 4.441 1.00 28.29 520 GLN B N 1
ATOM 10964 C CA . GLN B 1 553 ? 76.389 -58.537 3.738 1.00 29.44 520 GLN B CA 1
ATOM 10965 C C . GLN B 1 553 ? 75.634 -57.698 2.759 1.00 30.18 520 GLN B C 1
ATOM 10966 O O . GLN B 1 553 ? 76.081 -56.621 2.483 1.00 34.90 520 GLN B O 1
ATOM 10972 N N . LEU B 1 554 ? 74.462 -58.099 2.263 1.00 29.67 521 LEU B N 1
ATOM 10973 C CA . LEU B 1 554 ? 73.718 -57.312 1.330 1.00 32.70 521 LEU B CA 1
ATOM 10974 C C . LEU B 1 554 ? 73.363 -56.028 1.955 1.00 35.16 521 LEU B C 1
ATOM 10975 O O . LEU B 1 554 ? 73.288 -55.055 1.255 1.00 39.60 521 LEU B O 1
ATOM 10980 N N . GLU B 1 555 ? 73.263 -55.966 3.288 1.00 35.27 522 GLU B N 1
ATOM 10981 C CA . GLU B 1 555 ? 72.954 -54.788 3.993 1.00 37.14 522 GLU B CA 1
ATOM 10982 C C . GLU B 1 555 ? 73.901 -53.671 3.706 1.00 35.99 522 GLU B C 1
ATOM 10983 O O . GLU B 1 555 ? 73.492 -52.563 3.705 1.00 32.86 522 GLU B O 1
ATOM 10985 N N . LYS B 1 556 ? 75.169 -53.952 3.422 1.00 34.69 523 LYS B N 1
ATOM 10986 C CA . LYS B 1 556 ? 76.141 -52.961 3.083 1.00 34.94 523 LYS B CA 1
ATOM 10987 C C . LYS B 1 556 ? 75.723 -52.250 1.807 1.00 35.51 523 LYS B C 1
ATOM 10988 O O . LYS B 1 556 ? 75.666 -51.069 1.727 1.00 37.18 523 LYS B O 1
ATOM 10990 N N . TYR B 1 557 ? 75.266 -52.997 0.832 1.00 34.66 524 TYR B N 1
ATOM 10991 C CA . TYR B 1 557 ? 74.939 -52.501 -0.479 1.00 34.40 524 TYR B CA 1
ATOM 10992 C C . TYR B 1 557 ? 73.557 -51.929 -0.499 1.00 34.44 524 TYR B C 1
ATOM 10993 O O . TYR B 1 557 ? 73.104 -51.524 -1.570 1.00 32.88 524 TYR B O 1
ATOM 11002 N N . VAL B 1 558 ? 72.886 -51.835 0.656 1.00 34.66 525 VAL B N 1
ATOM 11003 C CA . VAL B 1 558 ? 71.559 -51.277 0.684 1.00 40.90 525 VAL B CA 1
ATOM 11004 C C . VAL B 1 558 ? 71.619 -49.867 0.299 1.00 44.34 525 VAL B C 1
ATOM 11005 O O . VAL B 1 558 ? 70.759 -49.388 -0.424 1.00 48.77 525 VAL B O 1
ATOM 11009 N N . GLU B 1 559 ? 72.672 -49.194 0.718 1.00 46.28 526 GLU B N 1
ATOM 11010 C CA . GLU B 1 559 ? 72.764 -47.829 0.490 1.00 44.19 526 GLU B CA 1
ATOM 11011 C C . GLU B 1 559 ? 73.106 -47.433 -0.936 1.00 42.65 526 GLU B C 1
ATOM 11012 O O . GLU B 1 559 ? 73.030 -46.290 -1.211 1.00 43.60 526 GLU B O 1
ATOM 11018 N N . ASP B 1 560 ? 73.441 -48.234 -1.918 1.00 44.98 527 ASP B N 1
ATOM 11019 C CA . ASP B 1 560 ? 73.875 -47.691 -3.186 1.00 48.64 527 ASP B CA 1
ATOM 11020 C C . ASP B 1 560 ? 73.362 -48.075 -4.560 1.00 46.48 527 ASP B C 1
ATOM 11021 O O . ASP B 1 560 ? 73.778 -48.953 -5.268 1.00 43.09 527 ASP B O 1
ATOM 11026 N N . LYS B 1 561 ? 72.486 -47.187 -4.909 1.00 44.54 528 LYS B N 1
ATOM 11027 C CA . LYS B 1 561 ? 71.817 -47.033 -6.190 1.00 47.38 528 LYS B CA 1
ATOM 11028 C C . LYS B 1 561 ? 71.899 -47.987 -7.341 1.00 47.96 528 LYS B C 1
ATOM 11029 O O . LYS B 1 561 ? 70.847 -48.463 -7.762 1.00 50.33 528 LYS B O 1
ATOM 11031 N N . GLU B 1 562 ? 73.069 -48.322 -7.878 1.00 45.73 529 GLU B N 1
ATOM 11032 C CA . GLU B 1 562 ? 73.129 -49.236 -8.977 1.00 44.35 529 GLU B CA 1
ATOM 11033 C C . GLU B 1 562 ? 72.609 -50.551 -8.518 1.00 42.74 529 GLU B C 1
ATOM 11034 O O . GLU B 1 562 ? 71.860 -51.202 -9.234 1.00 41.48 529 GLU B O 1
ATOM 11036 N N . PHE B 1 563 ? 72.936 -50.907 -7.270 1.00 38.44 530 PHE B N 1
ATOM 11037 C CA . PHE B 1 563 ? 72.496 -52.116 -6.688 1.00 33.43 530 PHE B CA 1
ATOM 11038 C C . PHE B 1 563 ? 70.983 -52.129 -6.618 1.00 33.08 530 PHE B C 1
ATOM 11039 O O . PHE B 1 563 ? 70.350 -53.026 -7.114 1.00 33.54 530 PHE B O 1
ATOM 11047 N N . LEU B 1 564 ? 70.399 -51.128 -6.042 1.00 28.39 531 LEU B N 1
ATOM 11048 C CA . LEU B 1 564 ? 68.956 -51.044 -5.971 1.00 24.40 531 LEU B CA 1
ATOM 11049 C C . LEU B 1 564 ? 68.336 -51.091 -7.360 1.00 24.49 531 LEU B C 1
ATOM 11050 O O . LEU B 1 564 ? 67.306 -51.733 -7.546 1.00 24.42 531 LEU B O 1
ATOM 11055 N N . LYS B 1 565 ? 68.963 -50.511 -8.379 1.00 25.54 532 LYS B N 1
ATOM 11056 C CA . LYS B 1 565 ? 68.414 -50.573 -9.725 1.00 25.85 532 LYS B CA 1
ATOM 11057 C C . LYS B 1 565 ? 68.384 -51.960 -10.177 1.00 27.19 532 LYS B C 1
ATOM 11058 O O . LYS B 1 565 ? 67.378 -52.434 -10.711 1.00 28.22 532 LYS B O 1
ATOM 11060 N N . LYS B 1 566 ? 69.465 -52.632 -9.857 1.00 27.03 533 LYS B N 1
ATOM 11061 C CA . LYS B 1 566 ? 69.617 -53.956 -10.214 1.00 25.57 533 LYS B CA 1
ATOM 11062 C C . LYS B 1 566 ? 68.550 -54.798 -9.553 1.00 28.85 533 LYS B C 1
ATOM 11063 O O . LYS B 1 566 ? 67.872 -55.577 -10.208 1.00 31.54 533 LYS B O 1
ATOM 11069 N N . TRP B 1 567 ? 68.353 -54.559 -8.254 1.00 25.74 534 TRP B N 1
ATOM 11070 C CA . TRP B 1 567 ? 67.395 -55.243 -7.431 1.00 21.27 534 TRP B CA 1
ATOM 11071 C C . TRP B 1 567 ? 66.012 -55.034 -7.996 1.00 23.38 534 TRP B C 1
ATOM 11072 O O . TRP B 1 567 ? 65.213 -55.938 -8.091 1.00 31.25 534 TRP B O 1
ATOM 11083 N N . ASN B 1 568 ? 65.702 -53.874 -8.437 1.00 21.32 535 ASN B N 1
ATOM 11084 C CA . ASN B 1 568 ? 64.372 -53.660 -8.928 1.00 22.27 535 ASN B CA 1
ATOM 11085 C C . ASN B 1 568 ? 64.143 -54.324 -10.256 1.00 26.01 535 ASN B C 1
ATOM 11086 O O . ASN B 1 568 ? 63.095 -54.936 -10.451 1.00 29.26 535 ASN B O 1
ATOM 11091 N N . GLN B 1 569 ? 65.140 -54.306 -11.140 1.00 29.04 536 GLN B N 1
ATOM 11092 C CA . GLN B 1 569 ? 65.037 -54.900 -12.453 1.00 28.24 536 GLN B CA 1
ATOM 11093 C C . GLN B 1 569 ? 64.690 -56.316 -12.377 1.00 25.49 536 GLN B C 1
ATOM 11094 O O . GLN B 1 569 ? 63.824 -56.778 -13.126 1.00 23.25 536 GLN B O 1
ATOM 11100 N N . VAL B 1 570 ? 65.334 -56.986 -11.436 1.00 20.27 537 VAL B N 1
ATOM 11101 C CA . VAL B 1 570 ? 65.066 -58.352 -11.212 1.00 16.30 537 VAL B CA 1
ATOM 11102 C C . VAL B 1 570 ? 63.541 -58.504 -10.980 1.00 17.21 537 VAL B C 1
ATOM 11103 O O . VAL B 1 570 ? 62.792 -59.119 -11.728 1.00 15.54 537 VAL B O 1
ATOM 11107 N N . LYS B 1 571 ? 63.032 -57.787 -10.019 1.00 16.75 538 LYS B N 1
ATOM 11108 C CA . LYS B 1 571 ? 61.638 -57.870 -9.652 1.00 16.09 538 LYS B CA 1
ATOM 11109 C C . LYS B 1 571 ? 60.730 -57.513 -10.807 1.00 15.40 538 LYS B C 1
ATOM 11110 O O . LYS B 1 571 ? 59.651 -58.076 -10.923 1.00 18.09 538 LYS B O 1
ATOM 11116 N N . LEU B 1 572 ? 61.142 -56.660 -11.722 1.00 20.13 539 LEU B N 1
ATOM 11117 C CA . LEU B 1 572 ? 60.312 -56.283 -12.869 1.00 22.29 539 LEU B CA 1
ATOM 11118 C C . LEU B 1 572 ? 60.241 -57.394 -13.852 1.00 24.87 539 LEU B C 1
ATOM 11119 O O . LEU B 1 572 ? 59.157 -57.748 -14.328 1.00 25.66 539 LEU B O 1
ATOM 11124 N N . ASN B 1 573 ? 61.365 -58.022 -14.129 1.00 26.84 540 ASN B N 1
ATOM 11125 C CA . ASN B 1 573 ? 61.366 -59.091 -15.058 1.00 27.82 540 ASN B CA 1
ATOM 11126 C C . ASN B 1 573 ? 60.524 -60.165 -14.464 1.00 26.57 540 ASN B C 1
ATOM 11127 O O . ASN B 1 573 ? 59.699 -60.719 -15.180 1.00 29.26 540 ASN B O 1
ATOM 11132 N N . ASN B 1 574 ? 60.625 -60.406 -13.149 1.00 24.42 541 ASN B N 1
ATOM 11133 C CA . ASN B 1 574 ? 59.790 -61.370 -12.471 1.00 21.46 541 ASN B CA 1
ATOM 11134 C C . ASN B 1 574 ? 58.311 -61.101 -12.578 1.00 20.04 541 ASN B C 1
ATOM 11135 O O . ASN B 1 574 ? 57.489 -61.990 -12.697 1.00 18.27 541 ASN B O 1
ATOM 11140 N N . LYS B 1 575 ? 57.959 -59.869 -12.568 1.00 20.38 542 LYS B N 1
ATOM 11141 C CA . LYS B 1 575 ? 56.575 -59.502 -12.760 1.00 20.62 542 LYS B CA 1
ATOM 11142 C C . LYS B 1 575 ? 56.102 -59.826 -14.165 1.00 18.83 542 LYS B C 1
ATOM 11143 O O . LYS B 1 575 ? 54.976 -60.301 -14.348 1.00 17.39 542 LYS B O 1
ATOM 11149 N N . ILE B 1 576 ? 56.993 -59.666 -15.150 1.00 17.16 543 ILE B N 1
ATOM 11150 C CA . ILE B 1 576 ? 56.669 -59.969 -16.532 1.00 16.59 543 ILE B CA 1
ATOM 11151 C C . ILE B 1 576 ? 56.352 -61.383 -16.637 1.00 16.48 543 ILE B C 1
ATOM 11152 O O . ILE B 1 576 ? 55.361 -61.690 -17.302 1.00 17.28 543 ILE B O 1
ATOM 11157 N N . ARG B 1 577 ? 57.116 -62.234 -15.993 1.00 17.19 544 ARG B N 1
ATOM 11158 C CA . ARG B 1 577 ? 56.814 -63.603 -16.056 1.00 19.01 544 ARG B CA 1
ATOM 11159 C C . ARG B 1 577 ? 55.390 -63.861 -15.606 1.00 20.74 544 ARG B C 1
ATOM 11160 O O . ARG B 1 577 ? 54.652 -64.504 -16.331 1.00 27.86 544 ARG B O 1
ATOM 11168 N N . LEU B 1 578 ? 54.968 -63.348 -14.453 1.00 19.32 545 LEU B N 1
ATOM 11169 C CA . LEU B 1 578 ? 53.634 -63.577 -13.935 1.00 15.46 545 LEU B CA 1
ATOM 11170 C C . LEU B 1 578 ? 52.600 -63.112 -14.931 1.00 20.32 545 LEU B C 1
ATOM 11171 O O . LEU B 1 578 ? 51.635 -63.803 -15.223 1.00 18.20 545 LEU B O 1
ATOM 11176 N N . VAL B 1 579 ? 52.830 -61.971 -15.506 1.00 25.30 546 VAL B N 1
ATOM 11177 C CA . VAL B 1 579 ? 51.931 -61.419 -16.497 1.00 26.77 546 VAL B CA 1
ATOM 11178 C C . VAL B 1 579 ? 51.804 -62.359 -17.660 1.00 24.05 546 VAL B C 1
ATOM 11179 O O . VAL B 1 579 ? 50.677 -62.711 -18.035 1.00 22.86 546 VAL B O 1
ATOM 11183 N N . ASP B 1 580 ? 52.931 -62.854 -18.147 1.00 21.00 547 ASP B N 1
ATOM 11184 C CA . ASP B 1 580 ? 52.925 -63.795 -19.210 1.00 23.48 547 ASP B CA 1
ATOM 11185 C C . ASP B 1 580 ? 52.053 -64.949 -18.837 1.00 23.71 547 ASP B C 1
ATOM 11186 O O . ASP B 1 580 ? 51.297 -65.403 -19.704 1.00 23.48 547 ASP B O 1
ATOM 11191 N N . LEU B 1 581 ? 52.096 -65.388 -17.562 1.00 20.68 548 LEU B N 1
ATOM 11192 C CA . LEU B 1 581 ? 51.316 -66.494 -17.098 1.00 18.99 548 LEU B CA 1
ATOM 11193 C C . LEU B 1 581 ? 49.830 -66.222 -17.171 1.00 21.08 548 LEU B C 1
ATOM 11194 O O . LEU B 1 581 ? 49.055 -66.983 -17.716 1.00 19.98 548 LEU B O 1
ATOM 11199 N N . ILE B 1 582 ? 49.418 -65.111 -16.678 1.00 21.17 549 ILE B N 1
ATOM 11200 C CA . ILE B 1 582 ? 48.012 -64.755 -16.645 1.00 21.68 549 ILE B CA 1
ATOM 11201 C C . ILE B 1 582 ? 47.406 -64.635 -18.055 1.00 20.66 549 ILE B C 1
ATOM 11202 O O . ILE B 1 582 ? 46.221 -64.895 -18.274 1.00 17.01 549 ILE B O 1
ATOM 11207 N N . LYS B 1 583 ? 48.231 -64.230 -19.020 1.00 22.05 550 LYS B N 1
ATOM 11208 C CA . LYS B 1 583 ? 47.874 -64.107 -20.420 1.00 19.28 550 LYS B CA 1
ATOM 11209 C C . LYS B 1 583 ? 47.695 -65.452 -20.962 1.00 22.79 550 LYS B C 1
ATOM 11210 O O . LYS B 1 583 ? 46.648 -65.766 -21.527 1.00 23.12 550 LYS B O 1
ATOM 11216 N N . LYS B 1 584 ? 48.688 -66.283 -20.785 1.00 27.04 551 LYS B N 1
ATOM 11217 C CA . LYS B 1 584 ? 48.619 -67.604 -21.235 1.00 31.80 551 LYS B CA 1
ATOM 11218 C C . LYS B 1 584 ? 47.330 -68.219 -20.710 1.00 34.04 551 LYS B C 1
ATOM 11219 O O . LYS B 1 584 ? 46.459 -68.597 -21.492 1.00 34.03 551 LYS B O 1
ATOM 11225 N N . GLU B 1 585 ? 47.131 -68.136 -19.398 1.00 38.38 552 GLU B N 1
ATOM 11226 C CA . GLU B 1 585 ? 45.950 -68.638 -18.724 1.00 44.34 552 GLU B CA 1
ATOM 11227 C C . GLU B 1 585 ? 44.684 -67.961 -19.188 1.00 44.75 552 GLU B C 1
ATOM 11228 O O . GLU B 1 585 ? 43.584 -68.444 -18.954 1.00 46.41 552 GLU B O 1
ATOM 11234 N N . ASN B 1 586 ? 44.772 -66.847 -19.842 1.00 47.14 553 ASN B N 1
ATOM 11235 C CA . ASN B 1 586 ? 43.601 -66.201 -20.384 1.00 48.68 553 ASN B CA 1
ATOM 11236 C C . ASN B 1 586 ? 43.478 -66.249 -21.891 1.00 48.44 553 ASN B C 1
ATOM 11237 O O . ASN B 1 586 ? 43.000 -65.367 -22.562 1.00 44.87 553 ASN B O 1
ATOM 11242 N N . ASP B 1 587 ? 43.976 -67.318 -22.422 1.00 50.05 554 ASP B N 1
ATOM 11243 C CA . ASP B 1 587 ? 43.939 -67.612 -23.840 1.00 49.72 554 ASP B CA 1
ATOM 11244 C C . ASP B 1 587 ? 44.494 -66.496 -24.678 1.00 47.17 554 ASP B C 1
ATOM 11245 O O . ASP B 1 587 ? 43.844 -65.898 -25.521 1.00 47.90 554 ASP B O 1
ATOM 11247 N N . GLY B 1 588 ? 45.716 -66.132 -24.323 1.00 42.98 555 GLY B N 1
ATOM 11248 C CA . GLY B 1 588 ? 46.414 -65.151 -25.070 1.00 41.24 555 GLY B CA 1
ATOM 11249 C C . GLY B 1 588 ? 45.953 -63.817 -24.733 1.00 42.60 555 GLY B C 1
ATOM 11250 O O . GLY B 1 588 ? 46.711 -62.929 -25.055 1.00 45.78 555 GLY B O 1
ATOM 11251 N N . VAL B 1 589 ? 44.784 -63.583 -24.122 1.00 43.01 556 VAL B N 1
ATOM 11252 C CA . VAL B 1 589 ? 44.395 -62.278 -23.781 1.00 40.08 556 VAL B CA 1
ATOM 11253 C C . VAL B 1 589 ? 45.104 -61.825 -22.511 1.00 38.62 556 VAL B C 1
ATOM 11254 O O . VAL B 1 589 ? 45.204 -62.524 -21.518 1.00 36.84 556 VAL B O 1
ATOM 11256 N N . ASP B 1 590 ? 45.703 -60.679 -22.559 1.00 37.89 557 ASP B N 1
ATOM 11257 C CA . ASP B 1 590 ? 46.353 -60.138 -21.387 1.00 42.01 557 ASP B CA 1
ATOM 11258 C C . ASP B 1 590 ? 45.280 -59.611 -20.458 1.00 43.75 557 ASP B C 1
ATOM 11259 O O . ASP B 1 590 ? 44.255 -59.168 -20.963 1.00 45.46 557 ASP B O 1
ATOM 11264 N N . ILE B 1 591 ? 45.433 -59.714 -19.125 1.00 41.89 558 ILE B N 1
ATOM 11265 C CA . ILE B 1 591 ? 44.506 -59.104 -18.203 1.00 41.39 558 ILE B CA 1
ATOM 11266 C C . ILE B 1 591 ? 45.256 -57.920 -17.717 1.00 43.04 558 ILE B C 1
ATOM 11267 O O . ILE B 1 591 ? 44.772 -56.843 -17.798 1.00 45.58 558 ILE B O 1
ATOM 11272 N N . ILE B 1 592 C 46.473 -58.107 -17.202 1.00 42.22 558 ILE B N 1
ATOM 11273 C CA . ILE B 1 592 C 47.261 -57.056 -16.647 1.00 42.48 558 ILE B CA 1
ATOM 11274 C C . ILE B 1 592 C 47.822 -56.256 -17.786 1.00 45.20 558 ILE B C 1
ATOM 11275 O O . ILE B 1 592 C 48.334 -56.780 -18.766 1.00 51.96 558 ILE B O 1
ATOM 11280 N N . ASN B 1 593 D 47.733 -54.993 -17.634 1.00 43.52 558 ASN B N 1
ATOM 11281 C CA . ASN B 1 593 D 48.225 -54.076 -18.630 1.00 43.78 558 ASN B CA 1
ATOM 11282 C C . ASN B 1 593 D 49.749 -53.972 -18.579 1.00 41.69 558 ASN B C 1
ATOM 11283 O O . ASN B 1 593 D 50.310 -53.366 -17.685 1.00 39.91 558 ASN B O 1
ATOM 11288 N N . ARG B 1 594 E 50.445 -54.515 -19.555 1.00 40.44 558 ARG B N 1
ATOM 11289 C CA . ARG B 1 594 E 51.903 -54.562 -19.519 1.00 40.63 558 ARG B CA 1
ATOM 11290 C C . ARG B 1 594 E 52.653 -53.283 -19.520 1.00 42.56 558 ARG B C 1
ATOM 11291 O O . ARG B 1 594 E 53.753 -53.186 -18.971 1.00 45.02 558 ARG B O 1
ATOM 11299 N N . GLU B 1 595 F 52.135 -52.255 -20.115 1.00 43.99 558 GLU B N 1
ATOM 11300 C CA . GLU B 1 595 F 52.832 -51.021 -20.046 1.00 41.11 558 GLU B CA 1
ATOM 11301 C C . GLU B 1 595 F 52.638 -50.530 -18.630 1.00 40.67 558 GLU B C 1
ATOM 11302 O O . GLU B 1 595 F 51.569 -50.770 -18.067 1.00 46.28 558 GLU B O 1
ATOM 11303 N N . TYR B 1 596 G 53.577 -49.891 -17.963 1.00 37.05 558 TYR B N 1
ATOM 11304 C CA . TYR B 1 596 G 53.291 -49.419 -16.619 1.00 35.00 558 TYR B CA 1
ATOM 11305 C C . TYR B 1 596 G 53.474 -50.415 -15.507 1.00 34.74 558 TYR B C 1
ATOM 11306 O O . TYR B 1 596 G 53.346 -50.118 -14.320 1.00 32.63 558 TYR B O 1
ATOM 11307 N N . LEU B 1 597 H 53.868 -51.588 -15.848 1.00 35.42 558 LEU B N 1
ATOM 11308 C CA . LEU B 1 597 H 54.144 -52.628 -14.910 1.00 31.47 558 LEU B CA 1
ATOM 11309 C C . LEU B 1 597 H 55.084 -52.306 -13.746 1.00 30.93 558 LEU B C 1
ATOM 11310 O O . LEU B 1 597 H 54.791 -52.665 -12.611 1.00 27.30 558 LEU B O 1
ATOM 11315 N N . ASP B 1 598 ? 56.193 -51.591 -13.946 1.00 30.88 559 ASP B N 1
ATOM 11316 C CA . ASP B 1 598 ? 57.088 -51.229 -12.843 1.00 28.96 559 ASP B CA 1
ATOM 11317 C C . ASP B 1 598 ? 56.403 -50.385 -11.821 1.00 29.76 559 ASP B C 1
ATOM 11318 O O . ASP B 1 598 ? 56.879 -50.258 -10.698 1.00 30.60 559 ASP B O 1
ATOM 11323 N N . ASP B 1 599 ? 55.286 -49.788 -12.165 1.00 29.27 560 ASP B N 1
ATOM 11324 C CA . ASP B 1 599 ? 54.570 -49.028 -11.214 1.00 27.82 560 ASP B CA 1
ATOM 11325 C C . ASP B 1 599 ? 53.279 -49.743 -10.844 1.00 26.13 560 ASP B C 1
ATOM 11326 O O . ASP B 1 599 ? 52.400 -49.200 -10.192 1.00 27.83 560 ASP B O 1
ATOM 11331 N N . THR B 1 600 ? 53.128 -50.966 -11.183 1.00 23.92 561 THR B N 1
ATOM 11332 C CA . THR B 1 600 ? 51.934 -51.683 -10.813 1.00 25.61 561 THR B CA 1
ATOM 11333 C C . THR B 1 600 ? 52.272 -52.483 -9.582 1.00 26.59 561 THR B C 1
ATOM 11334 O O . THR B 1 600 ? 53.146 -53.305 -9.654 1.00 31.13 561 THR B O 1
ATOM 11338 N N . LEU B 1 601 ? 51.635 -52.282 -8.429 1.00 24.66 562 LEU B N 1
ATOM 11339 C CA . LEU B 1 601 ? 51.923 -53.061 -7.254 1.00 22.23 562 LEU B CA 1
ATOM 11340 C C . LEU B 1 601 ? 51.157 -54.314 -7.408 1.00 21.61 562 LEU B C 1
ATOM 11341 O O . LEU B 1 601 ? 49.938 -54.349 -7.634 1.00 22.53 562 LEU B O 1
ATOM 11346 N N . PHE B 1 602 ? 51.918 -55.341 -7.349 1.00 17.81 563 PHE B N 1
ATOM 11347 C CA . PHE B 1 602 ? 51.353 -56.613 -7.356 1.00 16.59 563 PHE B CA 1
ATOM 11348 C C . PHE B 1 602 ? 51.144 -57.005 -5.897 1.00 14.19 563 PHE B C 1
ATOM 11349 O O . PHE B 1 602 ? 52.072 -57.096 -5.084 1.00 15.11 563 PHE B O 1
ATOM 11357 N N . ASP B 1 603 ? 49.886 -57.185 -5.551 1.00 12.08 564 ASP B N 1
ATOM 11358 C CA . ASP B 1 603 ? 49.488 -57.470 -4.199 1.00 13.67 564 ASP B CA 1
ATOM 11359 C C . ASP B 1 603 ? 48.818 -58.791 -4.198 1.00 18.29 564 ASP B C 1
ATOM 11360 O O . ASP B 1 603 ? 47.672 -58.887 -4.680 1.00 19.35 564 ASP B O 1
ATOM 11365 N N . MET B 1 604 ? 49.459 -59.815 -3.675 1.00 12.98 565 MET B N 1
ATOM 11366 C CA . MET B 1 604 ? 48.839 -61.078 -3.689 1.00 6.22 565 MET B CA 1
ATOM 11367 C C . MET B 1 604 ? 48.446 -61.695 -2.374 1.00 5.94 565 MET B C 1
ATOM 11368 O O . MET B 1 604 ? 49.105 -61.494 -1.354 1.00 5.58 565 MET B O 1
ATOM 11373 N N . GLN B 1 605 ? 47.369 -62.467 -2.373 1.00 7.43 566 GLN B N 1
ATOM 11374 C CA . GLN B 1 605 ? 46.969 -63.282 -1.235 1.00 6.75 566 GLN B CA 1
ATOM 11375 C C . GLN B 1 605 ? 46.638 -64.598 -1.824 1.00 6.25 566 GLN B C 1
ATOM 11376 O O . GLN B 1 605 ? 45.532 -64.875 -2.294 1.00 5.31 566 GLN B O 1
ATOM 11382 N N . VAL B 1 606 ? 47.652 -65.408 -1.887 1.00 8.38 567 VAL B N 1
ATOM 11383 C CA . VAL B 1 606 ? 47.492 -66.696 -2.396 1.00 8.96 567 VAL B CA 1
ATOM 11384 C C . VAL B 1 606 ? 47.617 -67.663 -1.246 1.00 16.32 567 VAL B C 1
ATOM 11385 O O . VAL B 1 606 ? 48.695 -67.857 -0.666 1.00 18.87 567 VAL B O 1
ATOM 11389 N N . LYS B 1 607 ? 46.479 -68.229 -0.846 1.00 17.58 568 LYS B N 1
ATOM 11390 C CA . LYS B 1 607 ? 46.422 -69.244 0.154 1.00 16.06 568 LYS B CA 1
ATOM 11391 C C . LYS B 1 607 ? 45.017 -69.785 0.227 1.00 18.26 568 LYS B C 1
ATOM 11392 O O . LYS B 1 607 ? 44.135 -69.377 -0.517 1.00 20.82 568 LYS B O 1
ATOM 11398 N N . ARG B 1 608 ? 44.806 -70.718 1.113 1.00 17.63 569 ARG B N 1
ATOM 11399 C CA . ARG B 1 608 ? 43.536 -71.371 1.293 1.00 16.28 569 ARG B CA 1
ATOM 11400 C C . ARG B 1 608 ? 42.457 -70.420 1.588 1.00 14.39 569 ARG B C 1
ATOM 11401 O O . ARG B 1 608 ? 42.631 -69.568 2.418 1.00 16.34 569 ARG B O 1
ATOM 11409 N N . ILE B 1 609 ? 41.385 -70.578 0.837 1.00 10.47 570 ILE B N 1
ATOM 11410 C CA . ILE B 1 609 ? 40.239 -69.760 0.937 1.00 8.43 570 ILE B CA 1
ATOM 11411 C C . ILE B 1 609 ? 39.577 -70.202 2.223 1.00 10.86 570 ILE B C 1
ATOM 11412 O O . ILE B 1 609 ? 39.127 -71.305 2.313 1.00 10.66 570 ILE B O 1
ATOM 11417 N N . HIS B 1 610 ? 39.495 -69.409 3.244 1.00 12.68 571 HIS B N 1
ATOM 11418 C CA . HIS B 1 610 ? 38.821 -69.813 4.462 1.00 16.07 571 HIS B CA 1
ATOM 11419 C C . HIS B 1 610 ? 38.405 -68.590 5.119 1.00 19.27 571 HIS B C 1
ATOM 11420 O O . HIS B 1 610 ? 39.241 -67.722 5.166 1.00 27.37 571 HIS B O 1
ATOM 11427 N N . GLU B 1 611 ? 37.216 -68.486 5.717 1.00 17.75 572 GLU B N 1
ATOM 11428 C CA . GLU B 1 611 ? 36.852 -67.303 6.390 1.00 18.77 572 GLU B CA 1
ATOM 11429 C C . GLU B 1 611 ? 37.867 -66.751 7.380 1.00 20.07 572 GLU B C 1
ATOM 11430 O O . GLU B 1 611 ? 38.054 -65.585 7.387 1.00 19.41 572 GLU B O 1
ATOM 11436 N N . TYR B 1 612 ? 38.555 -67.539 8.195 1.00 17.86 573 TYR B N 1
ATOM 11437 C CA . TYR B 1 612 ? 39.554 -67.047 9.117 1.00 16.97 573 TYR B CA 1
ATOM 11438 C C . TYR B 1 612 ? 40.824 -66.527 8.440 1.00 18.55 573 TYR B C 1
ATOM 11439 O O . TYR B 1 612 ? 41.655 -65.888 9.059 1.00 19.02 573 TYR B O 1
ATOM 11448 N N . LYS B 1 613 ? 41.078 -66.833 7.174 1.00 20.40 574 LYS B N 1
ATOM 11449 C CA . LYS B 1 613 ? 42.230 -66.307 6.453 1.00 16.91 574 LYS B CA 1
ATOM 11450 C C . LYS B 1 613 ? 41.891 -64.983 5.951 1.00 16.94 574 LYS B C 1
ATOM 11451 O O . LYS B 1 613 ? 42.742 -64.318 5.379 1.00 26.59 574 LYS B O 1
ATOM 11457 N N . ARG B 1 614 ? 40.622 -64.649 6.096 1.00 13.15 575 ARG B N 1
ATOM 11458 C CA . ARG B 1 614 ? 40.068 -63.427 5.762 1.00 13.45 575 ARG B CA 1
ATOM 11459 C C . ARG B 1 614 ? 40.326 -62.940 4.358 1.00 13.57 575 ARG B C 1
ATOM 11460 O O . ARG B 1 614 ? 40.605 -61.814 4.114 1.00 16.89 575 ARG B O 1
ATOM 11468 N N . GLN B 1 615 ? 40.161 -63.767 3.357 1.00 17.58 576 GLN B N 1
ATOM 11469 C CA . GLN B 1 615 ? 40.187 -63.329 1.964 1.00 17.63 576 GLN B CA 1
ATOM 11470 C C . GLN B 1 615 ? 39.052 -62.361 1.783 1.00 19.11 576 GLN B C 1
ATOM 11471 O O . GLN B 1 615 ? 39.185 -61.445 1.004 1.00 20.35 576 GLN B O 1
ATOM 11477 N N . GLN B 1 616 ? 37.939 -62.504 2.534 1.00 14.48 577 GLN B N 1
ATOM 11478 C CA . GLN B 1 616 ? 36.829 -61.627 2.415 1.00 14.42 577 GLN B CA 1
ATOM 11479 C C . GLN B 1 616 ? 37.178 -60.295 2.910 1.00 17.07 577 GLN B C 1
ATOM 11480 O O . GLN B 1 616 ? 36.669 -59.373 2.336 1.00 16.31 577 GLN B O 1
ATOM 11486 N N . LEU B 1 617 ? 38.091 -60.165 3.894 1.00 16.22 578 LEU B N 1
ATOM 11487 C CA . LEU B 1 617 ? 38.515 -58.917 4.399 1.00 14.91 578 LEU B CA 1
ATOM 11488 C C . LEU B 1 617 ? 39.242 -58.278 3.227 1.00 14.80 578 LEU B C 1
ATOM 11489 O O . LEU B 1 617 ? 38.995 -57.173 2.889 1.00 17.43 578 LEU B O 1
ATOM 11494 N N . ASN B 1 618 ? 40.098 -58.985 2.546 1.00 14.03 579 ASN B N 1
ATOM 11495 C CA . ASN B 1 618 ? 40.871 -58.486 1.426 1.00 16.48 579 ASN B CA 1
ATOM 11496 C C . ASN B 1 618 ? 39.974 -58.085 0.277 1.00 19.97 579 ASN B C 1
ATOM 11497 O O . ASN B 1 618 ? 40.175 -57.044 -0.288 1.00 22.30 579 ASN B O 1
ATOM 11502 N N . VAL B 1 619 ? 38.934 -58.853 -0.034 1.00 21.40 580 VAL B N 1
ATOM 11503 C CA . VAL B 1 619 ? 37.993 -58.522 -1.095 1.00 23.58 580 VAL B CA 1
ATOM 11504 C C . VAL B 1 619 ? 37.194 -57.338 -0.678 1.00 24.55 580 VAL B C 1
ATOM 11505 O O . VAL B 1 619 ? 37.045 -56.444 -1.488 1.00 24.61 580 VAL B O 1
ATOM 11509 N N . PHE B 1 620 ? 36.709 -57.254 0.572 1.00 21.27 581 PHE B N 1
ATOM 11510 C CA . PHE B 1 620 ? 35.968 -56.139 1.019 1.00 19.10 581 PHE B CA 1
ATOM 11511 C C . PHE B 1 620 ? 36.820 -54.930 0.893 1.00 19.29 581 PHE B C 1
ATOM 11512 O O . PHE B 1 620 ? 36.329 -53.903 0.537 1.00 21.82 581 PHE B O 1
ATOM 11520 N N . GLY B 1 621 ? 38.115 -55.063 1.117 1.00 17.00 582 GLY B N 1
ATOM 11521 C CA . GLY B 1 621 ? 39.043 -54.022 0.893 1.00 18.91 582 GLY B CA 1
ATOM 11522 C C . GLY B 1 621 ? 39.112 -53.693 -0.593 1.00 21.08 582 GLY B C 1
ATOM 11523 O O . GLY B 1 621 ? 39.179 -52.546 -0.896 1.00 19.56 582 GLY B O 1
ATOM 11524 N N . ILE B 1 622 ? 39.085 -54.629 -1.531 1.00 21.84 583 ILE B N 1
ATOM 11525 C CA . ILE B 1 622 ? 39.155 -54.337 -2.973 1.00 20.32 583 ILE B CA 1
ATOM 11526 C C . ILE B 1 622 ? 37.932 -53.619 -3.393 1.00 20.39 583 ILE B C 1
ATOM 11527 O O . ILE B 1 622 ? 38.083 -52.579 -3.965 1.00 21.70 583 ILE B O 1
ATOM 11532 N N . ILE B 1 623 ? 36.746 -54.160 -3.107 1.00 21.92 584 ILE B N 1
ATOM 11533 C CA . ILE B 1 623 ? 35.507 -53.521 -3.439 1.00 23.61 584 ILE B CA 1
ATOM 11534 C C . ILE B 1 623 ? 35.523 -52.188 -2.843 1.00 23.25 584 ILE B C 1
ATOM 11535 O O . ILE B 1 623 ? 35.258 -51.309 -3.618 1.00 26.92 584 ILE B O 1
ATOM 11540 N N . TYR B 1 624 ? 35.888 -51.986 -1.567 1.00 25.93 585 TYR B N 1
ATOM 11541 C CA . TYR B 1 624 ? 35.955 -50.709 -0.980 1.00 25.54 585 TYR B CA 1
ATOM 11542 C C . TYR B 1 624 ? 36.765 -49.797 -1.864 1.00 25.42 585 TYR B C 1
ATOM 11543 O O . TYR B 1 624 ? 36.243 -48.801 -2.260 1.00 32.04 585 TYR B O 1
ATOM 11552 N N . ARG B 1 625 ? 38.015 -50.095 -2.175 1.00 21.75 586 ARG B N 1
ATOM 11553 C CA . ARG B 1 625 ? 38.837 -49.271 -3.003 1.00 19.29 586 ARG B CA 1
ATOM 11554 C C . ARG B 1 625 ? 38.096 -49.019 -4.305 1.00 20.97 586 ARG B C 1
ATOM 11555 O O . ARG B 1 625 ? 37.893 -47.899 -4.604 1.00 23.24 586 ARG B O 1
ATOM 11563 N N . TYR B 1 626 ? 37.593 -49.985 -5.023 1.00 19.86 587 TYR B N 1
ATOM 11564 C CA . TYR B 1 626 ? 36.875 -49.804 -6.283 1.00 23.54 587 TYR B CA 1
ATOM 11565 C C . TYR B 1 626 ? 35.707 -48.867 -6.159 1.00 27.89 587 TYR B C 1
ATOM 11566 O O . TYR B 1 626 ? 35.545 -47.985 -6.973 1.00 24.59 587 TYR B O 1
ATOM 11575 N N . LEU B 1 627 ? 34.892 -49.037 -5.122 1.00 30.50 588 LEU B N 1
ATOM 11576 C CA . LEU B 1 627 ? 33.779 -48.193 -4.862 1.00 32.21 588 LEU B CA 1
ATOM 11577 C C . LEU B 1 627 ? 34.250 -46.821 -4.618 1.00 30.87 588 LEU B C 1
ATOM 11578 O O . LEU B 1 627 ? 33.654 -45.907 -5.116 1.00 32.11 588 LEU B O 1
ATOM 11583 N N . ALA B 1 628 ? 35.358 -46.668 -3.912 1.00 29.29 589 ALA B N 1
ATOM 11584 C CA . ALA B 1 628 ? 35.933 -45.421 -3.667 1.00 31.39 589 ALA B CA 1
ATOM 11585 C C . ALA B 1 628 ? 36.451 -44.814 -4.970 1.00 32.89 589 ALA B C 1
ATOM 11586 O O . ALA B 1 628 ? 36.207 -43.690 -5.248 1.00 32.97 589 ALA B O 1
ATOM 11588 N N . MET B 1 629 ? 37.093 -45.547 -5.843 1.00 33.59 590 MET B N 1
ATOM 11589 C CA . MET B 1 629 ? 37.640 -45.075 -7.106 1.00 31.83 590 MET B CA 1
ATOM 11590 C C . MET B 1 629 ? 36.550 -44.578 -8.014 1.00 30.91 590 MET B C 1
ATOM 11591 O O . MET B 1 629 ? 36.603 -43.510 -8.529 1.00 35.11 590 MET B O 1
ATOM 11596 N N . LYS B 1 630 ? 35.544 -45.392 -8.182 1.00 30.83 591 LYS B N 1
ATOM 11597 C CA . LYS B 1 630 ? 34.421 -45.147 -9.041 1.00 31.48 591 LYS B CA 1
ATOM 11598 C C . LYS B 1 630 ? 33.666 -43.969 -8.642 1.00 33.19 591 LYS B C 1
ATOM 11599 O O . LYS B 1 630 ? 33.376 -43.138 -9.471 1.00 32.91 591 LYS B O 1
ATOM 11605 N N . ASN B 1 631 ? 33.399 -43.891 -7.341 1.00 35.63 592 ASN B N 1
ATOM 11606 C CA . ASN B 1 631 ? 32.699 -42.819 -6.760 1.00 37.06 592 ASN B CA 1
ATOM 11607 C C . ASN B 1 631 ? 33.481 -41.576 -6.995 1.00 37.02 592 ASN B C 1
ATOM 11608 O O . ASN B 1 631 ? 32.937 -40.576 -7.332 1.00 35.24 592 ASN B O 1
ATOM 11613 N N . MET B 1 632 C 34.805 -41.645 -6.872 1.00 37.77 592 MET B N 1
ATOM 11614 C CA . MET B 1 632 C 35.700 -40.561 -7.055 1.00 38.59 592 MET B CA 1
ATOM 11615 C C . MET B 1 632 C 35.579 -40.101 -8.493 1.00 40.82 592 MET B C 1
ATOM 11616 O O . MET B 1 632 C 35.309 -38.966 -8.706 1.00 43.34 592 MET B O 1
ATOM 11621 N N . LEU B 1 633 D 35.716 -40.952 -9.480 1.00 39.82 592 LEU B N 1
ATOM 11622 C CA . LEU B 1 633 D 35.594 -40.617 -10.898 1.00 40.32 592 LEU B CA 1
ATOM 11623 C C . LEU B 1 633 D 34.291 -39.903 -11.175 1.00 40.10 592 LEU B C 1
ATOM 11624 O O . LEU B 1 633 D 34.259 -38.873 -11.790 1.00 41.71 592 LEU B O 1
ATOM 11629 N N . LYS B 1 634 E 33.196 -40.441 -10.653 1.00 35.23 592 LYS B N 1
ATOM 11630 C CA . LYS B 1 634 E 31.879 -39.907 -10.849 1.00 34.23 592 LYS B CA 1
ATOM 11631 C C . LYS B 1 634 E 31.737 -38.625 -10.125 1.00 32.42 592 LYS B C 1
ATOM 11632 O O . LYS B 1 634 E 30.865 -37.842 -10.397 1.00 27.88 592 LYS B O 1
ATOM 11638 N N . ASN B 1 635 F 32.581 -38.372 -9.147 1.00 33.46 592 ASN B N 1
ATOM 11639 C CA . ASN B 1 635 F 32.567 -37.133 -8.526 1.00 39.14 592 ASN B CA 1
ATOM 11640 C C . ASN B 1 635 F 33.537 -36.215 -9.214 1.00 40.52 592 ASN B C 1
ATOM 11641 O O . ASN B 1 635 F 33.976 -35.263 -8.626 1.00 43.91 592 ASN B O 1
ATOM 11646 N N . GLY B 1 636 G 33.869 -36.488 -10.475 1.00 41.07 592 GLY B N 1
ATOM 11647 C CA . GLY B 1 636 G 34.698 -35.648 -11.286 1.00 43.02 592 GLY B CA 1
ATOM 11648 C C . GLY B 1 636 G 36.173 -35.582 -10.908 1.00 44.48 592 GLY B C 1
ATOM 11649 O O . GLY B 1 636 G 36.768 -34.533 -10.851 1.00 48.92 592 GLY B O 1
ATOM 11650 N N . ALA B 1 637 H 36.808 -36.653 -10.603 1.00 41.59 592 ALA B N 1
ATOM 11651 C CA . ALA B 1 637 H 38.243 -36.579 -10.454 1.00 41.17 592 ALA B CA 1
ATOM 11652 C C . ALA B 1 637 H 38.774 -37.081 -11.782 1.00 43.59 592 ALA B C 1
ATOM 11653 O O . ALA B 1 637 H 38.079 -37.812 -12.472 1.00 44.89 592 ALA B O 1
ATOM 11655 N N . SER B 1 638 I 39.948 -36.628 -12.245 1.00 45.73 592 SER B N 1
ATOM 11656 C CA . SER B 1 638 I 40.593 -37.150 -13.446 1.00 43.49 592 SER B CA 1
ATOM 11657 C C . SER B 1 638 I 41.257 -38.379 -12.993 1.00 42.65 592 SER B C 1
ATOM 11658 O O . SER B 1 638 I 41.633 -38.430 -11.808 1.00 36.38 592 SER B O 1
ATOM 11660 N N . ILE B 1 639 J 41.474 -39.348 -13.857 1.00 39.70 592 ILE B N 1
ATOM 11661 C CA . ILE B 1 639 J 42.142 -40.509 -13.397 1.00 36.39 592 ILE B CA 1
ATOM 11662 C C . ILE B 1 639 J 43.505 -40.193 -12.810 1.00 36.03 592 ILE B C 1
ATOM 11663 O O . ILE B 1 639 J 43.931 -40.867 -11.908 1.00 33.84 592 ILE B O 1
ATOM 11668 N N . GLU B 1 640 K 44.179 -39.150 -13.216 1.00 34.87 592 GLU B N 1
ATOM 11669 C CA . GLU B 1 640 K 45.429 -38.780 -12.582 1.00 34.27 592 GLU B CA 1
ATOM 11670 C C . GLU B 1 640 K 45.193 -38.524 -11.098 1.00 34.26 592 GLU B C 1
ATOM 11671 O O . GLU B 1 640 K 46.051 -38.827 -10.285 1.00 36.99 592 GLU B O 1
ATOM 11673 N N . GLU B 1 641 ? 44.031 -38.036 -10.708 1.00 34.11 593 GLU B N 1
ATOM 11674 C CA . GLU B 1 641 ? 43.680 -37.824 -9.309 1.00 38.91 593 GLU B CA 1
ATOM 11675 C C . GLU B 1 641 ? 43.271 -39.070 -8.596 1.00 39.65 593 GLU B C 1
ATOM 11676 O O . GLU B 1 641 ? 43.654 -39.302 -7.443 1.00 41.78 593 GLU B O 1
ATOM 11682 N N . VAL B 1 642 ? 42.494 -39.902 -9.265 1.00 39.44 594 VAL B N 1
ATOM 11683 C CA . VAL B 1 642 ? 42.069 -41.123 -8.683 1.00 35.30 594 VAL B CA 1
ATOM 11684 C C . VAL B 1 642 ? 43.316 -41.948 -8.525 1.00 32.92 594 VAL B C 1
ATOM 11685 O O . VAL B 1 642 ? 43.658 -42.348 -7.415 1.00 30.94 594 VAL B O 1
ATOM 11689 N N . ALA B 1 643 ? 44.038 -42.171 -9.610 1.00 28.76 595 ALA B N 1
ATOM 11690 C CA . ALA B 1 643 ? 45.291 -42.852 -9.598 1.00 28.52 595 ALA B CA 1
ATOM 11691 C C . ALA B 1 643 ? 46.276 -42.370 -8.567 1.00 28.19 595 ALA B C 1
ATOM 11692 O O . ALA B 1 643 ? 46.980 -43.132 -7.967 1.00 32.47 595 ALA B O 1
ATOM 11694 N N . ARG B 1 644 ? 46.361 -41.128 -8.318 1.00 32.42 596 ARG B N 1
ATOM 11695 C CA . ARG B 1 644 ? 47.257 -40.641 -7.285 1.00 35.19 596 ARG B CA 1
ATOM 11696 C C . ARG B 1 644 ? 46.852 -41.162 -5.918 1.00 35.04 596 ARG B C 1
ATOM 11697 O O . ARG B 1 644 ? 47.723 -41.377 -5.081 1.00 35.71 596 ARG B O 1
ATOM 11699 N N . LYS B 1 645 ? 45.556 -41.361 -5.667 1.00 36.70 597 LYS B N 1
ATOM 11700 C CA . LYS B 1 645 ? 45.100 -41.884 -4.394 1.00 40.27 597 LYS B CA 1
ATOM 11701 C C . LYS B 1 645 ? 45.050 -43.340 -4.307 1.00 37.66 597 LYS B C 1
ATOM 11702 O O . LYS B 1 645 ? 45.292 -43.895 -3.244 1.00 35.81 597 LYS B O 1
ATOM 11708 N N . TYR B 1 646 ? 44.674 -43.984 -5.392 1.00 35.22 598 TYR B N 1
ATOM 11709 C CA . TYR B 1 646 ? 44.544 -45.367 -5.420 1.00 29.87 598 TYR B CA 1
ATOM 11710 C C . TYR B 1 646 ? 45.384 -45.754 -6.607 1.00 28.41 598 TYR B C 1
ATOM 11711 O O . TYR B 1 646 ? 44.905 -45.783 -7.742 1.00 30.90 598 TYR B O 1
ATOM 11720 N N . PRO B 1 647 ? 46.668 -46.001 -6.448 1.00 27.84 599 PRO B N 1
ATOM 11721 C CA . PRO B 1 647 ? 47.518 -46.300 -7.573 1.00 29.86 599 PRO B CA 1
ATOM 11722 C C . PRO B 1 647 ? 47.380 -47.695 -8.042 1.00 32.59 599 PRO B C 1
ATOM 11723 O O . PRO B 1 647 ? 46.938 -48.539 -7.293 1.00 33.12 599 PRO B O 1
ATOM 11727 N N . ARG B 1 648 ? 47.893 -47.901 -9.264 1.00 34.72 600 ARG B N 1
ATOM 11728 C CA . ARG B 1 648 ? 47.914 -49.101 -10.013 1.00 32.08 600 ARG B CA 1
ATOM 11729 C C . ARG B 1 648 ? 48.382 -50.298 -9.262 1.00 30.68 600 ARG B C 1
ATOM 11730 O O . ARG B 1 648 ? 49.542 -50.400 -8.825 1.00 28.11 600 ARG B O 1
ATOM 11738 N N . LYS B 1 649 ? 47.444 -51.214 -9.172 1.00 26.12 601 LYS B N 1
ATOM 11739 C CA . LYS B 1 649 ? 47.545 -52.364 -8.358 1.00 21.82 601 LYS B CA 1
ATOM 11740 C C . LYS B 1 649 ? 46.926 -53.477 -9.127 1.00 21.42 601 LYS B C 1
ATOM 11741 O O . LYS B 1 649 ? 46.085 -53.291 -10.014 1.00 25.05 601 LYS B O 1
ATOM 11747 N N . VAL B 1 650 ? 47.350 -54.645 -8.814 1.00 18.64 602 VAL B N 1
ATOM 11748 C CA . VAL B 1 650 ? 46.793 -55.838 -9.332 1.00 10.21 602 VAL B CA 1
ATOM 11749 C C . VAL B 1 650 ? 46.702 -56.682 -8.093 1.00 7.47 602 VAL B C 1
ATOM 11750 O O . VAL B 1 650 ? 47.718 -56.927 -7.421 1.00 2.35 602 VAL B O 1
ATOM 11754 N N . SER B 1 651 ? 45.499 -57.085 -7.752 1.00 4.84 603 SER B N 1
ATOM 11755 C CA . SER B 1 651 ? 45.337 -58.009 -6.678 1.00 12.92 603 SER B CA 1
ATOM 11756 C C . SER B 1 651 ? 45.285 -59.365 -7.270 1.00 17.12 603 SER B C 1
ATOM 11757 O O . SER B 1 651 ? 44.478 -59.693 -8.153 1.00 18.10 603 SER B O 1
ATOM 11760 N N . ILE B 1 652 ? 46.189 -60.173 -6.805 1.00 18.21 604 ILE B N 1
ATOM 11761 C CA . ILE B 1 652 ? 46.330 -61.473 -7.282 1.00 16.61 604 ILE B CA 1
ATOM 11762 C C . ILE B 1 652 ? 45.789 -62.367 -6.195 1.00 16.32 604 ILE B C 1
ATOM 11763 O O . ILE B 1 652 ? 46.295 -62.356 -5.068 1.00 19.03 604 ILE B O 1
ATOM 11768 N N . PHE B 1 653 ? 44.739 -63.113 -6.449 1.00 17.77 605 PHE B N 1
ATOM 11769 C CA . PHE B 1 653 ? 44.230 -64.036 -5.473 1.00 15.82 605 PHE B CA 1
ATOM 11770 C C . PHE B 1 653 ? 44.444 -65.367 -6.041 1.00 15.93 605 PHE B C 1
ATOM 11771 O O . PHE B 1 653 ? 44.383 -65.566 -7.257 1.00 12.30 605 PHE B O 1
ATOM 11779 N N . GLY B 1 654 ? 44.700 -66.302 -5.191 1.00 15.81 606 GLY B N 1
ATOM 11780 C CA . GLY B 1 654 ? 44.846 -67.613 -5.613 1.00 16.95 606 GLY B CA 1
ATOM 11781 C C . GLY B 1 654 ? 44.576 -68.482 -4.419 1.00 18.95 606 GLY B C 1
ATOM 11782 O O . GLY B 1 654 ? 44.827 -68.077 -3.279 1.00 20.73 606 GLY B O 1
ATOM 11783 N N . GLY B 1 655 ? 44.042 -69.643 -4.640 1.00 16.26 607 GLY B N 1
ATOM 11784 C CA . GLY B 1 655 ? 43.842 -70.554 -3.553 1.00 14.93 607 GLY B CA 1
ATOM 11785 C C . GLY B 1 655 ? 42.609 -71.375 -3.785 1.00 11.86 607 GLY B C 1
ATOM 11786 O O . GLY B 1 655 ? 41.793 -71.084 -4.653 1.00 13.50 607 GLY B O 1
ATOM 11787 N N . LYS B 1 656 ? 42.459 -72.422 -3.039 1.00 10.93 608 LYS B N 1
ATOM 11788 C CA . LYS B 1 656 ? 41.326 -73.290 -3.230 1.00 11.20 608 LYS B CA 1
ATOM 11789 C C . LYS B 1 656 ? 40.525 -73.362 -1.946 1.00 15.86 608 LYS B C 1
ATOM 11790 O O . LYS B 1 656 ? 41.093 -73.221 -0.855 1.00 15.87 608 LYS B O 1
ATOM 11796 N N . SER B 1 657 ? 39.210 -73.514 -2.107 1.00 16.37 609 SER B N 1
ATOM 11797 C CA . SER B 1 657 ? 38.250 -73.696 -1.029 1.00 13.07 609 SER B CA 1
ATOM 11798 C C . SER B 1 657 ? 37.988 -75.120 -0.894 1.00 12.40 609 SER B C 1
ATOM 11799 O O . SER B 1 657 ? 38.042 -75.827 -1.870 1.00 13.71 609 SER B O 1
ATOM 11802 N N . ALA B 1 658 ? 37.635 -75.546 0.295 1.00 11.80 610 ALA B N 1
ATOM 11803 C CA . ALA B 1 658 ? 37.240 -76.867 0.518 1.00 12.62 610 ALA B CA 1
ATOM 11804 C C . ALA B 1 658 ? 35.901 -77.077 -0.174 1.00 13.68 610 ALA B C 1
ATOM 11805 O O . ALA B 1 658 ? 35.088 -76.190 -0.166 1.00 9.81 610 ALA B O 1
ATOM 11807 N N . PRO B 1 659 ? 35.605 -78.239 -0.689 1.00 15.58 611 PRO B N 1
ATOM 11808 C CA . PRO B 1 659 ? 34.440 -78.510 -1.497 1.00 13.90 611 PRO B CA 1
ATOM 11809 C C . PRO B 1 659 ? 33.121 -78.164 -0.901 1.00 14.95 611 PRO B C 1
ATOM 11810 O O . PRO B 1 659 ? 32.206 -77.902 -1.658 1.00 18.91 611 PRO B O 1
ATOM 11814 N N . GLY B 1 660 ? 32.961 -78.172 0.424 1.00 21.29 612 GLY B N 1
ATOM 11815 C CA . GLY B 1 660 ? 31.645 -77.899 0.996 1.00 23.24 612 GLY B CA 1
ATOM 11816 C C . GLY B 1 660 ? 31.611 -76.678 1.800 1.00 21.88 612 GLY B C 1
ATOM 11817 O O . GLY B 1 660 ? 30.649 -76.424 2.512 1.00 24.01 612 GLY B O 1
ATOM 11818 N N . TYR B 1 661 ? 32.622 -75.857 1.705 1.00 20.29 613 TYR B N 1
ATOM 11819 C CA . TYR B 1 661 ? 32.626 -74.754 2.546 1.00 18.15 613 TYR B CA 1
ATOM 11820 C C . TYR B 1 661 ? 31.908 -73.748 1.724 1.00 20.52 613 TYR B C 1
ATOM 11821 O O . TYR B 1 661 ? 32.528 -73.027 0.958 1.00 24.96 613 TYR B O 1
ATOM 11830 N N . TYR B 1 662 ? 30.590 -73.661 1.920 1.00 20.13 614 TYR B N 1
ATOM 11831 C CA . TYR B 1 662 ? 29.785 -72.758 1.174 1.00 23.54 614 TYR B CA 1
ATOM 11832 C C . TYR B 1 662 ? 30.292 -71.379 1.192 1.00 25.10 614 TYR B C 1
ATOM 11833 O O . TYR B 1 662 ? 30.412 -70.769 0.135 1.00 27.86 614 TYR B O 1
ATOM 11842 N N . MET B 1 663 ? 30.583 -70.872 2.380 1.00 22.70 615 MET B N 1
ATOM 11843 C CA . MET B 1 663 ? 31.041 -69.551 2.482 1.00 19.71 615 MET B CA 1
ATOM 11844 C C . MET B 1 663 ? 32.375 -69.361 1.762 1.00 18.44 615 MET B C 1
ATOM 11845 O O . MET B 1 663 ? 32.566 -68.385 1.085 1.00 17.71 615 MET B O 1
ATOM 11850 N N . ALA B 1 664 ? 33.290 -70.289 1.800 1.00 15.53 616 ALA B N 1
ATOM 11851 C CA . ALA B 1 664 ? 34.565 -70.104 1.119 1.00 16.56 616 ALA B CA 1
ATOM 11852 C C . ALA B 1 664 ? 34.329 -70.098 -0.388 1.00 16.81 616 ALA B C 1
ATOM 11853 O O . ALA B 1 664 ? 34.832 -69.269 -1.125 1.00 17.58 616 ALA B O 1
ATOM 11855 N N . LYS B 1 665 ? 33.464 -70.959 -0.863 1.00 17.85 617 LYS B N 1
ATOM 11856 C CA . LYS B 1 665 ? 33.091 -70.937 -2.260 1.00 19.01 617 LYS B CA 1
ATOM 11857 C C . LYS B 1 665 ? 32.384 -69.693 -2.631 1.00 18.73 617 LYS B C 1
ATOM 11858 O O . LYS B 1 665 ? 32.587 -69.227 -3.755 1.00 21.92 617 LYS B O 1
ATOM 11864 N N . LEU B 1 666 ? 31.619 -69.081 -1.745 1.00 17.19 618 LEU B N 1
ATOM 11865 C CA . LEU B 1 666 ? 31.017 -67.849 -2.073 1.00 16.94 618 LEU B CA 1
ATOM 11866 C C . LEU B 1 666 ? 32.104 -66.860 -2.257 1.00 17.27 618 LEU B C 1
ATOM 11867 O O . LEU B 1 666 ? 32.019 -66.090 -3.193 1.00 17.97 618 LEU B O 1
ATOM 11872 N N . ILE B 1 667 ? 33.151 -66.905 -1.418 1.00 14.85 619 ILE B N 1
ATOM 11873 C CA . ILE B 1 667 ? 34.175 -65.924 -1.483 1.00 14.59 619 ILE B CA 1
ATOM 11874 C C . ILE B 1 667 ? 34.896 -66.004 -2.821 1.00 20.23 619 ILE B C 1
ATOM 11875 O O . ILE B 1 667 ? 35.203 -65.003 -3.428 1.00 24.47 619 ILE B O 1
ATOM 11880 N N . ILE B 1 668 ? 35.085 -67.158 -3.360 1.00 18.13 620 ILE B N 1
ATOM 11881 C CA . ILE B 1 668 ? 35.711 -67.265 -4.670 1.00 11.31 620 ILE B CA 1
ATOM 11882 C C . ILE B 1 668 ? 34.801 -66.662 -5.706 1.00 11.86 620 ILE B C 1
ATOM 11883 O O . ILE B 1 668 ? 35.330 -65.941 -6.534 1.00 17.70 620 ILE B O 1
ATOM 11888 N N . LYS B 1 669 ? 33.469 -66.838 -5.668 1.00 11.67 621 LYS B N 1
ATOM 11889 C CA . LYS B 1 669 ? 32.601 -66.280 -6.686 1.00 12.66 621 LYS B CA 1
ATOM 11890 C C . LYS B 1 669 ? 32.676 -64.830 -6.581 1.00 17.26 621 LYS B C 1
ATOM 11891 O O . LYS B 1 669 ? 32.864 -64.163 -7.591 1.00 16.97 621 LYS B O 1
ATOM 11897 N N . LEU B 1 670 ? 32.645 -64.349 -5.348 1.00 18.13 622 LEU B N 1
ATOM 11898 C CA . LEU B 1 670 ? 32.695 -62.990 -5.098 1.00 19.17 622 LEU B CA 1
ATOM 11899 C C . LEU B 1 670 ? 33.952 -62.371 -5.666 1.00 18.23 622 LEU B C 1
ATOM 11900 O O . LEU B 1 670 ? 33.810 -61.363 -6.302 1.00 20.61 622 LEU B O 1
ATOM 11905 N N . ILE B 1 671 ? 35.138 -62.951 -5.530 1.00 18.40 623 ILE B N 1
ATOM 11906 C CA . ILE B 1 671 ? 36.384 -62.418 -6.080 1.00 16.16 623 ILE B CA 1
ATOM 11907 C C . ILE B 1 671 ? 36.241 -62.339 -7.592 1.00 19.73 623 ILE B C 1
ATOM 11908 O O . ILE B 1 671 ? 36.550 -61.350 -8.204 1.00 21.46 623 ILE B O 1
ATOM 11913 N N . ASN B 1 672 ? 35.680 -63.347 -8.190 1.00 21.08 624 ASN B N 1
ATOM 11914 C CA . ASN B 1 672 ? 35.484 -63.411 -9.636 1.00 21.59 624 ASN B CA 1
ATOM 11915 C C . ASN B 1 672 ? 34.510 -62.431 -10.177 1.00 16.38 624 ASN B C 1
ATOM 11916 O O . ASN B 1 672 ? 34.710 -61.875 -11.252 1.00 11.79 624 ASN B O 1
ATOM 11921 N N . CYS B 1 673 ? 33.488 -62.160 -9.398 1.00 11.86 625 CYS B N 1
ATOM 11922 C CA . CYS B 1 673 ? 32.560 -61.165 -9.739 1.00 17.85 625 CYS B CA 1
ATOM 11923 C C . CYS B 1 673 ? 33.225 -59.831 -9.687 1.00 23.00 625 CYS B C 1
ATOM 11924 O O . CYS B 1 673 ? 33.110 -59.042 -10.620 1.00 24.19 625 CYS B O 1
ATOM 11927 N N . VAL B 1 674 ? 33.952 -59.537 -8.600 1.00 21.85 626 VAL B N 1
ATOM 11928 C CA . VAL B 1 674 ? 34.657 -58.317 -8.473 1.00 17.93 626 VAL B CA 1
ATOM 11929 C C . VAL B 1 674 ? 35.561 -58.166 -9.690 1.00 19.92 626 VAL B C 1
ATOM 11930 O O . VAL B 1 674 ? 35.494 -57.192 -10.376 1.00 23.14 626 VAL B O 1
ATOM 11934 N N . ALA B 1 675 ? 36.326 -59.152 -10.029 1.00 21.91 627 ALA B N 1
ATOM 11935 C CA . ALA B 1 675 ? 37.222 -59.108 -11.172 1.00 23.43 627 ALA B CA 1
ATOM 11936 C C . ALA B 1 675 ? 36.484 -58.841 -12.461 1.00 24.38 627 ALA B C 1
ATOM 11937 O O . ALA B 1 675 ? 36.980 -58.090 -13.278 1.00 25.81 627 ALA B O 1
ATOM 11939 N N . ASP B 1 676 ? 35.288 -59.377 -12.664 1.00 26.01 628 ASP B N 1
ATOM 11940 C CA . ASP B 1 676 ? 34.567 -59.093 -13.879 1.00 27.42 628 ASP B CA 1
ATOM 11941 C C . ASP B 1 676 ? 34.083 -57.740 -13.998 1.00 26.65 628 ASP B C 1
ATOM 11942 O O . ASP B 1 676 ? 34.089 -57.260 -15.118 1.00 29.76 628 ASP B O 1
ATOM 11947 N N . ILE B 1 677 ? 33.695 -57.078 -12.937 1.00 26.89 629 ILE B N 1
ATOM 11948 C CA . ILE B 1 677 ? 33.244 -55.752 -13.039 1.00 22.91 629 ILE B CA 1
ATOM 11949 C C . ILE B 1 677 ? 34.431 -54.814 -13.153 1.00 23.69 629 ILE B C 1
ATOM 11950 O O . ILE B 1 677 ? 34.526 -54.062 -14.106 1.00 25.83 629 ILE B O 1
ATOM 11955 N N . VAL B 1 678 ? 35.405 -54.917 -12.243 1.00 22.86 630 VAL B N 1
ATOM 11956 C CA . VAL B 1 678 ? 36.578 -54.081 -12.165 1.00 17.68 630 VAL B CA 1
ATOM 11957 C C . VAL B 1 678 ? 37.485 -54.233 -13.373 1.00 20.05 630 VAL B C 1
ATOM 11958 O O . VAL B 1 678 ? 37.879 -53.289 -13.986 1.00 19.44 630 VAL B O 1
ATOM 11962 N N . ASN B 1 679 ? 37.784 -55.390 -13.814 1.00 23.39 631 ASN B N 1
ATOM 11963 C CA . ASN B 1 679 ? 38.691 -55.539 -14.938 1.00 25.42 631 ASN B CA 1
ATOM 11964 C C . ASN B 1 679 ? 38.143 -55.020 -16.235 1.00 29.42 631 ASN B C 1
ATOM 11965 O O . ASN B 1 679 ? 38.873 -54.641 -17.158 1.00 32.43 631 ASN B O 1
ATOM 11970 N N . ASN B 1 680 ? 36.822 -54.968 -16.314 1.00 30.96 632 ASN B N 1
ATOM 11971 C CA . ASN B 1 680 ? 36.231 -54.580 -17.569 1.00 33.56 632 ASN B CA 1
ATOM 11972 C C . ASN B 1 680 ? 35.621 -53.269 -17.483 1.00 36.19 632 ASN B C 1
ATOM 11973 O O . ASN B 1 680 ? 34.901 -52.861 -18.390 1.00 40.12 632 ASN B O 1
ATOM 11978 N N . ASP B 1 681 ? 35.928 -52.547 -16.428 1.00 36.13 633 ASP B N 1
ATOM 11979 C CA . ASP B 1 681 ? 35.388 -51.276 -16.307 1.00 38.75 633 ASP B CA 1
ATOM 11980 C C . ASP B 1 681 ? 36.334 -50.215 -16.782 1.00 40.36 633 ASP B C 1
ATOM 11981 O O . ASP B 1 681 ? 37.161 -49.674 -16.057 1.00 42.27 633 ASP B O 1
ATOM 11986 N N . GLU B 1 682 ? 36.095 -49.838 -18.022 1.00 41.80 634 GLU B N 1
ATOM 11987 C CA . GLU B 1 682 ? 36.881 -48.865 -18.714 1.00 42.75 634 GLU B CA 1
ATOM 11988 C C . GLU B 1 682 ? 37.226 -47.653 -17.957 1.00 42.69 634 GLU B C 1
ATOM 11989 O O . GLU B 1 682 ? 38.352 -47.184 -18.050 1.00 43.47 634 GLU B O 1
ATOM 11991 N N . SER B 1 683 ? 36.285 -47.193 -17.153 1.00 43.69 635 SER B N 1
ATOM 11992 C CA . SER B 1 683 ? 36.415 -46.003 -16.408 1.00 41.35 635 SER B CA 1
ATOM 11993 C C . SER B 1 683 ? 37.645 -45.886 -15.521 1.00 41.51 635 SER B C 1
ATOM 11994 O O . SER B 1 683 ? 38.263 -44.862 -15.430 1.00 41.60 635 SER B O 1
ATOM 11997 N N . ILE B 1 684 ? 38.039 -46.931 -14.866 1.00 40.77 636 ILE B N 1
ATOM 11998 C CA . ILE B 1 684 ? 39.172 -46.849 -13.963 1.00 37.82 636 ILE B CA 1
ATOM 11999 C C . ILE B 1 684 ? 40.466 -47.140 -14.696 1.00 38.04 636 ILE B C 1
ATOM 12000 O O . ILE B 1 684 ? 41.485 -47.410 -14.066 1.00 38.55 636 ILE B O 1
ATOM 12005 N N . GLU B 1 685 ? 40.421 -47.142 -16.026 1.00 36.75 637 GLU B N 1
ATOM 12006 C CA . GLU B 1 685 ? 41.557 -47.323 -16.911 1.00 40.23 637 GLU B CA 1
ATOM 12007 C C . GLU B 1 685 ? 42.773 -48.098 -16.452 1.00 40.05 637 GLU B C 1
ATOM 12008 O O . GLU B 1 685 ? 43.924 -47.668 -16.457 1.00 40.32 637 GLU B O 1
ATOM 12010 N N . HIS B 1 686 ? 42.524 -49.310 -16.065 1.00 38.76 638 HIS B N 1
ATOM 12011 C CA . HIS B 1 686 ? 43.557 -50.208 -15.633 1.00 36.39 638 HIS B CA 1
ATOM 12012 C C . HIS B 1 686 ? 44.278 -49.840 -14.345 1.00 36.95 638 HIS B C 1
ATOM 12013 O O . HIS B 1 686 ? 45.382 -50.284 -14.072 1.00 40.23 638 HIS B O 1
ATOM 12020 N N . LEU B 1 687 ? 43.689 -49.042 -13.500 1.00 33.69 639 LEU B N 1
ATOM 12021 C CA . LEU B 1 687 ? 44.318 -48.749 -12.241 1.00 26.11 639 LEU B CA 1
ATOM 12022 C C . LEU B 1 687 ? 44.157 -49.858 -11.286 1.00 21.83 639 LEU B C 1
ATOM 12023 O O . LEU B 1 687 ? 44.938 -49.929 -10.343 1.00 18.89 639 LEU B O 1
ATOM 12028 N N . LEU B 1 688 ? 43.188 -50.724 -11.518 1.00 21.98 640 LEU B N 1
ATOM 12029 C CA . LEU B 1 688 ? 42.974 -51.862 -10.691 1.00 26.59 640 LEU B CA 1
ATOM 12030 C C . LEU B 1 688 ? 42.529 -53.042 -11.477 1.00 29.01 640 LEU B C 1
ATOM 12031 O O . LEU B 1 688 ? 41.601 -52.947 -12.288 1.00 31.53 640 LEU B O 1
ATOM 12036 N N . LYS B 1 689 ? 43.166 -54.141 -11.238 1.00 30.20 641 LYS B N 1
ATOM 12037 C CA . LYS B 1 689 ? 42.794 -55.382 -11.824 1.00 25.95 641 LYS B CA 1
ATOM 12038 C C . LYS B 1 689 ? 42.727 -56.379 -10.704 1.00 25.71 641 LYS B C 1
ATOM 12039 O O . LYS B 1 689 ? 43.474 -56.288 -9.720 1.00 27.58 641 LYS B O 1
ATOM 12045 N N . VAL B 1 690 ? 41.855 -57.338 -10.783 1.00 24.22 642 VAL B N 1
ATOM 12046 C CA . VAL B 1 690 ? 41.753 -58.370 -9.794 1.00 23.21 642 VAL B CA 1
ATOM 12047 C C . VAL B 1 690 ? 41.951 -59.549 -10.655 1.00 22.51 642 VAL B C 1
ATOM 12048 O O . VAL B 1 690 ? 41.363 -59.639 -11.738 1.00 24.32 642 VAL B O 1
ATOM 12052 N N . VAL B 1 691 ? 42.758 -60.471 -10.253 1.00 21.38 643 VAL B N 1
ATOM 12053 C CA . VAL B 1 691 ? 43.017 -61.604 -11.052 1.00 17.19 643 VAL B CA 1
ATOM 12054 C C . VAL B 1 691 ? 42.899 -62.738 -10.087 1.00 17.58 643 VAL B C 1
ATOM 12055 O O . VAL B 1 691 ? 43.279 -62.605 -8.917 1.00 21.29 643 VAL B O 1
ATOM 12059 N N . PHE B 1 692 ? 42.359 -63.839 -10.485 1.00 13.94 644 PHE B N 1
ATOM 12060 C CA . PHE B 1 692 ? 42.327 -64.960 -9.614 1.00 12.55 644 PHE B CA 1
ATOM 12061 C C . PHE B 1 692 ? 43.089 -66.016 -10.323 1.00 15.16 644 PHE B C 1
ATOM 12062 O O . PHE B 1 692 ? 42.714 -66.322 -11.448 1.00 20.99 644 PHE B O 1
ATOM 12070 N N . VAL B 1 693 ? 44.130 -66.624 -9.793 1.00 14.87 645 VAL B N 1
ATOM 12071 C CA . VAL B 1 693 ? 44.792 -67.661 -10.483 1.00 7.93 645 VAL B CA 1
ATOM 12072 C C . VAL B 1 693 ? 44.228 -68.973 -10.089 1.00 12.76 645 VAL B C 1
ATOM 12073 O O . VAL B 1 693 ? 44.240 -69.390 -8.921 1.00 16.99 645 VAL B O 1
ATOM 12077 N N . ALA B 1 694 ? 43.695 -69.682 -11.067 1.00 14.10 646 ALA B N 1
ATOM 12078 C CA . ALA B 1 694 ? 43.168 -70.953 -10.777 1.00 7.66 646 ALA B CA 1
ATOM 12079 C C . ALA B 1 694 ? 44.255 -71.936 -10.584 1.00 9.23 646 ALA B C 1
ATOM 12080 O O . ALA B 1 694 ? 45.361 -71.837 -11.122 1.00 9.16 646 ALA B O 1
ATOM 12082 N N . ASP B 1 695 ? 43.839 -72.851 -9.726 1.00 14.46 647 ASP B N 1
ATOM 12083 C CA . ASP B 1 695 ? 44.544 -74.023 -9.360 1.00 12.33 647 ASP B CA 1
ATOM 12084 C C . ASP B 1 695 ? 46.003 -73.766 -9.036 1.00 9.88 647 ASP B C 1
ATOM 12085 O O . ASP B 1 695 ? 46.943 -74.295 -9.570 1.00 9.50 647 ASP B O 1
ATOM 12090 N N . TYR B 1 696 ? 46.117 -72.883 -8.090 1.00 13.17 648 TYR B N 1
ATOM 12091 C CA . TYR B 1 696 ? 47.367 -72.438 -7.519 1.00 8.68 648 TYR B CA 1
ATOM 12092 C C . TYR B 1 696 ? 47.993 -73.574 -6.852 1.00 7.27 648 TYR B C 1
ATOM 12093 O O . TYR B 1 696 ? 47.449 -74.144 -5.928 1.00 10.60 648 TYR B O 1
ATOM 12102 N N . ASN B 1 697 ? 49.095 -73.918 -7.444 1.00 6.71 649 ASN B N 1
ATOM 12103 C CA . ASN B 1 697 ? 49.905 -74.950 -6.969 1.00 9.98 649 ASN B CA 1
ATOM 12104 C C . ASN B 1 697 ? 51.318 -74.413 -6.738 1.00 12.53 649 ASN B C 1
ATOM 12105 O O . ASN B 1 697 ? 51.521 -73.243 -6.780 1.00 15.14 649 ASN B O 1
ATOM 12110 N N . VAL B 1 698 ? 52.358 -75.185 -6.539 1.00 10.54 650 VAL B N 1
ATOM 12111 C CA . VAL B 1 698 ? 53.661 -74.643 -6.214 1.00 9.91 650 VAL B CA 1
ATOM 12112 C C . VAL B 1 698 ? 54.265 -73.907 -7.383 1.00 10.58 650 VAL B C 1
ATOM 12113 O O . VAL B 1 698 ? 54.794 -72.859 -7.187 1.00 13.37 650 VAL B O 1
ATOM 12117 N N . SER B 1 699 ? 54.134 -74.390 -8.603 1.00 8.52 651 SER B N 1
ATOM 12118 C CA . SER B 1 699 ? 54.763 -73.820 -9.765 1.00 6.02 651 SER B CA 1
ATOM 12119 C C . SER B 1 699 ? 54.226 -72.488 -10.007 1.00 11.19 651 SER B C 1
ATOM 12120 O O . SER B 1 699 ? 54.982 -71.572 -10.248 1.00 11.65 651 SER B O 1
ATOM 12123 N N . LYS B 1 700 ? 52.912 -72.362 -9.820 1.00 12.07 652 LYS B N 1
ATOM 12124 C CA . LYS B 1 700 ? 52.294 -71.126 -9.936 1.00 12.47 652 LYS B CA 1
ATOM 12125 C C . LYS B 1 700 ? 52.877 -70.261 -8.850 1.00 13.60 652 LYS B C 1
ATOM 12126 O O . LYS B 1 700 ? 53.275 -69.176 -9.126 1.00 12.23 652 LYS B O 1
ATOM 12132 N N . ALA B 1 701 ? 53.063 -70.749 -7.629 1.00 17.17 653 ALA B N 1
ATOM 12133 C CA . ALA B 1 701 ? 53.645 -70.015 -6.535 1.00 17.09 653 ALA B CA 1
ATOM 12134 C C . ALA B 1 701 ? 55.107 -69.688 -6.824 1.00 16.75 653 ALA B C 1
ATOM 12135 O O . ALA B 1 701 ? 55.594 -68.696 -6.356 1.00 19.75 653 ALA B O 1
ATOM 12137 N N . GLU B 1 702 ? 55.836 -70.444 -7.606 1.00 13.26 654 GLU B N 1
ATOM 12138 C CA . GLU B 1 702 ? 57.201 -70.089 -7.942 1.00 13.08 654 GLU B CA 1
ATOM 12139 C C . GLU B 1 702 ? 57.202 -68.997 -8.956 1.00 15.44 654 GLU B C 1
ATOM 12140 O O . GLU B 1 702 ? 58.224 -68.344 -9.061 1.00 17.54 654 GLU B O 1
ATOM 12146 N N . ILE B 1 703 ? 56.121 -68.759 -9.719 1.00 14.27 655 ILE B N 1
ATOM 12147 C CA . ILE B 1 703 ? 56.087 -67.681 -10.644 1.00 11.01 655 ILE B CA 1
ATOM 12148 C C . ILE B 1 703 ? 55.543 -66.519 -9.909 1.00 12.76 655 ILE B C 1
ATOM 12149 O O . ILE B 1 703 ? 56.086 -65.457 -10.026 1.00 16.70 655 ILE B O 1
ATOM 12154 N N . ILE B 1 704 ? 54.491 -66.736 -9.106 1.00 10.29 656 ILE B N 1
ATOM 12155 C CA . ILE B 1 704 ? 53.794 -65.746 -8.364 1.00 7.16 656 ILE B CA 1
ATOM 12156 C C . ILE B 1 704 ? 54.622 -65.163 -7.248 1.00 10.91 656 ILE B C 1
ATOM 12157 O O . ILE B 1 704 ? 54.737 -63.990 -7.229 1.00 16.36 656 ILE B O 1
ATOM 12162 N N . ILE B 1 705 ? 55.226 -65.878 -6.321 1.00 9.30 657 ILE B N 1
ATOM 12163 C CA . ILE B 1 705 ? 55.983 -65.279 -5.249 1.00 9.33 657 ILE B CA 1
ATOM 12164 C C . ILE B 1 705 ? 57.135 -64.371 -5.672 1.00 11.80 657 ILE B C 1
ATOM 12165 O O . ILE B 1 705 ? 57.095 -63.279 -5.201 1.00 14.48 657 ILE B O 1
ATOM 12170 N N . PRO B 1 706 ? 58.139 -64.596 -6.529 1.00 10.84 658 PRO B N 1
ATOM 12171 C CA . PRO B 1 706 ? 59.178 -63.637 -6.859 1.00 10.40 658 PRO B CA 1
ATOM 12172 C C . PRO B 1 706 ? 58.675 -62.420 -7.560 1.00 12.11 658 PRO B C 1
ATOM 12173 O O . PRO B 1 706 ? 59.446 -61.504 -7.741 1.00 6.18 658 PRO B O 1
ATOM 12177 N N . ALA B 1 707 ? 57.412 -62.417 -8.016 1.00 11.05 659 ALA B N 1
ATOM 12178 C CA . ALA B 1 707 ? 56.815 -61.330 -8.680 1.00 10.31 659 ALA B CA 1
ATOM 12179 C C . ALA B 1 707 ? 56.132 -60.460 -7.691 1.00 15.88 659 ALA B C 1
ATOM 12180 O O . ALA B 1 707 ? 55.652 -59.428 -8.042 1.00 17.72 659 ALA B O 1
ATOM 12182 N N . SER B 1 708 ? 56.065 -60.857 -6.431 1.00 20.03 660 SER B N 1
ATOM 12183 C CA . SER B 1 708 ? 55.267 -60.179 -5.475 1.00 22.35 660 SER B CA 1
ATOM 12184 C C . SER B 1 708 ? 55.893 -58.928 -5.042 1.00 25.37 660 SER B C 1
ATOM 12185 O O . SER B 1 708 ? 57.077 -58.885 -4.696 1.00 25.01 660 SER B O 1
ATOM 12188 N N . ASP B 1 709 ? 55.084 -57.917 -5.085 1.00 21.48 661 ASP B N 1
ATOM 12189 C CA .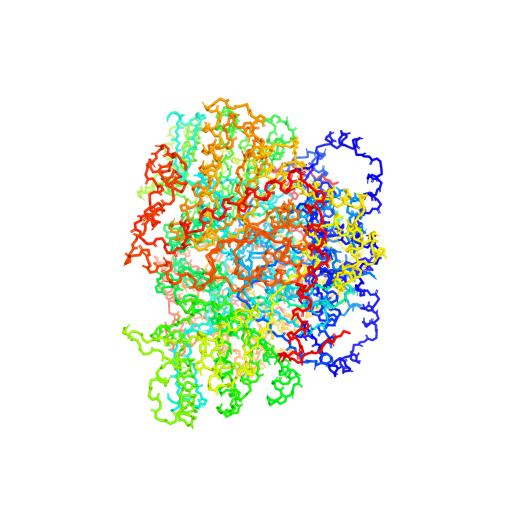 ASP B 1 709 ? 55.498 -56.728 -4.481 1.00 21.82 661 ASP B CA 1
ATOM 12190 C C . ASP B 1 709 ? 55.051 -56.748 -3.014 1.00 23.74 661 ASP B C 1
ATOM 12191 O O . ASP B 1 709 ? 55.813 -56.410 -2.099 1.00 26.15 661 ASP B O 1
ATOM 12196 N N . LEU B 1 710 ? 53.822 -57.187 -2.743 1.00 21.01 662 LEU B N 1
ATOM 12197 C CA . LEU B 1 710 ? 53.276 -57.239 -1.400 1.00 18.58 662 LEU B CA 1
ATOM 12198 C C . LEU B 1 710 ? 52.459 -58.485 -1.330 1.00 20.12 662 LEU B C 1
ATOM 12199 O O . LEU B 1 710 ? 51.838 -58.891 -2.331 1.00 21.81 662 LEU B O 1
ATOM 12204 N N . SER B 1 711 ? 52.454 -59.119 -0.171 1.00 17.08 663 SER B N 1
ATOM 12205 C CA . SER B 1 711 ? 51.696 -60.303 0.016 1.00 15.12 663 SER B CA 1
ATOM 12206 C C . SER B 1 711 ? 50.868 -60.216 1.278 1.00 14.62 663 SER B C 1
ATOM 12207 O O . SER B 1 711 ? 51.347 -59.763 2.316 1.00 23.67 663 SER B O 1
ATOM 12210 N N . GLU B 1 712 ? 49.626 -60.638 1.246 1.00 11.25 664 GLU B N 1
ATOM 12211 C CA . GLU B 1 712 ? 48.729 -60.455 2.367 1.00 13.53 664 GLU B CA 1
ATOM 12212 C C . GLU B 1 712 ? 48.814 -61.539 3.377 1.00 13.50 664 GLU B C 1
ATOM 12213 O O . GLU B 1 712 ? 48.761 -62.671 3.014 1.00 15.26 664 GLU B O 1
ATOM 12219 N N . HIS B 1 713 ? 48.972 -61.293 4.666 1.00 10.42 665 HIS B N 1
ATOM 12220 C CA . HIS B 1 713 ? 49.017 -62.320 5.647 1.00 8.53 665 HIS B CA 1
ATOM 12221 C C . HIS B 1 713 ? 48.156 -61.867 6.808 1.00 9.19 665 HIS B C 1
ATOM 12222 O O . HIS B 1 713 ? 48.616 -61.646 7.918 1.00 10.48 665 HIS B O 1
ATOM 12229 N N . ILE B 1 714 ? 46.850 -61.858 6.504 1.00 7.78 666 ILE B N 1
ATOM 12230 C CA . ILE B 1 714 ? 45.825 -61.221 7.272 1.00 4.62 666 ILE B CA 1
ATOM 12231 C C . ILE B 1 714 ? 44.782 -61.964 8.070 1.00 7.46 666 ILE B C 1
ATOM 12232 O O . ILE B 1 714 ? 43.688 -61.467 8.258 1.00 8.01 666 ILE B O 1
ATOM 12237 N N . SER B 1 715 ? 45.070 -63.122 8.557 1.00 10.09 667 SER B N 1
ATOM 12238 C CA . SER B 1 715 ? 44.152 -63.877 9.393 1.00 9.73 667 SER B CA 1
ATOM 12239 C C . SER B 1 715 ? 43.767 -63.236 10.684 1.00 9.19 667 SER B C 1
ATOM 12240 O O . SER B 1 715 ? 44.524 -62.405 11.166 1.00 13.81 667 SER B O 1
ATOM 12243 N N . THR B 1 716 ? 42.645 -63.609 11.304 1.00 7.89 668 THR B N 1
ATOM 12244 C CA . THR B 1 716 ? 42.281 -63.012 12.562 1.00 12.42 668 THR B CA 1
ATOM 12245 C C . THR B 1 716 ? 43.399 -63.267 13.576 1.00 16.87 668 THR B C 1
ATOM 12246 O O . THR B 1 716 ? 43.976 -64.319 13.552 1.00 15.59 668 THR B O 1
ATOM 12250 N N . ALA B 1 717 ? 43.792 -62.340 14.428 1.00 16.01 669 ALA B N 1
ATOM 12251 C CA . ALA B 1 717 ? 44.902 -62.578 15.327 1.00 15.16 669 ALA B CA 1
ATOM 12252 C C . ALA B 1 717 ? 44.648 -63.664 16.324 1.00 18.63 669 ALA B C 1
ATOM 12253 O O . ALA B 1 717 ? 43.595 -63.833 16.957 1.00 18.23 669 ALA B O 1
ATOM 12255 N N . GLY B 1 718 ? 45.667 -64.450 16.426 1.00 18.22 670 GLY B N 1
ATOM 12256 C CA . GLY B 1 718 ? 45.559 -65.562 17.273 1.00 20.95 670 GLY B CA 1
ATOM 12257 C C . GLY B 1 718 ? 45.189 -66.773 16.525 1.00 22.42 670 GLY B C 1
ATOM 12258 O O . GLY B 1 718 ? 45.117 -67.764 17.196 1.00 24.41 670 GLY B O 1
ATOM 12259 N N . THR B 1 719 ? 45.010 -66.781 15.191 1.00 21.61 671 THR B N 1
ATOM 12260 C CA . THR B 1 719 ? 44.629 -67.964 14.509 1.00 17.12 671 THR B CA 1
ATOM 12261 C C . THR B 1 719 ? 45.698 -68.690 13.775 1.00 16.07 671 THR B C 1
ATOM 12262 O O . THR B 1 719 ? 45.411 -69.759 13.347 1.00 21.47 671 THR B O 1
ATOM 12266 N N . GLU B 1 720 ? 46.906 -68.187 13.549 1.00 18.70 672 GLU B N 1
ATOM 12267 C CA . GLU B 1 720 ? 47.888 -68.858 12.746 1.00 21.67 672 GLU B CA 1
ATOM 12268 C C . GLU B 1 720 ? 49.054 -69.314 13.560 1.00 23.07 672 GLU B C 1
ATOM 12269 O O . GLU B 1 720 ? 49.584 -68.583 14.361 1.00 26.92 672 GLU B O 1
ATOM 12275 N N . ALA B 1 721 ? 49.472 -70.507 13.380 1.00 24.58 673 ALA B N 1
ATOM 12276 C CA . ALA B 1 721 ? 50.569 -70.989 14.174 1.00 24.19 673 ALA B CA 1
ATOM 12277 C C . ALA B 1 721 ? 51.919 -70.540 13.634 1.00 24.29 673 ALA B C 1
ATOM 12278 O O . ALA B 1 721 ? 52.713 -70.025 14.415 1.00 23.11 673 ALA B O 1
ATOM 12280 N N . SER B 1 722 ? 52.224 -70.747 12.353 1.00 21.64 674 SER B N 1
ATOM 12281 C CA . SER B 1 722 ? 53.473 -70.264 11.806 1.00 26.47 674 SER B CA 1
ATOM 12282 C C . SER B 1 722 ? 53.048 -69.732 10.466 1.00 28.84 674 SER B C 1
ATOM 12283 O O . SER B 1 722 ? 52.233 -68.844 10.491 1.00 32.46 674 SER B O 1
ATOM 12286 N N . GLY B 1 723 ? 53.538 -70.165 9.311 1.00 27.68 675 GLY B N 1
ATOM 12287 C CA . GLY B 1 723 ? 53.038 -69.696 8.041 1.00 28.08 675 GLY B CA 1
ATOM 12288 C C . GLY B 1 723 ? 54.190 -69.544 7.081 1.00 27.66 675 GLY B C 1
ATOM 12289 O O . GLY B 1 723 ? 54.809 -68.514 6.985 1.00 32.46 675 GLY B O 1
ATOM 12290 N N . THR B 1 724 ? 54.488 -70.562 6.351 1.00 24.06 676 THR B N 1
ATOM 12291 C CA . THR B 1 724 ? 55.660 -70.491 5.515 1.00 21.60 676 THR B CA 1
ATOM 12292 C C . THR B 1 724 ? 55.561 -69.698 4.254 1.00 19.10 676 THR B C 1
ATOM 12293 O O . THR B 1 724 ? 56.643 -69.245 3.874 1.00 21.05 676 THR B O 1
ATOM 12297 N N . SER B 1 725 ? 54.427 -69.385 3.606 1.00 14.12 677 SER B N 1
ATOM 12298 C CA . SER B 1 725 ? 54.563 -68.652 2.360 1.00 13.36 677 SER B CA 1
ATOM 12299 C C . SER B 1 725 ? 55.042 -67.290 2.609 1.00 12.19 677 SER B C 1
ATOM 12300 O O . SER B 1 725 ? 55.719 -66.714 1.760 1.00 9.67 677 SER B O 1
ATOM 12303 N N . ASN B 1 726 ? 54.773 -66.825 3.831 1.00 11.64 678 ASN B N 1
ATOM 12304 C CA . ASN B 1 726 ? 55.221 -65.580 4.337 1.00 9.69 678 ASN B CA 1
ATOM 12305 C C . ASN B 1 726 ? 56.719 -65.484 4.144 1.00 9.16 678 ASN B C 1
ATOM 12306 O O . ASN B 1 726 ? 57.224 -64.580 3.542 1.00 10.30 678 ASN B O 1
ATOM 12311 N N . MET B 1 727 ? 57.422 -66.490 4.565 1.00 12.46 679 MET B N 1
ATOM 12312 C CA . MET B 1 727 ? 58.876 -66.545 4.522 1.00 12.62 679 MET B CA 1
ATOM 12313 C C . MET B 1 727 ? 59.354 -66.564 3.079 1.00 15.80 679 MET B C 1
ATOM 12314 O O . MET B 1 727 ? 60.347 -65.919 2.746 1.00 20.58 679 MET B O 1
ATOM 12319 N N . LYS B 1 728 ? 58.590 -67.229 2.208 1.00 13.78 680 LYS B N 1
ATOM 12320 C CA . LYS B 1 728 ? 58.865 -67.296 0.770 1.00 10.34 680 LYS B CA 1
ATOM 12321 C C . LYS B 1 728 ? 58.766 -65.990 0.125 1.00 8.03 680 LYS B C 1
ATOM 12322 O O . LYS B 1 728 ? 59.527 -65.711 -0.797 1.00 8.28 680 LYS B O 1
ATOM 12328 N N . PHE B 1 729 ? 57.844 -65.187 0.587 1.00 8.38 681 PHE B N 1
ATOM 12329 C CA . PHE B 1 729 ? 57.727 -63.893 0.077 1.00 5.36 681 PHE B CA 1
ATOM 12330 C C . PHE B 1 729 ? 58.891 -63.093 0.583 1.00 11.25 681 PHE B C 1
ATOM 12331 O O . PHE B 1 729 ? 59.529 -62.397 -0.203 1.00 17.76 681 PHE B O 1
ATOM 12339 N N . VAL B 1 730 ? 59.249 -63.216 1.863 1.00 10.01 682 VAL B N 1
ATOM 12340 C CA . VAL B 1 730 ? 60.343 -62.453 2.398 1.00 10.72 682 VAL B CA 1
ATOM 12341 C C . VAL B 1 730 ? 61.638 -62.752 1.670 1.00 11.79 682 VAL B C 1
ATOM 12342 O O . VAL B 1 730 ? 62.259 -61.847 1.149 1.00 12.12 682 VAL B O 1
ATOM 12346 N N . MET B 1 731 ? 62.002 -63.977 1.487 1.00 10.56 683 MET B N 1
ATOM 12347 C CA . MET B 1 731 ? 63.222 -64.370 0.764 1.00 9.87 683 MET B CA 1
ATOM 12348 C C . MET B 1 731 ? 63.380 -63.846 -0.667 1.00 10.01 683 MET B C 1
ATOM 12349 O O . MET B 1 731 ? 64.421 -63.932 -1.320 1.00 2.00 683 MET B O 1
ATOM 12354 N N . ASN B 1 732 ? 62.304 -63.290 -1.171 1.00 11.43 684 ASN B N 1
ATOM 12355 C CA . ASN B 1 732 ? 62.283 -62.802 -2.509 1.00 14.54 684 ASN B CA 1
ATOM 12356 C C . ASN B 1 732 ? 62.055 -61.365 -2.548 1.00 14.88 684 ASN B C 1
ATOM 12357 O O . ASN B 1 732 ? 61.705 -60.841 -3.598 1.00 16.48 684 ASN B O 1
ATOM 12362 N N . GLY B 1 733 ? 62.258 -60.693 -1.424 1.00 12.95 685 GLY B N 1
ATOM 12363 C CA . GLY B 1 733 ? 62.134 -59.300 -1.362 1.00 9.77 685 GLY B CA 1
ATOM 12364 C C . GLY B 1 733 ? 60.706 -58.798 -1.404 1.00 12.08 685 GLY B C 1
ATOM 12365 O O . GLY B 1 733 ? 60.483 -57.666 -1.705 1.00 18.74 685 GLY B O 1
ATOM 12366 N N . GLY B 1 734 ? 59.706 -59.584 -1.085 1.00 12.22 686 GLY B N 1
ATOM 12367 C CA . GLY B 1 734 ? 58.336 -59.148 -1.098 1.00 15.53 686 GLY B CA 1
ATOM 12368 C C . GLY B 1 734 ? 58.045 -58.582 0.253 1.00 18.87 686 GLY B C 1
ATOM 12369 O O . GLY B 1 734 ? 58.678 -58.975 1.246 1.00 25.43 686 GLY B O 1
ATOM 12370 N N . LEU B 1 735 ? 57.150 -57.651 0.363 1.00 17.87 687 LEU B N 1
ATOM 12371 C CA . LEU B 1 735 ? 56.843 -57.154 1.683 1.00 13.76 687 LEU B CA 1
ATOM 12372 C C . LEU B 1 735 ? 55.530 -57.734 2.197 1.00 11.02 687 LEU B C 1
ATOM 12373 O O . LEU B 1 735 ? 54.706 -58.164 1.402 1.00 16.40 687 LEU B O 1
ATOM 12378 N N . ILE B 1 736 ? 55.297 -57.815 3.504 1.00 10.94 688 ILE B N 1
ATOM 12379 C CA . ILE B 1 736 ? 54.144 -58.452 4.124 1.00 9.06 688 ILE B CA 1
ATOM 12380 C C . ILE B 1 736 ? 53.229 -57.401 4.641 1.00 16.70 688 ILE B C 1
ATOM 12381 O O . ILE B 1 736 ? 53.744 -56.465 5.216 1.00 11.29 688 ILE B O 1
ATOM 12386 N N . ILE B 1 737 ? 51.911 -57.524 4.410 1.00 18.54 689 ILE B N 1
ATOM 12387 C CA . ILE B 1 737 ? 50.943 -56.780 5.155 1.00 19.65 689 ILE B CA 1
ATOM 12388 C C . ILE B 1 737 ? 50.291 -57.860 5.969 1.00 20.47 689 ILE B C 1
ATOM 12389 O O . ILE B 1 737 ? 49.766 -58.791 5.402 1.00 22.71 689 ILE B O 1
ATOM 12394 N N . GLY B 1 738 ? 50.332 -57.848 7.294 1.00 19.82 690 GLY B N 1
ATOM 12395 C CA . GLY B 1 738 ? 49.798 -58.926 8.033 1.00 18.32 690 GLY B CA 1
ATOM 12396 C C . GLY B 1 738 ? 49.372 -58.609 9.436 1.00 18.50 690 GLY B C 1
ATOM 12397 O O . GLY B 1 738 ? 49.593 -57.551 9.949 1.00 19.72 690 GLY B O 1
ATOM 12398 N N . THR B 1 739 ? 48.710 -59.568 10.010 1.00 14.00 691 THR B N 1
ATOM 12399 C CA . THR B 1 739 ? 48.248 -59.511 11.367 1.00 13.49 691 THR B CA 1
ATOM 12400 C C . THR B 1 739 ? 49.376 -59.951 12.261 1.00 12.99 691 THR B C 1
ATOM 12401 O O . THR B 1 739 ? 50.273 -60.644 11.822 1.00 13.79 691 THR B O 1
ATOM 12405 N N . VAL B 1 740 ? 49.381 -59.579 13.531 1.00 10.15 692 VAL B N 1
ATOM 12406 C CA . VAL B 1 740 ? 50.480 -59.917 14.415 1.00 12.35 692 VAL B CA 1
ATOM 12407 C C . VAL B 1 740 ? 50.139 -61.204 15.060 1.00 12.57 692 VAL B C 1
ATOM 12408 O O . VAL B 1 740 ? 49.612 -61.376 16.163 1.00 12.65 692 VAL B O 1
ATOM 12412 N N . ASP B 1 741 ? 50.434 -62.117 14.198 1.00 14.22 693 ASP B N 1
ATOM 12413 C CA . ASP B 1 741 ? 50.074 -63.440 14.399 1.00 18.68 693 ASP B CA 1
ATOM 12414 C C . ASP B 1 741 ? 50.950 -64.266 13.519 1.00 18.69 693 ASP B C 1
ATOM 12415 O O . ASP B 1 741 ? 51.533 -63.801 12.542 1.00 20.46 693 ASP B O 1
ATOM 12420 N N . GLY B 1 742 ? 51.073 -65.485 13.886 1.00 20.79 694 GLY B N 1
ATOM 12421 C CA . GLY B 1 742 ? 51.759 -66.449 13.100 1.00 18.85 694 GLY B CA 1
ATOM 12422 C C . GLY B 1 742 ? 53.241 -66.173 12.923 1.00 18.35 694 GLY B C 1
ATOM 12423 O O . GLY B 1 742 ? 53.951 -65.616 13.764 1.00 13.57 694 GLY B O 1
ATOM 12424 N N . ALA B 1 743 ? 53.669 -66.521 11.721 1.00 15.57 695 ALA B N 1
ATOM 12425 C CA . ALA B 1 743 ? 55.048 -66.308 11.346 1.00 12.77 695 ALA B CA 1
ATOM 12426 C C . ALA B 1 743 ? 55.335 -64.873 11.197 1.00 12.90 695 ALA B C 1
ATOM 12427 O O . ALA B 1 743 ? 56.503 -64.483 11.245 1.00 19.54 695 ALA B O 1
ATOM 12429 N N . ASN B 1 744 ? 54.326 -64.045 11.079 1.00 5.54 696 ASN B N 1
ATOM 12430 C CA . ASN B 1 744 ? 54.554 -62.680 10.964 1.00 3.27 696 ASN B CA 1
ATOM 12431 C C . ASN B 1 744 ? 55.382 -62.164 12.106 1.00 5.70 696 ASN B C 1
ATOM 12432 O O . ASN B 1 744 ? 56.365 -61.480 11.865 1.00 5.27 696 ASN B O 1
ATOM 12437 N N . VAL B 1 745 ? 55.074 -62.566 13.341 1.00 7.44 697 VAL B N 1
ATOM 12438 C CA . VAL B 1 745 ? 55.815 -62.196 14.540 1.00 10.06 697 VAL B CA 1
ATOM 12439 C C . VAL B 1 745 ? 57.309 -62.523 14.396 1.00 12.80 697 VAL B C 1
ATOM 12440 O O . VAL B 1 745 ? 58.169 -61.668 14.506 1.00 15.93 697 VAL B O 1
ATOM 12444 N N . GLU B 1 746 ? 57.692 -63.705 14.090 1.00 10.77 698 GLU B N 1
ATOM 12445 C CA . GLU B 1 746 ? 59.104 -63.980 13.908 1.00 14.54 698 GLU B CA 1
ATOM 12446 C C . GLU B 1 746 ? 59.752 -63.349 12.699 1.00 15.35 698 GLU B C 1
ATOM 12447 O O . GLU B 1 746 ? 60.937 -63.006 12.806 1.00 13.39 698 GLU B O 1
ATOM 12453 N N . ILE B 1 747 ? 59.030 -63.163 11.575 1.00 14.44 699 ILE B N 1
ATOM 12454 C CA . ILE B 1 747 ? 59.552 -62.429 10.424 1.00 16.37 699 ILE B CA 1
ATOM 12455 C C . ILE B 1 747 ? 59.978 -61.113 10.962 1.00 20.18 699 ILE B C 1
ATOM 12456 O O . ILE B 1 747 ? 61.123 -60.703 10.761 1.00 21.92 699 ILE B O 1
ATOM 12461 N N . THR B 1 748 ? 59.085 -60.482 11.709 1.00 20.46 700 THR B N 1
ATOM 12462 C CA . THR B 1 748 ? 59.318 -59.209 12.252 1.00 18.79 700 THR B CA 1
ATOM 12463 C C . THR B 1 748 ? 60.547 -59.142 13.134 1.00 16.66 700 THR B C 1
ATOM 12464 O O . THR B 1 748 ? 61.361 -58.271 12.957 1.00 14.97 700 THR B O 1
ATOM 12468 N N . ARG B 1 749 ? 60.710 -60.057 14.041 1.00 15.38 701 ARG B N 1
ATOM 12469 C CA . ARG B 1 749 ? 61.895 -60.136 14.873 1.00 18.54 701 ARG B CA 1
ATOM 12470 C C . ARG B 1 749 ? 63.156 -60.111 14.007 1.00 23.43 701 ARG B C 1
ATOM 12471 O O . ARG B 1 749 ? 63.943 -59.207 14.074 1.00 26.95 701 ARG B O 1
ATOM 12479 N N . GLU B 1 750 ? 63.307 -61.050 13.126 1.00 26.29 702 GLU B N 1
ATOM 12480 C CA . GLU B 1 750 ? 64.466 -61.177 12.263 1.00 22.78 702 GLU B CA 1
ATOM 12481 C C . GLU B 1 750 ? 64.736 -60.078 11.310 1.00 25.63 702 GLU B C 1
ATOM 12482 O O . GLU B 1 750 ? 65.885 -59.656 11.213 1.00 31.30 702 GLU B O 1
ATOM 12488 N N . ILE B 1 751 ? 63.758 -59.593 10.557 1.00 26.68 703 ILE B N 1
ATOM 12489 C CA . ILE B 1 751 ? 64.072 -58.597 9.578 1.00 26.02 703 ILE B CA 1
ATOM 12490 C C . ILE B 1 751 ? 63.814 -57.259 10.101 1.00 26.17 703 ILE B C 1
ATOM 12491 O O . ILE B 1 751 ? 64.183 -56.322 9.437 1.00 29.98 703 ILE B O 1
ATOM 12496 N N . GLY B 1 752 ? 63.183 -57.111 11.258 1.00 24.97 704 GLY B N 1
ATOM 12497 C CA . GLY B 1 752 ? 62.966 -55.853 11.823 1.00 24.47 704 GLY B CA 1
ATOM 12498 C C . GLY B 1 752 ? 61.548 -55.377 11.637 1.00 21.53 704 GLY B C 1
ATOM 12499 O O . GLY B 1 752 ? 61.008 -55.324 10.533 1.00 22.32 704 GLY B O 1
ATOM 12500 N N . GLU B 1 753 ? 60.965 -54.896 12.711 1.00 21.79 705 GLU B N 1
ATOM 12501 C CA . GLU B 1 753 ? 59.607 -54.402 12.670 1.00 28.89 705 GLU B CA 1
ATOM 12502 C C . GLU B 1 753 ? 59.392 -53.369 11.612 1.00 32.13 705 GLU B C 1
ATOM 12503 O O . GLU B 1 753 ? 58.358 -53.311 10.951 1.00 33.78 705 GLU B O 1
ATOM 12505 N N . ASP B 1 754 ? 60.418 -52.593 11.362 1.00 33.82 706 ASP B N 1
ATOM 12506 C CA . ASP B 1 754 ? 60.311 -51.569 10.388 1.00 38.83 706 ASP B CA 1
ATOM 12507 C C . ASP B 1 754 ? 60.214 -52.035 8.946 1.00 37.43 706 ASP B C 1
ATOM 12508 O O . ASP B 1 754 ? 60.121 -51.266 8.017 1.00 40.95 706 ASP B O 1
ATOM 12513 N N . ASN B 1 755 ? 60.198 -53.285 8.696 1.00 33.18 707 ASN B N 1
ATOM 12514 C CA . ASN B 1 755 ? 60.146 -53.740 7.330 1.00 27.38 707 ASN B CA 1
ATOM 12515 C C . ASN B 1 755 ? 58.878 -54.490 7.017 1.00 25.50 707 ASN B C 1
ATOM 12516 O O . ASN B 1 755 ? 58.699 -54.953 5.900 1.00 28.20 707 ASN B O 1
ATOM 12521 N N . VAL B 1 756 ? 57.948 -54.660 7.954 1.00 22.91 708 VAL B N 1
ATOM 12522 C CA . VAL B 1 756 ? 56.722 -55.383 7.695 1.00 23.24 708 VAL B CA 1
ATOM 12523 C C . VAL B 1 756 ? 55.567 -54.469 7.941 1.00 19.97 708 VAL B C 1
ATOM 12524 O O . VAL B 1 756 ? 55.765 -53.557 8.693 1.00 22.96 708 VAL B O 1
ATOM 12528 N N . PHE B 1 757 ? 54.385 -54.635 7.334 1.00 17.15 709 PHE B N 1
ATOM 12529 C CA . PHE B 1 757 ? 53.252 -53.797 7.548 1.00 17.90 709 PHE B CA 1
ATOM 12530 C C . PHE B 1 757 ? 52.258 -54.547 8.383 1.00 19.49 709 PHE B C 1
ATOM 12531 O O . PHE B 1 757 ? 51.517 -55.340 7.840 1.00 24.79 709 PHE B O 1
ATOM 12539 N N . LEU B 1 758 ? 52.272 -54.389 9.706 1.00 15.01 710 LEU B N 1
ATOM 12540 C CA . LEU B 1 758 ? 51.368 -55.118 10.552 1.00 9.33 710 LEU B CA 1
ATOM 12541 C C . LEU B 1 758 ? 50.184 -54.302 10.915 1.00 9.96 710 LEU B C 1
ATOM 12542 O O . LEU B 1 758 ? 50.296 -53.128 10.863 1.00 14.09 710 LEU B O 1
ATOM 12547 N N . PHE B 1 759 ? 49.037 -54.875 11.225 1.00 6.73 711 PHE B N 1
ATOM 12548 C CA . PHE B 1 759 ? 47.847 -54.167 11.553 1.00 5.58 711 PHE B CA 1
ATOM 12549 C C . PHE B 1 759 ? 46.940 -55.073 12.342 1.00 9.25 711 PHE B C 1
ATOM 12550 O O . PHE B 1 759 ? 47.294 -56.170 12.649 1.00 9.26 711 PHE B O 1
ATOM 12558 N N . GLY B 1 760 ? 45.740 -54.576 12.594 1.00 11.97 712 GLY B N 1
ATOM 12559 C CA . GLY B 1 760 ? 44.655 -55.303 13.202 1.00 13.23 712 GLY B CA 1
ATOM 12560 C C . GLY B 1 760 ? 44.889 -55.600 14.656 1.00 14.36 712 GLY B C 1
ATOM 12561 O O . GLY B 1 760 ? 45.924 -55.306 15.263 1.00 16.24 712 GLY B O 1
ATOM 12562 N N . ASN B 1 761 ? 43.863 -56.191 15.228 1.00 15.34 713 ASN B N 1
ATOM 12563 C CA . ASN B 1 761 ? 43.942 -56.538 16.625 1.00 18.42 713 ASN B CA 1
ATOM 12564 C C . ASN B 1 761 ? 44.859 -57.643 16.869 1.00 18.14 713 ASN B C 1
ATOM 12565 O O . ASN B 1 761 ? 45.135 -58.441 16.010 1.00 20.70 713 ASN B O 1
ATOM 12570 N N . LEU B 1 762 ? 45.313 -57.557 18.110 1.00 19.21 714 LEU B N 1
ATOM 12571 C CA . LEU B 1 762 ? 46.189 -58.456 18.759 1.00 19.36 714 LEU B CA 1
ATOM 12572 C C . LEU B 1 762 ? 45.295 -59.490 19.365 1.00 21.94 714 LEU B C 1
ATOM 12573 O O . LEU B 1 762 ? 44.126 -59.228 19.640 1.00 20.33 714 LEU B O 1
ATOM 12578 N N . SER B 1 763 ? 45.848 -60.611 19.668 1.00 26.63 715 SER B N 1
ATOM 12579 C CA . SER B 1 763 ? 45.122 -61.663 20.297 1.00 29.12 715 SER B CA 1
ATOM 12580 C C . SER B 1 763 ? 44.431 -61.410 21.615 1.00 32.96 715 SER B C 1
ATOM 12581 O O . SER B 1 763 ? 43.357 -61.973 21.810 1.00 32.17 715 SER B O 1
ATOM 12584 N N . GLU B 1 764 ? 44.967 -60.584 22.506 1.00 35.34 716 GLU B N 1
ATOM 12585 C CA . GLU B 1 764 ? 44.317 -60.360 23.798 1.00 38.77 716 GLU B CA 1
ATOM 12586 C C . GLU B 1 764 ? 42.907 -59.864 23.629 1.00 37.42 716 GLU B C 1
ATOM 12587 O O . GLU B 1 764 ? 41.913 -60.360 24.160 1.00 42.23 716 GLU B O 1
ATOM 12593 N N . ASN B 1 765 ? 42.868 -58.924 22.742 1.00 34.64 717 ASN B N 1
ATOM 12594 C CA . ASN B 1 765 ? 41.652 -58.272 22.391 1.00 34.62 717 ASN B CA 1
ATOM 12595 C C . ASN B 1 765 ? 40.703 -59.139 21.607 1.00 34.40 717 ASN B C 1
ATOM 12596 O O . ASN B 1 765 ? 39.530 -58.812 21.515 1.00 36.32 717 ASN B O 1
ATOM 12601 N N . VAL B 1 766 ? 41.063 -60.257 21.069 1.00 34.58 718 VAL B N 1
ATOM 12602 C CA . VAL B 1 766 ? 40.158 -61.029 20.239 1.00 35.87 718 VAL B CA 1
ATOM 12603 C C . VAL B 1 766 ? 38.967 -61.557 21.018 1.00 36.03 718 VAL B C 1
ATOM 12604 O O . VAL B 1 766 ? 37.823 -61.381 20.586 1.00 37.66 718 VAL B O 1
ATOM 12608 N N . GLU B 1 767 ? 39.176 -62.147 22.189 1.00 36.43 719 GLU B N 1
ATOM 12609 C CA . GLU B 1 767 ? 38.051 -62.690 22.954 1.00 34.37 719 GLU B CA 1
ATOM 12610 C C . GLU B 1 767 ? 37.096 -61.683 23.481 1.00 31.07 719 GLU B C 1
ATOM 12611 O O . GLU B 1 767 ? 35.886 -61.919 23.562 1.00 29.88 719 GLU B O 1
ATOM 12613 N N . GLU B 1 768 ? 37.607 -60.541 23.810 1.00 27.18 720 GLU B N 1
ATOM 12614 C CA . GLU B 1 768 ? 36.729 -59.537 24.267 1.00 27.02 720 GLU B CA 1
ATOM 12615 C C . GLU B 1 768 ? 35.970 -58.939 23.101 1.00 24.27 720 GLU B C 1
ATOM 12616 O O . GLU B 1 768 ? 34.769 -58.704 23.211 1.00 19.10 720 GLU B O 1
ATOM 12622 N N . LEU B 1 769 ? 36.636 -58.668 21.972 1.00 22.53 721 LEU B N 1
ATOM 12623 C CA . LEU B 1 769 ? 35.974 -58.073 20.840 1.00 22.11 721 LEU B CA 1
ATOM 12624 C C . LEU B 1 769 ? 34.901 -58.965 20.307 1.00 25.45 721 LEU B C 1
ATOM 12625 O O . LEU B 1 769 ? 33.869 -58.534 19.780 1.00 27.18 721 LEU B O 1
ATOM 12630 N N . ARG B 1 770 ? 35.190 -60.212 20.403 1.00 24.82 722 ARG B N 1
ATOM 12631 C CA . ARG B 1 770 ? 34.262 -61.201 19.991 1.00 22.96 722 ARG B CA 1
ATOM 12632 C C . ARG B 1 770 ? 33.087 -61.072 20.952 1.00 25.65 722 ARG B C 1
ATOM 12633 O O . ARG B 1 770 ? 32.001 -60.816 20.443 1.00 30.68 722 ARG B O 1
ATOM 12641 N N . TYR B 1 771 ? 33.242 -61.108 22.296 1.00 26.04 726 TYR B N 1
ATOM 12642 C CA . TYR B 1 771 ? 32.132 -60.977 23.257 1.00 27.24 726 TYR B CA 1
ATOM 12643 C C . TYR B 1 771 ? 31.265 -59.802 23.018 1.00 24.55 726 TYR B C 1
ATOM 12644 O O . TYR B 1 771 ? 30.040 -59.900 22.886 1.00 21.21 726 TYR B O 1
ATOM 12653 N N . ASN B 1 772 ? 31.879 -58.675 22.953 1.00 26.12 727 ASN B N 1
ATOM 12654 C CA . ASN B 1 772 ? 31.158 -57.504 22.703 1.00 32.62 727 ASN B CA 1
ATOM 12655 C C . ASN B 1 772 ? 30.336 -57.572 21.430 1.00 36.84 727 ASN B C 1
ATOM 12656 O O . ASN B 1 772 ? 29.311 -56.938 21.306 1.00 41.39 727 ASN B O 1
ATOM 12661 N N . HIS B 1 773 ? 30.707 -58.362 20.453 1.00 36.06 728 HIS B N 1
ATOM 12662 C CA . HIS B 1 773 ? 29.950 -58.442 19.220 1.00 33.00 728 HIS B CA 1
ATOM 12663 C C . HIS B 1 773 ? 28.559 -58.949 19.451 1.00 35.59 728 HIS B C 1
ATOM 12664 O O . HIS B 1 773 ? 27.640 -58.535 18.758 1.00 38.14 728 HIS B O 1
ATOM 12671 N N . GLN B 1 774 ? 28.426 -59.838 20.404 1.00 34.14 729 GLN B N 1
ATOM 12672 C CA . GLN B 1 774 ? 27.138 -60.449 20.618 1.00 35.39 729 GLN B CA 1
ATOM 12673 C C . GLN B 1 774 ? 26.402 -59.850 21.769 1.00 33.74 729 GLN B C 1
ATOM 12674 O O . GLN B 1 774 ? 25.325 -59.333 21.582 1.00 31.98 729 GLN B O 1
ATOM 12676 N N . TYR B 1 775 ? 27.001 -59.841 22.959 1.00 39.15 730 TYR B N 1
ATOM 12677 C CA . TYR B 1 775 ? 26.309 -59.407 24.147 1.00 41.96 730 TYR B CA 1
ATOM 12678 C C . TYR B 1 775 ? 26.569 -58.005 24.515 1.00 43.50 730 TYR B C 1
ATOM 12679 O O . TYR B 1 775 ? 26.542 -57.686 25.699 1.00 48.40 730 TYR B O 1
ATOM 12681 N N . HIS B 1 776 ? 26.829 -57.161 23.537 1.00 41.78 731 HIS B N 1
ATOM 12682 C CA . HIS B 1 776 ? 26.993 -55.778 23.714 1.00 46.05 731 HIS B CA 1
ATOM 12683 C C . HIS B 1 776 ? 27.359 -55.121 22.372 1.00 48.33 731 HIS B C 1
ATOM 12684 O O . HIS B 1 776 ? 28.280 -54.314 22.307 1.00 49.11 731 HIS B O 1
ATOM 12686 N N . PRO B 1 777 ? 26.701 -55.420 21.239 1.00 46.50 732 PRO B N 1
ATOM 12687 C CA . PRO B 1 777 ? 27.131 -54.978 19.926 1.00 46.59 732 PRO B CA 1
ATOM 12688 C C . PRO B 1 777 ? 27.270 -53.543 19.697 1.00 49.35 732 PRO B C 1
ATOM 12689 O O . PRO B 1 777 ? 26.446 -52.768 20.105 1.00 50.91 732 PRO B O 1
ATOM 12693 N N . GLN B 1 778 ? 28.387 -53.196 19.068 1.00 51.02 733 GLN B N 1
ATOM 12694 C CA . GLN B 1 778 ? 28.602 -51.912 18.547 1.00 49.72 733 GLN B CA 1
ATOM 12695 C C . GLN B 1 778 ? 28.040 -51.948 17.113 1.00 51.52 733 GLN B C 1
ATOM 12696 O O . GLN B 1 778 ? 27.158 -52.739 16.812 1.00 53.29 733 GLN B O 1
ATOM 12698 N N . ASP B 1 779 ? 28.514 -51.187 16.143 1.00 53.23 734 ASP B N 1
ATOM 12699 C CA . ASP B 1 779 ? 27.964 -51.238 14.791 1.00 55.44 734 ASP B CA 1
ATOM 12700 C C . ASP B 1 779 ? 29.109 -51.365 13.791 1.00 55.12 734 ASP B C 1
ATOM 12701 O O . ASP B 1 779 ? 30.283 -51.189 14.146 1.00 58.39 734 ASP B O 1
ATOM 12703 N N . LEU B 1 780 ? 28.788 -51.689 12.541 1.00 51.11 735 LEU B N 1
ATOM 12704 C CA . LEU B 1 780 ? 29.799 -51.819 11.501 1.00 45.72 735 LEU B CA 1
ATOM 12705 C C . LEU B 1 780 ? 30.338 -50.508 11.070 1.00 42.43 735 LEU B C 1
ATOM 12706 O O . LEU B 1 780 ? 29.581 -49.586 11.022 1.00 44.06 735 LEU B O 1
ATOM 12711 N N . PRO B 1 781 ? 31.623 -50.363 10.741 1.00 38.55 736 PRO B N 1
ATOM 12712 C CA . PRO B 1 781 ? 32.186 -49.207 10.131 1.00 36.78 736 PRO B CA 1
ATOM 12713 C C . PRO B 1 781 ? 31.512 -48.870 8.813 1.00 36.68 736 PRO B C 1
ATOM 12714 O O . PRO B 1 781 ? 31.322 -49.731 7.991 1.00 38.26 736 PRO B O 1
ATOM 12718 N N . SER B 1 782 C 31.191 -47.671 8.514 1.00 38.42 736 SER B N 1
ATOM 12719 C CA . SER B 1 782 C 30.618 -47.299 7.228 1.00 42.73 736 SER B CA 1
ATOM 12720 C C . SER B 1 782 C 31.297 -47.868 5.998 1.00 42.47 736 SER B C 1
ATOM 12721 O O . SER B 1 782 C 30.622 -48.296 5.068 1.00 42.83 736 SER B O 1
ATOM 12724 N N . SER B 1 783 ? 32.625 -47.957 6.016 1.00 40.53 737 SER B N 1
ATOM 12725 C CA . SER B 1 783 ? 33.426 -48.452 4.920 1.00 36.66 737 SER B CA 1
ATOM 12726 C C . SER B 1 783 ? 33.002 -49.797 4.530 1.00 36.33 737 SER B C 1
ATOM 12727 O O . SER B 1 783 ? 32.655 -50.088 3.381 1.00 37.62 737 SER B O 1
ATOM 12730 N N . LEU B 1 784 ? 32.954 -50.577 5.589 1.00 34.93 738 LEU B N 1
ATOM 12731 C CA . LEU B 1 784 ? 32.557 -51.904 5.470 1.00 32.88 738 LEU B CA 1
ATOM 12732 C C . LEU B 1 784 ? 31.088 -51.968 5.119 1.00 34.00 738 LEU B C 1
ATOM 12733 O O . LEU B 1 784 ? 30.689 -52.738 4.271 1.00 35.08 738 LEU B O 1
ATOM 12738 N N . ASP B 1 785 ? 30.275 -51.127 5.697 1.00 34.60 739 ASP B N 1
ATOM 12739 C CA . ASP B 1 785 ? 28.858 -51.156 5.408 1.00 35.57 739 ASP B CA 1
ATOM 12740 C C . ASP B 1 785 ? 28.585 -50.799 3.963 1.00 34.00 739 ASP B C 1
ATOM 12741 O O . ASP B 1 785 ? 27.642 -51.301 3.361 1.00 33.44 739 ASP B O 1
ATOM 12746 N N . SER B 1 786 ? 29.437 -50.005 3.366 1.00 33.66 740 SER B N 1
ATOM 12747 C CA . SER B 1 786 ? 29.292 -49.677 1.974 1.00 34.86 740 SER B CA 1
ATOM 12748 C C . SER B 1 786 ? 29.524 -50.894 1.195 1.00 34.72 740 SER B C 1
ATOM 12749 O O . SER B 1 786 ? 28.637 -51.257 0.422 1.00 39.93 740 SER B O 1
ATOM 12752 N N . VAL B 1 787 ? 30.596 -51.621 1.428 1.00 32.69 741 VAL B N 1
ATOM 12753 C CA . VAL B 1 787 ? 30.770 -52.755 0.614 1.00 29.99 741 VAL B CA 1
ATOM 12754 C C . VAL B 1 787 ? 29.719 -53.766 0.919 1.00 29.18 741 VAL B C 1
ATOM 12755 O O . VAL B 1 787 ? 29.179 -54.280 -0.054 1.00 32.08 741 VAL B O 1
ATOM 12759 N N . LEU B 1 788 ? 29.289 -54.028 2.157 1.00 22.65 742 LEU B N 1
ATOM 12760 C CA . LEU B 1 788 ? 28.275 -55.025 2.338 1.00 23.49 742 LEU B CA 1
ATOM 12761 C C . LEU B 1 788 ? 26.935 -54.715 1.674 1.00 26.93 742 LEU B C 1
ATOM 12762 O O . LEU B 1 788 ? 26.296 -55.567 1.095 1.00 25.35 742 LEU B O 1
ATOM 12767 N N . SER B 1 789 ? 26.542 -53.498 1.629 1.00 30.70 743 SER B N 1
ATOM 12768 C CA . SER B 1 789 ? 25.329 -53.119 0.937 1.00 29.93 743 SER B CA 1
ATOM 12769 C C . SER B 1 789 ? 25.550 -53.214 -0.555 1.00 30.43 743 SER B C 1
ATOM 12770 O O . SER B 1 789 ? 24.646 -53.589 -1.286 1.00 31.95 743 SER B O 1
ATOM 12773 N N . TYR B 1 790 ? 26.759 -52.918 -1.039 1.00 30.04 744 TYR B N 1
ATOM 12774 C CA . TYR B 1 790 ? 27.033 -52.956 -2.467 1.00 31.06 744 TYR B CA 1
ATOM 12775 C C . TYR B 1 790 ? 27.047 -54.327 -3.024 1.00 32.02 744 TYR B C 1
ATOM 12776 O O . TYR B 1 790 ? 27.125 -54.527 -4.249 1.00 33.80 744 TYR B O 1
ATOM 12785 N N . ILE B 1 791 ? 27.067 -55.314 -2.183 1.00 30.45 745 ILE B N 1
ATOM 12786 C CA . ILE B 1 791 ? 26.995 -56.587 -2.733 1.00 31.50 745 ILE B CA 1
ATOM 12787 C C . ILE B 1 791 ? 25.678 -57.213 -2.348 1.00 33.13 745 ILE B C 1
ATOM 12788 O O . ILE B 1 791 ? 25.493 -58.330 -2.712 1.00 34.84 745 ILE B O 1
ATOM 12793 N N . GLU B 1 792 ? 24.815 -56.521 -1.643 1.00 35.10 746 GLU B N 1
ATOM 12794 C CA . GLU B 1 792 ? 23.566 -57.053 -1.137 1.00 39.43 746 GLU B CA 1
ATOM 12795 C C . GLU B 1 792 ? 22.385 -56.620 -2.000 1.00 40.88 746 GLU B C 1
ATOM 12796 O O . GLU B 1 792 ? 22.515 -55.632 -2.670 1.00 44.15 746 GLU B O 1
ATOM 12802 N N . GLN B 1 795 ? 30.197 -57.943 -5.612 1.00 41.20 749 GLN B N 1
ATOM 12803 C CA . GLN B 1 795 ? 29.795 -56.739 -6.208 1.00 44.76 749 GLN B CA 1
ATOM 12804 C C . GLN B 1 795 ? 28.558 -57.137 -7.005 1.00 47.97 749 GLN B C 1
ATOM 12805 O O . GLN B 1 795 ? 28.454 -58.285 -7.302 1.00 48.94 749 GLN B O 1
ATOM 12807 N N . PHE B 1 796 ? 27.664 -56.229 -7.298 1.00 49.87 750 PHE B N 1
ATOM 12808 C CA . PHE B 1 796 ? 26.412 -56.369 -8.039 1.00 51.34 750 PHE B CA 1
ATOM 12809 C C . PHE B 1 796 ? 25.709 -57.616 -8.423 1.00 53.71 750 PHE B C 1
ATOM 12810 O O . PHE B 1 796 ? 24.485 -57.611 -8.334 1.00 57.47 750 PHE B O 1
ATOM 12818 N N . SER B 1 797 ? 26.345 -58.644 -8.900 1.00 53.41 751 SER B N 1
ATOM 12819 C CA . SER B 1 797 ? 25.698 -59.876 -9.207 1.00 53.46 751 SER B CA 1
ATOM 12820 C C . SER B 1 797 ? 24.259 -59.898 -9.760 1.00 52.79 751 SER B C 1
ATOM 12821 O O . SER B 1 797 ? 23.359 -60.514 -9.185 1.00 54.64 751 SER B O 1
ATOM 12823 N N . PRO B 1 798 ? 23.984 -59.305 -10.922 1.00 51.14 752 PRO B N 1
ATOM 12824 C CA . PRO B 1 798 ? 22.628 -59.066 -11.402 1.00 50.19 752 PRO B CA 1
ATOM 12825 C C . PRO B 1 798 ? 21.752 -60.253 -11.575 1.00 50.15 752 PRO B C 1
ATOM 12826 O O . PRO B 1 798 ? 20.576 -60.233 -11.224 1.00 49.90 752 PRO B O 1
ATOM 12830 N N . GLU B 1 799 ? 22.309 -61.304 -12.084 1.00 49.09 753 GLU B N 1
ATOM 12831 C CA . GLU B 1 799 ? 21.544 -62.491 -12.262 1.00 54.81 753 GLU B CA 1
ATOM 12832 C C . GLU B 1 799 ? 20.908 -62.958 -10.959 1.00 55.29 753 GLU B C 1
ATOM 12833 O O . GLU B 1 799 ? 19.797 -63.477 -10.968 1.00 59.24 753 GLU B O 1
ATOM 12839 N N . ASN B 1 800 ? 21.571 -62.807 -9.818 1.00 52.96 754 ASN B N 1
ATOM 12840 C CA . ASN B 1 800 ? 20.997 -63.288 -8.581 1.00 50.83 754 ASN B CA 1
ATOM 12841 C C . ASN B 1 800 ? 21.306 -62.303 -7.510 1.00 48.15 754 ASN B C 1
ATOM 12842 O O . ASN B 1 800 ? 22.232 -62.460 -6.707 1.00 45.34 754 ASN B O 1
ATOM 12847 N N . PRO B 1 801 ? 20.543 -61.276 -7.408 1.00 47.85 755 PRO B N 1
ATOM 12848 C CA . PRO B 1 801 ? 20.905 -60.151 -6.628 1.00 48.02 755 PRO B CA 1
ATOM 12849 C C . PRO B 1 801 ? 20.885 -60.372 -5.122 1.00 47.67 755 PRO B C 1
ATOM 12850 O O . PRO B 1 801 ? 20.666 -59.477 -4.368 1.00 47.55 755 PRO B O 1
ATOM 12854 N N . ASN B 1 802 ? 20.996 -61.555 -4.624 1.00 44.93 756 ASN B N 1
ATOM 12855 C CA . ASN B 1 802 ? 21.096 -61.799 -3.206 1.00 41.60 756 ASN B CA 1
ATOM 12856 C C . ASN B 1 802 ? 21.871 -63.030 -2.978 1.00 38.01 756 ASN B C 1
ATOM 12857 O O . ASN B 1 802 ? 21.784 -63.671 -1.947 1.00 39.22 756 ASN B O 1
ATOM 12862 N N . GLU B 1 803 ? 22.733 -63.351 -3.936 1.00 35.66 757 GLU B N 1
ATOM 12863 C CA . GLU B 1 803 ? 23.602 -64.462 -3.830 1.00 32.09 757 GLU B CA 1
ATOM 12864 C C . GLU B 1 803 ? 24.640 -64.360 -2.715 1.00 29.84 757 GLU B C 1
ATOM 12865 O O . GLU B 1 803 ? 24.898 -65.291 -2.002 1.00 30.10 757 GLU B O 1
ATOM 12871 N N . PHE B 1 804 ? 25.223 -63.212 -2.535 1.00 28.16 758 PHE B N 1
ATOM 12872 C CA . PHE B 1 804 ? 26.289 -62.993 -1.560 1.00 26.36 758 PHE B CA 1
ATOM 12873 C C . PHE B 1 804 ? 25.822 -62.659 -0.155 1.00 26.69 758 PHE B C 1
ATOM 12874 O O . PHE B 1 804 ? 26.606 -62.274 0.709 1.00 25.57 758 PHE B O 1
ATOM 12882 N N . LYS B 1 805 ? 24.534 -62.908 0.113 1.00 29.03 759 LYS B N 1
ATOM 12883 C CA . LYS B 1 805 ? 23.906 -62.602 1.381 1.00 26.46 759 LYS B CA 1
ATOM 12884 C C . LYS B 1 805 ? 24.463 -63.332 2.575 1.00 24.37 759 LYS B C 1
ATOM 12885 O O . LYS B 1 805 ? 24.770 -62.679 3.548 1.00 24.36 759 LYS B O 1
ATOM 12891 N N . PRO B 1 806 ? 24.661 -64.595 2.655 1.00 25.38 760 PRO B N 1
ATOM 12892 C CA . PRO B 1 806 ? 25.217 -65.246 3.829 1.00 26.45 760 PRO B CA 1
ATOM 12893 C C . PRO B 1 806 ? 26.509 -64.667 4.388 1.00 29.16 760 PRO B C 1
ATOM 12894 O O . PRO B 1 806 ? 26.716 -64.615 5.606 1.00 30.94 760 PRO B O 1
ATOM 12898 N N . LEU B 1 807 ? 27.357 -64.169 3.486 1.00 30.80 761 LEU B N 1
ATOM 12899 C CA . LEU B 1 807 ? 28.603 -63.532 3.846 1.00 29.08 761 LEU B CA 1
ATOM 12900 C C . LEU B 1 807 ? 28.287 -62.294 4.591 1.00 27.79 761 LEU B C 1
ATOM 12901 O O . LEU B 1 807 ? 28.655 -62.143 5.756 1.00 27.92 761 LEU B O 1
ATOM 12906 N N . VAL B 1 808 ? 27.527 -61.429 3.974 1.00 28.13 762 VAL B N 1
ATOM 12907 C CA . VAL B 1 808 ? 27.124 -60.217 4.571 1.00 23.28 762 VAL B CA 1
ATOM 12908 C C . VAL B 1 808 ? 26.422 -60.473 5.894 1.00 22.68 762 VAL B C 1
ATOM 12909 O O . VAL B 1 808 ? 26.789 -59.907 6.909 1.00 26.75 762 VAL B O 1
ATOM 12913 N N . ASP B 1 809 ? 25.467 -61.356 5.960 1.00 21.41 763 ASP B N 1
ATOM 12914 C CA . ASP B 1 809 ? 24.814 -61.634 7.221 1.00 21.49 763 ASP B CA 1
ATOM 12915 C C . ASP B 1 809 ? 25.679 -62.291 8.242 1.00 20.07 763 ASP B C 1
ATOM 12916 O O . ASP B 1 809 ? 25.265 -62.321 9.407 1.00 19.39 763 ASP B O 1
ATOM 12921 N N . SER B 1 810 ? 26.836 -62.846 7.952 1.00 21.36 764 SER B N 1
ATOM 12922 C CA . SER B 1 810 ? 27.614 -63.388 9.041 1.00 23.79 764 SER B CA 1
ATOM 12923 C C . SER B 1 810 ? 28.236 -62.270 9.810 1.00 25.76 764 SER B C 1
ATOM 12924 O O . SER B 1 810 ? 28.118 -62.232 11.045 1.00 26.51 764 SER B O 1
ATOM 12927 N N . ILE B 1 811 ? 28.762 -61.292 9.098 1.00 23.76 765 ILE B N 1
ATOM 12928 C CA . ILE B 1 811 ? 29.374 -60.164 9.720 1.00 24.88 765 ILE B CA 1
ATOM 12929 C C . ILE B 1 811 ? 28.325 -59.371 10.427 1.00 29.00 765 ILE B C 1
ATOM 12930 O O . ILE B 1 811 ? 28.378 -59.170 11.639 1.00 29.90 765 ILE B O 1
ATOM 12935 N N . LYS B 1 812 ? 27.344 -58.995 9.623 1.00 31.22 766 LYS B N 1
ATOM 12936 C CA . LYS B 1 812 ? 26.274 -58.146 10.005 1.00 30.64 766 LYS B CA 1
ATOM 12937 C C . LYS B 1 812 ? 25.239 -58.687 10.977 1.00 30.82 766 LYS B C 1
ATOM 12938 O O . LYS B 1 812 ? 24.461 -57.947 11.523 1.00 29.19 766 LYS B O 1
ATOM 12944 N N . TYR B 1 813 C 25.143 -59.952 11.193 1.00 30.85 766 TYR B N 1
ATOM 12945 C CA . TYR B 1 813 C 24.116 -60.491 12.071 1.00 27.90 766 TYR B CA 1
ATOM 12946 C C . TYR B 1 813 C 24.582 -61.670 12.798 1.00 26.64 766 TYR B C 1
ATOM 12947 O O . TYR B 1 813 C 23.772 -62.268 13.488 1.00 25.46 766 TYR B O 1
ATOM 12956 N N . HIS B 1 814 ? 25.787 -62.181 12.673 1.00 29.89 767 HIS B N 1
ATOM 12957 C CA . HIS B 1 814 ? 26.113 -63.300 13.490 1.00 34.83 767 HIS B CA 1
ATOM 12958 C C . HIS B 1 814 ? 27.444 -63.075 14.185 1.00 35.33 767 HIS B C 1
ATOM 12959 O O . HIS B 1 814 ? 28.453 -63.724 14.039 1.00 39.82 767 HIS B O 1
ATOM 12966 N N . GLY B 1 815 ? 27.439 -62.013 14.899 1.00 33.81 768 GLY B N 1
ATOM 12967 C CA . GLY B 1 815 ? 28.551 -61.614 15.724 1.00 32.43 768 GLY B CA 1
ATOM 12968 C C . GLY B 1 815 ? 29.901 -61.419 15.055 1.00 28.55 768 GLY B C 1
ATOM 12969 O O . GLY B 1 815 ? 30.838 -61.186 15.818 1.00 29.79 768 GLY B O 1
ATOM 12970 N N . ASP B 1 816 ? 30.054 -61.465 13.724 1.00 24.16 769 ASP B N 1
ATOM 12971 C CA . ASP B 1 816 ? 31.325 -61.313 13.039 1.00 23.40 769 ASP B CA 1
ATOM 12972 C C . ASP B 1 816 ? 32.503 -61.892 13.807 1.00 25.13 769 ASP B C 1
ATOM 12973 O O . ASP B 1 816 ? 33.467 -61.255 14.240 1.00 24.85 769 ASP B O 1
ATOM 12978 N N . TYR B 1 817 ? 32.393 -63.160 13.972 1.00 21.94 770 TYR B N 1
ATOM 12979 C CA . TYR B 1 817 ? 33.394 -63.909 14.656 1.00 15.31 770 TYR B CA 1
ATOM 12980 C C . TYR B 1 817 ? 34.825 -63.743 14.138 1.00 15.02 770 TYR B C 1
ATOM 12981 O O . TYR B 1 817 ? 35.737 -64.026 14.882 1.00 16.97 770 TYR B O 1
ATOM 12990 N N . TYR B 1 818 ? 35.159 -63.316 12.922 1.00 15.39 771 TYR B N 1
ATOM 12991 C CA . TYR B 1 818 ? 36.559 -63.207 12.514 1.00 14.59 771 TYR B CA 1
ATOM 12992 C C . TYR B 1 818 ? 37.066 -61.839 12.499 1.00 19.24 771 TYR B C 1
ATOM 12993 O O . TYR B 1 818 ? 38.057 -61.517 11.828 1.00 25.19 771 TYR B O 1
ATOM 13002 N N . LEU B 1 819 ? 36.338 -60.997 13.187 1.00 17.16 772 LEU B N 1
ATOM 13003 C CA . LEU B 1 819 ? 36.726 -59.665 13.353 1.00 10.66 772 LEU B CA 1
ATOM 13004 C C . LEU B 1 819 ? 37.016 -58.898 12.078 1.00 10.27 772 LEU B C 1
ATOM 13005 O O . LEU B 1 819 ? 37.918 -58.079 12.036 1.00 13.81 772 LEU B O 1
ATOM 13010 N N . VAL B 1 820 ? 36.205 -59.068 11.035 1.00 7.79 773 VAL B N 1
ATOM 13011 C CA . VAL B 1 820 ? 36.395 -58.297 9.827 1.00 13.03 773 VAL B CA 1
ATOM 13012 C C . VAL B 1 820 ? 36.119 -56.881 10.116 1.00 17.31 773 VAL B C 1
ATOM 13013 O O . VAL B 1 820 ? 36.924 -56.042 9.769 1.00 15.24 773 VAL B O 1
ATOM 13017 N N . SER B 1 821 ? 35.013 -56.609 10.809 1.00 21.21 774 SER B N 1
ATOM 13018 C CA . SER B 1 821 ? 34.629 -55.310 11.133 1.00 23.76 774 SER B CA 1
ATOM 13019 C C . SER B 1 821 ? 35.708 -54.594 11.910 1.00 26.85 774 SER B C 1
ATOM 13020 O O . SER B 1 821 ? 36.049 -53.483 11.617 1.00 26.70 774 SER B O 1
ATOM 13023 N N . ASP B 1 822 ? 36.301 -55.322 12.838 1.00 26.63 775 ASP B N 1
ATOM 13024 C CA . ASP B 1 822 ? 37.263 -54.770 13.771 1.00 31.15 775 ASP B CA 1
ATOM 13025 C C . ASP B 1 822 ? 38.542 -54.344 13.081 1.00 31.41 775 ASP B C 1
ATOM 13026 O O . ASP B 1 822 ? 39.057 -53.277 13.281 1.00 33.61 775 ASP B O 1
ATOM 13031 N N . ASP B 1 823 ? 38.998 -55.169 12.180 1.00 27.07 776 ASP B N 1
ATOM 13032 C CA . ASP B 1 823 ? 40.236 -54.885 11.495 1.00 22.23 776 ASP B CA 1
ATOM 13033 C C . ASP B 1 823 ? 40.065 -54.125 10.215 1.00 21.03 776 ASP B C 1
ATOM 13034 O O . ASP B 1 823 ? 41.078 -53.642 9.701 1.00 21.11 776 ASP B O 1
ATOM 13039 N N . PHE B 1 824 ? 38.844 -53.898 9.721 1.00 23.41 777 PHE B N 1
ATOM 13040 C CA . PHE B 1 824 ? 38.682 -53.300 8.408 1.00 27.38 777 PHE B CA 1
ATOM 13041 C C . PHE B 1 824 ? 39.385 -52.012 8.239 1.00 29.87 777 PHE B C 1
ATOM 13042 O O . PHE B 1 824 ? 40.181 -51.823 7.310 1.00 32.83 777 PHE B O 1
ATOM 13050 N N . GLU B 1 825 ? 39.176 -51.138 9.177 1.00 32.58 778 GLU B N 1
ATOM 13051 C CA . GLU B 1 825 ? 39.788 -49.878 9.082 1.00 32.30 778 GLU B CA 1
ATOM 13052 C C . GLU B 1 825 ? 41.305 -49.860 9.171 1.00 28.68 778 GLU B C 1
ATOM 13053 O O . GLU B 1 825 ? 41.969 -49.150 8.437 1.00 28.33 778 GLU B O 1
ATOM 13059 N N . SER B 1 826 ? 41.856 -50.686 10.023 1.00 25.29 779 SER B N 1
ATOM 13060 C CA . SER B 1 826 ? 43.282 -50.802 10.221 1.00 20.86 779 SER B CA 1
ATOM 13061 C C . SER B 1 826 ? 43.869 -51.309 8.931 1.00 24.22 779 SER B C 1
ATOM 13062 O O . SER B 1 826 ? 44.851 -50.763 8.427 1.00 27.08 779 SER B O 1
ATOM 13065 N N . TYR B 1 827 ? 43.257 -52.315 8.361 1.00 24.50 780 TYR B N 1
ATOM 13066 C CA . TYR B 1 827 ? 43.674 -52.881 7.100 1.00 20.56 780 TYR B CA 1
ATOM 13067 C C . TYR B 1 827 ? 43.757 -51.878 5.987 1.00 17.35 780 TYR B C 1
ATOM 13068 O O . TYR B 1 827 ? 44.780 -51.732 5.298 1.00 15.47 780 TYR B O 1
ATOM 13077 N N . LEU B 1 828 ? 42.693 -51.162 5.800 1.00 16.25 781 LEU B N 1
ATOM 13078 C CA . LEU B 1 828 ? 42.714 -50.134 4.824 1.00 21.42 781 LEU B CA 1
ATOM 13079 C C . LEU B 1 828 ? 43.803 -49.113 5.109 1.00 22.48 781 LEU B C 1
ATOM 13080 O O . LEU B 1 828 ? 44.508 -48.693 4.175 1.00 29.07 781 LEU B O 1
ATOM 13085 N N . ALA B 1 829 ? 44.037 -48.743 6.364 1.00 16.46 782 ALA B N 1
ATOM 13086 C CA . ALA B 1 829 ? 45.075 -47.813 6.697 1.00 16.67 782 ALA B CA 1
ATOM 13087 C C . ALA B 1 829 ? 46.473 -48.250 6.332 1.00 17.15 782 ALA B C 1
ATOM 13088 O O . ALA B 1 829 ? 47.289 -47.540 5.765 1.00 17.81 782 ALA B O 1
ATOM 13090 N N . THR B 1 830 ? 46.760 -49.458 6.596 1.00 19.17 783 THR B N 1
ATOM 13091 C CA . THR B 1 830 ? 48.042 -50.003 6.249 1.00 18.95 783 THR B CA 1
ATOM 13092 C C . THR B 1 830 ? 48.162 -50.036 4.732 1.00 20.56 783 THR B C 1
ATOM 13093 O O . THR B 1 830 ? 49.256 -49.866 4.181 1.00 19.59 783 THR B O 1
ATOM 13097 N N . HIS B 1 831 ? 47.050 -50.242 4.008 1.00 19.02 784 HIS B N 1
ATOM 13098 C CA . HIS B 1 831 ? 47.144 -50.277 2.565 1.00 18.39 784 HIS B CA 1
ATOM 13099 C C . HIS B 1 831 ? 47.477 -48.981 1.973 1.00 21.18 784 HIS B C 1
ATOM 13100 O O . HIS B 1 831 ? 48.291 -48.920 1.042 1.00 20.28 784 HIS B O 1
ATOM 13107 N N . GLU B 1 832 ? 46.926 -47.960 2.550 1.00 22.72 785 GLU B N 1
ATOM 13108 C CA . GLU B 1 832 ? 47.287 -46.649 2.170 1.00 24.10 785 GLU B CA 1
ATOM 13109 C C . GLU B 1 832 ? 48.798 -46.450 2.311 1.00 22.20 785 GLU B C 1
ATOM 13110 O O . GLU B 1 832 ? 49.446 -45.944 1.390 1.00 22.61 785 GLU B O 1
ATOM 13116 N N . LEU B 1 833 ? 49.369 -46.903 3.434 1.00 18.25 786 LEU B N 1
ATOM 13117 C CA . LEU B 1 833 ? 50.811 -46.885 3.640 1.00 18.28 786 LEU B CA 1
ATOM 13118 C C . LEU B 1 833 ? 51.581 -47.585 2.563 1.00 18.75 786 LEU B C 1
ATOM 13119 O O . LEU B 1 833 ? 52.450 -47.013 1.915 1.00 16.30 786 LEU B O 1
ATOM 13124 N N . VAL B 1 834 ? 51.238 -48.802 2.325 1.00 23.38 787 VAL B N 1
ATOM 13125 C CA . VAL B 1 834 ? 51.874 -49.605 1.320 1.00 23.28 787 VAL B CA 1
ATOM 13126 C C . VAL B 1 834 ? 51.936 -48.889 -0.008 1.00 23.82 787 VAL B C 1
ATOM 13127 O O . VAL B 1 834 ? 53.018 -48.707 -0.589 1.00 19.57 787 VAL B O 1
ATOM 13131 N N . ASP B 1 835 ? 50.771 -48.421 -0.424 1.00 23.43 788 ASP B N 1
ATOM 13132 C CA . ASP B 1 835 ? 50.658 -47.780 -1.693 1.00 26.58 788 ASP B CA 1
ATOM 13133 C C . ASP B 1 835 ? 51.591 -46.645 -1.852 1.00 26.52 788 ASP B C 1
ATOM 13134 O O . ASP B 1 835 ? 52.225 -46.507 -2.917 1.00 28.35 788 ASP B O 1
ATOM 13139 N N . GLN B 1 836 ? 51.718 -45.862 -0.808 1.00 24.07 789 GLN B N 1
ATOM 13140 C CA . GLN B 1 836 ? 52.572 -44.738 -0.919 1.00 25.37 789 GLN B CA 1
ATOM 13141 C C . GLN B 1 836 ? 54.023 -45.133 -0.943 1.00 27.30 789 GLN B C 1
ATOM 13142 O O . GLN B 1 836 ? 54.772 -44.683 -1.811 1.00 31.97 789 GLN B O 1
ATOM 13144 N N . GLU B 1 837 ? 54.403 -46.009 -0.047 1.00 27.19 790 GLU B N 1
ATOM 13145 C CA . GLU B 1 837 ? 55.740 -46.533 0.053 1.00 24.18 790 GLU B CA 1
ATOM 13146 C C . GLU B 1 837 ? 56.225 -46.995 -1.292 1.00 24.37 790 GLU B C 1
ATOM 13147 O O . GLU B 1 837 ? 57.172 -46.450 -1.836 1.00 24.41 790 GLU B O 1
ATOM 13153 N N . PHE B 1 838 ? 55.505 -47.912 -1.880 1.00 26.04 791 PHE B N 1
ATOM 13154 C CA . PHE B 1 838 ? 55.883 -48.507 -3.132 1.00 25.83 791 PHE B CA 1
ATOM 13155 C C . PHE B 1 838 ? 55.921 -47.597 -4.317 1.00 26.25 791 PHE B C 1
ATOM 13156 O O . PHE B 1 838 ? 56.910 -47.545 -5.047 1.00 27.28 791 PHE B O 1
ATOM 13164 N N . HIS B 1 839 ? 54.852 -46.887 -4.562 1.00 26.56 792 HIS B N 1
ATOM 13165 C CA . HIS B 1 839 ? 54.842 -46.127 -5.780 1.00 28.54 792 HIS B CA 1
ATOM 13166 C C . HIS B 1 839 ? 55.704 -44.923 -5.663 1.00 31.19 792 HIS B C 1
ATOM 13167 O O . HIS B 1 839 ? 56.515 -44.628 -6.540 1.00 34.18 792 HIS B O 1
ATOM 13174 N N . ASN B 1 840 ? 55.614 -44.275 -4.532 1.00 33.84 793 ASN B N 1
ATOM 13175 C CA . ASN B 1 840 ? 56.247 -43.038 -4.425 1.00 36.90 793 ASN B CA 1
ATOM 13176 C C . ASN B 1 840 ? 57.630 -43.069 -3.853 1.00 38.81 793 ASN B C 1
ATOM 13177 O O . ASN B 1 840 ? 58.402 -42.175 -4.105 1.00 42.49 793 ASN B O 1
ATOM 13182 N N . GLN B 1 841 ? 58.009 -44.019 -3.060 1.00 39.37 794 GLN B N 1
ATOM 13183 C CA . GLN B 1 841 ? 59.380 -44.035 -2.586 1.00 41.11 794 GLN B CA 1
ATOM 13184 C C . GLN B 1 841 ? 59.994 -45.360 -2.587 1.00 37.85 794 GLN B C 1
ATOM 13185 O O . GLN B 1 841 ? 60.464 -45.911 -1.598 1.00 37.93 794 GLN B O 1
ATOM 13191 N N . ARG B 1 842 ? 60.079 -45.808 -3.829 1.00 32.77 795 ARG B N 1
ATOM 13192 C CA . ARG B 1 842 ? 60.615 -47.045 -4.149 1.00 29.97 795 ARG B CA 1
ATOM 13193 C C . ARG B 1 842 ? 62.016 -47.268 -3.609 1.00 33.30 795 ARG B C 1
ATOM 13194 O O . ARG B 1 842 ? 62.294 -48.364 -3.262 1.00 35.10 795 ARG B O 1
ATOM 13202 N N . SER B 1 843 C 62.949 -46.348 -3.466 1.00 34.93 795 SER B N 1
ATOM 13203 C CA . SER B 1 843 C 64.239 -46.636 -2.841 1.00 34.54 795 SER B CA 1
ATOM 13204 C C . SER B 1 843 C 64.120 -47.092 -1.397 1.00 32.15 795 SER B C 1
ATOM 13205 O O . SER B 1 843 C 64.909 -47.883 -0.952 1.00 32.94 795 SER B O 1
ATOM 13208 N N . GLU B 1 844 ? 63.102 -46.637 -0.684 1.00 29.51 796 GLU B N 1
ATOM 13209 C CA . GLU B 1 844 ? 62.800 -47.073 0.664 1.00 26.78 796 GLU B CA 1
ATOM 13210 C C . GLU B 1 844 ? 62.195 -48.425 0.559 1.00 25.34 796 GLU B C 1
ATOM 13211 O O . GLU B 1 844 ? 62.593 -49.284 1.295 1.00 24.20 796 GLU B O 1
ATOM 13213 N N . TRP B 1 845 ? 61.294 -48.674 -0.400 1.00 24.74 797 TRP B N 1
ATOM 13214 C CA . TRP B 1 845 ? 60.698 -49.935 -0.640 1.00 24.05 797 TRP B CA 1
ATOM 13215 C C . TRP B 1 845 ? 61.750 -50.954 -0.930 1.00 25.61 797 TRP B C 1
ATOM 13216 O O . TRP B 1 845 ? 61.758 -52.006 -0.359 1.00 25.58 797 TRP B O 1
ATOM 13227 N N . LEU B 1 846 ? 62.674 -50.636 -1.830 1.00 25.76 798 LEU B N 1
ATOM 13228 C CA . LEU B 1 846 ? 63.751 -51.470 -2.228 1.00 25.19 798 LEU B CA 1
ATOM 13229 C C . LEU B 1 846 ? 64.714 -51.777 -1.090 1.00 25.18 798 LEU B C 1
ATOM 13230 O O . LEU B 1 846 ? 65.253 -52.829 -1.004 1.00 26.16 798 LEU B O 1
ATOM 13235 N N . LYS B 1 847 ? 64.889 -50.910 -0.140 1.00 24.94 799 LYS B N 1
ATOM 13236 C CA . LYS B 1 847 ? 65.725 -51.150 1.010 1.00 21.02 799 LYS B CA 1
ATOM 13237 C C . LYS B 1 847 ? 65.009 -52.128 1.867 1.00 20.30 799 LYS B C 1
ATOM 13238 O O . LYS B 1 847 ? 65.669 -52.992 2.356 1.00 27.84 799 LYS B O 1
ATOM 13240 N N . LYS B 1 848 ? 63.689 -52.086 2.022 1.00 20.23 800 LYS B N 1
ATOM 13241 C CA . LYS B 1 848 ? 62.962 -53.049 2.814 1.00 24.08 800 LYS B CA 1
ATOM 13242 C C . LYS B 1 848 ? 63.094 -54.389 2.231 1.00 22.46 800 LYS B C 1
ATOM 13243 O O . LYS B 1 848 ? 63.322 -55.327 2.944 1.00 21.12 800 LYS B O 1
ATOM 13249 N N . SER B 1 849 ? 63.022 -54.471 0.905 1.00 21.47 801 SER B N 1
ATOM 13250 C CA . SER B 1 849 ? 63.193 -55.654 0.179 1.00 18.19 801 SER B CA 1
ATOM 13251 C C . SER B 1 849 ? 64.602 -56.208 0.346 1.00 18.84 801 SER B C 1
ATOM 13252 O O . SER B 1 849 ? 64.725 -57.346 0.683 1.00 20.48 801 SER B O 1
ATOM 13255 N N . VAL B 1 850 ? 65.691 -55.447 0.176 1.00 19.75 802 VAL B N 1
ATOM 13256 C CA . VAL B 1 850 ? 67.073 -55.910 0.300 1.00 14.70 802 VAL B CA 1
ATOM 13257 C C . VAL B 1 850 ? 67.312 -56.346 1.722 1.00 16.52 802 VAL B C 1
ATOM 13258 O O . VAL B 1 850 ? 67.854 -57.371 1.968 1.00 14.86 802 VAL B O 1
ATOM 13262 N N . LEU B 1 851 ? 66.876 -55.600 2.694 1.00 19.44 803 LEU B N 1
ATOM 13263 C CA . LEU B 1 851 ? 67.026 -55.987 4.069 1.00 19.25 803 LEU B CA 1
ATOM 13264 C C . LEU B 1 851 ? 66.223 -57.199 4.355 1.00 20.45 803 LEU B C 1
ATOM 13265 O O . LEU B 1 851 ? 66.763 -58.010 5.079 1.00 27.77 803 LEU B O 1
ATOM 13270 N N . SER B 1 852 ? 65.015 -57.397 3.807 1.00 17.21 804 SER B N 1
ATOM 13271 C CA . SER B 1 852 ? 64.269 -58.594 3.983 1.00 15.10 804 SER B CA 1
ATOM 13272 C C . SER B 1 852 ? 65.134 -59.736 3.629 1.00 15.57 804 SER B C 1
ATOM 13273 O O . SER B 1 852 ? 65.412 -60.548 4.484 1.00 12.83 804 SER B O 1
ATOM 13276 N N . LEU B 1 853 ? 65.650 -59.727 2.396 1.00 17.60 805 LEU B N 1
ATOM 13277 C CA . LEU B 1 853 ? 66.570 -60.682 1.889 1.00 15.86 805 LEU B CA 1
ATOM 13278 C C . LEU B 1 853 ? 67.747 -60.948 2.789 1.00 15.86 805 LEU B C 1
ATOM 13279 O O . LEU B 1 853 ? 68.066 -62.034 3.125 1.00 20.81 805 LEU B O 1
ATOM 13284 N N . ALA B 1 854 ? 68.366 -59.893 3.180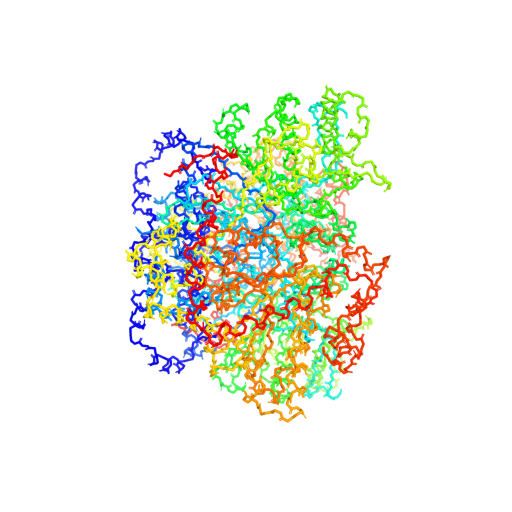 1.00 16.43 806 ALA B N 1
ATOM 13285 C CA . ALA B 1 854 ? 69.542 -59.898 3.999 1.00 16.92 806 ALA B CA 1
ATOM 13286 C C . ALA B 1 854 ? 69.321 -60.595 5.311 1.00 17.13 806 ALA B C 1
ATOM 13287 O O . ALA B 1 854 ? 70.218 -61.242 5.797 1.00 17.07 806 ALA B O 1
ATOM 13289 N N . ASN B 1 855 ? 68.115 -60.523 5.868 1.00 20.32 807 ASN B N 1
ATOM 13290 C CA . ASN B 1 855 ? 67.828 -61.126 7.150 1.00 22.39 807 ASN B CA 1
ATOM 13291 C C . ASN B 1 855 ? 66.847 -62.261 7.120 1.00 23.72 807 ASN B C 1
ATOM 13292 O O . ASN B 1 855 ? 66.438 -62.778 8.168 1.00 24.61 807 ASN B O 1
ATOM 13297 N N . VAL B 1 856 ? 66.473 -62.749 5.936 1.00 21.07 808 VAL B N 1
ATOM 13298 C CA . VAL B 1 856 ? 65.561 -63.842 5.853 1.00 16.88 808 VAL B CA 1
ATOM 13299 C C . VAL B 1 856 ? 66.220 -65.108 6.253 1.00 16.73 808 VAL B C 1
ATOM 13300 O O . VAL B 1 856 ? 65.549 -66.015 6.689 1.00 20.37 808 VAL B O 1
ATOM 13304 N N . GLY B 1 857 ? 67.541 -65.197 6.159 1.00 12.75 809 GLY B N 1
ATOM 13305 C CA . GLY B 1 857 ? 68.280 -66.365 6.393 1.00 9.11 809 GLY B CA 1
ATOM 13306 C C . GLY B 1 857 ? 67.928 -67.222 7.577 1.00 10.22 809 GLY B C 1
ATOM 13307 O O . GLY B 1 857 ? 68.163 -68.370 7.490 1.00 14.95 809 GLY B O 1
ATOM 13308 N N . PHE B 1 858 ? 67.395 -66.778 8.698 1.00 11.27 810 PHE B N 1
ATOM 13309 C CA . PHE B 1 858 ? 67.050 -67.646 9.794 1.00 10.46 810 PHE B CA 1
ATOM 13310 C C . PHE B 1 858 ? 65.933 -68.559 9.366 1.00 11.96 810 PHE B C 1
ATOM 13311 O O . PHE B 1 858 ? 65.817 -69.628 9.882 1.00 9.96 810 PHE B O 1
ATOM 13319 N N . PHE B 1 859 ? 65.099 -68.170 8.416 1.00 9.17 811 PHE B N 1
ATOM 13320 C CA . PHE B 1 859 ? 64.010 -68.995 8.010 1.00 9.57 811 PHE B CA 1
ATOM 13321 C C . PHE B 1 859 ? 64.469 -69.968 6.981 1.00 9.13 811 PHE B C 1
ATOM 13322 O O . PHE B 1 859 ? 63.632 -70.479 6.247 1.00 7.16 811 PHE B O 1
ATOM 13330 N N . SER B 1 860 ? 65.755 -70.280 6.871 1.00 3.76 812 SER B N 1
ATOM 13331 C CA . SER B 1 860 ? 66.154 -71.274 5.959 1.00 6.63 812 SER B CA 1
ATOM 13332 C C . SER B 1 860 ? 65.825 -72.571 6.596 1.00 9.01 812 SER B C 1
ATOM 13333 O O . SER B 1 860 ? 66.268 -72.860 7.714 1.00 7.64 812 SER B O 1
ATOM 13336 N N . SER B 1 861 ? 65.113 -73.430 5.904 1.00 11.88 813 SER B N 1
ATOM 13337 C CA . SER B 1 861 ? 64.790 -74.700 6.435 1.00 10.95 813 SER B CA 1
ATOM 13338 C C . SER B 1 861 ? 66.033 -75.461 6.814 1.00 11.76 813 SER B C 1
ATOM 13339 O O . SER B 1 861 ? 65.892 -76.414 7.540 1.00 9.22 813 SER B O 1
ATOM 13342 N N . ASP B 1 862 ? 67.247 -75.045 6.383 1.00 11.22 814 ASP B N 1
ATOM 13343 C CA . ASP B 1 862 ? 68.491 -75.661 6.793 1.00 11.81 814 ASP B CA 1
ATOM 13344 C C . ASP B 1 862 ? 68.756 -75.453 8.263 1.00 7.60 814 ASP B C 1
ATOM 13345 O O . ASP B 1 862 ? 69.144 -76.345 8.971 1.00 6.73 814 ASP B O 1
ATOM 13350 N N . ARG B 1 863 ? 68.451 -74.294 8.729 1.00 6.12 815 ARG B N 1
ATOM 13351 C CA . ARG B 1 863 ? 68.550 -73.975 10.140 1.00 7.90 815 ARG B CA 1
ATOM 13352 C C . ARG B 1 863 ? 67.449 -74.720 10.876 1.00 12.52 815 ARG B C 1
ATOM 13353 O O . ARG B 1 863 ? 67.790 -75.249 11.919 1.00 13.90 815 ARG B O 1
ATOM 13361 N N . CYS B 1 864 ? 66.169 -74.826 10.434 1.00 13.18 816 CYS B N 1
ATOM 13362 C CA . CYS B 1 864 ? 65.162 -75.649 11.110 1.00 12.42 816 CYS B CA 1
ATOM 13363 C C . CYS B 1 864 ? 65.690 -77.003 11.290 1.00 16.14 816 CYS B C 1
ATOM 13364 O O . CYS B 1 864 ? 65.575 -77.579 12.367 1.00 20.28 816 CYS B O 1
ATOM 13367 N N . ILE B 1 865 ? 66.318 -77.534 10.253 1.00 16.41 817 ILE B N 1
ATOM 13368 C CA . ILE B 1 865 ? 66.816 -78.830 10.336 1.00 14.86 817 ILE B CA 1
ATOM 13369 C C . ILE B 1 865 ? 68.030 -78.901 11.245 1.00 17.51 817 ILE B C 1
ATOM 13370 O O . ILE B 1 865 ? 68.183 -79.893 11.911 1.00 17.55 817 ILE B O 1
ATOM 13375 N N . GLU B 1 866 ? 68.856 -77.889 11.357 1.00 15.95 818 GLU B N 1
ATOM 13376 C CA . GLU B 1 866 ? 69.948 -77.902 12.320 1.00 18.34 818 GLU B CA 1
ATOM 13377 C C . GLU B 1 866 ? 69.374 -78.033 13.735 1.00 14.28 818 GLU B C 1
ATOM 13378 O O . GLU B 1 866 ? 69.748 -78.876 14.510 1.00 12.95 818 GLU B O 1
ATOM 13384 N N . GLU B 1 867 ? 68.345 -77.293 14.036 1.00 10.01 819 GLU B N 1
ATOM 13385 C CA . GLU B 1 867 ? 67.770 -77.269 15.363 1.00 10.24 819 GLU B CA 1
ATOM 13386 C C . GLU B 1 867 ? 67.137 -78.539 15.711 1.00 14.78 819 GLU B C 1
ATOM 13387 O O . GLU B 1 867 ? 67.350 -79.048 16.809 1.00 17.40 819 GLU B O 1
ATOM 13393 N N . TYR B 1 868 ? 66.387 -79.091 14.769 1.00 16.71 820 TYR B N 1
ATOM 13394 C CA . TYR B 1 868 ? 65.714 -80.305 15.012 1.00 11.46 820 TYR B CA 1
ATOM 13395 C C . TYR B 1 868 ? 66.739 -81.327 15.253 1.00 11.64 820 TYR B C 1
ATOM 13396 O O . TYR B 1 868 ? 66.640 -82.008 16.263 1.00 12.51 820 TYR B O 1
ATOM 13405 N N . SER B 1 869 ? 67.760 -81.377 14.397 1.00 13.13 821 SER B N 1
ATOM 13406 C CA . SER B 1 869 ? 68.795 -82.325 14.536 1.00 16.49 821 SER B CA 1
ATOM 13407 C C . SER B 1 869 ? 69.477 -82.215 15.881 1.00 20.92 821 SER B C 1
ATOM 13408 O O . SER B 1 869 ? 69.648 -83.195 16.556 1.00 30.22 821 SER B O 1
ATOM 13411 N N . ASP B 1 870 ? 69.774 -81.067 16.364 1.00 19.08 822 ASP B N 1
ATOM 13412 C CA . ASP B 1 870 ? 70.485 -80.965 17.610 1.00 18.39 822 ASP B CA 1
ATOM 13413 C C . ASP B 1 870 ? 69.664 -81.039 18.880 1.00 20.56 822 ASP B C 1
ATOM 13414 O O . ASP B 1 870 ? 70.198 -81.510 19.878 1.00 26.00 822 ASP B O 1
ATOM 13419 N N . THR B 1 871 ? 68.406 -80.639 18.946 1.00 17.99 823 THR B N 1
ATOM 13420 C CA . THR B 1 871 ? 67.726 -80.715 20.228 1.00 18.41 823 THR B CA 1
ATOM 13421 C C . THR B 1 871 ? 66.832 -81.892 20.379 1.00 18.27 823 THR B C 1
ATOM 13422 O O . THR B 1 871 ? 66.690 -82.461 21.456 1.00 22.11 823 THR B O 1
ATOM 13426 N N . ILE B 1 872 ? 66.241 -82.289 19.263 1.00 17.37 824 ILE B N 1
ATOM 13427 C CA . ILE B 1 872 ? 65.247 -83.303 19.305 1.00 11.16 824 ILE B CA 1
ATOM 13428 C C . ILE B 1 872 ? 65.773 -84.573 18.834 1.00 7.99 824 ILE B C 1
ATOM 13429 O O . ILE B 1 872 ? 65.709 -85.512 19.576 1.00 8.01 824 ILE B O 1
ATOM 13434 N N . TRP B 1 873 ? 66.271 -84.632 17.605 1.00 7.02 825 TRP B N 1
ATOM 13435 C CA . TRP B 1 873 ? 66.634 -85.856 17.052 1.00 11.41 825 TRP B CA 1
ATOM 13436 C C . TRP B 1 873 ? 67.969 -86.377 17.519 1.00 16.80 825 TRP B C 1
ATOM 13437 O O . TRP B 1 873 ? 68.201 -87.530 17.487 1.00 16.93 825 TRP B O 1
ATOM 13448 N N . ASN B 1 874 ? 68.870 -85.493 17.891 1.00 17.97 826 ASN B N 1
ATOM 13449 C CA . ASN B 1 874 ? 70.239 -85.757 18.296 1.00 19.04 826 ASN B CA 1
ATOM 13450 C C . ASN B 1 874 ? 70.852 -86.561 17.207 1.00 18.81 826 ASN B C 1
ATOM 13451 O O . ASN B 1 874 ? 71.344 -87.621 17.374 1.00 22.74 826 ASN B O 1
ATOM 13456 N N . VAL B 1 875 ? 70.825 -85.958 16.040 1.00 16.93 827 VAL B N 1
ATOM 13457 C CA . VAL B 1 875 ? 71.254 -86.560 14.818 1.00 16.26 827 VAL B CA 1
ATOM 13458 C C . VAL B 1 875 ? 72.443 -85.791 14.254 1.00 16.87 827 VAL B C 1
ATOM 13459 O O . VAL B 1 875 ? 72.498 -84.619 14.381 1.00 15.87 827 VAL B O 1
ATOM 13463 N N . GLU B 1 876 ? 73.441 -86.419 13.687 1.00 16.03 828 GLU B N 1
ATOM 13464 C CA . GLU B 1 876 ? 74.590 -85.792 13.058 1.00 19.31 828 GLU B CA 1
ATOM 13465 C C . GLU B 1 876 ? 74.480 -86.075 11.556 1.00 22.96 828 GLU B C 1
ATOM 13466 O O . GLU B 1 876 ? 73.955 -87.095 11.184 1.00 26.86 828 GLU B O 1
ATOM 13472 N N . PRO B 1 877 ? 74.957 -85.260 10.647 1.00 20.92 829 PRO B N 1
ATOM 13473 C CA . PRO B 1 877 ? 75.134 -85.574 9.244 1.00 22.27 829 PRO B CA 1
ATOM 13474 C C . PRO B 1 877 ? 76.055 -86.690 8.986 1.00 27.28 829 PRO B C 1
ATOM 13475 O O . PRO B 1 877 ? 77.053 -86.795 9.694 1.00 28.50 829 PRO B O 1
ATOM 13479 N N . VAL B 1 878 ? 75.756 -87.534 8.026 1.00 33.37 830 VAL B N 1
ATOM 13480 C CA . VAL B 1 878 ? 76.649 -88.562 7.630 1.00 38.56 830 VAL B CA 1
ATOM 13481 C C . VAL B 1 878 ? 76.850 -88.319 6.139 1.00 43.51 830 VAL B C 1
ATOM 13482 O O . VAL B 1 878 ? 76.027 -88.703 5.305 1.00 47.42 830 VAL B O 1
ATOM 13484 N N . THR B 1 879 ? 77.888 -87.580 5.805 1.00 49.04 831 THR B N 1
ATOM 13485 C CA . THR B 1 879 ? 78.200 -87.225 4.432 1.00 52.38 831 THR B CA 1
ATOM 13486 C C . THR B 1 879 ? 79.712 -87.380 4.332 1.00 57.14 831 THR B C 1
#